Protein AF-0000000078527942 (afdb_homodimer)

Solvent-accessible surface area (backbone atoms only — not comparable to full-atom values): 105661 Å² total; per-residue (Å²): 129,69,88,58,53,73,72,50,51,51,45,43,54,50,49,53,58,53,46,61,64,54,29,58,48,78,74,44,77,61,59,39,28,40,38,74,43,77,67,92,70,54,71,80,60,54,70,74,50,80,65,40,80,52,56,72,62,43,57,32,33,36,82,65,20,34,37,39,36,35,35,68,52,62,39,51,70,86,34,47,66,28,29,30,26,35,46,75,31,67,59,40,40,25,35,31,27,48,73,88,31,78,44,12,46,40,66,55,81,82,62,76,61,70,64,55,50,28,68,55,40,54,77,41,70,55,29,46,57,66,46,71,49,40,40,39,34,44,30,46,32,43,77,76,70,54,54,38,81,88,60,50,76,35,14,39,87,54,57,90,79,71,54,72,73,85,61,46,79,46,45,46,25,42,29,43,78,25,31,37,24,40,47,35,62,63,47,47,51,42,49,54,52,51,52,42,49,54,28,37,54,73,65,47,62,67,84,38,69,65,37,50,49,41,46,49,33,53,49,47,36,59,72,47,43,43,86,88,47,54,73,67,59,26,52,48,21,41,54,52,25,45,60,66,29,37,63,65,60,64,34,60,51,70,91,81,57,42,43,33,42,26,29,33,20,35,46,58,50,59,42,32,94,49,43,55,74,56,32,47,54,37,43,48,17,22,52,31,33,47,53,53,47,42,72,73,33,85,70,49,37,38,42,53,41,35,50,56,54,54,50,42,25,40,76,75,36,48,71,61,37,51,54,48,52,51,36,36,74,68,64,37,32,42,76,44,13,30,22,29,48,56,40,39,48,68,79,52,50,49,67,53,54,49,46,29,36,41,56,13,30,49,47,37,32,74,74,67,71,31,84,36,39,37,37,53,37,62,78,33,84,34,41,43,24,46,47,31,46,54,33,49,40,58,58,25,53,34,40,38,34,24,51,57,69,48,56,84,79,77,54,70,74,60,64,65,35,57,27,31,37,20,14,71,56,65,34,66,30,43,34,39,37,37,90,56,50,54,40,66,53,43,40,40,60,50,45,46,50,65,73,66,42,72,40,78,65,91,55,64,61,47,66,41,37,23,14,38,38,60,72,18,56,23,53,54,68,64,37,52,52,38,38,69,57,26,40,48,19,49,88,47,51,24,35,46,60,46,61,69,70,54,52,53,54,53,44,45,74,72,66,47,61,86,46,49,38,70,40,53,50,76,37,66,46,50,51,22,23,44,30,20,37,44,66,57,38,31,47,53,51,50,39,55,51,41,50,49,45,27,33,34,36,36,39,46,40,53,54,48,40,45,62,39,76,75,56,73,59,84,79,70,75,59,60,70,58,50,52,50,48,47,51,52,55,54,56,53,31,22,44,35,50,41,30,29,55,26,27,55,68,42,53,58,52,47,51,52,51,51,52,48,48,38,54,53,38,51,50,53,30,51,50,28,50,52,56,60,37,41,90,53,87,29,39,23,40,33,27,82,44,71,47,68,43,76,42,82,40,79,48,61,62,82,33,61,59,16,33,20,34,76,90,59,51,77,38,41,69,41,75,54,99,80,40,19,33,32,54,43,74,25,38,18,37,20,28,31,16,39,24,66,33,95,58,78,69,93,56,91,63,66,48,13,40,41,42,82,50,94,76,25,33,43,38,35,38,78,42,37,44,34,34,27,34,59,78,61,22,32,59,35,38,28,42,55,89,77,63,45,69,41,36,61,44,55,18,65,36,56,42,27,22,47,44,78,20,84,53,31,22,21,29,23,65,50,81,66,32,76,80,38,60,52,76,31,70,43,83,55,43,65,45,76,75,29,48,40,43,61,40,18,30,39,36,32,39,32,31,42,82,80,17,41,37,40,32,41,40,32,38,35,33,71,38,74,45,43,36,40,43,33,38,34,43,37,60,59,73,37,32,36,36,30,36,31,38,32,34,57,57,63,40,68,42,28,40,26,28,46,54,57,27,62,48,77,44,60,19,52,56,55,47,63,64,43,47,55,52,56,56,43,72,31,45,32,33,38,32,40,44,37,43,33,32,33,39,34,44,33,27,48,50,45,24,24,33,30,49,48,78,32,26,47,28,43,35,65,45,41,13,29,31,15,45,19,62,64,34,53,52,41,80,47,77,53,41,35,33,42,36,65,48,82,34,38,74,72,74,47,61,60,70,59,50,25,51,49,69,59,49,78,70,48,77,44,77,9,38,44,76,69,43,44,47,48,48,59,80,48,90,47,51,44,62,76,43,44,29,58,40,90,85,68,78,71,26,39,33,38,32,34,24,20,54,48,39,29,61,44,77,43,41,42,35,36,54,42,48,62,64,47,40,24,40,26,37,69,71,65,46,80,72,44,81,45,72,70,43,75,72,92,50,35,25,33,33,78,44,80,38,47,29,32,33,72,46,30,37,36,35,35,66,50,78,107,131,68,87,56,53,73,70,51,51,53,46,44,52,51,49,53,57,53,46,62,65,55,30,59,47,78,74,44,78,61,61,39,27,39,38,73,44,78,66,91,72,53,71,79,60,54,71,72,50,80,64,41,81,51,58,73,63,44,58,31,32,36,80,66,20,35,36,38,36,37,36,69,51,61,39,50,70,86,34,49,65,28,31,30,25,34,46,77,32,66,59,39,40,24,35,31,27,48,72,88,31,79,44,11,47,40,66,53,83,84,62,76,61,70,63,55,50,28,67,56,38,55,77,41,71,56,29,44,58,64,44,70,49,39,39,39,34,46,30,46,32,43,79,78,68,55,56,40,82,87,61,51,77,33,17,39,86,53,56,91,78,72,54,70,72,84,60,48,80,46,46,45,25,42,30,43,78,24,32,37,24,39,46,35,62,63,47,48,52,42,49,54,53,51,51,41,48,54,28,37,52,72,65,46,63,65,85,39,69,63,36,49,49,41,48,48,33,53,48,47,36,58,72,48,44,43,85,88,47,55,71,68,58,26,53,50,21,41,54,51,26,44,60,67,31,37,64,65,59,65,34,61,50,69,92,84,58,42,42,33,42,26,28,32,22,36,46,58,50,59,43,31,95,48,43,56,74,57,32,47,54,38,42,47,19,22,52,30,34,46,53,52,47,43,72,72,33,85,70,48,37,38,44,54,41,35,48,56,54,54,51,43,28,42,74,75,36,48,70,61,37,51,53,49,53,51,37,36,74,70,64,37,34,42,75,44,13,29,21,30,48,55,42,38,48,68,78,51,50,49,67,53,54,48,46,29,36,42,55,13,31,49,46,36,32,74,76,68,70,30,84,36,40,37,37,53,36,62,78,35,84,33,41,43,24,44,46,32,45,54,33,50,38,58,58,26,52,35,38,37,33,26,51,57,70,49,53,84,79,76,54,70,74,62,65,66,35,56,26,31,37,20,14,72,56,64,34,66,29,42,33,38,37,36,89,57,50,52,41,66,55,43,41,40,59,51,46,45,50,65,72,64,44,72,40,77,64,89,57,67,61,45,65,41,36,23,13,38,38,60,74,18,57,23,51,53,68,65,37,51,52,38,38,68,56,26,39,48,19,50,88,46,52,24,35,46,60,45,62,69,68,54,52,52,54,53,43,45,74,72,67,47,60,88,46,50,40,71,40,54,49,77,37,65,46,52,54,22,23,44,29,21,38,44,67,57,39,33,48,52,49,50,39,55,51,40,52,48,44,26,32,35,35,34,40,47,40,54,53,49,40,43,64,38,74,75,56,74,60,82,79,70,75,59,61,69,59,50,52,51,50,49,51,52,55,52,56,52,32,23,44,34,50,40,28,29,55,27,27,55,68,42,52,57,51,46,52,51,50,50,51,48,49,39,54,52,39,50,51,52,30,50,49,27,51,53,57,61,36,40,90,53,86,30,40,22,40,32,27,82,44,70,46,67,43,75,41,82,42,80,50,61,62,83,33,60,61,17,34,21,32,74,91,60,51,77,40,40,70,40,75,53,100,80,39,21,32,32,54,44,75,26,39,18,37,19,27,32,16,39,25,67,33,97,55,79,67,92,56,88,65,66,48,13,40,42,43,82,50,96,76,25,32,42,39,36,39,80,44,38,45,34,34,27,34,58,78,61,22,33,59,36,39,28,41,54,89,77,64,44,68,40,37,62,43,55,18,64,36,55,42,26,24,47,44,77,20,83,53,32,22,21,30,24,63,50,81,66,31,76,79,37,62,50,77,30,70,42,83,53,44,68,44,78,76,30,47,39,44,61,41,18,30,39,38,34,39,33,30,43,83,80,15,42,36,39,32,39,40,32,38,36,32,70,40,73,45,43,37,40,44,33,38,34,43,38,62,59,72,36,32,34,35,32,35,31,38,33,34,58,58,62,38,69,42,28,41,26,28,46,54,57,28,60,47,76,44,60,18,52,56,54,48,62,64,42,47,56,54,55,59,43,73,31,47,32,33,37,33,37,45,34,43,33,34,33,40,35,44,32,29,47,50,44,24,24,34,31,49,46,79,31,26,47,28,43,36,66,46,42,13,28,32,16,44,18,62,64,34,52,51,40,79,46,77,53,41,35,32,43,35,63,50,82,32,37,75,69,73,48,62,60,70,61,50,23,51,50,69,60,49,77,69,49,79,43,79,9,37,44,76,69,43,43,48,48,48,57,81,49,91,47,50,43,61,76,43,45,31,59,40,90,85,67,77,69,26,39,32,39,32,33,24,19,53,49,40,28,60,45,77,42,41,42,34,35,54,43,50,61,65,48,41,24,39,25,38,70,70,66,46,79,72,44,82,44,73,70,42,76,72,93,50,36,26,33,34,78,44,82,39,46,31,32,33,73,47,30,37,37,34,36,66,51,78,107

Nearest PDB structures (foldseek):
  7dd9-assembly1_A  TM=8.826E-01  e=2.203E-81  Schizosaccharomyces pombe 972h-
  7vqo-assembly1_A  TM=8.886E-01  e=1.153E-81  Thermochaetoides thermophila DSM 1495
  7ufu-assembly1_B  TM=8.579E-01  e=3.572E-79  Bifidobacterium longum
  7ufr-assembly1_D  TM=8.598E-01  e=3.000E-78  Bifidobacterium longum
  7uft-assembly1_A  TM=8.744E-01  e=2.346E-75  Bifidobacterium longum

Sequence (2112 aa):
MGIISGEYRDRIKHWIRTLKEDFYTPLGDMEFEYYRTMDHMKLAEVRNQEFTPVETGHTWGNLYEYGWFRTRFTLPAEAQGQRIVVNLQPGGESTLFVNGKEFGTYRADWVKEPHHFLEDNFLTDNGREGEAYELYMEIYAGHYYAEAQDSGCATGPVLPGLFKDPAVEGHRRCLGASTYGIWDETAYQLYMDVMTLNGLLEVIDQDSLRAERIAEALETFTLLVDFEQDKEARTASYRVAREAIRPAMEAKNGSSMPEFYCIGNAHLDLVWLWPLAETKRKTARTFAAQLRLLKEYDDYRFIQSQPACYEMCRESYPDLFEEIRQAILEGRWIAEGAMWVEPDTNMAGGEALIRQLLYGKRYYKEMFDVDSRLLWLPDTFGYTAALPQILKGCGVDYLVTQKIFWSYNEGEQFPYHYFNWRGMDGTEIVSFLPTSYTYGNNPAELNNVWKNRAQKRELYNFLIPFGYGDGGGGPTRDHIEYLERQKNLEGSVKMHMENPVDYFVAMDEMGGPANTYTGELYFTAHRGTYTSQAAIKKWNRKNELALRSLELWGSMALAKKKEDRLFGNSYVYPADKVEKLWKETLLNQFHDILPGSSIGRVYDEVRISMERAWNETAVLVREAAASMVSAGEGITVFNSLPFKRVCLTEVPEGYGTGCRTLEGDMIPVYTENDRVTVFVEVPALGAVTIVPWNEEVRVEKPIVSLKQEQTGFLMENEKLRVHINAEGEITSYILKENGREFAKSPMNHFRLFKDVPRKFDAWDIDSNYAAQEIAGAFDVKAEIICGGGAKAVLHIEGRIGESTFTQDISLEAGGERVEFATEVDWREMHRLLKVSFPTTVYGEMAINEMQFGYVERPMHRSRTYDKDRFEVCNHRYSAVCDGGNGMALLNDCKYGISMEDGVLELTLLRAATCPEMRADNGIHNFTYGVTAWKGMFMESSVVRQGYEINEAPLIVAGLIERFSLVGVNCDHVVVDTVKLAEDGSGDLIFRLYECKKAMDRAVLTVNCLVRQAWICDMLENKLEETEVSGGNGCGSIGLDFRAFEIKTVRVSLKNKMGIISGEYRDRIKHWIRTLKEDFYTPLGDMEFEYYRTMDHMKLAEVRNQEFTPVETGHTWGNLYEYGWFRTRFTLPAEAQGQRIVVNLQPGGESTLFVNGKEFGTYRADWVKEPHHFLEDNFLTDNGREGEAYELYMEIYAGHYYAEAQDSGCATGPVLPGLFKDPAVEGHRRCLGASTYGIWDETAYQLYMDVMTLNGLLEVIDQDSLRAERIAEALETFTLLVDFEQDKEARTASYRVAREAIRPAMEAKNGSSMPEFYCIGNAHLDLVWLWPLAETKRKTARTFAAQLRLLKEYDDYRFIQSQPACYEMCRESYPDLFEEIRQAILEGRWIAEGAMWVEPDTNMAGGEALIRQLLYGKRYYKEMFDVDSRLLWLPDTFGYTAALPQILKGCGVDYLVTQKIFWSYNEGEQFPYHYFNWRGMDGTEIVSFLPTSYTYGNNPAELNNVWKNRAQKRELYNFLIPFGYGDGGGGPTRDHIEYLERQKNLEGSVKMHMENPVDYFVAMDEMGGPANTYTGELYFTAHRGTYTSQAAIKKWNRKNELALRSLELWGSMALAKKKEDRLFGNSYVYPADKVEKLWKETLLNQFHDILPGSSIGRVYDEVRISMERAWNETAVLVREAAASMVSAGEGITVFNSLPFKRVCLTEVPEGYGTGCRTLEGDMIPVYTENDRVTVFVEVPALGAVTIVPWNEEVRVEKPIVSLKQEQTGFLMENEKLRVHINAEGEITSYILKENGREFAKSPMNHFRLFKDVPRKFDAWDIDSNYAAQEIAGAFDVKAEIICGGGAKAVLHIEGRIGESTFTQDISLEAGGERVEFATEVDWREMHRLLKVSFPTTVYGEMAINEMQFGYVERPMHRSRTYDKDRFEVCNHRYSAVCDGGNGMALLNDCKYGISMEDGVLELTLLRAATCPEMRADNGIHNFTYGVTAWKGMFMESSVVRQGYEINEAPLIVAGLIERFSLVGVNCDHVVVDTVKLAEDGSGDLIFRLYECKKAMDRAVLTVNCLVRQAWICDMLENKLEETEVSGGNGCGSIGLDFRAFEIKTVRVSLKNK

Structure (mmCIF, N/CA/C/O backbone):
data_AF-0000000078527942-model_v1
#
loop_
_entity.id
_entity.type
_entity.pdbx_description
1 polymer Alpha-mannosidase
#
loop_
_atom_site.group_PDB
_atom_site.id
_atom_site.type_symbol
_atom_site.label_atom_id
_atom_site.label_alt_id
_atom_site.label_comp_id
_atom_site.label_asym_id
_atom_site.label_entity_id
_atom_site.label_seq_id
_atom_site.pdbx_PDB_ins_code
_atom_site.Cartn_x
_atom_site.Cartn_y
_atom_site.Cartn_z
_atom_site.occupancy
_atom_site.B_iso_or_equiv
_atom_site.auth_seq_id
_atom_site.auth_comp_id
_atom_site.auth_asym_id
_atom_site.auth_atom_id
_atom_site.pdbx_PDB_model_num
ATOM 1 N N . MET A 1 1 ? 41.562 16.656 -8.758 1 46.53 1 MET A N 1
ATOM 2 C CA . MET A 1 1 ? 41.781 18.016 -8.297 1 46.53 1 MET A CA 1
ATOM 3 C C . MET A 1 1 ? 40.656 18.938 -8.75 1 46.53 1 MET A C 1
ATOM 5 O O . MET A 1 1 ? 40.062 18.734 -9.805 1 46.53 1 MET A O 1
ATOM 9 N N . GLY A 1 2 ? 40.094 19.719 -7.852 1 64.62 2 GLY A N 1
ATOM 10 C CA . GLY A 1 2 ? 39 20.609 -8.234 1 64.62 2 GLY A CA 1
ATOM 11 C C . GLY A 1 2 ? 39.406 21.625 -9.281 1 64.62 2 GLY A C 1
ATOM 12 O O . GLY A 1 2 ? 40.594 21.797 -9.547 1 64.62 2 GLY A O 1
ATOM 13 N N . ILE A 1 3 ? 38.625 22.281 -10.102 1 79.12 3 ILE A N 1
ATOM 14 C CA . ILE A 1 3 ? 38.844 23.188 -11.234 1 79.12 3 ILE A CA 1
ATOM 15 C C . ILE A 1 3 ? 39.656 24.391 -10.781 1 79.12 3 ILE A C 1
ATOM 17 O O . ILE A 1 3 ? 40.344 25.016 -11.586 1 79.12 3 ILE A O 1
ATOM 21 N N . ILE A 1 4 ? 39.625 24.766 -9.461 1 84.31 4 ILE A N 1
ATOM 22 C CA . ILE A 1 4 ? 40.406 25.844 -8.883 1 84.31 4 ILE A CA 1
ATOM 23 C C . ILE A 1 4 ? 41.531 25.266 -8 1 84.31 4 ILE A C 1
ATOM 25 O O . ILE A 1 4 ? 41.25 24.406 -7.16 1 84.31 4 ILE A O 1
ATOM 29 N N . SER A 1 5 ? 42.781 25.688 -8.258 1 80.19 5 SER A N 1
ATOM 30 C CA . SER A 1 5 ? 43.906 25.172 -7.469 1 80.19 5 SER A CA 1
ATOM 31 C C . SER A 1 5 ? 43.781 25.609 -6.012 1 80.19 5 SER A C 1
ATOM 33 O O . SER A 1 5 ? 43.094 26.578 -5.699 1 80.19 5 SER A O 1
ATOM 35 N N . GLY A 1 6 ? 44.5 24.984 -5.098 1 77.94 6 GLY A N 1
ATOM 36 C CA . GLY A 1 6 ? 44.5 25.312 -3.682 1 77.94 6 GLY A CA 1
ATOM 37 C C . GLY A 1 6 ? 44.969 26.734 -3.402 1 77.94 6 GLY A C 1
ATOM 38 O O . GLY A 1 6 ? 44.5 27.359 -2.451 1 77.94 6 GLY A O 1
ATOM 39 N N . GLU A 1 7 ? 45.812 27.297 -4.277 1 79.06 7 GLU A N 1
ATOM 40 C CA . GLU A 1 7 ? 46.312 28.656 -4.156 1 79.06 7 GLU A CA 1
ATOM 41 C C . GLU A 1 7 ? 45.156 29.672 -4.27 1 79.06 7 GLU A C 1
ATOM 43 O O . GLU A 1 7 ? 45.062 30.578 -3.453 1 79.06 7 GLU A O 1
ATOM 48 N N . TYR A 1 8 ? 44.406 29.453 -5.246 1 83.88 8 TYR A N 1
ATOM 49 C CA . TYR A 1 8 ? 43.344 30.406 -5.5 1 83.88 8 TYR A CA 1
ATOM 50 C C . TYR A 1 8 ? 42.125 30.125 -4.625 1 83.88 8 TYR A C 1
ATOM 52 O O . TYR A 1 8 ? 41.438 31.047 -4.207 1 83.88 8 TYR A O 1
ATOM 60 N N . ARG A 1 9 ? 41.875 28.875 -4.371 1 86.69 9 ARG A N 1
ATOM 61 C CA . ARG A 1 9 ? 40.75 28.5 -3.533 1 86.69 9 ARG A CA 1
ATOM 62 C C . ARG A 1 9 ? 40.812 29.188 -2.174 1 86.69 9 ARG A C 1
ATOM 64 O O . ARG A 1 9 ? 39.844 29.797 -1.725 1 86.69 9 ARG A O 1
ATOM 71 N N . ASP A 1 10 ? 41.969 29.156 -1.555 1 83.12 10 ASP A N 1
ATOM 72 C CA . ASP A 1 10 ? 42.156 29.781 -0.25 1 83.12 10 ASP A CA 1
ATOM 73 C C . ASP A 1 10 ? 42.188 31.312 -0.373 1 83.12 10 ASP A C 1
ATOM 75 O O . ASP A 1 10 ? 41.688 32.031 0.507 1 83.12 10 ASP A O 1
ATOM 79 N N . ARG A 1 11 ? 42.812 31.797 -1.4 1 84.38 11 ARG A N 1
ATOM 80 C CA . ARG A 1 11 ? 42.844 33.219 -1.662 1 84.38 11 ARG A CA 1
ATOM 81 C C . ARG A 1 11 ? 41.406 33.781 -1.77 1 84.38 11 ARG A C 1
ATOM 83 O O . ARG A 1 11 ? 41.125 34.844 -1.18 1 84.38 11 ARG A O 1
ATOM 90 N N . ILE A 1 12 ? 40.656 33.094 -2.523 1 88.56 12 ILE A N 1
ATOM 91 C CA . ILE A 1 12 ? 39.281 33.531 -2.701 1 88.56 12 ILE A CA 1
ATOM 92 C C . ILE A 1 12 ? 38.562 33.594 -1.346 1 88.56 12 ILE A C 1
ATOM 94 O O . ILE A 1 12 ? 37.875 34.562 -1.047 1 88.56 12 ILE A O 1
ATOM 98 N N . LYS A 1 13 ? 38.75 32.625 -0.536 1 88.19 13 LYS A N 1
ATOM 99 C CA . LYS A 1 13 ? 38.156 32.594 0.797 1 88.19 13 LYS A CA 1
ATOM 100 C C . LYS A 1 13 ? 38.625 33.781 1.639 1 88.19 13 LYS A C 1
ATOM 102 O O . LYS A 1 13 ? 37.844 34.406 2.33 1 88.19 13 LYS A O 1
ATOM 107 N N . HIS A 1 14 ? 39.938 34.062 1.536 1 86.69 14 HIS A N 1
ATOM 108 C CA . HIS A 1 14 ? 40.5 35.188 2.289 1 86.69 14 HIS A CA 1
ATOM 109 C C . HIS A 1 14 ? 39.969 36.5 1.793 1 86.69 14 HIS A C 1
ATOM 111 O O . HIS A 1 14 ? 39.688 37.406 2.592 1 86.69 14 HIS A O 1
ATOM 117 N N . TRP A 1 15 ? 39.938 36.656 0.556 1 87.62 15 TRP A N 1
ATOM 118 C CA . TRP A 1 15 ? 39.438 37.906 -0.047 1 87.62 15 TRP A CA 1
ATOM 119 C C . TRP A 1 15 ? 38 38.125 0.342 1 87.62 15 TRP A C 1
ATOM 121 O O . TRP A 1 15 ? 37.594 39.281 0.627 1 87.62 15 TRP A O 1
ATOM 131 N N . ILE A 1 16 ? 37.156 37.062 0.306 1 89.38 16 ILE A N 1
ATOM 132 C CA . ILE A 1 16 ? 35.75 37.188 0.691 1 89.38 16 ILE A CA 1
ATOM 133 C C . ILE A 1 16 ? 35.656 37.625 2.152 1 89.38 16 ILE A C 1
ATOM 135 O O . ILE A 1 16 ? 34.875 38.5 2.492 1 89.38 16 ILE A O 1
ATOM 139 N N . ARG A 1 17 ? 36.406 36.969 2.967 1 86.88 17 ARG A N 1
ATOM 140 C CA . ARG A 1 17 ? 36.406 37.312 4.387 1 86.88 17 ARG A CA 1
ATOM 141 C C . ARG A 1 17 ? 36.75 38.781 4.586 1 86.88 17 ARG A C 1
ATOM 143 O O . ARG A 1 17 ? 36.094 39.469 5.363 1 86.88 17 ARG A O 1
ATOM 150 N N . THR A 1 18 ? 37.781 39.219 3.895 1 87.06 18 THR A N 1
ATOM 151 C CA . THR A 1 18 ? 38.25 40.594 4.059 1 87.06 18 THR A CA 1
ATOM 152 C C . THR A 1 18 ? 37.25 41.594 3.465 1 87.06 18 THR A C 1
ATOM 154 O O . THR A 1 18 ? 37.062 42.688 4.016 1 87.06 18 THR A O 1
ATOM 157 N N . LEU A 1 19 ? 36.781 41.281 2.393 1 89.12 19 LEU A N 1
ATOM 158 C CA . LEU A 1 19 ? 35.781 42.125 1.742 1 89.12 19 LEU A CA 1
ATOM 159 C C . LEU A 1 19 ? 34.594 42.406 2.678 1 89.12 19 LEU A C 1
ATOM 161 O O . LEU A 1 19 ? 34.094 43.531 2.723 1 89.12 19 LEU A O 1
ATOM 165 N N . LYS A 1 20 ? 34.125 41.469 3.473 1 87.94 20 LYS A N 1
ATOM 166 C CA . LYS A 1 20 ? 33 41.625 4.398 1 87.94 20 LYS A CA 1
ATOM 167 C C . LYS A 1 20 ? 33.312 42.656 5.469 1 87.94 20 LYS A C 1
ATOM 169 O O . LYS A 1 20 ? 32.375 43.344 5.957 1 87.94 20 LYS A O 1
ATOM 174 N N . GLU A 1 21 ? 34.562 42.781 5.727 1 85.88 21 GLU A N 1
ATOM 175 C CA . GLU A 1 21 ? 34.969 43.719 6.766 1 85.88 21 GLU A CA 1
ATOM 176 C C . GLU A 1 21 ? 34.844 45.156 6.285 1 85.88 21 GLU A C 1
ATOM 178 O O . GLU A 1 21 ? 34.844 46.094 7.09 1 85.88 21 GLU A O 1
ATOM 183 N N . ASP A 1 22 ? 34.719 45.375 5.031 1 89.5 22 ASP A N 1
ATOM 184 C CA . ASP A 1 22 ? 34.688 46.688 4.453 1 89.5 22 ASP A CA 1
ATOM 185 C C . ASP A 1 22 ? 33.25 47.188 4.254 1 89.5 22 ASP A C 1
ATOM 187 O O . ASP A 1 22 ? 33 48.25 3.721 1 89.5 22 ASP A O 1
ATOM 191 N N . PHE A 1 23 ? 32.219 46.438 4.699 1 92.12 23 PHE A N 1
ATOM 192 C CA . PHE A 1 23 ? 30.828 46.781 4.48 1 92.12 23 PHE A CA 1
ATOM 193 C C . PHE A 1 23 ? 30.438 48.031 5.297 1 92.12 23 PHE A C 1
ATOM 195 O O . PHE A 1 23 ? 29.531 48.781 4.922 1 92.12 23 PHE A O 1
ATOM 202 N N . TYR A 1 24 ? 31.094 48.219 6.348 1 92.5 24 TYR A N 1
ATOM 203 C CA . TYR A 1 24 ? 30.609 49.188 7.332 1 92.5 24 TYR A CA 1
ATOM 204 C C . TYR A 1 24 ? 31.75 50.031 7.891 1 92.5 24 TYR A C 1
ATOM 206 O O . TYR A 1 24 ? 32.812 49.5 8.203 1 92.5 24 TYR A O 1
ATOM 214 N N . THR A 1 25 ? 31.641 51.344 7.895 1 91.56 25 THR A N 1
ATOM 215 C CA . THR A 1 25 ? 32.562 52.281 8.539 1 91.56 25 THR A CA 1
ATOM 216 C C . THR A 1 25 ? 31.828 53.094 9.602 1 91.56 25 THR A C 1
ATOM 218 O O . THR A 1 25 ? 30.953 53.906 9.281 1 91.56 25 THR A O 1
ATOM 221 N N . PRO A 1 26 ? 32.125 52.969 10.891 1 94.19 26 PRO A N 1
ATOM 222 C CA . PRO A 1 26 ? 31.453 53.719 11.945 1 94.19 26 PRO A CA 1
ATOM 223 C C . PRO A 1 26 ? 31.719 55.219 11.883 1 94.19 26 PRO A C 1
ATOM 225 O O . PRO A 1 26 ? 32.844 55.625 11.578 1 94.19 26 PRO A O 1
ATOM 228 N N . LEU A 1 27 ? 30.734 56.031 12.141 1 95.12 27 LEU A N 1
ATOM 229 C CA . LEU A 1 27 ? 30.844 57.469 12.195 1 95.12 27 LEU A CA 1
ATOM 230 C C . LEU A 1 27 ? 30.797 57.969 13.641 1 95.12 27 LEU A C 1
ATOM 232 O O . LEU A 1 27 ? 31.375 59 13.969 1 95.12 27 LEU A O 1
ATOM 236 N N . GLY A 1 28 ? 30.031 57.25 14.469 1 94.56 28 GLY A N 1
ATOM 237 C CA . GLY A 1 28 ? 29.891 57.656 15.859 1 94.56 28 GLY A CA 1
ATOM 238 C C . GLY A 1 28 ? 29.266 56.594 16.75 1 94.56 28 GLY A C 1
ATOM 239 O O . GLY A 1 28 ? 28.672 55.625 16.25 1 94.56 28 GLY A O 1
ATOM 240 N N . ASP A 1 29 ? 29.484 56.812 18.031 1 94.12 29 ASP A N 1
ATOM 241 C CA . ASP A 1 29 ? 28.922 55.906 19.047 1 94.12 29 ASP A CA 1
ATOM 242 C C . ASP A 1 29 ? 27.531 56.344 19.469 1 94.12 29 ASP A C 1
ATOM 244 O O . ASP A 1 29 ? 27.188 57.531 19.344 1 94.12 29 ASP A O 1
ATOM 248 N N . MET A 1 30 ? 26.812 55.406 19.922 1 94.75 30 MET A N 1
ATOM 249 C CA . MET A 1 30 ? 25.484 55.688 20.438 1 94.75 30 MET A CA 1
ATOM 250 C C . MET A 1 30 ? 25.438 55.531 21.953 1 94.75 30 MET A C 1
ATOM 252 O O . MET A 1 30 ? 25.969 54.562 22.5 1 94.75 30 MET A O 1
ATOM 256 N N . GLU A 1 31 ? 24.875 56.531 22.594 1 93.88 31 GLU A N 1
ATOM 257 C CA . GLU A 1 31 ? 24.625 56.469 24.031 1 93.88 31 GLU A CA 1
ATOM 258 C C . GLU A 1 31 ? 23.172 56.125 24.344 1 93.88 31 GLU A C 1
ATOM 260 O O . GLU A 1 31 ? 22.266 56.688 23.703 1 93.88 31 GLU A O 1
ATOM 265 N N . PHE A 1 32 ? 23 55.25 25.266 1 96.44 32 PHE A N 1
ATOM 266 C CA . PHE A 1 32 ? 21.641 54.781 25.469 1 96.44 32 PHE A CA 1
ATOM 267 C C . PHE A 1 32 ? 21.141 55.125 26.859 1 96.44 32 PHE A C 1
ATOM 269 O O . PHE A 1 32 ? 21.922 55.344 27.781 1 96.44 32 PHE A O 1
ATOM 276 N N . GLU A 1 33 ? 19.859 55.312 26.984 1 96.88 33 GLU A N 1
ATOM 277 C CA . GLU A 1 33 ? 19.094 55.281 28.219 1 96.88 33 GLU A CA 1
ATOM 278 C C . GLU A 1 33 ? 18.203 54.062 28.312 1 96.88 33 GLU A C 1
ATOM 280 O O . GLU A 1 33 ? 17.828 53.5 27.281 1 96.88 33 GLU A O 1
ATOM 285 N N . TYR A 1 34 ? 17.859 53.688 29.516 1 93.81 34 TYR A N 1
ATOM 286 C CA . TYR A 1 34 ? 17.328 52.344 29.688 1 93.81 34 TYR A CA 1
ATOM 287 C C . TYR A 1 34 ? 16.109 52.375 30.625 1 93.81 34 TYR A C 1
ATOM 289 O O . TYR A 1 34 ? 16.078 53.125 31.594 1 93.81 34 TYR A O 1
ATOM 297 N N . TYR A 1 35 ? 15.062 51.594 30.281 1 96.25 35 TYR A N 1
ATOM 298 C CA . TYR A 1 35 ? 13.859 51.344 31.062 1 96.25 35 TYR A CA 1
ATOM 299 C C . TYR A 1 35 ? 13.469 49.875 30.984 1 96.25 35 TYR A C 1
ATOM 301 O O . TYR A 1 35 ? 13.516 49.25 29.922 1 96.25 35 TYR A O 1
ATOM 309 N N . ARG A 1 36 ? 13.219 49.219 32.125 1 94.5 36 ARG A N 1
ATOM 310 C CA . ARG A 1 36 ? 12.859 47.812 32.156 1 94.5 36 ARG A CA 1
ATOM 311 C C . ARG A 1 36 ? 11.406 47.594 32.562 1 94.5 36 ARG A C 1
ATOM 313 O O . ARG A 1 36 ? 10.875 48.375 33.344 1 94.5 36 ARG A O 1
ATOM 320 N N . THR A 1 37 ? 10.75 46.594 32.094 1 94.19 37 THR A N 1
ATOM 321 C CA . THR A 1 37 ? 9.352 46.312 32.406 1 94.19 37 THR A CA 1
ATOM 322 C C . THR A 1 37 ? 9.055 44.844 32.125 1 94.19 37 THR A C 1
ATOM 324 O O . THR A 1 37 ? 9.781 44.156 31.391 1 94.19 37 THR A O 1
ATOM 327 N N . MET A 1 38 ? 7.984 44.312 32.75 1 90.75 38 MET A N 1
ATOM 328 C CA . MET A 1 38 ? 7.465 42.969 32.438 1 90.75 38 MET A CA 1
ATOM 329 C C . MET A 1 38 ? 6.258 43.062 31.516 1 90.75 38 MET A C 1
ATOM 331 O O . MET A 1 38 ? 5.801 42.031 31 1 90.75 38 MET A O 1
ATOM 335 N N . ASP A 1 39 ? 5.855 44.25 31.234 1 86 39 ASP A N 1
ATOM 336 C CA . ASP A 1 39 ? 4.613 44.438 30.484 1 86 39 ASP A CA 1
ATOM 337 C C . ASP A 1 39 ? 4.895 44.75 29.016 1 86 39 ASP A C 1
ATOM 339 O O . ASP A 1 39 ? 5.969 45.25 28.688 1 86 39 ASP A O 1
ATOM 343 N N . HIS A 1 40 ? 3.953 44.344 28.266 1 83.94 40 HIS A N 1
ATOM 344 C CA . HIS A 1 40 ? 3.992 44.812 26.875 1 83.94 40 HIS A CA 1
ATOM 345 C C . HIS A 1 40 ? 3.471 46.25 26.766 1 83.94 40 HIS A C 1
ATOM 347 O O . HIS A 1 40 ? 2.303 46.5 27.062 1 83.94 40 HIS A O 1
ATOM 353 N N . MET A 1 41 ? 4.32 47.125 26.375 1 87 41 MET A N 1
ATOM 354 C CA . MET A 1 41 ? 3.961 48.531 26.312 1 87 41 MET A CA 1
ATOM 355 C C . MET A 1 41 ? 4.094 49.062 24.891 1 87 41 MET A C 1
ATOM 357 O O . MET A 1 41 ? 4.965 48.625 24.125 1 87 41 MET A O 1
ATOM 361 N N . LYS A 1 42 ? 3.164 49.969 24.594 1 88.94 42 LYS A N 1
ATOM 362 C CA . LYS A 1 42 ? 3.297 50.688 23.328 1 88.94 42 LYS A CA 1
ATOM 363 C C . LYS A 1 42 ? 4.371 51.781 23.422 1 88.94 42 LYS A C 1
ATOM 365 O O . LYS A 1 42 ? 4.652 52.281 24.516 1 88.94 42 LYS A O 1
ATOM 370 N N . LEU A 1 43 ? 4.93 52.062 22.25 1 90.12 43 LEU A N 1
ATOM 371 C CA . LEU A 1 43 ? 5.98 53.062 22.219 1 90.12 43 LEU A CA 1
ATOM 372 C C . LEU A 1 43 ? 5.508 54.375 22.859 1 90.12 43 LEU A C 1
ATOM 374 O O . LEU A 1 43 ? 6.27 55 23.578 1 90.12 43 LEU A O 1
ATOM 378 N N . ALA A 1 44 ? 4.258 54.719 22.641 1 89 44 ALA A N 1
ATOM 379 C CA . ALA A 1 44 ? 3.697 55.969 23.156 1 89 44 ALA A CA 1
ATOM 380 C C . ALA A 1 44 ? 3.686 55.969 24.688 1 89 44 ALA A C 1
ATOM 382 O O . ALA A 1 44 ? 3.863 57 25.328 1 89 44 ALA A O 1
ATOM 383 N N . GLU A 1 45 ? 3.535 54.844 25.297 1 91.56 45 GLU A N 1
ATOM 384 C CA . GLU A 1 45 ? 3.533 54.688 26.75 1 91.56 45 GLU A CA 1
ATOM 385 C C . GLU A 1 45 ? 4.949 54.75 27.312 1 91.56 45 GLU A C 1
ATOM 387 O O . GLU A 1 45 ? 5.184 55.344 28.375 1 91.56 45 GLU A O 1
ATOM 392 N N . VAL A 1 46 ? 5.82 54.188 26.625 1 92.81 46 VAL A N 1
ATOM 393 C CA . VAL A 1 46 ? 7.203 54.062 27.078 1 92.81 46 VAL A CA 1
ATOM 394 C C . VAL A 1 46 ? 7.875 55.406 27.062 1 92.81 46 VAL A C 1
ATOM 396 O O . VAL A 1 46 ? 8.719 55.719 27.922 1 92.81 46 VAL A O 1
ATOM 399 N N . ARG A 1 47 ? 7.512 56.188 26.094 1 91.25 47 ARG A N 1
ATOM 400 C CA . ARG A 1 47 ? 8.102 57.5 25.938 1 91.25 47 ARG A CA 1
ATOM 401 C C . ARG A 1 47 ? 7.922 58.344 27.188 1 91.25 47 ARG A C 1
ATOM 403 O O . ARG A 1 47 ? 8.742 59.219 27.484 1 91.25 47 ARG A O 1
ATOM 410 N N . ASN A 1 48 ? 6.922 58.062 27.969 1 91.5 48 ASN A N 1
ATOM 411 C CA . ASN A 1 48 ? 6.582 58.844 29.156 1 91.5 48 ASN A CA 1
ATOM 412 C C . ASN A 1 48 ? 7.207 58.25 30.406 1 91.5 48 ASN A C 1
ATOM 414 O O . ASN A 1 48 ? 7.043 58.812 31.5 1 91.5 48 ASN A O 1
ATOM 418 N N . GLN A 1 49 ? 7.93 57.281 30.203 1 94.56 49 GLN A N 1
ATOM 419 C CA . GLN A 1 49 ? 8.555 56.688 31.359 1 94.56 49 GLN A CA 1
ATOM 420 C C . GLN A 1 49 ? 9.898 57.344 31.688 1 94.56 49 GLN A C 1
ATOM 422 O O . GLN A 1 49 ? 10.445 58.062 30.859 1 94.56 49 GLN A O 1
ATOM 427 N N . GLU A 1 50 ? 10.398 57.062 32.906 1 94.19 50 GLU A N 1
ATOM 428 C CA . GLU A 1 50 ? 11.703 57.562 33.312 1 94.19 50 GLU A CA 1
ATOM 429 C C . GLU A 1 50 ? 12.836 56.656 32.875 1 94.19 50 GLU A C 1
ATOM 431 O O . GLU A 1 50 ? 12.852 55.469 33.25 1 94.19 50 GLU A O 1
ATOM 436 N N . PHE A 1 51 ? 13.648 57.188 32.031 1 96.31 51 PHE A N 1
ATOM 437 C CA . PHE A 1 51 ? 14.805 56.438 31.547 1 96.31 51 PHE A CA 1
ATOM 438 C C . PHE A 1 51 ? 16.062 56.781 32.344 1 96.31 51 PHE A C 1
ATOM 440 O O . PHE A 1 51 ? 16.203 57.938 32.781 1 96.31 51 PHE A O 1
ATOM 447 N N . THR A 1 52 ? 16.938 55.875 32.438 1 96 52 THR A N 1
ATOM 448 C CA . THR A 1 52 ? 18.219 56.094 33.094 1 96 52 THR A CA 1
ATOM 449 C C . THR A 1 52 ? 19.375 55.875 32.125 1 96 52 THR A C 1
ATOM 451 O O . THR A 1 52 ? 19.422 54.875 31.422 1 96 52 THR A O 1
ATOM 454 N N . PRO A 1 53 ? 20.297 56.781 32.156 1 95.94 53 PRO A N 1
ATOM 455 C CA . PRO A 1 53 ? 21.453 56.594 31.266 1 95.94 53 PRO A CA 1
ATOM 456 C C . PRO A 1 53 ? 22.266 55.344 31.641 1 95.94 53 PRO A C 1
ATOM 458 O O . PRO A 1 53 ? 22.453 55.062 32.812 1 95.94 53 PRO A O 1
ATOM 461 N N . VAL A 1 54 ? 22.656 54.656 30.609 1 95.56 54 VAL A N 1
ATOM 462 C CA . VAL A 1 54 ? 23.484 53.469 30.844 1 95.56 54 VAL A CA 1
ATOM 463 C C . VAL A 1 54 ? 24.688 53.5 29.906 1 95.56 54 VAL A C 1
ATOM 465 O O . VAL A 1 54 ? 24.656 54.125 28.844 1 95.56 54 VAL A O 1
ATOM 468 N N . GLU A 1 55 ? 25.734 52.75 30.344 1 92.75 55 GLU A N 1
ATOM 469 C CA . GLU A 1 55 ? 26.953 52.625 29.547 1 92.75 55 GLU A CA 1
ATOM 470 C C . GLU A 1 55 ? 27.031 51.281 28.828 1 92.75 55 GLU A C 1
ATOM 472 O O . GLU A 1 55 ? 26.312 50.344 29.188 1 92.75 55 GLU A O 1
ATOM 477 N N . THR A 1 56 ? 27.844 51.312 27.875 1 93.69 56 THR A N 1
ATOM 478 C CA . THR A 1 56 ? 28.172 50.031 27.234 1 93.69 56 THR A CA 1
ATOM 479 C C . THR A 1 56 ? 28.609 49.031 28.281 1 93.69 56 THR A C 1
ATOM 481 O O . THR A 1 56 ? 29.391 49.344 29.188 1 93.69 56 THR A O 1
ATOM 484 N N . GLY A 1 57 ? 28.109 47.75 28.094 1 92.88 57 GLY A N 1
ATOM 485 C CA . GLY A 1 57 ? 28.422 46.719 29.062 1 92.88 57 GLY A CA 1
ATOM 486 C C . GLY A 1 57 ? 27.344 46.562 30.125 1 92.88 57 GLY A C 1
ATOM 487 O O . GLY A 1 57 ? 27.375 45.625 30.906 1 92.88 57 GLY A O 1
ATOM 488 N N . HIS A 1 58 ? 26.391 47.438 30.047 1 94.38 58 HIS A N 1
ATOM 489 C CA . HIS A 1 58 ? 25.297 47.344 31 1 94.38 58 HIS A CA 1
ATOM 490 C C . HIS A 1 58 ? 24.594 46 30.906 1 94.38 58 HIS A C 1
ATOM 492 O O . HIS A 1 58 ? 24.188 45.562 29.828 1 94.38 58 HIS A O 1
ATOM 498 N N . THR A 1 59 ? 24.562 45.25 32.031 1 94.69 59 THR A N 1
ATOM 499 C CA . THR A 1 59 ? 23.891 43.969 32.094 1 94.69 59 THR A CA 1
ATOM 500 C C . THR A 1 59 ? 22.531 44.125 32.781 1 94.69 59 THR A C 1
ATOM 502 O O . THR A 1 59 ? 22.375 44.906 33.688 1 94.69 59 THR A O 1
ATOM 505 N N . TRP A 1 60 ? 21.547 43.375 32.25 1 94.5 60 TRP A N 1
ATOM 506 C CA . TRP A 1 60 ? 20.188 43.469 32.781 1 94.5 60 TRP A CA 1
ATOM 507 C C . TRP A 1 60 ? 19.406 42.188 32.438 1 94.5 60 TRP A C 1
ATOM 509 O O . TRP A 1 60 ? 19.938 41.281 31.797 1 94.5 60 TRP A O 1
ATOM 519 N N . GLY A 1 61 ? 18.141 42.219 32.906 1 93.81 61 GLY A N 1
ATOM 520 C CA . GLY A 1 61 ? 17.172 41.25 32.406 1 93.81 61 GLY A CA 1
ATOM 521 C C . GLY A 1 61 ? 16.875 40.125 33.375 1 93.81 61 GLY A C 1
ATOM 522 O O . GLY A 1 61 ? 17.797 39.5 33.906 1 93.81 61 GLY A O 1
ATOM 523 N N . ASN A 1 62 ? 15.719 39.969 33.781 1 93.25 62 ASN A N 1
ATOM 524 C CA . ASN A 1 62 ? 15.164 38.812 34.438 1 93.25 62 ASN A CA 1
ATOM 525 C C . ASN A 1 62 ? 14.352 37.938 33.469 1 93.25 62 ASN A C 1
ATOM 527 O O . ASN A 1 62 ? 14.086 38.344 32.344 1 93.25 62 ASN A O 1
ATOM 531 N N . LEU A 1 63 ? 14.055 36.75 34.031 1 90.44 63 LEU A N 1
ATOM 532 C CA . LEU A 1 63 ? 13.266 35.844 33.25 1 90.44 63 LEU A CA 1
ATOM 533 C C . LEU A 1 63 ? 12.016 36.5 32.688 1 90.44 63 LEU A C 1
ATOM 535 O O . LEU A 1 63 ? 11.234 37.094 33.469 1 90.44 63 LEU A O 1
ATOM 539 N N . TYR A 1 64 ? 11.82 36.562 31.328 1 90.81 64 TYR A N 1
ATOM 540 C CA . TYR A 1 64 ? 10.656 37 30.578 1 90.81 64 TYR A CA 1
ATOM 541 C C . TYR A 1 64 ? 10.555 38.531 30.609 1 90.81 64 TYR A C 1
ATOM 543 O O . TYR A 1 64 ? 9.531 39.094 30.219 1 90.81 64 TYR A O 1
ATOM 551 N N . GLU A 1 65 ? 11.594 39.188 31.047 1 93 65 GLU A N 1
ATOM 552 C CA . GLU A 1 65 ? 11.602 40.656 31.156 1 93 65 GLU A CA 1
ATOM 553 C C . GLU A 1 65 ? 11.914 41.281 29.812 1 93 65 GLU A C 1
ATOM 555 O O . GLU A 1 65 ? 12.445 40.656 28.906 1 93 65 GLU A O 1
ATOM 560 N N . TYR A 1 66 ? 11.477 42.625 29.734 1 94 66 TYR A N 1
ATOM 561 C CA . TYR A 1 66 ? 11.781 43.406 28.547 1 94 66 TYR A CA 1
ATOM 562 C C . TYR A 1 66 ? 12.523 44.688 28.922 1 94 66 TYR A C 1
ATOM 564 O O . TYR A 1 66 ? 12.25 45.281 29.969 1 94 66 TYR A O 1
ATOM 572 N N . GLY A 1 67 ? 13.406 45.031 28.094 1 94.38 67 GLY A N 1
ATOM 573 C CA . GLY A 1 67 ? 14.125 46.281 28.234 1 94.38 67 GLY A CA 1
ATOM 574 C C . GLY A 1 67 ? 13.945 47.219 27.047 1 94.38 67 GLY A C 1
ATOM 575 O O . GLY A 1 67 ? 13.992 46.781 25.906 1 94.38 67 GLY A O 1
ATOM 576 N N . TRP A 1 68 ? 13.633 48.469 27.406 1 95.62 68 TRP A N 1
ATOM 577 C CA . TRP A 1 68 ? 13.555 49.531 26.391 1 95.62 68 TRP A CA 1
ATOM 578 C C . TRP A 1 68 ? 14.781 50.438 26.453 1 95.62 68 TRP A C 1
ATOM 580 O O . TRP A 1 68 ? 15.125 50.969 27.5 1 95.62 68 TRP A O 1
ATOM 590 N N . PHE A 1 69 ? 15.438 50.531 25.375 1 96.06 69 PHE A N 1
ATOM 591 C CA . PHE A 1 69 ? 16.609 51.406 25.25 1 96.06 69 PHE A CA 1
ATOM 592 C C . PHE A 1 69 ? 16.344 52.5 24.234 1 96.06 69 PHE A C 1
ATOM 594 O O . PHE A 1 69 ? 15.789 52.25 23.156 1 96.06 69 PHE A O 1
ATOM 601 N N . ARG A 1 70 ? 16.672 53.719 24.516 1 96.31 70 ARG A N 1
ATOM 602 C CA . ARG A 1 70 ? 16.516 54.812 23.562 1 96.31 70 ARG A CA 1
ATOM 603 C C . ARG A 1 70 ? 17.812 55.594 23.391 1 96.31 70 ARG A C 1
ATOM 605 O O . ARG A 1 70 ? 18.625 55.656 24.312 1 96.31 70 ARG A O 1
ATOM 612 N N . THR A 1 71 ? 18.016 56.125 22.312 1 96.12 71 THR A N 1
ATOM 613 C CA . THR A 1 71 ? 19.172 56.938 21.984 1 96.12 71 THR A CA 1
ATOM 614 C C . THR A 1 71 ? 18.812 58 20.953 1 96.12 71 THR A C 1
ATOM 616 O O . THR A 1 71 ? 17.766 57.906 20.297 1 96.12 71 THR A O 1
ATOM 619 N N . ARG A 1 72 ? 19.562 59.031 20.922 1 95.25 72 ARG A N 1
ATOM 620 C CA . ARG A 1 72 ? 19.469 60.062 19.906 1 95.25 72 ARG A CA 1
ATOM 621 C C . ARG A 1 72 ? 20.859 60.438 19.375 1 95.25 72 ARG A C 1
ATOM 623 O O . ARG A 1 72 ? 21.812 60.531 20.156 1 95.25 72 ARG A O 1
ATOM 630 N N . PHE A 1 73 ? 20.953 60.656 18.109 1 94.88 73 PHE A N 1
ATOM 631 C CA . PHE A 1 73 ? 22.219 61.094 17.516 1 94.88 73 PHE A CA 1
ATOM 632 C C . PHE A 1 73 ? 21.969 61.938 16.281 1 94.88 73 PHE A C 1
ATOM 634 O O . PHE A 1 73 ? 20.875 61.938 15.719 1 94.88 73 PHE A O 1
ATOM 641 N N . THR A 1 74 ? 22.969 62.719 15.953 1 95.69 74 THR A N 1
ATOM 642 C CA . THR A 1 74 ? 22.938 63.594 14.781 1 95.69 74 THR A CA 1
ATOM 643 C C . THR A 1 74 ? 24.047 63.219 13.805 1 95.69 74 THR A C 1
ATOM 645 O O . THR A 1 74 ? 25.172 62.969 14.211 1 95.69 74 THR A O 1
ATOM 648 N N . LEU A 1 75 ? 23.703 63.219 12.594 1 96.19 75 LEU A N 1
ATOM 649 C CA . LEU A 1 75 ? 24.672 62.812 11.578 1 96.19 75 LEU A CA 1
ATOM 650 C C . LEU A 1 75 ? 25.719 63.906 11.391 1 96.19 75 LEU A C 1
ATOM 652 O O . LEU A 1 75 ? 25.391 65.062 11.281 1 96.19 75 LEU A O 1
ATOM 656 N N . PRO A 1 76 ? 26.984 63.531 11.336 1 96.62 76 PRO A N 1
ATOM 657 C CA . PRO A 1 76 ? 28.062 64.5 11.062 1 96.62 76 PRO A CA 1
ATOM 658 C C . PRO A 1 76 ? 28.203 64.812 9.578 1 96.62 76 PRO A C 1
ATOM 660 O O . PRO A 1 76 ? 27.469 64.25 8.75 1 96.62 76 PRO A O 1
ATOM 663 N N . ALA A 1 77 ? 29.141 65.562 9.211 1 95.31 77 ALA A N 1
ATOM 664 C CA . ALA A 1 77 ? 29.359 66 7.836 1 95.31 77 ALA A CA 1
ATOM 665 C C . ALA A 1 77 ? 29.766 64.812 6.941 1 95.31 77 ALA A C 1
ATOM 667 O O . ALA A 1 77 ? 29.422 64.75 5.762 1 95.31 77 ALA A O 1
ATOM 668 N N . GLU A 1 78 ? 30.453 63.906 7.523 1 93.69 78 GLU A N 1
ATOM 669 C CA . GLU A 1 78 ? 30.938 62.75 6.785 1 93.69 78 GLU A CA 1
ATOM 670 C C . GLU A 1 78 ? 29.781 61.906 6.246 1 93.69 78 GLU A C 1
ATOM 672 O O . GLU A 1 78 ? 29.953 61.125 5.305 1 93.69 78 GLU A O 1
ATOM 677 N N . ALA A 1 79 ? 28.656 62.094 6.824 1 94.62 79 ALA A N 1
ATOM 678 C CA . ALA A 1 79 ? 27.5 61.281 6.461 1 94.62 79 ALA A CA 1
ATOM 679 C C . ALA A 1 79 ? 26.828 61.812 5.188 1 94.62 79 ALA A C 1
ATOM 681 O O . ALA A 1 79 ? 26.016 61.125 4.578 1 94.62 79 ALA A O 1
ATOM 682 N N . GLN A 1 80 ? 27.234 62.969 4.773 1 95.06 80 GLN A N 1
ATOM 683 C CA . GLN A 1 80 ? 26.562 63.625 3.66 1 95.06 80 GLN A CA 1
ATOM 684 C C . GLN A 1 80 ? 26.594 62.781 2.402 1 95.06 80 GLN A C 1
ATOM 686 O O . GLN A 1 80 ? 27.672 62.406 1.931 1 95.06 80 GLN A O 1
ATOM 691 N N . GLY A 1 81 ? 25.406 62.406 1.886 1 94 81 GLY A N 1
ATOM 692 C CA . GLY A 1 81 ? 25.266 61.688 0.636 1 94 81 GLY A CA 1
ATOM 693 C C . GLY A 1 81 ? 25.516 60.188 0.783 1 94 81 GLY A C 1
ATOM 694 O O . GLY A 1 81 ? 25.453 59.438 -0.197 1 94 81 GLY A O 1
ATOM 695 N N . GLN A 1 82 ? 25.703 59.75 2.002 1 93.38 82 GLN A N 1
ATOM 696 C CA . GLN A 1 82 ? 26.094 58.375 2.215 1 93.38 82 GLN A CA 1
ATOM 697 C C . GLN A 1 82 ? 24.891 57.531 2.656 1 93.38 82 GLN A C 1
ATOM 699 O O . GLN A 1 82 ? 23.906 58.062 3.16 1 93.38 82 GLN A O 1
ATOM 704 N N . ARG A 1 83 ? 24.969 56.188 2.363 1 94.38 83 ARG A N 1
ATOM 705 C CA . ARG A 1 83 ? 24.031 55.25 2.955 1 94.38 83 ARG A CA 1
ATOM 706 C C . ARG A 1 83 ? 24.359 55 4.418 1 94.38 83 ARG A C 1
ATOM 708 O O . ARG A 1 83 ? 25.484 54.562 4.738 1 94.38 83 ARG A O 1
ATOM 715 N N . ILE A 1 84 ? 23.438 55.312 5.293 1 94.44 84 ILE A N 1
ATOM 716 C CA . ILE A 1 84 ? 23.688 55.25 6.73 1 94.44 84 ILE A CA 1
ATOM 717 C C . ILE A 1 84 ? 22.969 54.031 7.328 1 94.44 84 ILE A C 1
ATOM 719 O O . ILE A 1 84 ? 21.766 53.844 7.098 1 94.44 84 ILE A O 1
ATOM 723 N N . VAL A 1 85 ? 23.688 53.188 8.016 1 94.38 85 VAL A N 1
ATOM 724 C CA . VAL A 1 85 ? 23.125 52.062 8.742 1 94.38 85 VAL A CA 1
ATOM 725 C C . VAL A 1 85 ? 23.484 52.156 10.219 1 94.38 85 VAL A C 1
ATOM 727 O O . VAL A 1 85 ? 24.312 53 10.609 1 94.38 85 VAL A O 1
ATOM 730 N N . VAL A 1 86 ? 22.781 51.344 11.039 1 93.69 86 VAL A N 1
ATOM 731 C CA . VAL A 1 86 ? 23.109 51.312 12.453 1 93.69 86 VAL A CA 1
ATOM 732 C C . VAL A 1 86 ? 23.625 49.906 12.812 1 93.69 86 VAL A C 1
ATOM 734 O O . VAL A 1 86 ? 23.109 48.906 12.305 1 93.69 86 VAL A O 1
ATOM 737 N N . ASN A 1 87 ? 24.703 49.844 13.438 1 92.94 87 ASN A N 1
ATOM 738 C CA . ASN A 1 87 ? 25.219 48.625 14.047 1 92.94 87 ASN A CA 1
ATOM 739 C C . ASN A 1 87 ? 24.844 48.531 15.523 1 92.94 87 ASN A C 1
ATOM 741 O O . ASN A 1 87 ? 25.578 49 16.391 1 92.94 87 ASN A O 1
ATOM 745 N N . LEU A 1 88 ? 23.734 47.875 15.773 1 92.5 88 LEU A N 1
ATOM 746 C CA . LEU A 1 88 ? 23.188 47.781 17.125 1 92.5 88 LEU A CA 1
ATOM 747 C C . LEU A 1 88 ? 23.656 46.5 17.797 1 92.5 88 LEU A C 1
ATOM 749 O O . LEU A 1 88 ? 23.781 45.469 17.156 1 92.5 88 LEU A O 1
ATOM 753 N N . GLN A 1 89 ? 23.953 46.562 19.094 1 91.75 89 GLN A N 1
ATOM 754 C CA . GLN A 1 89 ? 24.312 45.406 19.906 1 91.75 89 GLN A CA 1
ATOM 755 C C . GLN A 1 89 ? 23.406 45.281 21.125 1 91.75 89 GLN A C 1
ATOM 757 O O . GLN A 1 89 ? 23.875 45.406 22.266 1 91.75 89 GLN A O 1
ATOM 762 N N . PRO A 1 90 ? 22.188 45 20.875 1 90.06 90 PRO A N 1
ATOM 763 C CA . PRO A 1 90 ? 21.234 44.969 22 1 90.06 90 PRO A CA 1
ATOM 764 C C . PRO A 1 90 ? 21.469 43.75 22.906 1 90.06 90 PRO A C 1
ATOM 766 O O . PRO A 1 90 ? 21.047 43.781 24.062 1 90.06 90 PRO A O 1
ATOM 769 N N . GLY A 1 91 ? 22.078 42.719 22.438 1 87.06 91 GLY A N 1
ATOM 770 C CA . GLY A 1 91 ? 22.297 41.5 23.219 1 87.06 91 GLY A CA 1
ATOM 771 C C . GLY A 1 91 ? 21.125 40.531 23.172 1 87.06 91 GLY A C 1
ATOM 772 O O . GLY A 1 91 ? 21.141 39.5 23.828 1 87.06 91 GLY A O 1
ATOM 773 N N . GLY A 1 92 ? 20.141 40.812 22.469 1 88.31 92 GLY A N 1
ATOM 774 C CA . GLY A 1 92 ? 18.984 39.969 22.312 1 88.31 92 GLY A CA 1
ATOM 775 C C . GLY A 1 92 ? 18.078 40.375 21.172 1 88.31 92 GLY A C 1
ATOM 776 O O . GLY A 1 92 ? 18.25 41.438 20.594 1 88.31 92 GLY A O 1
ATOM 777 N N . GLU A 1 93 ? 17.141 39.5 20.828 1 88.56 93 GLU A N 1
ATOM 778 C CA . GLU A 1 93 ? 16.172 39.812 19.797 1 88.56 93 GLU A CA 1
ATOM 779 C C . GLU A 1 93 ? 15.398 41.094 20.141 1 88.56 93 GLU A C 1
ATOM 781 O O . GLU A 1 93 ? 15.008 41.281 21.297 1 88.56 93 GLU A O 1
ATOM 786 N N . SER A 1 94 ? 15.258 42 19.156 1 91.06 94 SER A N 1
ATOM 787 C CA . SER A 1 94 ? 14.719 43.312 19.484 1 91.06 94 SER A CA 1
ATOM 788 C C . SER A 1 94 ? 13.836 43.844 18.375 1 91.06 94 SER A C 1
ATOM 790 O O . SER A 1 94 ? 14.047 43.531 17.203 1 91.06 94 SER A O 1
ATOM 792 N N . THR A 1 95 ? 12.859 44.594 18.812 1 90.56 95 THR A N 1
ATOM 793 C CA . THR A 1 95 ? 12.102 45.469 17.906 1 90.56 95 THR A CA 1
ATOM 794 C C . THR A 1 95 ? 12.672 46.875 17.891 1 90.56 95 THR A C 1
ATOM 796 O O . THR A 1 95 ? 12.844 47.5 18.953 1 90.56 95 THR A O 1
ATOM 799 N N . LEU A 1 96 ? 12.922 47.312 16.719 1 91.56 96 LEU A N 1
ATOM 800 C CA . LEU A 1 96 ? 13.523 48.656 16.562 1 91.56 96 LEU A CA 1
ATOM 801 C C . LEU A 1 96 ? 12.484 49.656 16.094 1 91.56 96 LEU A C 1
ATOM 803 O O . LEU A 1 96 ? 11.68 49.375 15.203 1 91.56 96 LEU A O 1
ATOM 807 N N . PHE A 1 97 ? 12.5 50.844 16.766 1 92.62 97 PHE A N 1
ATOM 808 C CA . PHE A 1 97 ? 11.695 52 16.359 1 92.62 97 PHE A CA 1
ATOM 809 C C . PHE A 1 97 ? 12.578 53.156 15.969 1 92.62 97 PHE A C 1
ATOM 811 O O . PHE A 1 97 ? 13.562 53.469 16.641 1 92.62 97 PHE A O 1
ATOM 818 N N . VAL A 1 98 ? 12.336 53.781 14.891 1 93.56 98 VAL A N 1
ATOM 819 C CA . VAL A 1 98 ? 13.078 54.938 14.422 1 93.56 98 VAL A CA 1
ATOM 820 C C . VAL A 1 98 ? 12.125 56.125 14.234 1 93.56 98 VAL A C 1
ATOM 822 O O . VAL A 1 98 ? 11.133 56 13.508 1 93.56 98 VAL A O 1
ATOM 825 N N . ASN A 1 99 ? 12.453 57.156 14.844 1 92.5 99 ASN A N 1
ATOM 826 C CA . ASN A 1 99 ? 11.664 58.375 14.758 1 92.5 99 ASN A CA 1
ATOM 827 C C . ASN A 1 99 ? 10.18 58.125 15.016 1 92.5 99 ASN A C 1
ATOM 829 O O . ASN A 1 99 ? 9.328 58.562 14.25 1 92.5 99 ASN A O 1
ATOM 833 N N . GLY A 1 100 ? 9.938 57.188 15.953 1 87.06 100 GLY A N 1
ATOM 834 C CA . GLY A 1 100 ? 8.586 56.969 16.453 1 87.06 100 GLY A CA 1
ATOM 835 C C . GLY A 1 100 ? 7.84 55.875 15.703 1 87.06 100 GLY A C 1
ATOM 836 O O . GLY A 1 100 ? 6.695 55.562 16.031 1 87.06 100 GLY A O 1
ATOM 837 N N . LYS A 1 101 ? 8.469 55.344 14.781 1 87.5 101 LYS A N 1
ATOM 838 C CA . LYS A 1 101 ? 7.801 54.312 13.969 1 87.5 101 LYS A CA 1
ATOM 839 C C . LYS A 1 101 ? 8.523 53 14.047 1 87.5 101 LYS A C 1
ATOM 841 O O . LYS A 1 101 ? 9.75 52.938 14.18 1 87.5 101 LYS A O 1
ATOM 846 N N . GLU A 1 102 ? 7.656 51.969 13.984 1 82.69 102 GLU A N 1
ATOM 847 C CA . GLU A 1 102 ? 8.258 50.656 13.859 1 82.69 102 GLU A CA 1
ATOM 848 C C . GLU A 1 102 ? 9.156 50.562 12.625 1 82.69 102 GLU A C 1
ATOM 850 O O . GLU A 1 102 ? 8.789 51.031 11.547 1 82.69 102 GLU A O 1
ATOM 855 N N . PHE A 1 103 ? 10.266 50 12.836 1 79.25 103 PHE A N 1
ATOM 856 C CA . PHE A 1 103 ? 11.289 50.125 11.805 1 79.25 103 PHE A CA 1
ATOM 857 C C . PHE A 1 103 ? 11.82 48.75 11.391 1 79.25 103 PHE A C 1
ATOM 859 O O . PHE A 1 103 ? 11.922 48.469 10.203 1 79.25 103 PHE A O 1
ATOM 866 N N . GLY A 1 104 ? 12.156 48 12.43 1 84.69 104 GLY A N 1
ATOM 867 C CA . GLY A 1 104 ? 12.75 46.719 12.07 1 84.69 104 GLY A CA 1
ATOM 868 C C . GLY A 1 104 ? 13.109 45.875 13.273 1 84.69 104 GLY A C 1
ATOM 869 O O . GLY A 1 104 ? 12.438 45.906 14.305 1 84.69 104 GLY A O 1
ATOM 870 N N . THR A 1 105 ? 14.094 44.844 12.898 1 81.12 105 THR A N 1
ATOM 871 C CA . THR A 1 105 ? 14.367 43.844 13.906 1 81.12 105 THR A CA 1
ATOM 872 C C . THR A 1 105 ? 15.867 43.656 14.102 1 81.12 105 THR A C 1
ATOM 874 O O . THR A 1 105 ? 16.656 43.844 13.172 1 81.12 105 THR A O 1
ATOM 877 N N . TYR A 1 106 ? 16.219 43.469 15.328 1 83.62 106 TYR A N 1
ATOM 878 C CA . TYR A 1 106 ? 17.438 42.719 15.578 1 83.62 106 TYR A CA 1
ATOM 879 C C . TYR A 1 106 ? 17.156 41.219 15.672 1 83.62 106 TYR A C 1
ATOM 881 O O . TYR A 1 106 ? 16.531 40.75 16.625 1 83.62 106 TYR A O 1
ATOM 889 N N . ARG A 1 107 ? 17.594 40.562 14.742 1 81.94 107 ARG A N 1
ATOM 890 C CA . ARG A 1 107 ? 17.234 39.156 14.539 1 81.94 107 ARG A CA 1
ATOM 891 C C . ARG A 1 107 ? 17.766 38.281 15.664 1 81.94 107 ARG A C 1
ATOM 893 O O . ARG A 1 107 ? 18.578 38.719 16.484 1 81.94 107 ARG A O 1
ATOM 900 N N . ALA A 1 108 ? 17.344 37.031 15.633 1 77.62 108 ALA A N 1
ATOM 901 C CA . ALA A 1 108 ? 17.719 36.062 16.656 1 77.62 108 ALA A CA 1
ATOM 902 C C . ALA A 1 108 ? 19.172 35.625 16.516 1 77.62 108 ALA A C 1
ATOM 904 O O . ALA A 1 108 ? 19.781 35.781 15.453 1 77.62 108 ALA A O 1
ATOM 905 N N . ASP A 1 109 ? 19.641 35.031 17.531 1 69.06 109 ASP A N 1
ATOM 906 C CA . ASP A 1 109 ? 21.062 34.719 17.656 1 69.06 109 ASP A CA 1
ATOM 907 C C . ASP A 1 109 ? 21.453 33.594 16.703 1 69.06 109 ASP A C 1
ATOM 909 O O . ASP A 1 109 ? 22.641 33.438 16.391 1 69.06 109 ASP A O 1
ATOM 913 N N . TRP A 1 110 ? 20.438 32.906 16.312 1 71.44 110 TRP A N 1
ATOM 914 C CA . TRP A 1 110 ? 20.781 31.766 15.445 1 71.44 110 TRP A CA 1
ATOM 915 C C . TRP A 1 110 ? 21.109 32.25 14.039 1 71.44 110 TRP A C 1
ATOM 917 O O . TRP A 1 110 ? 21.672 31.5 13.234 1 71.44 110 TRP A O 1
ATOM 927 N N . VAL A 1 111 ? 20.734 33.438 13.727 1 74.19 111 VAL A N 1
ATOM 928 C CA . VAL A 1 111 ? 21.172 34.031 12.469 1 74.19 111 VAL A CA 1
ATOM 929 C C . VAL A 1 111 ? 22.672 34.312 12.523 1 74.19 111 VAL A C 1
ATOM 931 O O . VAL A 1 111 ? 23.141 35.031 13.43 1 74.19 111 VAL A O 1
ATOM 934 N N . LYS A 1 112 ? 23.391 33.812 11.617 1 71.81 112 LYS A N 1
ATOM 935 C CA . LYS A 1 112 ? 24.844 33.781 11.734 1 71.81 112 LYS A CA 1
ATOM 936 C C . LYS A 1 112 ? 25.469 34.844 10.836 1 71.81 112 LYS A C 1
ATOM 938 O O . LYS A 1 112 ? 26.641 35.188 11 1 71.81 112 LYS A O 1
ATOM 943 N N . GLU A 1 113 ? 24.703 35.375 9.953 1 82.38 113 GLU A N 1
ATOM 944 C CA . GLU A 1 113 ? 25.281 36.344 9.039 1 82.38 113 GLU A CA 1
ATOM 945 C C . GLU A 1 113 ? 25.281 37.719 9.648 1 82.38 113 GLU A C 1
ATOM 947 O O . GLU A 1 113 ? 24.25 38.406 9.656 1 82.38 113 GLU A O 1
ATOM 952 N N . PRO A 1 114 ? 26.438 38.219 10.023 1 76.5 114 PRO A N 1
ATOM 953 C CA . PRO A 1 114 ? 26.484 39.469 10.789 1 76.5 114 PRO A CA 1
ATOM 954 C C . PRO A 1 114 ? 25.938 40.656 10.016 1 76.5 114 PRO A C 1
ATOM 956 O O . PRO A 1 114 ? 25.328 41.562 10.609 1 76.5 114 PRO A O 1
ATOM 959 N N . HIS A 1 115 ? 26.25 40.719 8.773 1 83.19 115 HIS A N 1
ATOM 960 C CA . HIS A 1 115 ? 25.859 41.906 8.023 1 83.19 115 HIS A CA 1
ATOM 961 C C . HIS A 1 115 ? 24.344 41.969 7.848 1 83.19 115 HIS A C 1
ATOM 963 O O . HIS A 1 115 ? 23.797 43.031 7.488 1 83.19 115 HIS A O 1
ATOM 969 N N . HIS A 1 116 ? 23.625 40.938 8.125 1 85.12 116 HIS A N 1
ATOM 970 C CA . HIS A 1 116 ? 22.172 40.969 8.062 1 85.12 116 HIS A CA 1
ATOM 971 C C .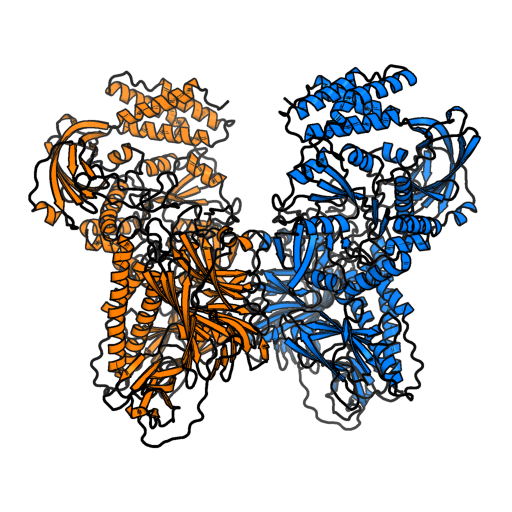 HIS A 1 116 ? 21.609 41.906 9.109 1 85.12 116 HIS A C 1
ATOM 973 O O . HIS A 1 116 ? 20.578 42.562 8.875 1 85.12 116 HIS A O 1
ATOM 979 N N . PHE A 1 117 ? 22.297 42 10.156 1 81.88 117 PHE A N 1
ATOM 980 C CA . PHE A 1 117 ? 21.875 42.906 11.227 1 81.88 117 PHE A CA 1
ATOM 981 C C . PHE A 1 117 ? 22.062 44.375 10.828 1 81.88 117 PHE A C 1
ATOM 983 O O . PHE A 1 117 ? 21.375 45.25 11.328 1 81.88 117 PHE A O 1
ATOM 990 N N . LEU A 1 118 ? 22.938 44.562 9.922 1 80.38 118 LEU A N 1
ATOM 991 C CA . LEU A 1 118 ? 23.234 45.906 9.461 1 80.38 118 LEU A CA 1
ATOM 992 C C . LEU A 1 118 ? 22.297 46.312 8.328 1 80.38 118 LEU A C 1
ATOM 994 O O . LEU A 1 118 ? 21.656 47.344 8.391 1 80.38 118 LEU A O 1
ATOM 998 N N . GLU A 1 119 ? 22.297 45.469 7.449 1 80.19 119 GLU A N 1
ATOM 999 C CA . GLU A 1 119 ? 21.531 45.844 6.258 1 80.19 119 GLU A CA 1
ATOM 1000 C C . GLU A 1 119 ? 20.047 45.906 6.559 1 80.19 119 GLU A C 1
ATOM 1002 O O . GLU A 1 119 ? 19.312 46.688 5.93 1 80.19 119 GLU A O 1
ATOM 1007 N N . ASP A 1 120 ? 19.656 45.281 7.547 1 81.5 120 ASP A N 1
ATOM 1008 C CA . ASP A 1 120 ? 18.266 45.312 7.953 1 81.5 120 ASP A CA 1
ATOM 1009 C C . ASP A 1 120 ? 17.906 46.656 8.562 1 81.5 120 ASP A C 1
ATOM 1011 O O . ASP A 1 120 ? 16.734 47.062 8.539 1 81.5 120 ASP A O 1
ATOM 1015 N N . ASN A 1 121 ? 18.891 47.281 9.031 1 86.19 121 ASN A N 1
ATOM 1016 C CA . ASN A 1 121 ? 18.625 48.5 9.773 1 86.19 121 ASN A CA 1
ATOM 1017 C C . ASN A 1 121 ? 19.25 49.719 9.109 1 86.19 121 ASN A C 1
ATOM 1019 O O . ASN A 1 121 ? 19.969 50.5 9.75 1 86.19 121 ASN A O 1
ATOM 1023 N N . PHE A 1 122 ? 19.078 49.812 7.891 1 89.88 122 PHE A N 1
ATOM 1024 C CA . PHE A 1 122 ? 19.516 50.969 7.129 1 89.88 122 PHE A CA 1
ATOM 1025 C C . PHE A 1 122 ? 18.594 52.156 7.359 1 89.88 122 PHE A C 1
ATOM 1027 O O . PHE A 1 122 ? 17.375 52.031 7.281 1 89.88 122 PHE A O 1
ATOM 1034 N N . LEU A 1 123 ? 19.125 53.344 7.645 1 91.5 123 LEU A N 1
ATOM 1035 C CA . LEU A 1 123 ? 18.344 54.5 8 1 91.5 123 LEU A CA 1
ATOM 1036 C C . LEU A 1 123 ? 18 55.344 6.766 1 91.5 123 LEU A C 1
ATOM 1038 O O . LEU A 1 123 ? 16.875 55.812 6.625 1 91.5 123 LEU A O 1
ATOM 1042 N N . THR A 1 124 ? 18.984 55.531 5.91 1 91.88 124 THR A N 1
ATOM 1043 C CA . THR A 1 124 ? 18.828 56.344 4.727 1 91.88 124 THR A CA 1
ATOM 1044 C C . THR A 1 124 ? 19.906 56.031 3.695 1 91.88 124 THR A C 1
ATOM 1046 O O . THR A 1 124 ? 20.984 55.562 4.047 1 91.88 124 THR A O 1
ATOM 1049 N N . ASP A 1 125 ? 19.562 56.344 2.5 1 91.88 125 ASP A N 1
ATOM 1050 C CA . ASP A 1 125 ? 20.531 56.156 1.421 1 91.88 125 ASP A CA 1
ATOM 1051 C C . ASP A 1 125 ? 21.234 57.469 1.099 1 91.88 125 ASP A C 1
ATOM 1053 O O . ASP A 1 125 ? 22.078 57.531 0.206 1 91.88 125 ASP A O 1
ATOM 1057 N N . ASN A 1 126 ? 20.906 58.469 1.771 1 93.69 126 ASN A N 1
ATOM 1058 C CA . ASN A 1 126 ? 21.453 59.812 1.543 1 93.69 126 ASN A CA 1
ATOM 1059 C C . ASN A 1 126 ? 21.5 60.625 2.834 1 93.69 126 ASN A C 1
ATOM 1061 O O . ASN A 1 126 ? 20.688 61.5 3.041 1 93.69 126 ASN A O 1
ATOM 1065 N N . GLY A 1 127 ? 22.5 60.344 3.586 1 94.38 127 GLY A N 1
ATOM 1066 C CA . GLY A 1 127 ? 22.656 61.062 4.852 1 94.38 127 GLY A CA 1
ATOM 1067 C C . GLY A 1 127 ? 22.828 62.562 4.684 1 94.38 127 GLY A C 1
ATOM 1068 O O . GLY A 1 127 ? 23.422 63 3.697 1 94.38 127 GLY A O 1
ATOM 1069 N N . ARG A 1 128 ? 22.297 63.344 5.598 1 93.81 128 ARG A N 1
ATOM 1070 C CA . ARG A 1 128 ? 22.438 64.812 5.621 1 93.81 128 ARG A CA 1
ATOM 1071 C C . ARG A 1 128 ? 23.047 65.25 6.938 1 93.81 128 ARG A C 1
ATOM 1073 O O . ARG A 1 128 ? 22.594 64.875 8.016 1 93.81 128 ARG A O 1
ATOM 1080 N N . GLU A 1 129 ? 23.922 66.125 6.711 1 94.25 129 GLU A N 1
ATOM 1081 C CA . GLU A 1 129 ? 24.531 66.688 7.914 1 94.25 129 GLU A CA 1
ATOM 1082 C C . GLU A 1 129 ? 23.484 67.375 8.789 1 94.25 129 GLU A C 1
ATOM 1084 O O . GLU A 1 129 ? 22.641 68.125 8.297 1 94.25 129 GLU A O 1
ATOM 1089 N N . GLY A 1 130 ? 23.5 67 10.055 1 94.25 130 GLY A N 1
ATOM 1090 C CA . GLY A 1 130 ? 22.609 67.688 11 1 94.25 130 GLY A CA 1
ATOM 1091 C C . GLY A 1 130 ? 21.297 66.875 11.203 1 94.25 130 GLY A C 1
ATOM 1092 O O . GLY A 1 130 ? 20.547 67.188 12.125 1 94.25 130 GLY A O 1
ATOM 1093 N N . GLU A 1 131 ? 21.125 66 10.32 1 94.62 131 GLU A N 1
ATOM 1094 C CA . GLU A 1 131 ? 19.922 65.188 10.484 1 94.62 131 GLU A CA 1
ATOM 1095 C C . GLU A 1 131 ? 19.953 64.375 11.781 1 94.62 131 GLU A C 1
ATOM 1097 O O . GLU A 1 131 ? 20.969 63.75 12.094 1 94.62 131 GLU A O 1
ATOM 1102 N N . ALA A 1 132 ? 18.859 64.5 12.523 1 95 132 ALA A N 1
ATOM 1103 C CA . ALA A 1 132 ? 18.797 63.844 13.82 1 95 132 ALA A CA 1
ATOM 1104 C C . ALA A 1 132 ? 17.906 62.594 13.766 1 95 132 ALA A C 1
ATOM 1106 O O . ALA A 1 132 ? 16.875 62.594 13.094 1 95 132 ALA A O 1
ATOM 1107 N N . TYR A 1 133 ? 18.328 61.562 14.383 1 95.25 133 TYR A N 1
ATOM 1108 C CA . TYR A 1 133 ? 17.562 60.312 14.5 1 95.25 133 TYR A CA 1
ATOM 1109 C C . TYR A 1 133 ? 17.328 59.969 15.961 1 95.25 133 TYR A C 1
ATOM 1111 O O . TYR A 1 133 ? 18.219 60.156 16.797 1 95.25 133 TYR A O 1
ATOM 1119 N N . GLU A 1 134 ? 16.094 59.562 16.266 1 95.44 134 GLU A N 1
ATOM 1120 C CA . GLU A 1 134 ? 15.742 58.969 17.562 1 95.44 134 GLU A CA 1
ATOM 1121 C C . GLU A 1 134 ? 15.438 57.469 17.406 1 95.44 134 GLU A C 1
ATOM 1123 O O . GLU A 1 134 ? 14.594 57.094 16.594 1 95.44 134 GLU A O 1
ATOM 1128 N N . LEU A 1 135 ? 16.094 56.688 18.219 1 94.88 135 LEU A N 1
ATOM 1129 C CA . LEU A 1 135 ? 15.906 55.219 18.141 1 94.88 135 LEU A CA 1
ATOM 1130 C C . LEU A 1 135 ? 15.414 54.688 19.469 1 94.88 135 LEU A C 1
ATOM 1132 O O . LEU A 1 135 ? 15.859 55.125 20.531 1 94.88 135 LEU A O 1
ATOM 1136 N N . TYR A 1 136 ? 14.422 53.812 19.438 1 94.81 136 TYR A N 1
ATOM 1137 C CA . TYR A 1 136 ? 14.039 52.938 20.547 1 94.81 136 TYR A CA 1
ATOM 1138 C C . TYR A 1 136 ? 14.25 51.469 20.203 1 94.81 136 TYR A C 1
ATOM 1140 O O . TYR A 1 136 ? 14 51.062 19.078 1 94.81 136 TYR A O 1
ATOM 1148 N N . MET A 1 137 ? 14.719 50.688 21.125 1 94.19 137 MET A N 1
ATOM 1149 C CA . MET A 1 137 ? 14.797 49.219 21.016 1 94.19 137 MET A CA 1
ATOM 1150 C C . MET A 1 137 ? 14.039 48.562 22.156 1 94.19 137 MET A C 1
ATOM 1152 O O . MET A 1 137 ? 14.289 48.844 23.328 1 94.19 137 MET A O 1
ATOM 1156 N N . GLU A 1 138 ? 13.109 47.75 21.797 1 94.06 138 GLU A N 1
ATOM 1157 C CA . GLU A 1 138 ? 12.5 46.844 22.766 1 94.06 138 GLU A CA 1
ATOM 1158 C C . GLU A 1 138 ? 13.188 45.469 22.734 1 94.06 138 GLU A C 1
ATOM 1160 O O . GLU A 1 138 ? 13.062 44.719 21.766 1 94.06 138 GLU A O 1
ATOM 1165 N N . ILE A 1 139 ? 13.852 45.125 23.812 1 93.44 139 ILE A N 1
ATOM 1166 C CA . ILE A 1 139 ? 14.688 43.938 23.844 1 93.44 139 ILE A CA 1
ATOM 1167 C C . ILE A 1 139 ? 14.078 42.906 24.797 1 93.44 139 ILE A C 1
ATOM 1169 O O . ILE A 1 139 ? 13.688 43.219 25.922 1 93.44 139 ILE A O 1
ATOM 1173 N N . TYR A 1 140 ? 13.977 41.688 24.312 1 91.56 140 TYR A N 1
ATOM 1174 C CA . TYR A 1 140 ? 13.516 40.562 25.125 1 91.56 140 TYR A CA 1
ATOM 1175 C C . TYR A 1 140 ? 14.672 39.969 25.922 1 91.56 140 TYR A C 1
ATOM 1177 O O . TYR A 1 140 ? 15.695 39.594 25.344 1 91.56 140 TYR A O 1
ATOM 1185 N N . ALA A 1 141 ? 14.492 39.875 27.219 1 91.31 141 ALA A N 1
ATOM 1186 C CA . ALA A 1 141 ? 15.562 39.344 28.078 1 91.31 141 ALA A CA 1
ATOM 1187 C C . ALA A 1 141 ? 15.75 37.844 27.891 1 91.31 141 ALA A C 1
ATOM 1189 O O . ALA A 1 141 ? 16.797 37.312 28.25 1 91.31 141 ALA A O 1
ATOM 1190 N N . GLY A 1 142 ? 14.68 37.25 27.312 1 87.19 142 GLY A N 1
ATOM 1191 C CA . GLY A 1 142 ? 14.773 35.844 27.047 1 87.19 142 GLY A CA 1
ATOM 1192 C C . GLY A 1 142 ? 14.289 34.969 28.203 1 87.19 142 GLY A C 1
ATOM 1193 O O . GLY A 1 142 ? 13.781 35.5 29.203 1 87.19 142 GLY A O 1
ATOM 1194 N N . HIS A 1 143 ? 14.266 33.688 27.938 1 87.38 143 HIS A N 1
ATOM 1195 C CA . HIS A 1 143 ? 13.922 32.656 28.922 1 87.38 143 HIS A CA 1
ATOM 1196 C C . HIS A 1 143 ? 14.727 31.375 28.672 1 87.38 143 HIS A C 1
ATOM 1198 O O . HIS A 1 143 ? 15.539 31.328 27.75 1 87.38 143 HIS A O 1
ATOM 1204 N N . TYR A 1 144 ? 14.633 30.516 29.719 1 86.19 144 TYR A N 1
ATOM 1205 C CA . TYR A 1 144 ? 15.398 29.266 29.625 1 86.19 144 TYR A CA 1
ATOM 1206 C C . TYR A 1 144 ? 14.477 28.062 29.656 1 86.19 144 TYR A C 1
ATOM 1208 O O . TYR A 1 144 ? 13.492 28.031 30.406 1 86.19 144 TYR A O 1
ATOM 1216 N N . TYR A 1 145 ? 14.719 27.203 28.703 1 83.38 145 TYR A N 1
ATOM 1217 C CA . TYR A 1 145 ? 14.203 25.844 28.828 1 83.38 145 TYR A CA 1
ATOM 1218 C C . TYR A 1 145 ? 15.305 24.812 28.594 1 83.38 145 TYR A C 1
ATOM 1220 O O . TYR A 1 145 ? 16.234 25.062 27.812 1 83.38 145 TYR A O 1
ATOM 1228 N N . ALA A 1 146 ? 15.273 23.656 29.234 1 78.94 146 ALA A N 1
ATOM 1229 C CA . ALA A 1 146 ? 16.344 22.656 29.188 1 78.94 146 ALA A CA 1
ATOM 1230 C C . ALA A 1 146 ? 16.344 21.938 27.844 1 78.94 146 ALA A C 1
ATOM 1232 O O . ALA A 1 146 ? 15.312 21.469 27.375 1 78.94 146 ALA A O 1
ATOM 1233 N N . GLU A 1 147 ? 17.484 22.031 27.141 1 82.31 147 GLU A N 1
ATOM 1234 C CA . GLU A 1 147 ? 17.641 21.297 25.891 1 82.31 147 GLU A CA 1
ATOM 1235 C C . GLU A 1 147 ? 19.062 20.781 25.719 1 82.31 147 GLU A C 1
ATOM 1237 O O . GLU A 1 147 ? 20.016 21.391 26.219 1 82.31 147 GLU A O 1
ATOM 1242 N N . ALA A 1 148 ? 19.031 19.594 25.062 1 71.19 148 ALA A N 1
ATOM 1243 C CA . ALA A 1 148 ? 20.359 19.109 24.688 1 71.19 148 ALA A CA 1
ATOM 1244 C C . ALA A 1 148 ? 20.969 19.969 23.578 1 71.19 148 ALA A C 1
ATOM 1246 O O . ALA A 1 148 ? 20.422 20.078 22.484 1 71.19 148 ALA A O 1
ATOM 1247 N N . GLN A 1 149 ? 21.906 20.688 23.859 1 64 149 GLN A N 1
ATOM 1248 C CA . GLN A 1 149 ? 22.469 21.688 22.969 1 64 149 GLN A CA 1
ATOM 1249 C C . GLN A 1 149 ? 23.078 21.047 21.734 1 64 149 GLN A C 1
ATOM 1251 O O . GLN A 1 149 ? 23.156 21.672 20.672 1 64 149 GLN A O 1
ATOM 1256 N N . ASP A 1 150 ? 23.484 19.828 21.844 1 62.34 150 ASP A N 1
ATOM 1257 C CA . ASP A 1 150 ? 24.219 19.234 20.719 1 62.34 150 ASP A CA 1
ATOM 1258 C C . ASP A 1 150 ? 23.297 18.359 19.859 1 62.34 150 ASP A C 1
ATOM 1260 O O . ASP A 1 150 ? 23.734 17.812 18.844 1 62.34 150 ASP A O 1
ATOM 1264 N N . SER A 1 151 ? 22.047 18.391 20.203 1 59.59 151 SER A N 1
ATOM 1265 C CA . SER A 1 151 ? 21.266 17.344 19.531 1 59.59 151 SER A CA 1
ATOM 1266 C C . SER A 1 151 ? 20.156 17.953 18.672 1 59.59 151 SER A C 1
ATOM 1268 O O . SER A 1 151 ? 19.359 17.219 18.078 1 59.59 151 SER A O 1
ATOM 1270 N N . GLY A 1 152 ? 20.234 19.141 18.453 1 66.19 152 GLY A N 1
ATOM 1271 C CA . GLY A 1 152 ? 19.172 19.734 17.641 1 66.19 152 GLY A CA 1
ATOM 1272 C C . GLY A 1 152 ? 18.031 20.297 18.484 1 66.19 152 GLY A C 1
ATOM 1273 O O . GLY A 1 152 ? 18.156 20.438 19.703 1 66.19 152 GLY A O 1
ATOM 1274 N N . CYS A 1 153 ? 16.953 20.594 17.781 1 70.56 153 CYS A N 1
ATOM 1275 C CA . CYS A 1 153 ? 15.836 21.297 18.391 1 70.56 153 CYS A CA 1
ATOM 1276 C C . CYS A 1 153 ? 14.984 20.344 19.234 1 70.56 153 CYS A C 1
ATOM 1278 O O . CYS A 1 153 ? 14.336 19.453 18.688 1 70.56 153 CYS A O 1
ATOM 1280 N N . ALA A 1 154 ? 15.039 20.562 20.484 1 79.06 154 ALA A N 1
ATOM 1281 C CA . ALA A 1 154 ? 14.133 19.938 21.453 1 79.06 154 ALA A CA 1
ATOM 1282 C C . ALA A 1 154 ? 14.289 18.422 21.438 1 79.06 154 ALA A C 1
ATOM 1284 O O . ALA A 1 154 ? 13.297 17.688 21.328 1 79.06 154 ALA A O 1
ATOM 1285 N N . THR A 1 155 ? 15.609 17.953 21.438 1 79.44 155 THR A N 1
ATOM 1286 C CA . THR A 1 155 ? 15.906 16.516 21.438 1 79.44 155 THR A CA 1
ATOM 1287 C C . THR A 1 155 ? 16.172 16.016 22.844 1 79.44 155 THR A C 1
ATOM 1289 O O . THR A 1 155 ? 16.766 16.703 23.656 1 79.44 155 THR A O 1
ATOM 1292 N N . GLY A 1 156 ? 15.617 14.906 23.266 1 67.38 156 GLY A N 1
ATOM 1293 C CA . GLY A 1 156 ? 15.898 14.234 24.531 1 67.38 156 GLY A CA 1
ATOM 1294 C C . GLY A 1 156 ? 16.969 13.164 24.406 1 67.38 156 GLY A C 1
ATOM 1295 O O . GLY A 1 156 ? 17.578 13 23.344 1 67.38 156 GLY A O 1
ATOM 1296 N N . PRO A 1 157 ? 17.281 12.469 25.422 1 75 157 PRO A N 1
ATOM 1297 C CA . PRO A 1 157 ? 16.656 12.672 26.734 1 75 157 PRO A CA 1
ATOM 1298 C C . PRO A 1 157 ? 17.266 13.844 27.5 1 75 157 PRO A C 1
ATOM 1300 O O . PRO A 1 157 ? 18.469 14.078 27.422 1 75 157 PRO A O 1
ATOM 1303 N N . VAL A 1 158 ? 16.469 14.555 28 1 77.38 158 VAL A N 1
ATOM 1304 C CA . VAL A 1 158 ? 16.844 15.625 28.922 1 77.38 158 VAL A CA 1
ATOM 1305 C C . VAL A 1 158 ? 16.5 15.219 30.359 1 77.38 158 VAL A C 1
ATOM 1307 O O . VAL A 1 158 ? 15.328 15.094 30.703 1 77.38 158 VAL A O 1
ATOM 1310 N N . LEU A 1 159 ? 17.5 14.875 31.125 1 78 159 LEU A N 1
ATOM 1311 C CA . LEU A 1 159 ? 17.297 14.445 32.5 1 78 159 LEU A CA 1
ATOM 1312 C C . LEU A 1 159 ? 17.172 15.648 33.438 1 78 159 LEU A C 1
ATOM 1314 O O . LEU A 1 159 ? 17.797 16.688 33.188 1 78 159 LEU A O 1
ATOM 1318 N N . PRO A 1 160 ? 16.375 15.453 34.5 1 78.69 160 PRO A N 1
ATOM 1319 C CA . PRO A 1 160 ? 16.25 16.562 35.469 1 78.69 160 PRO A CA 1
ATOM 1320 C C . PRO A 1 160 ? 17.594 17 36.031 1 78.69 160 PRO A C 1
ATOM 1322 O O . PRO A 1 160 ? 18.391 16.156 36.438 1 78.69 160 PRO A O 1
ATOM 1325 N N . GLY A 1 161 ? 17.797 18.219 35.938 1 74.38 161 GLY A N 1
ATOM 1326 C CA . GLY A 1 161 ? 18.969 18.797 36.562 1 74.38 161 GLY A CA 1
ATOM 1327 C C . GLY A 1 161 ? 20.188 18.781 35.656 1 74.38 161 GLY A C 1
ATOM 1328 O O . GLY A 1 161 ? 21.219 19.406 35.969 1 74.38 161 GLY A O 1
ATOM 1329 N N . LEU A 1 162 ? 20.078 18.125 34.625 1 76.06 162 LEU A N 1
ATOM 1330 C CA . LEU A 1 162 ? 21.234 18 33.75 1 76.06 162 LEU A CA 1
ATOM 1331 C C . LEU A 1 162 ? 21.578 19.344 33.094 1 76.06 162 LEU A C 1
ATOM 1333 O O . LEU A 1 162 ? 22.75 19.688 32.969 1 76.06 162 LEU A O 1
ATOM 1337 N N . PHE A 1 163 ? 20.531 20.016 32.625 1 80.31 163 PHE A N 1
ATOM 1338 C CA . PHE A 1 163 ? 20.734 21.312 32 1 80.31 163 PHE A CA 1
ATOM 1339 C C . PHE A 1 163 ? 20.172 22.422 32.875 1 80.31 163 PHE A C 1
ATOM 1341 O O . PHE A 1 163 ? 19.109 22.281 33.469 1 80.31 163 PHE A O 1
ATOM 1348 N N . LYS A 1 164 ? 21.031 23.422 33.125 1 83.44 164 LYS A N 1
ATOM 1349 C CA . LYS A 1 164 ? 20.641 24.547 33.938 1 83.44 164 LYS A CA 1
ATOM 1350 C C . LYS A 1 164 ? 20.719 25.859 33.156 1 83.44 164 LYS A C 1
ATOM 1352 O O . LYS A 1 164 ? 21.453 25.938 32.188 1 83.44 164 LYS A O 1
ATOM 1357 N N . ASP A 1 165 ? 19.875 26.797 33.531 1 86.69 165 ASP A N 1
ATOM 1358 C CA . ASP A 1 165 ? 19.922 28.125 32.938 1 86.69 165 ASP A CA 1
ATOM 1359 C C . ASP A 1 165 ? 21.281 28.766 33.125 1 86.69 165 ASP A C 1
ATOM 1361 O O . ASP A 1 165 ? 21.703 29.016 34.281 1 86.69 165 ASP A O 1
ATOM 1365 N N . PRO A 1 166 ? 21.969 29.016 32.125 1 81 166 PRO A N 1
ATOM 1366 C CA . PRO A 1 166 ? 23.297 29.609 32.281 1 81 166 PRO A CA 1
ATOM 1367 C C . PRO A 1 166 ? 23.266 31.094 32.625 1 81 166 PRO A C 1
ATOM 1369 O O . PRO A 1 166 ? 24.266 31.656 33.094 1 81 166 PRO A O 1
ATOM 1372 N N . ALA A 1 167 ? 22.156 31.719 32.375 1 86.62 167 ALA A N 1
ATOM 1373 C CA . ALA A 1 167 ? 22.062 33.156 32.625 1 86.62 167 ALA A CA 1
ATOM 1374 C C . ALA A 1 167 ? 21.766 33.438 34.094 1 86.62 167 ALA A C 1
ATOM 1376 O O . ALA A 1 167 ? 21.031 32.688 34.75 1 86.62 167 ALA A O 1
ATOM 1377 N N . VAL A 1 168 ? 22.375 34.469 34.562 1 88.19 168 VAL A N 1
ATOM 1378 C CA . VAL A 1 168 ? 22.109 34.938 35.906 1 88.19 168 VAL A CA 1
ATOM 1379 C C . VAL A 1 168 ? 20.953 35.938 35.906 1 88.19 168 VAL A C 1
ATOM 1381 O O . VAL A 1 168 ? 20.922 36.844 35.062 1 88.19 168 VAL A O 1
ATOM 1384 N N . GLU A 1 169 ? 20.031 35.719 36.844 1 90.75 169 GLU A N 1
ATOM 1385 C CA . GLU A 1 169 ? 18.891 36.656 36.938 1 90.75 169 GLU A CA 1
ATOM 1386 C C . GLU A 1 169 ? 19.359 38.094 37.125 1 90.75 169 GLU A C 1
ATOM 1388 O O . GLU A 1 169 ? 20.266 38.344 37.906 1 90.75 169 GLU A O 1
ATOM 1393 N N . GLY A 1 170 ? 18.844 38.906 36.406 1 91 170 GLY A N 1
ATOM 1394 C CA . GLY A 1 170 ? 19.234 40.312 36.438 1 91 170 GLY A CA 1
ATOM 1395 C C . GLY A 1 170 ? 20.359 40.625 35.469 1 91 170 GLY A C 1
ATOM 1396 O O . GLY A 1 170 ? 20.625 41.781 35.188 1 91 170 GLY A O 1
ATOM 1397 N N . HIS A 1 171 ? 20.969 39.688 35 1 93.44 171 HIS A N 1
ATOM 1398 C CA . HIS A 1 171 ? 22.094 39.875 34.062 1 93.44 171 HIS A CA 1
ATOM 1399 C C . HIS A 1 171 ? 21.969 39 32.844 1 93.44 171 HIS A C 1
ATOM 140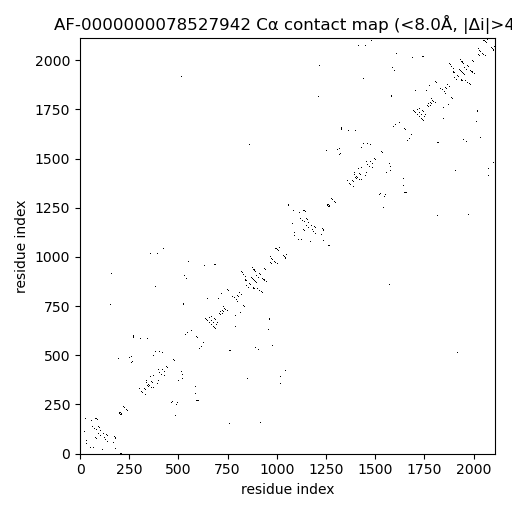1 O O . HIS A 1 171 ? 22.938 38.375 32.438 1 93.44 171 HIS A O 1
ATOM 1407 N N . ARG A 1 172 ? 20.812 38.875 32.375 1 92.56 172 ARG A N 1
ATOM 1408 C CA . ARG A 1 172 ? 20.562 37.938 31.266 1 92.56 172 ARG A CA 1
ATOM 1409 C C . ARG A 1 172 ? 21.094 38.5 29.953 1 92.56 172 ARG A C 1
ATOM 1411 O O . ARG A 1 172 ? 21.406 37.75 29.031 1 92.56 172 ARG A O 1
ATOM 1418 N N . ARG A 1 173 ? 21.031 39.781 29.828 1 93.75 173 ARG A N 1
ATOM 1419 C CA . ARG A 1 173 ? 21.469 40.438 28.609 1 93.75 173 ARG A CA 1
ATOM 1420 C C . ARG A 1 173 ? 22.531 41.5 28.891 1 93.75 173 ARG A C 1
ATOM 1422 O O . ARG A 1 173 ? 22.578 42.031 30 1 93.75 173 ARG A O 1
ATOM 1429 N N . CYS A 1 174 ? 23.344 41.719 27.906 1 93.69 174 CYS A N 1
ATOM 1430 C CA . CYS A 1 174 ? 24.391 42.719 27.984 1 93.69 174 CYS A CA 1
ATOM 1431 C C . CYS A 1 174 ? 24.344 43.656 26.781 1 93.69 174 CYS A C 1
ATOM 1433 O O . CYS A 1 174 ? 24.375 43.188 25.641 1 93.69 174 CYS A O 1
ATOM 1435 N N . LEU A 1 175 ? 24.188 44.969 27.094 1 94.31 175 LEU A N 1
ATOM 1436 C CA . LEU A 1 175 ? 24.203 45.969 26.031 1 94.31 175 LEU A CA 1
ATOM 1437 C C . LEU A 1 175 ? 25.609 46.188 25.5 1 94.31 175 LEU A C 1
ATOM 1439 O O . LEU A 1 175 ? 26.516 46.531 26.266 1 94.31 175 LEU A O 1
ATOM 1443 N N . GLY A 1 176 ? 25.812 45.969 24.297 1 93.19 176 GLY A N 1
ATOM 1444 C CA . GLY A 1 176 ? 27.109 46.188 23.688 1 93.19 176 GLY A CA 1
ATOM 1445 C C . GLY A 1 176 ? 27.25 47.594 23.078 1 93.19 176 GLY A C 1
ATOM 1446 O O . GLY A 1 176 ? 26.312 48.375 23.125 1 93.19 176 GLY A O 1
ATOM 1447 N N . ALA A 1 177 ? 28.469 47.781 22.562 1 93.25 177 ALA A N 1
ATOM 1448 C CA . ALA A 1 177 ? 28.734 49.062 21.891 1 93.25 177 ALA A CA 1
ATOM 1449 C C . ALA A 1 177 ? 28.016 49.156 20.547 1 93.25 177 ALA A C 1
ATOM 1451 O O . ALA A 1 177 ? 28.172 48.281 19.703 1 93.25 177 ALA A O 1
ATOM 1452 N N . SER A 1 178 ? 27.141 50.156 20.453 1 94.88 178 SER A N 1
ATOM 1453 C CA . SER A 1 178 ? 26.406 50.375 19.203 1 94.88 178 SER A CA 1
ATOM 1454 C C . SER A 1 178 ? 26.891 51.625 18.5 1 94.88 178 SER A C 1
ATOM 1456 O O . SER A 1 178 ? 27.312 52.594 19.141 1 94.88 178 SER A O 1
ATOM 1458 N N . THR A 1 179 ? 26.922 51.594 17.203 1 95.12 179 THR A N 1
ATOM 1459 C CA . THR A 1 179 ? 27.375 52.719 16.391 1 95.12 179 THR A CA 1
ATOM 1460 C C . THR A 1 179 ? 26.453 52.938 15.195 1 95.12 179 THR A C 1
ATOM 1462 O O . THR A 1 179 ? 25.625 52.094 14.883 1 95.12 179 THR A O 1
ATOM 1465 N N . TYR A 1 180 ? 26.438 54.156 14.648 1 95.44 180 TYR A N 1
ATOM 1466 C CA . TYR A 1 180 ? 25.906 54.406 13.312 1 95.44 180 TYR A CA 1
ATOM 1467 C C . TYR A 1 180 ? 27.047 54.75 12.344 1 95.44 180 TYR A C 1
ATOM 1469 O O . TYR A 1 180 ? 28.109 55.188 12.758 1 95.44 180 TYR A O 1
ATOM 1477 N N . GLY A 1 181 ? 26.828 54.438 11.086 1 95.56 181 GLY A N 1
ATOM 1478 C CA . GLY A 1 181 ? 27.922 54.625 10.141 1 95.56 181 GLY A CA 1
ATOM 1479 C C . GLY A 1 181 ? 27.5 54.438 8.695 1 95.56 181 GLY A C 1
ATOM 1480 O O . GLY A 1 181 ? 26.312 54.375 8.391 1 95.56 181 GLY A O 1
ATOM 1481 N N . ILE A 1 182 ? 28.547 54.438 7.852 1 94 182 ILE A N 1
ATOM 14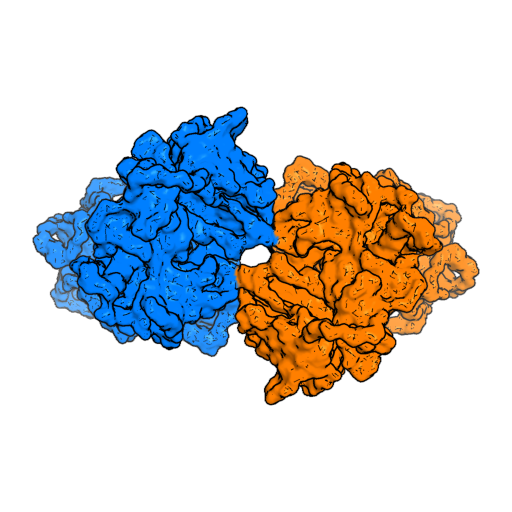82 C CA . ILE A 1 182 ? 28.375 54.375 6.406 1 94 182 ILE A CA 1
ATOM 1483 C C . ILE A 1 182 ? 28.406 52.938 5.93 1 94 182 ILE A C 1
ATOM 1485 O O . ILE A 1 182 ? 29.297 52.156 6.328 1 94 182 ILE A O 1
ATOM 1489 N N . TRP A 1 183 ? 27.375 52.531 5.172 1 94.31 183 TRP A N 1
ATOM 1490 C CA . TRP A 1 183 ? 27.344 51.25 4.477 1 94.31 183 TRP A CA 1
ATOM 1491 C C . TRP A 1 183 ? 28 51.375 3.107 1 94.31 183 TRP A C 1
ATOM 1493 O O . TRP A 1 183 ? 27.641 52.219 2.291 1 94.31 183 TRP A O 1
ATOM 1503 N N . ASP A 1 184 ? 29.031 50.531 2.871 1 92.12 184 ASP A N 1
ATOM 1504 C CA . ASP A 1 184 ? 29.672 50.5 1.562 1 92.12 184 ASP A CA 1
ATOM 1505 C C . ASP A 1 184 ? 28.922 49.594 0.601 1 92.12 184 ASP A C 1
ATOM 1507 O O . ASP A 1 184 ? 29.234 48.406 0.508 1 92.12 184 ASP A O 1
ATOM 1511 N N . GLU A 1 185 ? 28.125 50.125 -0.15 1 93.44 185 GLU A N 1
ATOM 1512 C CA . GLU A 1 185 ? 27.266 49.406 -1.074 1 93.44 185 GLU A CA 1
ATOM 1513 C C . GLU A 1 185 ? 28.094 48.719 -2.168 1 93.44 185 GLU A C 1
ATOM 1515 O O . GLU A 1 185 ? 27.734 47.656 -2.635 1 93.44 185 GLU A O 1
ATOM 1520 N N . THR A 1 186 ? 29.188 49.281 -2.586 1 93.44 186 THR A N 1
ATOM 1521 C CA . THR A 1 186 ? 30.031 48.719 -3.637 1 93.44 186 THR A CA 1
ATOM 1522 C C . THR A 1 186 ? 30.688 47.406 -3.16 1 93.44 186 THR A C 1
ATOM 1524 O O . THR A 1 186 ? 30.734 46.438 -3.891 1 93.44 186 THR A O 1
ATOM 1527 N N . ALA A 1 187 ? 31.188 47.469 -2.008 1 92.69 187 ALA A N 1
ATOM 1528 C CA . ALA A 1 187 ? 31.766 46.281 -1.412 1 92.69 187 ALA A CA 1
ATOM 1529 C C . ALA A 1 187 ? 30.734 45.156 -1.295 1 92.69 187 ALA A C 1
ATOM 1531 O O . ALA A 1 187 ? 31.031 44 -1.604 1 92.69 187 ALA A O 1
ATOM 1532 N N . TYR A 1 188 ? 29.594 45.531 -0.83 1 94.25 188 TYR A N 1
ATOM 1533 C CA . TYR A 1 188 ? 28.516 44.562 -0.637 1 94.25 188 TYR A CA 1
ATOM 1534 C C . TYR A 1 188 ? 28.094 43.938 -1.965 1 94.25 188 TYR A C 1
ATOM 1536 O O . TYR A 1 188 ? 27.906 42.719 -2.059 1 94.25 188 TYR A O 1
ATOM 1544 N N . GLN A 1 189 ? 27.969 44.656 -2.992 1 95.44 189 GLN A N 1
ATOM 1545 C CA . GLN A 1 189 ? 27.547 44.156 -4.297 1 95.44 189 GLN A CA 1
ATOM 1546 C C . GLN A 1 189 ? 28.609 43.25 -4.895 1 95.44 189 GLN A C 1
ATOM 1548 O O . GLN A 1 189 ? 28.266 42.219 -5.516 1 95.44 189 GLN A O 1
ATOM 1553 N N . LEU A 1 190 ? 29.844 43.625 -4.762 1 94.81 190 LEU A N 1
ATOM 1554 C CA . LEU A 1 190 ? 30.906 42.719 -5.207 1 94.81 190 LEU A CA 1
ATOM 1555 C C . LEU A 1 190 ? 30.844 41.406 -4.453 1 94.81 190 LEU A C 1
ATOM 1557 O O . LEU A 1 190 ? 31.016 40.344 -5.051 1 94.81 190 LEU A O 1
ATOM 1561 N N . TYR A 1 191 ? 30.656 41.531 -3.186 1 93.88 191 TYR A N 1
ATOM 1562 C CA . TYR A 1 191 ? 30.516 40.344 -2.354 1 93.88 191 TYR A CA 1
ATOM 1563 C C . TYR A 1 191 ? 29.422 39.438 -2.875 1 93.88 191 TYR A C 1
ATOM 1565 O O . TYR A 1 191 ? 29.609 38.219 -3.018 1 93.88 191 TYR A O 1
ATOM 1573 N N . MET A 1 192 ? 28.281 39.938 -3.182 1 95.56 192 MET A N 1
ATOM 1574 C CA . MET A 1 192 ? 27.141 39.156 -3.672 1 95.56 192 MET A CA 1
ATOM 1575 C C . MET A 1 192 ? 27.453 38.531 -5.023 1 95.56 192 MET A C 1
ATOM 1577 O O . MET A 1 192 ? 27.031 37.406 -5.301 1 95.56 192 MET A O 1
ATOM 1581 N N . ASP A 1 193 ? 28.188 39.219 -5.883 1 96.31 193 ASP A N 1
ATOM 1582 C CA . ASP A 1 193 ? 28.609 38.656 -7.168 1 96.31 193 ASP A CA 1
ATOM 1583 C C . ASP A 1 193 ? 29.5 37.438 -6.98 1 96.31 193 ASP A C 1
ATOM 1585 O O . ASP A 1 193 ? 29.297 36.406 -7.609 1 96.31 193 ASP A O 1
ATOM 1589 N N . VAL A 1 194 ? 30.453 37.656 -6.16 1 93.81 194 VAL A N 1
ATOM 1590 C CA . VAL A 1 194 ? 31.453 36.625 -5.93 1 93.81 194 VAL A CA 1
ATOM 1591 C C . VAL A 1 194 ? 30.812 35.406 -5.258 1 93.81 194 VAL A C 1
ATOM 1593 O O . VAL A 1 194 ? 31.078 34.281 -5.633 1 93.81 194 VAL A O 1
ATOM 1596 N N . MET A 1 195 ? 30 35.656 -4.281 1 94.19 195 MET A N 1
ATOM 1597 C CA . MET A 1 195 ? 29.328 34.562 -3.576 1 94.19 195 MET A CA 1
ATOM 1598 C C . MET A 1 195 ? 28.406 33.812 -4.516 1 94.19 195 MET A C 1
ATOM 1600 O O . MET A 1 195 ? 28.281 32.594 -4.395 1 94.19 195 MET A O 1
ATOM 1604 N N . THR A 1 196 ? 27.781 34.406 -5.434 1 95.75 196 THR A N 1
ATOM 1605 C CA . THR A 1 196 ? 26.906 33.781 -6.41 1 95.75 196 THR A CA 1
ATOM 1606 C C . THR A 1 196 ? 27.703 32.844 -7.332 1 95.75 196 THR A C 1
ATOM 1608 O O . THR A 1 196 ? 27.344 31.688 -7.512 1 95.75 196 THR A O 1
ATOM 1611 N N . LEU A 1 197 ? 28.75 33.406 -7.883 1 94.69 197 LEU A N 1
ATOM 1612 C CA . LEU A 1 197 ? 29.578 32.594 -8.797 1 94.69 197 LEU A CA 1
ATOM 1613 C C . LEU A 1 197 ? 30.25 31.453 -8.07 1 94.69 197 LEU A C 1
ATOM 1615 O O . LEU A 1 197 ? 30.359 30.344 -8.617 1 94.69 197 LEU A O 1
ATOM 1619 N N . ASN A 1 198 ? 30.75 31.734 -6.875 1 92.19 198 ASN A N 1
ATOM 1620 C CA . ASN A 1 198 ? 31.359 30.672 -6.074 1 92.19 198 ASN A CA 1
ATOM 1621 C C . ASN A 1 198 ? 30.375 29.562 -5.762 1 92.19 198 ASN A C 1
ATOM 1623 O O . ASN A 1 198 ? 30.734 28.375 -5.812 1 92.19 198 ASN A O 1
ATOM 1627 N N . GLY A 1 199 ? 29.203 29.953 -5.363 1 92.69 199 GLY A N 1
ATOM 1628 C CA . GLY A 1 199 ? 28.172 28.969 -5.105 1 92.69 199 GLY A CA 1
ATOM 1629 C C . GLY A 1 199 ? 27.797 28.172 -6.336 1 92.69 199 GLY A C 1
ATOM 1630 O O . GLY A 1 199 ? 27.516 26.969 -6.242 1 92.69 199 GLY A O 1
ATOM 1631 N N . LEU A 1 200 ? 27.688 28.797 -7.438 1 93.25 200 LEU A N 1
ATOM 1632 C CA . LEU A 1 200 ? 27.359 28.109 -8.688 1 93.25 200 LEU A CA 1
ATOM 1633 C C . LEU A 1 200 ? 28.453 27.109 -9.062 1 93.25 200 LEU A C 1
ATOM 1635 O O . LEU A 1 200 ? 28.156 26.016 -9.516 1 93.25 200 LEU A O 1
ATOM 1639 N N . LEU A 1 201 ? 29.688 27.469 -8.93 1 90.25 201 LEU A N 1
ATOM 1640 C CA . LEU A 1 201 ? 30.828 26.625 -9.273 1 90.25 201 LEU A CA 1
ATOM 1641 C C . LEU A 1 201 ? 30.797 25.328 -8.477 1 90.25 201 LEU A C 1
ATOM 1643 O O . LEU A 1 201 ? 31.234 24.281 -8.969 1 90.25 201 LEU A O 1
ATOM 1647 N N . GLU A 1 202 ? 30.219 25.312 -7.336 1 89 202 GLU A N 1
ATOM 1648 C CA . GLU A 1 202 ? 30.156 24.156 -6.453 1 89 202 GLU A CA 1
ATOM 1649 C C . GLU A 1 202 ? 29.219 23.094 -7.02 1 89 202 GLU A C 1
ATOM 1651 O O . GLU A 1 202 ? 29.375 21.906 -6.707 1 89 202 GLU A O 1
ATOM 1656 N N . VAL A 1 203 ? 28.344 23.453 -7.867 1 90.56 203 VAL A N 1
ATOM 1657 C CA . VAL A 1 203 ? 27.266 22.5 -8.156 1 90.56 203 VAL A CA 1
ATOM 1658 C C . VAL A 1 203 ? 27.25 22.172 -9.648 1 90.56 203 VAL A C 1
ATOM 1660 O O . VAL A 1 203 ? 26.688 21.172 -10.062 1 90.56 203 VAL A O 1
ATOM 1663 N N . ILE A 1 204 ? 27.875 22.984 -10.477 1 89.69 204 ILE A N 1
ATOM 1664 C CA . ILE A 1 204 ? 27.844 22.703 -11.906 1 89.69 204 ILE A CA 1
ATOM 1665 C C . ILE A 1 204 ? 28.938 21.703 -12.258 1 89.69 204 ILE A C 1
ATOM 1667 O O . ILE A 1 204 ? 29.797 21.406 -11.438 1 89.69 204 ILE A O 1
ATOM 1671 N N . ASP A 1 205 ? 28.875 21.047 -13.406 1 84.25 205 ASP A N 1
ATOM 1672 C CA . ASP A 1 205 ? 29.859 20.094 -13.898 1 84.25 205 ASP A CA 1
ATOM 1673 C C . ASP A 1 205 ? 31.25 20.734 -13.984 1 84.25 205 ASP A C 1
ATOM 1675 O O . ASP A 1 205 ? 31.469 21.656 -14.773 1 84.25 205 ASP A O 1
ATOM 1679 N N . GLN A 1 206 ? 32.125 20.281 -13.188 1 85.06 206 GLN A N 1
ATOM 1680 C CA . GLN A 1 206 ? 33.469 20.859 -13.047 1 85.06 206 GLN A CA 1
ATOM 1681 C C . GLN A 1 206 ? 34.25 20.766 -14.359 1 85.06 206 GLN A C 1
ATOM 1683 O O . GLN A 1 206 ? 35.219 21.484 -14.562 1 85.06 206 GLN A O 1
ATOM 1688 N N . ASP A 1 207 ? 33.781 19.984 -15.281 1 79.56 207 ASP A N 1
ATOM 1689 C CA . ASP A 1 207 ? 34.469 19.781 -16.547 1 79.56 207 ASP A CA 1
ATOM 1690 C C . ASP A 1 207 ? 33.906 20.688 -17.641 1 79.56 207 ASP A C 1
ATOM 1692 O O . ASP A 1 207 ? 34.406 20.703 -18.766 1 79.56 207 ASP A O 1
ATOM 1696 N N . SER A 1 208 ? 32.938 21.5 -17.328 1 83.12 208 SER A N 1
ATOM 1697 C CA . SER A 1 208 ? 32.281 22.344 -18.312 1 83.12 208 SER A CA 1
ATOM 1698 C C . SER A 1 208 ? 33.062 23.625 -18.562 1 83.12 208 SER A C 1
ATOM 1700 O O . SER A 1 208 ? 33.844 24.047 -17.719 1 83.12 208 SER A O 1
ATOM 1702 N N . LEU A 1 209 ? 32.844 24.266 -19.719 1 81.88 209 LEU A N 1
ATOM 1703 C CA . LEU A 1 209 ? 33.406 25.578 -20.031 1 81.88 209 LEU A CA 1
ATOM 1704 C C . LEU A 1 209 ? 32.906 26.641 -19.047 1 81.88 209 LEU A C 1
ATOM 1706 O O . LEU A 1 209 ? 33.625 27.562 -18.703 1 81.88 209 LEU A O 1
ATOM 1710 N N . ARG A 1 210 ? 31.734 26.438 -18.688 1 89.44 210 ARG A N 1
ATOM 1711 C CA . ARG A 1 210 ? 31.125 27.375 -17.766 1 89.44 210 ARG A CA 1
ATOM 1712 C C . ARG A 1 210 ? 31.859 27.391 -16.422 1 89.44 210 ARG A C 1
ATOM 1714 O O . ARG A 1 210 ? 32.125 28.453 -15.859 1 89.44 210 ARG A O 1
ATOM 1721 N N . ALA A 1 211 ? 32.125 26.219 -15.93 1 89.31 211 ALA A N 1
ATOM 1722 C CA . ALA A 1 211 ? 32.875 26.125 -14.688 1 89.31 211 ALA A CA 1
ATOM 1723 C C . ALA A 1 211 ? 34.219 26.797 -14.82 1 89.31 211 ALA A C 1
ATOM 1725 O O . ALA A 1 211 ? 34.688 27.5 -13.914 1 89.31 211 ALA A O 1
ATOM 1726 N N . GLU A 1 212 ? 34.875 26.672 -15.93 1 85.88 212 GLU A N 1
ATOM 1727 C CA . GLU A 1 212 ? 36.156 27.266 -16.188 1 85.88 212 GLU A CA 1
ATOM 1728 C C . GLU A 1 212 ? 36.094 28.797 -16.203 1 85.88 212 GLU A C 1
ATOM 1730 O O . GLU A 1 212 ? 36.906 29.484 -15.617 1 85.88 212 GLU A O 1
ATOM 1735 N N . ARG A 1 213 ? 35.125 29.266 -16.859 1 88.94 213 ARG A N 1
ATOM 1736 C CA . ARG A 1 213 ? 34.938 30.719 -16.969 1 88.94 213 ARG A CA 1
ATOM 1737 C C . ARG A 1 213 ? 34.656 31.328 -15.602 1 88.94 213 ARG A C 1
ATOM 1739 O O . ARG A 1 213 ? 35.094 32.438 -15.312 1 88.94 213 ARG A O 1
ATOM 1746 N N . ILE A 1 214 ? 33.906 30.688 -14.812 1 93.06 214 ILE A N 1
ATOM 1747 C CA . ILE A 1 214 ? 33.594 31.172 -13.477 1 93.06 214 ILE A CA 1
ATOM 1748 C C . ILE A 1 214 ? 34.844 31.141 -12.609 1 93.06 214 ILE A C 1
ATOM 1750 O O . ILE A 1 214 ? 35.125 32.094 -11.867 1 93.06 214 ILE A O 1
ATOM 1754 N N . ALA A 1 215 ? 35.562 30.016 -12.719 1 90.31 215 ALA A N 1
ATOM 1755 C CA . ALA A 1 215 ? 36.812 29.922 -11.984 1 90.31 215 ALA A CA 1
ATOM 1756 C C . ALA A 1 215 ? 37.75 31.062 -12.344 1 90.31 215 ALA A C 1
ATOM 1758 O O . ALA A 1 215 ? 38.344 31.688 -11.461 1 90.31 215 ALA A O 1
ATOM 1759 N N . GLU A 1 216 ? 37.844 31.344 -13.57 1 88.12 216 GLU A N 1
ATOM 1760 C CA . GLU A 1 216 ? 38.688 32.438 -14.047 1 88.12 216 GLU A CA 1
ATOM 1761 C C . GLU A 1 216 ? 38.219 33.781 -13.469 1 88.12 216 GLU A C 1
ATOM 1763 O O . GLU A 1 216 ? 39.031 34.594 -13.07 1 88.12 216 GLU A O 1
ATOM 1768 N N . ALA A 1 217 ? 37 33.969 -13.531 1 92.38 217 ALA A N 1
ATOM 1769 C CA . ALA A 1 217 ? 36.438 35.188 -13 1 92.38 217 ALA A CA 1
ATOM 1770 C C . ALA A 1 217 ? 36.75 35.344 -11.523 1 92.38 217 ALA A C 1
ATOM 1772 O O . ALA A 1 217 ? 37.125 36.438 -11.078 1 92.38 217 ALA A O 1
ATOM 1773 N N . LEU A 1 218 ? 36.594 34.312 -10.742 1 93.69 218 LEU A N 1
ATOM 1774 C CA . LEU A 1 218 ? 36.875 34.375 -9.312 1 93.69 218 LEU A CA 1
ATOM 1775 C C . LEU A 1 218 ? 38.344 34.594 -9.039 1 93.69 218 LEU A C 1
ATOM 1777 O O . LEU A 1 218 ? 38.719 35.312 -8.102 1 93.69 218 LEU A O 1
ATOM 1781 N N . GLU A 1 219 ? 39.156 33.969 -9.852 1 89.06 219 GLU A N 1
ATOM 1782 C CA . GLU A 1 219 ? 40.594 34.219 -9.742 1 89.06 219 GLU A CA 1
ATOM 1783 C C . GLU A 1 219 ? 40.938 35.656 -10.055 1 89.06 219 GLU A C 1
ATOM 1785 O O . GLU A 1 219 ? 41.719 36.281 -9.336 1 89.06 219 GLU A O 1
ATOM 1790 N N . THR A 1 220 ? 40.312 36.125 -11.086 1 89.88 220 THR A N 1
ATOM 1791 C CA . THR A 1 220 ? 40.531 37.5 -11.5 1 89.88 220 THR A CA 1
ATOM 1792 C C . THR A 1 220 ? 40.125 38.469 -10.391 1 89.88 220 THR A C 1
ATOM 1794 O O . THR A 1 220 ? 40.812 39.469 -10.148 1 89.88 220 THR A O 1
ATOM 1797 N N . PHE A 1 221 ? 39.031 38.281 -9.75 1 92.69 221 PHE A N 1
ATOM 1798 C CA . PHE A 1 221 ? 38.562 39.031 -8.602 1 92.69 221 PHE A CA 1
ATOM 1799 C C . PHE A 1 221 ? 39.688 39.188 -7.574 1 92.69 221 PHE A C 1
ATOM 1801 O O . PHE A 1 221 ? 39.969 40.312 -7.105 1 92.69 221 PHE A O 1
ATOM 1808 N N . THR A 1 222 ? 40.375 38.094 -7.258 1 91.25 222 THR A N 1
ATOM 1809 C CA . THR A 1 222 ? 41.406 38.156 -6.227 1 91.25 222 THR A CA 1
ATOM 1810 C C . THR A 1 222 ? 42.656 38.906 -6.715 1 91.25 222 THR A C 1
ATOM 1812 O O . THR A 1 222 ? 43.406 39.469 -5.914 1 91.25 222 THR A O 1
ATOM 1815 N N . LEU A 1 223 ? 42.875 38.969 -8.023 1 88.06 223 LEU A N 1
ATOM 1816 C CA . LEU A 1 223 ? 44.031 39.656 -8.586 1 88.06 223 LEU A CA 1
ATOM 1817 C C . LEU A 1 223 ? 43.812 41.156 -8.641 1 88.06 223 LEU A C 1
ATOM 1819 O O . LEU A 1 223 ? 44.75 41.938 -8.531 1 88.06 223 LEU A O 1
ATOM 1823 N N . LEU A 1 224 ? 42.562 41.531 -8.75 1 91.81 224 LEU A N 1
ATOM 1824 C CA . LEU A 1 224 ? 42.219 42.938 -8.977 1 91.81 224 LEU A CA 1
ATOM 1825 C C . LEU A 1 224 ? 42 43.656 -7.652 1 91.81 224 LEU A C 1
ATOM 1827 O O . LEU A 1 224 ? 42.375 44.812 -7.504 1 91.81 224 LEU A O 1
ATOM 1831 N N . VAL A 1 225 ? 41.312 43.031 -6.758 1 92.62 225 VAL A N 1
ATOM 1832 C CA . VAL A 1 225 ? 41 43.656 -5.488 1 92.62 225 VAL A CA 1
ATOM 1833 C C . VAL A 1 225 ? 42.25 43.812 -4.645 1 92.62 225 VAL A C 1
ATOM 1835 O O . VAL A 1 225 ? 43 42.844 -4.441 1 92.62 225 VAL A O 1
ATOM 1838 N N . ASP A 1 226 ? 42.5 44.969 -4.23 1 87.69 226 ASP A N 1
ATOM 1839 C CA . ASP A 1 226 ? 43.688 45.281 -3.418 1 87.69 226 ASP A CA 1
ATOM 1840 C C . ASP A 1 226 ? 43.281 45.906 -2.084 1 87.69 226 ASP A C 1
ATOM 1842 O O . ASP A 1 226 ? 43.094 47.125 -2.004 1 87.69 226 ASP A O 1
ATOM 1846 N N . PHE A 1 227 ? 43.25 45.094 -1.071 1 88.19 227 PHE A N 1
ATOM 1847 C CA . PHE A 1 227 ? 42.781 45.531 0.241 1 88.19 227 PHE A CA 1
ATOM 1848 C C . PHE A 1 227 ? 43.812 46.438 0.916 1 88.19 227 PHE A C 1
ATOM 1850 O O . PHE A 1 227 ? 43.5 47.094 1.907 1 88.19 227 PHE A O 1
ATOM 1857 N N . GLU A 1 228 ? 45.031 46.5 0.416 1 83.56 228 GLU A N 1
ATOM 1858 C CA . GLU A 1 228 ? 46.125 47.219 1.062 1 83.56 228 GLU A CA 1
ATOM 1859 C C . GLU A 1 228 ? 46.125 48.688 0.656 1 83.56 228 GLU A C 1
ATOM 1861 O O . GLU A 1 228 ? 46.938 49.5 1.175 1 83.56 228 GLU A O 1
ATOM 1866 N N . GLN A 1 229 ? 45.281 49.094 -0.174 1 84.62 229 GLN A N 1
ATOM 1867 C CA . GLN A 1 229 ? 45.156 50.469 -0.614 1 84.62 229 GLN A CA 1
ATOM 1868 C C . GLN A 1 229 ? 44.281 51.281 0.341 1 84.62 229 GLN A C 1
ATOM 1870 O O . GLN A 1 229 ? 43.625 50.719 1.202 1 84.62 229 GLN A O 1
ATOM 1875 N N . ASP A 1 230 ? 44.312 52.469 0.163 1 84.25 230 ASP A N 1
ATOM 1876 C CA . ASP A 1 230 ? 43.406 53.312 0.947 1 84.25 230 ASP A CA 1
ATOM 1877 C C . ASP A 1 230 ? 41.969 53.125 0.523 1 84.25 230 ASP A C 1
ATOM 1879 O O . ASP A 1 230 ? 41.688 52.406 -0.448 1 84.25 230 ASP A O 1
ATOM 1883 N N . LYS A 1 231 ? 41.062 53.656 1.233 1 87.44 231 LYS A N 1
ATOM 1884 C CA . LYS A 1 231 ? 39.625 53.375 1.102 1 87.44 231 LYS A CA 1
ATOM 1885 C C . LYS A 1 231 ? 39.125 53.688 -0.303 1 87.44 231 LYS A C 1
ATOM 1887 O O . LYS A 1 231 ? 38.375 52.906 -0.89 1 87.44 231 LYS A O 1
ATOM 1892 N N . GLU A 1 232 ? 39.562 54.812 -0.859 1 87.31 232 GLU A N 1
ATOM 1893 C CA . GLU A 1 232 ? 39.094 55.219 -2.176 1 87.31 232 GLU A CA 1
ATOM 1894 C C . GLU A 1 232 ? 39.625 54.281 -3.266 1 87.31 232 GLU A C 1
ATOM 1896 O O . GLU A 1 232 ? 38.844 53.844 -4.148 1 87.31 232 GLU A O 1
ATOM 1901 N N . ALA A 1 233 ? 40.875 54.031 -3.158 1 86.81 233 ALA A N 1
ATOM 1902 C CA . ALA A 1 233 ? 41.469 53.125 -4.133 1 86.81 233 ALA A CA 1
ATOM 1903 C C . ALA A 1 233 ? 40.938 51.719 -3.988 1 86.81 233 ALA A C 1
ATOM 1905 O O . ALA A 1 233 ? 40.812 51 -4.98 1 86.81 233 ALA A O 1
ATOM 1906 N N . ARG A 1 234 ? 40.75 51.406 -2.793 1 90 234 ARG A N 1
ATOM 1907 C CA . ARG A 1 234 ? 40.156 50.094 -2.527 1 90 234 ARG A CA 1
ATOM 1908 C C . ARG A 1 234 ? 38.781 49.969 -3.162 1 90 234 ARG A C 1
ATOM 1910 O O . ARG A 1 234 ? 38.5 48.969 -3.855 1 90 234 ARG A O 1
ATOM 1917 N N . THR A 1 235 ? 37.969 50.906 -3.004 1 92.31 235 THR A N 1
ATOM 1918 C CA . THR A 1 235 ? 36.625 50.938 -3.58 1 92.31 235 THR A CA 1
ATOM 1919 C C . THR A 1 235 ? 36.719 50.938 -5.105 1 92.31 235 THR A C 1
ATOM 1921 O O . THR A 1 235 ? 35.906 50.281 -5.77 1 92.31 235 THR A O 1
ATOM 1924 N N . ALA A 1 236 ? 37.688 51.625 -5.57 1 90.94 236 ALA A N 1
ATOM 1925 C CA . ALA A 1 236 ? 37.875 51.625 -7.02 1 90.94 236 ALA A CA 1
ATOM 1926 C C . ALA A 1 236 ? 38.25 50.219 -7.523 1 90.94 236 ALA A C 1
ATOM 1928 O O . ALA A 1 236 ? 37.812 49.812 -8.602 1 90.94 236 ALA A O 1
ATOM 1929 N N . SER A 1 237 ? 39 49.625 -6.762 1 92.75 237 SER A N 1
ATOM 1930 C CA . SER A 1 237 ? 39.375 48.25 -7.145 1 92.75 237 SER A CA 1
ATOM 1931 C C . SER A 1 237 ? 38.188 47.312 -7.129 1 92.75 237 SER A C 1
ATOM 1933 O O . SER A 1 237 ? 38.094 46.375 -7.914 1 92.75 237 SER A O 1
ATOM 1935 N N . TYR A 1 238 ? 37.25 47.594 -6.254 1 95.75 238 TYR A N 1
ATOM 1936 C CA . TYR A 1 238 ? 36.031 46.812 -6.234 1 95.75 238 TYR A CA 1
ATOM 1937 C C . TYR A 1 238 ? 35.219 47.031 -7.52 1 95.75 238 TYR A C 1
ATOM 1939 O O . TYR A 1 238 ? 34.688 46.062 -8.07 1 95.75 238 TYR A O 1
ATOM 1947 N N . ARG A 1 239 ? 35.156 48.188 -7.965 1 95.5 239 ARG A N 1
ATOM 1948 C CA . ARG A 1 239 ? 34.469 48.5 -9.203 1 95.5 239 ARG A CA 1
ATOM 1949 C C . ARG A 1 239 ? 35.125 47.812 -10.398 1 95.5 239 ARG A C 1
ATOM 1951 O O . ARG A 1 239 ? 34.438 47.312 -11.289 1 95.5 239 ARG A O 1
ATOM 1958 N N . VAL A 1 240 ? 36.406 47.844 -10.375 1 92.88 240 VAL A N 1
ATOM 1959 C CA . VAL A 1 240 ? 37.156 47.188 -11.453 1 92.88 240 VAL A CA 1
ATOM 1960 C C . VAL A 1 240 ? 36.906 45.688 -11.43 1 92.88 240 VAL A C 1
ATOM 1962 O O . VAL A 1 240 ? 36.719 45.062 -12.484 1 92.88 240 VAL A O 1
ATOM 1965 N N . ALA A 1 241 ? 36.938 45.219 -10.281 1 94.69 241 ALA A N 1
ATOM 1966 C CA . ALA A 1 241 ? 36.719 43.781 -10.133 1 94.69 241 ALA A CA 1
ATOM 1967 C C . ALA A 1 241 ? 35.312 43.406 -10.594 1 94.69 241 ALA A C 1
ATOM 1969 O O . ALA A 1 241 ? 35.125 42.375 -11.266 1 94.69 241 ALA A O 1
ATOM 1970 N N . ARG A 1 242 ? 34.281 44.125 -10.227 1 96.06 242 ARG A N 1
ATOM 1971 C CA . ARG A 1 242 ? 32.906 43.844 -10.641 1 96.06 242 ARG A CA 1
ATOM 1972 C C . ARG A 1 242 ? 32.781 43.906 -12.156 1 96.06 242 ARG A C 1
ATOM 1974 O O . ARG A 1 242 ? 32.094 43.094 -12.75 1 96.06 242 ARG A O 1
ATOM 1981 N N . GLU A 1 243 ? 33.469 44.844 -12.719 1 94.31 243 GLU A N 1
ATOM 1982 C CA . GLU A 1 243 ? 33.469 44.938 -14.18 1 94.31 243 GLU A CA 1
ATOM 1983 C C . GLU A 1 243 ? 34.125 43.75 -14.82 1 94.31 243 GLU A C 1
ATOM 1985 O O . GLU A 1 243 ? 33.688 43.281 -15.867 1 94.31 243 GLU A O 1
ATOM 1990 N N . ALA A 1 244 ? 35.125 43.344 -14.242 1 91.12 244 ALA A N 1
ATOM 1991 C CA . ALA A 1 244 ? 35.875 42.188 -14.781 1 91.12 244 ALA A CA 1
ATOM 1992 C C . ALA A 1 244 ? 35.062 40.906 -14.711 1 91.12 244 ALA A C 1
ATOM 1994 O O . ALA A 1 244 ? 35.156 40.062 -15.586 1 91.12 244 ALA A O 1
ATOM 1995 N N . ILE A 1 245 ? 34.25 40.812 -13.688 1 94.12 245 ILE A N 1
ATOM 1996 C CA . ILE A 1 245 ? 33.562 39.531 -13.531 1 94.12 245 ILE A CA 1
ATOM 1997 C C . ILE A 1 245 ? 32.188 39.625 -14.172 1 94.12 245 ILE A C 1
ATOM 1999 O O . ILE A 1 245 ? 31.453 38.625 -14.25 1 94.12 245 ILE A O 1
ATOM 2003 N N . ARG A 1 246 ? 31.828 40.719 -14.625 1 94.25 246 ARG A N 1
ATOM 2004 C CA . ARG A 1 246 ? 30.516 41 -15.195 1 94.25 246 ARG A CA 1
ATOM 2005 C C . ARG A 1 246 ? 30.188 40.031 -16.312 1 94.25 246 ARG A C 1
ATOM 2007 O O . ARG A 1 246 ? 29.047 39.531 -16.391 1 94.25 246 ARG A O 1
ATOM 2014 N N . PRO A 1 247 ? 31.078 39.656 -17.203 1 90.62 247 PRO A N 1
ATOM 2015 C CA . PRO A 1 247 ? 30.719 38.719 -18.25 1 90.62 247 PRO A CA 1
ATOM 2016 C C . PRO A 1 247 ? 30.266 37.375 -17.703 1 90.62 247 PRO A C 1
ATOM 2018 O O . PRO A 1 247 ? 29.359 36.75 -18.25 1 90.62 247 PRO A O 1
ATOM 2021 N N . ALA A 1 248 ? 30.938 36.969 -16.703 1 92.69 248 ALA A N 1
ATOM 2022 C CA . ALA A 1 248 ? 30.531 35.688 -16.078 1 92.69 248 ALA A CA 1
ATOM 2023 C C . ALA A 1 248 ? 29.156 35.844 -15.422 1 92.69 248 ALA A C 1
ATOM 2025 O O . ALA A 1 248 ? 28.375 34.875 -15.398 1 92.69 248 ALA A O 1
ATOM 2026 N N . MET A 1 249 ? 28.828 37.031 -14.875 1 94.44 249 MET A N 1
ATOM 2027 C CA . MET A 1 249 ? 27.578 37.281 -14.18 1 94.44 249 MET A CA 1
ATOM 2028 C C . MET A 1 249 ? 26.438 37.5 -15.18 1 94.44 249 MET A C 1
ATOM 2030 O O . MET A 1 249 ? 25.266 37.281 -14.844 1 94.44 249 MET A O 1
ATOM 2034 N N . GLU A 1 250 ? 26.766 37.812 -16.406 1 93.25 250 GLU A N 1
ATOM 2035 C CA . GLU A 1 250 ? 25.734 38.188 -17.359 1 93.25 250 GLU A CA 1
ATOM 2036 C C . GLU A 1 250 ? 25.484 37.062 -18.359 1 93.25 250 GLU A C 1
ATOM 2038 O O . GLU A 1 250 ? 24.641 37.156 -19.25 1 93.25 250 GLU A O 1
ATOM 2043 N N . ALA A 1 251 ? 26.219 35.938 -18.219 1 91.19 251 ALA A N 1
ATOM 2044 C CA . ALA A 1 251 ? 25.969 34.781 -19.078 1 91.19 251 ALA A CA 1
ATOM 2045 C C . ALA A 1 251 ? 24.562 34.25 -18.859 1 91.19 251 ALA A C 1
ATOM 2047 O O . ALA A 1 251 ? 24.125 34.094 -17.719 1 91.19 251 ALA A O 1
ATOM 2048 N N . LYS A 1 252 ? 23.844 33.938 -19.953 1 92.56 252 LYS A N 1
ATOM 2049 C CA . LYS A 1 252 ? 22.438 33.562 -19.859 1 92.56 252 LYS A CA 1
ATOM 2050 C C . LYS A 1 252 ? 22.219 32.094 -20.141 1 92.56 252 LYS A C 1
ATOM 2052 O O . LYS A 1 252 ? 23 31.469 -20.875 1 92.56 252 LYS A O 1
ATOM 2057 N N . ASN A 1 253 ? 21.172 31.547 -19.516 1 90.94 253 ASN A N 1
ATOM 2058 C CA . ASN A 1 253 ? 20.812 30.141 -19.625 1 90.94 253 ASN A CA 1
ATOM 2059 C C . ASN A 1 253 ? 20.281 29.797 -21.016 1 90.94 253 ASN A C 1
ATOM 2061 O O . ASN A 1 253 ? 19.953 30.688 -21.797 1 90.94 253 ASN A O 1
ATOM 2065 N N . GLY A 1 254 ? 20.359 28.422 -21.203 1 79.38 254 GLY A N 1
ATOM 2066 C CA . GLY A 1 254 ? 19.609 27.906 -22.344 1 79.38 254 GLY A CA 1
ATOM 2067 C C . GLY A 1 254 ? 18.109 27.953 -22.109 1 79.38 254 GLY A C 1
ATOM 2068 O O . GLY A 1 254 ? 17.641 28.25 -21 1 79.38 254 GLY A O 1
ATOM 2069 N N . SER A 1 255 ? 17.312 27.5 -23.078 1 80.62 255 SER A N 1
ATOM 2070 C CA . SER A 1 255 ? 15.867 27.641 -23.078 1 80.62 255 SER A CA 1
ATOM 2071 C C . SER A 1 255 ? 15.203 26.562 -22.234 1 80.62 255 SER A C 1
ATOM 2073 O O . SER A 1 255 ? 14.039 26.703 -21.844 1 80.62 255 SER A O 1
ATOM 2075 N N . SER A 1 256 ? 15.898 25.484 -21.875 1 78.62 256 SER A N 1
ATOM 2076 C CA . SER A 1 256 ? 15.258 24.359 -21.203 1 78.62 256 SER A CA 1
ATOM 2077 C C . SER A 1 256 ? 15.547 24.359 -19.703 1 78.62 256 SER A C 1
ATOM 2079 O O . SER A 1 256 ? 15.227 23.406 -19 1 78.62 256 SER A O 1
ATOM 2081 N N . MET A 1 257 ? 16.125 25.469 -19.188 1 88 257 MET A N 1
ATOM 2082 C CA . MET A 1 257 ? 16.406 25.531 -17.75 1 88 257 MET A CA 1
ATOM 2083 C C . MET A 1 257 ? 15.125 25.688 -16.953 1 88 257 MET A C 1
ATOM 2085 O O . MET A 1 257 ? 14.227 26.422 -17.344 1 88 257 MET A O 1
ATOM 2089 N N . PRO A 1 258 ? 14.953 24.891 -15.875 1 90.5 258 PRO A N 1
ATOM 2090 C CA . PRO A 1 258 ? 13.742 25.031 -15.062 1 90.5 258 PRO A CA 1
ATOM 2091 C C . PRO A 1 258 ? 13.586 26.422 -14.461 1 90.5 258 PRO A C 1
ATOM 2093 O O . PRO A 1 258 ? 14.578 27.125 -14.25 1 90.5 258 PRO A O 1
ATOM 2096 N N . GLU A 1 259 ? 12.352 26.766 -14.25 1 93.12 259 GLU A N 1
ATOM 2097 C CA . GLU A 1 259 ? 12.016 28.047 -13.648 1 93.12 259 GLU A CA 1
ATOM 2098 C C . GLU A 1 259 ? 11.5 27.875 -12.219 1 93.12 259 GLU A C 1
ATOM 2100 O O . GLU A 1 259 ? 10.578 27.094 -11.977 1 93.12 259 GLU A O 1
ATOM 2105 N N . PHE A 1 260 ? 12.125 28.625 -11.352 1 96.12 260 PHE A N 1
ATOM 2106 C CA . PHE A 1 260 ? 11.711 28.641 -9.961 1 96.12 260 PHE A CA 1
ATOM 2107 C C . PHE A 1 260 ? 10.867 29.875 -9.656 1 96.12 260 PHE A C 1
ATOM 2109 O O . PHE A 1 260 ? 11.289 31 -9.914 1 96.12 260 PHE A O 1
ATOM 2116 N N . TYR A 1 261 ? 9.617 29.625 -9.266 1 96.69 261 TYR A N 1
ATOM 2117 C CA . TYR A 1 261 ? 8.742 30.672 -8.758 1 96.69 261 TYR A CA 1
ATOM 2118 C C . TYR A 1 261 ? 9.008 30.938 -7.281 1 96.69 261 TYR A C 1
ATOM 2120 O O . TYR A 1 261 ? 8.727 30.078 -6.43 1 96.69 261 TYR A O 1
ATOM 2128 N N . CYS A 1 262 ? 9.516 32.125 -7.027 1 97.69 262 CYS A N 1
ATOM 2129 C CA . CYS A 1 262 ? 9.984 32.406 -5.676 1 97.69 262 CYS A CA 1
ATOM 2130 C C . CYS A 1 262 ? 9.055 33.406 -4.969 1 97.69 262 CYS A C 1
ATOM 2132 O O . CYS A 1 262 ? 8.523 34.312 -5.59 1 97.69 262 CYS A O 1
ATOM 2134 N N . ILE A 1 263 ? 8.828 33.188 -3.664 1 97.81 263 ILE A N 1
ATOM 2135 C CA . ILE A 1 263 ? 8.016 34.094 -2.85 1 97.81 263 ILE A CA 1
ATOM 2136 C C . ILE A 1 263 ? 8.656 34.25 -1.479 1 97.81 263 ILE A C 1
ATOM 2138 O O . ILE A 1 263 ? 9.078 33.281 -0.848 1 97.81 263 ILE A O 1
ATOM 2142 N N . GLY A 1 264 ? 8.883 35.562 -1.117 1 97.38 264 GLY A N 1
ATOM 2143 C CA . GLY A 1 264 ? 9.32 35.812 0.247 1 97.38 264 GLY A CA 1
ATOM 2144 C C . GLY A 1 264 ? 8.32 35.344 1.288 1 97.38 264 GLY A C 1
ATOM 2145 O O . GLY A 1 264 ? 7.113 35.531 1.126 1 97.38 264 GLY A O 1
ATOM 2146 N N . ASN A 1 265 ? 8.836 34.688 2.289 1 95.44 265 ASN A N 1
ATOM 2147 C CA . ASN A 1 265 ? 7.984 34.125 3.324 1 95.44 265 ASN A CA 1
ATOM 2148 C C . ASN A 1 265 ? 8.625 34.25 4.707 1 95.44 265 ASN A C 1
ATOM 2150 O O . ASN A 1 265 ? 9.844 34.219 4.836 1 95.44 265 ASN A O 1
ATOM 2154 N N . ALA A 1 266 ? 7.781 34.469 5.672 1 94.06 266 ALA A N 1
ATOM 2155 C CA . ALA A 1 266 ? 8.195 34.469 7.074 1 94.06 266 ALA A CA 1
ATOM 2156 C C . ALA A 1 266 ? 7.227 33.656 7.926 1 94.06 266 ALA A C 1
ATOM 2158 O O . ALA A 1 266 ? 6.348 34.219 8.594 1 94.06 266 ALA A O 1
ATOM 2159 N N . HIS A 1 267 ? 7.422 32.375 7.863 1 92.12 267 HIS A N 1
ATOM 2160 C CA . HIS A 1 267 ? 6.602 31.594 8.773 1 92.12 267 HIS A CA 1
ATOM 2161 C C . HIS A 1 267 ? 6.734 32.094 10.211 1 92.12 267 HIS A C 1
ATOM 2163 O O . HIS A 1 267 ? 7.848 32.281 10.703 1 92.12 267 HIS A O 1
ATOM 2169 N N . LEU A 1 268 ? 5.688 32.406 10.758 1 93.25 268 LEU A N 1
ATOM 2170 C CA . LEU A 1 268 ? 5.668 32.906 12.117 1 93.25 268 LEU A CA 1
ATOM 2171 C C . LEU A 1 268 ? 4.824 32.031 13.023 1 93.25 268 LEU A C 1
ATOM 2173 O O . LEU A 1 268 ? 3.594 32.062 12.984 1 93.25 268 LEU A O 1
ATOM 2177 N N . ASP A 1 269 ? 5.5 31.297 13.891 1 94.44 269 ASP A N 1
ATOM 2178 C CA . ASP A 1 269 ? 4.781 30.531 14.898 1 94.44 269 ASP A CA 1
ATOM 2179 C C . ASP A 1 269 ? 4.074 31.438 15.891 1 94.44 269 ASP A C 1
ATOM 2181 O O . ASP A 1 269 ? 4.664 32.406 16.406 1 94.44 269 ASP A O 1
ATOM 2185 N N . LEU A 1 270 ? 2.91 31.109 16.141 1 94.88 270 LEU A N 1
ATOM 2186 C CA . LEU A 1 270 ? 2.143 31.922 17.078 1 94.88 270 LEU A CA 1
ATOM 2187 C C . LEU A 1 270 ? 2.586 31.672 18.516 1 94.88 270 LEU A C 1
ATOM 2189 O O . LEU A 1 270 ? 2.414 32.531 19.375 1 94.88 270 LEU A O 1
ATOM 2193 N N . VAL A 1 271 ? 2.93 30.484 18.812 1 94.62 271 VAL A N 1
ATOM 2194 C CA . VAL A 1 271 ? 3.582 30.047 20.031 1 94.62 271 VAL A CA 1
ATOM 2195 C C . VAL A 1 271 ? 4.539 28.891 19.734 1 94.62 271 VAL A C 1
ATOM 2197 O O . VAL A 1 271 ? 4.41 28.234 18.703 1 94.62 271 VAL A O 1
ATOM 2200 N N . TRP A 1 272 ? 5.547 28.703 20.547 1 93.19 272 TRP A N 1
ATOM 2201 C CA . TRP A 1 272 ? 6.461 27.562 20.469 1 93.19 272 TRP A CA 1
ATOM 2202 C C . TRP A 1 272 ? 7.457 27.609 21.625 1 93.19 272 TRP A C 1
ATOM 2204 O O . TRP A 1 272 ? 7.117 27.266 22.766 1 93.19 272 TRP A O 1
ATOM 2214 N N . LEU A 1 273 ? 8.617 28.125 21.297 1 91.31 273 LEU A N 1
ATOM 2215 C CA . LEU A 1 273 ? 9.625 28.297 22.328 1 91.31 273 LEU A CA 1
ATOM 2216 C C . LEU A 1 273 ? 9.453 29.656 23.016 1 91.31 273 LEU A C 1
ATOM 2218 O O . LEU A 1 273 ? 10.32 30.078 23.781 1 91.31 273 LEU A O 1
ATOM 2222 N N . TRP A 1 274 ? 8.359 30.375 22.703 1 91.75 274 TRP A N 1
ATOM 2223 C CA . TRP A 1 274 ? 7.977 31.641 23.328 1 91.75 274 TRP A CA 1
ATOM 2224 C C . TRP A 1 274 ? 6.465 31.719 23.5 1 91.75 274 TRP A C 1
ATOM 2226 O O . TRP A 1 274 ? 5.715 31.016 22.828 1 91.75 274 TRP A O 1
ATOM 2236 N N . PRO A 1 275 ? 6.004 32.5 24.391 1 91.94 275 PRO A N 1
ATOM 2237 C CA . PRO A 1 275 ? 4.562 32.594 24.625 1 91.94 275 PRO A CA 1
ATOM 2238 C C . PRO A 1 275 ? 3.869 33.5 23.578 1 91.94 275 PRO A C 1
ATOM 2240 O O . PRO A 1 275 ? 4.539 34.188 22.812 1 91.94 275 PRO A O 1
ATOM 2243 N N . LEU A 1 276 ? 2.617 33.5 23.578 1 91.69 276 LEU A N 1
ATOM 2244 C CA . LEU A 1 276 ? 1.788 34.219 22.609 1 91.69 276 LEU A CA 1
ATOM 2245 C C . LEU A 1 276 ? 2.076 35.719 22.656 1 91.69 276 LEU A C 1
ATOM 2247 O O . LEU A 1 276 ? 2.049 36.375 21.625 1 91.69 276 LEU A O 1
ATOM 2251 N N . ALA A 1 277 ? 2.348 36.25 23.781 1 88.88 277 ALA A N 1
ATOM 2252 C CA . ALA A 1 277 ? 2.598 37.656 23.938 1 88.88 277 ALA A CA 1
ATOM 2253 C C . ALA A 1 277 ? 3.797 38.125 23.109 1 88.88 277 ALA A C 1
ATOM 2255 O O . ALA A 1 277 ? 3.818 39.219 22.594 1 88.88 277 ALA A O 1
ATOM 2256 N N . GLU A 1 278 ? 4.797 37.281 23.078 1 91.31 278 GLU A N 1
ATOM 2257 C CA . GLU A 1 278 ? 5.996 37.625 22.312 1 91.31 278 GLU A CA 1
ATOM 2258 C C . GLU A 1 278 ? 5.699 37.688 20.812 1 91.31 278 GLU A C 1
ATOM 2260 O O . GLU A 1 278 ? 6.332 38.438 20.094 1 91.31 278 GLU A O 1
ATOM 2265 N N . THR A 1 279 ? 4.777 36.969 20.359 1 92.75 279 THR A N 1
ATOM 2266 C CA . THR A 1 279 ? 4.438 36.906 18.938 1 92.75 279 THR A CA 1
ATOM 2267 C C . THR A 1 279 ? 3.885 38.281 18.469 1 92.75 279 THR A C 1
ATOM 2269 O O . THR A 1 279 ? 4.133 38.688 17.344 1 92.75 279 THR A O 1
ATOM 2272 N N . LYS A 1 280 ? 3.189 38.969 19.266 1 90.81 280 LYS A N 1
ATOM 2273 C CA . LYS A 1 280 ? 2.713 40.281 18.906 1 90.81 280 LYS A CA 1
ATOM 2274 C C . LYS A 1 280 ? 3.873 41.219 18.531 1 90.81 280 LYS A C 1
ATOM 2276 O O . LYS A 1 280 ? 3.805 41.938 17.531 1 90.81 280 LYS A O 1
ATOM 2281 N N . ARG A 1 281 ? 4.91 41.125 19.297 1 90.88 281 ARG A N 1
ATOM 2282 C CA . ARG A 1 281 ? 6.105 41.938 19.016 1 90.88 281 ARG A CA 1
ATOM 2283 C C . ARG A 1 281 ? 6.805 41.438 17.75 1 90.88 281 ARG A C 1
ATOM 2285 O O . ARG A 1 281 ? 7.34 42.219 16.984 1 90.88 281 ARG A O 1
ATOM 2292 N N . LYS A 1 282 ? 6.812 40.156 17.609 1 92.75 282 LYS A N 1
ATOM 2293 C CA . LYS A 1 282 ? 7.457 39.531 16.453 1 92.75 282 LYS A CA 1
ATOM 2294 C C . LYS A 1 282 ? 6.738 39.938 15.156 1 92.75 282 LYS A C 1
ATOM 2296 O O . LYS A 1 282 ? 7.367 40.062 14.109 1 92.75 282 LYS A O 1
ATOM 2301 N N . THR A 1 283 ? 5.379 40.062 15.219 1 92.38 283 THR A N 1
ATOM 2302 C CA . THR A 1 283 ? 4.652 40.562 14.047 1 92.38 283 THR A CA 1
ATOM 2303 C C . THR A 1 283 ? 5.152 41.938 13.625 1 92.38 283 THR A C 1
ATOM 2305 O O . THR A 1 283 ? 5.426 42.156 12.453 1 92.38 283 THR A O 1
ATOM 2308 N N . ALA A 1 284 ? 5.316 42.781 14.594 1 90.69 284 ALA A N 1
ATOM 2309 C CA . ALA A 1 284 ? 5.738 44.125 14.305 1 90.69 284 ALA A CA 1
ATOM 2310 C C . ALA A 1 284 ? 7.117 44.156 13.656 1 90.69 284 ALA A C 1
ATOM 2312 O O . ALA A 1 284 ? 7.316 44.812 12.625 1 90.69 284 ALA A O 1
ATOM 2313 N N . ARG A 1 285 ? 8.062 43.531 14.281 1 90.75 285 ARG A N 1
ATOM 2314 C CA . ARG A 1 285 ? 9.43 43.625 13.781 1 90.75 285 ARG A CA 1
ATOM 2315 C C . ARG A 1 285 ? 9.578 42.906 12.445 1 90.75 285 ARG A C 1
ATOM 2317 O O . ARG A 1 285 ? 10.328 43.344 11.57 1 90.75 285 ARG A O 1
ATOM 2324 N N . THR A 1 286 ? 8.883 41.812 12.242 1 93.69 286 THR A N 1
ATOM 2325 C CA . THR A 1 286 ? 8.945 41.062 10.977 1 93.69 286 THR A CA 1
ATOM 2326 C C . THR A 1 286 ? 8.289 41.875 9.859 1 93.69 286 THR A C 1
ATOM 2328 O O . THR A 1 286 ? 8.891 42.062 8.797 1 93.69 286 THR A O 1
ATOM 2331 N N . PHE A 1 287 ? 7.066 42.406 10.102 1 95.12 287 PHE A N 1
ATOM 2332 C CA . PHE A 1 287 ? 6.297 43.062 9.062 1 95.12 287 PHE A CA 1
ATOM 2333 C C . PHE A 1 287 ? 6.941 44.406 8.695 1 95.12 287 PHE A C 1
ATOM 2335 O O . PHE A 1 287 ? 6.977 44.781 7.523 1 95.12 287 PHE A O 1
ATOM 2342 N N . ALA A 1 288 ? 7.43 45.094 9.656 1 93.44 288 ALA A N 1
ATOM 2343 C CA . ALA A 1 288 ? 8.102 46.344 9.383 1 93.44 288 ALA A CA 1
ATOM 2344 C C . ALA A 1 288 ? 9.336 46.156 8.516 1 93.44 288 ALA A C 1
ATOM 2346 O O . ALA A 1 288 ? 9.586 46.906 7.582 1 93.44 288 ALA A O 1
ATOM 2347 N N . ALA A 1 289 ? 10.102 45.156 8.883 1 92.56 289 ALA A N 1
ATOM 2348 C CA . ALA A 1 289 ? 11.305 44.844 8.125 1 92.56 289 ALA A CA 1
ATOM 2349 C C . ALA A 1 289 ? 10.969 44.5 6.68 1 92.56 289 ALA A C 1
ATOM 2351 O O . ALA A 1 289 ? 11.672 44.906 5.75 1 92.56 289 ALA A O 1
ATOM 2352 N N . GLN A 1 290 ? 9.977 43.719 6.504 1 95.06 290 GLN A N 1
ATOM 2353 C CA . GLN A 1 290 ? 9.609 43.281 5.164 1 95.06 290 GLN A CA 1
ATOM 2354 C C . GLN A 1 290 ? 9.047 44.438 4.336 1 95.06 290 GLN A C 1
ATOM 2356 O O . GLN A 1 290 ? 9.273 44.5 3.127 1 95.06 290 GLN A O 1
ATOM 2361 N N . LEU A 1 291 ? 8.297 45.344 4.949 1 94.5 291 LEU A N 1
ATOM 2362 C CA . LEU A 1 291 ? 7.801 46.531 4.254 1 94.5 291 LEU A CA 1
ATOM 2363 C C . LEU A 1 291 ? 8.953 47.406 3.76 1 94.5 291 LEU A C 1
ATOM 2365 O O . LEU A 1 291 ? 8.875 48 2.68 1 94.5 291 LEU A O 1
ATOM 2369 N N . ARG A 1 292 ? 9.977 47.5 4.516 1 92.75 292 ARG A N 1
ATOM 2370 C CA . ARG A 1 292 ? 11.141 48.281 4.109 1 92.75 292 ARG A CA 1
ATOM 2371 C C . ARG A 1 292 ? 11.828 47.656 2.9 1 92.75 292 ARG A C 1
ATOM 2373 O O . ARG A 1 292 ? 12.305 48.344 2.014 1 92.75 292 ARG A O 1
ATOM 2380 N N . LEU A 1 293 ? 11.898 46.344 2.904 1 94.12 293 LEU A N 1
ATOM 2381 C CA . LEU A 1 293 ? 12.469 45.656 1.745 1 94.12 293 LEU A CA 1
ATOM 2382 C C . LEU A 1 293 ? 11.602 45.875 0.507 1 94.12 293 LEU A C 1
ATOM 2384 O O . LEU A 1 293 ? 12.125 46 -0.604 1 94.12 293 LEU A O 1
ATOM 2388 N N . LEU A 1 294 ? 10.297 45.906 0.7 1 95.19 294 LEU A N 1
ATOM 2389 C CA . LEU A 1 294 ? 9.391 46.188 -0.41 1 95.19 294 LEU A CA 1
ATOM 2390 C C . LEU A 1 294 ? 9.664 47.531 -1.021 1 95.19 294 LEU A C 1
ATOM 2392 O O . LEU A 1 294 ? 9.547 47.719 -2.234 1 95.19 294 LEU A O 1
ATOM 2396 N N . LYS A 1 295 ? 10.008 48.438 -0.218 1 92.12 295 LYS A N 1
ATOM 2397 C CA . LYS A 1 295 ? 10.305 49.781 -0.694 1 92.12 295 LYS A CA 1
ATOM 2398 C C . LYS A 1 295 ? 11.625 49.844 -1.448 1 92.12 295 LYS A C 1
ATOM 2400 O O . LYS A 1 295 ? 11.789 50.625 -2.393 1 92.12 295 LYS A O 1
ATOM 2405 N N . GLU A 1 296 ? 12.484 49.031 -1.062 1 92.88 296 GLU A N 1
ATOM 2406 C CA . GLU A 1 296 ? 13.82 49.031 -1.655 1 92.88 296 GLU A CA 1
ATOM 2407 C C . GLU A 1 296 ? 13.844 48.219 -2.961 1 92.88 296 GLU A C 1
ATOM 2409 O O . GLU A 1 296 ? 14.602 48.562 -3.875 1 92.88 296 GLU A O 1
ATOM 2414 N N . TYR A 1 297 ? 13.133 47.219 -3.027 1 95.25 297 TYR A N 1
ATOM 2415 C CA . TYR A 1 297 ? 13.148 46.344 -4.191 1 95.25 297 TYR A CA 1
ATOM 2416 C C . TYR A 1 297 ? 11.773 46.281 -4.844 1 95.25 297 TYR A C 1
ATOM 2418 O O . TYR A 1 297 ? 10.852 45.656 -4.309 1 95.25 297 TYR A O 1
ATOM 2426 N N . ASP A 1 298 ? 11.68 46.688 -6.02 1 93.69 298 ASP A N 1
ATOM 2427 C CA . ASP A 1 298 ? 10.398 46.812 -6.711 1 93.69 298 ASP A CA 1
ATOM 2428 C C . ASP A 1 298 ? 9.797 45.469 -7.043 1 93.69 298 ASP A C 1
ATOM 2430 O O . ASP A 1 298 ? 8.578 45.312 -7.035 1 93.69 298 ASP A O 1
ATOM 2434 N N . ASP A 1 299 ? 10.562 44.5 -7.262 1 94.31 299 ASP A N 1
ATOM 2435 C CA . ASP A 1 299 ? 10.086 43.188 -7.699 1 94.31 299 ASP A CA 1
ATOM 2436 C C . ASP A 1 299 ? 9.797 42.281 -6.508 1 94.31 299 ASP A C 1
ATOM 2438 O O . ASP A 1 299 ? 9.234 41.188 -6.672 1 94.31 299 ASP A O 1
ATOM 2442 N N . TYR A 1 300 ? 10.133 42.719 -5.344 1 96.38 300 TYR A N 1
ATOM 2443 C CA . TYR A 1 300 ? 10 41.875 -4.156 1 96.38 300 TYR A CA 1
ATOM 2444 C C . TYR A 1 300 ? 8.531 41.625 -3.84 1 96.38 300 TYR A C 1
ATOM 2446 O O . TYR A 1 300 ? 7.691 42.5 -3.963 1 96.38 300 TYR A O 1
ATOM 2454 N N . ARG A 1 301 ? 8.195 40.344 -3.6 1 96.88 301 ARG A N 1
ATOM 2455 C CA . ARG A 1 301 ? 6.879 39.906 -3.146 1 96.88 301 ARG A CA 1
ATOM 2456 C C . ARG A 1 301 ? 6.984 39.125 -1.84 1 96.88 301 ARG A C 1
ATOM 2458 O O . ARG A 1 301 ? 7.91 38.344 -1.659 1 96.88 301 ARG A O 1
ATOM 2465 N N . PHE A 1 302 ? 6.031 39.406 -0.935 1 97.44 302 PHE A N 1
ATOM 2466 C CA . PHE A 1 302 ? 6.059 38.812 0.393 1 97.44 302 PHE A CA 1
ATOM 2467 C C . PHE A 1 302 ? 4.695 38.219 0.75 1 97.44 302 PHE A C 1
ATOM 2469 O O . PHE A 1 302 ? 3.664 38.875 0.528 1 97.44 302 PHE A O 1
ATOM 2476 N N . ILE A 1 303 ? 4.719 36.938 1.281 1 97.19 303 ILE A N 1
ATOM 2477 C CA . ILE A 1 303 ? 3.455 36.312 1.65 1 97.19 303 ILE A CA 1
ATOM 2478 C C . ILE A 1 303 ? 3.375 36.156 3.168 1 97.19 303 ILE A C 1
ATOM 2480 O O . ILE A 1 303 ? 4.379 35.875 3.824 1 97.19 303 ILE A O 1
ATOM 2484 N N . GLN A 1 304 ? 2.283 36.469 3.738 1 95.62 304 GLN A N 1
ATOM 2485 C CA . GLN A 1 304 ? 1.906 36.125 5.105 1 95.62 304 GLN A CA 1
ATOM 2486 C C . GLN A 1 304 ? 0.56 35.406 5.145 1 95.62 304 GLN A C 1
ATOM 2488 O O . GLN A 1 304 ? -0.438 35.906 4.633 1 95.62 304 GLN A O 1
ATOM 2493 N N . SER A 1 305 ? 0.459 34.281 5.883 1 95.19 305 SER A N 1
ATOM 2494 C CA . SER A 1 305 ? -0.623 33.344 5.625 1 95.19 305 SER A CA 1
ATOM 2495 C C . SER A 1 305 ? -1.593 33.281 6.801 1 95.19 305 SER A C 1
ATOM 2497 O O . SER A 1 305 ? -2.498 32.438 6.82 1 95.19 305 SER A O 1
ATOM 2499 N N . GLN A 1 306 ? -1.479 34.094 7.883 1 96.56 306 GLN A N 1
ATOM 2500 C CA . GLN A 1 306 ? -2.303 33.906 9.07 1 96.56 306 GLN A CA 1
ATOM 2501 C C . GLN A 1 306 ? -3.066 35.156 9.43 1 96.56 306 GLN A C 1
ATOM 2503 O O . GLN A 1 306 ? -2.48 36.125 9.938 1 96.56 306 GLN A O 1
ATOM 2508 N N . PRO A 1 307 ? -4.348 35.156 9.266 1 97.69 307 PRO A N 1
ATOM 2509 C CA . PRO A 1 307 ? -5.184 36.281 9.695 1 97.69 307 PRO A CA 1
ATOM 2510 C C . PRO A 1 307 ? -4.965 36.656 11.164 1 97.69 307 PRO A C 1
ATOM 2512 O O . PRO A 1 307 ? -4.988 37.812 11.523 1 97.69 307 PRO A O 1
ATOM 2515 N N . ALA A 1 308 ? -4.734 35.656 11.992 1 96.75 308 ALA A N 1
ATOM 2516 C CA . ALA A 1 308 ? -4.477 35.906 13.406 1 96.75 308 ALA A CA 1
ATOM 2517 C C . ALA A 1 308 ? -3.281 36.844 13.594 1 96.75 308 ALA A C 1
ATOM 2519 O O . ALA A 1 308 ? -3.283 37.688 14.492 1 96.75 308 ALA A O 1
ATOM 2520 N N . CYS A 1 309 ? -2.258 36.719 12.781 1 95.81 309 CYS A N 1
ATOM 2521 C CA . CYS A 1 309 ? -1.083 37.594 12.852 1 95.81 309 CYS A CA 1
ATOM 2522 C C . CYS A 1 309 ? -1.426 39 12.43 1 95.81 309 CYS A C 1
ATOM 2524 O O . CYS A 1 309 ? -0.964 39.969 13.047 1 95.81 309 CYS A O 1
ATOM 2526 N N . TYR A 1 310 ? -2.186 39.125 11.352 1 97.06 310 TYR A N 1
ATOM 2527 C CA . TYR A 1 310 ? -2.627 40.438 10.922 1 97.06 310 TYR A CA 1
ATOM 2528 C C . TYR A 1 310 ? -3.43 41.156 12.016 1 97.06 310 TYR A C 1
ATOM 2530 O O . TYR A 1 310 ? -3.264 42.344 12.242 1 97.06 310 TYR A O 1
ATOM 2538 N N . GLU A 1 311 ? -4.285 40.344 12.648 1 96.25 311 GLU A N 1
ATOM 2539 C CA . GLU A 1 311 ? -5.129 40.906 13.695 1 96.25 311 GLU A CA 1
ATOM 2540 C C . GLU A 1 311 ? -4.297 41.344 14.891 1 96.25 311 GLU A C 1
ATOM 2542 O O . GLU A 1 311 ? -4.566 42.406 15.477 1 96.25 311 GLU A O 1
ATOM 2547 N N . MET A 1 312 ? -3.326 40.625 15.258 1 94.44 312 MET A N 1
ATOM 2548 C CA . MET A 1 312 ? -2.416 41.031 16.328 1 94.44 312 MET A CA 1
ATOM 2549 C C . MET A 1 312 ? -1.725 42.344 15.984 1 94.44 312 MET A C 1
ATOM 2551 O O . MET A 1 312 ? -1.582 43.219 16.844 1 94.44 312 MET A O 1
ATOM 2555 N N . CYS A 1 313 ? -1.287 42.438 14.773 1 94.88 313 CYS A N 1
ATOM 2556 C CA . CYS A 1 313 ? -0.652 43.656 14.305 1 94.88 313 CYS A CA 1
ATOM 2557 C C . CYS A 1 313 ? -1.636 44.812 14.328 1 94.88 313 CYS A C 1
ATOM 2559 O O . CYS A 1 313 ? -1.309 45.906 14.812 1 94.88 313 CYS A O 1
ATOM 2561 N N . ARG A 1 314 ? -2.814 44.625 13.812 1 95.88 314 ARG A N 1
ATOM 2562 C CA . ARG A 1 314 ? -3.832 45.656 13.75 1 95.88 314 ARG A CA 1
ATOM 2563 C C . ARG A 1 314 ? -4.141 46.219 15.141 1 95.88 314 ARG A C 1
ATOM 2565 O O . ARG A 1 314 ? -4.27 47.438 15.32 1 95.88 314 ARG A O 1
ATOM 2572 N N . GLU A 1 315 ? -4.207 45.344 16.109 1 93 315 GLU A N 1
ATOM 2573 C CA . GLU A 1 315 ? -4.562 45.719 17.469 1 93 315 GLU A CA 1
ATOM 2574 C C . GLU A 1 315 ? -3.412 46.469 18.156 1 93 315 GLU A C 1
ATOM 2576 O O . GLU A 1 315 ? -3.631 47.469 18.859 1 93 315 GLU A O 1
ATOM 2581 N N . SER A 1 316 ? -2.223 46.031 17.891 1 91.06 316 SER A N 1
ATOM 2582 C CA . SER A 1 316 ? -1.085 46.531 18.656 1 91.06 316 SER A CA 1
ATOM 2583 C C . SER A 1 316 ? -0.339 47.625 17.891 1 91.06 316 SER A C 1
ATOM 2585 O O . SER A 1 316 ? 0.289 48.5 18.5 1 91.06 316 SER A O 1
ATOM 2587 N N . TYR A 1 317 ? -0.4 47.562 16.594 1 92.88 317 TYR A N 1
ATOM 2588 C CA . TYR A 1 317 ? 0.351 48.469 15.734 1 92.88 317 TYR A CA 1
ATOM 2589 C C . TYR A 1 317 ? -0.489 48.938 14.547 1 92.88 317 TYR A C 1
ATOM 2591 O O . TYR A 1 317 ? -0.155 48.625 13.398 1 92.88 317 TYR A O 1
ATOM 2599 N N . PRO A 1 318 ? -1.448 49.719 14.734 1 93.69 318 PRO A N 1
ATOM 2600 C CA . PRO A 1 318 ? -2.42 50.062 13.695 1 93.69 318 PRO A CA 1
ATOM 2601 C C . PRO A 1 318 ? -1.782 50.781 12.508 1 93.69 318 PRO A C 1
ATOM 2603 O O . PRO A 1 318 ? -2.197 50.594 11.367 1 93.69 318 PRO A O 1
ATOM 2606 N N . ASP A 1 319 ? -0.792 51.688 12.758 1 93.31 319 ASP A N 1
ATOM 2607 C CA . ASP A 1 319 ? -0.144 52.406 11.656 1 93.31 319 ASP A CA 1
ATOM 2608 C C . ASP A 1 319 ? 0.591 51.438 10.734 1 93.31 319 ASP A C 1
ATOM 2610 O O . ASP A 1 319 ? 0.55 51.562 9.508 1 93.31 319 ASP A O 1
ATOM 2614 N N . LEU A 1 320 ? 1.292 50.562 11.375 1 94.62 320 LEU A N 1
ATOM 2615 C CA . LEU A 1 320 ? 1.979 49.531 10.602 1 94.62 320 LEU A CA 1
ATOM 2616 C C . LEU A 1 320 ? 0.988 48.719 9.781 1 94.62 320 LEU A C 1
ATOM 2618 O O . LEU A 1 320 ? 1.256 48.406 8.625 1 94.62 320 LEU A O 1
ATOM 2622 N N . PHE A 1 321 ? -0.157 48.344 10.352 1 96.38 321 PHE A N 1
ATOM 2623 C CA . PHE A 1 321 ? -1.204 47.594 9.688 1 96.38 321 PHE A CA 1
ATOM 2624 C C . PHE A 1 321 ? -1.703 48.344 8.445 1 96.38 321 PHE A C 1
ATOM 2626 O O . PHE A 1 321 ? -1.957 47.719 7.41 1 96.38 321 PHE A O 1
ATOM 2633 N N . GLU A 1 322 ? -1.812 49.625 8.539 1 96.56 322 GLU A N 1
ATOM 2634 C CA . GLU A 1 322 ? -2.271 50.406 7.398 1 96.56 322 GLU A CA 1
ATOM 2635 C C . GLU A 1 322 ? -1.256 50.375 6.262 1 96.56 322 GLU A C 1
ATOM 2637 O O . GLU A 1 322 ? -1.632 50.375 5.086 1 96.56 322 GLU A O 1
ATOM 2642 N N . GLU A 1 323 ? -0.022 50.406 6.598 1 96.25 323 GLU A N 1
ATOM 2643 C CA . GLU A 1 323 ? 1.01 50.281 5.574 1 96.25 323 GLU A CA 1
ATOM 2644 C C . GLU A 1 323 ? 0.933 48.938 4.879 1 96.25 323 GLU A C 1
ATOM 2646 O O . GLU A 1 323 ? 1.138 48.844 3.666 1 96.25 323 GLU A O 1
ATOM 2651 N N . ILE A 1 324 ? 0.708 47.969 5.645 1 97.31 324 ILE A N 1
ATOM 2652 C CA . ILE A 1 324 ? 0.558 46.625 5.098 1 97.31 324 ILE A CA 1
ATOM 2653 C C . ILE A 1 324 ? -0.633 46.562 4.145 1 97.31 324 ILE A C 1
ATOM 2655 O O . ILE A 1 324 ? -0.536 46.031 3.043 1 97.31 324 ILE A O 1
ATOM 2659 N N . ARG A 1 325 ? -1.751 47.062 4.586 1 97.38 325 ARG A N 1
ATOM 2660 C CA . ARG A 1 325 ? -2.957 47.094 3.766 1 97.38 325 ARG A CA 1
ATOM 2661 C C . ARG A 1 325 ? -2.688 47.781 2.424 1 97.38 325 ARG A C 1
ATOM 2663 O O . ARG A 1 325 ? -3.148 47.312 1.383 1 97.38 325 ARG A O 1
ATOM 2670 N N . GLN A 1 326 ? -1.926 48.844 2.453 1 96.56 326 GLN A N 1
ATOM 2671 C CA . GLN A 1 326 ? -1.568 49.562 1.225 1 96.56 326 GLN A CA 1
ATOM 2672 C C . GLN A 1 326 ? -0.707 48.656 0.322 1 96.56 326 GLN A C 1
ATOM 2674 O O . GLN A 1 326 ? -0.904 48.656 -0.895 1 96.56 326 GLN A O 1
ATOM 2679 N N . ALA A 1 327 ? 0.25 48.031 0.906 1 97.38 327 ALA A N 1
ATOM 2680 C CA . ALA A 1 327 ? 1.119 47.156 0.137 1 97.38 327 ALA A CA 1
ATOM 2681 C C . ALA A 1 327 ? 0.319 46.031 -0.5 1 97.38 327 ALA A C 1
ATOM 2683 O O . ALA A 1 327 ? 0.642 45.562 -1.601 1 97.38 327 ALA A O 1
ATOM 2684 N N . ILE A 1 328 ? -0.693 45.469 0.2 1 97.56 328 ILE A N 1
ATOM 2685 C CA . ILE A 1 328 ? -1.566 44.438 -0.318 1 97.56 328 ILE A CA 1
ATOM 2686 C C . ILE A 1 328 ? -2.357 44.969 -1.512 1 97.56 328 ILE A C 1
ATOM 2688 O O . ILE A 1 328 ? -2.492 44.281 -2.527 1 97.56 328 ILE A O 1
ATOM 2692 N N . LEU A 1 329 ? -2.854 46.156 -1.405 1 95.69 329 LEU A N 1
ATOM 2693 C CA . LEU A 1 329 ? -3.586 46.781 -2.494 1 95.69 329 LEU A CA 1
ATOM 2694 C C . LEU A 1 329 ? -2.703 46.938 -3.729 1 95.69 329 LEU A C 1
ATOM 2696 O O . LEU A 1 329 ? -3.186 46.844 -4.859 1 95.69 329 LEU A O 1
ATOM 2700 N N . GLU A 1 330 ? -1.435 47.125 -3.475 1 95.19 330 GLU A N 1
ATOM 2701 C CA . GLU A 1 330 ? -0.478 47.281 -4.562 1 95.19 330 GLU A CA 1
ATOM 2702 C C . GLU A 1 330 ? -0.042 45.938 -5.137 1 95.19 330 GLU A C 1
ATOM 2704 O O . GLU A 1 330 ? 0.662 45.875 -6.148 1 95.19 330 GLU A O 1
ATOM 2709 N N . GLY A 1 331 ? -0.405 44.906 -4.492 1 93.81 331 GLY A N 1
ATOM 2710 C CA . GLY A 1 331 ? -0.111 43.562 -4.984 1 93.81 331 GLY A CA 1
ATOM 2711 C C . GLY A 1 331 ? 1.29 43.094 -4.641 1 93.81 331 GLY A C 1
ATOM 2712 O O . GLY A 1 331 ? 1.776 42.094 -5.203 1 93.81 331 GLY A O 1
ATOM 2713 N N . ARG A 1 332 ? 1.961 43.719 -3.836 1 95.56 332 ARG A N 1
ATOM 2714 C CA . ARG A 1 332 ? 3.338 43.406 -3.475 1 95.56 332 ARG A CA 1
ATOM 2715 C C . ARG A 1 332 ? 3.385 42.562 -2.205 1 95.56 332 ARG A C 1
ATOM 2717 O O . ARG A 1 332 ? 4.359 41.844 -1.968 1 95.56 332 ARG A O 1
ATOM 2724 N N . TRP A 1 333 ? 2.479 42.75 -1.345 1 97.19 333 TRP A N 1
ATOM 2725 C CA . TRP A 1 333 ? 2.229 41.906 -0.18 1 97.19 333 TRP A CA 1
ATOM 2726 C C . TRP A 1 333 ? 1.055 40.969 -0.428 1 97.19 333 TRP A C 1
ATOM 2728 O O . TRP A 1 333 ? -0.056 41.438 -0.721 1 97.19 333 TRP A O 1
ATOM 2738 N N . ILE A 1 334 ? 1.362 39.688 -0.387 1 97.75 334 ILE A N 1
ATOM 2739 C CA . ILE A 1 334 ? 0.362 38.688 -0.737 1 97.75 334 ILE A CA 1
ATOM 2740 C C . ILE A 1 334 ? -0.331 38.188 0.528 1 97.75 334 ILE A C 1
ATOM 2742 O O . ILE A 1 334 ? 0.272 37.469 1.332 1 97.75 334 ILE A O 1
ATOM 2746 N N . ALA A 1 335 ? -1.575 38.594 0.742 1 97 335 ALA A N 1
ATOM 2747 C CA . ALA A 1 335 ? -2.418 38.062 1.808 1 97 335 ALA A CA 1
ATOM 2748 C C . ALA A 1 335 ? -3.133 36.781 1.356 1 97 335 ALA A C 1
ATOM 2750 O O . ALA A 1 335 ? -4.18 36.844 0.71 1 97 335 ALA A O 1
ATOM 2751 N N . GLU A 1 336 ? -2.537 35.656 1.69 1 95.81 336 GLU A N 1
ATOM 2752 C CA . GLU A 1 336 ? -3.002 34.375 1.223 1 95.81 336 GLU A CA 1
ATOM 2753 C C . GLU A 1 336 ? -2.754 33.281 2.268 1 95.81 336 GLU A C 1
ATOM 2755 O O . GLU A 1 336 ? -1.762 33.312 2.998 1 95.81 336 GLU A O 1
ATOM 2760 N N . GLY A 1 337 ? -3.676 32.375 2.463 1 96.44 337 GLY A N 1
ATOM 2761 C CA . GLY A 1 337 ? -3.494 31.266 3.396 1 96.44 337 GLY A CA 1
ATOM 2762 C C . GLY A 1 337 ? -4.797 30.594 3.783 1 96.44 337 GLY A C 1
ATOM 2763 O O . GLY A 1 337 ? -4.793 29.484 4.312 1 96.44 337 GLY A O 1
ATOM 2764 N N . ALA A 1 338 ? -5.828 31.172 3.547 1 97.88 338 ALA A N 1
ATOM 2765 C CA . ALA A 1 338 ? -7.195 30.656 3.584 1 97.88 338 ALA A CA 1
ATOM 2766 C C . ALA A 1 338 ? -7.676 30.484 5.023 1 97.88 338 ALA A C 1
ATOM 2768 O O . ALA A 1 338 ? -8.773 30.938 5.375 1 97.88 338 ALA A O 1
ATOM 2769 N N . MET A 1 339 ? -6.902 29.906 5.98 1 98.56 339 MET A N 1
ATOM 2770 C CA . MET A 1 339 ? -7.355 29.562 7.324 1 98.56 339 MET A CA 1
ATOM 2771 C C . MET A 1 339 ? -7.012 30.672 8.312 1 98.56 339 MET A C 1
ATOM 2773 O O . MET A 1 339 ? -6.133 31.484 8.055 1 98.56 339 MET A O 1
ATOM 2777 N N . TRP A 1 340 ? -7.676 30.625 9.484 1 98.31 340 TRP A N 1
ATOM 2778 C CA . TRP A 1 340 ? -7.488 31.594 10.562 1 98.31 340 TRP A CA 1
ATOM 2779 C C . TRP A 1 340 ? -6.07 31.516 11.117 1 98.31 340 TRP A C 1
ATOM 2781 O O . TRP A 1 340 ? -5.43 32.531 11.359 1 98.31 340 TRP A O 1
ATOM 2791 N N . VAL A 1 341 ? -5.578 30.328 11.359 1 98.19 341 VAL A N 1
ATOM 2792 C CA . VAL A 1 341 ? -4.195 30.031 11.719 1 98.19 341 VAL A CA 1
ATOM 2793 C C . VAL A 1 341 ? -3.68 28.859 10.883 1 98.19 341 VAL A C 1
ATOM 2795 O O . VAL A 1 341 ? -4.336 28.438 9.93 1 98.19 341 VAL A O 1
ATOM 2798 N N . GLU A 1 342 ? -2.43 28.5 11.016 1 97.56 342 GLU A N 1
ATOM 2799 C CA . GLU A 1 342 ? -1.895 27.25 10.461 1 97.56 342 GLU A CA 1
ATOM 2800 C C . GLU A 1 342 ? -2.117 26.078 11.406 1 97.56 342 GLU A C 1
ATOM 2802 O O . GLU A 1 342 ? -1.194 25.656 12.109 1 97.56 342 GLU A O 1
ATOM 2807 N N . PRO A 1 343 ? -3.289 25.547 11.383 1 98.06 343 PRO A N 1
ATOM 2808 C CA . PRO A 1 343 ? -3.697 24.594 12.414 1 98.06 343 PRO A CA 1
ATOM 2809 C C . PRO A 1 343 ? -3.154 23.188 12.164 1 98.06 343 PRO A C 1
ATOM 2811 O O . PRO A 1 343 ? -2.676 22.891 11.07 1 98.06 343 PRO A O 1
ATOM 2814 N N . ASP A 1 344 ? -3.248 22.422 13.273 1 97.5 344 ASP A N 1
ATOM 2815 C CA . ASP A 1 344 ? -3.25 20.969 13.109 1 97.5 344 ASP A CA 1
ATOM 2816 C C . ASP A 1 344 ? -4.461 20.5 12.305 1 97.5 344 ASP A C 1
ATOM 2818 O O . ASP A 1 344 ? -5.574 21 12.508 1 97.5 344 ASP A O 1
ATOM 2822 N N . THR A 1 345 ? -4.246 19.609 11.344 1 97.56 345 THR A N 1
ATOM 2823 C CA . THR A 1 345 ? -5.383 19.203 10.523 1 97.56 345 THR A CA 1
ATOM 2824 C C . THR A 1 345 ? -5.773 17.75 10.812 1 97.56 345 THR A C 1
ATOM 2826 O O . THR A 1 345 ? -6.77 17.266 10.289 1 97.56 345 THR A O 1
ATOM 2829 N N . ASN A 1 346 ? -5.066 17.062 11.68 1 97.56 346 ASN A N 1
ATOM 2830 C CA . ASN A 1 346 ? -5.379 15.68 12.031 1 97.56 346 ASN A CA 1
ATOM 2831 C C . ASN A 1 346 ? -6.359 15.602 13.195 1 97.56 346 ASN A C 1
ATOM 2833 O O . ASN A 1 346 ? -7.32 14.828 13.156 1 97.56 346 ASN A O 1
ATOM 2837 N N . MET A 1 347 ? -6.145 16.422 14.188 1 97.94 347 MET A N 1
ATOM 2838 C CA . MET A 1 347 ? -6.891 16.266 15.43 1 97.94 347 MET A CA 1
ATOM 2839 C C . MET A 1 347 ? -8.055 17.25 15.5 1 97.94 347 MET A C 1
ATOM 2841 O O . MET A 1 347 ? -9.078 16.969 16.141 1 97.94 347 MET A O 1
ATOM 2845 N N . ALA A 1 348 ? -7.945 18.438 14.828 1 97.94 348 ALA A N 1
ATOM 2846 C CA . ALA A 1 348 ? -9.078 19.359 14.781 1 97.94 348 ALA A CA 1
ATOM 2847 C C . ALA A 1 348 ? -10.297 18.703 14.148 1 97.94 348 ALA A C 1
ATOM 2849 O O . ALA A 1 348 ? -10.172 17.953 13.18 1 97.94 348 ALA A O 1
ATOM 2850 N N . GLY A 1 349 ? -11.477 18.969 14.719 1 97.88 349 GLY A N 1
ATOM 2851 C CA . GLY A 1 349 ? -12.703 18.406 14.188 1 97.88 349 GLY A CA 1
ATOM 2852 C C . GLY A 1 349 ? -13.07 18.938 12.812 1 97.88 349 GLY A C 1
ATOM 2853 O O . GLY A 1 349 ? -12.508 19.938 12.367 1 97.88 349 GLY A O 1
ATOM 2854 N N . GLY A 1 350 ? -13.961 18.234 12.133 1 97.94 350 GLY A N 1
ATOM 2855 C CA . GLY A 1 350 ? -14.375 18.625 10.797 1 97.94 350 GLY A CA 1
ATOM 2856 C C . GLY A 1 350 ? -14.945 20.031 10.734 1 97.94 350 GLY A C 1
ATOM 2857 O O . GLY A 1 350 ? -14.5 20.859 9.93 1 97.94 350 GLY A O 1
ATOM 2858 N N . GLU A 1 351 ? -15.906 20.359 11.586 1 98.31 351 GLU A N 1
ATOM 2859 C CA . GLU A 1 351 ? -16.5 21.688 11.625 1 98.31 351 GLU A CA 1
ATOM 2860 C C . GLU A 1 351 ? -15.461 22.75 12 1 98.31 351 GLU A C 1
ATOM 2862 O O . GLU A 1 351 ? -15.523 23.875 11.516 1 98.31 351 GLU A O 1
ATOM 2867 N N . ALA A 1 352 ? -14.555 22.375 12.859 1 98.5 352 ALA A N 1
ATOM 2868 C CA . ALA A 1 352 ? -13.5 23.312 13.227 1 98.5 352 ALA A CA 1
ATOM 2869 C C . ALA A 1 352 ? -12.648 23.688 12.016 1 98.5 352 ALA A C 1
ATOM 2871 O O . ALA A 1 352 ? -12.258 24.844 11.852 1 98.5 352 ALA A O 1
ATOM 2872 N N . LEU A 1 353 ? -12.32 22.703 11.195 1 98.56 353 LEU A N 1
ATOM 2873 C CA . LEU A 1 353 ? -11.539 22.984 9.992 1 98.56 353 LEU A CA 1
ATOM 2874 C C . LEU A 1 353 ? -12.312 23.891 9.047 1 98.56 353 LEU A C 1
ATOM 2876 O O . LEU A 1 353 ? -11.734 24.781 8.406 1 98.56 353 LEU A O 1
ATOM 2880 N N . ILE A 1 354 ? -13.602 23.656 8.914 1 98.62 354 ILE A N 1
ATOM 2881 C CA . ILE A 1 354 ? -14.438 24.531 8.102 1 98.62 354 ILE A CA 1
ATOM 2882 C C . ILE A 1 354 ? -14.445 25.938 8.695 1 98.62 354 ILE A C 1
ATOM 2884 O O . ILE A 1 354 ? -14.375 26.922 7.961 1 98.62 354 ILE A O 1
ATOM 2888 N N . ARG A 1 355 ? -14.531 26.062 10.047 1 98.56 355 ARG A N 1
ATOM 2889 C CA . ARG A 1 355 ? -14.523 27.359 10.711 1 98.56 355 ARG A CA 1
ATOM 2890 C C . ARG A 1 355 ? -13.188 28.062 10.516 1 98.56 355 ARG A C 1
ATOM 2892 O O . ARG A 1 355 ? -13.133 29.297 10.398 1 98.56 355 ARG A O 1
ATOM 2899 N N . GLN A 1 356 ? -12.062 27.281 10.5 1 98.69 356 GLN A N 1
ATOM 2900 C CA . GLN A 1 356 ? -10.773 27.859 10.156 1 98.69 356 GLN A CA 1
ATOM 2901 C C . GLN A 1 356 ? -10.828 28.594 8.82 1 98.69 356 GLN A C 1
ATOM 2903 O O . GLN A 1 356 ? -10.312 29.703 8.688 1 98.69 356 GLN A O 1
ATOM 2908 N N . LEU A 1 357 ? -11.453 27.969 7.84 1 98.69 357 LEU A N 1
ATOM 2909 C CA . LEU A 1 357 ? -11.547 28.531 6.496 1 98.69 357 LEU A CA 1
ATOM 2910 C C . LEU A 1 357 ? -12.57 29.656 6.449 1 98.69 357 LEU A C 1
ATOM 2912 O O . LEU A 1 357 ? -12.344 30.672 5.805 1 98.69 357 LEU A O 1
ATOM 2916 N N . LEU A 1 358 ? -13.695 29.438 7.148 1 98.25 358 LEU A N 1
ATOM 2917 C CA . LEU A 1 358 ? -14.758 30.438 7.172 1 98.25 358 LEU A CA 1
ATOM 2918 C C . LEU A 1 358 ? -14.258 31.766 7.742 1 98.25 358 LEU A C 1
ATOM 2920 O O . LEU A 1 358 ? -14.383 32.812 7.098 1 98.25 358 LEU A O 1
ATOM 2924 N N . TYR A 1 359 ? -13.664 31.734 8.93 1 98.12 359 TYR A N 1
ATOM 2925 C CA . TYR A 1 359 ? -13.211 32.938 9.586 1 98.12 359 TYR A CA 1
ATOM 2926 C C . TYR A 1 359 ? -11.961 33.5 8.906 1 98.12 359 TYR A C 1
ATOM 2928 O O . TYR A 1 359 ? -11.758 34.719 8.844 1 98.12 359 TYR A O 1
ATOM 2936 N N . GLY A 1 360 ? -11.094 32.594 8.422 1 98.38 360 GLY A N 1
ATOM 2937 C CA . GLY A 1 360 ? -9.906 33.062 7.707 1 98.38 360 GLY A CA 1
ATOM 2938 C C . GLY A 1 360 ? -10.234 33.812 6.426 1 98.38 360 GLY A C 1
ATOM 2939 O O . GLY A 1 360 ? -9.789 34.938 6.234 1 98.38 360 GLY A O 1
ATOM 2940 N N . LYS A 1 361 ? -11.023 33.25 5.582 1 98.25 361 LYS A N 1
ATOM 2941 C CA . LYS A 1 361 ? -11.375 33.844 4.301 1 98.25 361 LYS A CA 1
ATOM 2942 C C . LYS A 1 361 ? -12.219 35.125 4.508 1 98.25 361 LYS A C 1
ATOM 2944 O O . LYS A 1 361 ? -12.078 36.094 3.764 1 98.25 361 LYS A O 1
ATOM 2949 N N . ARG A 1 362 ? -13.133 35.062 5.504 1 97.5 362 ARG A N 1
ATOM 2950 C CA . ARG A 1 362 ? -13.906 36.281 5.816 1 97.5 362 ARG A CA 1
ATOM 2951 C C . ARG A 1 362 ? -12.984 37.438 6.199 1 97.5 362 ARG A C 1
ATOM 2953 O O . ARG A 1 362 ? -13.195 38.562 5.766 1 97.5 362 ARG A O 1
ATOM 2960 N N . TYR A 1 363 ? -11.992 37.125 7.031 1 97.62 363 TYR A N 1
ATOM 2961 C CA . TYR A 1 363 ? -11.047 38.156 7.438 1 97.62 363 TYR A CA 1
ATOM 2962 C C . TYR A 1 363 ? -10.32 38.75 6.23 1 97.62 363 TYR A C 1
ATOM 2964 O O . TYR A 1 363 ? -10.219 39.969 6.094 1 97.62 363 TYR A O 1
ATOM 2972 N N . TYR A 1 364 ? -9.758 37.938 5.336 1 97.94 364 TYR A N 1
ATOM 2973 C CA . TYR A 1 364 ? -9.062 38.406 4.137 1 97.94 364 TYR A CA 1
ATOM 2974 C C . TYR A 1 364 ? -9.969 39.281 3.275 1 97.94 364 TYR A C 1
ATOM 2976 O O . TYR A 1 364 ? -9.531 40.312 2.764 1 97.94 364 TYR A O 1
ATOM 2984 N N . LYS A 1 365 ? -11.203 38.781 3.178 1 97.12 365 LYS A N 1
ATOM 2985 C CA . LYS A 1 365 ? -12.148 39.531 2.346 1 97.12 365 LYS A CA 1
ATOM 2986 C C . LYS A 1 365 ? -12.5 40.875 2.979 1 97.12 365 LYS A C 1
ATOM 2988 O O . LYS A 1 365 ? -12.453 41.906 2.318 1 97.12 365 LYS A O 1
ATOM 2993 N N . GLU A 1 366 ? -12.812 40.906 4.254 1 96.38 366 GLU A N 1
ATOM 2994 C CA . GLU A 1 366 ? -13.273 42.094 4.953 1 96.38 366 GLU A CA 1
ATOM 2995 C C . GLU A 1 366 ? -12.148 43.125 5.105 1 96.38 366 GLU A C 1
ATOM 2997 O O . GLU A 1 366 ? -12.352 44.312 4.926 1 96.38 366 GLU A O 1
ATOM 3002 N N . MET A 1 367 ? -10.953 42.656 5.383 1 96.5 367 MET A N 1
ATOM 3003 C CA . MET A 1 367 ? -9.859 43.562 5.719 1 96.5 367 MET A CA 1
ATOM 3004 C C . MET A 1 367 ? -9.078 43.938 4.473 1 96.5 367 MET A C 1
ATOM 3006 O O . MET A 1 367 ? -8.547 45.062 4.395 1 96.5 367 MET A O 1
ATOM 3010 N N . PHE A 1 368 ? -9.039 43.031 3.447 1 97.19 368 PHE A N 1
ATOM 3011 C CA . PHE A 1 368 ? -8.086 43.281 2.363 1 97.19 368 PHE A CA 1
ATOM 3012 C C . PHE A 1 368 ? -8.766 43.094 1.009 1 97.19 368 PHE A C 1
ATOM 3014 O O . PHE A 1 368 ? -8.148 43.344 -0.032 1 97.19 368 PHE A O 1
ATOM 3021 N N . ASP A 1 369 ? -10.078 42.656 0.938 1 96.31 369 ASP A N 1
ATOM 3022 C CA . ASP A 1 369 ? -10.82 42.375 -0.281 1 96.31 369 ASP A CA 1
ATOM 3023 C C . ASP A 1 369 ? -10.133 41.281 -1.099 1 96.31 369 ASP A C 1
ATOM 3025 O O . ASP A 1 369 ? -9.969 41.406 -2.312 1 96.31 369 ASP A O 1
ATOM 3029 N N . VAL A 1 370 ? -9.656 40.312 -0.401 1 96.69 370 VAL A N 1
ATOM 3030 C CA . VAL A 1 370 ? -8.984 39.188 -1.018 1 96.69 370 VAL A CA 1
ATOM 3031 C C . VAL A 1 370 ? -9.812 37.906 -0.821 1 96.69 370 VAL A C 1
ATOM 3033 O O . VAL A 1 370 ? -10.289 37.656 0.284 1 96.69 370 VAL A O 1
ATOM 3036 N N . ASP A 1 371 ? -10.094 37.188 -1.897 1 96.81 371 ASP A N 1
ATOM 3037 C CA . ASP A 1 371 ? -10.672 35.844 -1.827 1 96.81 371 ASP A CA 1
ATOM 3038 C C . ASP A 1 371 ? -9.602 34.781 -1.96 1 96.81 371 ASP A C 1
ATOM 3040 O O . ASP A 1 371 ? -9.289 34.312 -3.068 1 96.81 371 ASP A O 1
ATOM 3044 N N . SER A 1 372 ? -9.125 34.344 -0.855 1 97.12 372 SER A N 1
ATOM 3045 C CA . SER A 1 372 ? -7.988 33.438 -0.784 1 97.12 372 SER A CA 1
ATOM 3046 C C . SER A 1 372 ? -8.297 32.125 -1.464 1 97.12 372 SER A C 1
ATOM 3048 O O . SER A 1 372 ? -9.383 31.547 -1.273 1 97.12 372 SER A O 1
ATOM 3050 N N . ARG A 1 373 ? -7.414 31.516 -2.256 1 97.19 373 ARG A N 1
ATOM 3051 C CA . ARG A 1 373 ? -7.625 30.297 -3.025 1 97.19 373 ARG A CA 1
ATOM 3052 C C . ARG A 1 373 ? -6.562 29.25 -2.699 1 97.19 373 ARG A C 1
ATOM 3054 O O . ARG A 1 373 ? -6.586 28.141 -3.242 1 97.19 373 ARG A O 1
ATOM 3061 N N . LEU A 1 374 ? -5.645 29.516 -1.868 1 97.94 374 LEU A N 1
ATOM 3062 C CA . LEU A 1 374 ? -4.5 28.672 -1.554 1 97.94 374 LEU A CA 1
ATOM 3063 C C . LEU A 1 374 ? -4.383 28.438 -0.049 1 97.94 374 LEU A C 1
ATOM 3065 O O . LEU A 1 374 ? -4.375 29.406 0.725 1 97.94 374 LEU A O 1
ATOM 3069 N N . LEU A 1 375 ? -4.426 27.156 0.317 1 98.38 375 LEU A N 1
ATOM 3070 C CA . LEU A 1 375 ? -4.062 26.844 1.697 1 98.38 375 LEU A CA 1
ATOM 3071 C C . LEU A 1 375 ? -2.549 26.75 1.855 1 98.38 375 LEU A C 1
ATOM 3073 O O . LEU A 1 375 ? -1.894 25.984 1.16 1 98.38 375 LEU A O 1
ATOM 3077 N N . TRP A 1 376 ? -1.979 27.562 2.672 1 97.62 376 TRP A N 1
ATOM 3078 C CA . TRP A 1 376 ? -0.549 27.672 2.941 1 97.62 376 TRP A CA 1
ATOM 3079 C C . TRP A 1 376 ? -0.215 27.125 4.324 1 97.62 376 TRP A C 1
ATOM 3081 O O . TRP A 1 376 ? -0.447 27.781 5.336 1 97.62 376 TRP A O 1
ATOM 3091 N N . LEU A 1 377 ? 0.292 25.812 4.41 1 96.88 377 LEU A N 1
ATOM 3092 C CA . LEU A 1 377 ? 0.658 25.156 5.664 1 96.88 377 LEU A CA 1
ATOM 3093 C C . LEU A 1 377 ? 2.102 24.672 5.621 1 96.88 377 LEU A C 1
ATOM 3095 O O . LEU A 1 377 ? 2.352 23.469 5.523 1 96.88 377 LEU A O 1
ATOM 3099 N N . PRO A 1 378 ? 3.029 25.516 5.824 1 93.69 378 PRO A N 1
ATOM 3100 C CA . PRO A 1 378 ? 4.434 25.141 5.645 1 93.69 378 PRO A CA 1
ATOM 3101 C C . PRO A 1 378 ? 4.957 24.25 6.773 1 93.69 378 PRO A C 1
ATOM 3103 O O . PRO A 1 378 ? 5.945 23.531 6.59 1 93.69 378 PRO A O 1
ATOM 3106 N N . ASP A 1 379 ? 4.289 24.234 7.914 1 94.25 379 ASP A N 1
ATOM 3107 C CA . ASP A 1 379 ? 4.93 23.578 9.047 1 94.25 379 ASP A CA 1
ATOM 3108 C C . ASP A 1 379 ? 3.949 22.656 9.773 1 94.25 379 ASP A C 1
ATOM 3110 O O . ASP A 1 379 ? 4.18 22.281 10.922 1 94.25 379 ASP A O 1
ATOM 3114 N N . THR A 1 380 ? 2.836 22.281 9.195 1 94.88 380 THR A N 1
ATOM 3115 C CA . THR A 1 380 ? 1.846 21.391 9.812 1 94.88 380 THR A CA 1
ATOM 3116 C C . THR A 1 380 ? 2.26 19.938 9.68 1 94.88 380 THR A C 1
ATOM 3118 O O . THR A 1 380 ? 2.967 19.562 8.734 1 94.88 380 THR A O 1
ATOM 3121 N N . PHE A 1 381 ? 1.777 19.062 10.703 1 94.75 381 PHE A N 1
ATOM 3122 C CA . PHE A 1 381 ? 2.318 17.719 10.883 1 94.75 381 PHE A CA 1
ATOM 3123 C C . PHE A 1 381 ? 1.366 16.672 10.32 1 94.75 381 PHE A C 1
ATOM 3125 O O . PHE A 1 381 ? 0.904 15.789 11.047 1 94.75 381 PHE A O 1
ATOM 3132 N N . GLY A 1 382 ? 1.158 16.641 9 1 95 382 GLY A N 1
ATOM 3133 C CA . GLY A 1 382 ? 0.263 15.68 8.367 1 95 382 GLY A CA 1
ATOM 3134 C C . GLY A 1 382 ? -1.109 16.25 8.07 1 95 382 GLY A C 1
ATOM 3135 O O . GLY A 1 382 ? -1.516 17.25 8.672 1 95 382 GLY A O 1
ATOM 3136 N N . TYR A 1 383 ? -1.846 15.492 7.09 1 97.69 383 TYR A N 1
ATOM 3137 C CA . TYR A 1 383 ? -3.074 16.109 6.59 1 97.69 383 TYR A CA 1
ATOM 3138 C C . TYR A 1 383 ? -4.168 15.055 6.41 1 97.69 383 TYR A C 1
ATOM 3140 O O . TYR A 1 383 ? -3.93 13.992 5.824 1 97.69 383 TYR A O 1
ATOM 3148 N N . THR A 1 384 ? -5.363 15.391 6.887 1 97.94 384 THR A N 1
ATOM 3149 C CA . THR A 1 384 ? -6.527 14.508 6.863 1 97.94 384 THR A CA 1
ATOM 3150 C C . THR A 1 384 ? -7.027 14.312 5.438 1 97.94 384 THR A C 1
ATOM 3152 O O . THR A 1 384 ? -7.004 15.242 4.629 1 97.94 384 THR A O 1
ATOM 3155 N N . ALA A 1 385 ? -7.539 13.117 5.148 1 97.81 385 ALA A N 1
ATOM 3156 C CA . ALA A 1 385 ? -8.07 12.781 3.832 1 97.81 385 ALA A CA 1
ATOM 3157 C C . ALA A 1 385 ? -9.352 13.555 3.545 1 97.81 385 ALA A C 1
ATOM 3159 O O . ALA A 1 385 ? -9.812 13.609 2.402 1 97.81 385 ALA A O 1
ATOM 3160 N N . ALA A 1 386 ? -9.969 14.219 4.473 1 98 386 ALA A N 1
ATOM 3161 C CA . ALA A 1 386 ? -11.188 15.008 4.297 1 98 386 ALA A CA 1
ATOM 3162 C C . ALA A 1 386 ? -10.867 16.391 3.744 1 98 386 ALA A C 1
ATOM 3164 O O . ALA A 1 386 ? -11.758 17.094 3.262 1 98 386 ALA A O 1
ATOM 3165 N N . LEU A 1 387 ? -9.641 16.75 3.816 1 98.31 387 LEU A N 1
ATOM 3166 C CA . LEU A 1 387 ? -9.258 18.141 3.611 1 98.31 387 LEU A CA 1
ATOM 3167 C C . LEU A 1 387 ? -9.523 18.562 2.172 1 98.31 387 LEU A C 1
ATOM 3169 O O . LEU A 1 387 ? -9.977 19.688 1.927 1 98.31 387 LEU A O 1
ATOM 3173 N N . PRO A 1 388 ? -9.281 17.719 1.106 1 98.31 388 PRO A N 1
ATOM 3174 C CA . PRO A 1 388 ? -9.562 18.172 -0.258 1 98.31 388 PRO A CA 1
ATOM 3175 C C . PRO A 1 388 ? -11.023 18.594 -0.447 1 98.31 388 PRO A C 1
ATOM 3177 O O . PRO A 1 388 ? -11.297 19.625 -1.066 1 98.31 388 PRO A O 1
ATOM 3180 N N . GLN A 1 389 ? -11.93 17.828 0.117 1 98.25 389 GLN A N 1
ATOM 3181 C CA . GLN A 1 389 ? -13.336 18.172 0.001 1 98.25 389 GLN A CA 1
ATOM 3182 C C . GLN A 1 389 ? -13.656 19.453 0.784 1 98.25 389 GLN A C 1
ATOM 3184 O O . GLN A 1 389 ? -14.477 20.266 0.355 1 98.25 389 GLN A O 1
ATOM 3189 N N . ILE A 1 390 ? -13.094 19.625 1.934 1 98.62 390 ILE A N 1
ATOM 3190 C CA . ILE A 1 390 ? -13.328 20.797 2.756 1 98.62 390 ILE A CA 1
ATOM 3191 C C . ILE A 1 390 ? -12.789 22.047 2.043 1 98.62 390 ILE A C 1
ATOM 3193 O O . ILE A 1 390 ? -13.461 23.078 1.983 1 98.62 390 ILE A O 1
ATOM 3197 N N . LEU A 1 391 ? -11.578 21.906 1.491 1 98.69 391 LEU A N 1
ATOM 3198 C CA . LEU A 1 391 ? -10.969 23.031 0.78 1 98.69 391 LEU A CA 1
ATOM 3199 C C . LEU A 1 391 ? -11.805 23.422 -0.436 1 98.69 391 LEU A C 1
ATOM 3201 O O . LEU A 1 391 ? -12.172 24.578 -0.594 1 98.69 391 LEU A O 1
ATOM 3205 N N . LYS A 1 392 ? -12.141 22.438 -1.209 1 98.06 392 LYS A N 1
ATOM 3206 C CA . LYS A 1 392 ? -12.93 22.703 -2.406 1 98.06 392 LYS A CA 1
ATOM 3207 C C . LYS A 1 392 ? -14.281 23.312 -2.045 1 98.06 392 LYS A C 1
ATOM 3209 O O . LYS A 1 392 ? -14.758 24.234 -2.717 1 98.06 392 LYS A O 1
ATOM 3214 N N . GLY A 1 393 ? -14.898 22.859 -0.983 1 98 393 GLY A N 1
ATOM 3215 C CA . GLY A 1 393 ? -16.188 23.359 -0.524 1 98 393 GLY A CA 1
ATOM 3216 C C . GLY A 1 393 ? -16.109 24.781 -0.011 1 98 393 GLY A C 1
ATOM 3217 O O . GLY A 1 393 ? -17.141 25.453 0.125 1 98 393 GLY A O 1
ATOM 3218 N N . CYS A 1 394 ? -14.93 25.266 0.274 1 98.25 394 CYS A N 1
ATOM 3219 C CA . CYS A 1 394 ? -14.734 26.641 0.755 1 98.25 394 CYS A CA 1
ATOM 3220 C C . CYS A 1 394 ? -14.094 27.5 -0.321 1 98.25 394 CYS A C 1
ATOM 3222 O O . CYS A 1 394 ? -13.656 28.625 -0.041 1 98.25 394 CYS A O 1
ATOM 3224 N N . GLY A 1 395 ? -13.969 26.969 -1.51 1 97.44 395 GLY A N 1
ATOM 3225 C CA . GLY A 1 395 ? -13.445 27.75 -2.625 1 97.44 395 GLY A CA 1
ATOM 3226 C C . GLY A 1 395 ? -11.93 27.828 -2.639 1 97.44 395 GLY A C 1
ATOM 3227 O O . GLY A 1 395 ? -11.359 28.781 -3.166 1 97.44 395 GLY A O 1
ATOM 3228 N N . VAL A 1 396 ? -11.242 26.906 -2.053 1 98.38 396 VAL A N 1
ATOM 3229 C CA . VAL A 1 396 ? -9.789 26.844 -2.023 1 98.38 396 VAL A CA 1
ATOM 3230 C C . VAL A 1 396 ? -9.305 25.719 -2.936 1 98.38 396 VAL A C 1
ATOM 3232 O O . VAL A 1 396 ? -9.625 24.547 -2.707 1 98.38 396 VAL A O 1
ATOM 3235 N N . ASP A 1 397 ? -8.461 25.953 -3.902 1 97.5 397 ASP A N 1
ATOM 3236 C CA . ASP A 1 397 ? -8.164 25.031 -4.992 1 97.5 397 ASP A CA 1
ATOM 3237 C C . ASP A 1 397 ? -6.781 24.422 -4.832 1 97.5 397 ASP A C 1
ATOM 3239 O O . ASP A 1 397 ? -6.465 23.406 -5.465 1 97.5 397 ASP A O 1
ATOM 3243 N N . TYR A 1 398 ? -5.973 25.016 -3.988 1 98.19 398 TYR A N 1
ATOM 3244 C CA . TYR A 1 398 ? -4.566 24.641 -3.986 1 98.19 398 TYR A CA 1
ATOM 3245 C C . TYR A 1 398 ? -4.059 24.422 -2.564 1 98.19 398 TYR A C 1
ATOM 3247 O O . TYR A 1 398 ? -4.602 25 -1.615 1 98.19 398 TYR A O 1
ATOM 3255 N N . LEU A 1 399 ? -3.061 23.547 -2.396 1 98 399 LEU A N 1
ATOM 3256 C CA . LEU A 1 399 ? -2.357 23.328 -1.137 1 98 399 LEU A CA 1
ATOM 3257 C C . LEU A 1 399 ? -0.848 23.422 -1.336 1 98 399 LEU A C 1
ATOM 3259 O O . LEU A 1 399 ? -0.315 22.875 -2.309 1 98 399 LEU A O 1
ATOM 3263 N N . VAL A 1 400 ? -0.164 24.109 -0.491 1 97.94 400 VAL A N 1
ATOM 3264 C CA . VAL A 1 400 ? 1.293 24.078 -0.406 1 97.94 400 VAL A CA 1
ATOM 3265 C C . VAL A 1 400 ? 1.721 23.672 1.003 1 97.94 400 VAL A C 1
ATOM 3267 O O . VAL A 1 400 ? 1.286 24.281 1.987 1 97.94 400 VAL A O 1
ATOM 3270 N N . THR A 1 401 ? 2.477 22.672 1.14 1 96.56 401 THR A N 1
ATOM 3271 C CA . THR A 1 401 ? 3.064 22.188 2.389 1 96.56 401 THR A CA 1
ATOM 3272 C C . THR A 1 401 ? 4.406 21.516 2.131 1 96.56 401 THR A C 1
ATOM 3274 O O . THR A 1 401 ? 4.84 21.406 0.984 1 96.56 401 THR A O 1
ATOM 3277 N N . GLN A 1 402 ? 5.168 21.094 3.152 1 93.25 402 GLN A N 1
ATOM 3278 C CA . GLN A 1 402 ? 6.473 20.547 2.799 1 93.25 402 GLN A CA 1
ATOM 3279 C C . GLN A 1 402 ? 6.883 19.438 3.762 1 93.25 402 GLN A C 1
ATOM 3281 O O . GLN A 1 402 ? 7.723 18.594 3.43 1 93.25 402 GLN A O 1
ATOM 3286 N N . LYS A 1 403 ? 6.391 19.219 4.93 1 92.56 403 LYS A N 1
ATOM 3287 C CA . LYS A 1 403 ? 6.945 18.344 5.961 1 92.56 403 LYS A CA 1
ATOM 3288 C C . LYS A 1 403 ? 6.75 16.875 5.594 1 92.56 403 LYS A C 1
ATOM 3290 O O . LYS A 1 403 ? 7.398 15.992 6.168 1 92.56 403 LYS A O 1
ATOM 3295 N N . ILE A 1 404 ? 6.004 16.547 4.688 1 93.44 404 ILE A N 1
ATOM 3296 C CA . ILE A 1 404 ? 5.676 15.172 4.309 1 93.44 404 ILE A CA 1
ATOM 3297 C C . ILE A 1 404 ? 6.938 14.445 3.846 1 93.44 404 ILE A C 1
ATOM 3299 O O . ILE A 1 404 ? 7.02 13.219 3.916 1 93.44 404 ILE A O 1
ATOM 3303 N N . PHE A 1 405 ? 8.016 15.219 3.424 1 91.38 405 PHE A N 1
ATOM 3304 C CA . PHE A 1 405 ? 9.25 14.633 2.928 1 91.38 405 PHE A CA 1
ATOM 3305 C C . PHE A 1 405 ? 10.172 14.25 4.082 1 91.38 405 PHE A C 1
ATOM 3307 O O . PHE A 1 405 ? 11.148 13.523 3.889 1 91.38 405 PHE A O 1
ATOM 3314 N N . TRP A 1 406 ? 9.758 14.688 5.316 1 87.94 406 TRP A N 1
ATOM 3315 C CA . TRP A 1 406 ? 10.633 14.422 6.453 1 87.94 406 TRP A CA 1
ATOM 3316 C C . TRP A 1 406 ? 10.477 12.984 6.945 1 87.94 406 TRP A C 1
ATOM 3318 O O . TRP A 1 406 ? 9.359 12.453 6.973 1 87.94 406 TRP A O 1
ATOM 3328 N N . SER A 1 407 ? 11.594 12.336 7.152 1 81.44 407 SER A N 1
ATOM 3329 C CA . SER A 1 407 ? 11.633 11.031 7.793 1 81.44 407 SER A CA 1
ATOM 3330 C C . SER A 1 407 ? 12.82 10.914 8.75 1 81.44 407 SER A C 1
ATOM 3332 O O . SER A 1 407 ? 13.938 11.32 8.414 1 81.44 407 SER A O 1
ATOM 3334 N N . TYR A 1 408 ? 12.539 10.508 9.93 1 73.12 408 TYR A N 1
ATOM 3335 C CA . TYR A 1 408 ? 13.617 10.406 10.906 1 73.12 408 TYR A CA 1
ATOM 3336 C C . TYR A 1 408 ? 14.219 9 10.906 1 73.12 408 TYR A C 1
ATOM 3338 O O . TYR A 1 408 ? 15.375 8.82 11.297 1 73.12 408 TYR A O 1
ATOM 3346 N N . ASN A 1 409 ? 13.43 8.016 10.547 1 72.12 409 ASN A N 1
ATOM 3347 C CA . ASN A 1 409 ? 13.867 6.629 10.648 1 72.12 409 ASN A CA 1
ATOM 3348 C C . ASN A 1 409 ? 13.891 5.945 9.281 1 72.12 409 ASN A C 1
ATOM 3350 O O . ASN A 1 409 ? 13.523 4.773 9.164 1 72.12 409 ASN A O 1
ATOM 3354 N N . GLU A 1 410 ? 14.281 6.727 8.32 1 73.56 410 GLU A N 1
ATOM 3355 C CA . GLU A 1 410 ? 14.523 6.215 6.977 1 73.56 410 GLU A CA 1
ATOM 3356 C C . GLU A 1 410 ? 13.273 5.535 6.414 1 73.56 410 GLU A C 1
ATOM 3358 O O . GLU A 1 410 ? 13.359 4.453 5.836 1 73.56 410 GLU A O 1
ATOM 3363 N N . GLY A 1 411 ? 12.172 6.105 6.59 1 79.19 411 GLY A N 1
ATOM 3364 C CA . GLY A 1 411 ? 10.945 5.59 6 1 79.19 411 GLY A CA 1
ATOM 3365 C C . GLY A 1 411 ? 10.875 5.797 4.5 1 79.19 411 GLY A C 1
ATOM 3366 O O . GLY A 1 411 ? 11.773 6.387 3.902 1 79.19 411 GLY A O 1
ATOM 3367 N N . GLU A 1 412 ? 9.789 5.254 3.918 1 82.94 412 GLU A N 1
ATOM 3368 C CA . GLU A 1 412 ? 9.609 5.402 2.479 1 82.94 412 GLU A CA 1
ATOM 3369 C C . GLU A 1 412 ? 9.367 6.863 2.104 1 82.94 412 GLU A C 1
ATOM 3371 O O . GLU A 1 412 ? 8.547 7.543 2.721 1 82.94 412 GLU A O 1
ATOM 3376 N N . GLN A 1 413 ? 10.016 7.309 1.086 1 86.44 413 GLN A N 1
ATOM 3377 C CA . GLN A 1 413 ? 9.922 8.703 0.664 1 86.44 413 GLN A CA 1
ATOM 3378 C C . GLN A 1 413 ? 8.617 8.961 -0.081 1 86.44 413 GLN A C 1
ATOM 3380 O O . GLN A 1 413 ? 8.172 8.133 -0.873 1 86.44 413 GLN A O 1
ATOM 3385 N N . PHE A 1 414 ? 7.941 10.125 0.217 1 93.88 414 PHE A N 1
ATOM 3386 C CA . PHE A 1 414 ? 6.793 10.555 -0.569 1 93.88 414 PHE A CA 1
ATOM 3387 C C . PHE A 1 414 ? 7.203 10.867 -2.002 1 93.88 414 PHE A C 1
ATOM 3389 O O . PHE A 1 414 ? 8.211 11.547 -2.23 1 93.88 414 PHE A O 1
ATOM 3396 N N . PRO A 1 415 ? 6.441 10.539 -2.994 1 89.94 415 PRO A N 1
ATOM 3397 C CA . PRO A 1 415 ? 6.988 10.484 -4.352 1 89.94 415 PRO A CA 1
ATOM 3398 C C . PRO A 1 415 ? 6.727 11.758 -5.148 1 89.94 415 PRO A C 1
ATOM 3400 O O . PRO A 1 415 ? 7.285 11.945 -6.234 1 89.94 415 PRO A O 1
ATOM 3403 N N . TYR A 1 416 ? 5.941 12.773 -4.617 1 93.94 416 TYR A N 1
ATOM 3404 C CA . TYR A 1 416 ? 5.504 13.836 -5.512 1 93.94 416 TYR A CA 1
ATOM 3405 C C . TYR A 1 416 ? 5.738 15.211 -4.887 1 93.94 416 TYR A C 1
ATOM 3407 O O . TYR A 1 416 ? 5.57 15.383 -3.678 1 93.94 416 TYR A O 1
ATOM 3415 N N . HIS A 1 417 ? 6.18 16.141 -5.754 1 96.31 417 HIS A N 1
ATOM 3416 C CA . HIS A 1 417 ? 6.125 17.562 -5.418 1 96.31 417 HIS A CA 1
ATOM 3417 C C . HIS A 1 417 ? 4.832 18.203 -5.914 1 96.31 417 HIS A C 1
ATOM 3419 O O . HIS A 1 417 ? 4.211 19 -5.207 1 96.31 417 HIS A O 1
ATOM 3425 N N . TYR A 1 418 ? 4.5 17.891 -7.121 1 96.38 418 TYR A N 1
ATOM 3426 C CA . TYR A 1 418 ? 3.355 18.422 -7.84 1 96.38 418 TYR A CA 1
ATOM 3427 C C . TYR A 1 418 ? 2.379 17.328 -8.234 1 96.38 418 TYR A C 1
ATOM 3429 O O . TYR A 1 418 ? 2.721 16.438 -9.016 1 96.38 418 TYR A O 1
ATOM 3437 N N . PHE A 1 419 ? 1.104 17.312 -7.664 1 97.25 419 PHE A N 1
ATOM 3438 C CA . PHE A 1 419 ? 0.176 16.203 -7.879 1 97.25 419 PHE A CA 1
ATOM 3439 C C . PHE A 1 419 ? -1.256 16.625 -7.582 1 97.25 419 PHE A C 1
ATOM 3441 O O . PHE A 1 419 ? -1.48 17.656 -6.938 1 97.25 419 PHE A O 1
ATOM 3448 N N . ASN A 1 420 ? -2.242 15.867 -8.156 1 97.88 420 ASN A N 1
ATOM 3449 C CA . ASN A 1 420 ? -3.629 15.922 -7.707 1 97.88 420 ASN A CA 1
ATOM 3450 C C . ASN A 1 420 ? -3.822 15.18 -6.391 1 97.88 420 ASN A C 1
ATOM 3452 O O . ASN A 1 420 ? -3.529 13.984 -6.297 1 97.88 420 ASN A O 1
ATOM 3456 N N . TRP A 1 421 ? -4.227 15.938 -5.398 1 98.06 421 TRP A N 1
ATOM 3457 C CA . TRP A 1 421 ? -4.539 15.289 -4.129 1 98.06 421 TRP A CA 1
ATOM 3458 C C . TRP A 1 421 ? -6.02 14.945 -4.043 1 98.06 421 TRP A C 1
ATOM 3460 O O . TRP A 1 421 ? -6.871 15.836 -4.012 1 98.06 421 TRP A O 1
ATOM 3470 N N . ARG A 1 422 ? -6.348 13.711 -4.039 1 96.81 422 ARG A N 1
ATOM 3471 C CA . ARG A 1 422 ? -7.715 13.203 -3.99 1 96.81 422 ARG A CA 1
ATOM 3472 C C . ARG A 1 422 ? -8.086 12.773 -2.576 1 96.81 422 ARG A C 1
ATOM 3474 O O . ARG A 1 422 ? -7.445 11.898 -1.996 1 96.81 422 ARG A O 1
ATOM 3481 N N . GLY A 1 423 ? -9.156 13.352 -2.086 1 97 423 GLY A N 1
ATOM 3482 C CA . GLY A 1 423 ? -9.609 13.047 -0.738 1 97 423 GLY A CA 1
ATOM 3483 C C . GLY A 1 423 ? -10.383 11.742 -0.654 1 97 423 GLY A C 1
ATOM 3484 O O . GLY A 1 423 ? -10.547 11.047 -1.657 1 97 423 GLY A O 1
ATOM 3485 N N . MET A 1 424 ? -10.844 11.375 0.518 1 94.19 424 MET A N 1
ATOM 3486 C CA . MET A 1 424 ? -11.516 10.109 0.8 1 94.19 424 MET A CA 1
ATOM 3487 C C . MET A 1 424 ? -12.852 10.031 0.072 1 94.19 424 MET A C 1
ATOM 3489 O O . MET A 1 424 ? -13.359 8.938 -0.197 1 94.19 424 MET A O 1
ATOM 3493 N N . ASP A 1 425 ? -13.461 11.203 -0.298 1 95 425 ASP A N 1
ATOM 3494 C CA . ASP A 1 425 ? -14.75 11.227 -0.977 1 95 425 ASP A CA 1
ATOM 3495 C C . ASP A 1 425 ? -14.578 11.305 -2.492 1 95 425 ASP A C 1
ATOM 3497 O O . ASP A 1 425 ? -15.562 11.352 -3.234 1 95 425 ASP A O 1
ATOM 3501 N N . GLY A 1 426 ? -13.312 11.43 -2.951 1 93.94 426 GLY A N 1
ATOM 3502 C CA . GLY A 1 426 ? -13.039 11.492 -4.379 1 93.94 426 GLY A CA 1
ATOM 3503 C C . GLY A 1 426 ? -12.773 12.906 -4.867 1 93.94 426 GLY A C 1
ATOM 3504 O O . GLY A 1 426 ? -12.297 13.102 -5.988 1 93.94 426 GLY A O 1
ATOM 3505 N N . THR A 1 427 ? -12.961 13.906 -4.008 1 97.06 427 THR A N 1
ATOM 3506 C CA . THR A 1 427 ? -12.703 15.297 -4.383 1 97.06 427 THR A CA 1
ATOM 3507 C C . THR A 1 427 ? -11.211 15.531 -4.57 1 97.06 427 THR A C 1
ATOM 3509 O O . THR A 1 427 ? -10.391 15.031 -3.793 1 97.06 427 THR A O 1
ATOM 3512 N N . GLU A 1 428 ? -10.883 16.297 -5.605 1 96.75 428 GLU A N 1
ATOM 3513 C CA . GLU A 1 428 ? -9.477 16.547 -5.91 1 96.75 428 GLU A CA 1
ATOM 3514 C C . GLU A 1 428 ? -9.148 18.031 -5.805 1 96.75 428 GLU A C 1
ATOM 3516 O O . GLU A 1 428 ? -9.969 18.875 -6.152 1 96.75 428 GLU A O 1
ATOM 3521 N N . ILE A 1 429 ? -7.965 18.328 -5.316 1 98 429 ILE A N 1
ATOM 3522 C CA . ILE A 1 429 ? -7.332 19.641 -5.402 1 98 429 ILE A CA 1
ATOM 3523 C C . ILE A 1 429 ? -5.891 19.484 -5.883 1 98 429 ILE A C 1
ATOM 3525 O O . ILE A 1 429 ? -5.355 18.375 -5.914 1 98 429 ILE A O 1
ATOM 3529 N N . VAL A 1 430 ? -5.273 20.531 -6.328 1 98.06 430 VAL A N 1
ATOM 3530 C CA . VAL A 1 430 ? -3.893 20.5 -6.797 1 98.06 430 VAL A CA 1
ATOM 3531 C C . VAL A 1 430 ? -2.951 20.906 -5.664 1 98.06 430 VAL A C 1
ATOM 3533 O O . VAL A 1 430 ? -3.229 21.844 -4.926 1 98.06 430 VAL A O 1
ATOM 3536 N N . SER A 1 431 ? -1.834 20.141 -5.527 1 97.88 431 SER A N 1
ATOM 3537 C CA . SER A 1 431 ? -0.922 20.391 -4.418 1 97.88 431 SER A CA 1
ATOM 3538 C C . SER A 1 431 ? 0.523 20.484 -4.898 1 97.88 431 SER A C 1
ATOM 3540 O O . SER A 1 431 ? 0.889 19.844 -5.895 1 97.88 431 SER A O 1
ATOM 3542 N N . PHE A 1 432 ? 1.282 21.266 -4.227 1 97.88 432 PHE A N 1
ATOM 3543 C CA . PHE A 1 432 ? 2.725 21.328 -4.43 1 97.88 432 PHE A CA 1
ATOM 3544 C C . PHE A 1 432 ? 3.461 21.266 -3.096 1 97.88 432 PHE A C 1
ATOM 3546 O O . PHE A 1 432 ? 3.117 21.984 -2.154 1 97.88 432 PHE A O 1
ATOM 3553 N N . LEU A 1 433 ? 4.441 20.438 -2.977 1 97 433 LEU A N 1
ATOM 3554 C CA . LEU A 1 433 ? 5.254 20.281 -1.773 1 97 433 LEU A CA 1
ATOM 3555 C C . LEU A 1 433 ? 6.707 20.656 -2.049 1 97 433 LEU A C 1
ATOM 3557 O O . LEU A 1 433 ? 7.48 19.828 -2.535 1 97 433 LEU A O 1
ATOM 3561 N N . PRO A 1 434 ? 7.086 21.875 -1.674 1 96.19 434 PRO A N 1
ATOM 3562 C CA . PRO A 1 434 ? 8.523 22.141 -1.665 1 96.19 434 PRO A CA 1
ATOM 3563 C C . PRO A 1 434 ? 9.273 21.328 -0.607 1 96.19 434 PRO A C 1
ATOM 3565 O O . PRO A 1 434 ? 8.664 20.5 0.082 1 96.19 434 PRO A O 1
ATOM 3568 N N . THR A 1 435 ? 10.547 21.453 -0.493 1 93.12 435 THR A N 1
ATOM 3569 C CA . THR A 1 435 ? 11.312 20.656 0.451 1 93.12 435 THR A CA 1
ATOM 3570 C C . THR A 1 435 ? 11.641 21.453 1.709 1 93.12 435 THR A C 1
ATOM 3572 O O . THR A 1 435 ? 12.234 20.922 2.65 1 93.12 435 THR A O 1
ATOM 3575 N N . SER A 1 436 ? 11.305 22.75 1.701 1 93.81 436 SER A N 1
ATOM 3576 C CA . SER A 1 436 ? 11.523 23.672 2.812 1 93.81 436 SER A CA 1
ATOM 3577 C C . SER A 1 436 ? 10.617 24.891 2.699 1 93.81 436 SER A C 1
ATOM 3579 O O . SER A 1 436 ? 9.914 25.062 1.703 1 93.81 436 SER A O 1
ATOM 3581 N N . TYR A 1 437 ? 10.602 25.672 3.779 1 93.12 437 TYR A N 1
ATOM 3582 C CA . TYR A 1 437 ? 9.914 26.953 3.729 1 93.12 437 TYR A CA 1
ATOM 3583 C C . TYR A 1 437 ? 10.852 28.094 4.141 1 93.12 437 TYR A C 1
ATOM 3585 O O . TYR A 1 437 ? 10.406 29.203 4.43 1 93.12 437 TYR A O 1
ATOM 3593 N N . THR A 1 438 ? 12.156 27.703 4.227 1 94.12 438 THR A N 1
ATOM 3594 C CA . THR A 1 438 ? 13.18 28.688 4.582 1 94.12 438 THR A CA 1
ATOM 3595 C C . THR A 1 438 ? 14.375 28.594 3.631 1 94.12 438 THR A C 1
ATOM 3597 O O . THR A 1 438 ? 15.516 28.422 4.07 1 94.12 438 THR A O 1
ATOM 3600 N N . TYR A 1 439 ? 14.211 28.781 2.42 1 94.5 439 TYR A N 1
ATOM 3601 C CA . TYR A 1 439 ? 15.297 28.703 1.451 1 94.5 439 TYR A CA 1
ATOM 3602 C C . TYR A 1 439 ? 16.156 29.969 1.507 1 94.5 439 TYR A C 1
ATOM 3604 O O . TYR A 1 439 ? 15.648 31.062 1.704 1 94.5 439 TYR A O 1
ATOM 3612 N N . GLY A 1 440 ? 17.469 29.812 1.272 1 93.56 440 GLY A N 1
ATOM 3613 C CA . GLY A 1 440 ? 18.438 30.906 1.264 1 93.56 440 GLY A CA 1
ATOM 3614 C C . GLY A 1 440 ? 18.672 31.469 -0.121 1 93.56 440 GLY A C 1
ATOM 3615 O O . GLY A 1 440 ? 19.188 32.594 -0.259 1 93.56 440 GLY A O 1
ATOM 3616 N N . ASN A 1 441 ? 18.344 30.766 -1.144 1 94.25 441 ASN A N 1
ATOM 3617 C CA . ASN A 1 441 ? 18.312 31.141 -2.551 1 94.25 441 ASN A CA 1
ATOM 3618 C C . ASN A 1 441 ? 19.703 31.094 -3.18 1 94.25 441 ASN A C 1
ATOM 3620 O O . ASN A 1 441 ? 19.859 31.438 -4.352 1 94.25 441 ASN A O 1
ATOM 3624 N N . ASN A 1 442 ? 20.734 30.797 -2.436 1 93.25 442 ASN A N 1
ATOM 3625 C CA . ASN A 1 442 ? 22.031 30.719 -3.082 1 93.25 442 ASN A CA 1
ATOM 3626 C C . ASN A 1 442 ? 22.062 29.641 -4.156 1 93.25 442 ASN A C 1
ATOM 3628 O O . ASN A 1 442 ? 21.312 28.672 -4.09 1 93.25 442 ASN A O 1
ATOM 3632 N N . PRO A 1 443 ? 22.938 29.797 -5.121 1 93.56 443 PRO A N 1
ATOM 3633 C CA . PRO A 1 443 ? 22.922 28.891 -6.266 1 93.56 443 PRO A CA 1
ATOM 3634 C C . PRO A 1 443 ? 23.156 27.422 -5.863 1 93.56 443 PRO A C 1
ATOM 3636 O O . PRO A 1 443 ? 22.547 26.516 -6.438 1 93.56 443 PRO A O 1
ATOM 3639 N N . ALA A 1 444 ? 24.031 27.203 -4.965 1 92.5 444 ALA A N 1
ATOM 3640 C CA . ALA A 1 444 ? 24.312 25.828 -4.539 1 92.5 444 ALA A CA 1
ATOM 3641 C C . ALA A 1 444 ? 23.062 25.172 -3.984 1 92.5 444 ALA A C 1
ATOM 3643 O O . ALA A 1 444 ? 22.75 24.031 -4.328 1 92.5 444 ALA A O 1
ATOM 3644 N N . GLU A 1 445 ? 22.359 25.828 -3.123 1 94.31 445 GLU A N 1
ATOM 3645 C CA . GLU A 1 445 ? 21.156 25.297 -2.504 1 94.31 445 GLU A CA 1
ATOM 3646 C C . GLU A 1 445 ? 20.078 25.016 -3.549 1 94.31 445 GLU A C 1
ATOM 3648 O O . GLU A 1 445 ? 19.516 23.922 -3.584 1 94.31 445 GLU A O 1
ATOM 3653 N N . LEU A 1 446 ? 19.844 25.938 -4.371 1 94.44 446 LEU A N 1
ATOM 3654 C CA . LEU A 1 446 ? 18.703 25.844 -5.273 1 94.44 446 LEU A CA 1
ATOM 3655 C C . LEU A 1 446 ? 18.969 24.812 -6.363 1 94.44 446 LEU A C 1
ATOM 3657 O O . LEU A 1 446 ? 18.047 24.109 -6.797 1 94.44 446 LEU A O 1
ATOM 3661 N N . ASN A 1 447 ? 20.188 24.781 -6.855 1 92.62 447 ASN A N 1
ATOM 3662 C CA . ASN A 1 447 ? 20.516 23.734 -7.824 1 92.62 447 ASN A CA 1
ATOM 3663 C C . ASN A 1 447 ? 20.422 22.344 -7.199 1 92.62 447 ASN A C 1
ATOM 3665 O O . ASN A 1 447 ? 20.016 21.391 -7.867 1 92.62 447 ASN A O 1
ATOM 3669 N N . ASN A 1 448 ? 20.781 22.281 -6.004 1 92.5 448 ASN A N 1
ATOM 3670 C CA . ASN A 1 448 ? 20.672 21 -5.32 1 92.5 448 ASN A CA 1
ATOM 3671 C C . ASN A 1 448 ? 19.203 20.609 -5.102 1 92.5 448 ASN A C 1
ATOM 3673 O O . ASN A 1 448 ? 18.859 19.438 -5.121 1 92.5 448 ASN A O 1
ATOM 3677 N N . VAL A 1 449 ? 18.375 21.609 -4.836 1 93.62 449 VAL A N 1
ATOM 3678 C CA . VAL A 1 449 ? 16.953 21.328 -4.746 1 93.62 449 VAL A CA 1
ATOM 3679 C C . VAL A 1 449 ? 16.469 20.656 -6.035 1 93.62 449 VAL A C 1
ATOM 3681 O O . VAL A 1 449 ? 15.758 19.656 -5.988 1 93.62 449 VAL A O 1
ATOM 3684 N N . TRP A 1 450 ? 16.812 21.188 -7.125 1 91.56 450 TRP A N 1
ATOM 3685 C CA . TRP A 1 450 ? 16.406 20.625 -8.406 1 91.56 450 TRP A CA 1
ATOM 3686 C C . TRP A 1 450 ? 17.016 19.25 -8.617 1 91.56 450 TRP A C 1
ATOM 3688 O O . TRP A 1 450 ? 16.328 18.328 -9.07 1 91.56 450 TRP A O 1
ATOM 3698 N N . LYS A 1 451 ? 18.281 19.125 -8.359 1 90.44 451 LYS A N 1
ATOM 3699 C CA . LYS A 1 451 ? 19 17.875 -8.57 1 90.44 451 LYS A CA 1
ATOM 3700 C C . LYS A 1 451 ? 18.406 16.75 -7.73 1 90.44 451 LYS A C 1
ATOM 3702 O O . LYS A 1 451 ? 18.297 15.609 -8.195 1 90.44 451 LYS A O 1
ATOM 3707 N N . ASN A 1 452 ? 17.984 17.062 -6.531 1 90.12 452 ASN A N 1
ATOM 3708 C CA . ASN A 1 452 ? 17.609 16.031 -5.566 1 90.12 452 ASN A CA 1
ATOM 3709 C C . ASN A 1 452 ? 16.094 15.906 -5.453 1 90.12 452 ASN A C 1
ATOM 3711 O O . ASN A 1 452 ? 15.594 15.18 -4.586 1 90.12 452 ASN A O 1
ATOM 3715 N N . ARG A 1 453 ? 15.375 16.594 -6.273 1 90.38 453 ARG A N 1
ATOM 3716 C CA . ARG A 1 453 ? 13.914 16.516 -6.215 1 90.38 453 ARG A CA 1
ATOM 3717 C C . ARG A 1 453 ? 13.43 15.086 -6.367 1 90.38 453 ARG A C 1
ATOM 3719 O O . ARG A 1 453 ? 14 14.312 -7.141 1 90.38 453 ARG A O 1
ATOM 3726 N N . ALA A 1 454 ? 12.406 14.695 -5.66 1 85.81 454 ALA A N 1
ATOM 3727 C CA . ALA A 1 454 ? 11.859 13.344 -5.68 1 85.81 454 ALA A CA 1
ATOM 3728 C C . ALA A 1 454 ? 11.188 13.039 -7.02 1 85.81 454 ALA A C 1
ATOM 3730 O O . ALA A 1 454 ? 11.32 11.938 -7.555 1 85.81 454 ALA A O 1
ATOM 3731 N N . GLN A 1 455 ? 10.477 13.992 -7.504 1 89.31 455 GLN A N 1
ATOM 3732 C CA . GLN A 1 455 ? 9.758 13.867 -8.766 1 89.31 455 GLN A CA 1
ATOM 3733 C C . GLN A 1 455 ? 10.602 14.352 -9.938 1 89.31 455 GLN A C 1
ATOM 3735 O O . GLN A 1 455 ? 10.594 15.539 -10.273 1 89.31 455 GLN A O 1
ATOM 3740 N N . LYS A 1 456 ? 11.203 13.422 -10.656 1 82.81 456 LYS A N 1
ATOM 3741 C CA . LYS A 1 456 ? 12.195 13.75 -11.68 1 82.81 456 LYS A CA 1
ATOM 3742 C C . LYS A 1 456 ? 11.523 14.07 -13.008 1 82.81 456 LYS A C 1
ATOM 3744 O O . LYS A 1 456 ? 12.055 14.844 -13.812 1 82.81 456 LYS A O 1
ATOM 3749 N N . ARG A 1 457 ? 10.297 13.453 -13.211 1 80.44 457 ARG A N 1
ATOM 3750 C CA . ARG A 1 457 ? 9.555 13.68 -14.453 1 80.44 457 ARG A CA 1
ATOM 3751 C C . ARG A 1 457 ? 8.234 14.391 -14.172 1 80.44 457 ARG A C 1
ATOM 3753 O O . ARG A 1 457 ? 7.762 14.414 -13.031 1 80.44 457 ARG A O 1
ATOM 3760 N N . GLU A 1 458 ? 7.734 15.016 -15.141 1 80.38 458 GLU A N 1
ATOM 3761 C CA . GLU A 1 458 ? 6.434 15.68 -15.094 1 80.38 458 GLU A CA 1
ATOM 3762 C C . GLU A 1 458 ? 6.449 16.859 -14.117 1 80.38 458 GLU A C 1
ATOM 3764 O O . GLU A 1 458 ? 5.465 17.094 -13.414 1 80.38 458 GLU A O 1
ATOM 3769 N N . LEU A 1 459 ? 7.598 17.391 -13.844 1 87.31 459 LEU A N 1
ATOM 3770 C CA . LEU A 1 459 ? 7.82 18.594 -13.055 1 87.31 459 LEU A CA 1
ATOM 3771 C C . LEU A 1 459 ? 8.805 19.531 -13.75 1 87.31 459 LEU A C 1
ATOM 3773 O O . LEU A 1 459 ? 9.969 19.172 -13.945 1 87.31 459 LEU A O 1
ATOM 3777 N N . TYR A 1 460 ? 8.32 20.719 -14.148 1 81 460 TYR A N 1
ATOM 3778 C CA . TYR A 1 460 ? 9.141 21.609 -14.969 1 81 460 TYR A CA 1
ATOM 3779 C C . TYR A 1 460 ? 9.531 22.859 -14.188 1 81 460 TYR A C 1
ATOM 3781 O O . TYR A 1 460 ? 10.523 23.516 -14.516 1 81 460 TYR A O 1
ATOM 3789 N N . ASN A 1 461 ? 8.688 23.188 -13.273 1 90.94 461 ASN A N 1
ATOM 3790 C CA . ASN A 1 461 ? 8.898 24.375 -12.461 1 90.94 461 ASN A CA 1
ATOM 3791 C C . ASN A 1 461 ? 8.773 24.062 -10.969 1 90.94 461 ASN A C 1
ATOM 3793 O O . ASN A 1 461 ? 8.18 23.047 -10.594 1 90.94 461 ASN A O 1
ATOM 3797 N N . PHE A 1 462 ? 9.391 24.859 -10.18 1 95.19 462 PHE A N 1
ATOM 3798 C CA . PHE A 1 462 ? 9.414 24.641 -8.742 1 95.19 462 PHE A CA 1
ATOM 3799 C C . PHE A 1 462 ? 8.938 25.891 -8 1 95.19 462 PHE A C 1
ATOM 3801 O O . PHE A 1 462 ? 9.156 27.016 -8.469 1 95.19 462 PHE A O 1
ATOM 3808 N N . LEU A 1 463 ? 8.219 25.719 -6.895 1 96.75 463 LEU A N 1
ATOM 3809 C CA . LEU A 1 463 ? 7.812 26.812 -6.02 1 96.75 463 LEU A CA 1
ATOM 3810 C C . LEU A 1 463 ? 8.727 26.906 -4.805 1 96.75 463 LEU A C 1
ATOM 3812 O O . LEU A 1 463 ? 8.914 25.922 -4.086 1 96.75 463 LEU A O 1
ATOM 3816 N N . ILE A 1 464 ? 9.281 28.125 -4.594 1 96.94 464 ILE A N 1
ATOM 3817 C CA . ILE A 1 464 ? 10.312 28.281 -3.568 1 96.94 464 ILE A CA 1
ATOM 3818 C C . ILE A 1 464 ? 9.883 29.359 -2.572 1 96.94 464 ILE A C 1
ATOM 3820 O O . ILE A 1 464 ? 10.008 30.562 -2.848 1 96.94 464 ILE A O 1
ATOM 3824 N N . PRO A 1 465 ? 9.398 28.969 -1.397 1 97.25 465 PRO A N 1
ATOM 3825 C CA . PRO A 1 465 ? 9.297 29.953 -0.31 1 97.25 465 PRO A CA 1
ATOM 3826 C C . PRO A 1 465 ? 10.641 30.234 0.358 1 97.25 465 PRO A C 1
ATOM 3828 O O . PRO A 1 465 ? 11.219 29.344 0.985 1 97.25 465 PRO A O 1
ATOM 3831 N N . PHE A 1 466 ? 11.117 31.453 0.231 1 96.94 466 PHE A N 1
ATOM 3832 C CA . PHE A 1 466 ? 12.445 31.734 0.756 1 96.94 466 PHE A CA 1
ATOM 3833 C C . PHE A 1 466 ? 12.375 32.719 1.902 1 96.94 466 PHE A C 1
ATOM 3835 O O . PHE A 1 466 ? 11.414 33.5 2.01 1 96.94 466 PHE A O 1
ATOM 3842 N N . GLY A 1 467 ? 13.344 32.781 2.771 1 95.62 467 GLY A N 1
ATOM 3843 C CA . GLY A 1 467 ? 13.445 33.656 3.934 1 95.62 467 GLY A CA 1
ATOM 3844 C C . GLY A 1 467 ? 13.523 32.906 5.242 1 95.62 467 GLY A C 1
ATOM 3845 O O . GLY A 1 467 ? 13.305 31.688 5.277 1 95.62 467 GLY A O 1
ATOM 3846 N N . TYR A 1 468 ? 13.906 33.625 6.27 1 92.31 468 TYR A N 1
ATOM 3847 C CA . TYR A 1 468 ? 13.891 33 7.598 1 92.31 468 TYR A CA 1
ATOM 3848 C C . TYR A 1 468 ? 12.461 32.75 8.07 1 92.31 468 TYR A C 1
ATOM 3850 O O . TYR A 1 468 ? 11.523 33.375 7.574 1 92.31 468 TYR A O 1
ATOM 3858 N N . GLY A 1 469 ? 12.344 31.859 8.977 1 89.94 469 GLY A N 1
ATOM 3859 C CA . GLY A 1 469 ? 11.016 31.531 9.484 1 89.94 469 GLY A CA 1
ATOM 3860 C C . GLY A 1 469 ? 11.016 31.109 10.945 1 89.94 469 GLY A C 1
ATOM 3861 O O . GLY A 1 469 ? 11.812 31.625 11.734 1 89.94 469 GLY A O 1
ATOM 3862 N N . ASP A 1 470 ? 10.016 30.375 11.328 1 85.56 470 ASP A N 1
ATOM 3863 C CA . ASP A 1 470 ? 9.711 29.875 12.672 1 85.56 470 ASP A CA 1
ATOM 3864 C C . ASP A 1 470 ? 9.414 31.031 13.625 1 85.56 470 ASP A C 1
ATOM 3866 O O . ASP A 1 470 ? 8.305 31.156 14.141 1 85.56 470 ASP A O 1
ATOM 3870 N N . GLY A 1 471 ? 10.43 31.938 13.742 1 87.12 471 GLY A N 1
ATOM 3871 C CA . GLY A 1 471 ? 10.234 33.125 14.562 1 87.12 471 GLY A CA 1
ATOM 3872 C C . GLY A 1 471 ? 10.031 34.375 13.75 1 87.12 471 GLY A C 1
ATOM 3873 O O . GLY A 1 471 ? 10.117 35.5 14.289 1 87.12 471 GLY A O 1
ATOM 3874 N N . GLY A 1 472 ? 9.836 34.188 12.5 1 90 472 GLY A N 1
ATOM 3875 C CA . GLY A 1 472 ? 9.656 35.344 11.625 1 90 472 GLY A CA 1
ATOM 3876 C C . GLY A 1 472 ? 10.961 35.875 11.062 1 90 472 GLY A C 1
ATOM 3877 O O . GLY A 1 472 ? 11.828 35.094 10.648 1 90 472 GLY A O 1
ATOM 3878 N N . GLY A 1 473 ? 11.023 37.156 10.945 1 88.5 473 GLY A N 1
ATOM 3879 C CA . GLY A 1 473 ? 12.172 37.812 10.344 1 88.5 473 GLY A CA 1
ATOM 3880 C C . GLY A 1 473 ? 12.078 37.906 8.836 1 88.5 473 GLY A C 1
ATOM 3881 O O . GLY A 1 473 ? 12.227 39 8.273 1 88.5 473 GLY A O 1
ATOM 3882 N N . GLY A 1 474 ? 11.828 36.719 8.188 1 93.5 474 GLY A N 1
ATOM 3883 C CA . GLY A 1 474 ? 11.641 36.719 6.746 1 93.5 474 GLY A CA 1
ATOM 3884 C C . GLY A 1 474 ? 12.938 36.938 5.98 1 93.5 474 GLY A C 1
ATOM 3885 O O . GLY A 1 474 ? 14.023 36.781 6.539 1 93.5 474 GLY A O 1
ATOM 3886 N N . PRO A 1 475 ? 12.805 37.312 4.711 1 94.88 475 PRO A N 1
ATOM 3887 C CA . PRO A 1 475 ? 13.977 37.5 3.846 1 94.88 475 PRO A CA 1
ATOM 3888 C C . PRO A 1 475 ? 14.812 38.719 4.242 1 94.88 475 PRO A C 1
ATOM 3890 O O . PRO A 1 475 ? 14.289 39.688 4.809 1 94.88 475 PRO A O 1
ATOM 3893 N N . THR A 1 476 ? 16.047 38.656 3.98 1 94 476 THR A N 1
ATOM 3894 C CA . THR A 1 476 ? 16.984 39.781 4.012 1 94 476 THR A CA 1
ATOM 3895 C C . THR A 1 476 ? 17.375 40.188 2.598 1 94 476 THR A C 1
ATOM 3897 O O . THR A 1 476 ? 16.938 39.594 1.62 1 94 476 THR A O 1
ATOM 3900 N N . ARG A 1 477 ? 18.219 41.219 2.504 1 94.38 477 ARG A N 1
ATOM 3901 C CA . ARG A 1 477 ? 18.672 41.688 1.201 1 94.38 477 ARG A CA 1
ATOM 3902 C C . ARG A 1 477 ? 19.422 40.594 0.457 1 94.38 477 ARG A C 1
ATOM 3904 O O . ARG A 1 477 ? 19.297 40.469 -0.762 1 94.38 477 ARG A O 1
ATOM 3911 N N . ASP A 1 478 ? 20.172 39.75 1.206 1 94.69 478 ASP A N 1
ATOM 3912 C CA . ASP A 1 478 ? 20.938 38.688 0.569 1 94.69 478 ASP A CA 1
ATOM 3913 C C . ASP A 1 478 ? 20.031 37.781 -0.247 1 94.69 478 ASP A C 1
ATOM 3915 O O . ASP A 1 478 ? 20.359 37.406 -1.379 1 94.69 478 ASP A O 1
ATOM 3919 N N . HIS A 1 479 ? 18.938 37.375 0.347 1 96.12 479 HIS A N 1
ATOM 3920 C CA . HIS A 1 479 ? 18 36.469 -0.325 1 96.12 479 HIS A CA 1
ATOM 3921 C C . HIS A 1 479 ? 17.547 37.062 -1.664 1 96.12 479 HIS A C 1
ATOM 3923 O O . HIS A 1 479 ? 17.516 36.344 -2.672 1 96.12 479 HIS A O 1
ATOM 3929 N N . ILE A 1 480 ? 17.219 38.281 -1.623 1 96.12 480 ILE A N 1
ATOM 3930 C CA . ILE A 1 480 ? 16.688 38.938 -2.797 1 96.12 480 ILE A CA 1
ATOM 3931 C C . ILE A 1 480 ? 17.812 39.188 -3.811 1 96.12 480 ILE A C 1
ATOM 3933 O O . ILE A 1 480 ? 17.609 39.031 -5.016 1 96.12 480 ILE A O 1
ATOM 3937 N N . GLU A 1 481 ? 19 39.625 -3.348 1 96 481 GLU A N 1
ATOM 3938 C CA . GLU A 1 481 ? 20.156 39.844 -4.219 1 96 481 GLU A CA 1
ATOM 3939 C C . GLU A 1 481 ? 20.547 38.594 -4.969 1 96 481 GLU A C 1
ATOM 3941 O O . GLU A 1 481 ? 20.906 38.656 -6.148 1 96 481 GLU A O 1
ATOM 3946 N N . TYR A 1 482 ? 20.547 37.469 -4.305 1 96.25 482 TYR A N 1
ATOM 3947 C CA . TYR A 1 482 ? 20.797 36.219 -4.984 1 96.25 482 TYR A CA 1
ATOM 3948 C C . TYR A 1 482 ? 19.781 35.969 -6.102 1 96.25 482 TYR A C 1
ATOM 3950 O O . TYR A 1 482 ? 20.156 35.562 -7.195 1 96.25 482 TYR A O 1
ATOM 3958 N N . LEU A 1 483 ? 18.547 36.219 -5.797 1 96.44 483 LEU A N 1
ATOM 3959 C CA . LEU A 1 483 ? 17.484 36 -6.766 1 96.44 483 LEU A CA 1
ATOM 3960 C C . LEU A 1 483 ? 17.656 36.906 -7.98 1 96.44 483 LEU A C 1
ATOM 3962 O O . LEU A 1 483 ? 17.516 36.438 -9.117 1 96.44 483 LEU A O 1
ATOM 3966 N N . GLU A 1 484 ? 17.969 38.188 -7.762 1 95.38 484 GLU A N 1
ATOM 3967 C CA . GLU A 1 484 ? 18.156 39.156 -8.852 1 95.38 484 GLU A CA 1
ATOM 3968 C C . GLU A 1 484 ? 19.312 38.719 -9.766 1 95.38 484 GLU A C 1
ATOM 3970 O O . GLU A 1 484 ? 19.234 38.875 -10.984 1 95.38 484 GLU A O 1
ATOM 3975 N N . ARG A 1 485 ? 20.297 38.188 -9.234 1 96 485 ARG A N 1
ATOM 3976 C CA . ARG A 1 485 ? 21.469 37.75 -9.984 1 96 485 ARG A CA 1
ATOM 3977 C C . ARG A 1 485 ? 21.203 36.469 -10.75 1 96 485 ARG A C 1
ATOM 3979 O O . ARG A 1 485 ? 21.844 36.188 -11.758 1 96 485 ARG A O 1
ATOM 3986 N N . GLN A 1 486 ? 20.234 35.688 -10.188 1 95.44 486 GLN A N 1
ATOM 3987 C CA . GLN A 1 486 ? 19.969 34.375 -10.75 1 95.44 486 GLN A CA 1
ATOM 3988 C C . GLN A 1 486 ? 18.703 34.375 -11.602 1 95.44 486 GLN A C 1
ATOM 3990 O O . GLN A 1 486 ? 18.141 33.312 -11.883 1 95.44 486 GLN A O 1
ATOM 3995 N N . LYS A 1 487 ? 18.25 35.438 -12 1 95.19 487 LYS A N 1
ATOM 3996 C CA . LYS A 1 487 ? 17.062 35.531 -12.836 1 95.19 487 LYS A CA 1
ATOM 3997 C C . LYS A 1 487 ? 17.219 34.688 -14.102 1 95.19 487 LYS A C 1
ATOM 3999 O O . LYS A 1 487 ? 16.25 34.094 -14.586 1 95.19 487 LYS A O 1
ATOM 4004 N N . ASN A 1 488 ? 18.359 34.75 -14.672 1 95.81 488 ASN A N 1
ATOM 4005 C CA . ASN A 1 488 ? 18.688 33.969 -15.859 1 95.81 488 ASN A CA 1
ATOM 4006 C C . ASN A 1 488 ? 20.203 33.75 -15.984 1 95.81 488 ASN A C 1
ATOM 4008 O O . ASN A 1 488 ? 20.781 34 -17.047 1 95.81 488 ASN A O 1
ATOM 4012 N N . LEU A 1 489 ? 20.812 33.344 -14.922 1 95.12 489 LEU A N 1
ATOM 4013 C CA . LEU A 1 489 ? 22.25 33.125 -14.867 1 95.12 489 LEU A CA 1
ATOM 4014 C C . LEU A 1 489 ? 22.594 31.719 -15.367 1 95.12 489 LEU A C 1
ATOM 4016 O O . LEU A 1 489 ? 22.109 30.719 -14.82 1 95.12 489 LEU A O 1
ATOM 4020 N N . GLU A 1 490 ? 23.391 31.641 -16.359 1 92.62 490 GLU A N 1
ATOM 4021 C CA . GLU A 1 490 ? 23.766 30.359 -16.953 1 92.62 490 GLU A CA 1
ATOM 4022 C C . GLU A 1 490 ? 24.328 29.391 -15.906 1 92.62 490 GLU A C 1
ATOM 4024 O O . GLU A 1 490 ? 25.266 29.734 -15.18 1 92.62 490 GLU A O 1
ATOM 4029 N N . GLY A 1 491 ? 23.766 28.219 -15.852 1 90.81 491 GLY A N 1
ATOM 4030 C CA . GLY A 1 491 ? 24.188 27.188 -14.914 1 90.81 491 GLY A CA 1
ATOM 4031 C C . GLY A 1 491 ? 23.297 27.094 -13.688 1 90.81 491 GLY A C 1
ATOM 4032 O O . GLY A 1 491 ? 23.297 26.078 -13 1 90.81 491 GLY A O 1
ATOM 4033 N N . SER A 1 492 ? 22.641 28.188 -13.359 1 93.12 492 SER A N 1
ATOM 4034 C CA . SER A 1 492 ? 21.688 28.188 -12.258 1 93.12 492 SER A CA 1
ATOM 4035 C C . SER A 1 492 ? 20.266 27.984 -12.773 1 93.12 492 SER A C 1
ATOM 4037 O O . SER A 1 492 ? 19.984 28.203 -13.953 1 93.12 492 SER A O 1
ATOM 4039 N N . VAL A 1 493 ? 19.422 27.562 -11.922 1 93.62 493 VAL A N 1
ATOM 4040 C CA . VAL A 1 493 ? 18 27.578 -12.234 1 93.62 493 VAL A CA 1
ATOM 4041 C C . VAL A 1 493 ? 17.562 29.031 -12.492 1 93.62 493 VAL A C 1
ATOM 4043 O O . VAL A 1 493 ? 18.219 29.969 -12.07 1 93.62 493 VAL A O 1
ATOM 4046 N N . LYS A 1 494 ? 16.531 29.156 -13.273 1 94.19 494 LYS A N 1
ATOM 4047 C CA . LYS A 1 494 ? 15.938 30.484 -13.43 1 94.19 494 LYS A CA 1
ATOM 4048 C C . LYS A 1 494 ? 15.031 30.828 -12.25 1 94.19 494 LYS A C 1
ATOM 4050 O O . LYS A 1 494 ? 14.328 29.953 -11.734 1 94.19 494 LYS A O 1
ATOM 4055 N N . MET A 1 495 ? 15.086 32.094 -11.867 1 95.5 495 MET A N 1
ATOM 4056 C CA . MET A 1 495 ? 14.297 32.469 -10.695 1 95.5 495 MET A CA 1
ATOM 4057 C C . MET A 1 495 ? 13.523 33.781 -10.953 1 95.5 495 MET A C 1
ATOM 4059 O O . MET A 1 495 ? 14.031 34.688 -11.602 1 95.5 495 MET A O 1
ATOM 4063 N N . HIS A 1 496 ? 12.367 33.844 -10.539 1 94.31 496 HIS A N 1
ATOM 4064 C CA . HIS A 1 496 ? 11.602 35.062 -10.484 1 94.31 496 HIS A CA 1
ATOM 4065 C C . HIS A 1 496 ? 10.602 35.062 -9.336 1 94.31 496 HIS A C 1
ATOM 4067 O O . HIS A 1 496 ? 10.188 34 -8.883 1 94.31 496 HIS A O 1
ATOM 4073 N N . MET A 1 497 ? 10.281 36.219 -8.781 1 95.88 497 MET A N 1
ATOM 4074 C CA . MET A 1 497 ? 9.352 36.344 -7.664 1 95.88 497 MET A CA 1
ATOM 4075 C C . MET A 1 497 ? 7.922 36.531 -8.164 1 95.88 497 MET A C 1
ATOM 4077 O O . MET A 1 497 ? 7.676 37.312 -9.07 1 95.88 497 MET A O 1
ATOM 4081 N N . GLU A 1 498 ? 7.062 35.688 -7.59 1 92.94 498 GLU A N 1
ATOM 4082 C CA . GLU A 1 498 ? 5.668 35.719 -8.031 1 92.94 498 GLU A CA 1
ATOM 4083 C C . GLU A 1 498 ? 4.738 35.25 -6.91 1 92.94 498 GLU A C 1
ATOM 4085 O O . GLU A 1 498 ? 5.188 34.656 -5.93 1 92.94 498 GLU A O 1
ATOM 4090 N N . ASN A 1 499 ? 3.414 35.688 -7.078 1 94.62 499 ASN A N 1
ATOM 4091 C CA . ASN A 1 499 ? 2.363 35.094 -6.242 1 94.62 499 ASN A CA 1
ATOM 4092 C C . ASN A 1 499 ? 2.271 33.594 -6.422 1 94.62 499 ASN A C 1
ATOM 4094 O O . ASN A 1 499 ? 2.256 33.094 -7.551 1 94.62 499 ASN A O 1
ATOM 4098 N N . PRO A 1 500 ? 2.273 32.875 -5.363 1 96.19 500 PRO A N 1
ATOM 4099 C CA . PRO A 1 500 ? 2.209 31.422 -5.473 1 96.19 500 PRO A CA 1
ATOM 4100 C C . PRO A 1 500 ? 0.98 30.938 -6.242 1 96.19 500 PRO A C 1
ATOM 4102 O O . PRO A 1 500 ? 1.024 29.891 -6.895 1 96.19 500 PRO A O 1
ATOM 4105 N N . VAL A 1 501 ? -0.146 31.578 -6.176 1 96.69 501 VAL A N 1
ATOM 4106 C CA . VAL A 1 501 ? -1.341 31.203 -6.93 1 96.69 501 VAL A CA 1
ATOM 4107 C C . VAL A 1 501 ? -1.039 31.25 -8.422 1 96.69 501 VAL A C 1
ATOM 4109 O O . VAL A 1 501 ? -1.524 30.406 -9.188 1 96.69 501 VAL A O 1
ATOM 4112 N N . ASP A 1 502 ? -0.236 32.188 -8.805 1 95.62 502 ASP A N 1
ATOM 4113 C CA . ASP A 1 502 ? 0.13 32.344 -10.211 1 95.62 502 ASP A CA 1
ATOM 4114 C C . ASP A 1 502 ? 0.965 31.141 -10.68 1 95.62 502 ASP A C 1
ATOM 4116 O O . ASP A 1 502 ? 0.891 30.734 -11.836 1 95.62 502 ASP A O 1
ATOM 4120 N N . TYR A 1 503 ? 1.768 30.688 -9.789 1 95.56 503 TYR A N 1
ATOM 4121 C CA . TYR A 1 503 ? 2.479 29.453 -10.094 1 95.56 503 TYR A CA 1
ATOM 4122 C C . TYR A 1 503 ? 1.509 28.359 -10.531 1 95.56 503 TYR A C 1
ATOM 4124 O O . TYR A 1 503 ? 1.723 27.703 -11.547 1 95.56 503 TYR A O 1
ATOM 4132 N N . PHE A 1 504 ? 0.491 28.094 -9.789 1 96.94 504 PHE A N 1
ATOM 4133 C CA . PHE A 1 504 ? -0.476 27.047 -10.07 1 96.94 504 PHE A CA 1
ATOM 4134 C C . PHE A 1 504 ? -1.215 27.328 -11.375 1 96.94 504 PHE A C 1
ATOM 4136 O O . PHE A 1 504 ? -1.486 26.406 -12.156 1 96.94 504 PHE A O 1
ATOM 4143 N N . VAL A 1 505 ? -1.592 28.531 -11.578 1 95.62 505 VAL A N 1
ATOM 4144 C CA . VAL A 1 505 ? -2.264 28.906 -12.82 1 95.62 505 VAL A CA 1
ATOM 4145 C C . VAL A 1 505 ? -1.369 28.594 -14.016 1 95.62 505 VAL A C 1
ATOM 4147 O O . VAL A 1 505 ? -1.831 28.016 -15.008 1 95.62 505 VAL A O 1
ATOM 4150 N N . ALA A 1 506 ? -0.077 28.953 -13.867 1 93.88 506 ALA A N 1
ATOM 4151 C CA . ALA A 1 506 ? 0.885 28.672 -14.93 1 93.88 506 ALA A CA 1
ATOM 4152 C C . ALA A 1 506 ? 1.008 27.172 -15.18 1 93.88 506 ALA A C 1
ATOM 4154 O O . ALA A 1 506 ? 1.057 26.719 -16.328 1 93.88 506 ALA A O 1
ATOM 4155 N N . MET A 1 507 ? 1.111 26.484 -14.117 1 93.44 507 MET A N 1
ATOM 4156 C CA . MET A 1 507 ? 1.256 25.031 -14.227 1 93.44 507 MET A CA 1
ATOM 4157 C C . MET A 1 507 ? 0.018 24.406 -14.867 1 93.44 507 MET A C 1
ATOM 4159 O O . MET A 1 507 ? 0.125 23.453 -15.633 1 93.44 507 MET A O 1
ATOM 4163 N N . ASP A 1 508 ? -1.118 24.891 -14.516 1 91.94 508 ASP A N 1
ATOM 4164 C CA . ASP A 1 508 ? -2.365 24.422 -15.102 1 91.94 508 ASP A CA 1
ATOM 4165 C C . ASP A 1 508 ? -2.375 24.641 -16.609 1 91.94 508 ASP A C 1
ATOM 4167 O O . ASP A 1 508 ? -2.854 23.781 -17.375 1 91.94 508 ASP A O 1
ATOM 4171 N N . GLU A 1 509 ? -1.908 25.719 -16.984 1 91.19 509 GLU A N 1
ATOM 4172 C CA . GLU A 1 509 ? -1.843 26.031 -18.406 1 91.19 509 GLU A CA 1
ATOM 4173 C C . GLU A 1 509 ? -0.9 25.094 -19.156 1 91.19 509 GLU A C 1
ATOM 4175 O O . GLU A 1 509 ? -1.071 24.844 -20.344 1 91.19 509 GLU A O 1
ATOM 4180 N N . MET A 1 510 ? -0.003 24.594 -18.391 1 89.38 510 MET A N 1
ATOM 4181 C CA . MET A 1 510 ? 0.958 23.672 -18.984 1 89.38 510 MET A CA 1
ATOM 4182 C C . MET A 1 510 ? 0.415 22.234 -18.984 1 89.38 510 MET A C 1
ATOM 4184 O O . MET A 1 510 ? 1.113 21.312 -19.375 1 89.38 510 MET A O 1
ATOM 4188 N N . GLY A 1 511 ? -0.763 22.031 -18.578 1 90.5 511 GLY A N 1
ATOM 4189 C CA . GLY A 1 511 ? -1.369 20.703 -18.656 1 90.5 511 GLY A CA 1
ATOM 4190 C C . GLY A 1 511 ? -1.766 20.156 -17.297 1 90.5 511 GLY A C 1
ATOM 4191 O O . GLY A 1 511 ? -2.436 19.125 -17.203 1 90.5 511 GLY A O 1
ATOM 4192 N N . GLY A 1 512 ? -1.338 20.812 -16.156 1 92.81 512 GLY A N 1
ATOM 4193 C CA . GLY A 1 512 ? -1.71 20.344 -14.836 1 92.81 512 GLY A CA 1
ATOM 4194 C C . GLY A 1 512 ? -0.921 19.141 -14.375 1 92.81 512 GLY A C 1
ATOM 4195 O O . GLY A 1 512 ? -0.034 18.656 -15.094 1 92.81 512 GLY A O 1
ATOM 4196 N N . PRO A 1 513 ? -1.22 18.625 -13.172 1 94.12 513 PRO A N 1
ATOM 4197 C CA . PRO A 1 513 ? -0.458 17.5 -12.648 1 94.12 513 PRO A CA 1
ATOM 4198 C C . PRO A 1 513 ? -0.755 16.188 -13.383 1 94.12 513 PRO A C 1
ATOM 4200 O O . PRO A 1 513 ? -1.915 15.898 -13.688 1 94.12 513 PRO A O 1
ATOM 4203 N N . ALA A 1 514 ? 0.282 15.375 -13.578 1 90.38 514 ALA A N 1
ATOM 4204 C CA . ALA A 1 514 ? 0.148 14.094 -14.25 1 90.38 514 ALA A CA 1
ATOM 4205 C C . ALA A 1 514 ? -0.21 12.984 -13.266 1 90.38 514 ALA A C 1
ATOM 4207 O O . ALA A 1 514 ? -0.833 11.992 -13.633 1 90.38 514 ALA A O 1
ATOM 4208 N N . ASN A 1 515 ? 0.18 13.148 -12.008 1 92.31 515 ASN A N 1
ATOM 4209 C CA . ASN A 1 515 ? -0.006 12.109 -11 1 92.31 515 ASN A CA 1
ATOM 4210 C C . ASN A 1 515 ? -1.104 12.484 -10.008 1 92.31 515 ASN A C 1
ATOM 4212 O O . ASN A 1 515 ? -1.373 13.664 -9.781 1 92.31 515 ASN A O 1
ATOM 4216 N N . THR A 1 516 ? -1.765 11.445 -9.445 1 96 516 THR A N 1
ATOM 4217 C CA . THR A 1 516 ? -2.791 11.609 -8.422 1 96 516 THR A CA 1
ATOM 4218 C C . THR A 1 516 ? -2.455 10.781 -7.188 1 96 516 THR A C 1
ATOM 4220 O O . THR A 1 516 ? -2.072 9.617 -7.297 1 96 516 THR A O 1
ATOM 4223 N N . TYR A 1 517 ? -2.439 11.398 -6.031 1 97 517 TYR A N 1
ATOM 4224 C CA . TYR A 1 517 ? -2.293 10.703 -4.754 1 97 517 TYR A CA 1
ATOM 4225 C C . TYR A 1 517 ? -3.617 10.672 -3.998 1 97 517 TYR A C 1
ATOM 4227 O O . TYR A 1 517 ? -4.219 11.711 -3.74 1 97 517 TYR A O 1
ATOM 4235 N N . THR A 1 518 ? -4.074 9.484 -3.605 1 96.06 518 THR A N 1
ATOM 4236 C CA . THR A 1 518 ? -5.383 9.305 -2.986 1 96.06 518 THR A CA 1
ATOM 4237 C C . THR A 1 518 ? -5.242 9.07 -1.485 1 96.06 518 THR A C 1
ATOM 4239 O O . THR A 1 518 ? -4.414 8.266 -1.052 1 96.06 518 THR A O 1
ATOM 4242 N N . GLY A 1 519 ? -6.125 9.781 -0.703 1 95.31 519 GLY A N 1
ATOM 4243 C CA . GLY A 1 519 ? -6.203 9.523 0.725 1 95.31 519 GLY A CA 1
ATOM 4244 C C . GLY A 1 519 ? -5.477 10.555 1.562 1 95.31 519 GLY A C 1
ATOM 4245 O O . GLY A 1 519 ? -5.332 11.711 1.146 1 95.31 519 GLY A O 1
ATOM 4246 N N . GLU A 1 520 ? -5.074 10.172 2.777 1 96.94 520 GLU A N 1
ATOM 4247 C CA . GLU A 1 520 ? -4.402 11.078 3.705 1 96.94 520 GLU A CA 1
ATOM 4248 C C . GLU A 1 520 ? -2.945 11.297 3.305 1 96.94 520 GLU A C 1
ATOM 4250 O O . GLU A 1 520 ? -2.369 10.492 2.574 1 96.94 520 GLU A O 1
ATOM 4255 N N . LEU A 1 521 ? -2.43 12.398 3.582 1 97.31 521 LEU A N 1
ATOM 4256 C CA . LEU A 1 521 ? -0.986 12.594 3.568 1 97.31 521 LEU A CA 1
ATOM 4257 C C . LEU A 1 521 ? -0.383 12.305 4.938 1 97.31 521 LEU A C 1
ATOM 4259 O O . LEU A 1 521 ? -0.188 13.219 5.742 1 97.31 521 LEU A O 1
ATOM 4263 N N . TYR A 1 522 ? -0.061 11.016 5.164 1 96.38 522 TYR A N 1
ATOM 4264 C CA . TYR A 1 522 ? 0.47 10.555 6.441 1 96.38 522 TYR A CA 1
ATOM 4265 C C . TYR A 1 522 ? 1.914 11 6.629 1 96.38 522 TYR A C 1
ATOM 4267 O O . TYR A 1 522 ? 2.768 10.742 5.777 1 96.38 522 TYR A O 1
ATOM 4275 N N . PHE A 1 523 ? 2.156 11.727 7.734 1 95.62 523 PHE A N 1
ATOM 4276 C CA . PHE A 1 523 ? 3.51 12.156 8.062 1 95.62 523 PHE A CA 1
ATOM 4277 C C . PHE A 1 523 ? 4.238 11.086 8.875 1 95.62 523 PHE A C 1
ATOM 4279 O O . PHE A 1 523 ? 3.818 10.75 9.984 1 95.62 523 PHE A O 1
ATOM 4286 N N . THR A 1 524 ? 5.289 10.516 8.328 1 92.19 524 THR A N 1
ATOM 4287 C CA . THR A 1 524 ? 5.973 9.375 8.93 1 92.19 524 THR A CA 1
ATOM 4288 C C . THR A 1 524 ? 6.844 9.812 10.102 1 92.19 524 THR A C 1
ATOM 4290 O O . THR A 1 524 ? 7.766 9.102 10.5 1 92.19 524 THR A O 1
ATOM 4293 N N . ALA A 1 525 ? 6.605 11.062 10.578 1 92.44 525 ALA A N 1
ATOM 4294 C CA . ALA A 1 525 ? 7.27 11.625 11.758 1 92.44 525 ALA A CA 1
ATOM 4295 C C . ALA A 1 525 ? 6.273 12.359 12.648 1 92.44 525 ALA A C 1
ATOM 4297 O O . ALA A 1 525 ? 5.082 12.422 12.336 1 92.44 525 ALA A O 1
ATOM 4298 N N . HIS A 1 526 ? 6.695 12.75 13.812 1 95.25 526 HIS A N 1
ATOM 4299 C CA . HIS A 1 526 ? 5.918 13.523 14.773 1 95.25 526 HIS A CA 1
ATOM 4300 C C . HIS A 1 526 ? 4.664 12.766 15.203 1 95.25 526 HIS A C 1
ATOM 4302 O O . HIS A 1 526 ? 3.586 13.352 15.312 1 95.25 526 HIS A O 1
ATOM 4308 N N . ARG A 1 527 ? 4.824 11.523 15.43 1 95.19 527 ARG A N 1
ATOM 4309 C CA . ARG A 1 527 ? 3.67 10.703 15.781 1 95.19 527 ARG A CA 1
ATOM 4310 C C . ARG A 1 527 ? 3.268 10.922 17.234 1 95.19 527 ARG A C 1
ATOM 4312 O O . ARG A 1 527 ? 2.131 10.641 17.625 1 95.19 527 ARG A O 1
ATOM 4319 N N . GLY A 1 528 ? 4.176 11.367 18 1 96 528 GLY A N 1
ATOM 4320 C CA . GLY A 1 528 ? 3.877 11.641 19.391 1 96 528 GLY A CA 1
ATOM 4321 C C . GLY A 1 528 ? 2.883 12.766 19.594 1 96 528 GLY A C 1
ATOM 4322 O O . GLY A 1 528 ? 2.26 12.883 20.641 1 96 528 GLY A O 1
ATOM 4323 N N . THR A 1 529 ? 2.699 13.547 18.516 1 97.06 529 THR A N 1
ATOM 4324 C CA . THR A 1 529 ? 1.834 14.719 18.594 1 97.06 529 THR A CA 1
ATOM 4325 C C . THR A 1 529 ? 0.379 14.305 18.797 1 97.06 529 THR A C 1
ATOM 4327 O O . THR A 1 529 ? -0.437 15.086 19.281 1 97.06 529 THR A O 1
ATOM 4330 N N . TYR A 1 530 ? 0.012 13.078 18.547 1 97.94 530 TYR A N 1
ATOM 4331 C CA . TYR A 1 530 ? -1.353 12.594 18.734 1 97.94 530 TYR A CA 1
ATOM 4332 C C . TYR A 1 530 ? -1.664 12.43 20.219 1 97.94 530 TYR A C 1
ATOM 4334 O O . TYR A 1 530 ? -2.832 12.375 20.609 1 97.94 530 TYR A O 1
ATOM 4342 N N . THR A 1 531 ? -0.605 12.375 21.078 1 98.06 531 THR A N 1
ATOM 4343 C CA . THR A 1 531 ? -0.814 11.977 22.453 1 98.06 531 THR A CA 1
ATOM 4344 C C . THR A 1 531 ? -0.259 13.031 23.406 1 98.06 531 THR A C 1
ATOM 4346 O O . THR A 1 531 ? -0.831 13.273 24.484 1 98.06 531 THR A O 1
ATOM 4349 N N . SER A 1 532 ? 0.848 13.75 23.047 1 97.19 532 SER A N 1
ATOM 4350 C CA . SER A 1 532 ? 1.503 14.719 23.922 1 97.19 532 SER A CA 1
ATOM 4351 C C . SER A 1 532 ? 0.542 15.828 24.328 1 97.19 532 SER A C 1
ATOM 4353 O O . SER A 1 532 ? -0.211 16.344 23.5 1 97.19 532 SER A O 1
ATOM 4355 N N . GLN A 1 533 ? 0.661 16.219 25.672 1 97.12 533 GLN A N 1
ATOM 4356 C CA . GLN A 1 533 ? -0.238 17.203 26.25 1 97.12 533 GLN A CA 1
ATOM 4357 C C . GLN A 1 533 ? -1.694 16.766 26.125 1 97.12 533 GLN A C 1
ATOM 4359 O O . GLN A 1 533 ? -2.51 17.469 25.531 1 97.12 533 GLN A O 1
ATOM 4364 N N . ALA A 1 534 ? -1.936 15.641 26.812 1 97.5 534 ALA A N 1
ATOM 4365 C CA . ALA A 1 534 ? -3.215 14.945 26.734 1 97.5 534 ALA A CA 1
ATOM 4366 C C . ALA A 1 534 ? -4.359 15.836 27.203 1 97.5 534 ALA A C 1
ATOM 4368 O O . ALA A 1 534 ? -5.473 15.766 26.672 1 97.5 534 ALA A O 1
ATOM 4369 N N . ALA A 1 535 ? -4.156 16.672 28.156 1 96.19 535 ALA A N 1
ATOM 4370 C CA . ALA A 1 535 ? -5.195 17.547 28.672 1 96.19 535 ALA A CA 1
ATOM 4371 C C . ALA A 1 535 ? -5.656 18.547 27.609 1 96.19 535 ALA A C 1
ATOM 4373 O O . ALA A 1 535 ? -6.844 18.875 27.531 1 96.19 535 ALA A O 1
ATOM 4374 N N . ILE A 1 536 ? -4.707 19.078 26.875 1 96.88 536 ILE A N 1
ATOM 4375 C CA . ILE A 1 536 ? -5.016 20.031 25.812 1 96.88 536 ILE A CA 1
ATOM 4376 C C . ILE A 1 536 ? -5.883 19.359 24.75 1 96.88 536 ILE A C 1
ATOM 4378 O O . ILE A 1 536 ? -6.828 19.969 24.25 1 96.88 536 ILE A O 1
ATOM 4382 N N . LYS A 1 537 ? -5.562 18.125 24.453 1 97.25 537 LYS A N 1
ATOM 4383 C CA . LYS A 1 537 ? -6.332 17.375 23.469 1 97.25 537 LYS A CA 1
ATOM 4384 C C . LYS A 1 537 ? -7.75 17.109 23.969 1 97.25 537 LYS A C 1
ATOM 4386 O O . LYS A 1 537 ? -8.695 17.125 23.172 1 97.25 537 LYS A O 1
ATOM 4391 N N . LYS A 1 538 ? -7.867 16.781 25.188 1 97.25 538 LYS A N 1
ATOM 4392 C CA . LYS A 1 538 ? -9.18 16.609 25.797 1 97.25 538 LYS A CA 1
ATOM 4393 C C . LYS A 1 538 ? -9.992 17.906 25.719 1 97.25 538 LYS A C 1
ATOM 4395 O O . LYS A 1 538 ? -11.164 17.891 25.328 1 97.25 538 LYS A O 1
ATOM 4400 N N . TRP A 1 539 ? -9.406 19.016 26.062 1 96.75 539 TRP A N 1
ATOM 4401 C CA . TRP A 1 539 ? -10.094 20.297 26.078 1 96.75 539 TRP A CA 1
ATOM 4402 C C . TRP A 1 539 ? -10.492 20.703 24.656 1 96.75 539 TRP A C 1
ATOM 4404 O O . TRP A 1 539 ? -11.531 21.344 24.453 1 96.75 539 TRP A O 1
ATOM 4414 N N . ASN A 1 540 ? -9.617 20.422 23.688 1 97.75 540 ASN A N 1
ATOM 4415 C CA . ASN A 1 540 ? -9.984 20.703 22.297 1 97.75 540 ASN A CA 1
ATOM 4416 C C . ASN A 1 540 ? -11.289 20.016 21.922 1 97.75 540 ASN A C 1
ATOM 4418 O O . ASN A 1 540 ? -12.203 20.641 21.391 1 97.75 540 ASN A O 1
ATOM 4422 N N . ARG A 1 541 ? -11.344 18.734 22.219 1 97.25 541 ARG A N 1
ATOM 4423 C CA . ARG A 1 541 ? -12.539 17.953 21.922 1 97.25 541 ARG A CA 1
ATOM 4424 C C . ARG A 1 541 ? -13.75 18.5 22.672 1 97.25 541 ARG A C 1
ATOM 4426 O O . ARG A 1 541 ? -14.82 18.656 22.094 1 97.25 541 ARG A O 1
ATOM 4433 N N . LYS A 1 542 ? -13.609 18.797 23.906 1 97.12 542 LYS A N 1
ATOM 4434 C CA . LYS A 1 542 ? -14.695 19.281 24.75 1 97.12 542 LYS A CA 1
ATOM 4435 C C . LYS A 1 542 ? -15.188 20.656 24.281 1 97.12 542 LYS A C 1
ATOM 4437 O O . LYS A 1 542 ? -16.391 20.906 24.234 1 97.12 542 LYS A O 1
ATOM 4442 N N . ASN A 1 543 ? -14.242 21.531 23.938 1 98.19 543 ASN A N 1
ATOM 4443 C CA . ASN A 1 543 ? -14.625 22.859 23.484 1 98.19 543 ASN A CA 1
ATOM 4444 C C . ASN A 1 543 ? -15.367 22.797 22.156 1 98.19 543 ASN A C 1
ATOM 4446 O O . ASN A 1 543 ? -16.344 23.531 21.953 1 98.19 543 ASN A O 1
ATOM 4450 N N . GLU A 1 544 ? -14.891 22.031 21.234 1 98 544 GLU A N 1
ATOM 4451 C CA . GLU A 1 544 ? -15.602 21.875 19.969 1 98 544 GLU A CA 1
ATOM 4452 C C . GLU A 1 544 ? -17.031 21.406 20.188 1 98 544 GLU A C 1
ATOM 4454 O O . GLU A 1 544 ? -17.969 21.938 19.594 1 98 544 GLU A O 1
ATOM 4459 N N . LEU A 1 545 ? -17.203 20.422 21.031 1 97.44 545 LEU A N 1
ATOM 4460 C CA . LEU A 1 545 ? -18.516 19.859 21.297 1 97.44 545 LEU A CA 1
ATOM 4461 C C . LEU A 1 545 ? -19.406 20.859 22.031 1 97.44 545 LEU A C 1
ATOM 4463 O O . LEU A 1 545 ? -20.609 20.953 21.766 1 97.44 545 LEU A O 1
ATOM 4467 N N . ALA A 1 546 ? -18.828 21.625 22.969 1 97.69 546 ALA A N 1
ATOM 4468 C CA . ALA A 1 546 ? -19.578 22.641 23.688 1 97.69 546 ALA A CA 1
ATOM 4469 C C . ALA A 1 546 ? -20.094 23.719 22.75 1 97.69 546 ALA A C 1
ATOM 4471 O O . ALA A 1 546 ? -21.234 24.156 22.844 1 97.69 546 ALA A O 1
ATOM 4472 N N . LEU A 1 547 ? -19.234 24.125 21.875 1 98.38 547 LEU A N 1
ATOM 4473 C CA . LEU A 1 547 ? -19.625 25.156 20.922 1 98.38 547 LEU A CA 1
ATOM 4474 C C . LEU A 1 547 ? -20.688 24.641 19.969 1 98.38 547 LEU A C 1
ATOM 4476 O O . LEU A 1 547 ? -21.594 25.375 19.578 1 98.38 547 LEU A O 1
ATOM 4480 N N . ARG A 1 548 ? -20.578 23.422 19.578 1 97.75 548 ARG A N 1
ATOM 4481 C CA . ARG A 1 548 ? -21.609 22.797 18.766 1 97.75 548 ARG A CA 1
ATOM 4482 C C . ARG A 1 548 ? -22.953 22.812 19.484 1 97.75 548 ARG A C 1
ATOM 4484 O O . ARG A 1 548 ? -23.984 23.141 18.891 1 97.75 548 ARG A O 1
ATOM 4491 N N . SER A 1 549 ? -22.953 22.469 20.75 1 97.44 549 SER A N 1
ATOM 4492 C CA . SER A 1 549 ? -24.172 22.453 21.562 1 97.44 549 SER A CA 1
ATOM 4493 C C . SER A 1 549 ? -24.75 23.859 21.719 1 97.44 549 SER A C 1
ATOM 4495 O O . SER A 1 549 ? -25.969 24.047 21.656 1 97.44 549 SER A O 1
ATOM 4497 N N . LEU A 1 550 ? -23.906 24.797 21.938 1 98 550 LEU A N 1
ATOM 4498 C CA . LEU A 1 550 ? -24.344 26.188 22.078 1 98 550 LEU A CA 1
ATOM 4499 C C . LEU A 1 550 ? -25.062 26.656 20.812 1 98 550 LEU A C 1
ATOM 4501 O O . LEU A 1 550 ? -26.141 27.25 20.891 1 98 550 LEU A O 1
ATOM 4505 N N . GLU A 1 551 ? -24.438 26.406 19.734 1 97.88 551 GLU A N 1
ATOM 4506 C CA . GLU A 1 551 ? -25.031 26.844 18.469 1 97.88 551 GLU A CA 1
ATOM 4507 C C . GLU A 1 551 ? -26.344 26.109 18.203 1 97.88 551 GLU A C 1
ATOM 4509 O O . GLU A 1 551 ? -27.297 26.703 17.703 1 97.88 551 GLU A O 1
ATOM 4514 N N . LEU A 1 552 ? -26.359 24.875 18.516 1 97.25 552 LEU A N 1
ATOM 4515 C CA . LEU A 1 552 ? -27.578 24.078 18.328 1 97.25 552 LEU A CA 1
ATOM 4516 C C . LEU A 1 552 ? -28.719 24.625 19.172 1 97.25 552 LEU A C 1
ATOM 4518 O O . LEU A 1 552 ? -29.766 24.984 18.625 1 97.25 552 LEU A O 1
ATOM 4522 N N . TRP A 1 553 ? -28.531 24.734 20.484 1 96.62 553 TRP A N 1
ATOM 4523 C CA . TRP A 1 553 ? -29.609 25.125 21.391 1 96.62 553 TRP A CA 1
ATOM 4524 C C . TRP A 1 553 ? -29.953 26.609 21.234 1 96.62 553 TRP A C 1
ATOM 4526 O O . TRP A 1 553 ? -31.109 27 21.375 1 96.62 553 TRP A O 1
ATOM 4536 N N . GLY A 1 554 ? -28.891 27.391 20.938 1 95.12 554 GLY A N 1
ATOM 4537 C CA . GLY A 1 554 ? -29.156 28.781 20.625 1 95.12 554 GLY A CA 1
ATOM 4538 C C . GLY A 1 554 ? -30.016 28.984 19.406 1 95.12 554 GLY A C 1
ATOM 4539 O O . GLY A 1 554 ? -30.938 29.812 19.406 1 95.12 554 GLY A O 1
ATOM 4540 N N . SER A 1 555 ? -29.75 28.281 18.391 1 94.12 555 SER A N 1
ATOM 4541 C CA . SER A 1 555 ? -30.531 28.344 17.172 1 94.12 555 SER A CA 1
ATOM 4542 C C . SER A 1 555 ? -31.953 27.844 17.391 1 94.12 555 SER A C 1
ATOM 4544 O O . SER A 1 555 ? -32.906 28.422 16.875 1 94.12 555 SER A O 1
ATOM 4546 N N . MET A 1 556 ? -32.062 26.812 18.141 1 92.25 556 MET A N 1
ATOM 4547 C CA . MET A 1 556 ? -33.375 26.25 18.406 1 92.25 556 MET A CA 1
ATOM 4548 C C . MET A 1 556 ? -34.219 27.203 19.25 1 92.25 556 MET A C 1
ATOM 4550 O O . MET A 1 556 ? -35.438 27.312 19.031 1 92.25 556 MET A O 1
ATOM 4554 N N . ALA A 1 557 ? -33.625 27.75 20.25 1 91.31 557 ALA A N 1
ATOM 4555 C CA . ALA A 1 557 ? -34.344 28.719 21.078 1 91.31 557 ALA A CA 1
ATOM 4556 C C . ALA A 1 557 ? -34.906 29.859 20.25 1 91.31 557 ALA A C 1
ATOM 4558 O O . ALA A 1 557 ? -36.031 30.281 20.469 1 91.31 557 ALA A O 1
ATOM 4559 N N . LEU A 1 558 ? -34.219 30.266 19.328 1 87.12 558 LEU A N 1
ATOM 4560 C CA . LEU A 1 558 ? -34.656 31.359 18.453 1 87.12 558 LEU A CA 1
ATOM 4561 C C . LEU A 1 558 ? -35.75 30.875 17.516 1 87.12 558 LEU A C 1
ATOM 4563 O O . LEU A 1 558 ? -36.719 31.625 17.25 1 87.12 558 LEU A O 1
ATOM 4567 N N . ALA A 1 559 ? -35.594 29.703 17 1 83.12 559 ALA A N 1
ATOM 4568 C CA . ALA A 1 559 ? -36.594 29.141 16.094 1 83.12 559 ALA A CA 1
ATOM 4569 C C . ALA A 1 559 ? -37.938 28.938 16.812 1 83.12 559 ALA A C 1
ATOM 4571 O O . ALA A 1 559 ? -39 29.188 16.25 1 83.12 559 ALA A O 1
ATOM 4572 N N . LYS A 1 560 ? -37.906 28.438 17.984 1 80.56 560 LYS A N 1
ATOM 4573 C CA . LYS A 1 560 ? -39.125 28.203 18.766 1 80.56 560 LYS A CA 1
ATOM 4574 C C . LYS A 1 560 ? -39.781 29.516 19.141 1 80.56 560 LYS A C 1
ATOM 4576 O O . LYS A 1 560 ? -41 29.609 19.219 1 80.56 560 LYS A O 1
ATOM 4581 N N . LYS A 1 561 ? -39 30.5 19.453 1 74.69 561 LYS A N 1
ATOM 4582 C CA . LYS A 1 561 ? -39.531 31.828 19.734 1 74.69 561 LYS A CA 1
ATOM 4583 C C . LYS A 1 561 ? -40.344 32.344 18.547 1 74.69 561 LYS A C 1
ATOM 4585 O O . LYS A 1 561 ? -41.375 33 18.719 1 74.69 561 LYS A O 1
ATOM 4590 N N . LYS A 1 562 ? -39.906 32.094 17.453 1 70.88 562 LYS A N 1
ATOM 4591 C CA . LYS A 1 562 ? -40.594 32.531 16.25 1 70.88 562 LYS A CA 1
ATOM 4592 C C . LYS A 1 562 ? -41.938 31.812 16.062 1 70.88 562 LYS A C 1
ATOM 4594 O O . LYS A 1 562 ? -42.875 32.375 15.5 1 70.88 562 LYS A O 1
ATOM 4599 N N . GLU A 1 563 ? -41.906 30.609 16.438 1 65.81 563 GLU A N 1
ATOM 4600 C CA . GLU A 1 563 ? -43.125 29.812 16.25 1 65.81 563 GLU A CA 1
ATOM 4601 C C . GLU A 1 563 ? -44.188 30.156 17.297 1 65.81 563 GLU A C 1
ATOM 4603 O O . GLU A 1 563 ? -45.375 30.156 17 1 65.81 563 GLU A O 1
ATOM 4608 N N . ASP A 1 564 ? -43.812 30.172 18.547 1 61 564 ASP A N 1
ATOM 4609 C CA . ASP A 1 564 ? -44.781 30.422 19.609 1 61 564 ASP A CA 1
ATOM 4610 C C . ASP A 1 564 ? -44.438 31.688 20.406 1 61 564 ASP A C 1
ATOM 4612 O O . ASP A 1 564 ? -43.406 31.734 21.062 1 61 564 ASP A O 1
ATOM 4616 N N . ARG A 1 565 ? -45.125 32.875 20.094 1 50.41 565 ARG A N 1
ATOM 4617 C CA . ARG A 1 565 ? -45 34.156 20.75 1 50.41 565 ARG A CA 1
ATOM 4618 C C . ARG A 1 565 ? -45.156 34.031 22.25 1 50.41 565 ARG A C 1
ATOM 4620 O O . ARG A 1 565 ? -44.906 35 23 1 50.41 565 ARG A O 1
ATOM 4627 N N . LEU A 1 566 ? -45.75 33.031 22.578 1 44.97 566 LEU A N 1
ATOM 4628 C CA . LEU A 1 566 ? -46.031 32.938 24 1 44.97 566 LEU A CA 1
ATOM 4629 C C . LEU A 1 566 ? -44.75 32.656 24.781 1 44.97 566 LEU A C 1
ATOM 4631 O O . LEU A 1 566 ? -44.75 32.688 26.016 1 44.97 566 LEU A O 1
ATOM 4635 N N . PHE A 1 567 ? -43.781 31.938 24 1 49.38 567 PHE A N 1
ATOM 4636 C CA . PHE A 1 567 ? -42.562 31.703 24.781 1 49.38 567 PHE A CA 1
ATOM 4637 C C . PHE A 1 567 ? -41.875 33.031 25.094 1 49.38 567 PHE A C 1
ATOM 4639 O O . PHE A 1 567 ? -41.531 33.781 24.172 1 49.38 567 PHE A O 1
ATOM 4646 N N . GLY A 1 568 ? -42.531 33.844 25.953 1 44.84 568 GLY A N 1
ATOM 4647 C CA . GLY A 1 568 ? -42.156 35.125 26.516 1 44.84 568 GLY A CA 1
ATOM 4648 C C . GLY A 1 568 ? -40.625 35.344 26.531 1 44.84 568 GLY A C 1
ATOM 4649 O O . GLY A 1 568 ? -40.156 36.344 27.047 1 44.84 568 GLY A O 1
ATOM 4650 N N . ASN A 1 569 ? -39.875 34.281 26.328 1 55.44 569 ASN A N 1
ATOM 4651 C CA . ASN A 1 569 ? -38.5 34.438 26.828 1 55.44 569 ASN A CA 1
ATOM 4652 C C . ASN A 1 569 ? -37.594 35.156 25.828 1 55.44 569 ASN A C 1
ATOM 4654 O O . ASN A 1 569 ? -37.75 35 24.609 1 55.44 569 ASN A O 1
ATOM 4658 N N . SER A 1 570 ? -37.062 36.219 26.297 1 72.5 570 SER A N 1
ATOM 4659 C CA . SER A 1 570 ? -36.125 37.281 25.906 1 72.5 570 SER A CA 1
ATOM 4660 C C . SER A 1 570 ? -34.781 36.688 25.5 1 72.5 570 SER A C 1
ATOM 4662 O O . SER A 1 570 ? -33.719 37.312 25.766 1 72.5 570 SER A O 1
ATOM 4664 N N . TYR A 1 571 ? -34.812 35.344 24.891 1 88.56 571 TYR A N 1
ATOM 4665 C CA . TYR A 1 571 ? -33.469 34.844 24.594 1 88.56 571 TYR A CA 1
ATOM 4666 C C . TYR A 1 571 ? -32.844 35.625 23.438 1 88.56 571 TYR A C 1
ATOM 4668 O O . TYR A 1 571 ? -33.469 35.844 22.406 1 88.56 571 TYR A O 1
ATOM 4676 N N . VAL A 1 572 ? -31.688 36.125 23.703 1 90.81 572 VAL A N 1
ATOM 4677 C CA . VAL A 1 572 ? -30.891 36.781 22.672 1 90.81 572 VAL A CA 1
ATOM 4678 C C . VAL A 1 572 ? -29.656 35.938 22.359 1 90.81 572 VAL A C 1
ATOM 4680 O O . VAL A 1 572 ? -28.875 35.625 23.25 1 90.81 572 VAL A O 1
ATOM 4683 N N . TYR A 1 573 ? -29.594 35.531 21.109 1 94 573 TYR A N 1
ATOM 4684 C CA . TYR A 1 573 ? -28.453 34.75 20.672 1 94 573 TYR A CA 1
ATOM 4685 C C . TYR A 1 573 ? -27.172 35.562 20.766 1 94 573 TYR A C 1
ATOM 4687 O O . TYR A 1 573 ? -27.047 36.625 20.156 1 94 573 TYR A O 1
ATOM 4695 N N . PRO A 1 574 ? -26.172 35.094 21.438 1 95.06 574 PRO A N 1
ATOM 4696 C CA . PRO A 1 574 ? -24.922 35.844 21.625 1 95.06 574 PRO A CA 1
ATOM 4697 C C . PRO A 1 574 ? -23.938 35.656 20.484 1 95.06 574 PRO A C 1
ATOM 4699 O O . PRO A 1 574 ? -22.844 35.094 20.688 1 95.06 574 PRO A O 1
ATOM 4702 N N . ALA A 1 575 ? -24.203 36.156 19.375 1 95.25 575 ALA A N 1
ATOM 4703 C CA . ALA A 1 575 ? -23.438 35.938 18.156 1 95.25 575 ALA A CA 1
ATOM 4704 C C . ALA A 1 575 ? -21.984 36.375 18.312 1 95.25 575 ALA A C 1
ATOM 4706 O O . ALA A 1 575 ? -21.078 35.656 17.906 1 95.25 575 ALA A O 1
ATOM 4707 N N . ASP A 1 576 ? -21.781 37.5 18.922 1 95.5 576 ASP A N 1
ATOM 4708 C CA . ASP A 1 576 ? -20.422 38.031 19.094 1 95.5 576 ASP A CA 1
ATOM 4709 C C . ASP A 1 576 ? -19.594 37.156 20.016 1 95.5 576 ASP A C 1
ATOM 4711 O O . ASP A 1 576 ? -18.406 36.906 19.766 1 95.5 576 ASP A O 1
ATOM 4715 N N . LYS A 1 577 ? -20.219 36.688 21.047 1 96.44 577 LYS A N 1
ATOM 4716 C CA . LYS A 1 577 ? -19.516 35.812 21.984 1 96.44 577 LYS A CA 1
ATOM 4717 C C . LYS A 1 577 ? -19.188 34.5 21.344 1 96.44 577 LYS A C 1
ATOM 4719 O O . LYS A 1 577 ? -18.109 33.906 21.594 1 96.44 577 LYS A O 1
ATOM 4724 N N . VAL A 1 578 ? -20.109 34 20.562 1 97.44 578 VAL A N 1
ATOM 4725 C CA . VAL A 1 578 ? -19.891 32.719 19.891 1 97.44 578 VAL A CA 1
ATOM 4726 C C . VAL A 1 578 ? -18.688 32.844 18.953 1 97.44 578 VAL A C 1
ATOM 4728 O O . VAL A 1 578 ? -17.828 31.969 18.938 1 97.44 578 VAL A O 1
ATOM 4731 N N . GLU A 1 579 ? -18.672 33.875 18.172 1 97 579 GLU A N 1
ATOM 4732 C CA . GLU A 1 579 ? -17.531 34.094 17.266 1 97 579 GLU A CA 1
ATOM 4733 C C . GLU A 1 579 ? -16.219 34.188 18.047 1 97 579 GLU A C 1
ATOM 4735 O O . GLU A 1 579 ? -15.219 33.594 17.641 1 97 579 GLU A O 1
ATOM 4740 N N . LYS A 1 580 ? -16.234 34.906 19.109 1 97.06 580 LYS A N 1
ATOM 4741 C CA . LYS A 1 580 ? -15.039 35.094 19.922 1 97.06 580 LYS A CA 1
ATOM 4742 C C . LYS A 1 580 ? -14.57 33.75 20.484 1 97.06 580 LYS A C 1
ATOM 4744 O O . LYS A 1 580 ? -13.375 33.438 20.469 1 97.06 580 LYS A O 1
ATOM 4749 N N . LEU A 1 581 ? -15.484 32.938 20.984 1 98.06 581 LEU A N 1
ATOM 4750 C CA . LEU A 1 581 ? -15.156 31.641 21.562 1 98.06 581 LEU A CA 1
ATOM 4751 C C . LEU A 1 581 ? -14.641 30.672 20.5 1 98.06 581 LEU A C 1
ATOM 4753 O O . LEU A 1 581 ? -13.711 29.906 20.75 1 98.06 581 LEU A O 1
ATOM 4757 N N . TRP A 1 582 ? -15.234 30.734 19.312 1 98 582 TRP A N 1
ATOM 4758 C CA . TRP A 1 582 ? -14.727 29.938 18.203 1 98 582 TRP A CA 1
ATOM 4759 C C . TRP A 1 582 ? -13.305 30.344 17.844 1 98 582 TRP A C 1
ATOM 4761 O O . TRP A 1 582 ? -12.422 29.484 17.703 1 98 582 TRP A O 1
ATOM 4771 N N . LYS A 1 583 ? -13.102 31.609 17.656 1 97.5 583 LYS A N 1
ATOM 4772 C CA . LYS A 1 583 ? -11.773 32.062 17.266 1 97.5 583 LYS A CA 1
ATOM 4773 C C . LYS A 1 583 ? -10.727 31.703 18.297 1 97.5 583 LYS A C 1
ATOM 4775 O O . LYS A 1 583 ? -9.586 31.391 17.953 1 97.5 583 LYS A O 1
ATOM 4780 N N . GLU A 1 584 ? -11.125 31.781 19.547 1 96.94 584 GLU A N 1
ATOM 4781 C CA . GLU A 1 584 ? -10.219 31.344 20.609 1 96.94 584 GLU A CA 1
ATOM 4782 C C . GLU A 1 584 ? -9.906 29.859 20.5 1 96.94 584 GLU A C 1
ATOM 4784 O O . GLU A 1 584 ? -8.742 29.453 20.625 1 96.94 584 GLU A O 1
ATOM 4789 N N . THR A 1 585 ? -10.906 29.047 20.328 1 97.94 585 THR A N 1
ATOM 4790 C CA . THR A 1 585 ? -10.727 27.609 20.172 1 97.94 585 THR A CA 1
ATOM 4791 C C . THR A 1 585 ? -9.867 27.312 18.953 1 97.94 585 THR A C 1
ATOM 4793 O O . THR A 1 585 ? -8.977 26.453 19 1 97.94 585 THR A O 1
ATOM 4796 N N . LEU A 1 586 ? -10.125 28.016 17.844 1 98.44 586 LEU A N 1
ATOM 4797 C CA . LEU A 1 586 ? -9.375 27.828 16.594 1 98.44 586 LEU A CA 1
ATOM 4798 C C . LEU A 1 586 ? -7.918 28.234 16.781 1 98.44 586 LEU A C 1
ATOM 4800 O O . LEU A 1 586 ? -7.02 27.594 16.234 1 98.44 586 LEU A O 1
ATOM 4804 N N . LEU A 1 587 ? -7.684 29.297 17.516 1 97.94 587 LEU A N 1
ATOM 4805 C CA . LEU A 1 587 ? -6.32 29.734 17.797 1 97.94 587 LEU A CA 1
ATOM 4806 C C . LEU A 1 587 ? -5.543 28.641 18.516 1 97.94 587 LEU A C 1
ATOM 4808 O O . LEU A 1 587 ? -4.379 28.391 18.203 1 97.94 587 LEU A O 1
ATOM 4812 N N . ASN A 1 588 ? -6.188 27.953 19.438 1 97.94 588 ASN A N 1
ATOM 4813 C CA . ASN A 1 588 ? -5.539 26.922 20.234 1 97.94 588 ASN A CA 1
ATOM 4814 C C . ASN A 1 588 ? -5.32 25.641 19.422 1 97.94 588 ASN A C 1
ATOM 4816 O O . ASN A 1 588 ? -4.699 24.688 19.906 1 97.94 588 ASN A O 1
ATOM 4820 N N . GLN A 1 589 ? -5.793 25.641 18.234 1 98.12 589 GLN A N 1
ATOM 4821 C CA . GLN A 1 589 ? -5.555 24.5 17.359 1 98.12 589 GLN A CA 1
ATOM 4822 C C . GLN A 1 589 ? -4.301 24.703 16.516 1 98.12 589 GLN A C 1
ATOM 4824 O O . GLN A 1 589 ? -3.975 23.875 15.664 1 98.12 589 GLN A O 1
ATOM 4829 N N . PHE A 1 590 ? -3.578 25.812 16.734 1 97.88 590 PHE A N 1
ATOM 4830 C CA . PHE A 1 590 ? -2.307 26.094 16.078 1 97.88 590 PHE A CA 1
ATOM 4831 C C . PHE A 1 590 ? -1.372 24.891 16.172 1 97.88 590 PHE A C 1
ATOM 4833 O O . PHE A 1 590 ? -1.366 24.188 17.188 1 97.88 590 PHE A O 1
ATOM 4840 N N . HIS A 1 591 ? -0.546 24.641 15.172 1 96.31 591 HIS A N 1
ATOM 4841 C CA . HIS A 1 591 ? 0.187 23.391 15.016 1 96.31 591 HIS A CA 1
ATOM 4842 C C . HIS A 1 591 ? 1.25 23.234 16.094 1 96.31 591 HIS A C 1
ATOM 4844 O O . HIS A 1 591 ? 1.799 22.141 16.281 1 96.31 591 HIS A O 1
ATOM 4850 N N . ASP A 1 592 ? 1.503 24.203 16.906 1 95.81 592 ASP A N 1
ATOM 4851 C CA . ASP A 1 592 ? 2.441 24.016 18 1 95.81 592 ASP A CA 1
ATOM 4852 C C . ASP A 1 592 ? 1.735 24.141 19.359 1 95.81 592 ASP A C 1
ATOM 4854 O O . ASP A 1 592 ? 2.387 24.156 20.406 1 95.81 592 ASP A O 1
ATOM 4858 N N . ILE A 1 593 ? 0.494 24.219 19.391 1 97.5 593 ILE A N 1
ATOM 4859 C CA . ILE A 1 593 ? -0.266 24.172 20.641 1 97.5 593 ILE A CA 1
ATOM 4860 C C . ILE A 1 593 ? -0.926 22.797 20.781 1 97.5 593 ILE A C 1
ATOM 4862 O O . ILE A 1 593 ? -0.532 22 21.641 1 97.5 593 ILE A O 1
ATOM 4866 N N . LEU A 1 594 ? -1.822 22.453 19.875 1 97.69 594 LEU A N 1
ATOM 4867 C CA . LEU A 1 594 ? -2.627 21.234 19.969 1 97.69 594 LEU A CA 1
ATOM 4868 C C . LEU A 1 594 ? -1.745 20 19.906 1 97.69 594 LEU A C 1
ATOM 4870 O O . LEU A 1 594 ? -1.969 19.031 20.641 1 97.69 594 LEU A O 1
ATOM 4874 N N . PRO A 1 595 ? -0.714 19.969 19.125 1 96.88 595 PRO A N 1
ATOM 4875 C CA . PRO A 1 595 ? 0.138 18.781 19.047 1 96.88 595 PRO A CA 1
ATOM 4876 C C . PRO A 1 595 ? 0.987 18.562 20.297 1 96.88 595 PRO A C 1
ATOM 4878 O O . PRO A 1 595 ? 1.543 17.484 20.484 1 96.88 595 PRO A O 1
ATOM 4881 N N . GLY A 1 596 ? 1.138 19.641 21.156 1 96.25 596 GLY A N 1
ATOM 4882 C CA . GLY A 1 596 ? 1.865 19.469 22.406 1 96.25 596 GLY A CA 1
ATOM 4883 C C . GLY A 1 596 ? 3.357 19.703 22.25 1 96.25 596 GLY A C 1
ATOM 4884 O O . GLY A 1 596 ? 4.16 19.047 22.922 1 96.25 596 GLY A O 1
ATOM 4885 N N . SER A 1 597 ? 3.785 20.672 21.438 1 94.56 597 SER A N 1
ATOM 4886 C CA . SER A 1 597 ? 5.191 20.812 21.078 1 94.56 597 SER A CA 1
ATOM 4887 C C . SER A 1 597 ? 5.77 22.109 21.625 1 94.56 597 SER A C 1
ATOM 4889 O O . SER A 1 597 ? 6.82 22.578 21.188 1 94.56 597 SER A O 1
ATOM 4891 N N . SER A 1 598 ? 5.16 22.797 22.594 1 95.81 598 SER A N 1
ATOM 4892 C CA . SER A 1 598 ? 5.602 24.094 23.078 1 95.81 598 SER A CA 1
ATOM 4893 C C . SER A 1 598 ? 6.156 24 24.5 1 95.81 598 SER A C 1
ATOM 4895 O O . SER A 1 598 ? 6.082 22.938 25.125 1 95.81 598 SER A O 1
ATOM 4897 N N . ILE A 1 599 ? 6.73 25.094 25.016 1 94.19 599 ILE A N 1
ATOM 4898 C CA . ILE A 1 599 ? 7.32 25.188 26.344 1 94.19 599 ILE A CA 1
ATOM 4899 C C . ILE A 1 599 ? 6.211 25.203 27.391 1 94.19 599 ILE A C 1
ATOM 4901 O O . ILE A 1 599 ? 5.039 25.406 27.062 1 94.19 599 ILE A O 1
ATOM 4905 N N . GLY A 1 600 ? 6.613 25 28.625 1 93.69 600 GLY A N 1
ATOM 4906 C CA . GLY A 1 600 ? 5.688 24.875 29.734 1 93.69 600 GLY A CA 1
ATOM 4907 C C . GLY A 1 600 ? 4.793 26.094 29.922 1 93.69 600 GLY A C 1
ATOM 4908 O O . GLY A 1 600 ? 3.592 25.953 30.156 1 93.69 600 GLY A O 1
ATOM 4909 N N . ARG A 1 601 ? 5.32 27.312 29.781 1 93.5 601 ARG A N 1
ATOM 4910 C CA . ARG A 1 601 ? 4.559 28.547 29.969 1 93.5 601 ARG A CA 1
ATOM 4911 C C . ARG A 1 601 ? 3.391 28.625 29 1 93.5 601 ARG A C 1
ATOM 4913 O O . ARG A 1 601 ? 2.309 29.094 29.344 1 93.5 601 ARG A O 1
ATOM 4920 N N . VAL A 1 602 ? 3.635 28.25 27.812 1 95.69 602 VAL A N 1
ATOM 4921 C CA . VAL A 1 602 ? 2.58 28.234 26.812 1 95.69 602 VAL A CA 1
ATOM 4922 C C . VAL A 1 602 ? 1.409 27.391 27.297 1 95.69 602 VAL A C 1
ATOM 4924 O O . VAL A 1 602 ? 0.252 27.812 27.219 1 95.69 602 VAL A O 1
ATOM 4927 N N . TYR A 1 603 ? 1.684 26.219 27.797 1 95.69 603 TYR A N 1
ATOM 4928 C CA . TYR A 1 603 ? 0.617 25.297 28.172 1 95.69 603 TYR A CA 1
ATOM 4929 C C . TYR A 1 603 ? -0.069 25.75 29.453 1 95.69 603 TYR A C 1
ATOM 4931 O O . TYR A 1 603 ? -1.265 25.516 29.641 1 95.69 603 TYR A O 1
ATOM 4939 N N . ASP A 1 604 ? 0.634 26.484 30.297 1 94.12 604 ASP A N 1
ATOM 4940 C CA . ASP A 1 604 ? -0.022 27.125 31.438 1 94.12 604 ASP A CA 1
ATOM 4941 C C . ASP A 1 604 ? -1.081 28.125 30.969 1 94.12 604 ASP A C 1
ATOM 4943 O O . ASP A 1 604 ? -2.201 28.141 31.484 1 94.12 604 ASP A O 1
ATOM 4947 N N . GLU A 1 605 ? -0.7 28.875 30 1 94.62 605 GLU A N 1
ATOM 4948 C CA . GLU A 1 605 ? -1.599 29.891 29.469 1 94.62 605 GLU A CA 1
ATOM 4949 C C . GLU A 1 605 ? -2.746 29.266 28.688 1 94.62 605 GLU A C 1
ATOM 4951 O O . GLU A 1 605 ? -3.896 29.688 28.797 1 94.62 605 GLU A O 1
ATOM 4956 N N . VAL A 1 606 ? -2.457 28.312 27.906 1 96.19 606 VAL A N 1
ATOM 4957 C CA . VAL A 1 606 ? -3.447 27.672 27.047 1 96.19 606 VAL A CA 1
ATOM 4958 C C . VAL A 1 606 ? -4.469 26.922 27.906 1 96.19 606 VAL A C 1
ATOM 4960 O O . VAL A 1 606 ? -5.664 26.922 27.609 1 96.19 606 VAL A O 1
ATOM 4963 N N . ARG A 1 607 ? -4.012 26.234 28.922 1 94.75 607 ARG A N 1
ATOM 4964 C CA . ARG A 1 607 ? -4.918 25.516 29.812 1 94.75 607 ARG A CA 1
ATOM 4965 C C . ARG A 1 607 ? -5.941 26.469 30.422 1 94.75 607 ARG A C 1
ATOM 4967 O O . ARG A 1 607 ? -7.133 26.156 30.469 1 94.75 607 ARG A O 1
ATOM 4974 N N . ILE A 1 608 ? -5.453 27.594 30.812 1 94.38 608 ILE A N 1
ATOM 4975 C CA . ILE A 1 608 ? -6.332 28.594 31.406 1 94.38 608 ILE A CA 1
ATOM 4976 C C . ILE A 1 608 ? -7.332 29.078 30.359 1 94.38 608 ILE A C 1
ATOM 4978 O O . ILE A 1 608 ? -8.531 29.188 30.625 1 94.38 608 ILE A O 1
ATOM 4982 N N . SER A 1 609 ? -6.828 29.391 29.25 1 95.38 609 SER A N 1
ATOM 4983 C CA . SER A 1 609 ? -7.66 29.875 28.156 1 95.38 609 SER A CA 1
ATOM 4984 C C . SER A 1 609 ? -8.727 28.859 27.781 1 95.38 609 SER A C 1
ATOM 4986 O O . SER A 1 609 ? -9.906 29.203 27.641 1 95.38 609 SER A O 1
ATOM 4988 N N . MET A 1 610 ? -8.406 27.625 27.625 1 96.62 610 MET A N 1
ATOM 4989 C CA . MET A 1 610 ? -9.328 26.594 27.156 1 96.62 610 MET A CA 1
ATOM 4990 C C . MET A 1 610 ? -10.367 26.266 28.234 1 96.62 610 MET A C 1
ATOM 4992 O O . MET A 1 610 ? -11.531 26.031 27.922 1 96.62 610 MET A O 1
ATOM 4996 N N . GLU A 1 611 ? -9.914 26.203 29.438 1 94.81 611 GLU A N 1
ATOM 4997 C CA . GLU A 1 611 ? -10.844 25.969 30.531 1 94.81 611 GLU A CA 1
ATOM 4998 C C . GLU A 1 611 ? -11.859 27.109 30.641 1 94.81 611 GLU A C 1
ATOM 5000 O O . GLU A 1 611 ? -13.047 26.859 30.844 1 94.81 611 GLU A O 1
ATOM 5005 N N . ARG A 1 612 ? -11.375 28.266 30.5 1 95.44 612 ARG A N 1
ATOM 5006 C CA . ARG A 1 612 ? -12.258 29.422 30.531 1 95.44 612 ARG A CA 1
ATOM 5007 C C . ARG A 1 612 ? -13.273 29.375 29.391 1 95.44 612 ARG A C 1
ATOM 5009 O O . ARG A 1 612 ? -14.461 29.625 29.609 1 95.44 612 ARG A O 1
ATOM 5016 N N . ALA A 1 613 ? -12.805 29.156 28.234 1 97 613 ALA A N 1
ATOM 5017 C CA . ALA A 1 613 ? -13.695 29.062 27.078 1 97 613 ALA A CA 1
ATOM 5018 C C . ALA A 1 613 ? -14.766 28 27.297 1 97 613 ALA A C 1
ATOM 5020 O O . ALA A 1 613 ? -15.938 28.203 26.969 1 97 613 ALA A O 1
ATOM 5021 N N . TRP A 1 614 ? -14.391 26.875 27.844 1 96.5 614 TRP A N 1
ATOM 5022 C CA . TRP A 1 614 ? -15.344 25.797 28.109 1 96.5 614 TRP A CA 1
ATOM 5023 C C . TRP A 1 614 ? -16.391 26.234 29.125 1 96.5 614 TRP A C 1
ATOM 5025 O O . TRP A 1 614 ? -17.594 26 28.922 1 96.5 614 TRP A O 1
ATOM 5035 N N . ASN A 1 615 ? -15.961 26.844 30.203 1 96.62 615 ASN A N 1
ATOM 5036 C CA . ASN A 1 615 ? -16.875 27.297 31.25 1 96.62 615 ASN A CA 1
ATOM 5037 C C . ASN A 1 615 ? -17.859 28.328 30.734 1 96.62 615 ASN A C 1
ATOM 5039 O O . ASN A 1 615 ? -19.062 28.25 31.016 1 96.62 615 ASN A O 1
ATOM 5043 N N . GLU A 1 616 ? -17.312 29.25 30.016 1 97.56 616 GLU A N 1
ATOM 5044 C CA . GLU A 1 616 ? -18.172 30.266 29.438 1 97.56 616 GLU A CA 1
ATOM 5045 C C . GLU A 1 616 ? -19.188 29.656 28.484 1 97.56 616 GLU A C 1
ATOM 5047 O O . GLU A 1 616 ? -20.375 30.031 28.5 1 97.56 616 GLU A O 1
ATOM 5052 N N . THR A 1 617 ? -18.75 28.812 27.641 1 98.06 617 THR A N 1
ATOM 5053 C CA . THR A 1 617 ? -19.641 28.156 26.688 1 98.06 617 THR A CA 1
ATOM 5054 C C . THR A 1 617 ? -20.703 27.344 27.406 1 98.06 617 THR A C 1
ATOM 5056 O O . THR A 1 617 ? -21.859 27.328 27.016 1 98.06 617 THR A O 1
ATOM 5059 N N . ALA A 1 618 ? -20.297 26.625 28.453 1 96.62 618 ALA A N 1
ATOM 5060 C CA . ALA A 1 618 ? -21.219 25.797 29.203 1 96.62 618 ALA A CA 1
ATOM 5061 C C . ALA A 1 618 ? -22.359 26.625 29.812 1 96.62 618 ALA A C 1
ATOM 5063 O O . ALA A 1 618 ? -23.516 26.188 29.828 1 96.62 618 ALA A O 1
ATOM 5064 N N . VAL A 1 619 ? -22.016 27.781 30.234 1 96.94 619 VAL A N 1
ATOM 5065 C CA . VAL A 1 619 ? -23.016 28.672 30.797 1 96.94 619 VAL A CA 1
ATOM 5066 C C . VAL A 1 619 ? -24 29.125 29.719 1 96.94 619 VAL A C 1
ATOM 5068 O O . VAL A 1 619 ? -25.203 29.125 29.922 1 96.94 619 VAL A O 1
ATOM 5071 N N . LEU A 1 620 ? -23.438 29.484 28.625 1 97.5 620 LEU A N 1
ATOM 5072 C CA . LEU A 1 620 ? -24.266 29.953 27.516 1 97.5 620 LEU A CA 1
ATOM 5073 C C . LEU A 1 620 ? -25.172 28.828 27.016 1 97.5 620 LEU A C 1
ATOM 5075 O O . LEU A 1 620 ? -26.312 29.078 26.609 1 97.5 620 LEU A O 1
ATOM 5079 N N . VAL A 1 621 ? -24.688 27.609 27.031 1 97.56 621 VAL A N 1
ATOM 5080 C CA . VAL A 1 621 ? -25.469 26.438 26.625 1 97.56 621 VAL A CA 1
ATOM 5081 C C . VAL A 1 621 ? -26.672 26.281 27.562 1 97.56 621 VAL A C 1
ATOM 5083 O O . VAL A 1 621 ? -27.797 26.078 27.109 1 97.56 621 VAL A O 1
ATOM 5086 N N . ARG A 1 622 ? -26.438 26.312 28.797 1 95.81 622 ARG A N 1
ATOM 5087 C CA . ARG A 1 622 ? -27.5 26.156 29.797 1 95.81 622 ARG A CA 1
ATOM 5088 C C . ARG A 1 622 ? -28.531 27.281 29.688 1 95.81 622 ARG A C 1
ATOM 5090 O O . ARG A 1 622 ? -29.719 27.062 29.906 1 95.81 622 ARG A O 1
ATOM 5097 N N . GLU A 1 623 ? -28.047 28.469 29.406 1 94.94 623 GLU A N 1
ATOM 5098 C CA . GLU A 1 623 ? -28.953 29.594 29.219 1 94.94 623 GLU A CA 1
ATOM 5099 C C . GLU A 1 623 ? -29.875 29.391 28.031 1 94.94 623 GLU A C 1
ATOM 5101 O O . GLU A 1 623 ? -31.078 29.656 28.109 1 94.94 623 GLU A O 1
ATOM 5106 N N . ALA A 1 624 ? -29.266 28.969 27.016 1 95.5 624 ALA A N 1
ATOM 5107 C CA . ALA A 1 624 ? -30.047 28.719 25.812 1 95.5 624 ALA A CA 1
ATOM 5108 C C . ALA A 1 624 ? -31.094 27.625 26.062 1 95.5 624 ALA A C 1
ATOM 5110 O O . ALA A 1 624 ? -32.281 27.797 25.719 1 95.5 624 ALA A O 1
ATOM 5111 N N . ALA A 1 625 ? -30.734 26.531 26.688 1 95 625 ALA A N 1
ATOM 5112 C CA . ALA A 1 625 ? -31.641 25.422 26.969 1 95 625 ALA A CA 1
ATOM 5113 C C . ALA A 1 625 ? -32.719 25.828 27.953 1 95 625 ALA A C 1
ATOM 5115 O O . ALA A 1 625 ? -33.906 25.5 27.766 1 95 625 ALA A O 1
ATOM 5116 N N . ALA A 1 626 ? -32.344 26.547 28.953 1 93.12 626 ALA A N 1
ATOM 5117 C CA . ALA A 1 626 ? -33.281 26.984 29.984 1 93.12 626 ALA A CA 1
ATOM 5118 C C . ALA A 1 626 ? -34.344 27.922 29.406 1 93.12 626 ALA A C 1
ATOM 5120 O O . ALA A 1 626 ? -35.469 27.938 29.859 1 93.12 626 ALA A O 1
ATOM 5121 N N . SER A 1 627 ? -33.969 28.625 28.422 1 92.88 627 SER A N 1
ATOM 5122 C CA . SER A 1 627 ? -34.875 29.594 27.812 1 92.88 627 SER A CA 1
ATOM 5123 C C . SER A 1 627 ? -36.031 28.891 27.078 1 92.88 627 SER A C 1
ATOM 5125 O O . SER A 1 627 ? -37.062 29.5 26.812 1 92.88 627 SER A O 1
ATOM 5127 N N . MET A 1 628 ? -35.844 27.641 26.828 1 91.38 628 MET A N 1
ATOM 5128 C CA . MET A 1 628 ? -36.844 26.891 26.047 1 91.38 628 MET A CA 1
ATOM 5129 C C . MET A 1 628 ? -37.812 26.156 26.969 1 91.38 628 MET A C 1
ATOM 5131 O O . MET A 1 628 ? -38.812 25.625 26.516 1 91.38 628 MET A O 1
ATOM 5135 N N . VAL A 1 629 ? -37.438 26.125 28.203 1 91.94 629 VAL A N 1
ATOM 5136 C CA . VAL A 1 629 ? -38.219 25.344 29.156 1 91.94 629 VAL A CA 1
ATOM 5137 C C . VAL A 1 629 ? -39.094 26.266 29.984 1 91.94 629 VAL A C 1
ATOM 5139 O O . VAL A 1 629 ? -38.688 27.391 30.328 1 91.94 629 VAL A O 1
ATOM 5142 N N . SER A 1 630 ? -40.344 25.812 30.344 1 91.31 630 SER A N 1
ATOM 5143 C CA . SER A 1 630 ? -41.25 26.547 31.219 1 91.31 630 SER A CA 1
ATOM 5144 C C . SER A 1 630 ? -41.125 26.078 32.656 1 91.31 630 SER A C 1
ATOM 5146 O O . SER A 1 630 ? -40.688 24.953 32.938 1 91.31 630 SER A O 1
ATOM 5148 N N . ALA A 1 631 ? -41.5 26.953 33.531 1 90.19 631 ALA A N 1
ATOM 5149 C CA . ALA A 1 631 ? -41.438 26.609 34.969 1 90.19 631 ALA A CA 1
ATOM 5150 C C . ALA A 1 631 ? -42.438 25.5 35.281 1 90.19 631 ALA A C 1
ATOM 5152 O O . ALA A 1 631 ? -43.562 25.484 34.75 1 90.19 631 ALA A O 1
ATOM 5153 N N . GLY A 1 632 ? -42.062 24.516 36.094 1 90.94 632 GLY A N 1
ATOM 5154 C CA . GLY A 1 632 ? -42.906 23.406 36.5 1 90.94 632 GLY A CA 1
ATOM 5155 C C . GLY A 1 632 ? -42.125 22.281 37.156 1 90.94 632 GLY A C 1
ATOM 5156 O O . GLY A 1 632 ? -40.875 22.281 37.125 1 90.94 632 GLY A O 1
ATOM 5157 N N . GLU A 1 633 ? -42.938 21.453 37.719 1 90.56 633 GLU A N 1
ATOM 5158 C CA . GLU A 1 633 ? -42.312 20.297 38.375 1 90.56 633 GLU A CA 1
ATOM 5159 C C . GLU A 1 633 ? -41.969 19.234 37.344 1 90.56 633 GLU A C 1
ATOM 5161 O O . GLU A 1 633 ? -42.844 18.453 36.906 1 90.56 633 GLU A O 1
ATOM 5166 N N . GLY A 1 634 ? -40.75 19.172 36.969 1 94.06 634 GLY A N 1
ATOM 5167 C CA . GLY A 1 634 ? -40.25 18.219 36 1 94.06 634 GLY A CA 1
ATOM 5168 C C . GLY A 1 634 ? -38.812 18.438 35.625 1 94.06 634 GLY A C 1
ATOM 5169 O O . GLY A 1 634 ? -38.219 19.453 36 1 94.06 634 GLY A O 1
ATOM 5170 N N . ILE A 1 635 ? -38.25 17.406 35.031 1 94.94 635 ILE A N 1
ATOM 5171 C CA . ILE A 1 635 ? -36.875 17.453 34.531 1 94.94 635 ILE A CA 1
ATOM 5172 C C . ILE A 1 635 ? -36.844 17.203 33.031 1 94.94 635 ILE A C 1
ATOM 5174 O O . ILE A 1 635 ? -37.438 16.234 32.531 1 94.94 635 ILE A O 1
ATOM 5178 N N . THR A 1 636 ? -36.25 18.141 32.344 1 96.44 636 THR A N 1
ATOM 5179 C CA . THR A 1 636 ? -36.125 17.984 30.891 1 96.44 636 THR A CA 1
ATOM 5180 C C . THR A 1 636 ? -34.719 17.5 30.516 1 96.44 636 THR A C 1
ATOM 5182 O O . THR A 1 636 ? -33.719 18.094 30.953 1 96.44 636 THR A O 1
ATOM 5185 N N . VAL A 1 637 ? -34.625 16.422 29.703 1 97.06 637 VAL A N 1
ATOM 5186 C CA . VAL A 1 637 ? -33.406 15.859 29.203 1 97.06 637 VAL A CA 1
ATOM 5187 C C . VAL A 1 637 ? -33.188 16.266 27.734 1 97.06 637 VAL A C 1
ATOM 5189 O O . VAL A 1 637 ? -34.031 15.953 26.891 1 97.06 637 VAL A O 1
ATOM 5192 N N . PHE A 1 638 ? -32.125 17.016 27.453 1 97.19 638 PHE A N 1
ATOM 5193 C CA . PHE A 1 638 ? -31.781 17.469 26.109 1 97.19 638 PHE A CA 1
ATOM 5194 C C . PHE A 1 638 ? -30.75 16.562 25.453 1 97.19 638 PHE A C 1
ATOM 5196 O O . PHE A 1 638 ? -29.75 16.203 26.078 1 97.19 638 PHE A O 1
ATOM 5203 N N . ASN A 1 639 ? -31.016 16.125 24.219 1 97.12 639 ASN A N 1
ATOM 5204 C CA . ASN A 1 639 ? -30.094 15.344 23.406 1 97.12 639 ASN A CA 1
ATOM 5205 C C . ASN A 1 639 ? -29.547 16.156 22.234 1 97.12 639 ASN A C 1
ATOM 5207 O O . ASN A 1 639 ? -30.266 16.438 21.281 1 97.12 639 ASN A O 1
ATOM 5211 N N . SER A 1 640 ? -28.297 16.5 22.297 1 96.75 640 SER A N 1
ATOM 5212 C CA . SER A 1 640 ? -27.672 17.312 21.25 1 96.75 640 SER A CA 1
ATOM 5213 C C . SER A 1 640 ? -27.219 16.453 20.078 1 96.75 640 SER A C 1
ATOM 5215 O O . SER A 1 640 ? -26.781 16.984 19.047 1 96.75 640 SER A O 1
ATOM 5217 N N . LEU A 1 641 ? -27.328 15.094 20.141 1 96.88 641 LEU A N 1
ATOM 5218 C CA . LEU A 1 641 ? -26.812 14.195 19.094 1 96.88 641 LEU A CA 1
ATOM 5219 C C . LEU A 1 641 ? -27.859 13.969 18.016 1 96.88 641 LEU A C 1
ATOM 5221 O O . LEU A 1 641 ? -29.062 14.016 18.297 1 96.88 641 LEU A O 1
ATOM 5225 N N . PRO A 1 642 ? -27.422 13.742 16.812 1 96 642 PRO A N 1
ATOM 5226 C CA . PRO A 1 642 ? -28.359 13.539 15.703 1 96 642 PRO A CA 1
ATOM 5227 C C . PRO A 1 642 ? -28.953 12.133 15.695 1 96 642 PRO A C 1
ATOM 5229 O O . PRO A 1 642 ? -29.453 11.68 14.656 1 96 642 PRO A O 1
ATOM 5232 N N . PHE A 1 643 ? -28.859 11.477 16.812 1 95.12 643 PHE A N 1
ATOM 5233 C CA . PHE A 1 643 ? -29.391 10.133 16.984 1 95.12 643 PHE A CA 1
ATOM 5234 C C . PHE A 1 643 ? -30.344 10.086 18.172 1 95.12 643 PHE A C 1
ATOM 5236 O O . PHE A 1 643 ? -30.109 10.734 19.203 1 95.12 643 PHE A O 1
ATOM 5243 N N . LYS A 1 644 ? -31.391 9.297 17.906 1 95.06 644 LYS A N 1
ATOM 5244 C CA . LYS A 1 644 ? -32.156 8.93 19.109 1 95.06 644 LYS A CA 1
ATOM 5245 C C . LYS A 1 644 ? -31.297 8.109 20.062 1 95.06 644 LYS A C 1
ATOM 5247 O O . LYS A 1 644 ? -30.484 7.289 19.641 1 95.06 644 LYS A O 1
ATOM 5252 N N . ARG A 1 645 ? -31.406 8.414 21.359 1 93.56 645 ARG A N 1
ATOM 5253 C CA . ARG A 1 645 ? -30.594 7.625 22.281 1 93.56 645 ARG A CA 1
ATOM 5254 C C . ARG A 1 645 ? -31.344 7.41 23.609 1 93.56 645 ARG A C 1
ATOM 5256 O O . ARG A 1 645 ? -32.281 8.148 23.922 1 93.56 645 ARG A O 1
ATOM 5263 N N . VAL A 1 646 ? -30.969 6.348 24.219 1 91.88 646 VAL A N 1
ATOM 5264 C CA . VAL A 1 646 ? -31.453 6.031 25.547 1 91.88 646 VAL A CA 1
ATOM 5265 C C . VAL A 1 646 ? -30.453 6.488 26.594 1 91.88 646 VAL A C 1
ATOM 5267 O O . VAL A 1 646 ? -29.297 6.066 26.578 1 91.88 646 VAL A O 1
ATOM 5270 N N . CYS A 1 647 ? -30.906 7.332 27.484 1 91.56 647 CYS A N 1
ATOM 5271 C CA . CYS A 1 647 ? -30.016 7.926 28.469 1 91.56 647 CYS A CA 1
ATOM 5272 C C . CYS A 1 647 ? -30.359 7.438 29.875 1 91.56 647 CYS A C 1
ATOM 5274 O O . CYS A 1 647 ? -31.516 7.43 30.266 1 91.56 647 CYS A O 1
ATOM 5276 N N . LEU A 1 648 ? -29.359 6.938 30.5 1 90.94 648 LEU A N 1
ATOM 5277 C CA . LEU A 1 648 ? -29.484 6.75 31.938 1 90.94 648 LEU A CA 1
ATOM 5278 C C . LEU A 1 648 ? -29.281 8.078 32.688 1 90.94 648 LEU A C 1
ATOM 5280 O O . LEU A 1 648 ? -28.219 8.695 32.594 1 90.94 648 LEU A O 1
ATOM 5284 N N . THR A 1 649 ? -30.312 8.531 33.375 1 91 649 THR A N 1
ATOM 5285 C CA . THR A 1 649 ? -30.312 9.867 33.969 1 91 649 THR A CA 1
ATOM 5286 C C . THR A 1 649 ? -30.688 9.805 35.438 1 91 649 THR A C 1
ATOM 5288 O O . THR A 1 649 ? -31.656 9.148 35.812 1 91 649 THR A O 1
ATOM 5291 N N . GLU A 1 650 ? -29.938 10.484 36.188 1 90.19 650 GLU A N 1
ATOM 5292 C CA . GLU A 1 650 ? -30.297 10.609 37.594 1 90.19 650 GLU A CA 1
ATOM 5293 C C . GLU A 1 650 ? -31.391 11.648 37.812 1 90.19 650 GLU A C 1
ATOM 5295 O O . GLU A 1 650 ? -31.375 12.711 37.188 1 90.19 650 GLU A O 1
ATOM 5300 N N . VAL A 1 651 ? -32.375 11.305 38.625 1 90.69 651 VAL A N 1
ATOM 5301 C CA . VAL A 1 651 ? -33.5 12.195 38.906 1 90.69 651 VAL A CA 1
ATOM 5302 C C . VAL A 1 651 ? -33.656 12.367 40.406 1 90.69 651 VAL A C 1
ATOM 5304 O O . VAL A 1 651 ? -33.062 11.617 41.188 1 90.69 651 VAL A O 1
ATOM 5307 N N . PRO A 1 652 ? -34.438 13.398 40.75 1 89.44 652 PRO A N 1
ATOM 5308 C CA . PRO A 1 652 ? -34.625 13.625 42.188 1 89.44 652 PRO A CA 1
ATOM 5309 C C . PRO A 1 652 ? -35.312 12.453 42.906 1 89.44 652 PRO A C 1
ATOM 5311 O O . PRO A 1 652 ? -36.031 11.688 42.25 1 89.44 652 PRO A O 1
ATOM 5314 N N . GLU A 1 653 ? -35.25 12.406 44.188 1 87.88 653 GLU A N 1
ATOM 5315 C CA . GLU A 1 653 ? -35.75 11.312 45.031 1 87.88 653 GLU A CA 1
ATOM 5316 C C . GLU A 1 653 ? -37.25 11.172 44.875 1 87.88 653 GLU A C 1
ATOM 5318 O O . GLU A 1 653 ? -37.781 10.055 44.969 1 87.88 653 GLU A O 1
ATOM 5323 N N . GLY A 1 654 ? -37.938 12.242 44.719 1 85.44 654 GLY A N 1
ATOM 5324 C CA . GLY A 1 654 ? -39.375 12.234 44.594 1 85.44 654 GLY A CA 1
ATOM 5325 C C . GLY A 1 654 ? -39.875 11.461 43.375 1 85.44 654 GLY A C 1
ATOM 5326 O O . GLY A 1 654 ? -41.062 11.109 43.312 1 85.44 654 GLY A O 1
ATOM 5327 N N . TYR A 1 655 ? -38.938 11.078 42.5 1 89.06 655 TYR A N 1
ATOM 5328 C CA . TYR A 1 655 ? -39.312 10.344 41.312 1 89.06 655 TYR A CA 1
ATOM 5329 C C . TYR A 1 655 ? -39.219 8.836 41.531 1 89.06 655 TYR A C 1
ATOM 5331 O O . TYR A 1 655 ? -39.469 8.047 40.625 1 89.06 655 TYR A O 1
ATOM 5339 N N . GLY A 1 656 ? -38.844 8.312 42.688 1 87.25 656 GLY A N 1
ATOM 5340 C CA . GLY A 1 656 ? -38.531 6.926 43 1 87.25 656 GLY A CA 1
ATOM 5341 C C . GLY A 1 656 ? -39.75 6.023 42.906 1 87.25 656 GLY A C 1
ATOM 5342 O O . GLY A 1 656 ? -39.625 4.828 42.656 1 87.25 656 GLY A O 1
ATOM 5343 N N . THR A 1 657 ? -40.906 6.59 43.156 1 84.5 657 THR A N 1
ATOM 5344 C CA . THR A 1 657 ? -42.125 5.797 43.094 1 84.5 657 THR A CA 1
ATOM 5345 C C . THR A 1 657 ? -42.5 5.48 41.656 1 84.5 657 THR A C 1
ATOM 5347 O O . THR A 1 657 ? -42.969 4.379 41.375 1 84.5 657 THR A O 1
ATOM 5350 N N . GLY A 1 658 ? -42.188 6.504 40.844 1 87.88 658 GLY A N 1
ATOM 5351 C CA . GLY A 1 658 ? -42.531 6.375 39.406 1 87.88 658 GLY A CA 1
ATOM 5352 C C . GLY A 1 658 ? -42.375 7.676 38.656 1 87.88 658 GLY A C 1
ATOM 5353 O O . GLY A 1 658 ? -42.438 8.758 39.25 1 87.88 658 GLY A O 1
ATOM 5354 N N . CYS A 1 659 ? -42.094 7.488 37.438 1 90.62 659 CYS A N 1
ATOM 5355 C CA . CYS A 1 659 ? -42 8.664 36.562 1 90.62 659 CYS A CA 1
ATOM 5356 C C . CYS A 1 659 ? -42.562 8.383 35.188 1 90.62 659 CYS A C 1
ATOM 5358 O O . CYS A 1 659 ? -42.688 7.223 34.781 1 90.62 659 CYS A O 1
ATOM 5360 N N . ARG A 1 660 ? -42.969 9.328 34.469 1 92.5 660 ARG A N 1
ATOM 5361 C CA . ARG A 1 660 ? -43.438 9.273 33.094 1 92.5 660 ARG A CA 1
ATOM 5362 C C . ARG A 1 660 ? -42.969 10.492 32.312 1 92.5 660 ARG A C 1
ATOM 5364 O O . ARG A 1 660 ? -42.531 11.484 32.875 1 92.5 660 ARG A O 1
ATOM 5371 N N . THR A 1 661 ? -43 10.383 31.094 1 94.69 661 THR A N 1
ATOM 5372 C CA . THR A 1 661 ? -42.781 11.57 30.281 1 94.69 661 THR A CA 1
ATOM 5373 C C . THR A 1 661 ? -43.938 12.523 30.359 1 94.69 661 THR A C 1
ATOM 5375 O O . THR A 1 661 ? -45.031 12.148 30.828 1 94.69 661 THR A O 1
ATOM 5378 N N . LEU A 1 662 ? -43.719 13.695 29.969 1 94 662 LEU A N 1
ATOM 5379 C CA . LEU A 1 662 ? -44.781 14.68 29.969 1 94 662 LEU A CA 1
ATOM 5380 C C . LEU A 1 662 ? -45.969 14.195 29.125 1 94 662 LEU A C 1
ATOM 5382 O O . LEU A 1 662 ? -47.125 14.5 29.422 1 94 662 LEU A O 1
ATOM 5386 N N . GLU A 1 663 ? -45.656 13.438 28.078 1 93.06 663 GLU A N 1
ATOM 5387 C CA . GLU A 1 663 ? -46.688 12.906 27.172 1 93.06 663 GLU A CA 1
ATOM 5388 C C . GLU A 1 663 ? -47.375 11.695 27.781 1 93.06 663 GLU A C 1
ATOM 5390 O O . GLU A 1 663 ? -48.406 11.227 27.25 1 93.06 663 GLU A O 1
ATOM 5395 N N . GLY A 1 664 ? -46.812 11.109 28.719 1 89.88 664 GLY A N 1
ATOM 5396 C CA . GLY A 1 664 ? -47.5 10.055 29.422 1 89.88 664 GLY A CA 1
ATOM 5397 C C . GLY A 1 664 ? -46.812 8.703 29.328 1 89.88 664 GLY A C 1
ATOM 5398 O O . GLY A 1 664 ? -47.281 7.723 29.906 1 89.88 664 GLY A O 1
ATOM 5399 N N . ASP A 1 665 ? -45.75 8.617 28.688 1 90.06 665 ASP A N 1
ATOM 5400 C CA . ASP A 1 665 ? -45.062 7.34 28.578 1 90.06 665 ASP A CA 1
ATOM 5401 C C . ASP A 1 665 ? -44.375 6.969 29.891 1 90.06 665 ASP A C 1
ATOM 5403 O O . ASP A 1 665 ? -43.625 7.773 30.453 1 90.06 665 ASP A O 1
ATOM 5407 N N . MET A 1 666 ? -44.625 5.754 30.297 1 90 666 MET A N 1
ATOM 5408 C CA . MET A 1 666 ? -44 5.297 31.531 1 90 666 MET A CA 1
ATOM 5409 C C . MET A 1 666 ? -42.531 4.988 31.328 1 90 666 MET A C 1
ATOM 5411 O O . MET A 1 666 ? -42.125 4.465 30.281 1 90 666 MET A O 1
ATOM 5415 N N . ILE A 1 667 ? -41.719 5.312 32.344 1 90 667 ILE A N 1
ATOM 5416 C CA . ILE A 1 667 ? -40.281 5.152 32.25 1 90 667 ILE A CA 1
ATOM 5417 C C . ILE A 1 667 ? -39.812 4.242 33.406 1 90 667 ILE A C 1
ATOM 5419 O O . ILE A 1 667 ? -40.281 4.363 34.531 1 90 667 ILE A O 1
ATOM 5423 N N . PRO A 1 668 ? -38.844 3.236 33.062 1 86.88 668 PRO A N 1
ATOM 5424 C CA . PRO A 1 668 ? -38.312 2.408 34.125 1 86.88 668 PRO A CA 1
ATOM 5425 C C . PRO A 1 668 ? -37.5 3.219 35.156 1 86.88 668 PRO A C 1
ATOM 5427 O O . PRO A 1 668 ? -36.656 4.043 34.781 1 86.88 668 PRO A O 1
ATOM 5430 N N . VAL A 1 669 ? -37.688 2.969 36.406 1 89.56 669 VAL A N 1
ATOM 5431 C CA . VAL A 1 669 ? -37 3.666 37.469 1 89.56 669 VAL A CA 1
ATOM 5432 C C . VAL A 1 669 ? -36.156 2.676 38.281 1 89.56 669 VAL A C 1
ATOM 5434 O O . VAL A 1 669 ? -36.594 1.551 38.531 1 89.56 669 VAL A O 1
ATOM 5437 N N . TYR A 1 670 ? -34.969 3.014 38.469 1 89.44 670 TYR A N 1
ATOM 5438 C CA . TYR A 1 670 ? -34.031 2.248 39.312 1 89.44 670 TYR A CA 1
ATOM 5439 C C . TYR A 1 670 ? -33.656 3.025 40.562 1 89.44 670 TYR A C 1
ATOM 5441 O O . TYR A 1 670 ? -33.188 4.164 40.469 1 89.44 670 TYR A O 1
ATOM 5449 N N . THR A 1 671 ? -33.875 2.445 41.656 1 85.88 671 THR A N 1
ATOM 5450 C CA . THR A 1 671 ? -33.5 3.098 42.906 1 85.88 671 THR A CA 1
ATOM 5451 C C . THR A 1 671 ? -32.406 2.324 43.625 1 85.88 671 THR A C 1
ATOM 5453 O O . THR A 1 671 ? -32.562 1.125 43.875 1 85.88 671 THR A O 1
ATOM 5456 N N . GLU A 1 672 ? -31.312 2.912 43.75 1 80.06 672 GLU A N 1
ATOM 5457 C CA . GLU A 1 672 ? -30.188 2.352 44.5 1 80.06 672 GLU A CA 1
ATOM 5458 C C . GLU A 1 672 ? -29.672 3.34 45.562 1 80.06 672 GLU A C 1
ATOM 5460 O O . GLU A 1 672 ? -29.219 4.43 45.219 1 80.06 672 GLU A O 1
ATOM 5465 N N . ASN A 1 673 ? -29.453 2.986 46.875 1 78.62 673 ASN A N 1
ATOM 5466 C CA . ASN A 1 673 ? -28.938 3.787 48 1 78.62 673 ASN A CA 1
ATOM 5467 C C . ASN A 1 673 ? -29.438 5.227 47.906 1 78.62 673 ASN A C 1
ATOM 5469 O O . ASN A 1 673 ? -28.641 6.168 47.938 1 78.62 673 ASN A O 1
ATOM 5473 N N . ASP A 1 674 ? -30.578 5.508 47.625 1 79.19 674 ASP A N 1
ATOM 5474 C CA . ASP A 1 674 ? -31.25 6.801 47.625 1 79.19 674 ASP A CA 1
ATOM 5475 C C . ASP A 1 674 ? -31.062 7.539 46.312 1 79.19 674 ASP A C 1
ATOM 5477 O O . ASP A 1 674 ? -31.438 8.703 46.188 1 79.19 674 ASP A O 1
ATOM 5481 N N . ARG A 1 675 ? -30.359 6.926 45.438 1 87.06 675 ARG A N 1
ATOM 5482 C CA . ARG A 1 675 ? -30.234 7.48 44.094 1 87.06 675 ARG A CA 1
ATOM 5483 C C . ARG A 1 675 ? -31.266 6.875 43.156 1 87.06 675 ARG A C 1
ATOM 5485 O O . ARG A 1 675 ? -31.438 5.656 43.125 1 87.06 675 ARG A O 1
ATOM 5492 N N . VAL A 1 676 ? -31.969 7.797 42.531 1 90.06 676 VAL A N 1
ATOM 5493 C CA . VAL A 1 676 ? -33 7.359 41.594 1 90.06 676 VAL A CA 1
ATOM 5494 C C . VAL A 1 676 ? -32.5 7.645 40.156 1 90.06 676 VAL A C 1
ATOM 5496 O O . VAL A 1 676 ? -32.125 8.773 39.844 1 90.06 676 VAL A O 1
ATOM 5499 N N . THR A 1 677 ? -32.375 6.598 39.438 1 91.44 677 THR A N 1
ATOM 5500 C CA . THR A 1 677 ? -32 6.73 38.031 1 91.44 677 THR A CA 1
ATOM 5501 C C . THR A 1 677 ? -33.125 6.191 37.125 1 91.44 677 THR A C 1
ATOM 5503 O O . THR A 1 677 ? -33.875 5.301 37.5 1 91.44 677 THR A O 1
ATOM 5506 N N . VAL A 1 678 ? -33.281 6.766 35.938 1 90.44 678 VAL A N 1
ATOM 5507 C CA . VAL A 1 678 ? -34.312 6.355 35 1 90.44 678 VAL A CA 1
ATOM 5508 C C . VAL A 1 678 ? -33.688 6.18 33.625 1 90.44 678 VAL A C 1
ATOM 5510 O O . VAL A 1 678 ? -32.656 6.82 33.312 1 90.44 678 VAL A O 1
ATOM 5513 N N . PHE A 1 679 ? -34.219 5.27 32.781 1 90 679 PHE A N 1
ATOM 5514 C CA . PHE A 1 679 ? -33.906 5.18 31.375 1 90 679 PHE A CA 1
ATOM 5515 C C . PHE A 1 679 ? -34.938 5.953 30.531 1 90 679 PHE A C 1
ATOM 5517 O O . PHE A 1 679 ? -36.125 5.617 30.516 1 90 679 PHE A O 1
ATOM 5524 N N . VAL A 1 680 ? -34.469 6.93 29.875 1 91.69 680 VAL A N 1
ATOM 5525 C CA . VAL A 1 680 ? -35.375 7.715 29.062 1 91.69 680 VAL A CA 1
ATOM 5526 C C . VAL A 1 680 ? -34.844 7.793 27.641 1 91.69 680 VAL A C 1
ATOM 5528 O O . VAL A 1 680 ? -33.656 7.977 27.406 1 91.69 680 VAL A O 1
ATOM 5531 N N . GLU A 1 681 ? -35.688 7.504 26.719 1 94 681 GLU A N 1
ATOM 5532 C CA . GLU A 1 681 ? -35.375 7.695 25.312 1 94 681 GLU A CA 1
ATOM 5533 C C . GLU A 1 681 ? -35.562 9.148 24.891 1 94 681 GLU A C 1
ATOM 5535 O O . GLU A 1 681 ? -36.625 9.727 25.109 1 94 681 GLU A O 1
ATOM 5540 N N . VAL A 1 682 ? -34.594 9.766 24.391 1 96.62 682 VAL A N 1
ATOM 5541 C CA . VAL A 1 682 ? -34.625 11.164 23.984 1 96.62 682 VAL A CA 1
ATOM 5542 C C . VAL A 1 682 ? -34.469 11.266 22.469 1 96.62 682 VAL A C 1
ATOM 5544 O O . VAL A 1 682 ? -33.562 10.633 21.891 1 96.62 682 VAL A O 1
ATOM 5547 N N . PRO A 1 683 ? -35.312 12.008 21.781 1 96.38 683 PRO A N 1
ATOM 5548 C CA . PRO A 1 683 ? -35.219 12.133 20.328 1 96.38 683 PRO A CA 1
ATOM 5549 C C . PRO A 1 683 ? -33.906 12.805 19.875 1 96.38 683 PRO A C 1
ATOM 5551 O O . PRO A 1 683 ? -33.25 13.461 20.688 1 96.38 683 PRO A O 1
ATOM 5554 N N . ALA A 1 684 ? -33.625 12.617 18.578 1 96.12 684 ALA A N 1
ATOM 5555 C CA . ALA A 1 684 ? -32.469 13.258 17.969 1 96.12 684 ALA A CA 1
ATOM 5556 C C . ALA A 1 684 ? -32.625 14.773 17.969 1 96.12 684 ALA A C 1
ATOM 5558 O O . ALA A 1 684 ? -33.688 15.297 17.625 1 96.12 684 ALA A O 1
ATOM 5559 N N . LEU A 1 685 ? -31.531 15.43 18.391 1 96.69 685 LEU A N 1
ATOM 5560 C CA . LEU A 1 685 ? -31.516 16.891 18.422 1 96.69 685 LEU A CA 1
ATOM 5561 C C . LEU A 1 685 ? -32.812 17.438 19.031 1 96.69 685 LEU A C 1
ATOM 5563 O O . LEU A 1 685 ? -33.469 18.266 18.422 1 96.69 685 LEU A O 1
ATOM 5567 N N . GLY A 1 686 ? -33.125 16.922 20.234 1 96.31 686 GLY A N 1
ATOM 5568 C CA . GLY A 1 686 ? -34.375 17.234 20.844 1 96.31 686 GLY A CA 1
ATOM 5569 C C . GLY A 1 686 ? -34.375 17.109 22.359 1 96.31 686 GLY A C 1
ATOM 5570 O O . GLY A 1 686 ? -33.312 17.25 22.984 1 96.31 686 GLY A O 1
ATOM 5571 N N . ALA A 1 687 ? -35.562 17.016 22.922 1 96.62 687 ALA A N 1
ATOM 5572 C CA . ALA A 1 687 ? -35.688 16.953 24.375 1 96.62 687 ALA A CA 1
ATOM 5573 C C . ALA A 1 687 ? -36.938 16.203 24.797 1 96.62 687 ALA A C 1
ATOM 5575 O O . ALA A 1 687 ? -37.875 16.047 24 1 96.62 687 ALA A O 1
ATOM 5576 N N . VAL A 1 688 ? -36.844 15.695 25.953 1 96.94 688 VAL A N 1
ATOM 5577 C CA . VAL A 1 688 ? -38 15.047 26.594 1 96.94 688 VAL A CA 1
ATOM 5578 C C . VAL A 1 688 ? -38.062 15.438 28.062 1 96.94 688 VAL A C 1
ATOM 5580 O O . VAL A 1 688 ? -37.031 15.555 28.734 1 96.94 688 VAL A O 1
ATOM 5583 N N . THR A 1 689 ? -39.312 15.68 28.562 1 96.75 689 THR A N 1
ATOM 5584 C CA . THR A 1 689 ? -39.5 16.016 29.969 1 96.75 689 THR A CA 1
ATOM 5585 C C . THR A 1 689 ? -40 14.812 30.75 1 96.75 689 THR A C 1
ATOM 5587 O O . THR A 1 689 ? -40.906 14.109 30.312 1 96.75 689 THR A O 1
ATOM 5590 N N . ILE A 1 690 ? -39.375 14.617 31.875 1 95.88 690 ILE A N 1
ATOM 5591 C CA . ILE A 1 690 ? -39.781 13.586 32.812 1 95.88 690 ILE A CA 1
ATOM 5592 C C . ILE A 1 690 ? -40.5 14.227 34 1 95.88 690 ILE A C 1
ATOM 5594 O O . ILE A 1 690 ? -40 15.203 34.594 1 95.88 690 ILE A O 1
ATOM 5598 N N . VAL A 1 691 ? -41.625 13.664 34.375 1 94.81 691 VAL A N 1
ATOM 5599 C CA . VAL A 1 691 ? -42.375 14.164 35.531 1 94.81 691 VAL A CA 1
ATOM 5600 C C . VAL A 1 691 ? -42.656 13.031 36.5 1 94.81 691 VAL A C 1
ATOM 5602 O O . VAL A 1 691 ? -42.75 11.867 36.125 1 94.81 691 VAL A O 1
ATOM 5605 N N . PRO A 1 692 ? -42.688 13.375 37.812 1 91.31 692 PRO A N 1
ATOM 5606 C CA . PRO A 1 692 ? -43 12.336 38.781 1 91.31 692 PRO A CA 1
ATOM 5607 C C . PRO A 1 692 ? -44.406 11.789 38.656 1 91.31 692 PRO A C 1
ATOM 5609 O O . PRO A 1 692 ? -45.312 12.484 38.156 1 91.31 692 PRO A O 1
ATOM 5612 N N . TRP A 1 693 ? -44.5 10.586 38.969 1 87.38 693 TRP A N 1
ATOM 5613 C CA . TRP A 1 693 ? -45.781 9.898 38.938 1 87.38 693 TRP A CA 1
ATOM 5614 C C . TRP A 1 693 ? -46 9.094 40.219 1 87.38 693 TRP A C 1
ATOM 5616 O O . TRP A 1 693 ? -45.094 8.438 40.688 1 87.38 693 TRP A O 1
ATOM 5626 N N . ASN A 1 694 ? -47.25 9.164 40.906 1 79.25 694 ASN A N 1
ATOM 5627 C CA . ASN A 1 694 ? -47.531 8.617 42.219 1 79.25 694 ASN A CA 1
ATOM 5628 C C . ASN A 1 694 ? -48.031 7.176 42.125 1 79.25 694 ASN A C 1
ATOM 5630 O O . ASN A 1 694 ? -48.406 6.582 43.125 1 79.25 694 ASN A O 1
ATOM 5634 N N . GLU A 1 695 ? -48.125 6.52 41 1 74.31 695 GLU A N 1
ATOM 5635 C CA . GLU A 1 695 ? -48.531 5.117 40.906 1 74.31 695 GLU A CA 1
ATOM 5636 C C . GLU A 1 695 ? -47.375 4.234 40.438 1 74.31 695 GLU A C 1
ATOM 5638 O O . GLU A 1 695 ? -46.625 4.605 39.531 1 74.31 695 GLU A O 1
ATOM 5643 N N . GLU A 1 696 ? -47.156 3.131 41.281 1 63.97 696 GLU A N 1
ATOM 5644 C CA . GLU A 1 696 ? -46.125 2.16 40.906 1 63.97 696 GLU A CA 1
ATOM 5645 C C . GLU A 1 696 ? -46.438 1.463 39.594 1 63.97 696 GLU A C 1
ATOM 5647 O O . GLU A 1 696 ? -47.562 0.934 39.406 1 63.97 696 GLU A O 1
ATOM 5652 N N . VAL A 1 697 ? -46 1.834 38.531 1 61.44 697 VAL A N 1
ATOM 5653 C CA . VAL A 1 697 ? -46.188 1.086 37.312 1 61.44 697 VAL A CA 1
ATOM 5654 C C . VAL A 1 697 ? -45 0.145 37.062 1 61.44 697 VAL A C 1
ATOM 5656 O O . VAL A 1 697 ? -43.844 0.552 37.188 1 61.44 697 VAL A O 1
ATOM 5659 N N . ARG A 1 698 ? -45.406 -1.217 36.938 1 62.69 698 ARG A N 1
ATOM 5660 C CA . ARG A 1 698 ? -44.438 -2.264 36.656 1 62.69 698 ARG A CA 1
ATOM 5661 C C . ARG A 1 698 ? -43.938 -2.207 35.219 1 62.69 698 ARG A C 1
ATOM 5663 O O . ARG A 1 698 ? -44.688 -2.561 34.312 1 62.69 698 ARG A O 1
ATOM 5670 N N . VAL A 1 699 ? -42.906 -1.436 34.781 1 70.25 699 VAL A N 1
ATOM 5671 C CA . VAL A 1 699 ? -42.25 -1.531 33.469 1 70.25 699 VAL A CA 1
ATOM 5672 C C . VAL A 1 699 ? -41.094 -2.525 33.531 1 70.25 699 VAL A C 1
ATOM 5674 O O . VAL A 1 699 ? -40.375 -2.59 34.562 1 70.25 699 VAL A O 1
ATOM 5677 N N . GLU A 1 700 ? -41.156 -3.521 32.531 1 73.75 700 GLU A N 1
ATOM 5678 C CA . GLU A 1 700 ? -40 -4.441 32.469 1 73.75 700 GLU A CA 1
ATOM 5679 C C . GLU A 1 700 ? -38.688 -3.686 32.5 1 73.75 700 GLU A C 1
ATOM 5681 O O . GLU A 1 700 ? -38.469 -2.779 31.688 1 73.75 700 GLU A O 1
ATOM 5686 N N . LYS A 1 701 ? -37.906 -3.982 33.438 1 81.19 701 LYS A N 1
ATOM 5687 C CA . LYS A 1 701 ? -36.625 -3.301 33.594 1 81.19 701 LYS A CA 1
ATOM 5688 C C . LYS A 1 701 ? -35.469 -4.188 33.125 1 81.19 701 LYS A C 1
ATOM 5690 O O . LYS A 1 701 ? -35.281 -5.305 33.625 1 81.19 701 LYS A O 1
ATOM 5695 N N . PRO A 1 702 ? -34.75 -3.691 32.062 1 80.25 702 PRO A N 1
ATOM 5696 C CA . PRO A 1 702 ? -33.5 -4.426 31.812 1 80.25 702 PRO A CA 1
ATOM 5697 C C . PRO A 1 702 ? -32.594 -4.426 33.031 1 80.25 702 PRO A C 1
ATOM 5699 O O . PRO A 1 702 ? -32.594 -3.49 33.844 1 80.25 702 PRO A O 1
ATOM 5702 N N . ILE A 1 703 ? -31.859 -5.52 33.094 1 88.62 703 ILE A N 1
ATOM 5703 C CA . ILE A 1 703 ? -30.984 -5.598 34.25 1 88.62 703 ILE A CA 1
ATOM 5704 C C . ILE A 1 703 ? -29.578 -6.039 33.812 1 88.62 703 ILE A C 1
ATOM 5706 O O . ILE A 1 703 ? -29.438 -6.746 32.812 1 88.62 703 ILE A O 1
ATOM 5710 N N . VAL A 1 704 ? -28.609 -5.449 34.469 1 95.31 704 VAL A N 1
ATOM 5711 C CA . VAL A 1 704 ? -27.219 -5.883 34.375 1 95.31 704 VAL A CA 1
ATOM 5712 C C . VAL A 1 704 ? -26.781 -6.516 35.688 1 95.31 704 VAL A C 1
ATOM 5714 O O . VAL A 1 704 ? -27.328 -6.211 36.75 1 95.31 704 VAL A O 1
ATOM 5717 N N . SER A 1 705 ? -25.938 -7.516 35.625 1 96.62 705 SER A N 1
ATOM 5718 C CA . SER A 1 705 ? -25.438 -8.18 36.812 1 96.62 705 SER A CA 1
ATOM 5719 C C . SER A 1 705 ? -23.906 -8.25 36.812 1 96.62 705 SER A C 1
ATOM 5721 O O . SER A 1 705 ? -23.281 -8.328 35.75 1 96.62 705 SER A O 1
ATOM 5723 N N . LEU A 1 706 ? -23.344 -8.141 37.938 1 97.62 706 LEU A N 1
ATOM 5724 C CA . LEU A 1 706 ? -21.922 -8.297 38.219 1 97.62 706 LEU A CA 1
ATOM 5725 C C . LEU A 1 706 ? -21.688 -9.18 39.438 1 97.62 706 LEU A C 1
ATOM 5727 O O . LEU A 1 706 ? -22.156 -8.859 40.531 1 97.62 706 LEU A O 1
ATOM 5731 N N . LYS A 1 707 ? -21.062 -10.328 39.188 1 97.06 707 LYS A N 1
ATOM 5732 C CA . LYS A 1 707 ? -20.828 -11.297 40.25 1 97.06 707 LYS A CA 1
ATOM 5733 C C . LYS A 1 707 ? -19.375 -11.719 40.312 1 97.06 707 LYS A C 1
ATOM 5735 O O . LYS A 1 707 ? -18.703 -11.797 39.312 1 97.06 707 LYS A O 1
ATOM 5740 N N . GLN A 1 708 ? -19 -11.961 41.5 1 96.5 708 GLN A N 1
ATOM 5741 C CA . GLN A 1 708 ? -17.672 -12.516 41.688 1 96.5 708 GLN A CA 1
ATOM 5742 C C . GLN A 1 708 ? -17.656 -14.016 41.375 1 96.5 708 GLN A C 1
ATOM 5744 O O . GLN A 1 708 ? -18.578 -14.734 41.75 1 96.5 708 GLN A O 1
ATOM 5749 N N . GLU A 1 709 ? -16.688 -14.297 40.625 1 94.81 709 GLU A N 1
ATOM 5750 C CA . GLU A 1 709 ? -16.469 -15.711 40.344 1 94.81 709 GLU A CA 1
ATOM 5751 C C . GLU A 1 709 ? -15.125 -16.188 40.906 1 94.81 709 GLU A C 1
ATOM 5753 O O . GLU A 1 709 ? -14.414 -15.414 41.562 1 94.81 709 GLU A O 1
ATOM 5758 N N . GLN A 1 710 ? -14.797 -17.5 40.688 1 89.06 710 GLN A N 1
ATOM 5759 C CA . GLN A 1 710 ? -13.562 -18.078 41.188 1 89.06 710 GLN A CA 1
ATOM 5760 C C . GLN A 1 710 ? -12.344 -17.406 40.562 1 89.06 710 GLN A C 1
ATOM 5762 O O . GLN A 1 710 ? -11.352 -17.156 41.281 1 89.06 710 GLN A O 1
ATOM 5767 N N . THR A 1 711 ? -12.398 -17.141 39.344 1 88.5 711 THR A N 1
ATOM 5768 C CA . THR A 1 711 ? -11.242 -16.594 38.656 1 88.5 711 THR A CA 1
ATOM 5769 C C . THR A 1 711 ? -11.5 -15.156 38.219 1 88.5 711 THR A C 1
ATOM 5771 O O . THR A 1 711 ? -10.852 -14.656 37.281 1 88.5 711 THR A O 1
ATOM 5774 N N . GLY A 1 712 ? -12.281 -14.391 38.938 1 96.81 712 GLY A N 1
ATOM 5775 C CA . GLY A 1 712 ? -12.539 -13.016 38.562 1 96.81 712 GLY A CA 1
ATOM 5776 C C . GLY A 1 712 ? -13.992 -12.617 38.719 1 96.81 712 GLY A C 1
ATOM 5777 O O . GLY A 1 712 ? -14.594 -12.844 39.781 1 96.81 712 GLY A O 1
ATOM 5778 N N . PHE A 1 713 ? -14.477 -11.945 37.719 1 98.25 713 PHE A N 1
ATOM 5779 C CA . PHE A 1 713 ? -15.82 -11.375 37.781 1 98.25 713 PHE A CA 1
ATOM 5780 C C . PHE A 1 713 ? -16.594 -11.641 36.5 1 98.25 713 PHE A C 1
ATOM 5782 O O . PHE A 1 713 ? -16 -11.656 35.406 1 98.25 713 PHE A O 1
ATOM 5789 N N . LEU A 1 714 ? -17.812 -11.883 36.625 1 98.25 714 LEU A N 1
ATOM 5790 C CA . LEU A 1 714 ? -18.719 -12.031 35.469 1 98.25 714 LEU A CA 1
ATOM 5791 C C . LEU A 1 714 ? -19.703 -10.867 35.406 1 98.25 714 LEU A C 1
ATOM 5793 O O . LEU A 1 714 ? -20.453 -10.625 36.344 1 98.25 714 LEU A O 1
ATOM 5797 N N . MET A 1 715 ? -19.625 -10.086 34.406 1 97.88 715 MET A N 1
ATOM 5798 C CA . MET A 1 715 ? -20.516 -8.969 34.125 1 97.88 715 MET A CA 1
ATOM 5799 C C . MET A 1 715 ? -21.391 -9.273 32.906 1 97.88 715 MET A C 1
ATOM 5801 O O . MET A 1 715 ? -20.891 -9.625 31.844 1 97.88 715 MET A O 1
ATOM 5805 N N . GLU A 1 716 ? -22.75 -9.078 33.094 1 97.31 716 GLU A N 1
ATOM 5806 C CA . GLU A 1 716 ? -23.609 -9.547 32.031 1 97.31 716 GLU A CA 1
ATOM 5807 C C . GLU A 1 716 ? -24.906 -8.727 31.953 1 97.31 716 GLU A C 1
ATOM 5809 O O . GLU A 1 716 ? -25.438 -8.328 33 1 97.31 716 GLU A O 1
ATOM 5814 N N . ASN A 1 717 ? -25.312 -8.383 30.75 1 97.38 717 ASN A N 1
ATOM 5815 C CA . ASN A 1 717 ? -26.625 -7.828 30.484 1 97.38 717 ASN A CA 1
ATOM 5816 C C . ASN A 1 717 ? -27.344 -8.586 29.359 1 97.38 717 ASN A C 1
ATOM 5818 O O . ASN A 1 717 ? -27.078 -9.766 29.141 1 97.38 717 ASN A O 1
ATOM 5822 N N . GLU A 1 718 ? -28.297 -7.98 28.641 1 95.69 718 GLU A N 1
ATOM 5823 C CA . GLU A 1 718 ? -29.094 -8.656 27.625 1 95.69 718 GLU A CA 1
ATOM 5824 C C . GLU A 1 718 ? -28.266 -8.938 26.375 1 95.69 718 GLU A C 1
ATOM 5826 O O . GLU A 1 718 ? -28.578 -9.859 25.609 1 95.69 718 GLU A O 1
ATOM 5831 N N . LYS A 1 719 ? -27.172 -8.219 26.25 1 96.75 719 LYS A N 1
ATOM 5832 C CA . LYS A 1 719 ? -26.469 -8.258 24.969 1 96.75 719 LYS A CA 1
ATOM 5833 C C . LYS A 1 719 ? -25.078 -8.859 25.125 1 96.75 719 LYS A C 1
ATOM 5835 O O . LYS A 1 719 ? -24.531 -9.438 24.172 1 96.75 719 LYS A O 1
ATOM 5840 N N . LEU A 1 720 ? -24.469 -8.703 26.344 1 98.19 720 LEU A N 1
ATOM 5841 C CA . LEU A 1 720 ? -23.062 -9.062 26.531 1 98.19 720 LEU A CA 1
ATOM 5842 C C . LEU A 1 720 ? -22.875 -9.969 27.734 1 98.19 720 LEU A C 1
ATOM 5844 O O . LEU A 1 720 ? -23.625 -9.859 28.719 1 98.19 720 LEU A O 1
ATOM 5848 N N . ARG A 1 721 ? -22 -10.891 27.641 1 98.19 721 ARG A N 1
ATOM 5849 C CA . ARG A 1 721 ? -21.406 -11.633 28.75 1 98.19 721 ARG A CA 1
ATOM 5850 C C . ARG A 1 721 ? -19.891 -11.445 28.797 1 98.19 721 ARG A C 1
ATOM 5852 O O . ARG A 1 721 ? -19.188 -11.883 27.891 1 98.19 721 ARG A O 1
ATOM 5859 N N . VAL A 1 722 ? -19.344 -10.828 29.828 1 98.44 722 VAL A N 1
ATOM 5860 C CA . VAL A 1 722 ? -17.953 -10.406 29.891 1 98.44 722 VAL A CA 1
ATOM 5861 C C . VAL A 1 722 ? -17.297 -10.977 31.156 1 98.44 722 VAL A C 1
ATOM 5863 O O . VAL A 1 722 ? -17.797 -10.789 32.25 1 98.44 722 VAL A O 1
ATOM 5866 N N . HIS A 1 723 ? -16.203 -11.719 30.969 1 98.44 723 HIS A N 1
ATOM 5867 C CA . HIS A 1 723 ? -15.398 -12.18 32.094 1 98.44 723 HIS A CA 1
ATOM 5868 C C . HIS A 1 723 ? -14.211 -11.258 32.344 1 98.44 723 HIS A C 1
ATOM 5870 O O . HIS A 1 723 ? -13.469 -10.938 31.406 1 98.44 723 HIS A O 1
ATOM 5876 N N . ILE A 1 724 ? -14.062 -10.766 33.562 1 98.56 724 ILE A N 1
ATOM 5877 C CA . ILE A 1 724 ? -12.984 -9.867 33.938 1 98.56 724 ILE A CA 1
ATOM 5878 C C . ILE A 1 724 ? -12.125 -10.523 35.031 1 98.56 724 ILE A C 1
ATOM 5880 O O . ILE A 1 724 ? -12.648 -11.039 36.031 1 98.56 724 ILE A O 1
ATOM 5884 N N . ASN A 1 725 ? -10.836 -10.555 34.844 1 97.88 725 ASN A N 1
ATOM 5885 C CA . ASN A 1 725 ? -9.977 -11.148 35.875 1 97.88 725 ASN A CA 1
ATOM 5886 C C . ASN A 1 725 ? -9.688 -10.172 37 1 97.88 725 ASN A C 1
ATOM 5888 O O . ASN A 1 725 ? -10.219 -9.055 37.031 1 97.88 725 ASN A O 1
ATOM 5892 N N . ALA A 1 726 ? -8.906 -10.539 37.938 1 95.38 726 ALA A N 1
ATOM 5893 C CA . ALA A 1 726 ? -8.625 -9.75 39.125 1 95.38 726 ALA A CA 1
ATOM 5894 C C . ALA A 1 726 ? -7.812 -8.508 38.781 1 95.38 726 ALA A C 1
ATOM 5896 O O . ALA A 1 726 ? -7.824 -7.523 39.531 1 95.38 726 ALA A O 1
ATOM 5897 N N . GLU A 1 727 ? -7.156 -8.555 37.656 1 95.38 727 GLU A N 1
ATOM 5898 C CA . GLU A 1 727 ? -6.34 -7.422 37.219 1 95.38 727 GLU A CA 1
ATOM 5899 C C . GLU A 1 727 ? -7.172 -6.398 36.469 1 95.38 727 GLU A C 1
ATOM 5901 O O . GLU A 1 727 ? -6.664 -5.352 36.062 1 95.38 727 GLU A O 1
ATOM 5906 N N . GLY A 1 728 ? -8.516 -6.703 36.312 1 97.19 728 GLY A N 1
ATOM 5907 C CA . GLY A 1 728 ? -9.391 -5.785 35.594 1 97.19 728 GLY A CA 1
ATOM 5908 C C . GLY A 1 728 ? -9.328 -5.969 34.094 1 97.19 728 GLY A C 1
ATOM 5909 O O . GLY A 1 728 ? -9.734 -5.086 33.344 1 97.19 728 GLY A O 1
ATOM 5910 N N . GLU A 1 729 ? -8.75 -7.074 33.625 1 98.31 729 GLU A N 1
ATOM 5911 C CA . GLU A 1 729 ? -8.656 -7.363 32.188 1 98.31 729 GLU A CA 1
ATOM 5912 C C . GLU A 1 729 ? -9.812 -8.258 31.734 1 98.31 729 GLU A C 1
ATOM 5914 O O . GLU A 1 729 ? -10.234 -9.156 32.469 1 98.31 729 GLU A O 1
ATOM 5919 N N . ILE A 1 730 ? -10.336 -7.961 30.562 1 98.56 730 ILE A N 1
ATOM 5920 C CA . ILE A 1 730 ? -11.391 -8.789 29.984 1 98.56 730 ILE A CA 1
ATOM 5921 C C . ILE A 1 730 ? -10.781 -10.031 29.328 1 98.56 730 ILE A C 1
ATOM 5923 O O . ILE A 1 730 ? -10.07 -9.93 28.328 1 98.56 730 ILE A O 1
ATOM 5927 N N . THR A 1 731 ? -11.086 -11.219 29.859 1 98.06 731 THR A N 1
ATOM 5928 C CA . THR A 1 731 ? -10.531 -12.461 29.344 1 98.06 731 THR A CA 1
ATOM 5929 C C . THR A 1 731 ? -11.508 -13.133 28.391 1 98.06 731 THR A C 1
ATOM 5931 O O . THR A 1 731 ? -11.117 -14.008 27.609 1 98.06 731 THR A O 1
ATOM 5934 N N . SER A 1 732 ? -12.727 -12.695 28.484 1 98.31 732 SER A N 1
ATOM 5935 C CA . SER A 1 732 ? -13.758 -13.172 27.562 1 98.31 732 SER A CA 1
ATOM 5936 C C . SER A 1 732 ? -14.797 -12.094 27.281 1 98.31 732 SER A C 1
ATOM 5938 O O . SER A 1 732 ? -15.195 -11.359 28.188 1 98.31 732 SER A O 1
ATOM 5940 N N . TYR A 1 733 ? -15.156 -11.891 26.094 1 98.38 733 TYR A N 1
ATOM 5941 C CA . TYR A 1 733 ? -16.141 -10.938 25.609 1 98.38 733 TYR A CA 1
ATOM 5942 C C . TYR A 1 733 ? -17.094 -11.594 24.609 1 98.38 733 TYR A C 1
ATOM 5944 O O . TYR A 1 733 ? -16.797 -11.633 23.406 1 98.38 733 TYR A O 1
ATOM 5952 N N . ILE A 1 734 ? -18.266 -12 25.031 1 98.06 734 ILE A N 1
ATOM 5953 C CA . ILE A 1 734 ? -19.188 -12.773 24.203 1 98.06 734 ILE A CA 1
ATOM 5954 C C . ILE A 1 734 ? -20.375 -11.914 23.812 1 98.06 734 ILE A C 1
ATOM 5956 O O . ILE A 1 734 ? -21.031 -11.32 24.672 1 98.06 734 ILE A O 1
ATOM 5960 N N . LEU A 1 735 ? -20.609 -11.75 22.594 1 96.81 735 LEU A N 1
ATOM 5961 C CA . LEU A 1 735 ? -21.859 -11.203 22.094 1 96.81 735 LEU A CA 1
ATOM 5962 C C . LEU A 1 735 ? -22.969 -12.25 22.141 1 96.81 735 LEU A C 1
ATOM 5964 O O . LEU A 1 735 ? -22.922 -13.25 21.406 1 96.81 735 LEU A O 1
ATOM 5968 N N . LYS A 1 736 ? -24 -12.047 22.906 1 95.94 736 LYS A N 1
ATOM 5969 C CA . LYS A 1 736 ? -25.016 -13.062 23.172 1 95.94 736 LYS A CA 1
ATOM 5970 C C . LYS A 1 736 ? -25.828 -13.359 21.938 1 95.94 736 LYS A C 1
ATOM 5972 O O . LYS A 1 736 ? -26.297 -14.484 21.734 1 95.94 736 LYS A O 1
ATOM 5977 N N . GLU A 1 737 ? -25.969 -12.383 21.094 1 92.62 737 GLU A N 1
ATOM 5978 C CA . GLU A 1 737 ? -26.781 -12.539 19.891 1 92.62 737 GLU A CA 1
ATOM 5979 C C . GLU A 1 737 ? -26.281 -13.703 19.047 1 92.62 737 GLU A C 1
ATOM 5981 O O . GLU A 1 737 ? -27.094 -14.438 18.469 1 92.62 737 GLU A O 1
ATOM 5986 N N . ASN A 1 738 ? -25.031 -13.891 18.969 1 89.06 738 ASN A N 1
ATOM 5987 C CA . ASN A 1 738 ? -24.5 -14.953 18.125 1 89.06 738 ASN A CA 1
ATOM 5988 C C . ASN A 1 738 ? -23.594 -15.898 18.922 1 89.06 738 ASN A C 1
ATOM 5990 O O . ASN A 1 738 ? -23.125 -16.906 18.375 1 89.06 738 ASN A O 1
ATOM 5994 N N . GLY A 1 739 ? -23.391 -15.586 20.172 1 92.56 739 GLY A N 1
ATOM 5995 C CA . GLY A 1 739 ? -22.609 -16.453 21.047 1 92.56 739 GLY A CA 1
ATOM 5996 C C . GLY A 1 739 ? -21.125 -16.438 20.719 1 92.56 739 GLY A C 1
ATOM 5997 O O . GLY A 1 739 ? -20.375 -17.297 21.172 1 92.56 739 GLY A O 1
ATOM 5998 N N . ARG A 1 740 ? -20.625 -15.523 20.047 1 93.38 740 ARG A N 1
ATOM 5999 C CA . ARG A 1 740 ? -19.25 -15.508 19.578 1 93.38 740 ARG A CA 1
ATOM 6000 C C . ARG A 1 740 ? -18.328 -14.82 20.578 1 93.38 740 ARG A C 1
ATOM 6002 O O . ARG A 1 740 ? -18.703 -13.805 21.188 1 93.38 740 ARG A O 1
ATOM 6009 N N . GLU A 1 741 ? -17.109 -15.375 20.672 1 96.31 741 GLU A N 1
ATOM 6010 C CA . GLU A 1 741 ? -16.031 -14.812 21.484 1 96.31 741 GLU A CA 1
ATOM 6011 C C . GLU A 1 741 ? -15.219 -13.789 20.703 1 96.31 741 GLU A C 1
ATOM 6013 O O . GLU A 1 741 ? -14.734 -14.078 19.609 1 96.31 741 GLU A O 1
ATOM 6018 N N . PHE A 1 742 ? -15.078 -12.641 21.266 1 97.25 742 PHE A N 1
ATOM 6019 C CA . PHE A 1 742 ? -14.367 -11.586 20.562 1 97.25 742 PHE A CA 1
ATOM 6020 C C . PHE A 1 742 ? -13.008 -11.328 21.188 1 97.25 742 PHE A C 1
ATOM 6022 O O . PHE A 1 742 ? -12.148 -10.68 20.594 1 97.25 742 PHE A O 1
ATOM 6029 N N . ALA A 1 743 ? -12.75 -11.766 22.391 1 98 743 ALA A N 1
ATOM 6030 C CA . ALA A 1 743 ? -11.453 -11.594 23.031 1 98 743 ALA A CA 1
ATOM 6031 C C . ALA A 1 743 ? -10.484 -12.703 22.625 1 98 743 ALA A C 1
ATOM 6033 O O . ALA A 1 743 ? -10.781 -13.883 22.797 1 98 743 ALA A O 1
ATOM 6034 N N . LYS A 1 744 ? -9.438 -12.398 22 1 96.19 744 LYS A N 1
ATOM 6035 C CA . LYS A 1 744 ? -8.398 -13.367 21.656 1 96.19 744 LYS A CA 1
ATOM 6036 C C . LYS A 1 744 ? -7.469 -13.625 22.844 1 96.19 744 LYS A C 1
ATOM 6038 O O . LYS A 1 744 ? -7.09 -14.773 23.094 1 96.19 744 LYS A O 1
ATOM 6043 N N . SER A 1 745 ? -6.977 -12.656 23.5 1 95.5 745 SER A N 1
ATOM 6044 C CA . SER A 1 745 ? -6.223 -12.555 24.75 1 95.5 745 SER A CA 1
ATOM 6045 C C . SER A 1 745 ? -6.734 -11.406 25.609 1 95.5 745 SER A C 1
ATOM 6047 O O . SER A 1 745 ? -7.637 -10.672 25.203 1 95.5 745 SER A O 1
ATOM 6049 N N . PRO A 1 746 ? -6.328 -11.312 26.828 1 97.19 746 PRO A N 1
ATOM 6050 C CA . PRO A 1 746 ? -6.941 -10.336 27.734 1 97.19 746 PRO A CA 1
ATOM 6051 C C . PRO A 1 746 ? -6.988 -8.93 27.125 1 97.19 746 PRO A C 1
ATOM 6053 O O . PRO A 1 746 ? -5.969 -8.43 26.641 1 97.19 746 PRO A O 1
ATOM 6056 N N . MET A 1 747 ? -8.172 -8.375 27.094 1 98.38 747 MET A N 1
ATOM 6057 C CA . MET A 1 747 ? -8.414 -6.996 26.688 1 98.38 747 MET A CA 1
ATOM 6058 C C . MET A 1 747 ? -8.305 -6.047 27.875 1 98.38 747 MET A C 1
ATOM 6060 O O . MET A 1 747 ? -8.312 -6.484 29.031 1 98.38 747 MET A O 1
ATOM 6064 N N . ASN A 1 748 ? -8.18 -4.758 27.547 1 98.62 748 ASN A N 1
ATOM 6065 C CA . ASN A 1 748 ? -7.945 -3.758 28.578 1 98.62 748 ASN A CA 1
ATOM 6066 C C . ASN A 1 748 ? -6.648 -4.031 29.344 1 98.62 748 ASN A C 1
ATOM 6068 O O . ASN A 1 748 ? -6.609 -3.939 30.562 1 98.62 748 ASN A O 1
ATOM 6072 N N . HIS A 1 749 ? -5.695 -4.457 28.562 1 98 749 HIS A N 1
ATOM 6073 C CA . HIS A 1 749 ? -4.367 -4.742 29.094 1 98 749 HIS A CA 1
ATOM 6074 C C . HIS A 1 749 ? -3.449 -3.531 28.969 1 98 749 HIS A C 1
ATOM 6076 O O . HIS A 1 749 ? -3.143 -3.1 27.859 1 98 749 HIS A O 1
ATOM 6082 N N . PHE A 1 750 ? -3.031 -2.955 30.125 1 98.44 750 PHE A N 1
ATOM 6083 C CA . PHE A 1 750 ? -2.139 -1.803 30.109 1 98.44 750 PHE A CA 1
ATOM 6084 C C . PHE A 1 750 ? -0.719 -2.223 29.75 1 98.44 750 PHE A C 1
ATOM 6086 O O . PHE A 1 750 ? -0.173 -3.158 30.328 1 98.44 750 PHE A O 1
ATOM 6093 N N . ARG A 1 751 ? -0.196 -1.573 28.75 1 97.69 751 ARG A N 1
ATOM 6094 C CA . ARG A 1 751 ? 1.189 -1.778 28.344 1 97.69 751 ARG A CA 1
ATOM 6095 C C . ARG A 1 751 ? 2.008 -0.504 28.531 1 97.69 751 ARG A C 1
ATOM 6097 O O . ARG A 1 751 ? 1.57 0.581 28.141 1 97.69 751 ARG A O 1
ATOM 6104 N N . LEU A 1 752 ? 3.141 -0.604 29.172 1 97.31 752 LEU A N 1
ATOM 6105 C CA . LEU A 1 752 ? 4.043 0.52 29.406 1 97.31 752 LEU A CA 1
ATOM 6106 C C . LEU A 1 752 ? 5.359 0.322 28.672 1 97.31 752 LEU A C 1
ATOM 6108 O O . LEU A 1 752 ? 5.91 -0.78 28.656 1 97.31 752 LEU A O 1
ATOM 6112 N N . PHE A 1 753 ? 5.84 1.403 27.984 1 95.88 753 PHE A N 1
ATOM 6113 C CA . PHE A 1 753 ? 7.055 1.334 27.188 1 95.88 753 PHE A CA 1
ATOM 6114 C C . PHE A 1 753 ? 8.016 2.457 27.562 1 95.88 753 PHE A C 1
ATOM 6116 O O . PHE A 1 753 ? 7.586 3.52 28.016 1 95.88 753 PHE A O 1
ATOM 6123 N N . LYS A 1 754 ? 9.344 2.18 27.406 1 90.75 754 LYS A N 1
ATOM 6124 C CA . LYS A 1 754 ? 10.281 3.293 27.344 1 90.75 754 LYS A CA 1
ATOM 6125 C C . LYS A 1 754 ? 10.109 4.09 26.047 1 90.75 754 LYS A C 1
ATOM 6127 O O . LYS A 1 754 ? 9.906 3.514 24.984 1 90.75 754 LYS A O 1
ATOM 6132 N N . ASP A 1 755 ? 10.086 5.402 26.234 1 92.5 755 ASP A N 1
ATOM 6133 C CA . ASP A 1 755 ? 9.82 6.27 25.094 1 92.5 755 ASP A CA 1
ATOM 6134 C C . ASP A 1 755 ? 10.844 7.402 25.016 1 92.5 755 ASP A C 1
ATOM 6136 O O . ASP A 1 755 ? 10.617 8.492 25.547 1 92.5 755 ASP A O 1
ATOM 6140 N N . VAL A 1 756 ? 11.992 7.117 24.375 1 85.31 756 VAL A N 1
ATOM 6141 C CA . VAL A 1 756 ? 13.031 8.102 24.125 1 85.31 756 VAL A CA 1
ATOM 6142 C C . VAL A 1 756 ? 13.297 8.203 22.625 1 85.31 756 VAL A C 1
ATOM 6144 O O . VAL A 1 756 ? 14.195 7.543 22.109 1 85.31 756 VAL A O 1
ATOM 6147 N N . PRO A 1 757 ? 12.547 9.062 21.953 1 86.69 757 PRO A N 1
ATOM 6148 C CA . PRO A 1 757 ? 12.758 9.18 20.5 1 86.69 757 PRO A CA 1
ATOM 6149 C C . PRO A 1 757 ? 14.133 9.758 20.156 1 86.69 757 PRO A C 1
ATOM 6151 O O . PRO A 1 757 ? 14.719 10.492 20.953 1 86.69 757 PRO A O 1
ATOM 6154 N N . ARG A 1 758 ? 14.555 9.484 18.969 1 79.69 758 ARG A N 1
ATOM 6155 C CA . ARG A 1 758 ? 15.836 9.969 18.469 1 79.69 758 ARG A CA 1
ATOM 6156 C C . ARG A 1 758 ? 15.836 11.484 18.344 1 79.69 758 ARG A C 1
ATOM 6158 O O . ARG A 1 758 ? 16.828 12.141 18.656 1 79.69 758 ARG A O 1
ATOM 6165 N N . LYS A 1 759 ? 14.75 12.008 17.781 1 86.62 759 LYS A N 1
ATOM 6166 C CA . LYS A 1 759 ? 14.586 13.438 17.562 1 86.62 759 LYS A CA 1
ATOM 6167 C C . LYS A 1 759 ? 13.211 13.914 18.016 1 86.62 759 LYS A C 1
ATOM 6169 O O . LYS A 1 759 ? 12.242 13.148 17.984 1 86.62 759 LYS A O 1
ATOM 6174 N N . PHE A 1 760 ? 13.211 15.266 18.5 1 90.06 760 PHE A N 1
ATOM 6175 C CA . PHE A 1 760 ? 11.945 15.93 18.797 1 90.06 760 PHE A CA 1
ATOM 6176 C C . PHE A 1 760 ? 11.164 15.172 19.859 1 90.06 760 PHE A C 1
ATOM 6178 O O . PHE A 1 760 ? 10.125 14.578 19.562 1 90.06 760 PHE A O 1
ATOM 6185 N N . ASP A 1 761 ? 11.594 15.297 21 1 90.12 761 ASP A N 1
ATOM 6186 C CA . ASP A 1 761 ? 11.203 14.508 22.172 1 90.12 761 ASP A CA 1
ATOM 6187 C C . ASP A 1 761 ? 9.688 14.523 22.344 1 90.12 761 ASP A C 1
ATOM 6189 O O . ASP A 1 761 ? 9.055 13.469 22.438 1 90.12 761 ASP A O 1
ATOM 6193 N N . ALA A 1 762 ? 9.039 15.68 22.328 1 94.06 762 ALA A N 1
ATOM 6194 C CA . ALA A 1 762 ? 7.594 15.789 22.531 1 94.06 762 ALA A CA 1
ATOM 6195 C C . ALA A 1 762 ? 6.832 15.453 21.25 1 94.06 762 ALA A C 1
ATOM 6197 O O . ALA A 1 762 ? 5.656 15.078 21.312 1 94.06 762 ALA A O 1
ATOM 6198 N N . TRP A 1 763 ? 7.492 15.477 20.062 1 94.44 763 TRP A N 1
ATOM 6199 C CA . TRP A 1 763 ? 6.836 15.383 18.766 1 94.44 763 TRP A CA 1
ATOM 6200 C C . TRP A 1 763 ? 6.719 13.93 18.312 1 94.44 763 TRP A C 1
ATOM 6202 O O . TRP A 1 763 ? 5.809 13.586 17.547 1 94.44 763 TRP A O 1
ATOM 6212 N N . ASP A 1 764 ? 7.688 13.055 18.719 1 93.25 764 ASP A N 1
ATOM 6213 C CA . ASP A 1 764 ? 7.785 11.82 17.953 1 93.25 764 ASP A CA 1
ATOM 6214 C C . ASP A 1 764 ? 7.781 10.594 18.859 1 93.25 764 ASP A C 1
ATOM 6216 O O . ASP A 1 764 ? 7.996 10.719 20.062 1 93.25 764 ASP A O 1
ATOM 6220 N N . ILE A 1 765 ? 7.41 9.461 18.281 1 94.25 765 ILE A N 1
ATOM 6221 C CA . ILE A 1 765 ? 7.57 8.109 18.797 1 94.25 765 ILE A CA 1
ATOM 6222 C C . ILE A 1 765 ? 8.367 7.262 17.812 1 94.25 765 ILE A C 1
ATOM 6224 O O . ILE A 1 765 ? 8.023 7.191 16.625 1 94.25 765 ILE A O 1
ATOM 6228 N N . ASP A 1 766 ? 9.422 6.672 18.312 1 88.44 766 ASP A N 1
ATOM 6229 C CA . ASP A 1 766 ? 10.188 5.77 17.453 1 88.44 766 ASP A CA 1
ATOM 6230 C C . ASP A 1 766 ? 9.555 4.379 17.422 1 88.44 766 ASP A C 1
ATOM 6232 O O . ASP A 1 766 ? 8.938 3.949 18.391 1 88.44 766 ASP A O 1
ATOM 6236 N N . SER A 1 767 ? 9.758 3.686 16.328 1 88.25 767 SER A N 1
ATOM 6237 C CA . SER A 1 767 ? 9.164 2.363 16.156 1 88.25 767 SER A CA 1
ATOM 6238 C C . SER A 1 767 ? 9.75 1.364 17.156 1 88.25 767 SER A C 1
ATOM 6240 O O . SER A 1 767 ? 9.109 0.363 17.484 1 88.25 767 SER A O 1
ATOM 6242 N N . ASN A 1 768 ? 10.93 1.566 17.672 1 87.56 768 ASN A N 1
ATOM 6243 C CA . ASN A 1 768 ? 11.594 0.603 18.547 1 87.56 768 ASN A CA 1
ATOM 6244 C C . ASN A 1 768 ? 10.984 0.598 19.938 1 87.56 768 ASN A C 1
ATOM 6246 O O . ASN A 1 768 ? 11.359 -0.227 20.781 1 87.56 768 ASN A O 1
ATOM 6250 N N . TYR A 1 769 ? 10.016 1.592 20.219 1 91.56 769 TYR A N 1
ATOM 6251 C CA . TYR A 1 769 ? 9.367 1.559 21.531 1 91.56 769 TYR A CA 1
ATOM 6252 C C . TYR A 1 769 ? 8.789 0.18 21.812 1 91.56 769 TYR A C 1
ATOM 6254 O O . TYR A 1 769 ? 8.828 -0.297 22.953 1 91.56 769 TYR A O 1
ATOM 6262 N N . ALA A 1 770 ? 8.312 -0.486 20.766 1 89.94 770 ALA A N 1
ATOM 6263 C CA . ALA A 1 770 ? 7.625 -1.768 20.891 1 89.94 770 ALA A CA 1
ATOM 6264 C C . ALA A 1 770 ? 8.555 -2.832 21.469 1 89.94 770 ALA A C 1
ATOM 6266 O O . ALA A 1 770 ? 8.109 -3.75 22.172 1 89.94 770 ALA A O 1
ATOM 6267 N N . ALA A 1 771 ? 9.859 -2.705 21.281 1 85.06 771 ALA A N 1
ATOM 6268 C CA . ALA A 1 771 ? 10.852 -3.662 21.766 1 85.06 771 ALA A CA 1
ATOM 6269 C C . ALA A 1 771 ? 11.305 -3.316 23.172 1 85.06 771 ALA A C 1
ATOM 6271 O O . ALA A 1 771 ? 12.07 -4.062 23.781 1 85.06 771 ALA A O 1
ATOM 6272 N N . GLN A 1 772 ? 10.75 -2.254 23.766 1 88.12 772 GLN A N 1
ATOM 6273 C CA . GLN A 1 772 ? 11.203 -1.77 25.062 1 88.12 772 GLN A CA 1
ATOM 6274 C C . GLN A 1 772 ? 10.055 -1.753 26.078 1 88.12 772 GLN A C 1
ATOM 6276 O O . GLN A 1 772 ? 9.914 -0.801 26.844 1 88.12 772 GLN A O 1
ATOM 6281 N N . GLU A 1 773 ? 9.25 -2.705 25.984 1 92.62 773 GLU A N 1
ATOM 6282 C CA . GLU A 1 773 ? 8.133 -2.822 26.922 1 92.62 773 GLU A CA 1
ATOM 6283 C C . GLU A 1 773 ? 8.625 -3.145 28.328 1 92.62 773 GLU A C 1
ATOM 6285 O O . GLU A 1 773 ? 9.547 -3.939 28.5 1 92.62 773 GLU A O 1
ATOM 6290 N N . ILE A 1 774 ? 8.109 -2.498 29.281 1 89.25 774 ILE A N 1
ATOM 6291 C CA . ILE A 1 774 ? 8.359 -2.799 30.688 1 89.25 774 ILE A CA 1
ATOM 6292 C C . ILE A 1 774 ? 7.051 -3.172 31.375 1 89.25 774 ILE A C 1
ATOM 6294 O O . ILE A 1 774 ? 6.004 -3.254 30.734 1 89.25 774 ILE A O 1
ATOM 6298 N N . ALA A 1 775 ? 7.086 -3.418 32.656 1 87.69 775 ALA A N 1
ATOM 6299 C CA . ALA A 1 775 ? 5.914 -3.92 33.375 1 87.69 775 ALA A CA 1
ATOM 6300 C C . ALA A 1 775 ? 4.781 -2.898 33.375 1 87.69 775 ALA A C 1
ATOM 6302 O O . ALA A 1 775 ? 5.004 -1.712 33.625 1 87.69 775 ALA A O 1
ATOM 6303 N N . GLY A 1 776 ? 3.598 -3.381 33.031 1 93.75 776 GLY A N 1
ATOM 6304 C CA . GLY A 1 776 ? 2.414 -2.537 33.031 1 93.75 776 GLY A CA 1
ATOM 6305 C C . GLY A 1 776 ? 1.822 -2.342 34.438 1 93.75 776 GLY A C 1
ATOM 6306 O O . GLY A 1 776 ? 2.531 -1.969 35.375 1 93.75 776 GLY A O 1
ATOM 6307 N N . ALA A 1 777 ? 0.546 -2.582 34.531 1 95.19 777 ALA A N 1
ATOM 6308 C CA . ALA A 1 777 ? -0.162 -2.396 35.781 1 95.19 777 ALA A CA 1
ATOM 6309 C C . ALA A 1 777 ? 0.213 -3.482 36.781 1 95.19 777 ALA A C 1
ATOM 6311 O O . ALA A 1 777 ? 0.356 -4.652 36.438 1 95.19 777 ALA A O 1
ATOM 6312 N N . PHE A 1 778 ? 0.43 -3.068 38.094 1 94.5 778 PHE A N 1
ATOM 6313 C CA . PHE A 1 778 ? 0.715 -4.004 39.156 1 94.5 778 PHE A CA 1
ATOM 6314 C C . PHE A 1 778 ? 0.052 -3.549 40.469 1 94.5 778 PHE A C 1
ATOM 6316 O O . PHE A 1 778 ? -0.533 -2.467 40.531 1 94.5 778 PHE A O 1
ATOM 6323 N N . ASP A 1 779 ? -0.015 -4.449 41.531 1 96.38 779 ASP A N 1
ATOM 6324 C CA . ASP A 1 779 ? -0.688 -4.18 42.781 1 96.38 779 ASP A CA 1
ATOM 6325 C C . ASP A 1 779 ? -2.15 -3.799 42.562 1 96.38 779 ASP A C 1
ATOM 6327 O O . ASP A 1 779 ? -2.625 -2.795 43.094 1 96.38 779 ASP A O 1
ATOM 6331 N N . VAL A 1 780 ? -2.756 -4.539 41.688 1 97.5 780 VAL A N 1
ATOM 6332 C CA . VAL A 1 780 ? -4.113 -4.223 41.25 1 97.5 780 VAL A CA 1
ATOM 6333 C C . VAL A 1 780 ? -5.121 -4.824 42.25 1 97.5 780 VAL A C 1
ATOM 6335 O O . VAL A 1 780 ? -4.957 -5.961 42.688 1 97.5 780 VAL A O 1
ATOM 6338 N N . LYS A 1 781 ? -6.117 -4.039 42.625 1 97.38 781 LYS A N 1
ATOM 6339 C CA . LYS A 1 781 ? -7.246 -4.465 43.438 1 97.38 781 LYS A CA 1
ATOM 6340 C C . LYS A 1 781 ? -8.57 -4.168 42.75 1 97.38 781 LYS A C 1
ATOM 6342 O O . LYS A 1 781 ? -8.719 -3.129 42.094 1 97.38 781 LYS A O 1
ATOM 6347 N N . ALA A 1 782 ? -9.438 -5.121 42.906 1 97.44 782 ALA A N 1
ATOM 6348 C CA . ALA A 1 782 ? -10.758 -4.988 42.281 1 97.44 782 ALA A CA 1
ATOM 6349 C C . ALA A 1 782 ? -11.859 -5.078 43.344 1 97.44 782 ALA A C 1
ATOM 6351 O O . ALA A 1 782 ? -11.773 -5.879 44.25 1 97.44 782 ALA A O 1
ATOM 6352 N N . GLU A 1 783 ? -12.836 -4.195 43.188 1 96.81 783 GLU A N 1
ATOM 6353 C CA . GLU A 1 783 ? -13.969 -4.176 44.094 1 96.81 783 GLU A CA 1
ATOM 6354 C C . GLU A 1 783 ? -15.273 -3.889 43.344 1 96.81 783 GLU A C 1
ATOM 6356 O O . GLU A 1 783 ? -15.328 -2.994 42.5 1 96.81 783 GLU A O 1
ATOM 6361 N N . ILE A 1 784 ? -16.297 -4.617 43.656 1 97.25 784 ILE A N 1
ATOM 6362 C CA . ILE A 1 784 ? -17.609 -4.352 43.094 1 97.25 784 ILE A CA 1
ATOM 6363 C C . ILE A 1 784 ? -18.234 -3.148 43.812 1 97.25 784 ILE A C 1
ATOM 6365 O O . ILE A 1 784 ? -18.469 -3.178 45 1 97.25 784 ILE A O 1
ATOM 6369 N N . ILE A 1 785 ? -18.438 -2.109 43.094 1 94.81 785 ILE A N 1
ATOM 6370 C CA . ILE A 1 785 ? -19.078 -0.907 43.625 1 94.81 785 ILE A CA 1
ATOM 6371 C C . ILE A 1 785 ? -20.594 -1 43.406 1 94.81 785 ILE A C 1
ATOM 6373 O O . ILE A 1 785 ? -21.359 -0.532 44.25 1 94.81 785 ILE A O 1
ATOM 6377 N N . CYS A 1 786 ? -21 -1.495 42.312 1 92.69 786 CYS A N 1
ATOM 6378 C CA . CYS A 1 786 ? -22.406 -1.709 41.969 1 92.69 786 CYS A CA 1
ATOM 6379 C C . CYS A 1 786 ? -22.594 -3.068 41.312 1 92.69 786 CYS A C 1
ATOM 6381 O O . CYS A 1 786 ? -22.172 -3.283 40.156 1 92.69 786 CYS A O 1
ATOM 6383 N N . GLY A 1 787 ? -23.359 -3.928 41.906 1 90.31 787 GLY A N 1
ATOM 6384 C CA . GLY A 1 787 ? -23.453 -5.309 41.469 1 90.31 787 GLY A CA 1
ATOM 6385 C C . GLY A 1 787 ? -24.547 -5.535 40.438 1 90.31 787 GLY A C 1
ATOM 6386 O O . GLY A 1 787 ? -24.594 -6.582 39.781 1 90.31 787 GLY A O 1
ATOM 6387 N N . GLY A 1 788 ? -25.422 -4.473 40.375 1 90.38 788 GLY A N 1
ATOM 6388 C CA . GLY A 1 788 ? -26.469 -4.68 39.375 1 90.38 788 GLY A CA 1
ATOM 6389 C C . GLY A 1 788 ? -27.516 -3.58 39.375 1 90.38 788 GLY A C 1
ATOM 6390 O O . GLY A 1 788 ? -27.312 -2.516 39.969 1 90.38 788 GLY A O 1
ATOM 6391 N N . GLY A 1 789 ? -28.594 -3.838 38.531 1 90.31 789 GLY A N 1
ATOM 6392 C CA . GLY A 1 789 ? -29.625 -2.836 38.312 1 90.31 789 GLY A CA 1
ATOM 6393 C C . GLY A 1 789 ? -29.531 -2.154 36.969 1 90.31 789 GLY A C 1
ATOM 6394 O O . GLY A 1 789 ? -29.5 -2.818 35.938 1 90.31 789 GLY A O 1
ATOM 6395 N N . ALA A 1 790 ? -29.422 -0.815 37.062 1 92.44 790 ALA A N 1
ATOM 6396 C CA . ALA A 1 790 ? -29.328 -0.053 35.812 1 92.44 790 ALA A CA 1
ATOM 6397 C C . ALA A 1 790 ? -27.891 -0.062 35.281 1 92.44 790 ALA A C 1
ATOM 6399 O O . ALA A 1 790 ? -27.672 0.076 34.062 1 92.44 790 ALA A O 1
ATOM 6400 N N . LYS A 1 791 ? -26.969 -0.257 36.156 1 94.5 791 LYS A N 1
ATOM 6401 C CA . LYS A 1 791 ? -25.547 -0.216 35.781 1 94.5 791 LYS A CA 1
ATOM 6402 C C . LYS A 1 791 ? -24.719 -1.053 36.75 1 94.5 791 LYS A C 1
ATOM 6404 O O . LYS A 1 791 ? -24.969 -1.053 37.969 1 94.5 791 LYS A O 1
ATOM 6409 N N . ALA A 1 792 ? -23.859 -1.85 36.156 1 96.62 792 ALA A N 1
ATOM 6410 C CA . ALA A 1 792 ? -22.859 -2.561 36.969 1 96.62 792 ALA A CA 1
ATOM 6411 C C . ALA A 1 792 ? -21.5 -1.87 36.906 1 96.62 792 ALA A C 1
ATOM 6413 O O . ALA A 1 792 ? -21.094 -1.383 35.844 1 96.62 792 ALA A O 1
ATOM 6414 N N . VAL A 1 793 ? -20.797 -1.789 38.094 1 97.44 793 VAL A N 1
ATOM 6415 C CA . VAL A 1 793 ? -19.531 -1.082 38.125 1 97.44 793 VAL A CA 1
ATOM 6416 C C . VAL A 1 793 ? -18.516 -1.882 38.938 1 97.44 793 VAL A C 1
ATOM 6418 O O . VAL A 1 793 ? -18.75 -2.176 40.125 1 97.44 793 VAL A O 1
ATOM 6421 N N . LEU A 1 794 ? -17.484 -2.275 38.25 1 98.44 794 LEU A N 1
ATOM 6422 C CA . LEU A 1 794 ? -16.312 -2.838 38.906 1 98.44 794 LEU A CA 1
ATOM 6423 C C . LEU A 1 794 ? -15.203 -1.791 39.031 1 98.44 794 LEU A C 1
ATOM 6425 O O . LEU A 1 794 ? -14.758 -1.229 38.031 1 98.44 794 LEU A O 1
ATOM 6429 N N . HIS A 1 795 ? -14.812 -1.498 40.25 1 98.25 795 HIS A N 1
ATOM 6430 C CA . HIS A 1 795 ? -13.766 -0.52 40.531 1 98.25 795 HIS A CA 1
ATOM 6431 C C . HIS A 1 795 ? -12.398 -1.191 40.625 1 98.25 795 HIS A C 1
ATOM 6433 O O . HIS A 1 795 ? -12.234 -2.146 41.406 1 98.25 795 HIS A O 1
ATOM 6439 N N . ILE A 1 796 ? -11.469 -0.675 39.875 1 98.44 796 ILE A N 1
ATOM 6440 C CA . ILE A 1 796 ? -10.102 -1.175 39.875 1 98.44 796 ILE A CA 1
ATOM 6441 C C . ILE A 1 796 ? -9.148 -0.088 40.375 1 98.44 796 ILE A C 1
ATOM 6443 O O . ILE A 1 796 ? -9.297 1.084 40 1 98.44 796 ILE A O 1
ATOM 6447 N N . GLU A 1 797 ? -8.211 -0.364 41.188 1 98.25 797 GLU A N 1
ATOM 6448 C CA . GLU A 1 797 ? -7.129 0.529 41.594 1 98.25 797 GLU A CA 1
ATOM 6449 C C . GLU A 1 797 ? -5.777 -0.178 41.5 1 98.25 797 GLU A C 1
ATOM 6451 O O . GLU A 1 797 ? -5.695 -1.393 41.688 1 98.25 797 GLU A O 1
ATOM 6456 N N . GLY A 1 798 ? -4.809 0.563 41.125 1 98.12 798 GLY A N 1
ATOM 6457 C CA . GLY A 1 798 ? -3.479 -0.018 41.031 1 98.12 798 GLY A CA 1
ATOM 6458 C C . GLY A 1 798 ? -2.402 1.003 40.719 1 98.12 798 GLY A C 1
ATOM 6459 O O . GLY A 1 798 ? -2.596 2.203 40.938 1 98.12 798 GLY A O 1
ATOM 6460 N N . ARG A 1 799 ? -1.282 0.453 40.312 1 97.69 799 ARG A N 1
ATOM 6461 C CA . ARG A 1 799 ? -0.125 1.29 40 1 97.69 799 ARG A CA 1
ATOM 6462 C C . ARG A 1 799 ? 0.412 1.002 38.594 1 97.69 799 ARG A C 1
ATOM 6464 O O . ARG A 1 799 ? 0.249 -0.106 38.094 1 97.69 799 ARG A O 1
ATOM 6471 N N . ILE A 1 800 ? 0.995 1.946 38 1 97.25 800 ILE A N 1
ATOM 6472 C CA . ILE A 1 800 ? 1.737 1.867 36.75 1 97.25 800 ILE A CA 1
ATOM 6473 C C . ILE A 1 800 ? 3.029 2.672 36.844 1 97.25 800 ILE A C 1
ATOM 6475 O O . ILE A 1 800 ? 3.002 3.904 36.875 1 97.25 800 ILE A O 1
ATOM 6479 N N . GLY A 1 801 ? 4.145 1.99 36.844 1 94.12 801 GLY A N 1
ATOM 6480 C CA . GLY A 1 801 ? 5.375 2.703 37.156 1 94.12 801 GLY A CA 1
ATOM 6481 C C . GLY A 1 801 ? 5.316 3.426 38.5 1 94.12 801 GLY A C 1
ATOM 6482 O O . GLY A 1 801 ? 5.02 2.816 39.5 1 94.12 801 GLY A O 1
ATOM 6483 N N . GLU A 1 802 ? 5.52 4.746 38.438 1 94.44 802 GLU A N 1
ATOM 6484 C CA . GLU A 1 802 ? 5.438 5.57 39.656 1 94.44 802 GLU A CA 1
ATOM 6485 C C . GLU A 1 802 ? 4.059 6.215 39.781 1 94.44 802 GLU A C 1
ATOM 6487 O O . GLU A 1 802 ? 3.809 6.969 40.719 1 94.44 802 GLU A O 1
ATOM 6492 N N . SER A 1 803 ? 3.223 5.887 38.938 1 97.81 803 SER A N 1
ATOM 6493 C CA . SER A 1 803 ? 1.894 6.484 38.875 1 97.81 803 SER A CA 1
ATOM 6494 C C . SER A 1 803 ? 0.854 5.594 39.531 1 97.81 803 SER A C 1
ATOM 6496 O O . SER A 1 803 ? 1.081 4.395 39.719 1 97.81 803 SER A O 1
ATOM 6498 N N . THR A 1 804 ? -0.204 6.184 39.938 1 98.06 804 THR A N 1
ATOM 6499 C CA . THR A 1 804 ? -1.375 5.457 40.406 1 98.06 804 THR A CA 1
ATOM 6500 C C . THR A 1 804 ? -2.545 5.629 39.438 1 98.06 804 THR A C 1
ATOM 6502 O O . THR A 1 804 ? -2.613 6.617 38.719 1 98.06 804 THR A O 1
ATOM 6505 N N . PHE A 1 805 ? -3.365 4.621 39.406 1 98.19 805 PHE A N 1
ATOM 6506 C CA . PHE A 1 805 ? -4.551 4.762 38.562 1 98.19 805 PHE A CA 1
ATOM 6507 C C . PHE A 1 805 ? -5.766 4.133 39.219 1 98.19 805 PHE A C 1
ATOM 6509 O O . PHE A 1 805 ? -5.625 3.281 40.094 1 98.19 805 PHE A O 1
ATOM 6516 N N . THR A 1 806 ? -6.918 4.602 38.906 1 98.5 806 THR A N 1
ATOM 6517 C CA . THR A 1 806 ? -8.219 4.008 39.188 1 98.5 806 THR A CA 1
ATOM 6518 C C . THR A 1 806 ? -9.047 3.875 37.938 1 98.5 806 THR A C 1
ATOM 6520 O O . THR A 1 806 ? -8.875 4.648 36.969 1 98.5 806 THR A O 1
ATOM 6523 N N . GLN A 1 807 ? -9.828 2.852 37.844 1 98.69 807 GLN A N 1
ATOM 6524 C CA . GLN A 1 807 ? -10.672 2.623 36.688 1 98.69 807 GLN A CA 1
ATOM 6525 C C . GLN A 1 807 ? -12.016 2.008 37.062 1 98.69 807 GLN A C 1
ATOM 6527 O O . GLN A 1 807 ? -12.055 1.078 37.875 1 98.69 807 GLN A O 1
ATOM 6532 N N . ASP A 1 808 ? -13.078 2.549 36.688 1 98.62 808 ASP A N 1
ATOM 6533 C CA . ASP A 1 808 ? -14.414 1.962 36.781 1 98.62 808 ASP A CA 1
ATOM 6534 C C . ASP A 1 808 ? -14.82 1.268 35.5 1 98.62 808 ASP A C 1
ATOM 6536 O O . ASP A 1 808 ? -15.023 1.923 34.469 1 98.62 808 ASP A O 1
ATOM 6540 N N . ILE A 1 809 ? -14.852 -0.016 35.531 1 98.75 809 ILE A N 1
ATOM 6541 C CA . ILE A 1 809 ? -15.359 -0.802 34.406 1 98.75 809 ILE A CA 1
ATOM 6542 C C . ILE A 1 809 ? -16.875 -0.978 34.562 1 98.75 809 ILE A C 1
ATOM 6544 O O . ILE A 1 809 ? -17.344 -1.524 35.562 1 98.75 809 ILE A O 1
ATOM 6548 N N . SER A 1 810 ? -17.625 -0.565 33.594 1 98.12 810 SER A N 1
ATOM 6549 C CA . SER A 1 810 ? -19.062 -0.543 33.781 1 98.12 810 SER A CA 1
ATOM 6550 C C . SER A 1 810 ? -19.797 -1.09 32.562 1 98.12 810 SER A C 1
ATOM 6552 O O . SER A 1 810 ? -19.266 -1.071 31.453 1 98.12 810 SER A O 1
ATOM 6554 N N . LEU A 1 811 ? -20.891 -1.564 32.719 1 98 811 LEU A N 1
ATOM 6555 C CA . LEU A 1 811 ? -21.844 -2.043 31.75 1 98 811 LEU A CA 1
ATOM 6556 C C . LEU A 1 811 ? -23.266 -1.651 32.125 1 98 811 LEU A C 1
ATOM 6558 O O . LEU A 1 811 ? -23.672 -1.857 33.281 1 98 811 LEU A O 1
ATOM 6562 N N . GLU A 1 812 ? -23.984 -1.037 31.266 1 95.75 812 GLU A N 1
ATOM 6563 C CA . GLU A 1 812 ? -25.359 -0.614 31.531 1 95.75 812 GLU A CA 1
ATOM 6564 C C . GLU A 1 812 ? -26.344 -1.688 31.094 1 95.75 812 GLU A C 1
ATOM 6566 O O . GLU A 1 812 ? -26.062 -2.486 30.203 1 95.75 812 GLU A O 1
ATOM 6571 N N . ALA A 1 813 ? -27.531 -1.634 31.75 1 94 813 ALA A N 1
ATOM 6572 C CA . ALA A 1 813 ? -28.625 -2.465 31.266 1 94 813 ALA A CA 1
ATOM 6573 C C . ALA A 1 813 ? -29 -2.105 29.828 1 94 813 ALA A C 1
ATOM 6575 O O . ALA A 1 813 ? -29.109 -0.926 29.5 1 94 813 ALA A O 1
ATOM 6576 N N . GLY A 1 814 ? -28.969 -3.086 29 1 91.75 814 GLY A N 1
ATOM 6577 C CA . GLY A 1 814 ? -29.266 -2.867 27.594 1 91.75 814 GLY A CA 1
ATOM 6578 C C . GLY A 1 814 ? -28.125 -2.254 26.828 1 91.75 814 GLY A C 1
ATOM 6579 O O . GLY A 1 814 ? -28.234 -2.029 25.609 1 91.75 814 GLY A O 1
ATOM 6580 N N . GLY A 1 815 ? -27.078 -1.981 27.516 1 94.56 815 GLY A N 1
ATOM 6581 C CA . GLY A 1 815 ? -25.938 -1.344 26.875 1 94.56 815 GLY A CA 1
ATOM 6582 C C . GLY A 1 815 ? -25.219 -2.252 25.891 1 94.56 815 GLY A C 1
ATOM 6583 O O . GLY A 1 815 ? -25.219 -3.473 26.062 1 94.56 815 GLY A O 1
ATOM 6584 N N . GLU A 1 816 ? -24.562 -1.633 24.844 1 95.62 816 GLU A N 1
ATOM 6585 C CA . GLU A 1 816 ? -23.875 -2.369 23.797 1 95.62 816 GLU A CA 1
ATOM 6586 C C . GLU A 1 816 ? -22.359 -2.338 24 1 95.62 816 GLU A C 1
ATOM 6588 O O . GLU A 1 816 ? -21.609 -2.949 23.234 1 95.62 816 GLU A O 1
ATOM 6593 N N . ARG A 1 817 ? -21.875 -1.608 25 1 97.75 817 ARG A N 1
ATOM 6594 C CA . ARG A 1 817 ? -20.438 -1.447 25.156 1 97.75 817 ARG A CA 1
ATOM 6595 C C . ARG A 1 817 ? -20.047 -1.502 26.625 1 97.75 817 ARG A C 1
ATOM 6597 O O . ARG A 1 817 ? -20.859 -1.195 27.5 1 97.75 817 ARG A O 1
ATOM 6604 N N . VAL A 1 818 ? -18.828 -1.956 26.844 1 98.69 818 VAL A N 1
ATOM 6605 C CA . VAL A 1 818 ? -18.188 -1.838 28.156 1 98.69 818 VAL A CA 1
ATOM 6606 C C . VAL A 1 818 ? -17.359 -0.561 28.219 1 98.69 818 VAL A C 1
ATOM 6608 O O . VAL A 1 818 ? -16.625 -0.256 27.281 1 98.69 818 VAL A O 1
ATOM 6611 N N . GLU A 1 819 ? -17.516 0.178 29.281 1 98.56 819 GLU A N 1
ATOM 6612 C CA . GLU A 1 819 ? -16.797 1.441 29.406 1 98.56 819 GLU A CA 1
ATOM 6613 C C . GLU A 1 819 ? -15.742 1.366 30.5 1 98.56 819 GLU A C 1
ATOM 6615 O O . GLU A 1 819 ? -15.914 0.655 31.5 1 98.56 819 GLU A O 1
ATOM 6620 N N . PHE A 1 820 ? -14.672 2.049 30.234 1 98.88 820 PHE A N 1
ATOM 6621 C CA . PHE A 1 820 ? -13.547 2.137 31.141 1 98.88 820 PHE A CA 1
ATOM 6622 C C . PHE A 1 820 ? -13.258 3.588 31.516 1 98.88 820 PHE A C 1
ATOM 6624 O O . PHE A 1 820 ? -12.492 4.27 30.828 1 98.88 820 PHE A O 1
ATOM 6631 N N . ALA A 1 821 ? -13.883 4.078 32.594 1 98.62 821 ALA A N 1
ATOM 6632 C CA . ALA A 1 821 ? -13.547 5.398 33.125 1 98.62 821 ALA A CA 1
ATOM 6633 C C . ALA A 1 821 ? -12.281 5.348 33.969 1 98.62 821 ALA A C 1
ATOM 6635 O O . ALA A 1 821 ? -12.25 4.688 35 1 98.62 821 ALA A O 1
ATOM 6636 N N . THR A 1 822 ? -11.266 6.066 33.5 1 98.69 822 THR A N 1
ATOM 6637 C CA . THR A 1 822 ? -9.938 5.875 34.062 1 98.69 822 THR A CA 1
ATOM 6638 C C . THR A 1 822 ? -9.359 7.203 34.562 1 98.69 822 THR A C 1
ATOM 6640 O O . THR A 1 822 ? -9.508 8.234 33.906 1 98.69 822 THR A O 1
ATOM 6643 N N . GLU A 1 823 ? -8.812 7.227 35.719 1 98.56 823 GLU A N 1
ATOM 6644 C CA . GLU A 1 823 ? -8.023 8.328 36.25 1 98.56 823 GLU A CA 1
ATOM 6645 C C . GLU A 1 823 ? -6.59 7.883 36.531 1 98.56 823 GLU A C 1
ATOM 6647 O O . GLU A 1 823 ? -6.363 6.824 37.125 1 98.56 823 GLU A O 1
ATOM 6652 N N . VAL A 1 824 ? -5.652 8.578 36.062 1 98.56 824 VAL A N 1
ATOM 6653 C CA . VAL A 1 824 ? -4.238 8.289 36.281 1 98.56 824 VAL A CA 1
ATOM 6654 C C . VAL A 1 824 ? -3.539 9.516 36.844 1 98.56 824 VAL A C 1
ATOM 6656 O O . VAL A 1 824 ? -3.672 10.617 36.344 1 98.56 824 VAL A O 1
ATOM 6659 N N . ASP A 1 825 ? -2.908 9.391 37.969 1 98.38 825 ASP A N 1
ATOM 6660 C CA . ASP A 1 825 ? -1.933 10.375 38.406 1 98.38 825 ASP A CA 1
ATOM 6661 C C . ASP A 1 825 ? -0.56 10.117 37.781 1 98.38 825 ASP A C 1
ATOM 6663 O O . ASP A 1 825 ? 0.251 9.383 38.375 1 98.38 825 ASP A O 1
ATOM 6667 N N . TRP A 1 826 ? -0.36 10.727 36.688 1 98.06 826 TRP A N 1
ATOM 6668 C CA . TRP A 1 826 ? 0.78 10.438 35.812 1 98.06 826 TRP A CA 1
ATOM 6669 C C . TRP A 1 826 ? 2.045 11.109 36.344 1 98.06 826 TRP A C 1
ATOM 6671 O O . TRP A 1 826 ? 2.104 12.336 36.469 1 98.06 826 TRP A O 1
ATOM 6681 N N . ARG A 1 827 ? 3.076 10.328 36.656 1 96.44 827 ARG A N 1
ATOM 6682 C CA . ARG A 1 827 ? 4.301 10.828 37.281 1 96.44 827 ARG A CA 1
ATOM 6683 C C . ARG A 1 827 ? 5.535 10.297 36.562 1 96.44 827 ARG A C 1
ATOM 6685 O O . ARG A 1 827 ? 6.613 10.211 37.156 1 96.44 827 ARG A O 1
ATOM 6692 N N . GLU A 1 828 ? 5.367 9.953 35.375 1 94 828 GLU A N 1
ATOM 6693 C CA . GLU A 1 828 ? 6.434 9.266 34.656 1 94 828 GLU A CA 1
ATOM 6694 C C . GLU A 1 828 ? 7.27 10.25 33.812 1 94 828 GLU A C 1
ATOM 6696 O O . GLU A 1 828 ? 6.84 11.383 33.562 1 94 828 GLU A O 1
ATOM 6701 N N . MET A 1 829 ? 8.469 9.875 33.469 1 89.88 829 MET A N 1
ATOM 6702 C CA . MET A 1 829 ? 9.352 10.539 32.531 1 89.88 829 MET A CA 1
ATOM 6703 C C . MET A 1 829 ? 9.812 9.578 31.438 1 89.88 829 MET A C 1
ATOM 6705 O O . MET A 1 829 ? 10.305 8.492 31.734 1 89.88 829 MET A O 1
ATOM 6709 N N . HIS A 1 830 ? 9.625 9.953 30.188 1 91.31 830 HIS A N 1
ATOM 6710 C CA . HIS A 1 830 ? 10.031 9.148 29.031 1 91.31 830 HIS A CA 1
ATOM 6711 C C . HIS A 1 830 ? 9.375 7.77 29.062 1 91.31 830 HIS A C 1
ATOM 6713 O O . HIS A 1 830 ? 10.062 6.754 28.938 1 91.31 830 HIS A O 1
ATOM 6719 N N . ARG A 1 831 ? 8.086 7.797 29.281 1 95.25 831 ARG A N 1
ATOM 6720 C CA . ARG A 1 831 ? 7.27 6.59 29.219 1 95.25 831 ARG A CA 1
ATOM 6721 C C . ARG A 1 831 ? 6.078 6.77 28.297 1 95.25 831 ARG A C 1
ATOM 6723 O O . ARG A 1 831 ? 5.609 7.895 28.078 1 95.25 831 ARG A O 1
ATOM 6730 N N . LEU A 1 832 ? 5.695 5.746 27.656 1 97.06 832 LEU A N 1
ATOM 6731 C CA . LEU A 1 832 ? 4.527 5.656 26.781 1 97.06 832 LEU A CA 1
ATOM 6732 C C . LEU A 1 832 ? 3.537 4.621 27.312 1 97.06 832 LEU A C 1
ATOM 6734 O O . LEU A 1 832 ? 3.889 3.453 27.484 1 97.06 832 LEU A O 1
ATOM 6738 N N . LEU A 1 833 ? 2.344 5.004 27.672 1 98.56 833 LEU A N 1
ATOM 6739 C CA . LEU A 1 833 ? 1.305 4.121 28.188 1 98.56 833 LEU A CA 1
ATOM 6740 C C . LEU A 1 833 ? 0.258 3.824 27.109 1 98.56 833 LEU A C 1
ATOM 6742 O O . LEU A 1 833 ? -0.284 4.746 26.5 1 98.56 833 LEU A O 1
ATOM 6746 N N . LYS A 1 834 ? -0.008 2.557 26.875 1 98.44 834 LYS A N 1
ATOM 6747 C CA . LYS A 1 834 ? -1.041 2.111 25.953 1 98.44 834 LYS A CA 1
ATOM 6748 C C . LYS A 1 834 ? -1.975 1.098 26.609 1 98.44 834 LYS A C 1
ATOM 6750 O O . LYS A 1 834 ? -1.647 0.531 27.641 1 98.44 834 LYS A O 1
ATOM 6755 N N . VAL A 1 835 ? -3.152 0.909 26.047 1 98.75 835 VAL A N 1
ATOM 6756 C CA . VAL A 1 835 ? -4.07 -0.149 26.438 1 98.75 835 VAL A CA 1
ATOM 6757 C C . VAL A 1 835 ? -4.449 -0.999 25.234 1 98.75 835 VAL A C 1
ATOM 6759 O O . VAL A 1 835 ? -4.762 -0.466 24.172 1 98.75 835 VAL A O 1
ATOM 6762 N N . SER A 1 836 ? -4.336 -2.299 25.391 1 98.31 836 SER A N 1
ATOM 6763 C CA . SER A 1 836 ? -4.426 -3.221 24.25 1 98.31 836 SER A CA 1
ATOM 6764 C C . SER A 1 836 ? -5.746 -3.99 24.281 1 98.31 836 SER A C 1
ATOM 6766 O O . SER A 1 836 ? -6.207 -4.41 25.344 1 98.31 836 SER A O 1
ATOM 6768 N N . PHE A 1 837 ? -6.355 -4.164 23.109 1 98.69 837 PHE A N 1
ATOM 6769 C CA . PHE A 1 837 ? -7.578 -4.938 22.922 1 98.69 837 PHE A CA 1
ATOM 6770 C C . PHE A 1 837 ? -7.418 -5.926 21.766 1 98.69 837 PHE A C 1
ATOM 6772 O O . PHE A 1 837 ? -7.887 -5.676 20.656 1 98.69 837 PHE A O 1
ATOM 6779 N N . PRO A 1 838 ? -6.812 -7.121 22.016 1 97.81 838 PRO A N 1
ATOM 6780 C CA . PRO A 1 838 ? -6.699 -8.156 20.984 1 97.81 838 PRO A CA 1
ATOM 6781 C C . PRO A 1 838 ? -8.031 -8.836 20.672 1 97.81 838 PRO A C 1
ATOM 6783 O O . PRO A 1 838 ? -8.758 -9.227 21.594 1 97.81 838 PRO A O 1
ATOM 6786 N N . THR A 1 839 ? -8.43 -8.953 19.453 1 97.31 839 THR A N 1
ATOM 6787 C CA . THR A 1 839 ? -9.734 -9.5 19.078 1 97.31 839 THR A CA 1
ATOM 6788 C C . THR A 1 839 ? -9.562 -10.711 18.156 1 97.31 839 THR A C 1
ATOM 6790 O O . THR A 1 839 ? -8.516 -10.891 17.547 1 97.31 839 THR A O 1
ATOM 6793 N N . THR A 1 840 ? -10.602 -11.555 18.094 1 94.19 840 THR A N 1
ATOM 6794 C CA . THR A 1 840 ? -10.648 -12.734 17.25 1 94.19 840 THR A CA 1
ATOM 6795 C C . THR A 1 840 ? -11.062 -12.359 15.82 1 94.19 840 THR A C 1
ATOM 6797 O O . THR A 1 840 ? -10.914 -13.156 14.898 1 94.19 840 THR A O 1
ATOM 6800 N N . VAL A 1 841 ? -11.547 -11.141 15.641 1 93.5 841 VAL A N 1
ATOM 6801 C CA . VAL A 1 841 ? -11.945 -10.695 14.312 1 93.5 841 VAL A CA 1
ATOM 6802 C C . VAL A 1 841 ? -10.703 -10.523 13.43 1 93.5 841 VAL A C 1
ATOM 6804 O O . VAL A 1 841 ? -9.75 -9.852 13.812 1 93.5 841 VAL A O 1
ATOM 6807 N N . TYR A 1 842 ? -10.742 -11.148 12.289 1 87.69 842 TYR A N 1
ATOM 6808 C CA . TYR A 1 842 ? -9.609 -11.062 11.383 1 87.69 842 TYR A CA 1
ATOM 6809 C C . TYR A 1 842 ? -9.852 -10 10.312 1 87.69 842 TYR A C 1
ATOM 6811 O O . TYR A 1 842 ? -10.883 -10.016 9.633 1 87.69 842 TYR A O 1
ATOM 6819 N N . GLY A 1 843 ? -8.984 -9.094 10.188 1 88.5 843 GLY A N 1
ATOM 6820 C CA . GLY A 1 843 ? -8.992 -8.086 9.141 1 88.5 843 GLY A CA 1
ATOM 6821 C C . GLY A 1 843 ? -7.609 -7.582 8.781 1 88.5 843 GLY A C 1
ATOM 6822 O O . GLY A 1 843 ? -6.762 -7.398 9.656 1 88.5 843 GLY A O 1
ATOM 6823 N N . GLU A 1 844 ? -7.336 -7.438 7.445 1 90.75 844 GLU A N 1
ATOM 6824 C CA . GLU A 1 844 ? -6.055 -6.922 6.977 1 90.75 844 GLU A CA 1
ATOM 6825 C C . GLU A 1 844 ? -5.977 -5.402 7.133 1 90.75 844 GLU A C 1
ATOM 6827 O O . GLU A 1 844 ? -4.891 -4.824 7.105 1 90.75 844 GLU A O 1
ATOM 6832 N N . MET A 1 845 ? -7.117 -4.746 7.27 1 93.56 845 MET A N 1
ATOM 6833 C CA . MET A 1 845 ? -7.23 -3.301 7.426 1 93.56 845 MET A CA 1
ATOM 6834 C C . MET A 1 845 ? -8.086 -2.951 8.641 1 93.56 845 MET A C 1
ATOM 6836 O O . MET A 1 845 ? -8.914 -3.75 9.078 1 93.56 845 MET A O 1
ATOM 6840 N N . ALA A 1 846 ? -7.832 -1.802 9.203 1 96.12 846 ALA A N 1
ATOM 6841 C CA . ALA A 1 846 ? -8.664 -1.254 10.266 1 96.12 846 ALA A CA 1
ATOM 6842 C C . ALA A 1 846 ? -9.266 0.089 9.859 1 96.12 846 ALA A C 1
ATOM 6844 O O . ALA A 1 846 ? -8.703 0.792 9.008 1 96.12 846 ALA A O 1
ATOM 6845 N N . ILE A 1 847 ? -10.414 0.36 10.43 1 96.75 847 ILE A N 1
ATOM 6846 C CA . ILE A 1 847 ? -11.133 1.611 10.211 1 96.75 847 ILE A CA 1
ATOM 6847 C C . ILE A 1 847 ? -10.766 2.611 11.312 1 96.75 847 ILE A C 1
ATOM 6849 O O . ILE A 1 847 ? -10.844 2.293 12.5 1 96.75 847 ILE A O 1
ATOM 6853 N N . ASN A 1 848 ? -10.305 3.773 10.953 1 98.31 848 ASN A N 1
ATOM 6854 C CA . ASN A 1 848 ? -10.055 4.875 11.883 1 98.31 848 ASN A CA 1
ATOM 6855 C C . ASN A 1 848 ? -10.891 6.102 11.523 1 98.31 848 ASN A C 1
ATOM 6857 O O . ASN A 1 848 ? -10.812 6.613 10.406 1 98.31 848 ASN A O 1
ATOM 6861 N N . GLU A 1 849 ? -11.625 6.555 12.5 1 98.31 849 GLU A N 1
ATOM 6862 C CA . GLU A 1 849 ? -12.406 7.758 12.227 1 98.31 849 GLU A CA 1
ATOM 6863 C C . GLU A 1 849 ? -11.508 8.938 11.875 1 98.31 849 GLU A C 1
ATOM 6865 O O . GLU A 1 849 ? -10.438 9.102 12.461 1 98.31 849 GLU A O 1
ATOM 6870 N N . MET A 1 850 ? -11.984 9.672 10.961 1 96.62 850 MET A N 1
ATOM 6871 C CA . MET A 1 850 ? -11.445 10.969 10.555 1 96.62 850 MET A CA 1
ATOM 6872 C C . MET A 1 850 ? -12.562 11.984 10.359 1 96.62 850 MET A C 1
ATOM 6874 O O . MET A 1 850 ? -13.742 11.664 10.547 1 96.62 850 MET A O 1
ATOM 6878 N N . GLN A 1 851 ? -12.234 13.203 10.047 1 97.94 851 GLN A N 1
ATOM 6879 C CA . GLN A 1 851 ? -13.242 14.242 9.852 1 97.94 851 GLN A CA 1
ATOM 6880 C C . GLN A 1 851 ? -14.242 13.836 8.773 1 97.94 851 GLN A C 1
ATOM 6882 O O . GLN A 1 851 ? -13.867 13.602 7.625 1 97.94 851 GLN A O 1
ATOM 6887 N N . PHE A 1 852 ? -15.57 13.711 9.148 1 97.94 852 PHE A N 1
ATOM 6888 C CA . PHE A 1 852 ? -16.703 13.484 8.266 1 97.94 852 PHE A CA 1
ATOM 6889 C C . PHE A 1 852 ? -16.578 12.125 7.582 1 97.94 852 PHE A C 1
ATOM 6891 O O . PHE A 1 852 ? -16.984 11.969 6.426 1 97.94 852 PHE A O 1
ATOM 6898 N N . GLY A 1 853 ? -15.953 11.164 8.297 1 97.12 853 GLY A N 1
ATOM 6899 C CA . GLY A 1 853 ? -15.836 9.812 7.766 1 97.12 853 GLY A CA 1
ATOM 6900 C C . GLY A 1 853 ? -14.727 9.016 8.43 1 97.12 853 GLY A C 1
ATOM 6901 O O . GLY A 1 853 ? -14.508 9.125 9.633 1 97.12 853 GLY A O 1
ATOM 6902 N N . TYR A 1 854 ? -14.117 8.055 7.691 1 97.19 854 TYR A N 1
ATOM 6903 C CA . TYR A 1 854 ? -13.016 7.234 8.195 1 97.19 854 TYR A CA 1
ATOM 6904 C C . TYR A 1 854 ? -12.062 6.852 7.066 1 97.19 854 TYR A C 1
ATOM 6906 O O . TYR A 1 854 ? -12.352 7.094 5.891 1 97.19 854 TYR A O 1
ATOM 6914 N N . VAL A 1 855 ? -10.906 6.406 7.383 1 96.31 855 VAL A N 1
ATOM 6915 C CA . VAL A 1 855 ? -9.945 5.832 6.445 1 96.31 855 VAL A CA 1
ATOM 6916 C C . VAL A 1 855 ? -9.625 4.398 6.855 1 96.31 855 VAL A C 1
ATOM 6918 O O . VAL A 1 855 ? -9.828 4.012 8.008 1 96.31 855 VAL A O 1
ATOM 6921 N N . GLU A 1 856 ? -9.219 3.646 5.922 1 95.12 856 GLU A N 1
ATOM 6922 C CA . GLU A 1 856 ? -8.75 2.287 6.168 1 95.12 856 GLU A CA 1
ATOM 6923 C C . GLU A 1 856 ? -7.227 2.215 6.129 1 95.12 856 GLU A C 1
ATOM 6925 O O . GLU A 1 856 ? -6.594 2.785 5.234 1 95.12 856 GLU A O 1
ATOM 6930 N N . ARG A 1 857 ? -6.645 1.631 7.164 1 96.5 857 ARG A N 1
ATOM 6931 C CA . ARG A 1 857 ? -5.195 1.502 7.281 1 96.5 857 ARG A CA 1
ATOM 6932 C C . ARG A 1 857 ? -4.797 0.059 7.57 1 96.5 857 ARG A C 1
ATOM 6934 O O . ARG A 1 857 ? -5.559 -0.693 8.18 1 96.5 857 ARG A O 1
ATOM 6941 N N . PRO A 1 858 ? -3.592 -0.388 7.137 1 93.25 858 PRO A N 1
ATOM 6942 C CA . PRO A 1 858 ? -3.193 -1.792 7.266 1 93.25 858 PRO A CA 1
ATOM 6943 C C . PRO A 1 858 ? -2.979 -2.213 8.719 1 93.25 858 PRO A C 1
ATOM 6945 O O . PRO A 1 858 ? -2.457 -1.436 9.523 1 93.25 858 PRO A O 1
ATOM 6948 N N . MET A 1 859 ? -3.318 -3.436 9 1 94.81 859 MET A N 1
ATOM 6949 C CA . MET A 1 859 ? -3.049 -4.055 10.289 1 94.81 859 MET A CA 1
ATOM 6950 C C . MET A 1 859 ? -1.862 -5.008 10.203 1 94.81 859 MET A C 1
ATOM 6952 O O . MET A 1 859 ? -1.726 -5.918 11.023 1 94.81 859 MET A O 1
ATOM 6956 N N . HIS A 1 860 ? -1.078 -4.91 9.109 1 93.88 860 HIS A N 1
ATOM 6957 C CA . HIS A 1 860 ? 0.124 -5.715 8.914 1 93.88 860 HIS A CA 1
ATOM 6958 C C . HIS A 1 860 ? 1.328 -4.836 8.602 1 93.88 860 HIS A C 1
ATOM 6960 O O . HIS A 1 860 ? 1.174 -3.646 8.305 1 93.88 860 HIS A O 1
ATOM 6966 N N . ARG A 1 861 ? 2.553 -5.367 8.727 1 93.88 861 ARG A N 1
ATOM 6967 C CA . ARG A 1 861 ? 3.812 -4.668 8.492 1 93.88 861 ARG A CA 1
ATOM 6968 C C . ARG A 1 861 ? 4.59 -5.301 7.344 1 93.88 861 ARG A C 1
ATOM 6970 O O . ARG A 1 861 ? 5.777 -5.598 7.48 1 93.88 861 ARG A O 1
ATOM 6977 N N . SER A 1 862 ? 3.889 -5.473 6.164 1 93 862 SER A N 1
ATOM 6978 C CA . SER A 1 862 ? 4.434 -6.254 5.059 1 93 862 SER A CA 1
ATOM 6979 C C . SER A 1 862 ? 5.523 -5.484 4.32 1 93 862 SER A C 1
ATOM 6981 O O . SER A 1 862 ? 6.574 -6.039 3.998 1 93 862 SER A O 1
ATOM 6983 N N . ARG A 1 863 ? 5.297 -4.266 3.984 1 92.38 863 ARG A N 1
ATOM 6984 C CA . ARG A 1 863 ? 6.254 -3.436 3.26 1 92.38 863 ARG A CA 1
ATOM 6985 C C . ARG A 1 863 ? 6.625 -2.193 4.062 1 92.38 863 ARG A C 1
ATOM 6987 O O . ARG A 1 863 ? 6.074 -1.96 5.141 1 92.38 863 ARG A O 1
ATOM 6994 N N . THR A 1 864 ? 7.523 -1.443 3.545 1 87.31 864 THR A N 1
ATOM 6995 C CA . THR A 1 864 ? 8.117 -0.335 4.281 1 87.31 864 THR A CA 1
ATOM 6996 C C . THR A 1 864 ? 7.059 0.686 4.68 1 87.31 864 THR A C 1
ATOM 6998 O O . THR A 1 864 ? 7.008 1.118 5.832 1 87.31 864 THR A O 1
ATOM 7001 N N . TYR A 1 865 ? 6.215 1.118 3.727 1 91 865 TYR A N 1
ATOM 7002 C CA . TYR A 1 865 ? 5.199 2.121 4.027 1 91 865 TYR A CA 1
ATOM 7003 C C . TYR A 1 865 ? 4.199 1.595 5.047 1 91 865 TYR A C 1
ATOM 7005 O O . TYR A 1 865 ? 3.691 2.354 5.875 1 91 865 TYR A O 1
ATOM 7013 N N . ASP A 1 866 ? 3.895 0.26 5.035 1 92.44 866 ASP A N 1
ATOM 7014 C CA . ASP A 1 866 ? 3.047 -0.367 6.043 1 92.44 866 ASP A CA 1
ATOM 7015 C C . ASP A 1 866 ? 3.689 -0.291 7.426 1 92.44 866 ASP A C 1
ATOM 7017 O O . ASP A 1 866 ? 3.018 0.014 8.414 1 92.44 866 ASP A O 1
ATOM 7021 N N . LYS A 1 867 ? 4.973 -0.548 7.492 1 90.19 867 LYS A N 1
ATOM 7022 C CA . LYS A 1 867 ? 5.723 -0.525 8.742 1 90.19 867 LYS A CA 1
ATOM 7023 C C . LYS A 1 867 ? 5.762 0.88 9.336 1 90.19 867 LYS A C 1
ATOM 7025 O O . LYS A 1 867 ? 5.73 1.047 10.555 1 90.19 867 LYS A O 1
ATOM 7030 N N . ASP A 1 868 ? 5.824 1.857 8.453 1 91.06 868 ASP A N 1
ATOM 7031 C CA . ASP A 1 868 ? 5.922 3.246 8.891 1 91.06 868 ASP A CA 1
ATOM 7032 C C . ASP A 1 868 ? 4.645 3.693 9.602 1 91.06 868 ASP A C 1
ATOM 7034 O O . ASP A 1 868 ? 4.664 4.637 10.391 1 91.06 868 ASP A O 1
ATOM 7038 N N . ARG A 1 869 ? 3.547 3.02 9.422 1 95.19 869 ARG A N 1
ATOM 7039 C CA . ARG A 1 869 ? 2.258 3.436 9.961 1 95.19 869 ARG A CA 1
ATOM 7040 C C . ARG A 1 869 ? 1.926 2.664 11.234 1 95.19 869 ARG A C 1
ATOM 7042 O O . ARG A 1 869 ? 0.792 2.217 11.414 1 95.19 869 ARG A O 1
ATOM 7049 N N . PHE A 1 870 ? 2.926 2.527 12.141 1 94.38 870 PHE A N 1
ATOM 7050 C CA . PHE A 1 870 ? 2.775 1.771 13.383 1 94.38 870 PHE A CA 1
ATOM 7051 C C . PHE A 1 870 ? 2.02 2.588 14.422 1 94.38 870 PHE A C 1
ATOM 7053 O O . PHE A 1 870 ? 1.546 2.041 15.422 1 94.38 870 PHE A O 1
ATOM 7060 N N . GLU A 1 871 ? 1.887 3.898 14.266 1 97 871 GLU A N 1
ATOM 7061 C CA . GLU A 1 871 ? 1.112 4.84 15.07 1 97 871 GLU A CA 1
ATOM 7062 C C . GLU A 1 871 ? 0.342 5.816 14.18 1 97 871 GLU A C 1
ATOM 7064 O O . GLU A 1 871 ? 0.935 6.516 13.359 1 97 871 GLU A O 1
ATOM 7069 N N . VAL A 1 872 ? -0.966 5.852 14.359 1 97.75 872 VAL A N 1
ATOM 7070 C CA . VAL A 1 872 ? -1.782 6.68 13.477 1 97.75 872 VAL A CA 1
ATOM 7071 C C . VAL A 1 872 ? -2.807 7.457 14.297 1 97.75 872 VAL A C 1
ATOM 7073 O O . VAL A 1 872 ? -2.943 7.234 15.508 1 97.75 872 VAL A O 1
ATOM 7076 N N . CYS A 1 873 ? -3.416 8.43 13.656 1 98 873 CYS A N 1
ATOM 7077 C CA . CYS A 1 873 ? -4.406 9.289 14.305 1 98 873 CYS A CA 1
ATOM 7078 C C . CYS A 1 873 ? -5.805 8.695 14.172 1 98 873 CYS A C 1
ATOM 7080 O O . CYS A 1 873 ? -6.145 8.125 13.133 1 98 873 CYS A O 1
ATOM 7082 N N . ASN A 1 874 ? -6.586 8.727 15.211 1 98.06 874 ASN A N 1
ATOM 7083 C CA . ASN A 1 874 ? -8.016 8.461 15.172 1 98.06 874 ASN A CA 1
ATOM 7084 C C . ASN A 1 874 ? -8.812 9.508 15.945 1 98.06 874 ASN A C 1
ATOM 7086 O O . ASN A 1 874 ? -8.227 10.359 16.625 1 98.06 874 ASN A O 1
ATOM 7090 N N . HIS A 1 875 ? -10.039 9.547 15.766 1 98.19 875 HIS A N 1
ATOM 7091 C CA . HIS A 1 875 ? -10.898 10.438 16.531 1 98.19 875 HIS A CA 1
ATOM 7092 C C . HIS A 1 875 ? -11.719 9.672 17.562 1 98.19 875 HIS A C 1
ATOM 7094 O O . HIS A 1 875 ? -11.164 9.086 18.5 1 98.19 875 HIS A O 1
ATOM 7100 N N . ARG A 1 876 ? -12.961 9.383 17.359 1 98.06 876 ARG A N 1
ATOM 7101 C CA . ARG A 1 876 ? -13.805 8.844 18.422 1 98.06 876 ARG A CA 1
ATOM 7102 C C . ARG A 1 876 ? -13.758 7.316 18.422 1 98.06 876 ARG A C 1
ATOM 7104 O O . ARG A 1 876 ? -14.07 6.688 19.438 1 98.06 876 ARG A O 1
ATOM 7111 N N . TYR A 1 877 ? -13.344 6.688 17.219 1 98.56 877 TYR A N 1
ATOM 7112 C CA . TYR A 1 877 ? -13.352 5.23 17.203 1 98.56 877 TYR A CA 1
ATOM 7113 C C . TYR A 1 877 ? -12.344 4.688 16.203 1 98.56 877 TYR A C 1
ATOM 7115 O O . TYR A 1 877 ? -11.969 5.383 15.25 1 98.56 877 TYR A O 1
ATOM 7123 N N . SER A 1 878 ? -11.898 3.498 16.422 1 98.5 878 SER A N 1
ATOM 7124 C CA . SER A 1 878 ? -11.219 2.607 15.492 1 98.5 878 SER A CA 1
ATOM 7125 C C . SER A 1 878 ? -11.828 1.21 15.516 1 98.5 878 SER A C 1
ATOM 7127 O O . SER A 1 878 ? -12.273 0.736 16.562 1 98.5 878 SER A O 1
ATOM 7129 N N . ALA A 1 879 ? -11.906 0.571 14.359 1 98.25 879 ALA A N 1
ATOM 7130 C CA . ALA A 1 879 ? -12.602 -0.713 14.305 1 98.25 879 ALA A CA 1
ATOM 7131 C C . ALA A 1 879 ? -11.875 -1.689 13.383 1 98.25 879 ALA A C 1
ATOM 7133 O O . ALA A 1 879 ? -11.172 -1.274 12.461 1 98.25 879 ALA A O 1
ATOM 7134 N N . VAL A 1 880 ? -11.969 -2.932 13.719 1 96.38 880 VAL A N 1
ATOM 7135 C CA . VAL A 1 880 ? -11.602 -4.027 12.828 1 96.38 880 VAL A CA 1
ATOM 7136 C C . VAL A 1 880 ? -12.844 -4.836 12.469 1 96.38 880 VAL A C 1
ATOM 7138 O O . VAL A 1 880 ? -13.648 -5.172 13.336 1 96.38 880 VAL A O 1
ATOM 7141 N N . CYS A 1 881 ? -13.023 -4.992 11.164 1 93.94 881 CYS A N 1
ATOM 7142 C CA . CYS A 1 881 ? -14.203 -5.688 10.664 1 93.94 881 CYS A CA 1
ATOM 7143 C C . CYS A 1 881 ? -13.812 -6.77 9.664 1 93.94 881 CYS A C 1
ATOM 7145 O O . CYS A 1 881 ? -12.812 -6.637 8.953 1 93.94 881 CYS A O 1
ATOM 7147 N N . ASP A 1 882 ? -14.547 -7.801 9.719 1 90.56 882 ASP A N 1
ATOM 7148 C CA . ASP A 1 882 ? -14.57 -8.703 8.57 1 90.56 882 ASP A CA 1
ATOM 7149 C C . ASP A 1 882 ? -15.875 -8.578 7.797 1 90.56 882 ASP A C 1
ATOM 7151 O O . ASP A 1 882 ? -16.469 -7.492 7.727 1 90.56 882 ASP A O 1
ATOM 7155 N N . GLY A 1 883 ? -16.297 -9.586 7.129 1 87.88 883 GLY A N 1
ATOM 7156 C CA . GLY A 1 883 ? -17.5 -9.484 6.309 1 87.88 883 GLY A CA 1
ATOM 7157 C C . GLY A 1 883 ? -18.781 -9.625 7.102 1 87.88 883 GLY A C 1
ATOM 7158 O O . GLY A 1 883 ? -19.875 -9.367 6.59 1 87.88 883 GLY A O 1
ATOM 7159 N N . GLY A 1 884 ? -18.688 -9.914 8.461 1 91.81 884 GLY A N 1
ATOM 7160 C CA . GLY A 1 884 ? -19.906 -10.172 9.203 1 91.81 884 GLY A CA 1
ATOM 7161 C C . GLY A 1 884 ? -19.781 -9.875 10.68 1 91.81 884 GLY A C 1
ATOM 7162 O O . GLY A 1 884 ? -20.734 -10.07 11.445 1 91.81 884 GLY A O 1
ATOM 7163 N N . ASN A 1 885 ? -18.672 -9.469 11.109 1 94.31 885 ASN A N 1
ATOM 7164 C CA . ASN A 1 885 ? -18.406 -9.156 12.508 1 94.31 885 ASN A CA 1
ATOM 7165 C C . ASN A 1 885 ? -17.484 -7.941 12.648 1 94.31 885 ASN A C 1
ATOM 7167 O O . ASN A 1 885 ? -16.734 -7.617 11.727 1 94.31 885 ASN A O 1
ATOM 7171 N N . GLY A 1 886 ? -17.641 -7.32 13.734 1 96.44 886 GLY A N 1
ATOM 7172 C CA . GLY A 1 886 ? -16.734 -6.211 13.977 1 96.44 886 GLY A CA 1
ATOM 7173 C C . GLY A 1 886 ? -16.562 -5.887 15.453 1 96.44 886 GLY A C 1
ATOM 7174 O O . GLY A 1 886 ? -17.391 -6.281 16.281 1 96.44 886 GLY A O 1
ATOM 7175 N N . MET A 1 887 ? -15.484 -5.328 15.789 1 97.81 887 MET A N 1
ATOM 7176 C CA . MET A 1 887 ? -15.188 -4.789 17.109 1 97.81 887 MET A CA 1
ATOM 7177 C C . MET A 1 887 ? -14.57 -3.398 17 1 97.81 887 MET A C 1
ATOM 7179 O O . MET A 1 887 ? -13.797 -3.129 16.078 1 97.81 887 MET A O 1
ATOM 7183 N N . ALA A 1 888 ? -14.945 -2.516 17.906 1 98.56 888 ALA A N 1
ATOM 7184 C CA . ALA A 1 888 ? -14.43 -1.149 17.859 1 98.56 888 ALA A CA 1
ATOM 7185 C C . ALA A 1 888 ? -14 -0.686 19.25 1 98.56 888 ALA A C 1
ATOM 7187 O O . ALA A 1 888 ? -14.547 -1.135 20.25 1 98.56 888 ALA A O 1
ATOM 7188 N N . LEU A 1 889 ? -13 0.081 19.234 1 98.62 889 LEU A N 1
ATOM 7189 C CA . LEU A 1 889 ? -12.562 0.821 20.422 1 98.62 889 LEU A CA 1
ATOM 7190 C C . LEU A 1 889 ? -12.969 2.287 20.328 1 98.62 889 LEU A C 1
ATOM 7192 O O . LEU A 1 889 ? -12.742 2.936 19.297 1 98.62 889 LEU A O 1
ATOM 7196 N N . LEU A 1 890 ? -13.641 2.76 21.328 1 98.69 890 LEU A N 1
ATOM 7197 C CA . LEU A 1 890 ? -14.117 4.133 21.422 1 98.69 890 LEU A CA 1
ATOM 7198 C C . LEU A 1 890 ? -13.312 4.93 22.438 1 98.69 890 LEU A C 1
ATOM 7200 O O . LEU A 1 890 ? -12.703 4.352 23.344 1 98.69 890 LEU A O 1
ATOM 7204 N N . ASN A 1 891 ? -13.305 6.246 22.25 1 98.75 891 ASN A N 1
ATOM 7205 C CA . ASN A 1 891 ? -12.617 7.094 23.219 1 98.75 891 ASN A CA 1
ATOM 7206 C C . ASN A 1 891 ? -13.234 8.492 23.281 1 98.75 891 ASN A C 1
ATOM 7208 O O . ASN A 1 891 ? -13.953 8.891 22.375 1 98.75 891 ASN A O 1
ATOM 7212 N N . ASP A 1 892 ? -12.914 9.195 24.359 1 98.19 892 ASP A N 1
ATOM 7213 C CA . ASP A 1 892 ? -13.531 10.508 24.531 1 98.19 892 ASP A CA 1
ATOM 7214 C C . ASP A 1 892 ? -12.508 11.625 24.344 1 98.19 892 ASP A C 1
ATOM 7216 O O . ASP A 1 892 ? -12.852 12.805 24.391 1 98.19 892 ASP A O 1
ATOM 7220 N N . CYS A 1 893 ? -11.227 11.234 24.141 1 97.69 893 CYS A N 1
ATOM 7221 C CA . CYS A 1 893 ? -10.289 12.344 23.969 1 97.69 893 CYS A CA 1
ATOM 7222 C C . CYS A 1 893 ? -8.93 11.844 23.484 1 97.69 893 CYS A C 1
ATOM 7224 O O . CYS A 1 893 ? -7.934 12.555 23.594 1 97.69 893 CYS A O 1
ATOM 7226 N N . LYS A 1 894 ? -8.766 10.586 23.125 1 98.5 894 LYS A N 1
ATOM 7227 C CA . LYS A 1 894 ? -7.492 10.023 22.672 1 98.5 894 LYS A CA 1
ATOM 7228 C C . LYS A 1 894 ? -7.414 9.992 21.156 1 98.5 894 LYS A C 1
ATOM 7230 O O . LYS A 1 894 ? -8.359 9.562 20.484 1 98.5 894 LYS A O 1
ATOM 7235 N N . TYR A 1 895 ? -6.254 10.406 20.609 1 98.5 895 TYR A N 1
ATOM 7236 C CA . TYR A 1 895 ? -6.133 10.5 19.156 1 98.5 895 TYR A CA 1
ATOM 7237 C C . TYR A 1 895 ? -5.121 9.492 18.625 1 98.5 895 TYR A C 1
ATOM 7239 O O . TYR A 1 895 ? -5.148 9.141 17.453 1 98.5 895 TYR A O 1
ATOM 7247 N N . GLY A 1 896 ? -4.16 9.008 19.422 1 98.38 896 GLY A N 1
ATOM 7248 C CA . GLY A 1 896 ? -3.15 8.062 18.969 1 98.38 896 GLY A CA 1
ATOM 7249 C C . GLY A 1 896 ? -3.578 6.613 19.109 1 98.38 896 GLY A C 1
ATOM 7250 O O . GLY A 1 896 ? -4.215 6.246 20.094 1 98.38 896 GLY A O 1
ATOM 7251 N N . ILE A 1 897 ? -3.242 5.785 18.125 1 98.62 897 ILE A N 1
ATOM 7252 C CA . ILE A 1 897 ? -3.561 4.363 18.203 1 98.62 897 ILE A CA 1
ATOM 7253 C C . ILE A 1 897 ? -2.588 3.568 17.344 1 98.62 897 ILE A C 1
ATOM 7255 O O . ILE A 1 897 ? -2.08 4.078 16.344 1 98.62 897 ILE A O 1
ATOM 7259 N N . SER A 1 898 ? -2.283 2.385 17.766 1 97.88 898 SER A N 1
ATOM 7260 C CA . SER A 1 898 ? -1.558 1.386 16.984 1 97.88 898 SER A CA 1
ATOM 7261 C C . SER A 1 898 ? -2.428 0.166 16.703 1 97.88 898 SER A C 1
ATOM 7263 O O . SER A 1 898 ? -3.205 -0.262 17.547 1 97.88 898 SER A O 1
ATOM 7265 N N . MET A 1 899 ? -2.348 -0.36 15.484 1 97.06 899 MET A N 1
ATOM 7266 C CA . MET A 1 899 ? -3.141 -1.52 15.086 1 97.06 899 MET A CA 1
ATOM 7267 C C . MET A 1 899 ? -2.279 -2.547 14.359 1 97.06 899 MET A C 1
ATOM 7269 O O . MET A 1 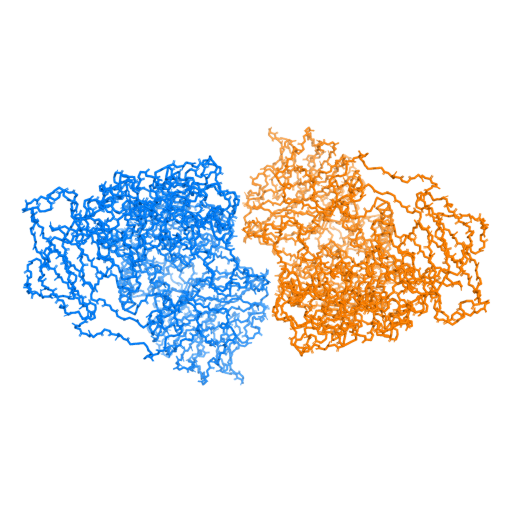899 ? -1.645 -2.229 13.352 1 97.06 899 MET A O 1
ATOM 7273 N N . GLU A 1 900 ? -2.252 -3.754 14.852 1 94.06 900 GLU A N 1
ATOM 7274 C CA . GLU A 1 900 ? -1.458 -4.809 14.227 1 94.06 900 GLU A CA 1
ATOM 7275 C C . GLU A 1 900 ? -2.004 -6.188 14.57 1 94.06 900 GLU A C 1
ATOM 7277 O O . GLU A 1 900 ? -2.275 -6.48 15.742 1 94.06 900 GLU A O 1
ATOM 7282 N N . ASP A 1 901 ? -2.221 -7.023 13.594 1 91.88 901 ASP A N 1
ATOM 7283 C CA . ASP A 1 901 ? -2.555 -8.438 13.742 1 91.88 901 ASP A CA 1
ATOM 7284 C C . ASP A 1 901 ? -3.75 -8.625 14.672 1 91.88 901 ASP A C 1
ATOM 7286 O O . ASP A 1 901 ? -3.678 -9.391 15.633 1 91.88 901 ASP A O 1
ATOM 7290 N N . GLY A 1 902 ? -4.785 -7.82 14.492 1 92.81 902 GLY A N 1
ATOM 7291 C CA . GLY A 1 902 ? -6.027 -7.973 15.227 1 92.81 902 GLY A CA 1
ATOM 7292 C C . GLY A 1 902 ? -5.996 -7.301 16.594 1 92.81 902 GLY A C 1
ATOM 7293 O O . GLY A 1 902 ? -6.879 -7.531 17.422 1 92.81 902 GLY A O 1
ATOM 7294 N N . VAL A 1 903 ? -5.043 -6.488 16.875 1 96.75 903 VAL A N 1
ATOM 7295 C CA . VAL A 1 903 ? -4.945 -5.797 18.156 1 96.75 903 VAL A CA 1
ATOM 7296 C C . VAL A 1 903 ? -5.168 -4.301 17.953 1 96.75 903 VAL A C 1
ATOM 7298 O O . VAL A 1 903 ? -4.492 -3.674 17.125 1 96.75 903 VAL A O 1
ATOM 7301 N N . LEU A 1 904 ? -6.148 -3.729 18.609 1 98.06 904 LEU A N 1
ATOM 7302 C CA . LEU A 1 904 ? -6.316 -2.285 18.719 1 98.06 904 LEU A CA 1
ATOM 7303 C C . LEU A 1 904 ? -5.688 -1.77 20.016 1 98.06 904 LEU A C 1
ATOM 7305 O O . LEU A 1 904 ? -6.094 -2.17 21.109 1 98.06 904 LEU A O 1
ATOM 7309 N N . GLU A 1 905 ? -4.707 -0.956 19.875 1 98.38 905 GLU A N 1
ATOM 7310 C CA . GLU A 1 905 ? -3.984 -0.446 21.031 1 98.38 905 GLU A CA 1
ATOM 7311 C C . GLU A 1 905 ? -4.074 1.075 21.125 1 98.38 905 GLU A C 1
ATOM 7313 O O . GLU A 1 905 ? -3.338 1.784 20.422 1 98.38 905 GLU A O 1
ATOM 7318 N N . LEU A 1 906 ? -4.855 1.543 22 1 98.69 906 LEU A N 1
ATOM 7319 C CA . LEU A 1 906 ? -5.059 2.975 22.203 1 98.69 906 LEU A CA 1
ATOM 7320 C C . LEU A 1 906 ? -3.902 3.584 22.984 1 98.69 906 LEU A C 1
ATOM 7322 O O . LEU A 1 906 ? -3.488 3.039 24.016 1 98.69 906 LEU A O 1
ATOM 7326 N N . THR A 1 907 ? -3.295 4.676 22.5 1 98.69 907 THR A N 1
ATOM 7327 C CA . THR A 1 907 ? -2.244 5.383 23.219 1 98.69 907 THR A CA 1
ATOM 7328 C C . THR A 1 907 ? -2.844 6.375 24.219 1 98.69 907 THR A C 1
ATOM 7330 O O . THR A 1 907 ? -3.566 7.293 23.812 1 98.69 907 THR A O 1
ATOM 7333 N N . LEU A 1 908 ? -2.51 6.211 25.453 1 98.69 908 LEU A N 1
ATOM 7334 C CA . LEU A 1 908 ? -3.213 6.934 26.516 1 98.69 908 LEU A CA 1
ATOM 7335 C C . LEU A 1 908 ? -2.414 8.156 26.953 1 98.69 908 LEU A C 1
ATOM 7337 O O . LEU A 1 908 ? -2.941 9.266 27 1 98.69 908 LEU A O 1
ATOM 7341 N N . LEU A 1 909 ? -1.102 7.934 27.328 1 98.38 909 LEU A N 1
ATOM 7342 C CA . LEU A 1 909 ? -0.293 9.023 27.875 1 98.38 909 LEU A CA 1
ATOM 7343 C C . LEU A 1 909 ? 1.164 8.875 27.453 1 98.38 909 LEU A C 1
ATOM 7345 O O . LEU A 1 909 ? 1.644 7.766 27.219 1 98.38 909 LEU A O 1
ATOM 7349 N N . ARG A 1 910 ? 1.771 9.984 27.344 1 96 910 ARG A N 1
ATOM 7350 C CA . ARG A 1 910 ? 3.203 10.086 27.078 1 96 910 ARG A CA 1
ATOM 7351 C C . ARG A 1 910 ? 3.855 11.117 27.984 1 96 910 ARG A C 1
ATOM 7353 O O . ARG A 1 910 ? 3.186 12.031 28.484 1 96 910 ARG A O 1
ATOM 7360 N N . ALA A 1 911 ? 5.168 10.961 28.266 1 92.38 911 ALA A N 1
ATOM 7361 C CA . ALA A 1 911 ? 5.879 11.875 29.156 1 92.38 911 ALA A CA 1
ATOM 7362 C C . ALA A 1 911 ? 7.168 12.375 28.516 1 92.38 911 ALA A C 1
ATOM 7364 O O . ALA A 1 911 ? 8.258 11.914 28.859 1 92.38 911 ALA A O 1
ATOM 7365 N N . ALA A 1 912 ? 7.051 13.289 27.609 1 92.12 912 ALA A N 1
ATOM 7366 C CA . ALA A 1 912 ? 8.242 13.906 27.016 1 92.12 912 ALA A CA 1
ATOM 7367 C C . ALA A 1 912 ? 8.891 14.883 27.984 1 92.12 912 ALA A C 1
ATOM 7369 O O . ALA A 1 912 ? 8.258 15.328 28.953 1 92.12 912 ALA A O 1
ATOM 7370 N N . THR A 1 913 ? 10.203 15.203 27.734 1 90.31 913 THR A N 1
ATOM 7371 C CA . THR A 1 913 ? 10.914 16.078 28.672 1 90.31 913 THR A CA 1
ATOM 7372 C C . THR A 1 913 ? 11.43 17.312 27.969 1 90.31 913 THR A C 1
ATOM 7374 O O . THR A 1 913 ? 12.055 18.188 28.578 1 90.31 913 THR A O 1
ATOM 7377 N N . CYS A 1 914 ? 11.133 17.5 26.766 1 89.88 914 CYS A N 1
ATOM 7378 C CA . CYS A 1 914 ? 11.555 18.672 26 1 89.88 914 CYS A CA 1
ATOM 7379 C C . CYS A 1 914 ? 10.547 19 24.906 1 89.88 914 CYS A C 1
ATOM 7381 O O . CYS A 1 914 ? 10.141 18.109 24.156 1 89.88 914 CYS A O 1
ATOM 7383 N N . PRO A 1 915 ? 10.055 20.312 24.781 1 91.06 915 PRO A N 1
ATOM 7384 C CA . PRO A 1 915 ? 10.625 21.469 25.469 1 91.06 915 PRO A CA 1
ATOM 7385 C C . PRO A 1 915 ? 10.102 21.625 26.891 1 91.06 915 PRO A C 1
ATOM 7387 O O . PRO A 1 915 ? 10.688 22.359 27.688 1 91.06 915 PRO A O 1
ATOM 7390 N N . GLU A 1 916 ? 9.016 21.016 27.141 1 91 916 GLU A N 1
ATOM 7391 C CA . GLU A 1 916 ? 8.5 21.047 28.516 1 91 916 GLU A CA 1
ATOM 7392 C C . GLU A 1 916 ? 8.922 19.812 29.297 1 91 916 GLU A C 1
ATOM 7394 O O . GLU A 1 916 ? 8.484 18.703 28.984 1 91 916 GLU A O 1
ATOM 7399 N N . MET A 1 917 ? 9.625 19.969 30.328 1 86.25 917 MET A N 1
ATOM 7400 C CA . MET A 1 917 ? 10.281 18.891 31.062 1 86.25 917 MET A CA 1
ATOM 7401 C C . MET A 1 917 ? 9.25 17.953 31.688 1 86.25 917 MET A C 1
ATOM 7403 O O . MET A 1 917 ? 9.508 16.766 31.859 1 86.25 917 MET A O 1
ATOM 7407 N N . ARG A 1 918 ? 8.125 18.422 32.062 1 89.25 918 ARG A N 1
ATOM 7408 C CA . ARG A 1 918 ? 7.137 17.609 32.75 1 89.25 918 ARG A CA 1
ATOM 7409 C C . ARG A 1 918 ? 5.82 17.562 32 1 89.25 918 ARG A C 1
ATOM 7411 O O . ARG A 1 918 ? 4.75 17.734 32.594 1 89.25 918 ARG A O 1
ATOM 7418 N N . ALA A 1 919 ? 6.031 17.406 30.766 1 92 919 ALA A N 1
ATOM 7419 C CA . ALA A 1 919 ? 4.844 17.312 29.922 1 92 919 ALA A CA 1
ATOM 7420 C C . ALA A 1 919 ? 3.9 16.219 30.406 1 92 919 ALA A C 1
ATOM 7422 O O . ALA A 1 919 ? 4.324 15.086 30.656 1 92 919 ALA A O 1
ATOM 7423 N N . ASP A 1 920 ? 2.609 16.516 30.703 1 94.94 920 ASP A N 1
ATOM 7424 C CA . ASP A 1 920 ? 1.479 15.641 31.016 1 94.94 920 ASP A CA 1
ATOM 7425 C C . ASP A 1 920 ? 1.534 15.156 32.469 1 94.94 920 ASP A C 1
ATOM 7427 O O . ASP A 1 920 ? 0.632 14.453 32.906 1 94.94 920 ASP A O 1
ATOM 7431 N N . ASN A 1 921 ? 2.574 15.453 33.156 1 95.81 921 ASN A N 1
ATOM 7432 C CA . ASN A 1 921 ? 2.52 15.07 34.562 1 95.81 921 ASN A CA 1
ATOM 7433 C C . ASN A 1 921 ? 1.335 15.711 35.281 1 95.81 921 ASN A C 1
ATOM 7435 O O . ASN A 1 921 ? 1.043 16.891 35.062 1 95.81 921 ASN A O 1
ATOM 7439 N N . GLY A 1 922 ? 0.67 14.961 36.031 1 96.12 922 GLY A N 1
ATOM 7440 C CA . GLY A 1 922 ? -0.535 15.406 36.719 1 96.12 922 GLY A CA 1
ATOM 7441 C C . GLY A 1 922 ? -1.686 14.422 36.594 1 96.12 922 GLY A C 1
ATOM 7442 O O . GLY A 1 922 ? -1.502 13.297 36.125 1 96.12 922 GLY A O 1
ATOM 7443 N N . ILE A 1 923 ? -2.805 14.852 37.031 1 97.69 923 ILE A N 1
ATOM 7444 C CA . ILE A 1 923 ? -3.98 13.992 37.031 1 97.69 923 ILE A CA 1
ATOM 7445 C C . ILE A 1 923 ? -4.672 14.039 35.656 1 97.69 923 ILE A C 1
ATOM 7447 O O . ILE A 1 923 ? -4.949 15.125 35.156 1 97.69 923 ILE A O 1
ATOM 7451 N N . HIS A 1 924 ? -4.859 12.914 35.094 1 98 924 HIS A N 1
ATOM 7452 C CA . HIS A 1 924 ? -5.582 12.789 33.844 1 98 924 HIS A CA 1
ATOM 7453 C C . HIS A 1 924 ? -6.816 11.906 34 1 98 924 HIS A C 1
ATOM 7455 O O . HIS A 1 924 ? -6.777 10.898 34.719 1 98 924 HIS A O 1
ATOM 7461 N N . ASN A 1 925 ? -7.902 12.312 33.406 1 97.75 925 ASN A N 1
ATOM 7462 C CA . ASN A 1 925 ? -9.148 11.547 33.344 1 97.75 925 ASN A CA 1
ATOM 7463 C C . ASN A 1 925 ? -9.578 11.297 31.891 1 97.75 925 ASN A C 1
ATOM 7465 O O . ASN A 1 925 ? -9.57 12.211 31.062 1 97.75 925 ASN A O 1
ATOM 7469 N N . PHE A 1 926 ? -9.852 10.102 31.578 1 98.25 926 PHE A N 1
ATOM 7470 C CA . PHE A 1 926 ? -10.352 9.766 30.25 1 98.25 926 PHE A CA 1
ATOM 7471 C C . PHE A 1 926 ? -11.203 8.508 30.297 1 98.25 926 PHE A C 1
ATOM 7473 O O . PHE A 1 926 ? -11.102 7.715 31.234 1 98.25 926 PHE A O 1
ATOM 7480 N N . THR A 1 927 ? -12.102 8.32 29.344 1 98.69 927 THR A N 1
ATOM 7481 C CA . THR A 1 927 ? -12.969 7.16 29.203 1 98.69 927 THR A CA 1
ATOM 7482 C C . THR A 1 927 ? -12.836 6.559 27.812 1 98.69 927 THR A C 1
ATOM 7484 O O . THR A 1 927 ? -12.758 7.285 26.812 1 98.69 927 THR A O 1
ATOM 7487 N N . TYR A 1 928 ? -12.664 5.316 27.75 1 98.69 928 TYR A N 1
ATOM 7488 C CA . TYR A 1 928 ? -12.773 4.578 26.484 1 98.69 928 TYR A CA 1
ATOM 7489 C C . TYR A 1 928 ? -13.727 3.398 26.625 1 98.69 928 TYR A C 1
ATOM 7491 O O . TYR A 1 928 ? -14.234 3.129 27.719 1 98.69 928 TYR A O 1
ATOM 7499 N N . GLY A 1 929 ? -14.148 2.816 25.516 1 98.75 929 GLY A N 1
ATOM 7500 C CA . GLY A 1 929 ? -15.086 1.707 25.5 1 98.75 929 GLY A CA 1
ATOM 7501 C C . GLY A 1 929 ? -14.828 0.725 24.375 1 98.75 929 GLY A C 1
ATOM 7502 O O . GLY A 1 929 ? -14.172 1.061 23.391 1 98.75 929 GLY A O 1
ATOM 7503 N N . VAL A 1 930 ? -15.25 -0.478 24.594 1 98.69 930 VAL A N 1
ATOM 7504 C CA . VAL A 1 930 ? -15.148 -1.51 23.562 1 98.69 930 VAL A CA 1
ATOM 7505 C C . VAL A 1 930 ? -16.547 -2.021 23.219 1 98.69 930 VAL A C 1
ATOM 7507 O O . VAL A 1 930 ? -17.406 -2.164 24.094 1 98.69 930 VAL A O 1
ATOM 7510 N N . THR A 1 931 ? -16.812 -2.178 21.953 1 98.56 931 THR A N 1
ATOM 7511 C CA . THR A 1 931 ? -18.062 -2.719 21.469 1 98.56 931 THR A CA 1
ATOM 7512 C C . THR A 1 931 ? -17.828 -3.723 20.344 1 98.56 931 THR A C 1
ATOM 7514 O O . THR A 1 931 ? -16.766 -3.711 19.703 1 98.56 931 THR A O 1
ATOM 7517 N N . ALA A 1 932 ? -18.672 -4.684 20.203 1 97.75 932 ALA A N 1
ATOM 7518 C CA . ALA A 1 932 ? -18.672 -5.668 19.125 1 97.75 932 ALA A CA 1
ATOM 7519 C C . ALA A 1 932 ? -20.062 -5.828 18.531 1 97.75 932 ALA A C 1
ATOM 7521 O O . ALA A 1 932 ? -21.062 -5.496 19.172 1 97.75 932 ALA A O 1
ATOM 7522 N N . TRP A 1 933 ? -20.141 -6.223 17.297 1 97.06 933 TRP A N 1
ATOM 7523 C CA . TRP A 1 933 ? -21.438 -6.395 16.656 1 97.06 933 TRP A CA 1
ATOM 7524 C C . TRP A 1 933 ? -21.391 -7.492 15.594 1 97.06 933 TRP A C 1
ATOM 7526 O O . TRP A 1 933 ? -20.297 -7.871 15.148 1 97.06 933 TRP A O 1
ATOM 7536 N N . LYS A 1 934 ? -22.516 -8.047 15.367 1 95 934 LYS A N 1
ATOM 7537 C CA . LYS A 1 934 ? -22.719 -8.914 14.211 1 95 934 LYS A CA 1
ATOM 7538 C C . LYS A 1 934 ? -23.109 -8.109 12.977 1 95 934 LYS A C 1
ATOM 7540 O O . LYS A 1 934 ? -23.953 -7.215 13.062 1 95 934 LYS A O 1
ATOM 7545 N N . GLY A 1 935 ? -22.469 -8.383 11.922 1 92.56 935 GLY A N 1
ATOM 7546 C CA . GLY A 1 935 ? -22.766 -7.684 10.68 1 92.56 935 GLY A CA 1
ATOM 7547 C C . GLY A 1 935 ? -21.641 -6.801 10.195 1 92.56 935 GLY A C 1
ATOM 7548 O O . GLY A 1 935 ? -20.531 -6.848 10.75 1 92.56 935 GLY A O 1
ATOM 7549 N N . MET A 1 936 ? -21.906 -6.031 9.203 1 91.38 936 MET A N 1
ATOM 7550 C CA . MET A 1 936 ? -20.906 -5.152 8.594 1 91.38 936 MET A CA 1
ATOM 7551 C C . MET A 1 936 ? -20.859 -3.805 9.305 1 91.38 936 MET A C 1
ATOM 7553 O O . MET A 1 936 ? -21.719 -3.506 10.133 1 91.38 936 MET A O 1
ATOM 7557 N N . PHE A 1 937 ? -19.875 -3.043 9.047 1 94.62 937 PHE A N 1
ATOM 7558 C CA . PHE A 1 937 ? -19.719 -1.734 9.672 1 94.62 937 PHE A CA 1
ATOM 7559 C C . PHE A 1 937 ? -20.922 -0.849 9.383 1 94.62 937 PHE A C 1
ATOM 7561 O O . PHE A 1 937 ? -21.344 -0.072 10.242 1 94.62 937 PHE A O 1
ATOM 7568 N N . MET A 1 938 ? -21.453 -0.954 8.133 1 92.69 938 MET A N 1
ATOM 7569 C CA . MET A 1 938 ? -22.609 -0.176 7.719 1 92.69 938 MET A CA 1
ATOM 7570 C C . MET A 1 938 ? -23.781 -0.384 8.68 1 92.69 938 MET A C 1
ATOM 7572 O O . MET A 1 938 ? -24.578 0.523 8.891 1 92.69 938 MET A O 1
ATOM 7576 N N . GLU A 1 939 ? -23.797 -1.531 9.297 1 92.19 939 GLU A N 1
ATOM 7577 C CA . GLU A 1 939 ? -24.922 -1.885 10.172 1 92.19 939 GLU A CA 1
ATOM 7578 C C . GLU A 1 939 ? -24.578 -1.607 11.633 1 92.19 939 GLU A C 1
ATOM 7580 O O . GLU A 1 939 ? -25.438 -1.754 12.508 1 92.19 939 GLU A O 1
ATOM 7585 N N . SER A 1 940 ? -23.406 -1.208 11.867 1 95.38 940 SER A N 1
ATOM 7586 C CA . SER A 1 940 ? -22.953 -1.039 13.25 1 95.38 940 SER A CA 1
ATOM 7587 C C . SER A 1 940 ? -23.453 0.281 13.836 1 95.38 940 SER A C 1
ATOM 7589 O O . SER A 1 940 ? -23.797 1.206 13.094 1 95.38 940 SER A O 1
ATOM 7591 N N . SER A 1 941 ? -23.484 0.337 15.125 1 96.44 941 SER A N 1
ATOM 7592 C CA . SER A 1 941 ? -23.828 1.559 15.844 1 96.44 941 SER A CA 1
ATOM 7593 C C . SER A 1 941 ? -22.578 2.293 16.328 1 96.44 941 SER A C 1
ATOM 7595 O O . SER A 1 941 ? -22.641 3.113 17.234 1 96.44 941 SER A O 1
ATOM 7597 N N . VAL A 1 942 ? -21.438 1.995 15.719 1 97.81 942 VAL A N 1
ATOM 7598 C CA . VAL A 1 942 ? -20.141 2.473 16.203 1 97.81 942 VAL A CA 1
ATOM 7599 C C . VAL A 1 942 ? -20.094 3.996 16.125 1 97.81 942 VAL A C 1
ATOM 7601 O O . VAL A 1 942 ? -19.609 4.656 17.047 1 97.81 942 VAL A O 1
ATOM 7604 N N . VAL A 1 943 ? -20.594 4.598 15.016 1 97.69 943 VAL A N 1
ATOM 7605 C CA . VAL A 1 943 ? -20.562 6.047 14.836 1 97.69 943 VAL A CA 1
ATOM 7606 C C . VAL A 1 943 ? -21.375 6.723 15.93 1 97.69 943 VAL A C 1
ATOM 7608 O O . VAL A 1 943 ? -20.922 7.672 16.562 1 97.69 943 VAL A O 1
ATOM 7611 N N . ARG A 1 944 ? -22.594 6.219 16.156 1 96.94 944 ARG A N 1
ATOM 7612 C CA . ARG A 1 944 ? -23.438 6.746 17.203 1 96.94 944 ARG A CA 1
ATOM 7613 C C . ARG A 1 944 ? -22.766 6.621 18.578 1 96.94 944 ARG A C 1
ATOM 7615 O O . ARG A 1 944 ? -22.766 7.574 19.359 1 96.94 944 ARG A O 1
ATOM 7622 N N . GLN A 1 945 ? -22.203 5.461 18.844 1 97.81 945 GLN A N 1
ATOM 7623 C CA . GLN A 1 945 ? -21.562 5.215 20.125 1 97.81 945 GLN A CA 1
ATOM 7624 C C . GLN A 1 945 ? -20.359 6.145 20.328 1 97.81 945 GLN A C 1
ATOM 7626 O O . GLN A 1 945 ? -20.062 6.555 21.453 1 97.81 945 GLN A O 1
ATOM 7631 N N . GLY A 1 946 ? -19.656 6.422 19.219 1 98 946 GLY A N 1
ATOM 7632 C CA . GLY A 1 946 ? -18.562 7.375 19.297 1 98 946 GLY A CA 1
ATOM 7633 C C . GLY A 1 946 ? -19 8.758 19.734 1 98 946 GLY A C 1
ATOM 7634 O O . GLY A 1 946 ? -18.312 9.406 20.531 1 98 946 GLY A O 1
ATOM 7635 N N . TYR A 1 947 ? -20.141 9.195 19.25 1 97.38 947 TYR A N 1
ATOM 7636 C CA . TYR A 1 947 ? -20.703 10.469 19.688 1 97.38 947 TYR A CA 1
ATOM 7637 C C . TYR A 1 947 ? -21.172 10.398 21.125 1 97.38 947 TYR A C 1
ATOM 7639 O O . TYR A 1 947 ? -20.938 11.32 21.922 1 97.38 947 TYR A O 1
ATOM 7647 N N . GLU A 1 948 ? -21.797 9.297 21.484 1 97.12 948 GLU A N 1
ATOM 7648 C CA . GLU A 1 948 ? -22.438 9.141 22.781 1 97.12 948 GLU A CA 1
ATOM 7649 C C . GLU A 1 948 ? -21.406 9.18 23.906 1 97.12 948 GLU A C 1
ATOM 7651 O O . GLU A 1 948 ? -21.656 9.781 24.969 1 97.12 948 GLU A O 1
ATOM 7656 N N . ILE A 1 949 ? -20.281 8.555 23.672 1 97.44 949 ILE A N 1
ATOM 7657 C CA . ILE A 1 949 ? -19.297 8.461 24.75 1 97.44 949 ILE A CA 1
ATOM 7658 C C . ILE A 1 949 ? -18.672 9.836 25 1 97.44 949 ILE A C 1
ATOM 7660 O O . ILE A 1 949 ? -18.109 10.086 26.062 1 97.44 949 ILE A O 1
ATOM 7664 N N . ASN A 1 950 ? -18.844 10.781 24.094 1 97.44 950 ASN A N 1
ATOM 7665 C CA . ASN A 1 950 ? -18.234 12.102 24.188 1 97.44 950 ASN A CA 1
ATOM 7666 C C . ASN A 1 950 ? -19.234 13.156 24.672 1 97.44 950 ASN A C 1
ATOM 7668 O O . ASN A 1 950 ? -18.828 14.242 25.094 1 97.44 950 ASN A O 1
ATOM 7672 N N . GLU A 1 951 ? -20.547 12.828 24.641 1 95.19 951 GLU A N 1
ATOM 7673 C CA . GLU A 1 951 ? -21.547 13.852 24.922 1 95.19 951 GLU A CA 1
ATOM 7674 C C . GLU A 1 951 ? -22.641 13.328 25.859 1 95.19 951 GLU A C 1
ATOM 7676 O O . GLU A 1 951 ? -23.562 12.641 25.422 1 95.19 951 GLU A O 1
ATOM 7681 N N . ALA A 1 952 ? -22.578 13.773 27.047 1 93.44 952 ALA A N 1
ATOM 7682 C CA . ALA A 1 952 ? -23.656 13.461 27.984 1 93.44 952 ALA A CA 1
ATOM 7683 C C . ALA A 1 952 ? -24.891 14.312 27.703 1 93.44 952 ALA A C 1
ATOM 7685 O O . ALA A 1 952 ? -24.766 15.422 27.172 1 93.44 952 ALA A O 1
ATOM 7686 N N . PRO A 1 953 ? -26.062 13.812 28.031 1 95.25 953 PRO A N 1
ATOM 7687 C CA . PRO A 1 953 ? -27.25 14.656 27.891 1 95.25 953 PRO A CA 1
ATOM 7688 C C . PRO A 1 953 ? -27.25 15.844 28.844 1 95.25 953 PRO A C 1
ATOM 7690 O O . PRO A 1 953 ? -26.656 15.773 29.922 1 95.25 953 PRO A O 1
ATOM 7693 N N . LEU A 1 954 ? -27.875 16.953 28.391 1 95.88 954 LEU A N 1
ATOM 7694 C CA . LEU A 1 954 ? -28.047 18.125 29.25 1 95.88 954 LEU A CA 1
ATOM 7695 C C . LEU A 1 954 ? -29.359 18.047 30.016 1 95.88 954 LEU A C 1
ATOM 7697 O O . LEU A 1 954 ? -30.422 17.828 29.422 1 95.88 954 LEU A O 1
ATOM 7701 N N . ILE A 1 955 ? -29.312 18.172 31.328 1 95.56 955 ILE A N 1
ATOM 7702 C CA . ILE A 1 955 ? -30.484 18.094 32.188 1 95.56 955 ILE A CA 1
ATOM 7703 C C . ILE A 1 955 ? -30.844 19.484 32.719 1 95.56 955 ILE A C 1
ATOM 7705 O O . ILE A 1 955 ? -30 20.156 33.312 1 95.56 955 ILE A O 1
ATOM 7709 N N . VAL A 1 956 ? -32.031 19.859 32.469 1 95.44 956 VAL A N 1
ATOM 7710 C CA . VAL A 1 956 ? -32.5 21.172 32.906 1 95.44 956 VAL A CA 1
ATOM 7711 C C . VAL A 1 956 ? -33.844 21.016 33.625 1 95.44 956 VAL A C 1
ATOM 7713 O O . VAL A 1 956 ? -34.719 20.281 33.188 1 95.44 956 VAL A O 1
ATOM 7716 N N . ALA A 1 957 ? -34.031 21.703 34.719 1 93.81 957 ALA A N 1
ATOM 7717 C CA . ALA A 1 957 ? -35.312 21.688 35.438 1 93.81 957 ALA A CA 1
ATOM 7718 C C . ALA A 1 957 ? -36.375 22.469 34.688 1 93.81 957 ALA A C 1
ATOM 7720 O O . ALA A 1 957 ? -36.094 23.531 34.125 1 93.81 957 ALA A O 1
ATOM 7721 N N . GLY A 1 958 ? -37.531 21.953 34.625 1 93.94 958 GLY A N 1
ATOM 7722 C CA . GLY A 1 958 ? -38.625 22.609 33.938 1 93.94 958 GLY A CA 1
ATOM 7723 C C . GLY A 1 958 ? -39.312 21.703 32.938 1 93.94 958 GLY A C 1
ATOM 7724 O O . GLY A 1 958 ? -39.062 20.5 32.875 1 93.94 958 GLY A O 1
ATOM 7725 N N . LEU A 1 959 ? -40.281 22.297 32.219 1 94.75 959 LEU A N 1
ATOM 7726 C CA . LEU A 1 959 ? -41.156 21.484 31.359 1 94.75 959 LEU A CA 1
ATOM 7727 C C . LEU A 1 959 ? -41.062 21.953 29.906 1 94.75 959 LEU A C 1
ATOM 7729 O O . LEU A 1 959 ? -41.031 23.156 29.641 1 94.75 959 LEU A O 1
ATOM 7733 N N . ILE A 1 960 ? -40.844 21.047 29.062 1 93.44 960 ILE A N 1
ATOM 7734 C CA . ILE A 1 960 ? -41.031 21.281 27.641 1 93.44 960 ILE A CA 1
ATOM 7735 C C . ILE A 1 960 ? -41.656 20.047 26.984 1 93.44 960 ILE A C 1
ATOM 7737 O O . ILE A 1 960 ? -41.406 18.922 27.406 1 93.44 960 ILE A O 1
ATOM 7741 N N . GLU A 1 961 ? -42.469 20.219 25.984 1 92.38 961 GLU A N 1
ATOM 7742 C CA . GLU A 1 961 ? -43 19.109 25.219 1 92.38 961 GLU A CA 1
ATOM 7743 C C . GLU A 1 961 ? -41.906 18.422 24.406 1 92.38 961 GLU A C 1
ATOM 7745 O O . GLU A 1 961 ? -41 19.078 23.922 1 92.38 961 GLU A O 1
ATOM 7750 N N . ARG A 1 962 ? -42.062 17.141 24.297 1 94.94 962 ARG A N 1
ATOM 7751 C CA . ARG A 1 962 ? -41.156 16.359 23.484 1 94.94 962 ARG A CA 1
ATOM 7752 C C . ARG A 1 962 ? -41 16.953 22.078 1 94.94 962 ARG A C 1
ATOM 7754 O O . ARG A 1 962 ? -42 17.328 21.453 1 94.94 962 ARG A O 1
ATOM 7761 N N . PHE A 1 963 ? -39.781 17.125 21.625 1 92.12 963 PHE A N 1
ATOM 7762 C CA . PHE A 1 963 ? -39.594 17.625 20.281 1 92.12 963 PHE A CA 1
ATOM 7763 C C . PHE A 1 963 ? -38.281 17.094 19.703 1 92.12 963 PHE A C 1
ATOM 7765 O O . PHE A 1 963 ? -37.438 16.562 20.438 1 92.12 963 PHE A O 1
ATOM 7772 N N . SER A 1 964 ? -38.188 17.094 18.453 1 94 964 SER A N 1
ATOM 7773 C CA . SER A 1 964 ? -36.969 16.906 17.656 1 94 964 SER A CA 1
ATOM 7774 C C . SER A 1 964 ? -36.844 17.969 16.578 1 94 964 SER A C 1
ATOM 7776 O O . SER A 1 964 ? -37.812 18.281 15.883 1 94 964 SER A O 1
ATOM 7778 N N . LEU A 1 965 ? -35.75 18.609 16.516 1 92 965 LEU A N 1
ATOM 7779 C CA . LEU A 1 965 ? -35.562 19.688 15.547 1 92 965 LEU A CA 1
ATOM 7780 C C . LEU A 1 965 ? -35.469 19.125 14.133 1 92 965 LEU A C 1
ATOM 7782 O O . LEU A 1 965 ? -36.062 19.672 13.203 1 92 965 LEU A O 1
ATOM 7786 N N . VAL A 1 966 ? -34.625 18.141 14 1 92.06 966 VAL A N 1
ATOM 7787 C CA . VAL A 1 966 ? -34.375 17.578 12.672 1 92.06 966 VAL A CA 1
ATOM 7788 C C . VAL A 1 966 ? -34.281 16.062 12.758 1 92.06 966 VAL A C 1
ATOM 7790 O O . VAL A 1 966 ? -33.969 15.508 13.82 1 92.06 966 VAL A O 1
ATOM 7793 N N . GLY A 1 967 ? -34.625 15.406 11.664 1 91.38 967 GLY A N 1
ATOM 7794 C CA . GLY A 1 967 ? -34.438 13.977 11.492 1 91.38 967 GLY A CA 1
ATOM 7795 C C . GLY A 1 967 ? -33.969 13.602 10.109 1 91.38 967 GLY A C 1
ATOM 7796 O O . GLY A 1 967 ? -34.188 14.328 9.141 1 91.38 967 GLY A O 1
ATOM 7797 N N . VAL A 1 968 ? -33.156 12.547 10.039 1 94.38 968 VAL A N 1
ATOM 7798 C CA . VAL A 1 968 ? -32.75 11.961 8.766 1 94.38 968 VAL A CA 1
ATOM 7799 C C . VAL A 1 968 ? -33.281 10.531 8.656 1 94.38 968 VAL A C 1
ATOM 7801 O O . VAL A 1 968 ? -33.312 9.805 9.648 1 94.38 968 VAL A O 1
ATOM 7804 N N . ASN A 1 969 ? -33.656 10.078 7.488 1 92.38 969 ASN A N 1
ATOM 7805 C CA . ASN A 1 969 ? -34.344 8.797 7.324 1 92.38 969 ASN A CA 1
ATOM 7806 C C . ASN A 1 969 ? -33.375 7.648 7.18 1 92.38 969 ASN A C 1
ATOM 7808 O O . ASN A 1 969 ? -33.75 6.535 6.809 1 92.38 969 ASN A O 1
ATOM 7812 N N . CYS A 1 970 ? -32.094 7.895 7.371 1 89.44 970 CYS A N 1
ATOM 7813 C CA . CYS A 1 970 ? -31.125 6.812 7.312 1 89.44 970 CYS A CA 1
ATOM 7814 C C . CYS A 1 970 ? -30.094 6.957 8.422 1 89.44 970 CYS A C 1
ATOM 7816 O O . CYS A 1 970 ? -29.984 8.016 9.039 1 89.44 970 CYS A O 1
ATOM 7818 N N . ASP A 1 971 ? -29.312 5.871 8.641 1 89.81 971 ASP A N 1
ATOM 7819 C CA . ASP A 1 971 ? -28.391 5.844 9.766 1 89.81 971 ASP A CA 1
ATOM 7820 C C . ASP A 1 971 ? -26.969 6.152 9.32 1 89.81 971 ASP A C 1
ATOM 7822 O O . ASP A 1 971 ? -26.062 6.242 10.148 1 89.81 971 ASP A O 1
ATOM 7826 N N . HIS A 1 972 ? -26.797 6.355 8.023 1 93.88 972 HIS A N 1
ATOM 7827 C CA . HIS A 1 972 ? -25.438 6.582 7.578 1 93.88 972 HIS A CA 1
ATOM 7828 C C . HIS A 1 972 ? -25.219 8.031 7.16 1 93.88 972 HIS A C 1
ATOM 7830 O O . HIS A 1 972 ? -24.188 8.375 6.59 1 93.88 972 HIS A O 1
ATOM 7836 N N . VAL A 1 973 ? -26.188 8.914 7.355 1 96.94 973 VAL A N 1
ATOM 7837 C CA . VAL A 1 973 ? -26.031 10.359 7.211 1 96.94 973 VAL A CA 1
ATOM 7838 C C . VAL A 1 973 ? -26.203 11.039 8.57 1 96.94 973 VAL A C 1
ATOM 7840 O O . VAL A 1 973 ? -27.188 10.805 9.266 1 96.94 973 VAL A O 1
ATOM 7843 N N . VAL A 1 974 ? -25.234 11.852 8.906 1 97.44 974 VAL A N 1
ATOM 7844 C CA . VAL A 1 974 ? -25.203 12.492 10.219 1 97.44 974 VAL A CA 1
ATOM 7845 C C . VAL A 1 974 ? -25.406 13.992 10.07 1 97.44 974 VAL A C 1
ATOM 7847 O O . VAL A 1 974 ? -24.781 14.633 9.219 1 97.44 974 VAL A O 1
ATOM 7850 N N . VAL A 1 975 ? -26.344 14.57 10.812 1 97.62 975 VAL A N 1
ATOM 7851 C CA . VAL A 1 975 ? -26.391 16.016 10.977 1 97.62 975 VAL A CA 1
ATOM 7852 C C . VAL A 1 975 ? -25.359 16.469 12 1 97.62 975 VAL A C 1
ATOM 7854 O O . VAL A 1 975 ? -25.594 16.375 13.211 1 97.62 975 VAL A O 1
ATOM 7857 N N . ASP A 1 976 ? -24.328 17.016 11.516 1 96.5 976 ASP A N 1
ATOM 7858 C CA . ASP A 1 976 ? -23.172 17.312 12.367 1 96.5 976 ASP A CA 1
ATOM 7859 C C . ASP A 1 976 ? -23.344 18.672 13.039 1 96.5 976 ASP A C 1
ATOM 7861 O O . ASP A 1 976 ? -23.016 18.828 14.219 1 96.5 976 ASP A O 1
ATOM 7865 N N . THR A 1 977 ? -23.781 19.656 12.258 1 97.06 977 THR A N 1
ATOM 7866 C CA . THR A 1 977 ? -23.812 21.031 12.75 1 97.06 977 THR A CA 1
ATOM 7867 C C . THR A 1 977 ? -25.156 21.672 12.438 1 97.06 977 THR A C 1
ATOM 7869 O O . THR A 1 977 ? -25.672 21.547 11.328 1 97.06 977 THR A O 1
ATOM 7872 N N . VAL A 1 978 ? -25.719 22.297 13.398 1 97.31 978 VAL A N 1
ATOM 7873 C CA . VAL A 1 978 ? -26.859 23.188 13.281 1 97.31 978 VAL A CA 1
ATOM 7874 C C . VAL A 1 978 ? -26.531 24.547 13.883 1 97.31 978 VAL A C 1
ATOM 7876 O O . VAL A 1 978 ? -26.156 24.641 15.055 1 97.31 978 VAL A O 1
ATOM 7879 N N . LYS A 1 979 ? -26.625 25.531 13.102 1 97.56 979 LYS A N 1
ATOM 7880 C CA . LYS A 1 979 ? -26.281 26.875 13.578 1 97.56 979 LYS A CA 1
ATOM 7881 C C . LYS A 1 979 ? -27.031 27.953 12.805 1 97.56 979 LYS A C 1
ATOM 7883 O O . LYS A 1 979 ? -27.641 27.656 11.766 1 97.56 979 LYS A O 1
ATOM 7888 N N . LEU A 1 980 ? -26.938 29.172 13.297 1 96.38 980 LEU A N 1
ATOM 7889 C CA . LEU A 1 980 ? -27.422 30.312 12.547 1 96.38 980 LEU A CA 1
ATOM 7890 C C . LEU A 1 980 ? -26.438 30.719 11.453 1 96.38 980 LEU A C 1
ATOM 7892 O O . LEU A 1 980 ? -25.234 30.562 11.609 1 96.38 980 LEU A O 1
ATOM 7896 N N . ALA A 1 981 ? -26.969 31.172 10.352 1 96.56 981 ALA A N 1
ATOM 7897 C CA . ALA A 1 981 ? -26.125 31.703 9.281 1 96.56 981 ALA A CA 1
ATOM 7898 C C . ALA A 1 981 ? -25.266 32.844 9.789 1 96.56 981 ALA A C 1
ATOM 7900 O O . ALA A 1 981 ? -25.719 33.688 10.578 1 96.56 981 ALA A O 1
ATOM 7901 N N . GLU A 1 982 ? -24.078 32.969 9.305 1 94.88 982 GLU A N 1
ATOM 7902 C CA . GLU A 1 982 ? -23.094 33.938 9.75 1 94.88 982 GLU A CA 1
ATOM 7903 C C . GLU A 1 982 ? -23.5 35.375 9.336 1 94.88 982 GLU A C 1
ATOM 7905 O O . GLU A 1 982 ? -23.062 36.344 9.945 1 94.88 982 GLU A O 1
ATOM 7910 N N . ASP A 1 983 ? -24.406 35.5 8.375 1 93.44 983 ASP A N 1
ATOM 7911 C CA . ASP A 1 983 ? -24.734 36.812 7.816 1 93.44 983 ASP A CA 1
ATOM 7912 C C . ASP A 1 983 ? -25.812 37.5 8.641 1 93.44 983 ASP A C 1
ATOM 7914 O O . ASP A 1 983 ? -26.266 38.594 8.281 1 93.44 983 ASP A O 1
ATOM 7918 N N . GLY A 1 984 ? -26.312 36.906 9.625 1 91.12 984 GLY A N 1
ATOM 7919 C CA . GLY A 1 984 ? -27.281 37.531 10.523 1 91.12 984 GLY A CA 1
ATOM 7920 C C . GLY A 1 984 ? -28.703 37.469 9.992 1 91.12 984 GLY A C 1
ATOM 7921 O O . GLY A 1 984 ? -29.594 38.125 10.547 1 91.12 984 GLY A O 1
ATOM 7922 N N . SER A 1 985 ? -28.969 36.719 9.023 1 92.62 985 SER A N 1
ATOM 7923 C CA . SER A 1 985 ? -30.281 36.625 8.406 1 92.62 985 SER A CA 1
ATOM 7924 C C . SER A 1 985 ? -31.281 35.906 9.312 1 92.62 985 SER A C 1
ATOM 7926 O O . SER A 1 985 ? -32.5 36.031 9.133 1 92.62 985 SER A O 1
ATOM 7928 N N . GLY A 1 986 ? -30.719 35.094 10.234 1 91.25 986 GLY A N 1
ATOM 7929 C CA . GLY A 1 986 ? -31.562 34.25 11.062 1 91.25 986 GLY A CA 1
ATOM 7930 C C . GLY A 1 986 ? -31.859 32.906 10.43 1 91.25 986 GLY A C 1
ATOM 7931 O O . GLY A 1 986 ? -32.5 32.062 11.055 1 91.25 986 GLY A O 1
ATOM 7932 N N . ASP A 1 987 ? -31.344 32.688 9.211 1 95.06 987 ASP A N 1
ATOM 7933 C CA . ASP A 1 987 ? -31.484 31.391 8.578 1 95.06 987 ASP A CA 1
ATOM 7934 C C . ASP A 1 987 ? -30.734 30.312 9.359 1 95.06 987 ASP A C 1
ATOM 7936 O O . ASP A 1 987 ? -29.781 30.625 10.094 1 95.06 987 ASP A O 1
ATOM 7940 N N . LEU A 1 988 ? -31.203 29.094 9.211 1 96.06 988 LEU A N 1
ATOM 7941 C CA . LEU A 1 988 ? -30.531 27.953 9.828 1 96.06 988 LEU A CA 1
ATOM 7942 C C . LEU A 1 988 ? -29.609 27.25 8.836 1 96.06 988 LEU A C 1
ATOM 7944 O O . LEU A 1 988 ? -29.953 27.125 7.656 1 96.06 988 LEU A O 1
ATOM 7948 N N . ILE A 1 989 ? -28.453 26.922 9.266 1 97.69 989 ILE A N 1
ATOM 7949 C CA . ILE A 1 989 ? -27.5 26.125 8.492 1 97.69 989 ILE A CA 1
ATOM 7950 C C . ILE A 1 989 ? -27.422 24.719 9.055 1 97.69 989 ILE A C 1
ATOM 7952 O O . ILE A 1 989 ? -27.219 24.531 10.258 1 97.69 989 ILE A O 1
ATOM 7956 N N . PHE A 1 990 ? -27.625 23.734 8.234 1 97.44 990 PHE A N 1
ATOM 7957 C CA . PHE A 1 990 ? -27.422 22.328 8.57 1 97.44 990 PHE A CA 1
ATOM 7958 C C . PHE A 1 990 ? -26.234 21.75 7.793 1 97.44 990 PHE A C 1
ATOM 7960 O O . PHE A 1 990 ? -26.203 21.828 6.562 1 97.44 990 PHE A O 1
ATOM 7967 N N . ARG A 1 991 ? -25.281 21.266 8.461 1 97.94 991 ARG A N 1
ATOM 7968 C CA . ARG A 1 991 ? -24.203 20.531 7.82 1 97.94 991 ARG A CA 1
ATOM 7969 C C . ARG A 1 991 ? -24.344 19.031 8.047 1 97.94 991 ARG A C 1
ATOM 7971 O O . ARG A 1 991 ? -24.422 18.578 9.188 1 97.94 991 ARG A O 1
ATOM 7978 N N . LEU A 1 992 ? -24.406 18.297 6.969 1 98.06 992 LEU A N 1
ATOM 7979 C CA . LEU A 1 992 ? -24.562 16.844 7 1 98.06 992 LEU A CA 1
ATOM 7980 C C . LEU A 1 992 ? -23.375 16.141 6.34 1 98.06 992 LEU A C 1
ATOM 7982 O O . LEU A 1 992 ? -22.672 16.75 5.52 1 98.06 992 LEU A O 1
ATOM 7986 N N . TYR A 1 993 ? -23.109 14.922 6.672 1 97.81 993 TYR A N 1
ATOM 7987 C CA . TYR A 1 993 ? -22.125 14.117 5.949 1 97.81 993 TYR A CA 1
ATOM 7988 C C . TYR A 1 993 ? -22.531 12.641 5.945 1 97.81 993 TYR A C 1
ATOM 7990 O O . TYR A 1 993 ? -23.188 12.164 6.875 1 97.81 993 TYR A O 1
ATOM 7998 N N . GLU A 1 994 ? -22.234 11.953 4.891 1 97.31 994 GLU A N 1
ATOM 7999 C CA . GLU A 1 994 ? -22.344 10.5 4.836 1 97.31 994 GLU A CA 1
ATOM 8000 C C . GLU A 1 994 ? -21.203 9.828 5.574 1 97.31 994 GLU A C 1
ATOM 8002 O O . GLU A 1 994 ? -20.031 10.023 5.234 1 97.31 994 GLU A O 1
ATOM 8007 N N . CYS A 1 995 ? -21.453 8.984 6.57 1 97 995 CYS A N 1
ATOM 8008 C CA . CYS A 1 995 ? -20.406 8.609 7.516 1 97 995 CYS A CA 1
ATOM 8009 C C . CYS A 1 995 ? -19.984 7.16 7.309 1 97 995 CYS A C 1
ATOM 8011 O O . CYS A 1 995 ? -19.109 6.664 8.016 1 97 995 CYS A O 1
ATOM 8013 N N . LYS A 1 996 ? -20.516 6.391 6.379 1 95.31 996 LYS A N 1
ATOM 8014 C CA . LYS A 1 996 ? -20.234 4.957 6.32 1 95.31 996 LYS A CA 1
ATOM 8015 C C . LYS A 1 996 ? -19.828 4.535 4.914 1 95.31 996 LYS A C 1
ATOM 8017 O O . LYS A 1 996 ? -19.938 3.363 4.551 1 95.31 996 LYS A O 1
ATOM 8022 N N . LYS A 1 997 ? -19.438 5.465 4 1 93.5 997 LYS A N 1
ATOM 8023 C CA . LYS A 1 997 ? -18.859 5.215 2.684 1 93.5 997 LYS A CA 1
ATOM 8024 C C . LYS A 1 997 ? -19.891 4.613 1.734 1 93.5 997 LYS A C 1
ATOM 8026 O O . LYS A 1 997 ? -19.656 3.561 1.14 1 93.5 997 LYS A O 1
ATOM 8031 N N . ALA A 1 998 ? -20.953 5.281 1.61 1 92.06 998 ALA A N 1
ATOM 8032 C CA . ALA A 1 998 ? -21.984 4.762 0.714 1 92.06 998 ALA A CA 1
ATOM 8033 C C . ALA A 1 998 ? -22.672 5.891 -0.048 1 92.06 998 ALA A C 1
ATOM 8035 O O . ALA A 1 998 ? -23.062 6.902 0.544 1 92.06 998 ALA A O 1
ATOM 8036 N N . MET A 1 999 ? -22.703 5.762 -1.291 1 90.19 999 MET A N 1
ATOM 8037 C CA . MET A 1 999 ? -23.594 6.633 -2.059 1 90.19 999 MET A CA 1
ATOM 8038 C C . MET A 1 999 ? -25.062 6.297 -1.787 1 90.19 999 MET A C 1
ATOM 8040 O O . MET A 1 999 ? -25.438 5.125 -1.796 1 90.19 999 MET A O 1
ATOM 8044 N N . ASP A 1 1000 ? -25.812 7.309 -1.405 1 91.12 1000 ASP A N 1
ATOM 8045 C CA . ASP A 1 1000 ? -27.219 7.055 -1.087 1 91.12 1000 ASP A CA 1
ATOM 8046 C C . ASP A 1 1000 ? -28.031 8.344 -1.101 1 91.12 1000 ASP A C 1
ATOM 8048 O O . ASP A 1 1000 ? -27.469 9.438 -1.227 1 91.12 1000 ASP A O 1
ATOM 8052 N N . ARG A 1 1001 ? -29.359 8.18 -1.159 1 93.12 1001 ARG A N 1
ATOM 8053 C CA . ARG A 1 1001 ? -30.297 9.281 -1.006 1 93.12 1001 ARG A CA 1
ATOM 8054 C C . ARG A 1 1001 ? -30.812 9.367 0.427 1 93.12 1001 ARG A C 1
ATOM 8056 O O . ARG A 1 1001 ? -31.094 8.344 1.052 1 93.12 1001 ARG A O 1
ATOM 8063 N N . ALA A 1 1002 ? -30.812 10.578 0.98 1 94.38 1002 ALA A N 1
ATOM 8064 C CA . ALA A 1 1002 ? -31.328 10.828 2.322 1 94.38 1002 ALA A CA 1
ATOM 8065 C C . ALA A 1 1002 ? -32.344 11.969 2.316 1 94.38 1002 ALA A C 1
ATOM 8067 O O . ALA A 1 1002 ? -32.312 12.812 1.42 1 94.38 1002 ALA A O 1
ATOM 8068 N N . VAL A 1 1003 ? -33.281 11.883 3.236 1 96 1003 VAL A N 1
ATOM 8069 C CA . VAL A 1 1003 ? -34.281 12.945 3.4 1 96 1003 VAL A CA 1
ATOM 8070 C C . VAL A 1 1003 ? -34.094 13.617 4.754 1 96 1003 VAL A C 1
ATOM 8072 O O . VAL A 1 1003 ? -34.125 12.961 5.797 1 96 1003 VAL A O 1
ATOM 8075 N N . LEU A 1 1004 ? -33.75 14.867 4.691 1 96.12 1004 LEU A N 1
ATOM 8076 C CA . LEU A 1 1004 ? -33.688 15.703 5.887 1 96.12 1004 LEU A CA 1
ATOM 8077 C C . LEU A 1 1004 ? -35.031 16.281 6.223 1 96.12 1004 LEU A C 1
ATOM 8079 O O . LEU A 1 1004 ? -35.656 16.969 5.395 1 96.12 1004 LEU A O 1
ATOM 8083 N N . THR A 1 1005 ? -35.531 15.984 7.387 1 95.56 1005 THR A N 1
ATOM 8084 C CA . THR A 1 1005 ? -36.812 16.516 7.852 1 95.56 1005 THR A CA 1
ATOM 8085 C C . THR A 1 1005 ? -36.594 17.578 8.93 1 95.56 1005 THR A C 1
ATOM 8087 O O . THR A 1 1005 ? -36.031 17.297 9.984 1 95.56 1005 THR A O 1
ATOM 8090 N N . VAL A 1 1006 ? -36.969 18.797 8.664 1 94.06 1006 VAL A N 1
ATOM 8091 C CA . VAL A 1 1006 ? -36.906 19.906 9.609 1 94.06 1006 VAL A CA 1
ATOM 8092 C C . VAL A 1 1006 ? -38.281 20.141 10.25 1 94.06 1006 VAL A C 1
ATOM 8094 O O . VAL A 1 1006 ? -39.25 20.453 9.555 1 94.06 1006 VAL A O 1
ATOM 8097 N N . ASN A 1 1007 ? -38.312 20 11.594 1 91.25 1007 ASN A N 1
ATOM 8098 C CA . ASN A 1 1007 ? -39.562 20.078 12.305 1 91.25 1007 ASN A CA 1
ATOM 8099 C C . ASN A 1 1007 ? -39.875 21.516 12.719 1 91.25 1007 ASN A C 1
ATOM 8101 O O . ASN A 1 1007 ? -40.156 21.797 13.891 1 91.25 1007 ASN A O 1
ATOM 8105 N N . CYS A 1 1008 ? -39.719 22.422 11.844 1 88.12 1008 CYS A N 1
ATOM 8106 C CA . CYS A 1 1008 ? -40.094 23.812 11.898 1 88.12 1008 CYS A CA 1
ATOM 8107 C C . CYS A 1 1008 ? -40.781 24.25 10.602 1 88.12 1008 CYS A C 1
ATOM 8109 O O . CYS A 1 1008 ? -40.781 23.5 9.617 1 88.12 1008 CYS A O 1
ATOM 8111 N N . LEU A 1 1009 ? -41.469 25.406 10.617 1 87.88 1009 LEU A N 1
ATOM 8112 C CA . LEU A 1 1009 ? -42.062 25.938 9.406 1 87.88 1009 LEU A CA 1
ATOM 8113 C C . LEU A 1 1009 ? -41 26.484 8.453 1 87.88 1009 LEU A C 1
ATOM 8115 O O . LEU A 1 1009 ? -40.531 27.609 8.625 1 87.88 1009 LEU A O 1
ATOM 8119 N N . VAL A 1 1010 ? -40.781 25.688 7.406 1 91.81 1010 VAL A N 1
ATOM 8120 C CA . VAL A 1 1010 ? -39.719 26.031 6.461 1 91.81 1010 VAL A CA 1
ATOM 8121 C C . VAL A 1 1010 ? -40.312 26.891 5.336 1 91.81 1010 VAL A C 1
ATOM 8123 O O . VAL A 1 1010 ? -41.281 26.516 4.707 1 91.81 1010 VAL A O 1
ATOM 8126 N N . ARG A 1 1011 ? -39.781 27.984 5.133 1 91.38 1011 ARG A N 1
ATOM 8127 C CA . ARG A 1 1011 ? -40.156 28.844 4.02 1 91.38 1011 ARG A CA 1
ATOM 8128 C C . ARG A 1 1011 ? -39.438 28.438 2.738 1 91.38 1011 ARG A C 1
ATOM 8130 O O . ARG A 1 1011 ? -40.062 28.234 1.701 1 91.38 1011 ARG A O 1
ATOM 8137 N N . GLN A 1 1012 ? -38.188 28.406 2.809 1 94.19 1012 GLN A N 1
ATOM 8138 C CA . GLN A 1 1012 ? -37.312 28.094 1.67 1 94.19 1012 GLN A CA 1
ATOM 8139 C C . GLN A 1 1012 ? -36.031 27.391 2.121 1 94.19 1012 GLN A C 1
ATOM 8141 O O . GLN A 1 1012 ? -35.625 27.547 3.268 1 94.19 1012 GLN A O 1
ATOM 8146 N N . ALA A 1 1013 ? -35.469 26.594 1.238 1 96.5 1013 ALA A N 1
ATOM 8147 C CA . ALA A 1 1013 ? -34.219 25.906 1.531 1 96.5 1013 ALA A CA 1
ATOM 8148 C C . ALA A 1 1013 ? -33.25 25.969 0.338 1 96.5 1013 ALA A C 1
ATOM 8150 O O . ALA A 1 1013 ? -33.688 26.031 -0.812 1 96.5 1013 ALA A O 1
ATOM 8151 N N . TRP A 1 1014 ? -31.938 25.953 0.544 1 97.81 1014 TRP A N 1
ATOM 8152 C CA . TRP A 1 1014 ? -30.891 26 -0.474 1 97.81 1014 TRP A CA 1
ATOM 8153 C C . TRP A 1 1014 ? -29.766 25.031 -0.129 1 97.81 1014 TRP A C 1
ATOM 8155 O O . TRP A 1 1014 ? -29.406 24.875 1.041 1 97.81 1014 TRP A O 1
ATOM 8165 N N . ILE A 1 1015 ? -29.219 24.375 -1.172 1 97.56 1015 ILE A N 1
ATOM 8166 C CA . ILE A 1 1015 ? -27.875 23.812 -1.045 1 97.56 1015 ILE A CA 1
ATOM 8167 C C . ILE A 1 1015 ? -26.828 24.938 -1.088 1 97.56 1015 ILE A C 1
ATOM 8169 O O . ILE A 1 1015 ? -26.891 25.812 -1.958 1 97.56 1015 ILE A O 1
ATOM 8173 N N . CYS A 1 1016 ? -25.906 24.938 -0.088 1 97.31 1016 CYS A N 1
ATOM 8174 C CA . CYS A 1 1016 ? -24.875 25.984 0.031 1 97.31 1016 CYS A CA 1
ATOM 8175 C C . CYS A 1 1016 ? -23.484 25.375 0.025 1 97.31 1016 CYS A C 1
ATOM 8177 O O . CYS A 1 1016 ? -23.328 24.156 0.18 1 97.31 1016 CYS A O 1
ATOM 8179 N N . ASP A 1 1017 ? -22.531 26.219 -0.343 1 97.62 1017 ASP A N 1
ATOM 8180 C CA . ASP A 1 1017 ? -21.156 25.797 -0.075 1 97.62 1017 ASP A CA 1
ATOM 8181 C C . ASP A 1 1017 ? -20.828 25.891 1.412 1 97.62 1017 ASP A C 1
ATOM 8183 O O . ASP A 1 1017 ? -21.719 26.188 2.227 1 97.62 1017 ASP A O 1
ATOM 8187 N N . MET A 1 1018 ? -19.641 25.609 1.829 1 98 1018 MET A N 1
ATOM 8188 C CA . MET A 1 1018 ? -19.312 25.5 3.244 1 98 1018 MET A CA 1
ATOM 8189 C C . MET A 1 1018 ? -19.078 26.875 3.854 1 98 1018 MET A C 1
ATOM 8191 O O . MET A 1 1018 ? -19 27.016 5.074 1 98 1018 MET A O 1
ATOM 8195 N N . LEU A 1 1019 ? -19.031 27.906 2.977 1 97.75 1019 LEU A N 1
ATOM 8196 C CA . LEU A 1 1019 ? -19.016 29.297 3.441 1 97.75 1019 LEU A CA 1
ATOM 8197 C C . LEU A 1 1019 ? -20.422 29.844 3.533 1 97.75 1019 LEU A C 1
ATOM 8199 O O . LEU A 1 1019 ? -20.609 31.047 3.805 1 97.75 1019 LEU A O 1
ATOM 8203 N N . GLU A 1 1020 ? -21.5 29 3.26 1 97.44 1020 GLU A N 1
ATOM 8204 C CA . GLU A 1 1020 ? -22.922 29.266 3.42 1 97.44 1020 GLU A CA 1
ATOM 8205 C C . GLU A 1 1020 ? -23.453 30.109 2.268 1 97.44 1020 GLU A C 1
ATOM 8207 O O . GLU A 1 1020 ? -24.516 30.719 2.377 1 97.44 1020 GLU A O 1
ATOM 8212 N N . ASN A 1 1021 ? -22.656 30.156 1.174 1 97.19 1021 ASN A N 1
ATOM 8213 C CA . ASN A 1 1021 ? -23.172 30.797 -0.03 1 97.19 1021 ASN A CA 1
ATOM 8214 C C . ASN A 1 1021 ? -24.219 29.938 -0.723 1 97.19 1021 ASN A C 1
ATOM 8216 O O . ASN A 1 1021 ? -24.016 28.734 -0.897 1 97.19 1021 ASN A O 1
ATOM 8220 N N . LYS A 1 1022 ? -25.328 30.531 -1.085 1 96.88 1022 LYS A N 1
ATOM 8221 C CA . LYS A 1 1022 ? -26.406 29.797 -1.749 1 96.88 1022 LYS A CA 1
ATOM 8222 C C . LYS A 1 1022 ? -25.969 29.344 -3.139 1 96.88 1022 LYS A C 1
ATOM 8224 O O . LYS A 1 1022 ? -25.547 30.156 -3.965 1 96.88 1022 LYS A O 1
ATOM 8229 N N . LEU A 1 1023 ? -26.031 28.094 -3.41 1 96 1023 LEU A N 1
ATOM 8230 C CA . LEU A 1 1023 ? -25.672 27.516 -4.703 1 96 1023 LEU A CA 1
ATOM 8231 C C . LEU A 1 1023 ? -26.922 27.188 -5.52 1 96 1023 LEU A C 1
ATOM 8233 O O . LEU A 1 1023 ? -27.016 27.578 -6.684 1 96 1023 LEU A O 1
ATOM 8237 N N . GLU A 1 1024 ? -27.859 26.422 -4.902 1 96 1024 GLU A N 1
ATOM 8238 C CA . GLU A 1 1024 ? -29.047 25.953 -5.594 1 96 1024 GLU A CA 1
ATOM 8239 C C . GLU A 1 1024 ? -30.234 25.875 -4.637 1 96 1024 GLU A C 1
ATOM 8241 O O . GLU A 1 1024 ? -30.109 25.359 -3.525 1 96 1024 GLU A O 1
ATOM 8246 N N . GLU A 1 1025 ? -31.391 26.359 -5.105 1 95.81 1025 GLU A N 1
ATOM 8247 C CA . GLU A 1 1025 ? -32.625 26.188 -4.324 1 95.81 1025 GLU A CA 1
ATOM 8248 C C . GLU A 1 1025 ? -33.125 24.75 -4.383 1 95.81 1025 GLU A C 1
ATOM 8250 O O . GLU A 1 1025 ? -33.062 24.125 -5.441 1 95.81 1025 GLU A O 1
ATOM 8255 N N . THR A 1 1026 ? -33.406 24.25 -3.277 1 94.44 1026 THR A N 1
ATOM 8256 C CA . THR A 1 1026 ? -33.875 22.859 -3.23 1 94.44 1026 THR A CA 1
ATOM 8257 C C . THR A 1 1026 ? -35.344 22.781 -2.854 1 94.44 1026 THR A C 1
ATOM 8259 O O . THR A 1 1026 ? -35.844 23.625 -2.098 1 94.44 1026 THR A O 1
ATOM 8262 N N . GLU A 1 1027 ? -36.031 21.75 -3.389 1 92.62 1027 GLU A N 1
ATOM 8263 C CA . GLU A 1 1027 ? -37.469 21.562 -3.141 1 92.62 1027 GLU A CA 1
ATOM 8264 C C . GLU A 1 1027 ? -37.719 21.109 -1.705 1 92.62 1027 GLU A C 1
ATOM 8266 O O . GLU A 1 1027 ? -36.969 20.297 -1.162 1 92.62 1027 GLU A O 1
ATOM 8271 N N . VAL A 1 1028 ? -38.625 21.781 -1.048 1 93.94 1028 VAL A N 1
ATOM 8272 C CA . VAL A 1 1028 ? -39.094 21.422 0.287 1 93.94 1028 VAL A CA 1
ATOM 8273 C C . VAL A 1 1028 ? -40.5 20.797 0.202 1 93.94 1028 VAL A C 1
ATOM 8275 O O . VAL A 1 1028 ? -41.406 21.422 -0.327 1 93.94 1028 VAL A O 1
ATOM 8278 N N . SER A 1 1029 ? -40.531 19.516 0.487 1 89.12 1029 SER A N 1
ATOM 8279 C CA . SER A 1 1029 ? -41.844 18.875 0.543 1 89.12 1029 SER A CA 1
ATOM 8280 C C . SER A 1 1029 ? -42.344 18.797 1.976 1 89.12 1029 SER A C 1
ATOM 8282 O O . SER A 1 1029 ? -41.562 18.891 2.928 1 89.12 1029 SER A O 1
ATOM 8284 N N . GLY A 1 1030 ? -43.625 18.531 2.115 1 77.81 1030 GLY A N 1
ATOM 8285 C CA . GLY A 1 1030 ? -44.25 18.359 3.422 1 77.81 1030 GLY A CA 1
ATOM 8286 C C . GLY A 1 1030 ? -45.156 19.5 3.791 1 77.81 1030 GLY A C 1
ATOM 8287 O O . GLY A 1 1030 ? -45.25 20.5 3.07 1 77.81 1030 GLY A O 1
ATOM 8288 N N . GLY A 1 1031 ? -46.281 19.328 4.527 1 65.62 1031 GLY A N 1
ATOM 8289 C CA . GLY A 1 1031 ? -47.312 20.188 5.047 1 65.62 1031 GLY A CA 1
ATOM 8290 C C . GLY A 1 1031 ? -47.469 20.094 6.551 1 65.62 1031 GLY A C 1
ATOM 8291 O O . GLY A 1 1031 ? -46.844 19.25 7.199 1 65.62 1031 GLY A O 1
ATOM 8292 N N . ASN A 1 1032 ? -47.906 21.062 7.273 1 61.97 1032 ASN A N 1
ATOM 8293 C CA . ASN A 1 1032 ? -48.375 21.094 8.656 1 61.97 1032 ASN A CA 1
ATOM 8294 C C . ASN A 1 1032 ? -47.219 21.172 9.641 1 61.97 1032 ASN A C 1
ATOM 8296 O O . ASN A 1 1032 ? -47.156 20.375 10.586 1 61.97 1032 ASN A O 1
ATOM 8300 N N . GLY A 1 1033 ? -46.219 21.922 9.375 1 70.44 1033 GLY A N 1
ATOM 8301 C CA . GLY A 1 1033 ? -45.281 22.219 10.445 1 70.44 1033 GLY A CA 1
ATOM 8302 C C . GLY A 1 1033 ? -43.906 21.578 10.242 1 70.44 1033 GLY A C 1
ATOM 8303 O O . GLY A 1 1033 ? -43.031 21.688 11.094 1 70.44 1033 GLY A O 1
ATOM 8304 N N . CYS A 1 1034 ? -43.781 20.734 9.156 1 82.12 1034 CYS A N 1
ATOM 8305 C CA . CYS A 1 1034 ? -42.5 20.109 8.906 1 82.12 1034 CYS A CA 1
ATOM 8306 C C . CYS A 1 1034 ? -42.094 20.266 7.441 1 82.12 1034 CYS A C 1
ATOM 8308 O O . CYS A 1 1034 ? -42.938 20.406 6.566 1 82.12 1034 CYS A O 1
ATOM 8310 N N . GLY A 1 1035 ? -40.812 20.484 7.129 1 90.38 1035 GLY A N 1
ATOM 8311 C CA . GLY A 1 1035 ? -40.25 20.516 5.789 1 90.38 1035 GLY A CA 1
ATOM 8312 C C . GLY A 1 1035 ? -39.25 19.391 5.523 1 90.38 1035 GLY A C 1
ATOM 8313 O O . GLY A 1 1035 ? -38.406 19.109 6.348 1 90.38 1035 GLY A O 1
ATOM 8314 N N . SER A 1 1036 ? -39.562 18.641 4.457 1 94.5 1036 SER A N 1
ATOM 8315 C CA . SER A 1 1036 ? -38.656 17.562 4.051 1 94.5 1036 SER A CA 1
ATOM 8316 C C . SER A 1 1036 ? -37.844 17.938 2.834 1 94.5 1036 SER A C 1
ATOM 8318 O O . SER A 1 1036 ? -38.375 18.469 1.852 1 94.5 1036 SER A O 1
ATOM 8320 N N . ILE A 1 1037 ? -36.531 17.719 2.908 1 95.94 1037 ILE A N 1
ATOM 8321 C CA . ILE A 1 1037 ? -35.594 18.047 1.85 1 95.94 1037 ILE A CA 1
ATOM 8322 C C . ILE A 1 1037 ? -34.844 16.797 1.408 1 95.94 1037 ILE A C 1
ATOM 8324 O O . ILE A 1 1037 ? -34.156 16.156 2.213 1 95.94 1037 ILE A O 1
ATOM 8328 N N . GLY A 1 1038 ? -34.969 16.406 0.129 1 95 1038 GLY A N 1
ATOM 8329 C CA . GLY A 1 1038 ? -34.219 15.289 -0.426 1 95 1038 GLY A CA 1
ATOM 8330 C C . GLY A 1 1038 ? -32.812 15.641 -0.814 1 95 1038 GLY A C 1
ATOM 8331 O O . GLY A 1 1038 ? -32.562 16.672 -1.454 1 95 1038 GLY A O 1
ATOM 8332 N N . LEU A 1 1039 ? -31.812 14.789 -0.392 1 95.69 1039 LEU A N 1
ATOM 8333 C CA . LEU A 1 1039 ? -30.391 15.016 -0.66 1 95.69 1039 LEU A CA 1
ATOM 8334 C C . LEU A 1 1039 ? -29.734 13.75 -1.195 1 95.69 1039 LEU A C 1
ATOM 8336 O O . LEU A 1 1039 ? -29.922 12.664 -0.64 1 95.69 1039 LEU A O 1
ATOM 8340 N N . ASP A 1 1040 ? -29 13.82 -2.311 1 93.5 1040 ASP A N 1
ATOM 8341 C CA . ASP A 1 1040 ? -28.203 12.727 -2.842 1 93.5 1040 ASP A CA 1
ATOM 8342 C C . ASP A 1 1040 ? -26.75 12.828 -2.377 1 93.5 1040 ASP A C 1
ATOM 8344 O O . ASP A 1 1040 ? -26.078 13.82 -2.65 1 93.5 1040 ASP A O 1
ATOM 8348 N N . PHE A 1 1041 ? -26.266 11.789 -1.675 1 95 1041 PHE A N 1
ATOM 8349 C CA . PHE A 1 1041 ? -24.906 11.805 -1.142 1 95 1041 PHE A CA 1
ATOM 8350 C C . PHE A 1 1041 ? -24.016 10.828 -1.906 1 95 1041 PHE A C 1
ATOM 8352 O O . PHE A 1 1041 ? -24.438 9.727 -2.248 1 95 1041 PHE A O 1
ATOM 8359 N N . ARG A 1 1042 ? -22.859 11.266 -2.234 1 92.75 1042 ARG A N 1
ATOM 8360 C CA . ARG A 1 1042 ? -21.766 10.344 -2.508 1 92.75 1042 ARG A CA 1
ATOM 8361 C C . ARG A 1 1042 ? -21.156 9.812 -1.213 1 92.75 1042 ARG A C 1
ATOM 8363 O O . ARG A 1 1042 ? -21.531 10.258 -0.123 1 92.75 1042 ARG A O 1
ATOM 8370 N N . ALA A 1 1043 ? -20.234 8.844 -1.346 1 94.06 1043 ALA A N 1
ATOM 8371 C CA . ALA A 1 1043 ? -19.531 8.336 -0.167 1 94.06 1043 ALA A CA 1
ATOM 8372 C C . ALA A 1 1043 ? -18.766 9.453 0.533 1 94.06 1043 ALA A C 1
ATOM 8374 O O . ALA A 1 1043 ? -17.984 10.164 -0.1 1 94.06 1043 ALA A O 1
ATOM 8375 N N . PHE A 1 1044 ? -18.984 9.68 1.8 1 97 1044 PHE A N 1
ATOM 8376 C CA . PHE A 1 1044 ? -18.312 10.602 2.703 1 97 1044 PHE A CA 1
ATOM 8377 C C . PHE A 1 1044 ? -18.562 12.047 2.295 1 97 1044 PHE A C 1
ATOM 8379 O O . PHE A 1 1044 ? -17.875 12.961 2.762 1 97 1044 PHE A O 1
ATOM 8386 N N . GLU A 1 1045 ? -19.516 12.297 1.472 1 97.44 1045 GLU A N 1
ATOM 8387 C CA . GLU A 1 1045 ? -19.781 13.656 1.006 1 97.44 1045 GLU A CA 1
ATOM 8388 C C . GLU A 1 1045 ? -20.328 14.531 2.127 1 97.44 1045 GLU A C 1
ATOM 8390 O O . GLU A 1 1045 ? -21.172 14.078 2.916 1 97.44 1045 GLU A O 1
ATOM 8395 N N . ILE A 1 1046 ? -19.859 15.742 2.213 1 98.19 1046 ILE A N 1
ATOM 8396 C CA . ILE A 1 1046 ? -20.375 16.781 3.102 1 98.19 1046 ILE A CA 1
ATOM 8397 C C . ILE A 1 1046 ? -21.375 17.656 2.346 1 98.19 1046 ILE A C 1
ATOM 8399 O O . ILE A 1 1046 ? -21.094 18.094 1.225 1 98.19 1046 ILE A O 1
ATOM 8403 N N . LYS A 1 1047 ? -22.516 17.938 2.963 1 98.06 1047 LYS A N 1
ATOM 8404 C CA . LYS A 1 1047 ? -23.469 18.859 2.383 1 98.06 1047 LYS A CA 1
ATOM 8405 C C . LYS A 1 1047 ? -23.891 19.922 3.395 1 98.06 1047 LYS A C 1
ATOM 8407 O O . LYS A 1 1047 ? -24.016 19.641 4.59 1 98.06 1047 LYS A O 1
ATOM 8412 N N . THR A 1 1048 ? -24.016 21.094 2.957 1 98.19 1048 THR A N 1
ATOM 8413 C CA . THR A 1 1048 ? -24.531 22.219 3.74 1 98.19 1048 THR A CA 1
ATOM 8414 C C . THR A 1 1048 ? -25.875 22.703 3.195 1 98.19 1048 THR A C 1
ATOM 8416 O O . THR A 1 1048 ? -25.984 23.047 2.018 1 98.19 1048 THR A O 1
ATOM 8419 N N . VAL A 1 1049 ? -26.844 22.703 4.031 1 98.06 1049 VAL A N 1
ATOM 8420 C CA . VAL A 1 1049 ? -28.188 23.141 3.662 1 98.06 1049 VAL A CA 1
ATOM 8421 C C . VAL A 1 1049 ? -28.562 24.391 4.457 1 98.06 1049 VAL A C 1
ATOM 8423 O O . VAL A 1 1049 ? -28.375 24.438 5.676 1 98.06 1049 VAL A O 1
ATOM 8426 N N . ARG A 1 1050 ? -29 25.375 3.789 1 97.75 1050 ARG A N 1
ATOM 8427 C CA . ARG A 1 1050 ? -29.5 26.609 4.398 1 97.75 1050 ARG A CA 1
ATOM 8428 C C . ARG A 1 1050 ? -31.031 26.656 4.34 1 97.75 1050 ARG A C 1
ATOM 8430 O O . ARG A 1 1050 ? -31.625 26.391 3.299 1 97.75 1050 ARG A O 1
ATOM 8437 N N . VAL A 1 1051 ? -31.672 26.969 5.469 1 96.25 1051 VAL A N 1
ATOM 8438 C CA . VAL A 1 1051 ? -33.125 26.953 5.555 1 96.25 1051 VAL A CA 1
ATOM 8439 C C . VAL A 1 1051 ? -33.625 28.281 6.129 1 96.25 1051 VAL A C 1
ATOM 8441 O O . VAL A 1 1051 ? -33.125 28.734 7.176 1 96.25 1051 VAL A O 1
ATOM 8444 N N . SER A 1 1052 ? -34.5 28.875 5.426 1 94.81 1052 SER A N 1
ATOM 8445 C CA . SER A 1 1052 ? -35.188 30.047 5.941 1 94.81 1052 SER A CA 1
ATOM 8446 C C . SER A 1 1052 ? -36.531 29.641 6.551 1 94.81 1052 SER A C 1
ATOM 8448 O O . SER A 1 1052 ? -37.281 28.875 5.953 1 94.81 1052 SER A O 1
ATOM 8450 N N . LEU A 1 1053 ? -36.781 30.125 7.766 1 91.12 1053 LEU A N 1
ATOM 8451 C CA . LEU A 1 1053 ? -38.031 29.781 8.477 1 91.12 1053 LEU A CA 1
ATOM 8452 C C . LEU A 1 1053 ? -39.094 30.828 8.242 1 91.12 1053 LEU A C 1
ATOM 8454 O O . LEU A 1 1053 ? -38.781 31.984 7.953 1 91.12 1053 LEU A O 1
ATOM 8458 N N . LYS A 1 1054 ? -40.344 30.312 8.344 1 84.75 1054 LYS A N 1
ATOM 8459 C CA . LYS A 1 1054 ? -41.469 31.219 8.281 1 84.75 1054 LYS A CA 1
ATOM 8460 C C . LYS A 1 1054 ? -41.781 31.812 9.656 1 84.75 1054 LYS A C 1
ATOM 8462 O O . LYS A 1 1054 ? -41.625 31.125 10.672 1 84.75 1054 LYS A O 1
ATOM 8467 N N . ASN A 1 1055 ? -42.062 33.094 9.68 1 68.38 1055 ASN A N 1
ATOM 8468 C CA . ASN A 1 1055 ? -42.594 33.688 10.906 1 68.38 1055 ASN A CA 1
ATOM 8469 C C . ASN A 1 1055 ? -44.062 33.281 11.117 1 68.38 1055 ASN A C 1
ATOM 8471 O O . ASN A 1 1055 ? -44.844 33.312 10.18 1 68.38 1055 ASN A O 1
ATOM 8475 N N . LYS A 1 1056 ? -44.469 32.812 12.234 1 54.22 1056 LYS A N 1
ATOM 8476 C CA . LYS A 1 1056 ? -45.906 32.656 12.461 1 54.22 1056 LYS A CA 1
ATOM 8477 C C . LYS A 1 1056 ? -46.594 34 12.688 1 54.22 1056 LYS A C 1
ATOM 8479 O O . LYS A 1 1056 ? -46.031 34.875 13.344 1 54.22 1056 LYS A O 1
ATOM 8484 N N . MET B 1 1 ? 44.656 1.693 -8.953 1 47.09 1 MET B N 1
ATOM 8485 C CA . MET B 1 1 ? 45.219 0.503 -9.586 1 47.09 1 MET B CA 1
ATOM 8486 C C . MET B 1 1 ? 44.812 -0.756 -8.82 1 47.09 1 MET B C 1
ATOM 8488 O O . MET B 1 1 ? 44.656 -0.719 -7.598 1 47.09 1 MET B O 1
ATOM 8492 N N . GLY B 1 2 ? 44.344 -1.76 -9.508 1 64.69 2 GLY B N 1
ATOM 8493 C CA . GLY B 1 2 ? 43.969 -2.984 -8.82 1 64.69 2 GLY B CA 1
ATOM 8494 C C . GLY B 1 2 ? 45.125 -3.639 -8.094 1 64.69 2 GLY B C 1
ATOM 8495 O O . GLY B 1 2 ? 46.281 -3.301 -8.328 1 64.69 2 GLY B O 1
ATOM 8496 N N . ILE B 1 3 ? 45.062 -4.48 -7.078 1 79.44 3 ILE B N 1
ATOM 8497 C CA . ILE B 1 3 ? 46.031 -5.109 -6.195 1 79.44 3 ILE B CA 1
ATOM 8498 C C . ILE B 1 3 ? 47.031 -5.922 -7.02 1 79.44 3 ILE B C 1
ATOM 8500 O O . ILE B 1 3 ? 48.156 -6.129 -6.602 1 79.44 3 ILE B O 1
ATOM 8504 N N . ILE B 1 4 ? 46.625 -6.383 -8.258 1 84 4 ILE B N 1
ATOM 8505 C CA . ILE B 1 4 ? 47.531 -7.094 -9.18 1 84 4 ILE B CA 1
ATOM 8506 C C . ILE B 1 4 ? 47.875 -6.195 -10.367 1 84 4 ILE B C 1
ATOM 8508 O O . ILE B 1 4 ? 46.969 -5.594 -10.977 1 84 4 ILE B O 1
ATOM 8512 N N . SER B 1 5 ? 49.188 -6.051 -10.641 1 79.94 5 SER B N 1
ATOM 8513 C CA . SER B 1 5 ? 49.594 -5.199 -11.75 1 79.94 5 SER B CA 1
ATOM 8514 C C . SER B 1 5 ? 49.125 -5.77 -13.086 1 79.94 5 SER B C 1
ATOM 8516 O O . SER B 1 5 ? 48.844 -6.957 -13.195 1 79.94 5 SER B O 1
ATOM 8518 N N . GLY B 1 6 ? 49.094 -5.012 -14.148 1 77.69 6 GLY B N 1
ATOM 8519 C CA . GLY B 1 6 ? 48.719 -5.426 -15.484 1 77.69 6 GLY B CA 1
ATOM 8520 C C . GLY B 1 6 ? 49.562 -6.559 -16.031 1 77.69 6 GLY B C 1
ATOM 8521 O O . GLY B 1 6 ? 49.062 -7.402 -16.781 1 77.69 6 GLY B O 1
ATOM 8522 N N . GLU B 1 7 ? 50.844 -6.645 -15.578 1 78.69 7 GLU B N 1
ATOM 8523 C CA . GLU B 1 7 ? 51.75 -7.703 -15.992 1 78.69 7 GLU B CA 1
ATOM 8524 C C . GLU B 1 7 ? 51.25 -9.07 -15.531 1 78.69 7 GLU B C 1
ATOM 8526 O O . GLU B 1 7 ? 51.219 -10.023 -16.312 1 78.69 7 GLU B O 1
ATOM 8531 N N . TYR B 1 8 ? 50.906 -9.094 -14.32 1 83.94 8 TYR B N 1
ATOM 8532 C CA . TYR B 1 8 ? 50.5 -10.383 -13.758 1 83.94 8 TYR B CA 1
ATOM 8533 C C . TYR B 1 8 ? 49.062 -10.68 -14.078 1 83.94 8 TYR B C 1
ATOM 8535 O O . TYR B 1 8 ? 48.656 -11.836 -14.266 1 83.94 8 TYR B O 1
ATOM 8543 N N . ARG B 1 9 ? 48.25 -9.648 -14.117 1 86.69 9 ARG B N 1
ATOM 8544 C CA . ARG B 1 9 ? 46.812 -9.844 -14.414 1 86.69 9 ARG B CA 1
ATOM 8545 C C . ARG B 1 9 ? 46.656 -10.555 -15.758 1 86.69 9 ARG B C 1
ATOM 8547 O O . ARG B 1 9 ? 45.906 -11.531 -15.852 1 86.69 9 ARG B O 1
ATOM 8554 N N . ASP B 1 10 ? 47.344 -10.109 -16.766 1 83.12 10 ASP B N 1
ATOM 8555 C CA . ASP B 1 10 ? 47.25 -10.719 -18.094 1 83.12 10 ASP B CA 1
ATOM 8556 C C . ASP B 1 10 ? 47.938 -12.086 -18.109 1 83.12 10 ASP B C 1
ATOM 8558 O O . ASP B 1 10 ? 47.469 -13.008 -18.797 1 83.12 10 ASP B O 1
ATOM 8562 N N . ARG B 1 11 ? 49.031 -12.203 -17.438 1 84.31 11 ARG B N 1
ATOM 8563 C CA . ARG B 1 11 ? 49.75 -13.477 -17.328 1 84.31 11 ARG B CA 1
ATOM 8564 C C . ARG B 1 11 ? 48.844 -14.547 -16.734 1 84.31 11 ARG B C 1
ATOM 8566 O O . ARG B 1 11 ? 48.781 -15.664 -17.25 1 84.31 11 ARG B O 1
ATOM 8573 N N . ILE B 1 12 ? 48.219 -14.164 -15.703 1 88.56 12 ILE B N 1
ATOM 8574 C CA . ILE B 1 12 ? 47.281 -15.094 -15.047 1 88.56 12 ILE B CA 1
ATOM 8575 C C . ILE B 1 12 ? 46.219 -15.539 -16.031 1 88.56 12 ILE B C 1
ATOM 8577 O O . ILE B 1 12 ? 45.906 -16.734 -16.125 1 88.56 12 ILE B O 1
ATOM 8581 N N . LYS B 1 13 ? 45.656 -14.656 -16.766 1 88.12 13 LYS B N 1
ATOM 8582 C CA . LYS B 1 13 ? 44.656 -14.977 -17.75 1 88.12 13 LYS B CA 1
ATOM 8583 C C . LYS B 1 13 ? 45.188 -15.938 -18.812 1 88.12 13 LYS B C 1
ATOM 8585 O O . LYS B 1 13 ? 44.531 -16.891 -19.188 1 88.12 13 LYS B O 1
ATOM 8590 N N . HIS B 1 14 ? 46.438 -15.664 -19.25 1 86.81 14 HIS B N 1
ATOM 8591 C CA . HIS B 1 14 ? 47.062 -16.516 -20.25 1 86.81 14 HIS B CA 1
ATOM 8592 C C . HIS B 1 14 ? 47.344 -17.906 -19.688 1 86.81 14 HIS B C 1
ATOM 8594 O O . HIS B 1 14 ? 47.156 -18.906 -20.391 1 86.81 14 HIS B O 1
ATOM 8600 N N . TRP B 1 15 ? 47.875 -17.953 -18.562 1 87.62 15 TRP B N 1
ATOM 8601 C CA . TRP B 1 15 ? 48.156 -19.219 -17.906 1 87.62 15 TRP B CA 1
ATOM 8602 C C . TRP B 1 15 ? 46.906 -20.062 -17.734 1 87.62 15 TRP B C 1
ATOM 8604 O O . TRP B 1 15 ? 46.906 -21.266 -17.938 1 87.62 15 TRP B O 1
ATOM 8614 N N . ILE B 1 16 ? 45.812 -19.406 -17.312 1 89.38 16 ILE B N 1
ATOM 8615 C CA . ILE B 1 16 ? 44.531 -20.109 -17.141 1 89.38 16 ILE B CA 1
ATOM 8616 C C . ILE B 1 16 ? 44.062 -20.656 -18.484 1 89.38 16 ILE B C 1
ATOM 8618 O O . ILE B 1 16 ? 43.656 -21.812 -18.562 1 89.38 16 ILE B O 1
ATOM 8622 N N . ARG B 1 17 ? 44.094 -19.844 -19.453 1 86.94 17 ARG B N 1
ATOM 8623 C CA . ARG B 1 17 ? 43.719 -20.266 -20.797 1 86.94 17 ARG B CA 1
ATOM 8624 C C . ARG B 1 17 ? 44.5 -21.484 -21.234 1 86.94 17 ARG B C 1
ATOM 8626 O O . ARG B 1 17 ? 43.938 -22.453 -21.75 1 86.94 17 ARG B O 1
ATOM 8633 N N . THR B 1 18 ? 45.812 -21.438 -21.031 1 87.19 18 THR B N 1
ATOM 8634 C CA . THR B 1 18 ? 46.688 -22.5 -21.469 1 87.19 18 THR B CA 1
ATOM 8635 C C . THR B 1 18 ? 46.5 -23.766 -20.625 1 87.19 18 THR B C 1
ATOM 8637 O O . THR B 1 18 ? 46.562 -24.875 -21.156 1 87.19 18 THR B O 1
ATOM 8640 N N . LEU B 1 19 ? 46.344 -23.578 -19.422 1 89.12 19 LEU B N 1
ATOM 8641 C CA . LEU B 1 19 ? 46.125 -24.703 -18.516 1 89.12 19 LEU B CA 1
ATOM 8642 C C . LEU B 1 19 ? 44.906 -25.516 -18.953 1 89.12 19 LEU B C 1
ATOM 8644 O O . LEU B 1 19 ? 44.938 -26.75 -18.891 1 89.12 19 LEU B O 1
ATOM 8648 N N . LYS B 1 20 ? 43.844 -24.922 -19.422 1 88.12 20 LYS B N 1
ATOM 8649 C CA . LYS B 1 20 ? 42.625 -25.578 -19.859 1 88.12 20 LYS B CA 1
ATOM 8650 C C . LYS B 1 20 ? 42.875 -26.5 -21.047 1 88.12 20 LYS B C 1
ATOM 8652 O O . LYS B 1 20 ? 42.188 -27.516 -21.203 1 88.12 20 LYS B O 1
ATOM 8657 N N . GLU B 1 21 ? 43.875 -26.156 -21.781 1 86.25 21 GLU B N 1
ATOM 8658 C CA . GLU B 1 21 ? 44.188 -26.938 -22.969 1 86.25 21 GLU B CA 1
ATOM 8659 C C . GLU B 1 21 ? 44.844 -28.266 -22.594 1 86.25 21 GLU B C 1
ATOM 8661 O O . GLU B 1 21 ? 44.906 -29.172 -23.406 1 86.25 21 GLU B O 1
ATOM 8666 N N . ASP B 1 22 ? 45.281 -28.375 -21.406 1 89.69 22 ASP B N 1
ATOM 8667 C CA . ASP B 1 22 ? 46.031 -29.562 -20.969 1 89.69 22 ASP B CA 1
ATOM 8668 C C . ASP B 1 22 ? 45.094 -30.562 -20.266 1 89.69 22 ASP B C 1
ATOM 8670 O O . ASP B 1 22 ? 45.562 -31.594 -19.766 1 89.69 22 ASP B O 1
ATOM 8674 N N . PHE B 1 23 ? 43.781 -30.344 -20.234 1 92.25 23 PHE B N 1
ATOM 8675 C CA . PHE B 1 23 ? 42.844 -31.203 -19.516 1 92.25 23 PHE B CA 1
ATOM 8676 C C . PHE B 1 23 ? 42.719 -32.562 -20.234 1 92.25 23 PHE B C 1
ATOM 8678 O O . PHE B 1 23 ? 42.375 -33.562 -19.594 1 92.25 23 PHE B O 1
ATOM 8685 N N . TYR B 1 24 ? 42.938 -32.562 -21.469 1 92.62 24 TYR B N 1
ATOM 8686 C CA . TYR B 1 24 ? 42.531 -33.719 -22.266 1 92.62 24 TYR B CA 1
ATOM 8687 C C . TYR B 1 24 ? 43.594 -34.094 -23.281 1 92.62 24 TYR B C 1
ATOM 8689 O O . TYR B 1 24 ? 44.156 -33.188 -23.938 1 92.62 24 TYR B O 1
ATOM 8697 N N . THR B 1 25 ? 44.031 -35.312 -23.359 1 91.75 25 THR B N 1
ATOM 8698 C CA . THR B 1 25 ? 44.906 -35.875 -24.375 1 91.75 25 THR B CA 1
ATOM 8699 C C . THR B 1 25 ? 44.219 -37 -25.141 1 91.75 25 THR B C 1
ATOM 8701 O O . THR B 1 25 ? 43.969 -38.062 -24.578 1 91.75 25 THR B O 1
ATOM 8704 N N . PRO B 1 26 ? 43.938 -36.906 -26.422 1 94.31 26 PRO B N 1
ATOM 8705 C CA . PRO B 1 26 ? 43.281 -37.938 -27.203 1 94.31 26 PRO B CA 1
ATOM 8706 C C . PRO B 1 26 ? 44.125 -39.188 -27.359 1 94.31 26 PRO B C 1
ATOM 8708 O O . PRO B 1 26 ? 45.344 -39.094 -27.547 1 94.31 26 PRO B O 1
ATOM 8711 N N . LEU B 1 27 ? 43.531 -40.344 -27.297 1 95.19 27 LEU B N 1
ATOM 8712 C CA . LEU B 1 27 ? 44.188 -41.625 -27.5 1 95.19 27 LEU B CA 1
ATOM 8713 C C . LEU B 1 27 ? 43.781 -42.219 -28.844 1 95.19 27 LEU B C 1
ATOM 8715 O O . LEU B 1 27 ? 44.562 -42.969 -29.453 1 95.19 27 LEU B O 1
ATOM 8719 N N . GLY B 1 28 ? 42.531 -41.938 -29.266 1 94.62 28 GLY B N 1
ATOM 8720 C CA . GLY B 1 28 ? 42.062 -42.5 -30.516 1 94.62 28 GLY B CA 1
ATOM 8721 C C . GLY B 1 28 ? 40.781 -41.844 -31.016 1 94.62 28 GLY B C 1
ATOM 8722 O O . GLY B 1 28 ? 40.062 -41.188 -30.25 1 94.62 28 GLY B O 1
ATOM 8723 N N . ASP B 1 29 ? 40.531 -42.062 -32.312 1 94.19 29 ASP B N 1
ATOM 8724 C CA . ASP B 1 29 ? 39.344 -41.531 -32.969 1 94.19 29 ASP B CA 1
ATOM 8725 C C . ASP B 1 29 ? 38.188 -42.562 -32.875 1 94.19 29 ASP B C 1
ATOM 8727 O O . ASP B 1 29 ? 38.438 -43.75 -32.688 1 94.19 29 ASP B O 1
ATOM 8731 N N . MET B 1 30 ? 37.031 -42 -32.906 1 94.81 30 MET B N 1
ATOM 8732 C CA . MET B 1 30 ? 35.844 -42.844 -32.906 1 94.81 30 MET B CA 1
ATOM 8733 C C . MET B 1 30 ? 35.156 -42.844 -34.25 1 94.81 30 MET B C 1
ATOM 8735 O O . MET B 1 30 ? 35 -41.812 -34.906 1 94.81 30 MET B O 1
ATOM 8739 N N . GLU B 1 31 ? 34.844 -44.062 -34.719 1 93.94 31 GLU B N 1
ATOM 8740 C CA . GLU B 1 31 ? 34.062 -44.219 -35.938 1 93.94 31 GLU B CA 1
ATOM 8741 C C . GLU B 1 31 ? 32.594 -44.531 -35.656 1 93.94 31 GLU B C 1
ATOM 8743 O O . GLU B 1 31 ? 32.312 -45.312 -34.75 1 93.94 31 GLU B O 1
ATOM 8748 N N . PHE B 1 32 ? 31.734 -43.875 -36.375 1 96.56 32 PHE B N 1
ATOM 8749 C CA . PHE B 1 32 ? 30.344 -43.969 -36 1 96.56 32 PHE B CA 1
ATOM 8750 C C . PHE B 1 32 ? 29.531 -44.625 -37.094 1 96.56 32 PHE B C 1
ATOM 8752 O O . PHE B 1 32 ? 29.922 -44.594 -38.281 1 96.56 32 PHE B O 1
ATOM 8759 N N . GLU B 1 33 ? 28.484 -45.312 -36.719 1 96.94 33 GLU B N 1
ATOM 8760 C CA . GLU B 1 33 ? 27.359 -45.719 -37.594 1 96.94 33 GLU B CA 1
ATOM 8761 C C . GLU B 1 33 ? 26.094 -44.938 -37.219 1 96.94 33 GLU B C 1
ATOM 8763 O O . GLU B 1 33 ? 25.953 -44.469 -36.062 1 96.94 33 GLU B O 1
ATOM 8768 N N . TYR B 1 34 ? 25.203 -44.844 -38.156 1 93.88 34 TYR B N 1
ATOM 8769 C CA . TYR B 1 34 ? 24.141 -43.844 -38 1 93.88 34 TYR B CA 1
ATOM 8770 C C . TYR B 1 34 ? 22.797 -44.406 -38.406 1 93.88 34 TYR B C 1
ATOM 8772 O O . TYR B 1 34 ? 22.703 -45.219 -39.344 1 93.88 34 TYR B O 1
ATOM 8780 N N . TYR B 1 35 ? 21.75 -44.094 -37.625 1 96.19 35 TYR B N 1
ATOM 8781 C CA . TYR B 1 35 ? 20.344 -44.406 -37.875 1 96.19 35 TYR B CA 1
ATOM 8782 C C . TYR B 1 35 ? 19.453 -43.219 -37.531 1 96.19 35 TYR B C 1
ATOM 8784 O O . TYR B 1 35 ? 19.656 -42.562 -36.5 1 96.19 35 TYR B O 1
ATOM 8792 N N . ARG B 1 36 ? 18.531 -42.812 -38.438 1 94.44 36 ARG B N 1
ATOM 8793 C CA . ARG B 1 36 ? 17.672 -41.688 -38.188 1 94.44 36 ARG B CA 1
ATOM 8794 C C . ARG B 1 36 ? 16.219 -42.094 -38 1 94.44 36 ARG B C 1
ATOM 8796 O O . ARG B 1 36 ? 15.789 -43.094 -38.594 1 94.44 36 ARG B O 1
ATOM 8803 N N . THR B 1 37 ? 15.461 -41.406 -37.219 1 94.12 37 THR B N 1
ATOM 8804 C CA . THR B 1 37 ? 14.062 -41.719 -36.938 1 94.12 37 THR B CA 1
ATOM 8805 C C . THR B 1 37 ? 13.32 -40.469 -36.469 1 94.12 37 THR B C 1
ATOM 8807 O O . THR B 1 37 ? 13.945 -39.5 -36.031 1 94.12 37 THR B O 1
ATOM 8810 N N . MET B 1 38 ? 11.984 -40.469 -36.594 1 90.81 38 MET B N 1
ATOM 8811 C CA . MET B 1 38 ? 11.133 -39.438 -36 1 90.81 38 MET B CA 1
ATOM 8812 C C . MET B 1 38 ? 10.516 -39.906 -34.688 1 90.81 38 MET B C 1
ATOM 8814 O O . MET B 1 38 ? 9.922 -39.125 -33.969 1 90.81 38 MET B O 1
ATOM 8818 N N . ASP B 1 39 ? 10.758 -41.125 -34.375 1 86.06 39 ASP B N 1
ATOM 8819 C CA . ASP B 1 39 ? 10.086 -41.719 -33.219 1 86.06 39 ASP B CA 1
ATOM 8820 C C . ASP B 1 39 ? 11.008 -41.781 -32 1 86.06 39 ASP B C 1
ATOM 8822 O O . ASP B 1 39 ? 12.227 -41.812 -32.156 1 86.06 39 ASP B O 1
ATOM 8826 N N . HIS B 1 40 ? 10.352 -41.719 -30.922 1 83.88 40 HIS B N 1
ATOM 8827 C CA . HIS B 1 40 ? 11.102 -42 -29.703 1 83.88 40 HIS B CA 1
ATOM 8828 C C . HIS B 1 40 ? 11.289 -43.531 -29.516 1 83.88 40 HIS B C 1
ATOM 8830 O O . HIS B 1 40 ? 10.312 -44.25 -29.375 1 83.88 40 HIS B O 1
ATOM 8836 N N . MET B 1 41 ? 12.508 -43.938 -29.531 1 87.06 41 MET B N 1
ATOM 8837 C CA . MET B 1 41 ? 12.797 -45.375 -29.453 1 87.06 41 MET B CA 1
ATOM 8838 C C . MET B 1 41 ? 13.672 -45.688 -28.234 1 87.06 41 MET B C 1
ATOM 8840 O O . MET B 1 41 ? 14.508 -44.875 -27.844 1 87.06 41 MET B O 1
ATOM 8844 N N . LYS B 1 42 ? 13.367 -46.875 -27.672 1 88.88 42 LYS B N 1
ATOM 8845 C CA . LYS B 1 42 ? 14.258 -47.375 -26.625 1 88.88 42 LYS B CA 1
ATOM 8846 C C . LYS B 1 42 ? 15.547 -47.938 -27.219 1 88.88 42 LYS B C 1
ATOM 8848 O O . LYS B 1 42 ? 15.562 -48.375 -28.375 1 88.88 42 LYS B O 1
ATOM 8853 N N . LEU B 1 43 ? 16.562 -47.875 -26.375 1 90.31 43 LEU B N 1
ATOM 8854 C CA . LEU B 1 43 ? 17.859 -48.375 -26.828 1 90.31 43 LEU B CA 1
ATOM 8855 C C . LEU B 1 43 ? 17.734 -49.781 -27.359 1 90.31 43 LEU B C 1
ATOM 8857 O O . LEU B 1 43 ? 18.344 -50.156 -28.359 1 90.31 43 LEU B O 1
ATOM 8861 N N . ALA B 1 44 ? 16.922 -50.594 -26.688 1 89.12 44 ALA B N 1
ATOM 8862 C CA . ALA B 1 44 ? 16.75 -52 -27.062 1 89.12 44 ALA B CA 1
ATOM 8863 C C . ALA B 1 44 ? 16.156 -52.125 -28.453 1 89.12 44 ALA B C 1
ATOM 8865 O O . ALA B 1 44 ? 16.469 -53.062 -29.188 1 89.12 44 ALA B O 1
ATOM 8866 N N . GLU B 1 45 ? 15.352 -51.219 -28.875 1 91.62 45 GLU B N 1
ATOM 8867 C CA . GLU B 1 45 ? 14.734 -51.219 -30.188 1 91.62 45 GLU B CA 1
ATOM 8868 C C . GLU B 1 45 ? 15.719 -50.75 -31.266 1 91.62 45 GLU B C 1
ATOM 8870 O O . GLU B 1 45 ? 15.734 -51.281 -32.375 1 91.62 45 GLU B O 1
ATOM 8875 N N . VAL B 1 46 ? 16.484 -49.812 -30.906 1 92.88 46 VAL B N 1
ATOM 8876 C CA . VAL B 1 46 ? 17.406 -49.188 -31.859 1 92.88 46 VAL B CA 1
ATOM 8877 C C . VAL B 1 46 ? 18.516 -50.188 -32.219 1 92.88 46 VAL B C 1
ATOM 8879 O O . VAL B 1 46 ? 19.016 -50.188 -33.344 1 92.88 46 VAL B O 1
ATOM 8882 N N . ARG B 1 47 ? 18.891 -50.938 -31.25 1 91.31 47 ARG B N 1
ATOM 8883 C CA . ARG B 1 47 ? 19.984 -51.906 -31.422 1 91.31 47 ARG B CA 1
ATOM 8884 C C . ARG B 1 47 ? 19.688 -52.844 -32.594 1 91.31 47 ARG B C 1
ATOM 8886 O O . ARG B 1 47 ? 20.594 -53.344 -33.25 1 91.31 47 ARG B O 1
ATOM 8893 N N . ASN B 1 48 ? 18.438 -53.031 -32.875 1 91.56 48 ASN B N 1
ATOM 8894 C CA . ASN B 1 48 ? 18.016 -54 -33.906 1 91.56 48 ASN B CA 1
ATOM 8895 C C . ASN B 1 48 ? 17.812 -53.312 -35.25 1 91.56 48 ASN B C 1
ATOM 8897 O O . ASN B 1 48 ? 17.469 -54 -36.219 1 91.56 48 ASN B O 1
ATOM 8901 N N . GLN B 1 49 ? 18.109 -52.125 -35.25 1 94.62 49 GLN B N 1
ATOM 8902 C CA . GLN B 1 49 ? 17.938 -51.438 -36.531 1 94.62 49 GLN B CA 1
ATOM 8903 C C . GLN B 1 49 ? 19.188 -51.531 -37.375 1 94.62 49 GLN B C 1
ATOM 8905 O O . GLN B 1 49 ? 20.25 -51.906 -36.906 1 94.62 49 GLN B O 1
ATOM 8910 N N . GLU B 1 50 ? 19.031 -51.156 -38.688 1 94.19 50 GLU B N 1
ATOM 8911 C CA . GLU B 1 50 ? 20.172 -51.156 -39.594 1 94.19 50 GLU B CA 1
ATOM 8912 C C . GLU B 1 50 ? 20.906 -49.844 -39.562 1 94.19 50 GLU B C 1
ATOM 8914 O O . GLU B 1 50 ? 20.312 -48.781 -39.812 1 94.19 50 GLU B O 1
ATOM 8919 N N . PHE B 1 51 ? 22.125 -49.906 -39.125 1 96.31 51 PHE B N 1
ATOM 8920 C CA . PHE B 1 51 ? 22.969 -48.719 -39.062 1 96.31 51 PHE B CA 1
ATOM 8921 C C . PHE B 1 51 ? 23.859 -48.625 -40.312 1 96.31 51 PHE B C 1
ATOM 8923 O O . PHE B 1 51 ? 24.266 -49.656 -40.875 1 96.31 51 PHE B O 1
ATOM 8930 N N . THR B 1 52 ? 24.188 -47.469 -40.688 1 96.06 52 THR B N 1
ATOM 8931 C CA . THR B 1 52 ? 25.078 -47.188 -41.812 1 96.06 52 THR B CA 1
ATOM 8932 C C . THR B 1 52 ? 26.328 -46.469 -41.344 1 96.06 52 THR B C 1
ATOM 8934 O O . THR B 1 52 ? 26.234 -45.469 -40.625 1 96.06 52 THR B O 1
ATOM 8937 N N . PRO B 1 53 ? 27.453 -46.938 -41.781 1 96 53 PRO B N 1
ATOM 8938 C CA . PRO B 1 53 ? 28.672 -46.219 -41.375 1 96 53 PRO B CA 1
ATOM 8939 C C . PRO B 1 53 ? 28.719 -44.781 -41.938 1 96 53 PRO B C 1
ATOM 8941 O O . PRO B 1 53 ? 28.312 -44.531 -43.094 1 96 53 PRO B O 1
ATOM 8944 N N . VAL B 1 54 ? 29.172 -43.906 -41.094 1 95.62 54 VAL B N 1
ATOM 8945 C CA . VAL B 1 54 ? 29.297 -42.531 -41.531 1 95.62 54 VAL B CA 1
ATOM 8946 C C . VAL B 1 54 ? 30.656 -41.969 -41.125 1 95.62 54 VAL B C 1
ATOM 8948 O O . VAL B 1 54 ? 31.281 -42.469 -40.188 1 95.62 54 VAL B O 1
ATOM 8951 N N . GLU B 1 55 ? 31.078 -40.906 -41.875 1 92.81 55 GLU B N 1
ATOM 8952 C CA . GLU B 1 55 ? 32.344 -40.25 -41.594 1 92.81 55 GLU B CA 1
ATOM 8953 C C . GLU B 1 55 ? 32.156 -38.938 -40.875 1 92.81 55 GLU B C 1
ATOM 8955 O O . GLU B 1 55 ? 31.047 -38.406 -40.875 1 92.81 55 GLU B O 1
ATOM 8960 N N . THR B 1 56 ? 33.219 -38.562 -40.312 1 93.69 56 THR B N 1
ATOM 8961 C CA . THR B 1 56 ? 33.219 -37.188 -39.75 1 93.69 56 THR B CA 1
ATOM 8962 C C . THR B 1 56 ? 32.781 -36.188 -40.812 1 93.69 56 THR B C 1
ATOM 8964 O O . THR B 1 56 ? 33.188 -36.25 -41.969 1 93.69 56 THR B O 1
ATOM 8967 N N . GLY B 1 57 ? 31.922 -35.219 -40.344 1 93 57 GLY B N 1
ATOM 8968 C CA . GLY B 1 57 ? 31.391 -34.219 -41.281 1 93 57 GLY B CA 1
ATOM 8969 C C . GLY B 1 57 ? 30.016 -34.594 -41.812 1 93 57 GLY B C 1
ATOM 8970 O O . GLY B 1 57 ? 29.375 -33.781 -42.5 1 93 57 GLY B O 1
ATOM 8971 N N . HIS B 1 58 ? 29.609 -35.781 -41.469 1 94.44 58 HIS B N 1
ATOM 8972 C CA . HIS B 1 58 ? 28.297 -36.219 -41.906 1 94.44 58 HIS B CA 1
ATOM 8973 C C . HIS B 1 58 ? 27.203 -35.25 -41.438 1 94.44 58 HIS B C 1
ATOM 8975 O O . HIS B 1 58 ? 27.109 -34.938 -40.25 1 94.44 58 HIS B O 1
ATOM 8981 N N . THR B 1 59 ? 26.453 -34.656 -42.406 1 94.81 59 THR B N 1
ATOM 8982 C CA . THR B 1 59 ? 25.344 -33.781 -42.094 1 94.81 59 THR B CA 1
ATOM 8983 C C . THR B 1 59 ? 24.016 -34.5 -42.219 1 94.81 59 THR B C 1
ATOM 8985 O O . THR B 1 59 ? 23.859 -35.375 -43.062 1 94.81 59 THR B O 1
ATOM 8988 N N . TRP B 1 60 ? 23.109 -34.188 -41.281 1 94.62 60 TRP B N 1
ATOM 8989 C CA . TRP B 1 60 ? 21.797 -34.812 -41.25 1 94.62 60 TRP B CA 1
ATOM 8990 C C . TRP B 1 60 ? 20.781 -33.969 -40.531 1 94.62 60 TRP B C 1
ATOM 8992 O O . TRP B 1 60 ? 21.094 -32.844 -40.094 1 94.62 60 TRP B O 1
ATOM 9002 N N . GLY B 1 61 ? 19.547 -34.5 -40.5 1 93.81 61 GLY B N 1
ATOM 9003 C CA . GLY B 1 61 ? 18.562 -33.969 -39.594 1 93.81 61 GLY B CA 1
ATOM 9004 C C . GLY B 1 61 ? 17.484 -33.156 -40.281 1 93.81 61 GLY B C 1
ATOM 9005 O O . GLY B 1 61 ? 17.797 -32.25 -41.062 1 93.81 61 GLY B O 1
ATOM 9006 N N . ASN B 1 62 ? 16.297 -33.5 -40.188 1 93.38 62 ASN B N 1
ATOM 9007 C CA . ASN B 1 62 ? 15.109 -32.719 -40.469 1 93.38 62 ASN B CA 1
ATOM 9008 C C . ASN B 1 62 ? 14.461 -32.156 -39.219 1 93.38 62 ASN B C 1
ATOM 9010 O O . ASN B 1 62 ? 14.836 -32.562 -38.094 1 93.38 62 ASN B O 1
ATOM 9014 N N . LEU B 1 63 ? 13.531 -31.25 -39.5 1 90.56 63 LEU B N 1
ATOM 9015 C CA . LEU B 1 63 ? 12.812 -30.656 -38.375 1 90.56 63 LEU B CA 1
ATOM 9016 C C . LEU B 1 63 ? 12.25 -31.734 -37.469 1 90.56 63 LEU B C 1
ATOM 9018 O O . LEU B 1 63 ? 11.539 -32.625 -37.906 1 90.56 63 LEU B O 1
ATOM 9022 N N . TYR B 1 64 ? 12.641 -31.734 -36.125 1 90.94 64 TYR B N 1
ATOM 9023 C CA . TYR B 1 64 ? 12.141 -32.531 -35.031 1 90.94 64 TYR B CA 1
ATOM 9024 C C . TYR B 1 64 ? 12.648 -33.969 -35.156 1 90.94 64 TYR B C 1
ATOM 9026 O O . TYR B 1 64 ? 12.18 -34.875 -34.438 1 90.94 64 TYR B O 1
ATOM 9034 N N . GLU B 1 65 ? 13.602 -34.188 -36 1 93.06 65 GLU B N 1
ATOM 9035 C CA . GLU B 1 65 ? 14.148 -35.531 -36.219 1 93.06 65 GLU B CA 1
ATOM 9036 C C . GLU B 1 65 ? 15.18 -35.875 -35.156 1 93.06 65 GLU B C 1
ATOM 9038 O O . GLU B 1 65 ? 15.711 -35 -34.469 1 93.06 65 GLU B O 1
ATOM 9043 N N . TYR B 1 66 ? 15.367 -37.281 -35.031 1 94.06 66 TYR B N 1
ATOM 9044 C CA . TYR B 1 66 ? 16.391 -37.781 -34.125 1 94.06 66 TYR B CA 1
ATOM 9045 C C . TYR B 1 66 ? 17.375 -38.688 -34.844 1 94.06 66 TYR B C 1
ATOM 9047 O O . TYR B 1 66 ? 16.984 -39.406 -35.75 1 94.06 66 TYR B O 1
ATOM 9055 N N . GLY B 1 67 ? 18.578 -38.562 -34.469 1 94.44 67 GLY B N 1
ATOM 9056 C CA . GLY B 1 67 ? 19.625 -39.438 -34.969 1 94.44 67 GLY B CA 1
ATOM 9057 C C . GLY B 1 67 ? 20.312 -40.25 -33.875 1 94.44 67 GLY B C 1
ATOM 9058 O O . GLY B 1 67 ? 20.609 -39.75 -32.812 1 94.44 67 GLY B O 1
ATOM 9059 N N . TRP B 1 68 ? 20.406 -41.562 -34.188 1 95.69 68 TRP B N 1
ATOM 9060 C CA . TRP B 1 68 ? 21.156 -42.469 -33.312 1 95.69 68 TRP B CA 1
ATOM 9061 C C . TRP B 1 68 ? 22.516 -42.812 -33.906 1 95.69 68 TRP B C 1
ATOM 9063 O O . TRP B 1 68 ? 22.609 -43.25 -35.062 1 95.69 68 TRP B O 1
ATOM 9073 N N . PHE B 1 69 ? 23.531 -42.562 -33.156 1 96.12 69 PHE B N 1
ATOM 9074 C CA . PHE B 1 69 ? 24.891 -42.875 -33.562 1 96.12 69 PHE B CA 1
ATOM 9075 C C . PHE B 1 69 ? 25.516 -43.906 -32.625 1 96.12 69 PHE B C 1
ATOM 9077 O O . PHE B 1 69 ? 25.359 -43.781 -31.406 1 96.12 69 PHE B O 1
ATOM 9084 N N . ARG B 1 70 ? 26.156 -44.906 -33.125 1 96.44 70 ARG B N 1
ATOM 9085 C CA . ARG B 1 70 ? 26.828 -45.875 -32.25 1 96.44 70 ARG B CA 1
ATOM 9086 C C . ARG B 1 70 ? 28.281 -46.062 -32.656 1 96.44 70 ARG B C 1
ATOM 9088 O O . ARG B 1 70 ? 28.625 -45.875 -33.844 1 96.44 70 ARG B O 1
ATOM 9095 N N . THR B 1 71 ? 29.078 -46.375 -31.797 1 96.19 71 THR B N 1
ATOM 9096 C CA . THR B 1 71 ? 30.5 -46.656 -32 1 96.19 71 THR B CA 1
ATOM 9097 C C . THR B 1 71 ? 31.016 -47.656 -30.984 1 96.19 71 THR B C 1
ATOM 9099 O O . THR B 1 71 ? 30.344 -47.938 -29.984 1 96.19 71 THR B O 1
ATOM 9102 N N . ARG B 1 72 ? 32.062 -48.312 -31.328 1 95.38 72 ARG B N 1
ATOM 9103 C CA . ARG B 1 72 ? 32.812 -49.188 -30.438 1 95.38 72 ARG B CA 1
ATOM 9104 C C . ARG B 1 72 ? 34.312 -48.938 -30.516 1 95.38 72 ARG B C 1
ATOM 9106 O O . ARG B 1 72 ? 34.844 -48.688 -31.594 1 95.38 72 ARG B O 1
ATOM 9113 N N . PHE B 1 73 ? 34.969 -48.969 -29.406 1 94.94 73 PHE B N 1
ATOM 9114 C CA . PHE B 1 73 ? 36.406 -48.812 -29.375 1 94.94 73 PHE B CA 1
ATOM 9115 C C . PHE B 1 73 ? 37.031 -49.594 -28.219 1 94.94 73 PHE B C 1
ATOM 9117 O O . PHE B 1 73 ? 36.312 -49.969 -27.281 1 94.94 73 PHE B O 1
ATOM 9124 N N . THR B 1 74 ? 38.281 -49.875 -28.359 1 95.75 74 THR B N 1
ATOM 9125 C CA . THR B 1 74 ? 39.062 -50.594 -27.344 1 95.75 74 THR B CA 1
ATOM 9126 C C . THR B 1 74 ? 40.188 -49.719 -26.828 1 95.75 74 THR B C 1
ATOM 9128 O O . THR B 1 74 ? 40.875 -49.062 -27.609 1 95.75 74 THR B O 1
ATOM 9131 N N . LEU B 1 75 ? 40.375 -49.75 -25.578 1 96.19 75 LEU B N 1
ATOM 9132 C CA . LEU B 1 75 ? 41.406 -48.906 -24.984 1 96.19 75 LEU B CA 1
ATOM 9133 C C . LEU B 1 75 ? 42.812 -49.469 -25.297 1 96.19 75 LEU B C 1
ATOM 9135 O O . LEU B 1 75 ? 43.062 -50.656 -25.156 1 96.19 75 LEU B O 1
ATOM 9139 N N . PRO B 1 76 ? 43.719 -48.625 -25.703 1 96.69 76 PRO B N 1
ATOM 9140 C CA . PRO B 1 76 ? 45.094 -49.031 -25.938 1 96.69 76 PRO B CA 1
ATOM 9141 C C . PRO B 1 76 ? 45.906 -49.125 -24.656 1 96.69 76 PRO B C 1
ATOM 9143 O O . PRO B 1 76 ? 45.406 -48.844 -23.562 1 96.69 76 PRO B O 1
ATOM 9146 N N . ALA B 1 77 ? 47.125 -49.406 -24.734 1 95.31 77 ALA B N 1
ATOM 9147 C CA . ALA B 1 77 ? 48 -49.594 -23.594 1 95.31 77 ALA B CA 1
ATOM 9148 C C . ALA B 1 77 ? 48.25 -48.281 -22.828 1 95.31 77 ALA B C 1
ATOM 9150 O O . ALA B 1 77 ? 48.375 -48.281 -21.609 1 95.31 77 ALA B O 1
ATOM 9151 N N . GLU B 1 78 ? 48.219 -47.25 -23.562 1 93.69 78 GLU B N 1
ATOM 9152 C CA . GLU B 1 78 ? 48.438 -45.906 -22.969 1 93.69 78 GLU B CA 1
ATOM 9153 C C . GLU B 1 78 ? 47.344 -45.562 -21.969 1 93.69 78 GLU B C 1
ATOM 9155 O O . GLU B 1 78 ? 47.531 -44.688 -21.109 1 93.69 78 GLU B O 1
ATOM 9160 N N . ALA B 1 79 ? 46.25 -46.219 -22.078 1 94.69 79 ALA B N 1
ATOM 9161 C CA . ALA B 1 79 ? 45.094 -45.938 -21.234 1 94.69 79 ALA B CA 1
ATOM 9162 C C . ALA B 1 79 ? 45.25 -46.562 -19.859 1 94.69 79 ALA B C 1
ATOM 9164 O O . ALA B 1 79 ? 44.5 -46.219 -18.922 1 94.69 79 ALA B O 1
ATOM 9165 N N . GLN B 1 80 ? 46.188 -47.438 -19.719 1 95.12 80 GLN B N 1
ATOM 9166 C CA . GLN B 1 80 ? 46.344 -48.219 -18.484 1 95.12 80 GLN B CA 1
ATOM 9167 C C . GLN B 1 80 ? 46.5 -47.312 -17.281 1 95.12 80 GLN B C 1
ATOM 9169 O O . GLN B 1 80 ? 47.438 -46.5 -17.219 1 95.12 80 GLN B O 1
ATOM 9174 N N . GLY B 1 81 ? 45.562 -47.406 -16.312 1 94 81 GLY B N 1
ATOM 9175 C CA . GLY B 1 81 ? 45.625 -46.688 -15.055 1 94 81 GLY B CA 1
ATOM 9176 C C . GLY B 1 81 ? 45.188 -45.25 -15.172 1 94 81 GLY B C 1
ATOM 9177 O O . GLY B 1 81 ? 45.219 -44.5 -14.188 1 94 81 GLY B O 1
ATOM 9178 N N . GLN B 1 82 ? 44.719 -44.875 -16.328 1 93.44 82 GLN B N 1
ATOM 9179 C CA . GLN B 1 82 ? 44.375 -43.469 -16.562 1 93.44 82 GLN B CA 1
ATOM 9180 C C . GLN B 1 82 ? 42.875 -43.219 -16.438 1 93.44 82 GLN B C 1
ATOM 9182 O O . GLN B 1 82 ? 42.094 -44.156 -16.562 1 93.44 82 GLN B O 1
ATOM 9187 N N . ARG B 1 83 ? 42.531 -41.938 -16.094 1 94.38 83 ARG B N 1
ATOM 9188 C CA . ARG B 1 83 ? 41.125 -41.5 -16.203 1 94.38 83 ARG B CA 1
ATOM 9189 C C . ARG B 1 83 ? 40.75 -41.25 -17.656 1 94.38 83 ARG B C 1
ATOM 9191 O O . ARG B 1 83 ? 41.375 -40.469 -18.344 1 94.38 83 ARG B O 1
ATOM 9198 N N . ILE B 1 84 ? 39.75 -41.969 -18.125 1 94.56 84 ILE B N 1
ATOM 9199 C CA . ILE B 1 84 ? 39.406 -41.938 -19.547 1 94.56 84 ILE B CA 1
ATOM 9200 C C . ILE B 1 84 ? 38.094 -41.188 -19.719 1 94.56 84 ILE B C 1
ATOM 9202 O O . ILE B 1 84 ? 37.094 -41.469 -19.031 1 94.56 84 ILE B O 1
ATOM 9206 N N . VAL B 1 85 ? 38.094 -40.219 -20.578 1 94.5 85 VAL B N 1
ATOM 9207 C CA . VAL B 1 85 ? 36.906 -39.469 -20.938 1 94.5 85 VAL B CA 1
ATOM 9208 C C . VAL B 1 85 ? 36.688 -39.531 -22.453 1 94.5 85 VAL B C 1
ATOM 9210 O O . VAL B 1 85 ? 37.531 -40.031 -23.188 1 94.5 85 VAL B O 1
ATOM 9213 N N . VAL B 1 86 ? 35.438 -39.156 -22.859 1 93.88 86 VAL B N 1
ATOM 9214 C CA . VAL B 1 86 ? 35.156 -39.094 -24.297 1 93.88 86 VAL B CA 1
ATOM 9215 C C . VAL B 1 86 ? 34.906 -37.656 -24.719 1 93.88 86 VAL B C 1
ATOM 9217 O O . VAL B 1 86 ? 34.281 -36.875 -23.969 1 93.88 86 VAL B O 1
ATOM 9220 N N . ASN B 1 87 ? 35.531 -37.219 -25.703 1 93.25 87 ASN B N 1
ATOM 9221 C CA . ASN B 1 87 ? 35.25 -35.938 -26.375 1 93.25 87 ASN B CA 1
ATOM 9222 C C . ASN B 1 87 ? 34.344 -36.125 -27.562 1 93.25 87 ASN B C 1
ATOM 9224 O O . ASN B 1 87 ? 34.812 -36.344 -28.688 1 93.25 87 ASN B O 1
ATOM 9228 N N . LEU B 1 88 ? 33.062 -36 -27.312 1 92.81 88 LEU B N 1
ATOM 9229 C CA . LEU B 1 88 ? 32.031 -36.25 -28.344 1 92.81 88 LEU B CA 1
ATOM 9230 C C . LEU B 1 88 ? 31.672 -34.938 -29.047 1 92.81 88 LEU B C 1
ATOM 9232 O O . LEU B 1 88 ? 31.609 -33.875 -28.422 1 92.81 88 LEU B O 1
ATOM 9236 N N . GLN B 1 89 ? 31.438 -35 -30.359 1 92 89 GLN B N 1
ATOM 9237 C CA . GLN B 1 89 ? 30.969 -33.875 -31.156 1 92 89 GLN B CA 1
ATOM 9238 C C . GLN B 1 89 ? 29.703 -34.219 -31.922 1 92 89 GLN B C 1
ATOM 9240 O O . GLN B 1 89 ? 29.703 -34.219 -33.156 1 92 89 GLN B O 1
ATOM 9245 N N . PRO B 1 90 ? 28.672 -34.438 -31.203 1 90.44 90 PRO B N 1
ATOM 9246 C CA . PRO B 1 90 ? 27.438 -34.844 -31.859 1 90.44 90 PRO B CA 1
ATOM 9247 C C . PRO B 1 90 ? 26.781 -33.75 -32.688 1 90.44 90 PRO B C 1
ATOM 9249 O O . PRO B 1 90 ? 25.984 -34.031 -33.594 1 90.44 90 PRO B O 1
ATOM 9252 N N . GLY B 1 91 ? 27.062 -32.5 -32.406 1 87.44 91 GLY B N 1
ATOM 9253 C CA . GLY B 1 91 ? 26.453 -31.375 -33.125 1 87.44 91 GLY B CA 1
ATOM 9254 C C . GLY B 1 91 ? 25.125 -30.953 -32.531 1 87.44 91 GLY B C 1
ATOM 9255 O O . GLY B 1 91 ? 24.484 -30.031 -33.062 1 87.44 91 GLY B O 1
ATOM 9256 N N . GLY B 1 92 ? 24.672 -31.547 -31.547 1 88.56 92 GLY B N 1
ATOM 9257 C CA . GLY B 1 92 ? 23.422 -31.203 -30.875 1 88.56 92 GLY B CA 1
ATOM 9258 C C . GLY B 1 92 ? 23.281 -31.844 -29.516 1 88.56 92 GLY B C 1
ATOM 9259 O O . GLY B 1 92 ? 24.062 -32.719 -29.141 1 88.56 92 GLY B O 1
ATOM 9260 N N . GLU B 1 93 ? 22.281 -31.375 -28.766 1 88.75 93 GLU B N 1
ATOM 9261 C CA . GLU B 1 93 ? 22 -31.984 -27.469 1 88.75 93 GLU B CA 1
ATOM 9262 C C . GLU B 1 93 ? 21.734 -33.469 -27.609 1 88.75 93 GLU B C 1
ATOM 9264 O O . GLU B 1 93 ? 21.031 -33.906 -28.516 1 88.75 93 GLU B O 1
ATOM 9269 N N . SER B 1 94 ? 22.359 -34.281 -26.703 1 91.31 94 SER B N 1
ATOM 9270 C CA . SER B 1 94 ? 22.312 -35.719 -26.922 1 91.31 94 SER B CA 1
ATOM 9271 C C . SER B 1 94 ? 22.219 -36.469 -25.594 1 91.31 94 SER B C 1
ATOM 9273 O O . SER B 1 94 ? 22.719 -36 -24.578 1 91.31 94 SER B O 1
ATOM 9275 N N . THR B 1 95 ? 21.531 -37.594 -25.688 1 90.75 95 THR B N 1
ATOM 9276 C CA . THR B 1 95 ? 21.594 -38.594 -24.641 1 90.75 95 THR B CA 1
ATOM 9277 C C . THR B 1 95 ? 22.625 -39.656 -24.953 1 90.75 95 THR B C 1
ATOM 9279 O O . THR B 1 95 ? 22.609 -40.25 -26.031 1 90.75 95 THR B O 1
ATOM 9282 N N . LEU B 1 96 ? 23.484 -39.875 -24 1 91.81 96 LEU B N 1
ATOM 9283 C CA . LEU B 1 96 ? 24.562 -40.844 -24.188 1 91.81 96 LEU B CA 1
ATOM 9284 C C . LEU B 1 96 ? 24.281 -42.125 -23.438 1 91.81 96 LEU B C 1
ATOM 9286 O O . LEU B 1 96 ? 23.828 -42.094 -22.281 1 91.81 96 LEU B O 1
ATOM 9290 N N . PHE B 1 97 ? 24.5 -43.25 -24.156 1 92.94 97 PHE B N 1
ATOM 9291 C CA . PHE B 1 97 ? 24.438 -44.594 -23.562 1 92.94 97 PHE B CA 1
ATOM 9292 C C . PHE B 1 97 ? 25.797 -45.281 -23.641 1 92.94 97 PHE B C 1
ATOM 9294 O O . PHE B 1 97 ? 26.469 -45.219 -24.672 1 92.94 97 PHE B O 1
ATOM 9301 N N . VAL B 1 98 ? 26.266 -45.844 -22.594 1 93.81 98 VAL B N 1
ATOM 9302 C CA . VAL B 1 98 ? 27.516 -46.594 -22.547 1 93.81 98 VAL B CA 1
ATOM 9303 C C . VAL B 1 98 ? 27.266 -48.031 -22.109 1 93.81 98 VAL B C 1
ATOM 9305 O O . VAL B 1 98 ? 26.688 -48.25 -21.047 1 93.81 98 VAL B O 1
ATOM 9308 N N . ASN B 1 99 ? 27.719 -48.906 -22.859 1 92.75 99 ASN B N 1
ATOM 9309 C CA . ASN B 1 99 ? 27.578 -50.312 -22.594 1 92.75 99 ASN B CA 1
ATOM 9310 C C . ASN B 1 99 ? 26.141 -50.688 -22.234 1 92.75 99 ASN B C 1
ATOM 9312 O O . ASN B 1 99 ? 25.906 -51.375 -21.234 1 92.75 99 ASN B O 1
ATOM 9316 N N . GLY B 1 100 ? 25.219 -50.031 -22.938 1 87.5 100 GLY B N 1
ATOM 9317 C CA . GLY B 1 100 ? 23.812 -50.406 -22.859 1 87.5 100 GLY B CA 1
ATOM 9318 C C . GLY B 1 100 ? 23.047 -49.656 -21.797 1 87.5 100 GLY B C 1
ATOM 9319 O O . GLY B 1 100 ? 21.844 -49.844 -21.625 1 87.5 100 GLY B O 1
ATOM 9320 N N . LYS B 1 101 ? 23.703 -48.812 -21.156 1 87.94 101 LYS B N 1
ATOM 9321 C CA . LYS B 1 101 ? 23.062 -48.062 -20.062 1 87.94 101 LYS B CA 1
ATOM 9322 C C . LYS B 1 101 ? 23.094 -46.562 -20.297 1 87.94 101 LYS B C 1
ATOM 9324 O O . LYS B 1 101 ? 24.047 -46.062 -20.891 1 87.94 101 LYS B O 1
ATOM 9329 N N . GLU B 1 102 ? 21.984 -46 -19.828 1 83.12 102 GLU B N 1
ATOM 9330 C CA . GLU B 1 102 ? 22.016 -44.531 -19.844 1 83.12 102 GLU B CA 1
ATOM 9331 C C . GLU B 1 102 ? 23.203 -44 -19.047 1 83.12 102 GLU B C 1
ATOM 9333 O O . GLU B 1 102 ? 23.484 -44.469 -17.953 1 83.12 102 GLU B O 1
ATOM 9338 N N . PHE B 1 103 ? 23.812 -43.031 -19.609 1 80 103 PHE B N 1
ATOM 9339 C CA . PHE B 1 103 ? 25.109 -42.656 -19.062 1 80 103 PHE B CA 1
ATOM 9340 C C . PHE B 1 103 ? 25.172 -41.156 -18.781 1 80 103 PHE B C 1
ATOM 9342 O O . PHE B 1 103 ? 25.562 -40.75 -17.703 1 80 103 PHE B O 1
ATOM 9349 N N . GLY B 1 104 ? 24.766 -40.406 -19.828 1 84.62 104 GLY B N 1
ATOM 9350 C CA . GLY B 1 104 ? 24.891 -39 -19.625 1 84.62 104 GLY B CA 1
ATOM 9351 C C . GLY B 1 104 ? 24.391 -38.156 -20.797 1 84.62 104 GLY B C 1
ATOM 9352 O O . GLY B 1 104 ? 23.453 -38.562 -21.484 1 84.62 104 GLY B O 1
ATOM 9353 N N . THR B 1 105 ? 24.953 -36.844 -20.766 1 81.81 105 THR B N 1
ATOM 9354 C CA . THR B 1 105 ? 24.375 -35.875 -21.703 1 81.81 105 THR B CA 1
ATOM 9355 C C . THR B 1 105 ? 25.484 -35.125 -22.453 1 81.81 105 THR B C 1
ATOM 9357 O O . THR B 1 105 ? 26.578 -34.906 -21.922 1 81.81 105 THR B O 1
ATOM 9360 N N . TYR B 1 106 ? 25.234 -34.906 -23.703 1 84.44 106 TYR B N 1
ATOM 9361 C CA . TYR B 1 106 ? 25.859 -33.75 -24.344 1 84.44 106 TYR B CA 1
ATOM 9362 C C . TYR B 1 106 ? 24.984 -32.531 -24.188 1 84.44 106 TYR B C 1
ATOM 9364 O O . TYR B 1 106 ? 23.906 -32.438 -24.797 1 84.44 106 TYR B O 1
ATOM 9372 N N . ARG B 1 107 ? 25.422 -31.641 -23.438 1 83.38 107 ARG B N 1
ATOM 9373 C CA . ARG B 1 107 ? 24.641 -30.5 -22.984 1 83.38 107 ARG B CA 1
ATOM 9374 C C . ARG B 1 107 ? 24.297 -29.578 -24.141 1 83.38 107 ARG B C 1
ATOM 9376 O O . ARG B 1 107 ? 24.828 -29.734 -25.25 1 83.38 107 ARG B O 1
ATOM 9383 N N . ALA B 1 108 ? 23.438 -28.609 -23.844 1 78.88 108 ALA B N 1
ATOM 9384 C CA . ALA B 1 108 ? 22.953 -27.656 -24.844 1 78.88 108 ALA B CA 1
ATOM 9385 C C . ALA B 1 108 ? 24.047 -26.672 -25.25 1 78.88 108 ALA B C 1
ATOM 9387 O O . ALA B 1 108 ? 25.031 -26.484 -24.516 1 78.88 108 ALA B O 1
ATOM 9388 N N . ASP B 1 109 ? 23.797 -26.016 -26.312 1 71.38 109 ASP B N 1
ATOM 9389 C CA . ASP B 1 109 ? 24.797 -25.172 -26.953 1 71.38 109 ASP B CA 1
ATOM 9390 C C . ASP B 1 109 ? 25.047 -23.906 -26.125 1 71.38 109 ASP B C 1
ATOM 9392 O O . ASP B 1 109 ? 26.078 -23.266 -26.266 1 71.38 109 ASP B O 1
ATOM 9396 N N . TRP B 1 110 ? 24.062 -23.641 -25.312 1 72.25 110 TRP B N 1
ATOM 9397 C CA . TRP B 1 110 ? 24.234 -22.406 -24.547 1 72.25 110 TRP B CA 1
ATOM 9398 C C . TRP B 1 110 ? 25.234 -22.594 -23.422 1 72.25 110 TRP B C 1
ATOM 9400 O O . TRP B 1 110 ? 25.719 -21.625 -22.828 1 72.25 110 TRP B O 1
ATOM 9410 N N . VAL B 1 111 ? 25.531 -23.828 -23.109 1 74.94 111 VAL B N 1
ATOM 9411 C CA . VAL B 1 111 ? 26.609 -24.094 -22.156 1 74.94 111 VAL B CA 1
ATOM 9412 C C . VAL B 1 111 ? 27.953 -23.766 -22.812 1 74.94 111 VAL B C 1
ATOM 9414 O O . VAL B 1 111 ? 28.297 -24.297 -23.875 1 74.94 111 VAL B O 1
ATOM 9417 N N . LYS B 1 112 ? 28.703 -22.922 -22.188 1 73.38 112 LYS B N 1
ATOM 9418 C CA . LYS B 1 112 ? 29.859 -22.344 -22.859 1 73.38 112 LYS B CA 1
ATOM 9419 C C . LYS B 1 112 ? 31.156 -22.969 -22.359 1 73.38 112 LYS B C 1
ATOM 9421 O O . LYS B 1 112 ? 32.188 -22.844 -22.984 1 73.38 112 LYS B O 1
ATOM 9426 N N . GLU B 1 113 ? 31.047 -23.672 -21.297 1 83.5 113 GLU B N 1
ATOM 9427 C CA . GLU B 1 113 ? 32.281 -24.25 -20.75 1 83.5 113 GLU B CA 1
ATOM 9428 C C . GLU B 1 113 ? 32.625 -25.578 -21.438 1 83.5 113 GLU B C 1
ATOM 9430 O O . GLU B 1 113 ? 32.031 -26.609 -21.109 1 83.5 113 GLU B O 1
ATOM 9435 N N . PRO B 1 114 ? 33.656 -25.594 -22.25 1 77.75 114 PRO B N 1
ATOM 9436 C CA . PRO B 1 114 ? 33.906 -26.766 -23.094 1 77.75 114 PRO B CA 1
ATOM 9437 C C . PRO B 1 114 ? 34.219 -28.016 -22.281 1 77.75 114 PRO B C 1
ATOM 9439 O O . PRO B 1 114 ? 33.844 -29.125 -22.656 1 77.75 114 PRO B O 1
ATOM 9442 N N . HIS B 1 115 ? 34.969 -27.859 -21.25 1 84.06 115 HIS B N 1
ATOM 9443 C CA . HIS B 1 115 ? 35.406 -29.047 -20.516 1 84.06 115 HIS B CA 1
ATOM 9444 C C . HIS B 1 115 ? 34.25 -29.703 -19.781 1 84.06 115 HIS B C 1
ATOM 9446 O O . HIS B 1 115 ? 34.344 -30.844 -19.328 1 84.06 115 HIS B O 1
ATOM 9452 N N . HIS B 1 116 ? 33.125 -29.031 -19.672 1 86.19 116 HIS B N 1
ATOM 9453 C CA . HIS B 1 116 ? 31.953 -29.641 -19.062 1 86.19 116 HIS B CA 1
ATOM 9454 C C . HIS B 1 116 ? 31.453 -30.828 -19.891 1 86.19 116 HIS B C 1
ATOM 9456 O O . HIS B 1 116 ? 30.969 -31.812 -19.344 1 86.19 116 HIS B O 1
ATOM 9462 N N . PHE B 1 117 ? 31.672 -30.719 -21.125 1 83.25 117 PHE B N 1
ATOM 9463 C CA . PHE B 1 117 ? 31.266 -31.797 -22.031 1 83.25 117 PHE B CA 1
ATOM 9464 C C . PHE B 1 117 ? 32.156 -33 -21.859 1 83.25 117 PHE B C 1
ATOM 9466 O O . PHE B 1 117 ? 31.734 -34.156 -22.125 1 83.25 117 PHE B O 1
ATOM 9473 N N . LEU B 1 118 ? 33.312 -32.781 -21.375 1 81.81 118 LEU B N 1
ATOM 9474 C CA . LEU B 1 118 ? 34.281 -33.844 -21.172 1 81.81 118 LEU B CA 1
ATOM 9475 C C . LEU B 1 118 ? 34.094 -34.5 -19.797 1 81.81 118 LEU B C 1
ATOM 9477 O O . LEU B 1 118 ? 33.969 -35.719 -19.703 1 81.81 118 LEU B O 1
ATOM 9481 N N . GLU B 1 119 ? 34.094 -33.656 -18.922 1 81.56 119 GLU B N 1
ATOM 9482 C CA . GLU B 1 119 ? 34.062 -34.188 -17.562 1 81.56 119 GLU B CA 1
ATOM 9483 C C . GLU B 1 119 ? 32.75 -34.875 -17.266 1 81.56 119 GLU B C 1
ATOM 9485 O O . GLU B 1 119 ? 32.688 -35.812 -16.469 1 81.56 119 GLU B O 1
ATOM 9490 N N . ASP B 1 120 ? 31.781 -34.531 -17.984 1 82.75 120 ASP B N 1
ATOM 9491 C CA . ASP B 1 120 ? 30.469 -35.156 -17.828 1 82.75 120 ASP B CA 1
ATOM 9492 C C . ASP B 1 120 ? 30.484 -36.594 -18.359 1 82.75 120 ASP B C 1
ATOM 9494 O O . ASP B 1 120 ? 29.688 -37.438 -17.922 1 82.75 120 ASP B O 1
ATOM 9498 N N . ASN B 1 121 ? 31.375 -36.812 -19.234 1 86.94 121 ASN B N 1
ATOM 9499 C CA . ASN B 1 121 ? 31.359 -38.094 -19.906 1 86.94 121 ASN B CA 1
ATOM 9500 C C . ASN B 1 121 ? 32.625 -38.906 -19.625 1 86.94 121 ASN B C 1
ATOM 9502 O O . ASN B 1 121 ? 33.281 -39.375 -20.547 1 86.94 121 ASN B O 1
ATOM 9506 N N . PHE B 1 122 ? 32.969 -38.938 -18.438 1 90.06 122 PHE B N 1
ATOM 9507 C CA . PHE B 1 122 ? 34.094 -39.75 -17.984 1 90.06 122 PHE B CA 1
ATOM 9508 C C . PHE B 1 122 ? 33.688 -41.25 -17.938 1 90.06 122 PHE B C 1
ATOM 9510 O O . PHE B 1 122 ? 32.656 -41.594 -17.375 1 90.06 122 PHE B O 1
ATOM 9517 N N . LEU B 1 123 ? 34.5 -42.125 -18.484 1 91.69 123 LEU B N 1
ATOM 9518 C CA . LEU B 1 123 ? 34.188 -43.531 -18.594 1 91.69 123 LEU B CA 1
ATOM 9519 C C . LEU B 1 123 ? 34.719 -44.312 -17.406 1 91.69 123 LEU B C 1
ATOM 9521 O O . LEU B 1 123 ? 34 -45.188 -16.875 1 91.69 123 LEU B O 1
ATOM 9525 N N . THR B 1 124 ? 35.938 -44.031 -17 1 92 124 THR B N 1
ATOM 9526 C CA . THR B 1 124 ? 36.562 -44.75 -15.922 1 92 124 THR B CA 1
ATOM 9527 C C . THR B 1 124 ? 37.75 -43.969 -15.367 1 92 124 THR B C 1
ATOM 9529 O O . THR B 1 124 ? 38.312 -43.125 -16.062 1 92 124 THR B O 1
ATOM 9532 N N . ASP B 1 125 ? 38.031 -44.25 -14.156 1 91.88 125 ASP B N 1
ATOM 9533 C CA . ASP B 1 125 ? 39.188 -43.625 -13.531 1 91.88 125 ASP B CA 1
ATOM 9534 C C . ASP B 1 125 ? 40.438 -44.531 -13.594 1 91.88 125 ASP B C 1
ATOM 9536 O O . ASP B 1 125 ? 41.5 -44.156 -13.07 1 91.88 125 ASP B O 1
ATOM 9540 N N . ASN B 1 126 ? 40.281 -45.625 -14.172 1 93.69 126 ASN B N 1
ATOM 9541 C CA . ASN B 1 126 ? 41.344 -46.594 -14.273 1 93.69 126 ASN B CA 1
ATOM 9542 C C . ASN B 1 126 ? 41.219 -47.438 -15.555 1 93.69 126 ASN B C 1
ATOM 9544 O O . ASN B 1 126 ? 40.844 -48.594 -15.508 1 93.69 126 ASN B O 1
ATOM 9548 N N . GLY B 1 127 ? 41.656 -46.844 -16.594 1 94.56 127 GLY B N 1
ATOM 9549 C CA . GLY B 1 127 ? 41.594 -47.531 -17.891 1 94.56 127 GLY B CA 1
ATOM 9550 C C . GLY B 1 127 ? 42.406 -48.812 -17.922 1 94.56 127 GLY B C 1
ATOM 9551 O O . GLY B 1 127 ? 43.469 -48.906 -17.281 1 94.56 127 GLY B O 1
ATOM 9552 N N . ARG B 1 128 ? 41.906 -49.781 -18.609 1 94.81 128 ARG B N 1
ATOM 9553 C CA . ARG B 1 128 ? 42.594 -51.062 -18.812 1 94.81 128 ARG B CA 1
ATOM 9554 C C . ARG B 1 128 ? 42.781 -51.375 -20.281 1 94.81 128 ARG B C 1
ATOM 9556 O O . ARG B 1 128 ? 41.844 -51.281 -21.078 1 94.81 128 ARG B O 1
ATOM 9563 N N . GLU B 1 129 ? 43.969 -51.781 -20.5 1 94.19 129 GLU B N 1
ATOM 9564 C CA . GLU B 1 129 ? 44.219 -52.188 -21.875 1 94.19 129 GLU B CA 1
ATOM 9565 C C . GLU B 1 129 ? 43.281 -53.281 -22.344 1 94.19 129 GLU B C 1
ATOM 9567 O O . GLU B 1 129 ? 43.094 -54.281 -21.625 1 94.19 129 GLU B O 1
ATOM 9572 N N . GLY B 1 130 ? 42.688 -53.094 -23.469 1 94.25 130 GLY B N 1
ATOM 9573 C CA . GLY B 1 130 ? 41.844 -54.094 -24.047 1 94.25 130 GLY B CA 1
ATOM 9574 C C . GLY B 1 130 ? 40.375 -53.938 -23.672 1 94.25 130 GLY B C 1
ATOM 9575 O O . GLY B 1 130 ? 39.5 -54.594 -24.25 1 94.25 130 GLY B O 1
ATOM 9576 N N . GLU B 1 131 ? 40.219 -53.125 -22.734 1 94.62 131 GLU B N 1
ATOM 9577 C CA . GLU B 1 131 ? 38.812 -52.875 -22.359 1 94.62 131 GLU B CA 1
ATOM 9578 C C . GLU B 1 131 ? 38.031 -52.25 -23.5 1 94.62 131 GLU B C 1
ATOM 9580 O O . GLU B 1 131 ? 38.5 -51.281 -24.125 1 94.62 131 GLU B O 1
ATOM 9585 N N . ALA B 1 132 ? 36.875 -52.844 -23.766 1 95.06 132 ALA B N 1
ATOM 9586 C CA . ALA B 1 132 ? 36.062 -52.375 -24.891 1 95.06 132 ALA B CA 1
ATOM 9587 C C . ALA B 1 132 ? 34.844 -51.594 -24.391 1 95.06 132 ALA B C 1
ATOM 9589 O O . ALA B 1 132 ? 34.25 -51.969 -23.375 1 95.06 132 ALA B O 1
ATOM 9590 N N . TYR B 1 133 ? 34.562 -50.531 -25.047 1 95.38 133 TYR B N 1
ATOM 9591 C CA . TYR B 1 133 ? 33.375 -49.719 -24.766 1 95.38 133 TYR B CA 1
ATOM 9592 C C . TYR B 1 133 ? 32.469 -49.594 -25.984 1 95.38 133 TYR B C 1
ATOM 9594 O O . TYR B 1 133 ? 32.969 -49.5 -27.109 1 95.38 133 TYR B O 1
ATOM 9602 N N . GLU B 1 134 ? 31.172 -49.75 -25.766 1 95.56 134 GLU B N 1
ATOM 9603 C CA . GLU B 1 134 ? 30.141 -49.469 -26.766 1 95.56 134 GLU B CA 1
ATOM 9604 C C . GLU B 1 134 ? 29.344 -48.219 -26.391 1 95.56 134 GLU B C 1
ATOM 9606 O O . GLU B 1 134 ? 28.797 -48.125 -25.297 1 95.56 134 GLU B O 1
ATOM 9611 N N . LEU B 1 135 ? 29.266 -47.281 -27.344 1 95 135 LEU B N 1
ATOM 9612 C CA . LEU B 1 135 ? 28.578 -46.031 -27.078 1 95 135 LEU B CA 1
ATOM 9613 C C . LEU B 1 135 ? 27.422 -45.844 -28.062 1 95 135 LEU B C 1
ATOM 9615 O O . LEU B 1 135 ? 27.562 -46.156 -29.25 1 95 135 LEU B O 1
ATOM 9619 N N . TYR B 1 136 ? 26.25 -45.438 -27.594 1 94.94 136 TYR B N 1
ATOM 9620 C CA . TYR B 1 136 ? 25.172 -44.906 -28.406 1 94.94 136 TYR B CA 1
ATOM 9621 C C . TYR B 1 136 ? 24.891 -43.438 -28.047 1 94.94 136 TYR B C 1
ATOM 9623 O O . TYR B 1 136 ? 24.938 -43.062 -26.875 1 94.94 136 TYR B O 1
ATOM 9631 N N . MET B 1 137 ? 24.625 -42.625 -29.016 1 94.38 137 MET B N 1
ATOM 9632 C CA . MET B 1 137 ? 24.141 -41.25 -28.828 1 94.38 137 MET B CA 1
ATOM 9633 C C . MET B 1 137 ? 22.812 -41.031 -29.531 1 94.38 137 MET B C 1
ATOM 9635 O O . MET B 1 137 ? 22.688 -41.281 -30.734 1 94.38 137 MET B O 1
ATOM 9639 N N . GLU B 1 138 ? 21.844 -40.625 -28.766 1 94.19 138 GLU B N 1
ATOM 9640 C CA . GLU B 1 138 ? 20.609 -40.125 -29.344 1 94.19 138 GLU B CA 1
ATOM 9641 C C . GLU B 1 138 ? 20.641 -38.594 -29.484 1 94.19 138 GLU B C 1
ATOM 9643 O O . GLU B 1 138 ? 20.609 -37.875 -28.484 1 94.19 138 GLU B O 1
ATOM 9648 N N . ILE B 1 139 ? 20.641 -38.094 -30.703 1 93.62 139 ILE B N 1
ATOM 9649 C CA . ILE B 1 139 ? 20.844 -36.656 -30.969 1 93.62 139 ILE B CA 1
ATOM 9650 C C . ILE B 1 139 ? 19.562 -36.062 -31.516 1 93.62 139 ILE B C 1
ATOM 9652 O O . ILE B 1 139 ? 18.938 -36.625 -32.438 1 93.62 139 ILE B O 1
ATOM 9656 N N . TYR B 1 140 ? 19.172 -34.938 -30.938 1 91.69 140 TYR B N 1
ATOM 9657 C CA . TYR B 1 140 ? 18.031 -34.188 -31.422 1 91.69 140 TYR B CA 1
ATOM 9658 C C . TYR B 1 140 ? 18.438 -33.25 -32.531 1 91.69 140 TYR B C 1
ATOM 9660 O O . TYR B 1 140 ? 19.359 -32.438 -32.375 1 91.69 140 TYR B O 1
ATOM 9668 N N . ALA B 1 141 ? 17.766 -33.312 -33.656 1 91.5 141 ALA B N 1
ATOM 9669 C CA . ALA B 1 141 ? 18.125 -32.5 -34.812 1 91.5 141 ALA B CA 1
ATOM 9670 C C . ALA B 1 141 ? 17.75 -31.047 -34.625 1 91.5 141 ALA B C 1
ATOM 9672 O O . ALA B 1 141 ? 18.266 -30.156 -35.281 1 91.5 141 ALA B O 1
ATOM 9673 N N . GLY B 1 142 ? 16.859 -30.891 -33.625 1 87.25 142 GLY B N 1
ATOM 9674 C CA . GLY B 1 142 ? 16.469 -29.516 -33.312 1 87.25 142 GLY B CA 1
ATOM 9675 C C . GLY B 1 142 ? 15.266 -29.047 -34.094 1 87.25 142 GLY B C 1
ATOM 9676 O O . GLY B 1 142 ? 14.656 -29.812 -34.844 1 87.25 142 GLY B O 1
ATOM 9677 N N . HIS B 1 143 ? 14.828 -27.828 -33.75 1 87.56 143 HIS B N 1
ATOM 9678 C CA . HIS B 1 143 ? 13.75 -27.109 -34.406 1 87.56 143 HIS B CA 1
ATOM 9679 C C . HIS B 1 143 ? 14.008 -25.609 -34.406 1 87.56 143 HIS B C 1
ATOM 9681 O O . HIS B 1 143 ? 15.023 -25.141 -33.875 1 87.56 143 HIS B O 1
ATOM 9687 N N . TYR B 1 144 ? 13.164 -24.938 -35.25 1 86.25 144 TYR B N 1
ATOM 9688 C CA . TYR B 1 144 ? 13.352 -23.5 -35.344 1 86.25 144 TYR B CA 1
ATOM 9689 C C . TYR B 1 144 ? 12.086 -22.75 -34.938 1 86.25 144 TYR B C 1
ATOM 9691 O O . TYR B 1 144 ? 10.969 -23.188 -35.25 1 86.25 144 TYR B O 1
ATOM 9699 N N . TYR B 1 145 ? 12.32 -21.781 -34.094 1 82.75 145 TYR B N 1
ATOM 9700 C CA . TYR B 1 145 ? 11.297 -20.75 -33.875 1 82.75 145 TYR B CA 1
ATOM 9701 C C . TYR B 1 145 ? 11.898 -19.359 -34 1 82.75 145 TYR B C 1
ATOM 9703 O O . TYR B 1 145 ? 13.07 -19.156 -33.656 1 82.75 145 TYR B O 1
ATOM 9711 N N . ALA B 1 146 ? 11.164 -18.359 -34.5 1 78.75 146 ALA B N 1
ATOM 9712 C CA . ALA B 1 146 ? 11.664 -17.016 -34.781 1 78.75 146 ALA B CA 1
ATOM 9713 C C . ALA B 1 146 ? 11.906 -16.25 -33.469 1 78.75 146 ALA B C 1
ATOM 9715 O O . ALA B 1 146 ? 11.031 -16.188 -32.594 1 78.75 146 ALA B O 1
ATOM 9716 N N . GLU B 1 147 ? 13.141 -15.828 -33.281 1 81.81 147 GLU B N 1
ATOM 9717 C CA . GLU B 1 147 ? 13.453 -15 -32.125 1 81.81 147 GLU B CA 1
ATOM 9718 C C . GLU B 1 147 ? 14.516 -13.953 -32.469 1 81.81 147 GLU B C 1
ATOM 9720 O O . GLU B 1 147 ? 15.367 -14.188 -33.312 1 81.81 147 GLU B O 1
ATOM 9725 N N . ALA B 1 148 ? 14.281 -12.828 -31.734 1 71.56 148 ALA B N 1
ATOM 9726 C CA . ALA B 1 148 ? 15.344 -11.836 -31.859 1 71.56 148 ALA B CA 1
ATOM 9727 C C . ALA B 1 148 ? 16.609 -12.305 -31.156 1 71.56 148 ALA B C 1
ATOM 9729 O O . ALA B 1 148 ? 16.594 -12.602 -29.953 1 71.56 148 ALA B O 1
ATOM 9730 N N . GLN B 1 149 ? 17.594 -12.555 -31.812 1 63.91 149 GLN B N 1
ATOM 9731 C CA . GLN B 1 149 ? 18.797 -13.188 -31.297 1 63.91 149 GLN B CA 1
ATOM 9732 C C . GLN B 1 149 ? 19.516 -12.273 -30.297 1 63.91 149 GLN B C 1
ATOM 9734 O O . GLN B 1 149 ? 20.234 -12.75 -29.422 1 63.91 149 GLN B O 1
ATOM 9739 N N . ASP B 1 150 ? 19.328 -11.016 -30.422 1 61.94 150 ASP B N 1
ATOM 9740 C CA . ASP B 1 150 ? 20.125 -10.117 -29.594 1 61.94 150 ASP B CA 1
ATOM 9741 C C . ASP B 1 150 ? 19.344 -9.656 -28.375 1 61.94 150 ASP B C 1
ATOM 9743 O O . ASP B 1 150 ? 19.859 -8.922 -27.531 1 61.94 150 ASP B O 1
ATOM 9747 N N . SER B 1 151 ? 18.156 -10.188 -28.219 1 59.16 151 SER B N 1
ATOM 9748 C CA . SER B 1 151 ? 17.359 -9.5 -27.219 1 59.16 151 SER B CA 1
ATOM 9749 C C . SER B 1 151 ? 16.984 -10.445 -26.078 1 59.16 151 SER B C 1
ATOM 9751 O O . SER B 1 151 ? 16.266 -10.047 -25.156 1 59.16 151 SER B O 1
ATOM 9753 N N . GLY B 1 152 ? 17.594 -11.469 -26.016 1 64.88 152 GLY B N 1
ATOM 9754 C CA . GLY B 1 152 ? 17.219 -12.375 -24.953 1 64.88 152 GLY B CA 1
ATOM 9755 C C . GLY B 1 152 ? 16.172 -13.391 -25.359 1 64.88 152 GLY B C 1
ATOM 9756 O O . GLY B 1 152 ? 15.875 -13.539 -26.547 1 64.88 152 GLY B O 1
ATOM 9757 N N . CYS B 1 153 ? 15.625 -14.031 -24.344 1 68.81 153 CYS B N 1
ATOM 9758 C CA . CYS B 1 153 ? 14.734 -15.156 -24.578 1 68.81 153 CYS B CA 1
ATOM 9759 C C . CYS B 1 153 ? 13.328 -14.68 -24.922 1 68.81 153 CYS B C 1
ATOM 9761 O O . CYS B 1 153 ? 12.641 -14.102 -24.078 1 68.81 153 CYS B O 1
ATOM 9763 N N . ALA B 1 154 ? 13 -14.867 -26.141 1 76.44 154 ALA B N 1
ATOM 9764 C CA . ALA B 1 154 ? 11.633 -14.711 -26.625 1 76.44 154 ALA B CA 1
ATOM 9765 C C . ALA B 1 154 ? 11.172 -13.266 -26.516 1 76.44 154 ALA B C 1
ATOM 9767 O O . ALA B 1 154 ? 10.102 -12.984 -25.969 1 76.44 154 ALA B O 1
ATOM 9768 N N . THR B 1 155 ? 12.102 -12.297 -26.984 1 78.31 155 THR B N 1
ATOM 9769 C CA . THR B 1 155 ? 11.781 -10.867 -26.969 1 78.31 155 THR B CA 1
ATOM 9770 C C . THR B 1 155 ? 11.234 -10.422 -28.312 1 78.31 155 THR B C 1
ATOM 9772 O O . THR B 1 155 ? 11.703 -10.875 -29.359 1 78.31 155 THR B O 1
ATOM 9775 N N . GLY B 1 156 ? 10.164 -9.672 -28.391 1 66.56 156 GLY B N 1
ATOM 9776 C CA . GLY B 1 156 ? 9.633 -9.055 -29.594 1 66.56 156 GLY B CA 1
ATOM 9777 C C . GLY B 1 156 ? 10.117 -7.629 -29.781 1 66.56 156 GLY B C 1
ATOM 9778 O O . GLY B 1 156 ? 10.93 -7.129 -29 1 66.56 156 GLY B O 1
ATOM 9779 N N . PRO B 1 157 ? 9.711 -6.965 -30.844 1 74.06 157 PRO B N 1
ATOM 9780 C CA . PRO B 1 157 ? 8.789 -7.535 -31.828 1 74.06 157 PRO B CA 1
ATOM 9781 C C . PRO B 1 157 ? 9.492 -8.422 -32.844 1 74.06 157 PRO B C 1
ATOM 9783 O O . PRO B 1 157 ? 10.617 -8.125 -33.281 1 74.06 157 PRO B O 1
ATOM 9786 N N . VAL B 1 158 ? 8.953 -9.438 -33.062 1 76.75 158 VAL B N 1
ATOM 9787 C CA . VAL B 1 158 ? 9.359 -10.344 -34.125 1 76.75 158 VAL B CA 1
ATOM 9788 C C . VAL B 1 158 ? 8.359 -10.258 -35.281 1 76.75 158 VAL B C 1
ATOM 9790 O O . VAL B 1 158 ? 7.199 -10.648 -35.125 1 76.75 158 VAL B O 1
ATOM 9793 N N . LEU B 1 159 ? 8.75 -9.617 -36.344 1 77.81 159 LEU B N 1
ATOM 9794 C CA . LEU B 1 159 ? 7.879 -9.438 -37.5 1 77.81 159 LEU B CA 1
ATOM 9795 C C . LEU B 1 159 ? 7.906 -10.672 -38.406 1 77.81 159 LEU B C 1
ATOM 9797 O O . LEU B 1 159 ? 8.93 -11.344 -38.5 1 77.81 159 LEU B O 1
ATOM 9801 N N . PRO B 1 160 ? 6.754 -10.93 -39.031 1 78.69 160 PRO B N 1
ATOM 9802 C CA . PRO B 1 160 ? 6.738 -12.07 -39.969 1 78.69 160 PRO B CA 1
ATOM 9803 C C . PRO B 1 160 ? 7.816 -11.977 -41.031 1 78.69 160 PRO B C 1
ATOM 9805 O O . PRO B 1 160 ? 7.969 -10.93 -41.688 1 78.69 160 PRO B O 1
ATOM 9808 N N . GLY B 1 161 ? 8.508 -13.016 -41.125 1 74.38 161 GLY B N 1
ATOM 9809 C CA . GLY B 1 161 ? 9.477 -13.109 -42.188 1 74.38 161 GLY B CA 1
ATOM 9810 C C . GLY B 1 161 ? 10.836 -12.523 -41.844 1 74.38 161 GLY B C 1
ATOM 9811 O O . GLY B 1 161 ? 11.805 -12.695 -42.562 1 74.38 161 GLY B O 1
ATOM 9812 N N . LEU B 1 162 ? 10.859 -11.883 -40.781 1 76.19 162 LEU B N 1
ATOM 9813 C CA . LEU B 1 162 ? 12.102 -11.234 -40.406 1 76.19 162 LEU B CA 1
ATOM 9814 C C . LEU B 1 162 ? 13.18 -12.258 -40.062 1 76.19 162 LEU B C 1
ATOM 9816 O O . LEU B 1 162 ? 14.344 -12.086 -40.438 1 76.19 162 LEU B O 1
ATOM 9820 N N . PHE B 1 163 ? 12.789 -13.266 -39.312 1 80.5 163 PHE B N 1
ATOM 9821 C CA . PHE B 1 163 ? 13.719 -14.312 -38.938 1 80.5 163 PHE B CA 1
ATOM 9822 C C . PHE B 1 163 ? 13.359 -15.633 -39.625 1 80.5 163 PHE B C 1
ATOM 9824 O O . PHE B 1 163 ? 12.188 -15.984 -39.719 1 80.5 163 PHE B O 1
ATOM 9831 N N . LYS B 1 164 ? 14.359 -16.188 -40.219 1 82.56 164 LYS B N 1
ATOM 9832 C CA . LYS B 1 164 ? 14.164 -17.453 -40.906 1 82.56 164 LYS B CA 1
ATOM 9833 C C . LYS B 1 164 ? 15.055 -18.547 -40.312 1 82.56 164 LYS B C 1
ATOM 9835 O O . LYS B 1 164 ? 16.078 -18.25 -39.688 1 82.56 164 LYS B O 1
ATOM 9840 N N . ASP B 1 165 ? 14.602 -19.766 -40.469 1 87 165 ASP B N 1
ATOM 9841 C CA . ASP B 1 165 ? 15.398 -20.922 -40.062 1 87 165 ASP B CA 1
ATOM 9842 C C . ASP B 1 165 ? 16.719 -20.984 -40.812 1 87 165 ASP B C 1
ATOM 9844 O O . ASP B 1 165 ? 16.734 -21.125 -42.062 1 87 165 ASP B O 1
ATOM 9848 N N . PRO B 1 166 ? 17.766 -20.859 -40.156 1 81.5 166 PRO B N 1
ATOM 9849 C CA . PRO B 1 166 ? 19.047 -20.859 -40.875 1 81.5 166 PRO B CA 1
ATOM 9850 C C . PRO B 1 166 ? 19.484 -22.266 -41.281 1 81.5 166 PRO B C 1
ATOM 9852 O O . PRO B 1 166 ? 20.359 -22.422 -42.156 1 81.5 166 PRO B O 1
ATOM 9855 N N . ALA B 1 167 ? 18.922 -23.25 -40.688 1 87.06 167 ALA B N 1
ATOM 9856 C CA . ALA B 1 167 ? 19.312 -24.625 -41 1 87.06 167 ALA B CA 1
ATOM 9857 C C . ALA B 1 167 ? 18.609 -25.141 -42.25 1 87.06 167 ALA B C 1
ATOM 9859 O O . ALA B 1 167 ? 17.453 -24.812 -42.469 1 87.06 167 ALA B O 1
ATOM 9860 N N . VAL B 1 168 ? 19.359 -25.859 -43 1 88.44 168 VAL B N 1
ATOM 9861 C CA . VAL B 1 168 ? 18.797 -26.516 -44.188 1 88.44 168 VAL B CA 1
ATOM 9862 C C . VAL B 1 168 ? 18.25 -27.875 -43.812 1 88.44 168 VAL B C 1
ATOM 9864 O O . VAL B 1 168 ? 18.906 -28.656 -43.094 1 88.44 168 VAL B O 1
ATOM 9867 N N . GLU B 1 169 ? 17.031 -28.156 -44.281 1 90.88 169 GLU B N 1
ATOM 9868 C CA . GLU B 1 169 ? 16.422 -29.438 -44 1 90.88 169 GLU B CA 1
ATOM 9869 C C . GLU B 1 169 ? 17.297 -30.594 -44.469 1 90.88 169 GLU B C 1
ATOM 9871 O O . GLU B 1 169 ? 17.844 -30.531 -45.594 1 90.88 169 GLU B O 1
ATOM 9876 N N . GLY B 1 170 ? 17.484 -31.484 -43.719 1 91.12 170 GLY B N 1
ATOM 9877 C CA . GLY B 1 170 ? 18.344 -32.625 -44 1 91.12 170 GLY B CA 1
ATOM 9878 C C . GLY B 1 170 ? 19.781 -32.406 -43.562 1 91.12 170 GLY B C 1
ATOM 9879 O O . GLY B 1 170 ? 20.578 -33.344 -43.531 1 91.12 170 GLY B O 1
ATOM 9880 N N . HIS B 1 171 ? 20.109 -31.25 -43.281 1 93.56 171 HIS B N 1
ATOM 9881 C CA . HIS B 1 171 ? 21.469 -30.906 -42.906 1 93.56 171 HIS B CA 1
ATOM 9882 C C . HIS B 1 171 ? 21.484 -30.047 -41.656 1 93.56 171 HIS B C 1
ATOM 9884 O O . HIS B 1 171 ? 22.219 -29.062 -41.562 1 93.56 171 HIS B O 1
ATOM 9890 N N . ARG B 1 172 ? 20.641 -30.344 -40.75 1 92.81 172 ARG B N 1
ATOM 9891 C CA . ARG B 1 172 ? 20.5 -29.5 -39.562 1 92.81 172 ARG B CA 1
ATOM 9892 C C . ARG B 1 172 ? 21.656 -29.703 -38.625 1 92.81 172 ARG B C 1
ATOM 9894 O O . ARG B 1 172 ? 21.969 -28.812 -37.812 1 92.81 172 ARG B O 1
ATOM 9901 N N . ARG B 1 173 ? 22.172 -30.891 -38.562 1 93.81 173 ARG B N 1
ATOM 9902 C CA . ARG B 1 173 ? 23.266 -31.203 -37.656 1 93.81 173 ARG B CA 1
ATOM 9903 C C . ARG B 1 173 ? 24.453 -31.766 -38.438 1 93.81 173 ARG B C 1
ATOM 9905 O O . ARG B 1 173 ? 24.297 -32.344 -39.5 1 93.81 173 ARG B O 1
ATOM 9912 N N . CYS B 1 174 ? 25.594 -31.562 -37.844 1 93.75 174 CYS B N 1
ATOM 9913 C CA . CYS B 1 174 ? 26.844 -32.062 -38.406 1 93.75 174 CYS B CA 1
ATOM 9914 C C . CYS B 1 174 ? 27.641 -32.844 -37.344 1 93.75 174 CYS B C 1
ATOM 9916 O O . CYS B 1 174 ? 27.922 -32.312 -36.281 1 93.75 174 CYS B O 1
ATOM 9918 N N . LEU B 1 175 ? 27.938 -34.156 -37.688 1 94.44 175 LEU B N 1
ATOM 9919 C CA . LEU B 1 175 ? 28.75 -34.969 -36.781 1 94.44 175 LEU B CA 1
ATOM 9920 C C . LEU B 1 175 ? 30.203 -34.562 -36.844 1 94.44 175 LEU B C 1
ATOM 9922 O O . LEU B 1 175 ? 30.812 -34.562 -37.938 1 94.44 175 LEU B O 1
ATOM 9926 N N . GLY B 1 176 ? 30.75 -34.156 -35.812 1 93.31 176 GLY B N 1
ATOM 9927 C CA . GLY B 1 176 ? 32.156 -33.812 -35.75 1 93.31 176 GLY B CA 1
ATOM 9928 C C . GLY B 1 176 ? 33.062 -34.969 -35.375 1 93.31 176 GLY B C 1
ATOM 9929 O O . GLY B 1 176 ? 32.594 -36.062 -35.125 1 93.31 176 GLY B O 1
ATOM 9930 N N . ALA B 1 177 ? 34.375 -34.625 -35.344 1 93.38 177 ALA B N 1
ATOM 9931 C CA . ALA B 1 177 ? 35.344 -35.625 -34.969 1 93.38 177 ALA B CA 1
ATOM 9932 C C . ALA B 1 177 ? 35.281 -35.875 -33.438 1 93.38 177 ALA B C 1
ATOM 9934 O O . ALA B 1 177 ? 35.406 -34.938 -32.656 1 93.38 177 ALA B O 1
ATOM 9935 N N . SER B 1 178 ? 35 -37.125 -33.094 1 95.06 178 SER B N 1
ATOM 9936 C CA . SER B 1 178 ? 34.969 -37.5 -31.688 1 95.06 178 SER B CA 1
ATOM 9937 C C . SER B 1 178 ? 36.156 -38.406 -31.328 1 95.06 178 SER B C 1
ATOM 9939 O O . SER B 1 178 ? 36.625 -39.156 -32.156 1 95.06 178 SER B O 1
ATOM 9941 N N . THR B 1 179 ? 36.656 -38.25 -30.141 1 95.38 179 THR B N 1
ATOM 9942 C CA . THR B 1 179 ? 37.781 -39.031 -29.656 1 95.38 179 THR B CA 1
ATOM 9943 C C . THR B 1 179 ? 37.562 -39.5 -28.234 1 95.38 179 THR B C 1
ATOM 9945 O O . THR B 1 179 ? 36.656 -39.031 -27.547 1 95.38 179 THR B O 1
ATOM 9948 N N . TYR B 1 180 ? 38.219 -40.562 -27.797 1 95.62 180 TYR B N 1
ATOM 9949 C CA . TYR B 1 180 ? 38.406 -40.906 -26.391 1 95.62 180 TYR B CA 1
ATOM 9950 C C . TYR B 1 180 ? 39.844 -40.656 -25.953 1 95.62 180 TYR B C 1
ATOM 9952 O O . TYR B 1 180 ? 40.781 -40.688 -26.781 1 95.62 180 TYR B O 1
ATOM 9960 N N . GLY B 1 181 ? 40.031 -40.344 -24.688 1 95.69 181 GLY B N 1
ATOM 9961 C CA . GLY B 1 181 ? 41.375 -40 -24.266 1 95.69 181 GLY B CA 1
ATOM 9962 C C . GLY B 1 181 ? 41.5 -39.875 -22.75 1 95.69 181 GLY B C 1
ATOM 9963 O O . GLY B 1 181 ? 40.594 -40.281 -22.016 1 95.69 181 GLY B O 1
ATOM 9964 N N . ILE B 1 182 ? 42.719 -39.375 -22.375 1 94.12 182 ILE B N 1
ATOM 9965 C CA . ILE B 1 182 ? 43.094 -39.281 -20.969 1 94.12 182 ILE B CA 1
ATOM 9966 C C . ILE B 1 182 ? 42.719 -37.906 -20.438 1 94.12 182 ILE B C 1
ATOM 9968 O O . ILE B 1 182 ? 43 -36.875 -21.078 1 94.12 182 ILE B O 1
ATOM 9972 N N . TRP B 1 183 ? 42 -37.875 -19.312 1 94.38 183 TRP B N 1
ATOM 9973 C CA . TRP B 1 183 ? 41.719 -36.656 -18.547 1 94.38 183 TRP B CA 1
ATOM 9974 C C . TRP B 1 183 ? 42.844 -36.375 -17.547 1 94.38 183 TRP B C 1
ATOM 9976 O O . TRP B 1 183 ? 43.156 -37.219 -16.719 1 94.38 183 TRP B O 1
ATOM 9986 N N . ASP B 1 184 ? 43.438 -35.219 -17.641 1 92.25 184 ASP B N 1
ATOM 9987 C CA . ASP B 1 184 ? 44.469 -34.812 -16.688 1 92.25 184 ASP B CA 1
ATOM 9988 C C . ASP B 1 184 ? 43.844 -34.188 -15.438 1 92.25 184 ASP B C 1
ATOM 9990 O O . ASP B 1 184 ? 43.656 -32.969 -15.375 1 92.25 184 ASP B O 1
ATOM 9994 N N . GLU B 1 185 ? 43.688 -34.938 -14.492 1 93.5 185 GLU B N 1
ATOM 9995 C CA . GLU B 1 185 ? 43.031 -34.531 -13.25 1 93.5 185 GLU B CA 1
ATOM 9996 C C . GLU B 1 185 ? 43.875 -33.469 -12.508 1 93.5 185 GLU B C 1
ATOM 9998 O O . GLU B 1 185 ? 43.312 -32.594 -11.852 1 93.5 185 GLU B O 1
ATOM 10003 N N . THR B 1 186 ? 45.188 -33.5 -12.586 1 93.5 186 THR B N 1
ATOM 10004 C CA . THR B 1 186 ? 46.031 -32.562 -11.898 1 93.5 186 THR B CA 1
ATOM 10005 C C . THR B 1 186 ? 45.906 -31.156 -12.484 1 93.5 186 THR B C 1
ATOM 10007 O O . THR B 1 186 ? 45.812 -30.172 -11.742 1 93.5 186 THR B O 1
ATOM 10010 N N . ALA B 1 187 ? 45.875 -31.109 -13.734 1 92.75 187 ALA B N 1
ATOM 10011 C CA . ALA B 1 187 ? 45.656 -29.844 -14.414 1 92.75 187 ALA B CA 1
ATOM 10012 C C . ALA B 1 187 ? 44.312 -29.25 -14.031 1 92.75 187 ALA B C 1
ATOM 10014 O O . ALA B 1 187 ? 44.219 -28.047 -13.758 1 92.75 187 ALA B O 1
ATOM 10015 N N . TYR B 1 188 ? 43.312 -30.062 -14.055 1 94.25 188 TYR B N 1
ATOM 10016 C CA . TYR B 1 188 ? 41.969 -29.641 -13.742 1 94.25 188 TYR B CA 1
ATOM 10017 C C . TYR B 1 188 ? 41.875 -29.125 -12.312 1 94.25 188 TYR B C 1
ATOM 10019 O O . TYR B 1 188 ? 41.25 -28.094 -12.055 1 94.25 188 TYR B O 1
ATOM 10027 N N . GLN B 1 189 ? 42.469 -29.75 -11.367 1 95.5 189 GLN B N 1
ATOM 10028 C CA . GLN B 1 189 ? 42.406 -29.344 -9.969 1 95.5 189 GLN B CA 1
ATOM 10029 C C . GLN B 1 189 ? 43.156 -28.031 -9.75 1 95.5 189 GLN B C 1
ATOM 10031 O O . GLN B 1 189 ? 42.688 -27.188 -8.969 1 95.5 189 GLN B O 1
ATOM 10036 N N . LEU B 1 190 ? 44.281 -27.906 -10.375 1 94.81 190 LEU B N 1
ATOM 10037 C CA . LEU B 1 190 ? 44.969 -26.625 -10.305 1 94.81 190 LEU B CA 1
ATOM 10038 C C . LEU B 1 190 ? 44.094 -25.5 -10.867 1 94.81 190 LEU B C 1
ATOM 10040 O O . LEU B 1 190 ? 44.062 -24.406 -10.297 1 94.81 190 LEU B O 1
ATOM 10044 N N . TYR B 1 191 ? 43.5 -25.797 -11.969 1 93.88 191 TYR B N 1
ATOM 10045 C CA . TYR B 1 191 ? 42.594 -24.828 -12.594 1 93.88 191 TYR B CA 1
ATOM 10046 C C . TYR B 1 191 ? 41.531 -24.406 -11.617 1 93.88 191 TYR B C 1
ATOM 10048 O O . TYR B 1 191 ? 41.25 -23.203 -11.461 1 93.88 191 TYR B O 1
ATOM 10056 N N . MET B 1 192 ? 40.875 -25.281 -10.922 1 95.56 192 MET B N 1
ATOM 10057 C CA . MET B 1 192 ? 39.812 -24.984 -9.977 1 95.56 192 MET B CA 1
ATOM 10058 C C . MET B 1 192 ? 40.344 -24.172 -8.797 1 95.56 192 MET B C 1
ATOM 10060 O O . MET B 1 192 ? 39.656 -23.297 -8.289 1 95.56 192 MET B O 1
ATOM 10064 N N . ASP B 1 193 ? 41.562 -24.438 -8.352 1 96.31 193 ASP B N 1
ATOM 10065 C CA . ASP B 1 193 ? 42.188 -23.656 -7.281 1 96.31 193 ASP B CA 1
ATOM 10066 C C . ASP B 1 193 ? 42.375 -22.203 -7.699 1 96.31 193 ASP B C 1
ATOM 10068 O O . ASP B 1 193 ? 42 -21.281 -6.953 1 96.31 193 ASP B O 1
ATOM 10072 N N . VAL B 1 194 ? 42.938 -22.078 -8.836 1 93.88 194 VAL B N 1
ATOM 10073 C CA . VAL B 1 194 ? 43.25 -20.75 -9.352 1 93.88 194 VAL B CA 1
ATOM 10074 C C . VAL B 1 194 ? 42 -19.969 -9.625 1 93.88 194 VAL B C 1
ATOM 10076 O O . VAL B 1 194 ? 41.875 -18.781 -9.281 1 93.88 194 VAL B O 1
ATOM 10079 N N . MET B 1 195 ? 41.031 -20.609 -10.227 1 94.25 195 MET B N 1
ATOM 10080 C CA . MET B 1 195 ? 39.75 -19.938 -10.531 1 94.25 195 MET B CA 1
ATOM 10081 C C . MET B 1 195 ? 39.031 -19.531 -9.25 1 94.25 195 MET B C 1
ATOM 10083 O O . MET B 1 195 ? 38.406 -18.484 -9.211 1 94.25 195 MET B O 1
ATOM 10087 N N . THR B 1 196 ? 39.125 -20.266 -8.219 1 95.62 196 THR B N 1
ATOM 10088 C CA . THR B 1 196 ? 38.5 -19.953 -6.926 1 95.62 196 THR B CA 1
ATOM 10089 C C . THR B 1 196 ? 39.156 -18.719 -6.309 1 95.62 196 THR B C 1
ATOM 10091 O O . THR B 1 196 ? 38.469 -17.766 -5.914 1 95.62 196 THR B O 1
ATOM 10094 N N . LEU B 1 197 ? 40.469 -18.719 -6.258 1 94.62 197 LEU B N 1
ATOM 10095 C CA . LEU B 1 197 ? 41.188 -17.594 -5.668 1 94.62 197 LEU B CA 1
ATOM 10096 C C . LEU B 1 197 ? 41 -16.328 -6.496 1 94.62 197 LEU B C 1
ATOM 10098 O O . LEU B 1 197 ? 40.844 -15.242 -5.945 1 94.62 197 LEU B O 1
ATOM 10102 N N . ASN B 1 198 ? 41.062 -16.5 -7.809 1 92.06 198 ASN B N 1
ATOM 10103 C CA . ASN B 1 198 ? 40.844 -15.352 -8.695 1 92.06 198 ASN B CA 1
ATOM 10104 C C . ASN B 1 198 ? 39.469 -14.75 -8.516 1 92.06 198 ASN B C 1
ATOM 10106 O O . ASN B 1 198 ? 39.312 -13.531 -8.5 1 92.06 198 ASN B O 1
ATOM 10110 N N . GLY B 1 199 ? 38.5 -15.625 -8.453 1 92.62 199 GLY B N 1
ATOM 10111 C CA . GLY B 1 199 ? 37.125 -15.156 -8.211 1 92.62 199 GLY B CA 1
ATOM 10112 C C . GLY B 1 199 ? 36.969 -14.477 -6.871 1 92.62 199 GLY B C 1
ATOM 10113 O O . GLY B 1 199 ? 36.25 -13.492 -6.754 1 92.62 199 GLY B O 1
ATOM 10114 N N . LEU B 1 200 ? 37.562 -14.992 -5.867 1 93.12 200 LEU B N 1
ATOM 10115 C CA . LEU B 1 200 ? 37.5 -14.398 -4.535 1 93.12 200 LEU B CA 1
ATOM 10116 C C . LEU B 1 200 ? 38.156 -13.023 -4.523 1 93.12 200 LEU B C 1
ATOM 10118 O O . LEU B 1 200 ? 37.625 -12.086 -3.904 1 93.12 200 LEU B O 1
ATOM 10122 N N . LEU B 1 201 ? 39.25 -12.859 -5.156 1 90.19 201 LEU B N 1
ATOM 10123 C CA . LEU B 1 201 ? 40 -11.609 -5.207 1 90.19 201 LEU B CA 1
ATOM 10124 C C . LEU B 1 201 ? 39.156 -10.5 -5.824 1 90.19 201 LEU B C 1
ATOM 10126 O O . LEU B 1 201 ? 39.281 -9.328 -5.449 1 90.19 201 LEU B O 1
ATOM 10130 N N . GLU B 1 202 ? 38.25 -10.812 -6.652 1 88.94 202 GLU B N 1
ATOM 10131 C CA . GLU B 1 202 ? 37.375 -9.859 -7.344 1 88.94 202 GLU B CA 1
ATOM 10132 C C . GLU B 1 202 ? 36.406 -9.203 -6.383 1 88.94 202 GLU B C 1
ATOM 10134 O O . GLU B 1 202 ? 35.938 -8.094 -6.633 1 88.94 202 GLU B O 1
ATOM 10139 N N . VAL B 1 203 ? 36.125 -9.82 -5.301 1 90.38 203 VAL B N 1
ATOM 10140 C CA . VAL B 1 203 ? 34.969 -9.359 -4.547 1 90.38 203 VAL B CA 1
ATOM 10141 C C . VAL B 1 203 ? 35.406 -8.938 -3.145 1 90.38 203 VAL B C 1
ATOM 10143 O O . VAL B 1 203 ? 34.656 -8.211 -2.461 1 90.38 203 VAL B O 1
ATOM 10146 N N . ILE B 1 204 ? 36.531 -9.367 -2.678 1 89.5 204 ILE B N 1
ATOM 10147 C CA . ILE B 1 204 ? 36.969 -9 -1.327 1 89.5 204 ILE B CA 1
ATOM 10148 C C . ILE B 1 204 ? 37.594 -7.613 -1.337 1 89.5 204 ILE B C 1
ATOM 10150 O O . ILE B 1 204 ? 37.875 -7.062 -2.402 1 89.5 204 ILE B O 1
ATOM 10154 N N . ASP B 1 205 ? 37.719 -6.953 -0.208 1 84 205 ASP B N 1
ATOM 10155 C CA . ASP B 1 205 ? 38.344 -5.641 -0.053 1 84 205 ASP B CA 1
ATOM 10156 C C . ASP B 1 205 ? 39.781 -5.66 -0.549 1 84 205 ASP B C 1
ATOM 10158 O O . ASP B 1 205 ? 40.625 -6.352 0.022 1 84 205 ASP B O 1
ATOM 10162 N N . GLN B 1 206 ? 40.062 -4.957 -1.593 1 85 206 GLN B N 1
ATOM 10163 C CA . GLN B 1 206 ? 41.344 -4.965 -2.273 1 85 206 GLN B CA 1
ATOM 10164 C C . GLN B 1 206 ? 42.438 -4.449 -1.359 1 85 206 GLN B C 1
ATOM 10166 O O . GLN B 1 206 ? 43.625 -4.703 -1.602 1 85 206 GLN B O 1
ATOM 10171 N N . ASP B 1 207 ? 42.125 -3.85 -0.264 1 79 207 ASP B N 1
ATOM 10172 C CA . ASP B 1 207 ? 43.094 -3.287 0.666 1 79 207 ASP B CA 1
ATOM 10173 C C . ASP B 1 207 ? 43.375 -4.254 1.812 1 79 207 ASP B C 1
ATOM 10175 O O . ASP B 1 207 ? 44.219 -3.979 2.666 1 79 207 ASP B O 1
ATOM 10179 N N . SER B 1 208 ? 42.781 -5.391 1.83 1 82.88 208 SER B N 1
ATOM 10180 C CA . SER B 1 208 ? 42.938 -6.352 2.918 1 82.88 208 SER B CA 1
ATOM 10181 C C . SER B 1 208 ? 44.219 -7.176 2.746 1 82.88 208 SER B C 1
ATOM 10183 O O . SER B 1 208 ? 44.719 -7.324 1.63 1 82.88 208 SER B O 1
ATOM 10185 N N . LEU B 1 209 ? 44.719 -7.77 3.842 1 81.88 209 LEU B N 1
ATOM 10186 C CA . LEU B 1 209 ? 45.844 -8.703 3.797 1 81.88 209 LEU B CA 1
ATOM 10187 C C . LEU B 1 209 ? 45.469 -9.961 3.01 1 81.88 209 LEU B C 1
ATOM 10189 O O . LEU B 1 209 ? 46.312 -10.539 2.328 1 81.88 209 LEU B O 1
ATOM 10193 N N . ARG B 1 210 ? 44.281 -10.273 3.137 1 89.25 210 ARG B N 1
ATOM 10194 C CA . ARG B 1 210 ? 43.781 -11.461 2.436 1 89.25 210 ARG B CA 1
ATOM 10195 C C . ARG B 1 210 ? 43.875 -11.281 0.924 1 89.25 210 ARG B C 1
ATOM 10197 O O . ARG B 1 210 ? 44.312 -12.195 0.214 1 89.25 210 ARG B O 1
ATOM 10204 N N . ALA B 1 211 ? 43.438 -10.156 0.476 1 89.19 211 ALA B N 1
ATOM 10205 C CA . ALA B 1 211 ? 43.562 -9.867 -0.951 1 89.19 211 ALA B CA 1
ATOM 10206 C C . ALA B 1 211 ? 45 -9.93 -1.405 1 89.19 211 ALA B C 1
ATOM 10208 O O . ALA B 1 211 ? 45.312 -10.477 -2.473 1 89.19 211 ALA B O 1
ATOM 10209 N N . GLU B 1 212 ? 45.906 -9.469 -0.623 1 85.75 212 GLU B N 1
ATOM 10210 C CA . GLU B 1 212 ? 47.344 -9.477 -0.945 1 85.75 212 GLU B CA 1
ATOM 10211 C C . GLU B 1 212 ? 47.875 -10.898 -1.008 1 85.75 212 GLU B C 1
ATOM 10213 O O . GLU B 1 212 ? 48.625 -11.242 -1.925 1 85.75 212 GLU B O 1
ATOM 10218 N N . ARG B 1 213 ? 47.531 -11.656 -0.09 1 88.5 213 ARG B N 1
ATOM 10219 C CA . ARG B 1 213 ? 48 -13.039 -0.044 1 88.5 213 ARG B CA 1
ATOM 10220 C C . ARG B 1 213 ? 47.5 -13.836 -1.235 1 88.5 213 ARG B C 1
ATOM 10222 O O . ARG B 1 213 ? 48.188 -14.695 -1.769 1 88.5 213 ARG B O 1
ATOM 10229 N N . ILE B 1 214 ? 46.312 -13.617 -1.61 1 92.88 214 ILE B N 1
ATOM 10230 C CA . ILE B 1 214 ? 45.719 -14.305 -2.764 1 92.88 214 ILE B CA 1
ATOM 10231 C C . ILE B 1 214 ? 46.438 -13.844 -4.039 1 92.88 214 ILE B C 1
ATOM 10233 O O . ILE B 1 214 ? 46.75 -14.664 -4.906 1 92.88 214 ILE B O 1
ATOM 10237 N N . ALA B 1 215 ? 46.625 -12.523 -4.121 1 90.06 215 ALA B N 1
ATOM 10238 C CA . ALA B 1 215 ? 47.344 -11.984 -5.266 1 90.06 215 ALA B CA 1
ATOM 10239 C C . ALA B 1 215 ? 48.719 -12.633 -5.391 1 90.06 215 ALA B C 1
ATOM 10241 O O . ALA B 1 215 ? 49.125 -13.039 -6.48 1 90.06 215 ALA B O 1
ATOM 10242 N N . GLU B 1 216 ? 49.375 -12.742 -4.316 1 87.94 216 GLU B N 1
ATOM 10243 C CA . GLU B 1 216 ? 50.688 -13.367 -4.293 1 87.94 216 GLU B CA 1
ATOM 10244 C C . GLU B 1 216 ? 50.625 -14.82 -4.746 1 87.94 216 GLU B C 1
ATOM 10246 O O . GLU B 1 216 ? 51.5 -15.281 -5.496 1 87.94 216 GLU B O 1
ATOM 10251 N N . ALA B 1 217 ? 49.688 -15.477 -4.25 1 92.25 217 ALA B N 1
ATOM 10252 C CA . ALA B 1 217 ? 49.531 -16.875 -4.621 1 92.25 217 ALA B CA 1
ATOM 10253 C C . ALA B 1 217 ? 49.281 -17.016 -6.121 1 92.25 217 ALA B C 1
ATOM 10255 O O . ALA B 1 217 ? 49.875 -17.906 -6.762 1 92.25 217 ALA B O 1
ATOM 10256 N N . LEU B 1 218 ? 48.469 -16.203 -6.684 1 93.69 218 LEU B N 1
ATOM 10257 C CA . LEU B 1 218 ? 48.156 -16.25 -8.109 1 93.69 218 LEU B CA 1
ATOM 10258 C C . LEU B 1 218 ? 49.375 -15.891 -8.945 1 93.69 218 LEU B C 1
ATOM 10260 O O . LEU B 1 218 ? 49.594 -16.484 -10.008 1 93.69 218 LEU B O 1
ATOM 10264 N N . GLU B 1 219 ? 50.125 -14.93 -8.453 1 89 219 GLU B N 1
ATOM 10265 C CA . GLU B 1 219 ? 51.375 -14.586 -9.125 1 89 219 GLU B CA 1
ATOM 10266 C C . GLU B 1 219 ? 52.344 -15.742 -9.086 1 89 219 GLU B C 1
ATOM 10268 O O . GLU B 1 219 ? 52.969 -16.062 -10.102 1 89 219 GLU B O 1
ATOM 10273 N N . THR B 1 220 ? 52.406 -16.344 -7.941 1 89.88 220 THR B N 1
ATOM 10274 C CA . THR B 1 220 ? 53.281 -17.484 -7.754 1 89.88 220 THR B CA 1
ATOM 10275 C C . THR B 1 220 ? 52.906 -18.625 -8.703 1 89.88 220 THR B C 1
ATOM 10277 O O . THR B 1 220 ? 53.812 -19.281 -9.266 1 89.88 220 THR B O 1
ATOM 10280 N N . PHE B 1 221 ? 51.688 -18.922 -8.867 1 92.75 221 PHE B N 1
ATOM 10281 C CA . PHE B 1 221 ? 51.156 -19.906 -9.82 1 92.75 221 PHE B CA 1
ATOM 10282 C C . PHE B 1 221 ? 51.75 -19.688 -11.203 1 92.75 221 PHE B C 1
ATOM 10284 O O . PHE B 1 221 ? 52.25 -20.625 -11.828 1 92.75 221 PHE B O 1
ATOM 10291 N N . THR B 1 222 ? 51.781 -18.438 -11.656 1 91.25 222 THR B N 1
ATOM 10292 C CA . THR B 1 222 ? 52.281 -18.156 -13 1 91.25 222 THR B CA 1
ATOM 10293 C C . THR B 1 222 ? 53.781 -18.312 -13.086 1 91.25 222 THR B C 1
ATOM 10295 O O . THR B 1 222 ? 54.344 -18.578 -14.156 1 91.25 222 THR B O 1
ATOM 10298 N N . LEU B 1 223 ? 54.5 -18.156 -11.969 1 88.06 223 LEU B N 1
ATOM 10299 C CA . LEU B 1 223 ? 55.969 -18.266 -11.945 1 88.06 223 LEU B CA 1
ATOM 10300 C C . LEU B 1 223 ? 56.375 -19.734 -11.938 1 88.06 223 LEU B C 1
ATOM 10302 O O . LEU B 1 223 ? 57.438 -20.078 -12.461 1 88.06 223 LEU B O 1
ATOM 10306 N N . LEU B 1 224 ? 55.531 -20.578 -11.406 1 91.75 224 LEU B N 1
ATOM 10307 C CA . LEU B 1 224 ? 55.906 -21.969 -11.18 1 91.75 224 LEU B CA 1
ATOM 10308 C C . LEU B 1 224 ? 55.5 -22.844 -12.367 1 91.75 224 LEU B C 1
ATOM 10310 O O . LEU B 1 224 ? 56.219 -23.766 -12.75 1 91.75 224 LEU B O 1
ATOM 10314 N N . VAL B 1 225 ? 54.344 -22.609 -12.891 1 92.5 225 VAL B N 1
ATOM 10315 C CA . VAL B 1 225 ? 53.844 -23.422 -13.984 1 92.5 225 VAL B CA 1
ATOM 10316 C C . VAL B 1 225 ? 54.625 -23.125 -15.258 1 92.5 225 VAL B C 1
ATOM 10318 O O . VAL B 1 225 ? 54.75 -21.953 -15.648 1 92.5 225 VAL B O 1
ATOM 10321 N N . ASP B 1 226 ? 55.156 -24.125 -15.828 1 87.62 226 ASP B N 1
ATOM 10322 C CA . ASP B 1 226 ? 55.938 -23.969 -17.047 1 87.62 226 ASP B CA 1
ATOM 10323 C C . ASP B 1 226 ? 55.344 -24.828 -18.188 1 87.62 226 ASP B C 1
ATOM 10325 O O . ASP B 1 226 ? 55.656 -26.016 -18.281 1 87.62 226 ASP B O 1
ATOM 10329 N N . PHE B 1 227 ? 54.625 -24.203 -19.031 1 88.25 227 PHE B N 1
ATOM 10330 C CA . PHE B 1 227 ? 53.906 -24.891 -20.094 1 88.25 227 PHE B CA 1
ATOM 10331 C C . PHE B 1 227 ? 54.844 -25.359 -21.172 1 88.25 227 PHE B C 1
ATOM 10333 O O . PHE B 1 227 ? 54.469 -26.188 -22.031 1 88.25 227 PHE B O 1
ATOM 10340 N N . GLU B 1 228 ? 56.094 -24.906 -21.188 1 83.25 228 GLU B N 1
ATOM 10341 C CA . GLU B 1 228 ? 57.031 -25.172 -22.266 1 83.25 228 GLU B CA 1
ATOM 10342 C C . GLU B 1 228 ? 57.781 -26.484 -22.016 1 83.25 228 GLU B C 1
ATOM 10344 O O . GLU B 1 228 ? 58.562 -26.922 -22.859 1 83.25 228 GLU B O 1
ATOM 10349 N N . GLN B 1 229 ? 57.562 -27.109 -20.953 1 84.5 229 GLN B N 1
ATOM 10350 C CA . GLN B 1 229 ? 58.156 -28.391 -20.625 1 84.5 229 GLN B CA 1
ATOM 10351 C C . GLN B 1 229 ? 57.406 -29.562 -21.219 1 84.5 229 GLN B C 1
ATOM 10353 O O . GLN B 1 229 ? 56.281 -29.375 -21.703 1 84.5 229 GLN B O 1
ATOM 10358 N N . ASP B 1 230 ? 57.969 -30.625 -21.188 1 84.25 230 ASP B N 1
ATOM 10359 C CA . ASP B 1 230 ? 57.281 -31.828 -21.641 1 84.25 230 ASP B CA 1
ATOM 10360 C C . ASP B 1 230 ? 56.156 -32.188 -20.672 1 84.25 230 ASP B C 1
ATOM 10362 O O . ASP B 1 230 ? 56 -31.578 -19.609 1 84.25 230 ASP B O 1
ATOM 10366 N N . LYS B 1 231 ? 55.312 -33.094 -21.016 1 87.62 231 LYS B N 1
ATOM 10367 C CA . LYS B 1 231 ? 54.062 -33.375 -20.328 1 87.62 231 LYS B CA 1
ATOM 10368 C C . LYS B 1 231 ? 54.344 -33.781 -18.859 1 87.62 231 LYS B C 1
ATOM 10370 O O . LYS B 1 231 ? 53.625 -33.312 -17.969 1 87.62 231 LYS B O 1
ATOM 10375 N N . GLU B 1 232 ? 55.344 -34.562 -18.609 1 87.31 232 GLU B N 1
ATOM 10376 C CA . GLU B 1 232 ? 55.625 -35 -17.25 1 87.31 232 GLU B CA 1
ATOM 10377 C C . GLU B 1 232 ? 56.094 -33.844 -16.375 1 87.31 232 GLU B C 1
ATOM 10379 O O . GLU B 1 232 ? 55.656 -33.688 -15.234 1 87.31 232 GLU B O 1
ATOM 10384 N N . ALA B 1 233 ? 57 -33.125 -16.938 1 86.75 233 ALA B N 1
ATOM 10385 C CA . ALA B 1 233 ? 57.531 -31.984 -16.203 1 86.75 233 ALA B CA 1
ATOM 10386 C C . ALA B 1 233 ? 56.469 -30.922 -16.016 1 86.75 233 ALA B C 1
ATOM 10388 O O . ALA B 1 233 ? 56.438 -30.25 -14.977 1 86.75 233 ALA B O 1
ATOM 10389 N N . ARG B 1 234 ? 55.719 -30.828 -17.016 1 90 234 ARG B N 1
ATOM 10390 C CA . ARG B 1 234 ? 54.594 -29.875 -16.922 1 90 234 ARG B CA 1
ATOM 10391 C C . ARG 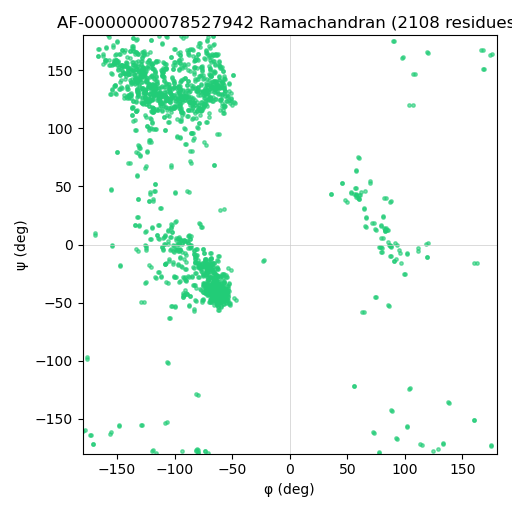B 1 234 ? 53.656 -30.25 -15.797 1 90 234 ARG B C 1
ATOM 10393 O O . ARG B 1 234 ? 53.281 -29.406 -14.977 1 90 234 ARG B O 1
ATOM 10400 N N . THR B 1 235 ? 53.281 -31.469 -15.711 1 92.25 235 THR B N 1
ATOM 10401 C CA . THR B 1 235 ? 52.406 -31.953 -14.664 1 92.25 235 THR B CA 1
ATOM 10402 C C . THR B 1 235 ? 53.031 -31.797 -13.289 1 92.25 235 THR B C 1
ATOM 10404 O O . THR B 1 235 ? 52.375 -31.484 -12.312 1 92.25 235 THR B O 1
ATOM 10407 N N . ALA B 1 236 ? 54.312 -32 -13.289 1 90.75 236 ALA B N 1
ATOM 10408 C CA . ALA B 1 236 ? 55.031 -31.812 -12.039 1 90.75 236 ALA B CA 1
ATOM 10409 C C . ALA B 1 236 ? 54.969 -30.344 -11.594 1 90.75 236 ALA B C 1
ATOM 10411 O O . ALA B 1 236 ? 54.844 -30.062 -10.406 1 90.75 236 ALA B O 1
ATOM 10412 N N . SER B 1 237 ? 55.062 -29.531 -12.539 1 92.62 237 SER B N 1
ATOM 10413 C CA . SER B 1 237 ? 54.969 -28.109 -12.219 1 92.62 237 SER B CA 1
ATOM 10414 C C . SER B 1 237 ? 53.594 -27.75 -11.688 1 92.62 237 SER B C 1
ATOM 10416 O O . SER B 1 237 ? 53.469 -26.844 -10.867 1 92.62 237 SER B O 1
ATOM 10418 N N . TYR B 1 238 ? 52.594 -28.453 -12.172 1 95.75 238 TYR B N 1
ATOM 10419 C CA . TYR B 1 238 ? 51.25 -28.219 -11.656 1 95.75 238 TYR B CA 1
ATOM 10420 C C . TYR B 1 238 ? 51.156 -28.625 -10.188 1 95.75 238 TYR B C 1
ATOM 10422 O O . TYR B 1 238 ? 50.531 -27.922 -9.383 1 95.75 238 TYR B O 1
ATOM 10430 N N . ARG B 1 239 ? 51.75 -29.656 -9.828 1 95.5 239 ARG B N 1
ATOM 10431 C CA . ARG B 1 239 ? 51.75 -30.125 -8.445 1 95.5 239 ARG B CA 1
ATOM 10432 C C . ARG B 1 239 ? 52.5 -29.125 -7.547 1 95.5 239 ARG B C 1
ATOM 10434 O O . ARG B 1 239 ? 52.062 -28.859 -6.422 1 95.5 239 ARG B O 1
ATOM 10441 N N . VAL B 1 240 ? 53.562 -28.641 -8.062 1 92.81 240 VAL B N 1
ATOM 10442 C CA . VAL B 1 240 ? 54.344 -27.672 -7.301 1 92.81 240 VAL B CA 1
ATOM 10443 C C . VAL B 1 240 ? 53.531 -26.391 -7.105 1 92.81 240 VAL B C 1
ATOM 10445 O O . VAL B 1 240 ? 53.531 -25.812 -6.02 1 92.81 240 VAL B O 1
ATOM 10448 N N . ALA B 1 241 ? 52.938 -26.047 -8.148 1 94.62 241 ALA B N 1
ATOM 10449 C CA . ALA B 1 241 ? 52.125 -24.844 -8.078 1 94.62 241 ALA B CA 1
ATOM 10450 C C . ALA B 1 241 ? 50.969 -25.016 -7.082 1 94.62 241 ALA B C 1
ATOM 10452 O O . ALA B 1 241 ? 50.656 -24.109 -6.312 1 94.62 241 ALA B O 1
ATOM 10453 N N . ARG B 1 242 ? 50.281 -26.125 -7.086 1 96 242 ARG B N 1
ATOM 10454 C CA . ARG B 1 242 ? 49.188 -26.391 -6.16 1 96 242 ARG B CA 1
ATOM 10455 C C . ARG B 1 242 ? 49.656 -26.359 -4.715 1 96 242 ARG B C 1
ATOM 10457 O O . ARG B 1 242 ? 48.969 -25.844 -3.83 1 96 242 ARG B O 1
ATOM 10464 N N . GLU B 1 243 ? 50.844 -26.891 -4.535 1 94.38 243 GLU B N 1
ATOM 10465 C CA . GLU B 1 243 ? 51.406 -26.859 -3.197 1 94.38 243 GLU B CA 1
ATOM 10466 C C . GLU B 1 243 ? 51.75 -25.438 -2.768 1 94.38 243 GLU B C 1
ATOM 10468 O O . GLU B 1 243 ? 51.594 -25.094 -1.595 1 94.38 243 GLU B O 1
ATOM 10473 N N . ALA B 1 244 ? 52.188 -24.719 -3.643 1 91.19 244 ALA B N 1
ATOM 10474 C CA . ALA B 1 244 ? 52.562 -23.344 -3.344 1 91.19 244 ALA B CA 1
ATOM 10475 C C . ALA B 1 244 ? 51.344 -22.5 -2.99 1 91.19 244 ALA B C 1
ATOM 10477 O O . ALA B 1 244 ? 51.406 -21.578 -2.166 1 91.19 244 ALA B O 1
ATOM 10478 N N . ILE B 1 245 ? 50.219 -22.797 -3.619 1 94.06 245 ILE B N 1
ATOM 10479 C CA . ILE B 1 245 ? 49.062 -21.938 -3.391 1 94.06 245 ILE B CA 1
ATOM 10480 C C . ILE B 1 245 ? 48.219 -22.516 -2.275 1 94.06 245 ILE B C 1
ATOM 10482 O O . ILE B 1 245 ? 47.219 -21.906 -1.852 1 94.06 245 ILE B O 1
ATOM 10486 N N . ARG B 1 246 ? 48.531 -23.625 -1.816 1 94.19 246 ARG B N 1
ATOM 10487 C CA . ARG B 1 246 ? 47.781 -24.375 -0.812 1 94.19 246 ARG B CA 1
ATOM 10488 C C . ARG B 1 246 ? 47.531 -23.516 0.425 1 94.19 246 ARG B C 1
ATOM 10490 O O . ARG B 1 246 ? 46.438 -23.516 0.971 1 94.19 246 ARG B O 1
ATOM 10497 N N . PRO B 1 247 ? 48.469 -22.75 0.927 1 90.25 247 PRO B N 1
ATOM 10498 C CA . PRO B 1 247 ? 48.188 -21.938 2.113 1 90.25 247 PRO B CA 1
ATOM 10499 C C . PRO B 1 247 ? 47.062 -20.922 1.887 1 90.25 247 PRO B C 1
ATOM 10501 O O . PRO B 1 247 ? 46.281 -20.672 2.795 1 90.25 247 PRO B O 1
ATOM 10504 N N . ALA B 1 248 ? 47.062 -20.375 0.747 1 92.5 248 ALA B N 1
ATOM 10505 C CA . ALA B 1 248 ? 46 -19.438 0.419 1 92.5 248 ALA B CA 1
ATOM 10506 C C . ALA B 1 248 ? 44.656 -20.156 0.337 1 92.5 248 ALA B C 1
ATOM 10508 O O . ALA B 1 248 ? 43.625 -19.594 0.688 1 92.5 248 ALA B O 1
ATOM 10509 N N . MET B 1 249 ? 44.656 -21.422 -0.151 1 94.44 249 MET B N 1
ATOM 10510 C CA . MET B 1 249 ? 43.438 -22.234 -0.327 1 94.44 249 MET B CA 1
ATOM 10511 C C . MET B 1 249 ? 42.969 -22.781 1.01 1 94.44 249 MET B C 1
ATOM 10513 O O . MET B 1 249 ? 41.781 -23.094 1.162 1 94.44 249 MET B O 1
ATOM 10517 N N . GLU B 1 250 ? 43.844 -22.844 1.982 1 93.19 250 GLU B N 1
ATOM 10518 C CA . GLU B 1 250 ? 43.469 -23.516 3.236 1 93.19 250 GLU B CA 1
ATOM 10519 C C . GLU B 1 250 ? 43.219 -22.484 4.34 1 93.19 250 GLU B C 1
ATOM 10521 O O . GLU B 1 250 ? 42.875 -22.859 5.465 1 93.19 250 GLU B O 1
ATOM 10526 N N . ALA B 1 251 ? 43.312 -21.203 4.016 1 91 251 ALA B N 1
ATOM 10527 C CA . ALA B 1 251 ? 42.969 -20.188 5.004 1 91 251 ALA B CA 1
ATOM 10528 C C . ALA B 1 251 ? 41.5 -20.266 5.383 1 91 251 ALA B C 1
ATOM 10530 O O . ALA B 1 251 ? 40.625 -20.375 4.512 1 91 251 ALA B O 1
ATOM 10531 N N . LYS B 1 252 ? 41.219 -20.188 6.703 1 92.44 252 LYS B N 1
ATOM 10532 C CA . LYS B 1 252 ? 39.844 -20.422 7.184 1 92.44 252 LYS B CA 1
ATOM 10533 C C . LYS B 1 252 ? 39.188 -19.141 7.641 1 92.44 252 LYS B C 1
ATOM 10535 O O . LYS B 1 252 ? 39.875 -18.203 8.07 1 92.44 252 LYS B O 1
ATOM 10540 N N . ASN B 1 253 ? 37.844 -19.109 7.504 1 90.81 253 ASN B N 1
ATOM 10541 C CA . ASN B 1 253 ? 37.031 -17.969 7.855 1 90.81 253 ASN B CA 1
ATOM 10542 C C . ASN B 1 253 ? 37 -17.734 9.359 1 90.81 253 ASN B C 1
ATOM 10544 O O . ASN B 1 253 ? 37.375 -18.609 10.141 1 90.81 253 ASN B O 1
ATOM 10548 N N . GLY B 1 254 ? 36.594 -16.438 9.625 1 79.19 254 GLY B N 1
ATOM 10549 C CA . GLY B 1 254 ? 36.188 -16.172 10.992 1 79.19 254 GLY B CA 1
ATOM 10550 C C . GLY B 1 254 ? 34.844 -16.828 11.352 1 79.19 254 GLY B C 1
ATOM 10551 O O . GLY B 1 254 ? 34.188 -17.391 10.492 1 79.19 254 GLY B O 1
ATOM 10552 N N . SER B 1 255 ? 34.406 -16.656 12.586 1 80.31 255 SER B N 1
ATOM 10553 C CA . SER B 1 255 ? 33.25 -17.359 13.125 1 80.31 255 SER B CA 1
ATOM 10554 C C . SER B 1 255 ? 31.938 -16.719 12.688 1 80.31 255 SER B C 1
ATOM 10556 O O . SER B 1 255 ? 30.875 -17.344 12.75 1 80.31 255 SER B O 1
ATOM 10558 N N . SER B 1 256 ? 31.938 -15.484 12.18 1 78.38 256 SER B N 1
ATOM 10559 C CA . SER B 1 256 ? 30.703 -14.766 11.898 1 78.38 256 SER B CA 1
ATOM 10560 C C . SER B 1 256 ? 30.375 -14.789 10.406 1 78.38 256 SER B C 1
ATOM 10562 O O . SER B 1 256 ? 29.453 -14.109 9.953 1 78.38 256 SER B O 1
ATOM 10564 N N . MET B 1 257 ? 31.094 -15.617 9.625 1 87.75 257 MET B N 1
ATOM 10565 C CA . MET B 1 257 ? 30.828 -15.688 8.195 1 87.75 257 MET B CA 1
ATOM 10566 C C . MET B 1 257 ? 29.5 -16.406 7.926 1 87.75 257 MET B C 1
ATOM 10568 O O . MET B 1 257 ? 29.203 -17.406 8.57 1 87.75 257 MET B O 1
ATOM 10572 N N . PRO B 1 258 ? 28.641 -15.844 7.059 1 90.38 258 PRO B N 1
ATOM 10573 C CA . PRO B 1 258 ? 27.375 -16.516 6.758 1 90.38 258 PRO B CA 1
ATOM 10574 C C . PRO B 1 258 ? 27.562 -17.891 6.152 1 90.38 258 PRO B C 1
ATOM 10576 O O . PRO B 1 258 ? 28.594 -18.172 5.527 1 90.38 258 PRO B O 1
ATOM 10579 N N . GLU B 1 259 ? 26.594 -18.719 6.398 1 93.06 259 GLU B N 1
ATOM 10580 C CA . GLU B 1 259 ? 26.594 -20.078 5.863 1 93.06 259 GLU B CA 1
ATOM 10581 C C . GLU B 1 259 ? 25.547 -20.234 4.758 1 93.06 259 GLU B C 1
ATOM 10583 O O . GLU B 1 259 ? 24.375 -19.891 4.949 1 93.06 259 GLU B O 1
ATOM 10588 N N . PHE B 1 260 ? 26.047 -20.75 3.664 1 96.06 260 PHE B N 1
ATOM 10589 C CA . PHE B 1 260 ? 25.172 -21.047 2.535 1 96.06 260 PHE B CA 1
ATOM 10590 C C . PHE B 1 260 ? 24.844 -22.531 2.475 1 96.06 260 PHE B C 1
ATOM 10592 O O . PHE B 1 260 ? 25.75 -23.375 2.447 1 96.06 260 PHE B O 1
ATOM 10599 N N . TYR B 1 261 ? 23.547 -22.828 2.615 1 96.69 261 TYR B N 1
ATOM 10600 C CA . TYR B 1 261 ? 23.047 -24.188 2.391 1 96.69 261 TYR B CA 1
ATOM 10601 C C . TYR B 1 261 ? 22.812 -24.438 0.907 1 96.69 261 TYR B C 1
ATOM 10603 O O . TYR B 1 261 ? 21.922 -23.844 0.3 1 96.69 261 TYR B O 1
ATOM 10611 N N . CYS B 1 262 ? 23.609 -25.359 0.387 1 97.69 262 CYS B N 1
ATOM 10612 C CA . CYS B 1 262 ? 23.609 -25.547 -1.06 1 97.69 262 CYS B CA 1
ATOM 10613 C C . CYS B 1 262 ? 22.953 -26.875 -1.436 1 97.69 262 CYS B C 1
ATOM 10615 O O . CYS B 1 262 ? 23.125 -27.875 -0.743 1 97.69 262 CYS B O 1
ATOM 10617 N N . ILE B 1 263 ? 22.172 -26.875 -2.525 1 97.81 263 ILE B N 1
ATOM 10618 C CA . ILE B 1 263 ? 21.547 -28.078 -3.037 1 97.81 263 ILE B CA 1
ATOM 10619 C C . ILE B 1 263 ? 21.641 -28.109 -4.562 1 97.81 263 ILE B C 1
ATOM 10621 O O . ILE B 1 263 ? 21.344 -27.109 -5.223 1 97.81 263 ILE B O 1
ATOM 10625 N N . GLY B 1 264 ? 22.203 -29.234 -5.086 1 97.38 264 GLY B N 1
ATOM 10626 C CA . GLY B 1 264 ? 22.141 -29.406 -6.531 1 97.38 264 GLY B CA 1
ATOM 10627 C C . GLY B 1 264 ? 20.719 -29.453 -7.07 1 97.38 264 GLY B C 1
ATOM 10628 O O . GLY B 1 264 ? 19.859 -30.094 -6.477 1 97.38 264 GLY B O 1
ATOM 10629 N N . ASN B 1 265 ? 20.516 -28.75 -8.141 1 95.44 265 ASN B N 1
ATOM 10630 C CA . ASN B 1 265 ? 19.172 -28.641 -8.719 1 95.44 265 ASN B CA 1
ATOM 10631 C C . ASN B 1 265 ? 19.234 -28.625 -10.242 1 95.44 265 ASN B C 1
ATOM 10633 O O . ASN B 1 265 ? 20.188 -28.109 -10.828 1 95.44 265 ASN B O 1
ATOM 10637 N N . ALA B 1 266 ? 18.266 -29.266 -10.836 1 94.06 266 ALA B N 1
ATOM 10638 C CA . ALA B 1 266 ? 18.078 -29.219 -12.281 1 94.06 266 ALA B CA 1
ATOM 10639 C C . ALA B 1 266 ? 16.625 -28.922 -12.641 1 94.06 266 ALA B C 1
ATOM 10641 O O . ALA B 1 266 ? 15.867 -29.844 -12.984 1 94.06 266 ALA B O 1
ATOM 10642 N N . HIS B 1 267 ? 16.297 -27.688 -12.531 1 92 267 HIS B N 1
ATOM 10643 C CA . HIS B 1 267 ? 14.953 -27.359 -12.992 1 92 267 HIS B CA 1
ATOM 10644 C C . HIS B 1 267 ? 14.711 -27.891 -14.406 1 92 267 HIS B C 1
ATOM 10646 O O . HIS B 1 267 ? 15.516 -27.656 -15.305 1 92 267 HIS B O 1
ATOM 10652 N N . LEU B 1 268 ? 13.75 -28.625 -14.531 1 93.31 268 LEU B N 1
ATOM 10653 C CA . LEU B 1 268 ? 13.422 -29.219 -15.82 1 93.31 268 LEU B CA 1
ATOM 10654 C C . LEU B 1 268 ? 12.016 -28.828 -16.266 1 93.31 268 LEU B C 1
ATOM 10656 O O . LEU B 1 268 ? 11.031 -29.359 -15.742 1 93.31 268 LEU B O 1
ATOM 10660 N N . ASP B 1 269 ? 11.961 -27.984 -17.266 1 94.31 269 ASP B N 1
ATOM 10661 C CA . ASP B 1 269 ? 10.664 -27.641 -17.844 1 94.31 269 ASP B CA 1
ATOM 10662 C C . ASP B 1 269 ? 10.055 -28.844 -18.562 1 94.31 269 ASP B C 1
ATOM 10664 O O . ASP B 1 269 ? 10.734 -29.516 -19.344 1 94.31 269 ASP B O 1
ATOM 10668 N N . LEU B 1 270 ? 8.852 -29.031 -18.328 1 94.88 270 LEU B N 1
ATOM 10669 C CA . LEU B 1 270 ? 8.18 -30.156 -18.969 1 94.88 270 LEU B CA 1
ATOM 10670 C C . LEU B 1 270 ? 7.898 -29.875 -20.438 1 94.88 270 LEU B C 1
ATOM 10672 O O . LEU B 1 270 ? 7.766 -30.797 -21.234 1 94.88 270 LEU B O 1
ATOM 10676 N N . VAL B 1 271 ? 7.602 -28.656 -20.719 1 94.56 271 VAL B N 1
ATOM 10677 C CA . VAL B 1 271 ? 7.5 -28.109 -22.062 1 94.56 271 VAL B CA 1
ATOM 10678 C C . VAL B 1 271 ? 7.949 -26.641 -22.062 1 94.56 271 VAL B C 1
ATOM 10680 O O . VAL B 1 271 ? 7.973 -26 -21 1 94.56 271 VAL B O 1
ATOM 10683 N N . TRP B 1 272 ? 8.406 -26.125 -23.172 1 92.94 272 TRP B N 1
ATOM 10684 C CA . TRP B 1 272 ? 8.734 -24.719 -23.359 1 92.94 272 TRP B CA 1
ATOM 10685 C C . TRP B 1 272 ? 9.148 -24.453 -24.812 1 92.94 272 TRP B C 1
ATOM 10687 O O . TRP B 1 272 ? 8.297 -24.375 -25.703 1 92.94 272 TRP B O 1
ATOM 10697 N N . LEU B 1 273 ? 10.453 -24.453 -24.984 1 91.06 273 LEU B N 1
ATOM 10698 C CA . LEU B 1 273 ? 10.969 -24.297 -26.344 1 91.06 273 LEU B CA 1
ATOM 10699 C C . LEU B 1 273 ? 11.094 -25.656 -27.016 1 91.06 273 LEU B C 1
ATOM 10701 O O . LEU B 1 273 ? 11.688 -25.766 -28.094 1 91.06 273 LEU B O 1
ATOM 10705 N N . TRP B 1 274 ? 10.594 -26.734 -26.359 1 91.62 274 TRP B N 1
ATOM 10706 C CA . TRP B 1 274 ? 10.547 -28.094 -26.891 1 91.62 274 TRP B CA 1
ATOM 10707 C C . TRP B 1 274 ? 9.25 -28.797 -26.484 1 91.62 274 TRP B C 1
ATOM 10709 O O . TRP B 1 274 ? 8.594 -28.391 -25.516 1 91.62 274 TRP B O 1
ATOM 10719 N N . PRO B 1 275 ? 8.836 -29.75 -27.188 1 91.94 275 PRO B N 1
ATOM 10720 C CA . PRO B 1 275 ? 7.594 -30.453 -26.859 1 91.94 275 PRO B CA 1
ATOM 10721 C C . PRO B 1 275 ? 7.762 -31.453 -25.719 1 91.94 275 PRO B C 1
ATOM 10723 O O . PRO B 1 275 ? 8.891 -31.75 -25.328 1 91.94 275 PRO B O 1
ATOM 10726 N N . LEU B 1 276 ? 6.723 -31.969 -25.234 1 91.75 276 LEU B N 1
ATOM 10727 C CA . LEU B 1 276 ? 6.688 -32.875 -24.094 1 91.75 276 LEU B CA 1
ATOM 10728 C C . LEU B 1 276 ? 7.512 -34.125 -24.359 1 91.75 276 LEU B C 1
ATOM 10730 O O . LEU B 1 276 ? 8.156 -34.656 -23.453 1 91.75 276 LEU B O 1
ATOM 10734 N N . ALA B 1 277 ? 7.523 -34.594 -25.531 1 88.94 277 ALA B N 1
ATOM 10735 C CA . ALA B 1 277 ? 8.242 -35.812 -25.906 1 88.94 277 ALA B CA 1
ATOM 10736 C C . ALA B 1 277 ? 9.742 -35.656 -25.625 1 88.94 277 ALA B C 1
ATOM 10738 O O . ALA B 1 277 ? 10.406 -36.625 -25.25 1 88.94 277 ALA B O 1
ATOM 10739 N N . GLU B 1 278 ? 10.25 -34.5 -25.922 1 91.38 278 GLU B N 1
ATOM 10740 C CA . GLU B 1 278 ? 11.672 -34.25 -25.703 1 91.38 278 GLU B CA 1
ATOM 10741 C C . GLU B 1 278 ? 12.023 -34.312 -24.219 1 91.38 278 GLU B C 1
ATOM 10743 O O . GLU B 1 278 ? 13.133 -34.688 -23.844 1 91.38 278 GLU B O 1
ATOM 10748 N N . THR B 1 279 ? 11.148 -33.969 -23.375 1 92.75 279 THR B N 1
ATOM 10749 C CA . THR B 1 279 ? 11.391 -33.969 -21.938 1 92.75 279 THR B CA 1
ATOM 10750 C C . THR B 1 279 ? 11.648 -35.375 -21.422 1 92.75 279 THR B C 1
ATOM 10752 O O . THR B 1 279 ? 12.461 -35.562 -20.5 1 92.75 279 THR B O 1
ATOM 10755 N N . LYS B 1 280 ? 11.047 -36.344 -21.938 1 90.88 280 LYS B N 1
ATOM 10756 C CA . LYS B 1 280 ? 11.32 -37.719 -21.547 1 90.88 280 LYS B CA 1
ATOM 10757 C C . LYS B 1 280 ? 12.797 -38.062 -21.719 1 90.88 280 LYS B C 1
ATOM 10759 O O . LYS B 1 280 ? 13.414 -38.656 -20.828 1 90.88 280 LYS B O 1
ATOM 10764 N N . ARG B 1 281 ? 13.344 -37.656 -22.812 1 91 281 ARG B N 1
ATOM 10765 C CA . ARG B 1 281 ? 14.758 -37.875 -23.078 1 91 281 ARG B CA 1
ATOM 10766 C C . ARG B 1 281 ? 15.625 -37.031 -22.141 1 91 281 ARG B C 1
ATOM 10768 O O . ARG B 1 281 ? 16.688 -37.469 -21.703 1 91 281 ARG B O 1
ATOM 10775 N N . LYS B 1 282 ? 15.172 -35.844 -21.906 1 92.81 282 LYS B N 1
ATOM 10776 C CA . LYS B 1 282 ? 15.914 -34.938 -21.031 1 92.81 282 LYS B CA 1
ATOM 10777 C C . LYS B 1 282 ? 15.961 -35.469 -19.594 1 92.81 282 LYS B C 1
ATOM 10779 O O . LYS B 1 282 ? 16.938 -35.25 -18.891 1 92.81 282 LYS B O 1
ATOM 10784 N N . THR B 1 283 ? 14.867 -36.125 -19.141 1 92.31 283 THR B N 1
ATOM 10785 C CA . THR B 1 283 ? 14.898 -36.75 -17.828 1 92.31 283 THR B CA 1
ATOM 10786 C C . THR B 1 283 ? 16.016 -37.781 -17.75 1 92.31 283 THR B C 1
ATOM 10788 O O . THR B 1 283 ? 16.797 -37.781 -16.781 1 92.31 283 THR B O 1
ATOM 10791 N N . ALA B 1 284 ? 16.125 -38.562 -18.75 1 90.81 284 ALA B N 1
ATOM 10792 C CA . ALA B 1 284 ? 17.125 -39.625 -18.766 1 90.81 284 ALA B CA 1
ATOM 10793 C C . ALA B 1 284 ? 18.531 -39.062 -18.688 1 90.81 284 ALA B C 1
ATOM 10795 O O . ALA B 1 284 ? 19.359 -39.469 -17.875 1 90.81 284 ALA B O 1
ATOM 10796 N N . ARG B 1 285 ? 18.828 -38.156 -19.578 1 90.94 285 ARG B N 1
ATOM 10797 C CA . ARG B 1 285 ? 20.203 -37.656 -19.656 1 90.94 285 ARG B CA 1
ATOM 10798 C C . ARG B 1 285 ? 20.547 -36.812 -18.422 1 90.94 285 ARG B C 1
ATOM 10800 O O . ARG B 1 285 ? 21.688 -36.844 -17.938 1 90.94 285 ARG B O 1
ATOM 10807 N N . THR B 1 286 ? 19.609 -36.062 -17.875 1 93.81 286 THR B N 1
ATOM 10808 C CA . THR B 1 286 ? 19.844 -35.281 -16.688 1 93.81 286 THR B CA 1
ATOM 10809 C C . THR B 1 286 ? 20.047 -36.188 -15.461 1 93.81 286 THR B C 1
ATOM 10811 O O . THR B 1 286 ? 21.047 -36.031 -14.742 1 93.81 286 THR B O 1
ATOM 10814 N N . PHE B 1 287 ? 19.141 -37.156 -15.258 1 95.19 287 PHE B N 1
ATOM 10815 C CA . PHE B 1 287 ? 19.172 -38 -14.062 1 95.19 287 PHE B CA 1
ATOM 10816 C C . PHE B 1 287 ? 20.391 -38.906 -14.078 1 95.19 287 PHE B C 1
ATOM 10818 O O . PHE B 1 287 ? 21.016 -39.156 -13.047 1 95.19 287 PHE B O 1
ATOM 10825 N N . ALA B 1 288 ? 20.703 -39.438 -15.203 1 93.56 288 ALA B N 1
ATOM 10826 C CA . ALA B 1 288 ? 21.875 -40.312 -15.312 1 93.56 288 ALA B CA 1
ATOM 10827 C C . ALA B 1 288 ? 23.156 -39.531 -14.977 1 93.56 288 ALA B C 1
ATOM 10829 O O . ALA B 1 288 ? 24.031 -40.062 -14.266 1 93.56 288 ALA B O 1
ATOM 10830 N N . ALA B 1 289 ? 23.234 -38.344 -15.523 1 92.75 289 ALA B N 1
ATOM 10831 C CA . ALA B 1 289 ? 24.422 -37.531 -15.266 1 92.75 289 ALA B CA 1
ATOM 10832 C C . ALA B 1 289 ? 24.547 -37.219 -13.773 1 92.75 289 ALA B C 1
ATOM 10834 O O . ALA B 1 289 ? 25.656 -37.219 -13.227 1 92.75 289 ALA B O 1
ATOM 10835 N N . GLN B 1 290 ? 23.484 -36.906 -13.172 1 95.12 290 GLN B N 1
ATOM 10836 C CA . GLN B 1 290 ? 23.516 -36.531 -11.758 1 95.12 290 GLN B CA 1
ATOM 10837 C C . GLN B 1 290 ? 23.828 -37.719 -10.883 1 95.12 290 GLN B C 1
ATOM 10839 O O . GLN B 1 290 ? 24.5 -37.594 -9.859 1 95.12 290 GLN B O 1
ATOM 10844 N N . LEU B 1 291 ? 23.328 -38.906 -11.234 1 94.5 291 LEU B N 1
ATOM 10845 C CA . LEU B 1 291 ? 23.656 -40.125 -10.5 1 94.5 291 LEU B CA 1
ATOM 10846 C C . LEU B 1 291 ? 25.156 -40.406 -10.555 1 94.5 291 LEU B C 1
ATOM 10848 O O . LEU B 1 291 ? 25.734 -40.906 -9.578 1 94.5 291 LEU B O 1
ATOM 10852 N N . ARG B 1 292 ? 25.75 -40.156 -11.648 1 92.88 292 ARG B N 1
ATOM 10853 C CA . ARG B 1 292 ? 27.188 -40.375 -11.789 1 92.88 292 ARG B CA 1
ATOM 10854 C C . ARG B 1 292 ? 27.969 -39.406 -10.883 1 92.88 292 ARG B C 1
ATOM 10856 O O . ARG B 1 292 ? 28.984 -39.781 -10.305 1 92.88 292 ARG B O 1
ATOM 10863 N N . LEU B 1 293 ? 27.5 -38.188 -10.805 1 94.19 293 LEU B N 1
ATOM 10864 C CA . LEU B 1 293 ? 28.141 -37.25 -9.898 1 94.19 293 LEU B CA 1
ATOM 10865 C C . LEU B 1 293 ? 27.984 -37.688 -8.445 1 94.19 293 LEU B C 1
ATOM 10867 O O . LEU B 1 293 ? 28.891 -37.5 -7.633 1 94.19 293 LEU B O 1
ATOM 10871 N N . LEU B 1 294 ? 26.828 -38.25 -8.133 1 95.25 294 LEU B N 1
ATOM 10872 C CA . LEU B 1 294 ? 26.609 -38.781 -6.781 1 95.25 294 LEU B CA 1
ATOM 10873 C C . LEU B 1 294 ? 27.625 -39.844 -6.441 1 95.25 294 LEU B C 1
ATOM 10875 O O . LEU B 1 294 ? 28.062 -39.969 -5.293 1 95.25 294 LEU B O 1
ATOM 10879 N N . LYS B 1 295 ? 27.969 -40.625 -7.387 1 92.25 295 LYS B N 1
ATOM 10880 C CA . LYS B 1 295 ? 28.938 -41.688 -7.176 1 92.25 295 LYS B CA 1
ATOM 10881 C C . LYS B 1 295 ? 30.344 -41.125 -6.992 1 92.25 295 LYS B C 1
ATOM 10883 O O . LYS B 1 295 ? 31.141 -41.688 -6.246 1 92.25 295 LYS B O 1
ATOM 10888 N N . GLU B 1 296 ? 30.594 -40.094 -7.609 1 93 296 GLU B N 1
ATOM 10889 C CA . GLU B 1 296 ? 31.922 -39.5 -7.57 1 93 296 GLU B CA 1
ATOM 10890 C C . GLU B 1 296 ? 32.125 -38.656 -6.312 1 93 296 GLU B C 1
ATOM 10892 O O . GLU B 1 296 ? 33.219 -38.562 -5.789 1 93 296 GLU B O 1
ATOM 10897 N N . TYR B 1 297 ? 31.156 -38 -5.898 1 95.31 297 TYR B N 1
ATOM 10898 C CA . TYR B 1 297 ? 31.25 -37.094 -4.762 1 95.31 297 TYR B CA 1
ATOM 10899 C C . TYR B 1 297 ? 30.328 -37.531 -3.629 1 95.31 297 TYR B C 1
ATOM 10901 O O . TYR B 1 297 ? 29.109 -37.406 -3.721 1 95.31 297 TYR B O 1
ATOM 10909 N N . ASP B 1 298 ? 30.859 -37.844 -2.535 1 93.81 298 ASP B N 1
ATOM 10910 C CA . ASP B 1 298 ? 30.109 -38.406 -1.42 1 93.81 298 ASP B CA 1
ATOM 10911 C C . ASP B 1 298 ? 29.203 -37.375 -0.774 1 93.81 298 ASP B C 1
ATOM 10913 O O . ASP B 1 298 ? 28.109 -37.719 -0.304 1 93.81 298 ASP B O 1
ATOM 10917 N N . ASP B 1 299 ? 29.531 -36.188 -0.801 1 94.31 299 ASP B N 1
ATOM 10918 C CA . ASP B 1 299 ? 28.781 -35.125 -0.108 1 94.31 299 ASP B CA 1
ATOM 10919 C C . ASP B 1 299 ? 27.703 -34.531 -1.019 1 94.31 299 ASP B C 1
ATOM 10921 O O . ASP B 1 299 ? 26.875 -33.75 -0.567 1 94.31 299 ASP B O 1
ATOM 10925 N N . TYR B 1 300 ? 27.734 -34.906 -2.254 1 96.44 300 TYR B N 1
ATOM 10926 C CA . TYR B 1 300 ? 26.828 -34.312 -3.229 1 96.44 300 TYR B CA 1
ATOM 10927 C C . TYR B 1 300 ? 25.375 -34.656 -2.936 1 96.44 300 TYR B C 1
ATOM 10929 O O . TYR B 1 300 ? 25.078 -35.812 -2.57 1 96.44 300 TYR B O 1
ATOM 10937 N N . ARG B 1 301 ? 24.5 -33.656 -2.926 1 96.94 301 ARG B N 1
ATOM 10938 C CA . ARG B 1 301 ? 23.062 -33.812 -2.803 1 96.94 301 ARG B CA 1
ATOM 10939 C C . ARG B 1 301 ? 22.328 -33.188 -3.982 1 96.94 301 ARG B C 1
ATOM 10941 O O . ARG B 1 301 ? 22.719 -32.094 -4.441 1 96.94 301 ARG B O 1
ATOM 10948 N N . PHE B 1 302 ? 21.297 -33.906 -4.469 1 97.44 302 PHE B N 1
ATOM 10949 C CA . PHE B 1 302 ? 20.578 -33.438 -5.652 1 97.44 302 PHE B CA 1
ATOM 10950 C C . PHE B 1 302 ? 19.062 -33.5 -5.41 1 97.44 302 PHE B C 1
ATOM 10952 O O . PHE B 1 302 ? 18.562 -34.469 -4.879 1 97.44 302 PHE B O 1
ATOM 10959 N N . ILE B 1 303 ? 18.375 -32.344 -5.801 1 97.19 303 ILE B N 1
ATOM 10960 C CA . ILE B 1 303 ? 16.922 -32.312 -5.609 1 97.19 303 ILE B CA 1
ATOM 10961 C C . ILE B 1 303 ? 16.219 -32.344 -6.961 1 97.19 303 ILE B C 1
ATOM 10963 O O . ILE B 1 303 ? 16.688 -31.75 -7.93 1 97.19 303 ILE B O 1
ATOM 10967 N N . GLN B 1 304 ? 15.219 -33.094 -7.094 1 95.56 304 GLN B N 1
ATOM 10968 C CA . GLN B 1 304 ? 14.25 -33.062 -8.18 1 95.56 304 GLN B CA 1
ATOM 10969 C C . GLN B 1 304 ? 12.828 -32.938 -7.645 1 95.56 304 GLN B C 1
ATOM 10971 O O . GLN B 1 304 ? 12.391 -33.781 -6.84 1 95.56 304 GLN B O 1
ATOM 10976 N N . SER B 1 305 ? 12.016 -32.031 -8.195 1 95.12 305 SER B N 1
ATOM 10977 C CA . SER B 1 305 ? 10.836 -31.578 -7.473 1 95.12 305 SER B CA 1
ATOM 10978 C C . SER B 1 305 ? 9.555 -32 -8.18 1 95.12 305 SER B C 1
ATOM 10980 O O . SER B 1 305 ? 8.453 -31.609 -7.781 1 95.12 305 SER B O 1
ATOM 10982 N N . GLN B 1 306 ? 9.562 -32.812 -9.281 1 96.5 306 GLN B N 1
ATOM 10983 C CA . GLN B 1 306 ? 8.344 -33.062 -10.047 1 96.5 306 GLN B CA 1
ATOM 10984 C C . GLN B 1 306 ? 8.086 -34.562 -10.18 1 96.5 306 GLN B C 1
ATOM 10986 O O . GLN B 1 306 ? 8.766 -35.25 -10.945 1 96.5 306 GLN B O 1
ATOM 10991 N N . PRO B 1 307 ? 7.066 -35.031 -9.539 1 97.69 307 PRO B N 1
ATOM 10992 C CA . PRO B 1 307 ? 6.66 -36.438 -9.711 1 97.69 307 PRO B CA 1
ATOM 10993 C C . PRO B 1 307 ? 6.426 -36.812 -11.172 1 97.69 307 PRO B C 1
ATOM 10995 O O . PRO B 1 307 ? 6.742 -37.906 -11.586 1 97.69 307 PRO B O 1
ATOM 10998 N N . ALA B 1 308 ? 5.914 -35.906 -11.945 1 96.75 308 ALA B N 1
ATOM 10999 C CA . ALA B 1 308 ? 5.688 -36.156 -13.367 1 96.75 308 ALA B CA 1
ATOM 11000 C C . ALA B 1 308 ? 6.984 -36.531 -14.07 1 96.75 308 ALA B C 1
ATOM 11002 O O . ALA B 1 308 ? 6.98 -37.406 -14.961 1 96.75 308 ALA B O 1
ATOM 11003 N N . CYS B 1 309 ? 8.102 -35.938 -13.703 1 95.88 309 CYS B N 1
ATOM 11004 C CA . CYS B 1 309 ? 9.398 -36.281 -14.289 1 95.88 309 CYS B CA 1
ATOM 11005 C C . CYS B 1 309 ? 9.844 -37.656 -13.883 1 95.88 309 CYS B C 1
ATOM 11007 O O . CYS B 1 309 ? 10.375 -38.406 -14.711 1 95.88 309 CYS B O 1
ATOM 11009 N N . TYR B 1 310 ? 9.664 -38 -12.609 1 97.06 310 TYR B N 1
ATOM 11010 C CA . TYR B 1 310 ? 9.992 -39.344 -12.148 1 97.06 310 TYR B CA 1
ATOM 11011 C C . TYR B 1 310 ? 9.18 -40.375 -12.898 1 97.06 310 TYR B C 1
ATOM 11013 O O . TYR B 1 310 ? 9.711 -41.438 -13.273 1 97.06 310 TYR B O 1
ATOM 11021 N N . GLU B 1 311 ? 7.895 -40.031 -13.094 1 96.19 311 GLU B N 1
ATOM 11022 C CA . GLU B 1 311 ? 7.016 -40.969 -13.781 1 96.19 311 GLU B CA 1
ATOM 11023 C C . GLU B 1 311 ? 7.441 -41.156 -15.234 1 96.19 311 GLU B C 1
ATOM 11025 O O . GLU B 1 311 ? 7.41 -42.281 -15.758 1 96.19 311 GLU B O 1
ATOM 11030 N N . MET B 1 312 ? 7.82 -40.125 -15.875 1 94.44 312 MET B N 1
ATOM 11031 C CA . MET B 1 312 ? 8.328 -40.219 -17.25 1 94.44 312 MET B CA 1
ATOM 11032 C C . MET B 1 312 ? 9.562 -41.125 -17.297 1 94.44 312 MET B C 1
ATOM 11034 O O . MET B 1 312 ? 9.703 -41.938 -18.219 1 94.44 312 MET B O 1
ATOM 11038 N N . CYS B 1 313 ? 10.43 -40.938 -16.359 1 94.94 313 CYS B N 1
ATOM 11039 C CA . CYS B 1 313 ? 11.625 -41.781 -16.266 1 94.94 313 CYS B CA 1
ATOM 11040 C C . CYS B 1 313 ? 11.266 -43.219 -16.016 1 94.94 313 CYS B C 1
ATOM 11042 O O . CYS B 1 313 ? 11.781 -44.125 -16.672 1 94.94 313 CYS B O 1
ATOM 11044 N N . ARG B 1 314 ? 10.391 -43.469 -15.07 1 95.88 314 ARG B N 1
ATOM 11045 C CA . ARG B 1 314 ? 9.984 -44.812 -14.711 1 95.88 314 ARG B CA 1
ATOM 11046 C C . ARG B 1 314 ? 9.422 -45.562 -15.914 1 95.88 314 ARG B C 1
ATOM 11048 O O . ARG B 1 314 ? 9.734 -46.719 -16.125 1 95.88 314 ARG B O 1
ATOM 11055 N N . GLU B 1 315 ? 8.648 -44.875 -16.703 1 93 315 GLU B N 1
ATOM 11056 C CA . GLU B 1 315 ? 7.984 -45.469 -17.844 1 93 315 GLU B CA 1
ATOM 11057 C C . GLU B 1 315 ? 8.969 -45.75 -18.984 1 93 315 GLU B C 1
ATOM 11059 O O . GLU B 1 315 ? 8.914 -46.812 -19.625 1 93 315 GLU B O 1
ATOM 11064 N N . SER B 1 316 ? 9.898 -44.875 -19.156 1 91.12 316 SER B N 1
ATOM 11065 C CA . SER B 1 316 ? 10.75 -44.938 -20.344 1 91.12 316 SER B CA 1
ATOM 11066 C C . SER B 1 316 ? 12.102 -45.562 -20.031 1 91.12 316 SER B C 1
ATOM 11068 O O . SER B 1 316 ? 12.734 -46.156 -20.906 1 91.12 316 SER B O 1
ATOM 11070 N N . TYR B 1 317 ? 12.531 -45.438 -18.797 1 92.94 317 TYR B N 1
ATOM 11071 C CA . TYR B 1 317 ? 13.844 -45.875 -18.375 1 92.94 317 TYR B CA 1
ATOM 11072 C C . TYR B 1 317 ? 13.789 -46.531 -16.984 1 92.94 317 TYR B C 1
ATOM 11074 O O . TYR B 1 317 ? 14.391 -46.031 -16.031 1 92.94 317 TYR B O 1
ATOM 11082 N N . PRO B 1 318 ? 13.227 -47.656 -16.859 1 93.81 318 PRO B N 1
ATOM 11083 C CA . PRO B 1 318 ? 12.961 -48.25 -15.562 1 93.81 318 PRO B CA 1
ATOM 11084 C C . PRO B 1 318 ? 14.234 -48.562 -14.773 1 93.81 318 PRO B C 1
ATOM 11086 O O . PRO B 1 318 ? 14.242 -48.469 -13.547 1 93.81 318 PRO B O 1
ATOM 11089 N N . ASP B 1 319 ? 15.328 -49 -15.461 1 93.31 319 ASP B N 1
ATOM 11090 C CA . ASP B 1 319 ? 16.578 -49.312 -14.758 1 93.31 319 ASP B CA 1
ATOM 11091 C C . ASP B 1 319 ? 17.141 -48.031 -14.109 1 93.31 319 ASP B C 1
ATOM 11093 O O . ASP B 1 319 ? 17.641 -48.094 -12.977 1 93.31 319 ASP B O 1
ATOM 11097 N N . LEU B 1 320 ? 17.141 -47.031 -14.898 1 94.62 320 LEU B N 1
ATOM 11098 C CA . LEU B 1 320 ? 17.594 -45.75 -14.367 1 94.62 320 LEU B CA 1
ATOM 11099 C C . LEU B 1 320 ? 16.75 -45.344 -13.164 1 94.62 320 LEU B C 1
ATOM 11101 O O . LEU B 1 320 ? 17.281 -44.844 -12.172 1 94.62 320 LEU B O 1
ATOM 11105 N N . PHE B 1 321 ? 15.438 -45.5 -13.211 1 96.38 321 PHE B N 1
ATOM 11106 C CA . PHE B 1 321 ? 14.516 -45.188 -12.133 1 96.38 321 PHE B CA 1
ATOM 11107 C C . PHE B 1 321 ? 14.867 -45.938 -10.859 1 96.38 321 PHE B C 1
ATOM 11109 O O . PHE B 1 321 ? 14.805 -45.406 -9.758 1 96.38 321 PHE B O 1
ATOM 11116 N N . GLU B 1 322 ? 15.258 -47.156 -11.016 1 96.5 322 GLU B N 1
ATOM 11117 C CA . GLU B 1 322 ? 15.625 -47.969 -9.859 1 96.5 322 GLU B CA 1
ATOM 11118 C C . GLU B 1 322 ? 16.891 -47.438 -9.195 1 96.5 322 GLU B C 1
ATOM 11120 O O . GLU B 1 322 ? 17.031 -47.469 -7.973 1 96.5 322 GLU B O 1
ATOM 11125 N N . GLU B 1 323 ? 17.812 -47.031 -9.977 1 96.25 323 GLU B N 1
ATOM 11126 C CA . GLU B 1 323 ? 19.016 -46.406 -9.422 1 96.25 323 GLU B CA 1
ATOM 11127 C C . GLU B 1 323 ? 18.672 -45.125 -8.641 1 96.25 323 GLU B C 1
ATOM 11129 O O . GLU B 1 323 ? 19.266 -44.875 -7.598 1 96.25 323 GLU B O 1
ATOM 11134 N N . ILE B 1 324 ? 17.781 -44.406 -9.188 1 97.31 324 ILE B N 1
ATOM 11135 C CA . ILE B 1 324 ? 17.328 -43.188 -8.516 1 97.31 324 ILE B CA 1
ATOM 11136 C C . ILE B 1 324 ? 16.688 -43.531 -7.176 1 97.31 324 ILE B C 1
ATOM 11138 O O . ILE B 1 324 ? 16.984 -42.906 -6.156 1 97.31 324 ILE B O 1
ATOM 11142 N N . ARG B 1 325 ? 15.789 -44.469 -7.191 1 97.38 325 ARG B N 1
ATOM 11143 C CA . ARG B 1 325 ? 15.117 -44.906 -5.98 1 97.38 325 ARG B CA 1
ATOM 11144 C C . ARG B 1 325 ? 16.125 -45.312 -4.902 1 97.38 325 ARG B C 1
ATOM 11146 O O . ARG B 1 325 ? 15.953 -44.969 -3.73 1 97.38 325 ARG B O 1
ATOM 11153 N N . GLN B 1 326 ? 17.188 -46 -5.316 1 96.56 326 GLN B N 1
ATOM 11154 C CA . GLN B 1 326 ? 18.234 -46.375 -4.379 1 96.56 326 GLN B CA 1
ATOM 11155 C C . GLN B 1 326 ? 18.938 -45.156 -3.807 1 96.56 326 GLN B C 1
ATOM 11157 O O . GLN B 1 326 ? 19.234 -45.094 -2.609 1 96.56 326 GLN B O 1
ATOM 11162 N N . ALA B 1 327 ? 19.266 -44.25 -4.656 1 97.38 327 ALA B N 1
ATOM 11163 C CA . ALA B 1 327 ? 19.922 -43.031 -4.207 1 97.38 327 ALA B CA 1
ATOM 11164 C C . ALA B 1 327 ? 19.047 -42.25 -3.223 1 97.38 327 ALA B C 1
ATOM 11166 O O . ALA B 1 327 ? 19.547 -41.625 -2.297 1 97.38 327 ALA B O 1
ATOM 11167 N N . ILE B 1 328 ? 17.719 -42.25 -3.441 1 97.56 328 ILE B N 1
ATOM 11168 C CA . ILE B 1 328 ? 16.766 -41.594 -2.545 1 97.56 328 ILE B CA 1
ATOM 11169 C C . ILE B 1 328 ? 16.781 -42.281 -1.187 1 97.56 328 ILE B C 1
ATOM 11171 O O . ILE B 1 328 ? 16.781 -41.625 -0.144 1 97.56 328 ILE B O 1
ATOM 11175 N N . LEU B 1 329 ? 16.797 -43.562 -1.189 1 95.69 329 LEU B N 1
ATOM 11176 C CA . LEU B 1 329 ? 16.859 -44.344 0.042 1 95.69 329 LEU B CA 1
ATOM 11177 C C . LEU B 1 329 ? 18.125 -44 0.829 1 95.69 329 LEU B C 1
ATOM 11179 O O . LEU B 1 329 ? 18.109 -44.031 2.062 1 95.69 329 LEU B O 1
ATOM 11183 N N . GLU B 1 330 ? 19.156 -43.688 0.099 1 95.19 330 GLU B N 1
ATOM 11184 C CA . GLU B 1 330 ? 20.438 -43.375 0.72 1 95.19 330 GLU B CA 1
ATOM 11185 C C . GLU B 1 330 ? 20.484 -41.938 1.19 1 95.19 330 GLU B C 1
ATOM 11187 O O . GLU B 1 330 ? 21.422 -41.5 1.863 1 95.19 330 GLU B O 1
ATOM 11192 N N . GLY B 1 331 ? 19.516 -41.188 0.818 1 93.88 331 GLY B N 1
ATOM 11193 C CA . GLY B 1 331 ? 19.406 -39.812 1.269 1 93.88 331 GLY B CA 1
ATOM 11194 C C . GLY B 1 331 ? 20.25 -38.844 0.457 1 93.88 331 GLY B C 1
ATOM 11195 O O . GLY B 1 331 ? 20.484 -37.719 0.87 1 93.88 331 GLY B O 1
ATOM 11196 N N . ARG B 1 332 ? 20.766 -39.219 -0.597 1 95.62 332 ARG B N 1
ATOM 11197 C CA . ARG B 1 332 ? 21.641 -38.406 -1.427 1 95.62 332 ARG B CA 1
ATOM 11198 C C . ARG B 1 332 ? 20.859 -37.719 -2.547 1 95.62 332 ARG B C 1
ATOM 11200 O O . ARG B 1 332 ? 21.297 -36.719 -3.08 1 95.62 332 ARG B O 1
ATOM 11207 N N . TRP B 1 333 ? 19.844 -38.344 -3.01 1 97.19 333 TRP B N 1
ATOM 11208 C CA . TRP B 1 333 ? 18.859 -37.781 -3.918 1 97.19 333 TRP B CA 1
ATOM 11209 C C . TRP B 1 333 ? 17.594 -37.375 -3.164 1 97.19 333 TRP B C 1
ATOM 11211 O O . TRP B 1 333 ? 16.969 -38.219 -2.51 1 97.19 333 TRP B O 1
ATOM 11221 N N . ILE B 1 334 ? 17.328 -36.094 -3.219 1 97.75 334 ILE B N 1
ATOM 11222 C CA . ILE B 1 334 ? 16.219 -35.531 -2.434 1 97.75 334 ILE B CA 1
ATOM 11223 C C . ILE B 1 334 ? 14.961 -35.469 -3.291 1 97.75 334 ILE B C 1
ATOM 11225 O O . ILE B 1 334 ? 14.867 -34.656 -4.203 1 97.75 334 ILE B O 1
ATOM 11229 N N . ALA B 1 335 ? 14.016 -36.344 -3.041 1 97 335 ALA B N 1
ATOM 11230 C CA . ALA B 1 335 ? 12.688 -36.281 -3.654 1 97 335 ALA B CA 1
ATOM 11231 C C . ALA B 1 335 ? 11.758 -35.375 -2.861 1 97 335 ALA B C 1
ATOM 11233 O O . ALA B 1 335 ? 11.164 -35.812 -1.867 1 97 335 ALA B O 1
ATOM 11234 N N . GLU B 1 336 ? 11.672 -34.156 -3.311 1 95.81 336 GLU B N 1
ATOM 11235 C CA . GLU B 1 336 ? 10.938 -33.094 -2.598 1 95.81 336 GLU B CA 1
ATOM 11236 C C . GLU B 1 336 ? 10.312 -32.125 -3.57 1 95.81 336 GLU B C 1
ATOM 11238 O O . GLU B 1 336 ? 10.867 -31.844 -4.641 1 95.81 336 GLU B O 1
ATOM 11243 N N . GLY B 1 337 ? 9.109 -31.641 -3.307 1 96.38 337 GLY B N 1
ATOM 11244 C CA . GLY B 1 337 ? 8.461 -30.656 -4.148 1 96.38 337 GLY B CA 1
ATOM 11245 C C . GLY B 1 337 ? 6.961 -30.594 -3.953 1 96.38 337 GLY B C 1
ATOM 11246 O O . GLY B 1 337 ? 6.316 -29.625 -4.359 1 96.38 337 GLY B O 1
ATOM 11247 N N . ALA B 1 338 ? 6.43 -31.516 -3.387 1 97.81 338 ALA B N 1
ATOM 11248 C CA . ALA B 1 338 ? 5.07 -31.594 -2.857 1 97.81 338 ALA B CA 1
ATOM 11249 C C . ALA B 1 338 ? 4.051 -31.75 -3.984 1 97.81 338 ALA B C 1
ATOM 11251 O O . ALA B 1 338 ? 3.199 -32.625 -3.938 1 97.81 338 ALA B O 1
ATOM 11252 N N . MET B 1 339 ? 4.09 -31 -5.113 1 98.5 339 MET B N 1
ATOM 11253 C CA . MET B 1 339 ? 3.061 -30.969 -6.148 1 98.5 339 MET B CA 1
ATOM 11254 C C . MET B 1 339 ? 3.412 -31.922 -7.285 1 98.5 339 MET B C 1
ATOM 11256 O O . MET B 1 339 ? 4.574 -32.312 -7.449 1 98.5 339 MET B O 1
ATOM 11260 N N . TRP B 1 340 ? 2.402 -32.25 -8.102 1 98.31 340 TRP B N 1
ATOM 11261 C CA . TRP B 1 340 ? 2.537 -33.156 -9.242 1 98.31 340 TRP B CA 1
ATOM 11262 C C . TRP B 1 340 ? 3.469 -32.562 -10.297 1 98.31 340 TRP B C 1
ATOM 11264 O O . TRP B 1 340 ? 4.328 -33.25 -10.836 1 98.31 340 TRP B O 1
ATOM 11274 N N . VAL B 1 341 ? 3.307 -31.312 -10.609 1 98.19 341 VAL B N 1
ATOM 11275 C CA . VAL B 1 341 ? 4.203 -30.516 -11.445 1 98.19 341 VAL B CA 1
ATOM 11276 C C . VAL B 1 341 ? 4.484 -29.172 -10.773 1 98.19 341 VAL B C 1
ATOM 11278 O O . VAL B 1 341 ? 4.129 -28.969 -9.609 1 98.19 341 VAL B O 1
ATOM 11281 N N . GLU B 1 342 ? 5.32 -28.344 -11.352 1 97.56 342 GLU B N 1
ATOM 11282 C CA . GLU B 1 342 ? 5.48 -26.953 -10.938 1 97.56 342 GLU B CA 1
ATOM 11283 C C . GLU B 1 342 ? 4.461 -26.047 -11.625 1 97.56 342 GLU B C 1
ATOM 11285 O O . GLU B 1 342 ? 4.789 -25.359 -12.594 1 97.56 342 GLU B O 1
ATOM 11290 N N . PRO B 1 343 ? 3.273 -26.031 -11.117 1 98.06 343 PRO B N 1
ATOM 11291 C CA . PRO B 1 343 ? 2.152 -25.406 -11.828 1 98.06 343 PRO B CA 1
ATOM 11292 C C . PRO B 1 343 ? 2.135 -23.891 -11.688 1 98.06 343 PRO B C 1
ATOM 11294 O O . PRO B 1 343 ? 2.83 -23.328 -10.836 1 98.06 343 PRO B O 1
ATOM 11297 N N . ASP B 1 344 ? 1.338 -23.312 -12.609 1 97.56 344 ASP B N 1
ATOM 11298 C CA . ASP B 1 344 ? 0.818 -21.984 -12.336 1 97.56 344 ASP B CA 1
ATOM 11299 C C . ASP B 1 344 ? -0.061 -21.969 -11.086 1 97.56 344 ASP B C 1
ATOM 11301 O O . ASP B 1 344 ? -0.873 -22.875 -10.891 1 97.56 344 ASP B O 1
ATOM 11305 N N . THR B 1 345 ? 0.125 -20.984 -10.219 1 97.56 345 THR B N 1
ATOM 11306 C CA . THR B 1 345 ? -0.669 -21 -8.992 1 97.56 345 THR B CA 1
ATOM 11307 C C . THR B 1 345 ? -1.686 -19.859 -8.992 1 97.56 345 THR B C 1
ATOM 11309 O O . THR B 1 345 ? -2.51 -19.75 -8.078 1 97.56 345 THR B O 1
ATOM 11312 N N . ASN B 1 346 ? -1.713 -19.016 -10.008 1 97.56 346 ASN B N 1
ATOM 11313 C CA . ASN B 1 346 ? -2.664 -17.906 -10.094 1 97.56 346 ASN B CA 1
ATOM 11314 C C . ASN B 1 346 ? -3.955 -18.344 -10.789 1 97.56 346 ASN B C 1
ATOM 11316 O O . ASN B 1 346 ? -5.051 -18.031 -10.312 1 97.56 346 ASN B O 1
ATOM 11320 N N . MET B 1 347 ? -3.822 -19.094 -11.844 1 97.94 347 MET B N 1
ATOM 11321 C CA . MET B 1 347 ? -4.984 -19.344 -12.688 1 97.94 347 MET B CA 1
ATOM 11322 C C . MET B 1 347 ? -5.586 -20.719 -12.383 1 97.94 347 MET B C 1
ATOM 11324 O O . MET B 1 347 ? -6.789 -20.922 -12.555 1 97.94 347 MET B O 1
ATOM 11328 N N . ALA B 1 348 ? -4.754 -21.703 -11.914 1 97.94 348 ALA B N 1
ATOM 11329 C CA . ALA B 1 348 ? -5.305 -23 -11.508 1 97.94 348 ALA B CA 1
ATOM 11330 C C . ALA B 1 348 ? -6.344 -22.828 -10.398 1 97.94 348 ALA B C 1
ATOM 11332 O O . ALA B 1 348 ? -6.172 -22 -9.5 1 97.94 348 ALA B O 1
ATOM 11333 N N . GLY B 1 349 ? -7.438 -23.594 -10.492 1 97.88 349 GLY B N 1
ATOM 11334 C CA . GLY B 1 349 ? -8.484 -23.516 -9.484 1 97.88 349 GLY B CA 1
ATOM 11335 C C . GLY B 1 349 ? -8.047 -24.031 -8.125 1 97.88 349 GLY B C 1
ATOM 11336 O O . GLY B 1 349 ? -7.012 -24.688 -8.016 1 97.88 349 GLY B O 1
ATOM 11337 N N . GLY B 1 350 ? -8.805 -23.703 -7.102 1 97.94 350 GLY B N 1
ATOM 11338 C CA . GLY B 1 350 ? -8.477 -24.109 -5.746 1 97.94 350 GLY B CA 1
ATOM 11339 C C . GLY B 1 350 ? -8.367 -25.609 -5.586 1 97.94 350 GLY B C 1
ATOM 11340 O O . GLY B 1 350 ? -7.355 -26.109 -5.09 1 97.94 350 GLY B O 1
ATOM 11341 N N . GLU B 1 351 ? -9.367 -26.359 -6.027 1 98.31 351 GLU B N 1
ATOM 11342 C CA . GLU B 1 351 ? -9.336 -27.812 -5.941 1 98.31 351 GLU B CA 1
ATOM 11343 C C . GLU B 1 351 ? -8.195 -28.391 -6.77 1 98.31 351 GLU B C 1
ATOM 11345 O O . GLU B 1 351 ? -7.605 -29.406 -6.398 1 98.31 351 GLU B O 1
ATOM 11350 N N . ALA B 1 352 ? -7.922 -27.766 -7.883 1 98.5 352 ALA B N 1
ATOM 11351 C CA . ALA B 1 352 ? -6.809 -28.234 -8.703 1 98.5 352 ALA B CA 1
ATOM 11352 C C . ALA B 1 352 ? -5.484 -28.125 -7.949 1 98.5 352 ALA B C 1
ATOM 11354 O O . ALA B 1 352 ? -4.633 -29.016 -8.047 1 98.5 352 ALA B O 1
ATOM 11355 N N . LEU B 1 353 ? -5.289 -27.031 -7.238 1 98.56 353 LEU B N 1
ATOM 11356 C CA . LEU B 1 353 ? -4.07 -26.875 -6.453 1 98.56 353 LEU B CA 1
ATOM 11357 C C . LEU B 1 353 ? -3.986 -27.938 -5.359 1 98.56 353 LEU B C 1
ATOM 11359 O O . LEU B 1 353 ? -2.904 -28.453 -5.074 1 98.56 353 LEU B O 1
ATOM 11363 N N . ILE B 1 354 ? -5.105 -28.219 -4.734 1 98.62 354 ILE B N 1
ATOM 11364 C CA . ILE B 1 354 ? -5.137 -29.281 -3.734 1 98.62 354 ILE B CA 1
ATOM 11365 C C . ILE B 1 354 ? -4.809 -30.625 -4.391 1 98.62 354 ILE B C 1
ATOM 11367 O O . ILE B 1 354 ? -4.066 -31.422 -3.832 1 98.62 354 ILE B O 1
ATOM 11371 N N . ARG B 1 355 ? -5.352 -30.875 -5.613 1 98.56 355 ARG B N 1
ATOM 11372 C CA . ARG B 1 355 ? -5.074 -32.125 -6.34 1 98.56 355 ARG B CA 1
ATOM 11373 C C . ARG B 1 355 ? -3.602 -32.219 -6.723 1 98.56 355 ARG B C 1
ATOM 11375 O O . ARG B 1 355 ? -3.025 -33.281 -6.734 1 98.56 355 ARG B O 1
ATOM 11382 N N . GLN B 1 356 ? -2.975 -31.047 -7.074 1 98.69 356 GLN B N 1
ATOM 11383 C CA . GLN B 1 356 ? -1.535 -31.031 -7.305 1 98.69 356 GLN B CA 1
ATOM 11384 C C . GLN B 1 356 ? -0.778 -31.609 -6.113 1 98.69 356 GLN B C 1
ATOM 11386 O O . GLN B 1 356 ? 0.15 -32.406 -6.285 1 98.69 356 GLN B O 1
ATOM 11391 N N . LEU B 1 357 ? -1.179 -31.203 -4.926 1 98.69 357 LEU B N 1
ATOM 11392 C CA . LEU B 1 357 ? -0.519 -31.625 -3.699 1 98.69 357 LEU B CA 1
ATOM 11393 C C . LEU B 1 357 ? -0.901 -33.062 -3.357 1 98.69 357 LEU B C 1
ATOM 11395 O O . LEU B 1 357 ? -0.051 -33.844 -2.943 1 98.69 357 LEU B O 1
ATOM 11399 N N . LEU B 1 358 ? -2.186 -33.375 -3.549 1 98.31 358 LEU B N 1
ATOM 11400 C CA . LEU B 1 358 ? -2.686 -34.719 -3.244 1 98.31 358 LEU B CA 1
ATOM 11401 C C . LEU B 1 358 ? -1.954 -35.781 -4.07 1 98.31 358 LEU B C 1
ATOM 11403 O O . LEU B 1 358 ? -1.396 -36.719 -3.516 1 98.31 358 LEU B O 1
ATOM 11407 N N . TYR B 1 359 ? -1.928 -35.594 -5.391 1 98.12 359 TYR B N 1
ATOM 11408 C CA . TYR B 1 359 ? -1.307 -36.594 -6.27 1 98.12 359 TYR B CA 1
ATOM 11409 C C . TYR B 1 359 ? 0.213 -36.531 -6.168 1 98.12 359 TYR B C 1
ATOM 11411 O O . TYR B 1 359 ? 0.889 -37.562 -6.277 1 98.12 359 TYR B O 1
ATOM 11419 N N . GLY B 1 360 ? 0.769 -35.344 -5.973 1 98.31 360 GLY B N 1
ATOM 11420 C CA . GLY B 1 360 ? 2.209 -35.219 -5.809 1 98.31 360 GLY B CA 1
ATOM 11421 C C . GLY B 1 360 ? 2.727 -35.906 -4.566 1 98.31 360 GLY B C 1
ATOM 11422 O O . GLY B 1 360 ? 3.625 -36.75 -4.648 1 98.31 360 GLY B O 1
ATOM 11423 N N . LYS B 1 361 ? 2.164 -35.656 -3.441 1 98.25 361 LYS B N 1
ATOM 11424 C CA . LYS B 1 361 ? 2.607 -36.25 -2.182 1 98.25 361 LYS B CA 1
ATOM 11425 C C . LYS B 1 361 ? 2.328 -37.75 -2.148 1 98.25 361 LYS B C 1
ATOM 11427 O O . LYS B 1 361 ? 3.115 -38.531 -1.598 1 98.25 361 LYS B O 1
ATOM 11432 N N . ARG B 1 362 ? 1.156 -38.156 -2.709 1 97.5 362 ARG B N 1
ATOM 11433 C CA . ARG B 1 362 ? 0.875 -39.594 -2.799 1 97.5 362 ARG B CA 1
ATOM 11434 C C . ARG B 1 362 ? 1.955 -40.312 -3.6 1 97.5 362 ARG B C 1
ATOM 11436 O O . ARG B 1 362 ? 2.4 -41.406 -3.213 1 97.5 362 ARG B O 1
ATOM 11443 N N . TYR B 1 363 ? 2.348 -39.719 -4.723 1 97.62 363 TYR B N 1
ATOM 11444 C CA . TYR B 1 363 ? 3.393 -40.312 -5.543 1 97.62 363 TYR B CA 1
ATOM 11445 C C . TYR B 1 363 ? 4.691 -40.438 -4.754 1 97.62 363 TYR B C 1
ATOM 11447 O O . TYR B 1 363 ? 5.316 -41.5 -4.766 1 97.62 363 TYR B O 1
ATOM 11455 N N . TYR B 1 364 ? 5.188 -39.406 -4.078 1 97.94 364 TYR B N 1
ATOM 11456 C CA . TYR B 1 364 ? 6.41 -39.438 -3.283 1 97.94 364 TYR B CA 1
ATOM 11457 C C . TYR B 1 364 ? 6.332 -40.531 -2.215 1 97.94 364 TYR B C 1
ATOM 11459 O O . TYR B 1 364 ? 7.305 -41.281 -1.993 1 97.94 364 TYR B O 1
ATOM 11467 N N . LYS B 1 365 ? 5.145 -40.594 -1.612 1 97.12 365 LYS B N 1
ATOM 11468 C CA . LYS B 1 365 ? 4.973 -41.562 -0.547 1 97.12 365 LYS B CA 1
ATOM 11469 C C . LYS B 1 365 ? 4.973 -43 -1.105 1 97.12 365 LYS B C 1
ATOM 11471 O O . LYS B 1 365 ? 5.688 -43.875 -0.604 1 97.12 365 LYS B O 1
ATOM 11476 N N . GLU B 1 366 ? 4.234 -43.25 -2.162 1 96.38 366 GLU B N 1
ATOM 11477 C CA . GLU B 1 366 ? 4.066 -44.594 -2.73 1 96.38 366 GLU B CA 1
ATOM 11478 C C . GLU B 1 366 ? 5.359 -45.062 -3.381 1 96.38 366 GLU B C 1
ATOM 11480 O O . GLU B 1 366 ? 5.734 -46.25 -3.23 1 96.38 366 GLU B O 1
ATOM 11485 N N . MET B 1 367 ? 6.051 -44.188 -4.055 1 96.5 367 MET B N 1
ATOM 11486 C CA . MET B 1 367 ? 7.199 -44.594 -4.855 1 96.5 367 MET B CA 1
ATOM 11487 C C . MET B 1 367 ? 8.484 -44.562 -4.035 1 96.5 367 MET B C 1
ATOM 11489 O O . MET B 1 367 ? 9.398 -45.344 -4.258 1 96.5 367 MET B O 1
ATOM 11493 N N . PHE B 1 368 ? 8.539 -43.625 -3.043 1 97.19 368 PHE B N 1
ATOM 11494 C CA . PHE B 1 368 ? 9.836 -43.344 -2.426 1 97.19 368 PHE B CA 1
ATOM 11495 C C . PHE B 1 368 ? 9.727 -43.344 -0.905 1 97.19 368 PHE B C 1
ATOM 11497 O O . PHE B 1 368 ? 10.727 -43.25 -0.202 1 97.19 368 PHE B O 1
ATOM 11504 N N . ASP B 1 369 ? 8.484 -43.469 -0.294 1 96.31 369 ASP B N 1
ATOM 11505 C CA . ASP B 1 369 ? 8.211 -43.375 1.138 1 96.31 369 ASP B CA 1
ATOM 11506 C C . ASP B 1 369 ? 8.656 -42.062 1.714 1 96.31 369 ASP B C 1
ATOM 11508 O O . ASP B 1 369 ? 9.312 -42 2.758 1 96.31 369 ASP B O 1
ATOM 11512 N N . VAL B 1 370 ? 8.406 -41.062 0.963 1 96.62 370 VAL B N 1
ATOM 11513 C CA . VAL B 1 370 ? 8.75 -39.688 1.364 1 96.62 370 VAL B CA 1
ATOM 11514 C C . VAL B 1 370 ? 7.477 -38.875 1.604 1 96.62 370 VAL B C 1
ATOM 11516 O O . VAL B 1 370 ? 6.555 -38.906 0.784 1 96.62 370 VAL B O 1
ATOM 11519 N N . ASP B 1 371 ? 7.359 -38.25 2.762 1 96.81 371 ASP B N 1
ATOM 11520 C CA . ASP B 1 371 ? 6.309 -37.281 3.029 1 96.81 371 ASP B CA 1
ATOM 11521 C C . ASP B 1 371 ? 6.82 -35.844 2.832 1 96.81 371 ASP B C 1
ATOM 11523 O O . ASP B 1 371 ? 7.328 -35.219 3.77 1 96.81 371 ASP B O 1
ATOM 11527 N N . SER B 1 372 ? 6.625 -35.375 1.671 1 97.12 372 SER B N 1
ATOM 11528 C CA . SER B 1 372 ? 7.18 -34.094 1.246 1 97.12 372 SER B CA 1
ATOM 11529 C C . SER B 1 372 ? 6.645 -32.938 2.104 1 97.12 372 SER B C 1
ATOM 11531 O O . SER B 1 372 ? 5.449 -32.875 2.393 1 97.12 372 SER B O 1
ATOM 11533 N N . ARG B 1 373 ? 7.457 -31.969 2.533 1 97.19 373 ARG B N 1
ATOM 11534 C CA . ARG B 1 373 ? 7.086 -30.875 3.424 1 97.19 373 ARG B CA 1
ATOM 11535 C C . ARG B 1 373 ? 7.43 -29.516 2.803 1 97.19 373 ARG B C 1
ATOM 11537 O O . ARG B 1 373 ? 7.176 -28.469 3.4 1 97.19 373 ARG B O 1
ATOM 11544 N N . LEU B 1 374 ? 7.977 -29.453 1.661 1 97.94 374 LEU B N 1
ATOM 11545 C CA . LEU B 1 374 ? 8.477 -28.25 1.002 1 97.94 374 LEU B CA 1
ATOM 11546 C C . LEU B 1 374 ? 7.91 -28.141 -0.41 1 97.94 374 LEU B C 1
ATOM 11548 O O . LEU B 1 374 ? 8.008 -29.078 -1.203 1 97.94 374 LEU B O 1
ATOM 11552 N N . LEU B 1 375 ? 7.215 -27.016 -0.629 1 98.38 375 LEU B N 1
ATOM 11553 C CA . LEU B 1 375 ? 6.867 -26.703 -2.012 1 98.38 375 LEU B CA 1
ATOM 11554 C C . LEU B 1 375 ? 8.031 -26.031 -2.73 1 98.38 375 LEU B C 1
ATOM 11556 O O . LEU B 1 375 ? 8.531 -25 -2.279 1 98.38 375 LEU B O 1
ATOM 11560 N N . TRP B 1 376 ? 8.523 -26.609 -3.77 1 97.56 376 TRP B N 1
ATOM 11561 C CA . TRP B 1 376 ? 9.648 -26.156 -4.574 1 97.56 376 TRP B CA 1
ATOM 11562 C C . TRP B 1 376 ? 9.18 -25.641 -5.926 1 97.56 376 TRP B C 1
ATOM 11564 O O . TRP B 1 376 ? 8.859 -26.422 -6.824 1 97.56 376 TRP B O 1
ATOM 11574 N N . LEU B 1 377 ? 9.039 -24.234 -6.09 1 96.81 377 LEU B N 1
ATOM 11575 C CA . LEU B 1 377 ? 8.609 -23.609 -7.328 1 96.81 377 LEU B CA 1
ATOM 11576 C C . LEU B 1 377 ? 9.633 -22.578 -7.801 1 96.81 377 LEU B C 1
ATOM 11578 O O . LEU B 1 377 ? 9.391 -21.375 -7.707 1 96.81 377 LEU B O 1
ATOM 11582 N N . PRO B 1 378 ? 10.664 -23 -8.414 1 93.62 378 PRO B N 1
ATOM 11583 C CA . PRO B 1 378 ? 11.75 -22.078 -8.758 1 93.62 378 PRO B CA 1
ATOM 11584 C C . PRO B 1 378 ? 11.406 -21.156 -9.93 1 93.62 378 PRO B C 1
ATOM 11586 O O . PRO B 1 378 ? 12.008 -20.094 -10.078 1 93.62 378 PRO B O 1
ATOM 11589 N N . ASP B 1 379 ? 10.391 -21.5 -10.727 1 94.19 379 ASP B N 1
ATOM 11590 C CA . ASP B 1 379 ? 10.234 -20.75 -11.961 1 94.19 379 ASP B CA 1
ATOM 11591 C C . ASP B 1 379 ? 8.766 -20.359 -12.18 1 94.19 379 ASP B C 1
ATOM 11593 O O . ASP B 1 379 ? 8.367 -20.031 -13.297 1 94.19 379 ASP B O 1
ATOM 11597 N N . THR B 1 380 ? 7.906 -20.406 -11.195 1 94.75 380 THR B N 1
ATOM 11598 C CA . THR B 1 380 ? 6.496 -20.062 -11.312 1 94.75 380 THR B CA 1
ATOM 11599 C C . THR B 1 380 ? 6.305 -18.547 -11.219 1 94.75 380 THR B C 1
ATOM 11601 O O . THR B 1 380 ? 7.113 -17.844 -10.602 1 94.75 380 THR B O 1
ATOM 11604 N N . PHE B 1 381 ? 5.152 -18.031 -11.906 1 94.62 381 PHE B N 1
ATOM 11605 C CA . PHE B 1 381 ? 4.996 -16.609 -12.156 1 94.62 381 PHE B CA 1
ATOM 11606 C C . PHE B 1 381 ? 3.992 -15.984 -11.188 1 94.62 381 PHE B C 1
ATOM 11608 O O . PHE B 1 381 ? 2.959 -15.461 -11.602 1 94.62 381 PHE B O 1
ATOM 11615 N N . GLY B 1 382 ? 4.328 -15.906 -9.891 1 95 382 GLY B N 1
ATOM 11616 C CA . GLY B 1 382 ? 3.436 -15.344 -8.891 1 95 382 GLY B CA 1
ATOM 11617 C C . GLY B 1 382 ? 2.643 -16.391 -8.141 1 95 382 GLY B C 1
ATOM 11618 O O . GLY B 1 382 ? 2.479 -17.516 -8.617 1 95 382 GLY B O 1
ATOM 11619 N N . TYR B 1 383 ? 2.105 -15.922 -6.898 1 97.75 383 TYR B N 1
ATOM 11620 C CA . TYR B 1 383 ? 1.519 -16.922 -6.016 1 97.75 383 TYR B CA 1
ATOM 11621 C C . TYR B 1 383 ? 0.26 -16.391 -5.344 1 97.75 383 TYR B C 1
ATOM 11623 O O . TYR B 1 383 ? 0.261 -15.273 -4.805 1 97.75 383 TYR B O 1
ATOM 11631 N N . THR B 1 384 ? -0.786 -17.219 -5.355 1 97.94 384 THR B N 1
ATOM 11632 C CA . THR B 1 384 ? -2.098 -16.875 -4.816 1 97.94 384 THR B CA 1
ATOM 11633 C C . THR B 1 384 ? -2.049 -16.766 -3.295 1 97.94 384 THR B C 1
ATOM 11635 O O . THR B 1 384 ? -1.348 -17.547 -2.639 1 97.94 384 THR B O 1
ATOM 11638 N N . ALA B 1 385 ? -2.84 -15.859 -2.727 1 97.81 385 ALA B N 1
ATOM 11639 C CA . ALA B 1 385 ? -2.916 -15.656 -1.283 1 97.81 385 ALA B CA 1
ATOM 11640 C C . ALA B 1 385 ? -3.562 -16.859 -0.595 1 97.81 385 ALA B C 1
ATOM 11642 O O . ALA B 1 385 ? -3.492 -16.984 0.629 1 97.81 385 ALA B O 1
ATOM 11643 N N . ALA B 1 386 ? -4.164 -17.781 -1.27 1 98 386 ALA B N 1
ATOM 11644 C CA . ALA B 1 386 ? -4.797 -18.969 -0.707 1 98 386 ALA B CA 1
ATOM 11645 C C . ALA B 1 386 ? -3.77 -20.062 -0.434 1 98 386 ALA B C 1
ATOM 11647 O O . ALA B 1 386 ? -4.047 -21.016 0.295 1 98 386 ALA B O 1
ATOM 11648 N N . LEU B 1 387 ? -2.633 -19.891 -0.997 1 98.31 387 LEU B N 1
ATOM 11649 C CA . LEU B 1 387 ? -1.681 -21 -1.068 1 98.31 387 LEU B CA 1
ATOM 11650 C C . LEU B 1 387 ? -1.181 -21.375 0.323 1 98.31 387 LEU B C 1
ATOM 11652 O O . LEU B 1 387 ? -1.022 -22.562 0.63 1 98.31 387 LEU B O 1
ATOM 11656 N N . PRO B 1 388 ? -0.912 -20.406 1.278 1 98.31 388 PRO B N 1
ATOM 11657 C CA . PRO B 1 388 ? -0.45 -20.812 2.607 1 98.31 388 PRO B CA 1
ATOM 11658 C C . PRO B 1 388 ? -1.422 -21.766 3.303 1 98.31 388 PRO B C 1
ATOM 11660 O O . PRO B 1 388 ? -1 -22.766 3.895 1 98.31 388 PRO B O 1
ATOM 11663 N N . GLN B 1 389 ? -2.693 -21.484 3.193 1 98.31 389 GLN B N 1
ATOM 11664 C CA . GLN B 1 389 ? -3.682 -22.359 3.814 1 98.31 389 GLN B CA 1
ATOM 11665 C C . GLN B 1 389 ? -3.736 -23.703 3.111 1 98.31 389 GLN B C 1
ATOM 11667 O O . GLN B 1 389 ? -3.924 -24.734 3.756 1 98.31 389 GLN B O 1
ATOM 11672 N N . ILE B 1 390 ? -3.637 -23.75 1.825 1 98.62 390 ILE B N 1
ATOM 11673 C CA . ILE B 1 390 ? -3.67 -24.984 1.06 1 98.62 390 ILE B CA 1
ATOM 11674 C C . ILE B 1 390 ? -2.451 -25.844 1.408 1 98.62 390 ILE B C 1
ATOM 11676 O O . ILE B 1 390 ? -2.576 -27.047 1.642 1 98.62 390 ILE B O 1
ATOM 11680 N N . LEU B 1 391 ? -1.284 -25.188 1.46 1 98.69 391 LEU B N 1
ATOM 11681 C CA . LEU B 1 391 ? -0.057 -25.906 1.788 1 98.69 391 LEU B CA 1
ATOM 11682 C C . LEU B 1 391 ? -0.129 -26.484 3.193 1 98.69 391 LEU B C 1
ATOM 11684 O O . LEU B 1 391 ? 0.093 -27.688 3.385 1 98.69 391 LEU B O 1
ATOM 11688 N N . LYS B 1 392 ? -0.515 -25.672 4.113 1 98.06 392 LYS B N 1
ATOM 11689 C CA . LYS B 1 392 ? -0.61 -26.125 5.496 1 98.06 392 LYS B CA 1
ATOM 11690 C C . LYS B 1 392 ? -1.63 -27.25 5.633 1 98.06 392 LYS B C 1
ATOM 11692 O O . LYS B 1 392 ? -1.396 -28.219 6.355 1 98.06 392 LYS B O 1
ATOM 11697 N N . GLY B 1 393 ? -2.73 -27.172 4.934 1 98 393 GLY B N 1
ATOM 11698 C CA . GLY B 1 393 ? -3.77 -28.188 4.961 1 98 393 GLY B CA 1
ATOM 11699 C C . GLY B 1 393 ? -3.334 -29.5 4.348 1 98 393 GLY B C 1
ATOM 11700 O O . GLY B 1 393 ? -3.971 -30.531 4.559 1 98 393 GLY B O 1
ATOM 11701 N N . CYS B 1 394 ? -2.26 -29.5 3.594 1 98.31 394 CYS B N 1
ATOM 11702 C CA . CYS B 1 394 ? -1.731 -30.703 2.965 1 98.31 394 CYS B CA 1
ATOM 11703 C C . CYS B 1 394 ? -0.442 -31.141 3.643 1 98.31 394 CYS B C 1
ATOM 11705 O O . CYS B 1 394 ? 0.265 -32 3.127 1 98.31 394 CYS B O 1
ATOM 11707 N N . GLY B 1 395 ? -0.094 -30.516 4.73 1 97.44 395 GLY B N 1
ATOM 11708 C CA . GLY B 1 395 ? 1.075 -30.906 5.496 1 97.44 395 GLY B CA 1
ATOM 11709 C C . GLY B 1 395 ? 2.375 -30.375 4.926 1 97.44 395 GLY B C 1
ATOM 11710 O O . GLY B 1 395 ? 3.436 -30.969 5.113 1 97.44 395 GLY B O 1
ATOM 11711 N N . VAL B 1 396 ? 2.35 -29.312 4.195 1 98.38 396 VAL B N 1
ATOM 11712 C CA . VAL B 1 396 ? 3.523 -28.656 3.619 1 98.38 396 VAL B CA 1
ATOM 11713 C C . VAL B 1 396 ? 3.82 -27.359 4.367 1 98.38 396 VAL B C 1
ATOM 11715 O O . VAL B 1 396 ? 2.998 -26.453 4.375 1 98.38 396 VAL B O 1
ATOM 11718 N N . ASP B 1 397 ? 4.992 -27.156 4.902 1 97.5 397 ASP B N 1
ATOM 11719 C CA . ASP B 1 397 ? 5.281 -26.109 5.867 1 97.5 397 ASP B CA 1
ATOM 11720 C C . ASP B 1 397 ? 6.129 -25 5.23 1 97.5 397 ASP B C 1
ATOM 11722 O O . ASP B 1 397 ? 6.23 -23.906 5.773 1 97.5 397 ASP B O 1
ATOM 11726 N N . TYR B 1 398 ? 6.723 -25.312 4.098 1 98.19 398 TYR B N 1
ATOM 11727 C CA . TYR B 1 398 ? 7.738 -24.391 3.586 1 98.19 398 TYR B CA 1
ATOM 11728 C C . TYR B 1 398 ? 7.535 -24.125 2.102 1 98.19 398 TYR B C 1
ATOM 11730 O O . TYR B 1 398 ? 6.953 -24.953 1.389 1 98.19 398 TYR B O 1
ATOM 11738 N N . LEU B 1 399 ? 7.945 -22.938 1.638 1 98 399 LEU B N 1
ATOM 11739 C CA . LEU B 1 399 ? 7.965 -22.578 0.226 1 98 399 LEU B CA 1
ATOM 11740 C C . LEU B 1 399 ? 9.328 -22.031 -0.176 1 98 399 LEU B C 1
ATOM 11742 O O . LEU B 1 399 ? 9.93 -21.234 0.56 1 98 399 LEU B O 1
ATOM 11746 N N . VAL B 1 400 ? 9.852 -22.469 -1.275 1 97.94 400 VAL B N 1
ATOM 11747 C CA . VAL B 1 400 ? 11.023 -21.859 -1.907 1 97.94 400 VAL B CA 1
ATOM 11748 C C . VAL B 1 400 ? 10.68 -21.438 -3.334 1 97.94 400 VAL B C 1
ATOM 11750 O O . VAL B 1 400 ? 10.18 -22.25 -4.125 1 97.94 400 VAL B O 1
ATOM 11753 N N . THR B 1 401 ? 10.852 -20.219 -3.668 1 96.56 401 THR B N 1
ATOM 11754 C CA . THR B 1 401 ? 10.672 -19.672 -5.004 1 96.56 401 THR B CA 1
ATOM 11755 C C . THR B 1 401 ? 11.617 -18.484 -5.223 1 96.56 401 THR B C 1
ATOM 11757 O O . THR B 1 401 ? 12.375 -18.109 -4.324 1 96.56 401 THR B O 1
ATOM 11760 N N . GLN B 1 402 ? 11.695 -17.875 -6.418 1 93.19 402 GLN B N 1
ATOM 11761 C CA . GLN B 1 402 ? 12.695 -16.828 -6.543 1 93.19 402 GLN B CA 1
ATOM 11762 C C . GLN B 1 402 ? 12.227 -15.727 -7.492 1 93.19 402 GLN B C 1
ATOM 11764 O O . GLN B 1 402 ? 12.711 -14.594 -7.434 1 93.19 402 GLN B O 1
ATOM 11769 N N . LYS B 1 403 ? 11.281 -15.82 -8.359 1 92.5 403 LYS B N 1
ATOM 11770 C CA . LYS B 1 403 ? 11 -14.891 -9.453 1 92.5 403 LYS B CA 1
ATOM 11771 C C . LYS B 1 403 ? 10.383 -13.594 -8.922 1 92.5 403 LYS B C 1
ATOM 11773 O O . LYS B 1 403 ? 10.344 -12.586 -9.633 1 92.5 403 LYS B O 1
ATOM 11778 N N . ILE B 1 404 ? 9.977 -13.516 -7.773 1 93.44 404 ILE B N 1
ATOM 11779 C CA . ILE B 1 404 ? 9.297 -12.367 -7.191 1 93.44 404 ILE B CA 1
ATOM 11780 C C . ILE B 1 404 ? 10.234 -11.164 -7.188 1 93.44 404 ILE B C 1
ATOM 11782 O O . ILE B 1 404 ? 9.781 -10.016 -7.184 1 93.44 404 ILE B O 1
ATOM 11786 N N . PHE B 1 405 ? 11.602 -11.414 -7.273 1 91.5 405 PHE B N 1
ATOM 11787 C CA . PHE B 1 405 ? 12.586 -10.336 -7.246 1 91.5 405 PHE B CA 1
ATOM 11788 C C . PHE B 1 405 ? 12.758 -9.719 -8.625 1 91.5 405 PHE B C 1
ATOM 11790 O O . PHE B 1 405 ? 13.352 -8.648 -8.766 1 91.5 405 PHE B O 1
ATOM 11797 N N . TRP B 1 406 ? 12.109 -10.383 -9.648 1 88 406 TRP B N 1
ATOM 11798 C CA . TRP B 1 406 ? 12.297 -9.891 -11.008 1 88 406 TRP B CA 1
ATOM 11799 C C . TRP B 1 406 ? 11.398 -8.68 -11.273 1 88 406 TRP B C 1
ATOM 11801 O O . TRP B 1 406 ? 10.25 -8.648 -10.844 1 88 406 TRP B O 1
ATOM 11811 N N . SER B 1 407 ? 11.992 -7.656 -11.828 1 81.44 407 SER B N 1
ATOM 11812 C CA . SER B 1 407 ? 11.258 -6.5 -12.336 1 81.44 407 SER B CA 1
ATOM 11813 C C . SER B 1 407 ? 11.844 -6 -13.648 1 81.44 407 SER B C 1
ATOM 11815 O O . SER B 1 407 ? 13.062 -5.883 -13.789 1 81.44 407 SER B O 1
ATOM 11817 N N . TYR B 1 408 ? 10.992 -5.852 -14.609 1 72.88 408 TYR B N 1
ATOM 11818 C CA . TYR B 1 408 ? 11.484 -5.41 -15.906 1 72.88 408 TYR B CA 1
ATOM 11819 C C . TYR B 1 408 ? 11.438 -3.891 -16.016 1 72.88 408 TYR B C 1
ATOM 11821 O O . TYR B 1 408 ? 12.188 -3.297 -16.797 1 72.88 408 TYR B O 1
ATOM 11829 N N . ASN B 1 409 ? 10.508 -3.273 -15.297 1 72.12 409 ASN B N 1
ATOM 11830 C CA . ASN B 1 409 ? 10.289 -1.838 -15.445 1 72.12 409 ASN B CA 1
ATOM 11831 C C . ASN B 1 409 ? 10.539 -1.093 -14.141 1 72.12 409 ASN B C 1
ATOM 11833 O O . ASN B 1 409 ? 9.805 -0.167 -13.797 1 72.12 409 ASN B O 1
ATOM 11837 N N . GLU B 1 410 ? 11.555 -1.542 -13.461 1 73.94 410 GLU B N 1
ATOM 11838 C CA . GLU B 1 410 ? 12.062 -0.865 -12.273 1 73.94 410 GLU B CA 1
ATOM 11839 C C . GLU B 1 410 ? 10.969 -0.712 -11.219 1 73.94 410 GLU B C 1
ATOM 11841 O O . GLU B 1 410 ? 10.82 0.354 -10.617 1 73.94 410 GLU B O 1
ATOM 11846 N N . GLY B 1 411 ? 10.219 -1.695 -11.016 1 79.44 411 GLY B N 1
ATOM 11847 C CA . GLY B 1 411 ? 9.211 -1.677 -9.969 1 79.44 411 GLY B CA 1
ATOM 11848 C C . GLY B 1 411 ? 9.805 -1.771 -8.578 1 79.44 411 GLY B C 1
ATOM 11849 O O . GLY B 1 411 ? 11.023 -1.894 -8.422 1 79.44 411 GLY B O 1
ATOM 11850 N N . GLU B 1 412 ? 8.906 -1.645 -7.57 1 83.06 412 GLU B N 1
ATOM 11851 C CA . GLU B 1 412 ? 9.367 -1.737 -6.188 1 83.06 412 GLU B CA 1
ATOM 11852 C C . GLU B 1 412 ? 9.891 -3.135 -5.871 1 83.06 412 GLU B C 1
ATOM 11854 O O . GLU B 1 412 ? 9.234 -4.133 -6.176 1 83.06 412 GLU B O 1
ATOM 11859 N N . GLN B 1 413 ? 11 -3.205 -5.223 1 86.62 413 GLN B N 1
ATOM 11860 C CA . GLN B 1 413 ? 11.641 -4.48 -4.914 1 86.62 413 GLN B CA 1
ATOM 11861 C C . GLN B 1 413 ? 10.945 -5.176 -3.748 1 86.62 413 GLN B C 1
ATOM 11863 O O . GLN B 1 413 ? 10.539 -4.523 -2.781 1 86.62 413 GLN B O 1
ATOM 11868 N N . PHE B 1 414 ? 10.75 -6.512 -3.863 1 94 414 PHE B N 1
ATOM 11869 C CA . PHE B 1 414 ? 10.258 -7.297 -2.734 1 94 414 PHE B CA 1
ATOM 11870 C C . PHE B 1 414 ? 11.273 -7.297 -1.597 1 94 414 PHE B C 1
ATOM 11872 O O . PHE B 1 414 ? 12.469 -7.5 -1.824 1 94 414 PHE B O 1
ATOM 11879 N N . PRO B 1 415 ? 10.875 -7.219 -0.365 1 89.88 415 PRO B N 1
ATOM 11880 C CA . PRO B 1 415 ? 11.82 -6.832 0.679 1 89.88 415 PRO B CA 1
ATOM 11881 C C . PRO B 1 415 ? 12.422 -8.039 1.408 1 89.88 415 PRO B C 1
ATOM 11883 O O . PRO B 1 415 ? 13.367 -7.887 2.178 1 89.88 415 PRO B O 1
ATOM 11886 N N . TYR B 1 416 ? 11.969 -9.328 1.137 1 93.81 416 TYR B N 1
ATOM 11887 C CA . TYR B 1 416 ? 12.367 -10.398 2.039 1 93.81 416 TYR B CA 1
ATOM 11888 C C . TYR B 1 416 ? 12.875 -11.609 1.258 1 93.81 416 TYR B C 1
ATOM 11890 O O . TYR B 1 416 ? 12.336 -11.938 0.198 1 93.81 416 TYR B O 1
ATOM 11898 N N . HIS B 1 417 ? 13.953 -12.211 1.809 1 96.25 417 HIS B N 1
ATOM 11899 C CA . HIS B 1 417 ? 14.344 -13.555 1.399 1 96.25 417 HIS B CA 1
ATOM 11900 C C . HIS B 1 417 ? 13.711 -14.617 2.299 1 96.25 417 HIS B C 1
ATOM 11902 O O . HIS B 1 417 ? 13.242 -15.648 1.814 1 96.25 417 HIS B O 1
ATOM 11908 N N . TYR B 1 418 ? 13.766 -14.359 3.561 1 96.31 418 TYR B N 1
ATOM 11909 C CA . TYR B 1 418 ? 13.312 -15.258 4.613 1 96.31 418 TYR B CA 1
ATOM 11910 C C . TYR B 1 418 ? 12.203 -14.609 5.441 1 96.31 418 TYR B C 1
ATOM 11912 O O . TYR B 1 418 ? 12.438 -13.602 6.113 1 96.31 418 TYR B O 1
ATOM 11920 N N . PHE B 1 419 ? 10.922 -15.148 5.406 1 97.25 419 PHE B N 1
ATOM 11921 C CA . PHE B 1 419 ? 9.789 -14.5 6.051 1 97.25 419 PHE B CA 1
ATOM 11922 C C . PHE B 1 419 ? 8.656 -15.484 6.289 1 97.25 419 PHE B C 1
ATOM 11924 O O . PHE B 1 419 ? 8.625 -16.562 5.691 1 97.25 419 PHE B O 1
ATOM 11931 N N . ASN B 1 420 ? 7.746 -15.133 7.266 1 97.88 420 ASN B N 1
ATOM 11932 C CA . ASN B 1 420 ? 6.441 -15.773 7.375 1 97.88 420 ASN B CA 1
ATOM 11933 C C . ASN B 1 420 ? 5.48 -15.281 6.297 1 97.88 420 ASN B C 1
ATOM 11935 O O . ASN B 1 420 ? 5.215 -14.086 6.195 1 97.88 420 ASN B O 1
ATOM 11939 N N . TRP B 1 421 ? 5.07 -16.219 5.48 1 98.06 421 TRP B N 1
ATOM 11940 C CA . TRP B 1 421 ? 4.066 -15.859 4.484 1 98.06 421 TRP B CA 1
ATOM 11941 C C . TRP B 1 421 ? 2.662 -16.156 4.996 1 98.06 421 TRP B C 1
ATOM 11943 O O . TRP B 1 421 ? 2.295 -17.312 5.211 1 98.06 421 TRP B O 1
ATOM 11953 N N . ARG B 1 422 ? 1.902 -15.156 5.238 1 96.88 422 ARG B N 1
ATOM 11954 C CA . ARG B 1 422 ? 0.541 -15.25 5.754 1 96.88 422 ARG B CA 1
ATOM 11955 C C . ARG B 1 422 ? -0.482 -15.125 4.629 1 96.88 422 ARG B C 1
ATOM 11957 O O . ARG B 1 422 ? -0.516 -14.117 3.918 1 96.88 422 ARG B O 1
ATOM 11964 N N . GLY B 1 423 ? -1.327 -16.125 4.527 1 97.06 423 GLY B N 1
ATOM 11965 C CA . GLY B 1 423 ? -2.342 -16.125 3.486 1 97.06 423 GLY B CA 1
ATOM 11966 C C . GLY B 1 423 ? -3.539 -15.258 3.809 1 97.06 423 GLY B C 1
ATOM 11967 O O . GLY B 1 423 ? -3.566 -14.594 4.844 1 97.06 423 GLY B O 1
ATOM 11968 N N . MET B 1 424 ? -4.52 -15.211 2.936 1 94.25 424 MET B N 1
ATOM 11969 C CA . MET B 1 424 ? -5.699 -14.352 3.035 1 94.25 424 MET B CA 1
ATOM 11970 C C . MET B 1 424 ? -6.562 -14.75 4.227 1 94.25 424 MET B C 1
ATOM 11972 O O . MET B 1 424 ? -7.309 -13.93 4.758 1 94.25 424 MET B O 1
ATOM 11976 N N . ASP B 1 425 ? -6.457 -16.031 4.711 1 95 425 ASP B N 1
ATOM 11977 C CA . ASP B 1 425 ? -7.266 -16.5 5.832 1 95 425 ASP B CA 1
ATOM 11978 C C . ASP B 1 425 ? -6.508 -16.375 7.152 1 95 425 ASP B C 1
ATOM 11980 O O . ASP B 1 425 ? -7.023 -16.734 8.211 1 95 425 ASP B O 1
ATOM 11984 N N . GLY B 1 426 ? -5.234 -15.945 7.078 1 94 426 GLY B N 1
ATOM 11985 C CA . GLY B 1 426 ? -4.43 -15.773 8.281 1 94 426 GLY B CA 1
ATOM 11986 C C . GLY B 1 426 ? -3.453 -16.906 8.508 1 94 426 GLY B C 1
ATOM 11987 O O . GLY B 1 426 ? -2.547 -16.797 9.336 1 94 426 GLY B O 1
ATOM 11988 N N . THR B 1 427 ? -3.547 -17.984 7.711 1 97.06 427 THR B N 1
ATOM 11989 C CA . THR B 1 427 ? -2.631 -19.109 7.84 1 97.06 427 THR B CA 1
ATOM 11990 C C . THR B 1 427 ? -1.219 -18.703 7.426 1 97.06 427 THR B C 1
ATOM 11992 O O . THR B 1 427 ? -1.036 -17.984 6.438 1 97.06 427 THR B O 1
ATOM 11995 N N . GLU B 1 428 ? -0.238 -19.188 8.188 1 96.75 428 GLU B N 1
ATOM 11996 C CA . GLU B 1 428 ? 1.149 -18.844 7.91 1 96.75 428 GLU B CA 1
ATOM 11997 C C . GLU B 1 428 ? 1.98 -20.062 7.562 1 96.75 428 GLU B C 1
ATOM 11999 O O . GLU B 1 428 ? 1.769 -21.141 8.125 1 96.75 428 GLU B O 1
ATOM 12004 N N . ILE B 1 429 ? 2.891 -19.906 6.641 1 98 429 ILE B N 1
ATOM 12005 C CA . ILE B 1 429 ? 3.977 -20.828 6.367 1 98 429 ILE B CA 1
ATOM 12006 C C . ILE B 1 429 ? 5.297 -20.078 6.27 1 98 429 ILE B C 1
ATOM 12008 O O . ILE B 1 429 ? 5.312 -18.844 6.199 1 98 429 ILE B O 1
ATOM 12012 N N . VAL B 1 430 ? 6.406 -20.766 6.344 1 98.12 430 VAL B N 1
ATOM 12013 C CA . VAL B 1 430 ? 7.723 -20.125 6.25 1 98.12 430 VAL B CA 1
ATOM 12014 C C . VAL B 1 430 ? 8.234 -20.219 4.816 1 98.12 430 VAL B C 1
ATOM 12016 O O . VAL B 1 430 ? 8.109 -21.25 4.164 1 98.12 430 VAL B O 1
ATOM 12019 N N . SER B 1 431 ? 8.797 -19.078 4.324 1 97.81 431 SER B N 1
ATOM 12020 C CA . SER B 1 431 ? 9.234 -19.047 2.934 1 97.81 431 SER B CA 1
ATOM 12021 C C . SER B 1 431 ? 10.656 -18.5 2.82 1 97.81 431 SER B C 1
ATOM 12023 O O . SER B 1 431 ? 11.094 -17.703 3.648 1 97.81 431 SER B O 1
ATOM 12025 N N . PHE B 1 432 ? 11.352 -18.969 1.847 1 97.88 432 PHE B N 1
ATOM 12026 C CA . PHE B 1 432 ? 12.656 -18.438 1.473 1 97.88 432 PHE B CA 1
ATOM 12027 C C . PHE B 1 432 ? 12.734 -18.188 -0.029 1 97.88 432 PHE B C 1
ATOM 12029 O O . PHE B 1 432 ? 12.383 -19.062 -0.824 1 97.88 432 PHE B O 1
ATOM 12036 N N . LEU B 1 433 ? 13.164 -17.047 -0.443 1 97 433 LEU B N 1
ATOM 12037 C CA . LEU B 1 433 ? 13.32 -16.688 -1.849 1 97 433 LEU B CA 1
ATOM 12038 C C . LEU B 1 433 ? 14.781 -16.422 -2.184 1 97 433 LEU B C 1
ATOM 12040 O O . LEU B 1 433 ? 15.289 -15.32 -1.966 1 97 433 LEU B O 1
ATOM 12044 N N . PRO B 1 434 ? 15.445 -17.406 -2.773 1 96.12 434 PRO B N 1
ATOM 12045 C CA . PRO B 1 434 ? 16.75 -17.078 -3.355 1 96.12 434 PRO B CA 1
ATOM 12046 C C . PRO B 1 434 ? 16.641 -16.125 -4.547 1 96.12 434 PRO B C 1
ATOM 12048 O O . PRO B 1 434 ? 15.547 -15.68 -4.883 1 96.12 434 PRO B O 1
ATOM 12051 N N . THR B 1 435 ? 17.703 -15.75 -5.148 1 93 435 THR B N 1
ATOM 12052 C CA . THR B 1 435 ? 17.656 -14.789 -6.246 1 93 435 THR B CA 1
ATOM 12053 C C . THR B 1 435 ? 17.781 -15.5 -7.59 1 93 435 THR B C 1
ATOM 12055 O O . THR B 1 435 ? 17.703 -14.859 -8.641 1 93 435 THR B O 1
ATOM 12058 N N . SER B 1 436 ? 18.031 -16.812 -7.555 1 93.75 436 SER B N 1
ATOM 12059 C CA . SER B 1 436 ? 18.156 -17.656 -8.734 1 93.75 436 SER B CA 1
ATOM 12060 C C . SER B 1 436 ? 17.938 -19.125 -8.391 1 93.75 436 SER B C 1
ATOM 12062 O O . SER B 1 436 ? 17.781 -19.484 -7.219 1 93.75 436 SER B O 1
ATOM 12064 N N . TYR B 1 437 ? 17.812 -19.938 -9.43 1 93 437 TYR B N 1
ATOM 12065 C CA . TYR B 1 437 ? 17.781 -21.375 -9.234 1 93 437 TYR B CA 1
ATOM 12066 C C . TYR B 1 437 ? 18.844 -22.062 -10.07 1 93 437 TYR B C 1
ATOM 12068 O O . TYR B 1 437 ? 18.797 -23.281 -10.266 1 93 437 TYR B O 1
ATOM 12076 N N . THR B 1 438 ? 19.75 -21.203 -10.617 1 94.06 438 THR B N 1
ATOM 12077 C CA . THR B 1 438 ? 20.859 -21.719 -11.414 1 94.06 438 THR B CA 1
ATOM 12078 C C . THR B 1 438 ? 22.172 -21.078 -10.992 1 94.06 438 THR B C 1
ATOM 12080 O O . THR B 1 438 ? 22.891 -20.516 -11.82 1 94.06 438 THR B O 1
ATOM 12083 N N . TYR B 1 439 ? 22.562 -21.203 -9.82 1 94.5 439 TYR B N 1
ATOM 12084 C CA . TYR B 1 439 ? 23.812 -20.625 -9.336 1 94.5 439 TYR B CA 1
ATOM 12085 C C . TYR B 1 439 ? 25.016 -21.422 -9.82 1 94.5 439 TYR B C 1
ATOM 12087 O O . TYR B 1 439 ? 24.953 -22.656 -9.898 1 94.5 439 TYR B O 1
ATOM 12095 N N . GLY B 1 440 ? 26.141 -20.734 -10.094 1 93.56 440 GLY B N 1
ATOM 12096 C CA . GLY B 1 440 ? 27.375 -21.344 -10.547 1 93.56 440 GLY B CA 1
ATOM 12097 C C . GLY B 1 440 ? 28.344 -21.656 -9.406 1 93.56 440 GLY B C 1
ATOM 12098 O O . GLY B 1 440 ? 29.266 -22.453 -9.57 1 93.56 440 GLY B O 1
ATOM 12099 N N . ASN B 1 441 ? 28.172 -21.062 -8.273 1 94.25 441 ASN B N 1
ATOM 12100 C CA . ASN B 1 441 ? 28.828 -21.297 -7 1 94.25 441 ASN B CA 1
ATOM 12101 C C . ASN B 1 441 ? 30.203 -20.656 -6.949 1 94.25 441 ASN B C 1
ATOM 12103 O O . ASN B 1 441 ? 30.938 -20.797 -5.961 1 94.25 441 ASN B O 1
ATOM 12107 N N . ASN B 1 442 ? 30.656 -20.031 -8.008 1 93.19 442 ASN B N 1
ATOM 12108 C CA . ASN B 1 442 ? 31.969 -19.375 -7.906 1 93.19 442 ASN B CA 1
ATOM 12109 C C . ASN B 1 442 ? 31.969 -18.281 -6.84 1 93.19 442 ASN B C 1
ATOM 12111 O O . ASN B 1 442 ? 30.922 -17.703 -6.535 1 93.19 442 ASN B O 1
ATOM 12115 N N . PRO B 1 443 ? 33.125 -18.016 -6.289 1 93.44 443 PRO B N 1
ATOM 12116 C CA . PRO B 1 443 ? 33.188 -17.078 -5.152 1 93.44 443 PRO B CA 1
ATOM 12117 C C . PRO B 1 443 ? 32.625 -15.695 -5.496 1 93.44 443 PRO B C 1
ATOM 12119 O O . PRO B 1 443 ? 31.984 -15.062 -4.664 1 93.44 443 PRO B O 1
ATOM 12122 N N . ALA B 1 444 ? 32.938 -15.219 -6.645 1 92.44 444 ALA B N 1
ATOM 12123 C CA . ALA B 1 444 ? 32.469 -13.898 -7.035 1 92.44 444 ALA B CA 1
ATOM 12124 C C . ALA B 1 444 ? 30.938 -13.836 -7.012 1 92.44 444 ALA B C 1
ATOM 12126 O O . ALA B 1 444 ? 30.359 -12.883 -6.484 1 92.44 444 ALA B O 1
ATOM 12127 N N . GLU B 1 445 ? 30.297 -14.797 -7.594 1 94.19 445 GLU B N 1
ATOM 12128 C CA . GLU B 1 445 ? 28.844 -14.844 -7.652 1 94.19 445 GLU B CA 1
ATOM 12129 C C . GLU B 1 445 ? 28.234 -14.922 -6.258 1 94.19 445 GLU B C 1
ATOM 12131 O O . GLU B 1 445 ? 27.344 -14.141 -5.918 1 94.19 445 GLU B O 1
ATOM 12136 N N . LEU B 1 446 ? 28.719 -15.789 -5.488 1 94.31 446 LEU B N 1
ATOM 12137 C CA . LEU B 1 446 ? 28.078 -16.078 -4.211 1 94.31 446 LEU B CA 1
ATOM 12138 C C . LEU B 1 446 ? 28.297 -14.938 -3.225 1 94.31 446 LEU B C 1
ATOM 12140 O O . LEU B 1 446 ? 27.422 -14.633 -2.418 1 94.31 446 LEU B O 1
ATOM 12144 N N . ASN B 1 447 ? 29.484 -14.375 -3.244 1 92.38 447 ASN B N 1
ATOM 12145 C CA . ASN B 1 447 ? 29.719 -13.211 -2.393 1 92.38 447 ASN B CA 1
ATOM 12146 C C . ASN B 1 447 ? 28.828 -12.039 -2.811 1 92.38 447 ASN B C 1
ATOM 12148 O O . ASN B 1 447 ? 28.375 -11.273 -1.965 1 92.38 447 ASN B O 1
ATOM 12152 N N . ASN B 1 448 ? 28.656 -11.945 -4.047 1 92.44 448 ASN B N 1
ATOM 12153 C CA . ASN B 1 448 ? 27.781 -10.883 -4.527 1 92.44 448 ASN B CA 1
ATOM 12154 C C . ASN B 1 448 ? 26.328 -11.133 -4.137 1 92.44 448 ASN B C 1
ATOM 12156 O O . ASN B 1 448 ? 25.578 -10.188 -3.891 1 92.44 448 ASN B O 1
ATOM 12160 N N . VAL B 1 449 ? 25.938 -12.383 -4.141 1 93.56 449 VAL B N 1
ATOM 12161 C CA . VAL B 1 449 ? 24.609 -12.711 -3.65 1 93.56 449 VAL B CA 1
ATOM 12162 C C . VAL B 1 449 ? 24.422 -12.188 -2.229 1 93.56 449 VAL B C 1
ATOM 12164 O O . VAL B 1 449 ? 23.422 -11.555 -1.913 1 93.56 449 VAL B O 1
ATOM 12167 N N . TRP B 1 450 ? 25.359 -12.438 -1.397 1 91.5 450 TRP B N 1
ATOM 12168 C CA . TRP B 1 450 ? 25.281 -11.984 -0.013 1 91.5 450 TRP B CA 1
ATOM 12169 C C . TRP B 1 450 ? 25.312 -10.461 0.064 1 91.5 450 TRP B C 1
ATOM 12171 O O . TRP B 1 450 ? 24.531 -9.852 0.812 1 91.5 450 TRP B O 1
ATOM 12181 N N . LYS B 1 451 ? 26.203 -9.859 -0.659 1 90.38 451 LYS B N 1
ATOM 12182 C CA . LYS B 1 451 ? 26.391 -8.406 -0.631 1 90.38 451 LYS B CA 1
ATOM 12183 C C . LYS B 1 451 ? 25.125 -7.691 -1.086 1 90.38 451 LYS B C 1
ATOM 12185 O O . LYS B 1 451 ? 24.75 -6.664 -0.517 1 90.38 451 LYS B O 1
ATOM 12190 N N . ASN B 1 452 ? 24.438 -8.266 -2.053 1 90.31 452 ASN B N 1
ATOM 12191 C CA . ASN B 1 452 ? 23.344 -7.555 -2.709 1 90.31 452 ASN B CA 1
ATOM 12192 C C . ASN B 1 452 ? 21.984 -8.055 -2.229 1 90.31 452 ASN B C 1
ATOM 12194 O O . ASN B 1 452 ? 20.953 -7.668 -2.775 1 90.31 452 ASN B O 1
ATOM 12198 N N . ARG B 1 453 ? 21.984 -8.898 -1.253 1 90.44 453 ARG B N 1
ATOM 12199 C CA . ARG B 1 453 ? 20.719 -9.422 -0.744 1 90.44 453 ARG B CA 1
ATOM 12200 C C . ARG B 1 453 ? 19.797 -8.289 -0.297 1 90.44 453 ARG B C 1
ATOM 12202 O O . ARG B 1 453 ? 20.25 -7.289 0.258 1 90.44 453 ARG B O 1
ATOM 12209 N N . ALA B 1 454 ? 18.516 -8.414 -0.528 1 86.06 454 ALA B N 1
ATOM 12210 C CA . ALA B 1 454 ? 17.531 -7.398 -0.184 1 86.06 454 ALA B CA 1
ATOM 12211 C C . ALA B 1 454 ? 17.359 -7.277 1.328 1 86.06 454 ALA B C 1
ATOM 12213 O O . ALA B 1 454 ? 17.25 -6.172 1.861 1 86.06 454 ALA B O 1
ATOM 12214 N N . GLN B 1 455 ? 17.328 -8.391 1.966 1 89.31 455 GLN B N 1
ATOM 12215 C CA . GLN B 1 455 ? 17.156 -8.461 3.414 1 89.31 455 GLN B CA 1
ATOM 12216 C C . GLN B 1 455 ? 18.516 -8.461 4.125 1 89.31 455 GLN B C 1
ATOM 12218 O O . GLN B 1 455 ? 19.109 -9.523 4.336 1 89.31 455 GLN B O 1
ATOM 12223 N N . LYS B 1 456 ? 18.922 -7.312 4.625 1 82.44 456 LYS B N 1
ATOM 12224 C CA . LYS B 1 456 ? 20.266 -7.125 5.156 1 82.44 456 LYS B CA 1
ATOM 12225 C C . LYS B 1 456 ? 20.344 -7.574 6.613 1 82.44 456 LYS B C 1
ATOM 12227 O O . LYS B 1 456 ? 21.406 -8 7.078 1 82.44 456 LYS B O 1
ATOM 12232 N N . ARG B 1 457 ? 19.141 -7.488 7.32 1 80.44 457 ARG B N 1
ATOM 12233 C CA . ARG B 1 457 ? 19.094 -7.891 8.727 1 80.44 457 ARG B CA 1
ATOM 12234 C C . ARG B 1 457 ? 18.172 -9.086 8.922 1 80.44 457 ARG B C 1
ATOM 12236 O O . ARG B 1 457 ? 17.344 -9.391 8.055 1 80.44 457 ARG B O 1
ATOM 12243 N N . GLU B 1 458 ? 18.375 -9.781 9.953 1 80.5 458 GLU B N 1
ATOM 12244 C CA . GLU B 1 458 ? 17.547 -10.914 10.352 1 80.5 458 GLU B CA 1
ATOM 12245 C C . GLU B 1 458 ? 17.656 -12.062 9.352 1 80.5 458 GLU B C 1
ATOM 12247 O O . GLU B 1 458 ? 16.656 -12.727 9.062 1 80.5 458 GLU B O 1
ATOM 12252 N N . LEU B 1 459 ? 18.719 -12.117 8.617 1 87.12 459 LEU B N 1
ATOM 12253 C CA . LEU B 1 459 ? 19.078 -13.195 7.703 1 87.12 459 LEU B CA 1
ATOM 12254 C C . LEU B 1 459 ? 20.547 -13.602 7.883 1 87.12 459 LEU B C 1
ATOM 12256 O O . LEU B 1 459 ? 21.453 -12.797 7.637 1 87.12 459 LEU B O 1
ATOM 12260 N N . TYR B 1 460 ? 20.766 -14.852 8.344 1 80.75 460 TYR B N 1
ATOM 12261 C CA . TYR B 1 460 ? 22.109 -15.266 8.703 1 80.75 460 TYR B CA 1
ATOM 12262 C C . TYR B 1 460 ? 22.641 -16.312 7.738 1 80.75 460 TYR B C 1
ATOM 12264 O O . TYR B 1 460 ? 23.859 -16.5 7.598 1 80.75 460 TYR B O 1
ATOM 12272 N N . ASN B 1 461 ? 21.703 -17.016 7.191 1 90.94 461 ASN B N 1
ATOM 12273 C CA . ASN B 1 461 ? 22.047 -18.094 6.262 1 90.94 461 ASN B CA 1
ATOM 12274 C C . ASN B 1 461 ? 21.25 -17.969 4.965 1 90.94 461 ASN B C 1
ATOM 12276 O O . ASN B 1 461 ? 20.203 -17.328 4.926 1 90.94 461 ASN B O 1
ATOM 12280 N N . PHE B 1 462 ? 21.812 -18.5 3.934 1 95.12 462 PHE B N 1
ATOM 12281 C CA . PHE B 1 462 ? 21.188 -18.422 2.617 1 95.12 462 PHE B CA 1
ATOM 12282 C C . PHE B 1 462 ? 21.016 -19.812 2.014 1 95.12 462 PHE B C 1
ATOM 12284 O O . PHE B 1 462 ? 21.828 -20.703 2.26 1 95.12 462 PHE B O 1
ATOM 12291 N N . LEU B 1 463 ? 19.922 -20.031 1.292 1 96.62 463 LEU B N 1
ATOM 12292 C CA . LEU B 1 463 ? 19.688 -21.266 0.549 1 96.62 463 LEU B CA 1
ATOM 12293 C C . LEU B 1 463 ? 20.031 -21.078 -0.927 1 96.62 463 LEU B C 1
ATOM 12295 O O . LEU B 1 463 ? 19.516 -20.172 -1.576 1 96.62 463 LEU B O 1
ATOM 12299 N N . ILE B 1 464 ? 20.891 -22 -1.432 1 96.94 464 ILE B N 1
ATOM 12300 C CA . ILE B 1 464 ? 21.422 -21.812 -2.781 1 96.94 464 ILE B CA 1
ATOM 12301 C C . ILE B 1 464 ? 21.109 -23.047 -3.623 1 96.94 464 ILE B C 1
ATOM 12303 O O . ILE B 1 464 ? 21.812 -24.062 -3.525 1 96.94 464 ILE B O 1
ATOM 12307 N N . PRO B 1 465 ? 20.109 -22.984 -4.488 1 97.25 465 PRO B N 1
ATOM 12308 C CA . PRO B 1 465 ? 20 -24.016 -5.531 1 97.25 465 PRO B CA 1
ATOM 12309 C C . PRO B 1 465 ? 20.984 -23.781 -6.684 1 97.25 465 PRO B C 1
ATOM 12311 O O . PRO B 1 465 ? 20.859 -22.797 -7.41 1 97.25 465 PRO B O 1
ATOM 12314 N N . PHE B 1 466 ? 21.906 -24.703 -6.852 1 96.94 466 PHE B N 1
ATOM 12315 C CA . PHE B 1 466 ? 22.922 -24.469 -7.867 1 96.94 466 PHE B CA 1
ATOM 12316 C C . PHE B 1 466 ? 22.828 -25.5 -8.977 1 96.94 466 PHE B C 1
ATOM 12318 O O . PHE B 1 466 ? 22.297 -26.594 -8.766 1 96.94 466 PHE B O 1
ATOM 12325 N N . GLY B 1 467 ? 23.312 -25.234 -10.141 1 95.62 467 GLY B N 1
ATOM 12326 C CA . GLY B 1 467 ? 23.297 -26.094 -11.32 1 95.62 467 GLY B CA 1
ATOM 12327 C C . GLY B 1 467 ? 22.562 -25.484 -12.492 1 95.62 467 GLY B C 1
ATOM 12328 O O . GLY B 1 467 ? 21.875 -24.469 -12.344 1 95.62 467 GLY B O 1
ATOM 12329 N N . TYR B 1 468 ? 22.781 -26.062 -13.648 1 92.38 468 TYR B N 1
ATOM 12330 C CA . TYR B 1 468 ? 22.016 -25.641 -14.812 1 92.38 468 TYR B CA 1
ATOM 12331 C C . TYR B 1 468 ? 20.547 -26.031 -14.688 1 92.38 468 TYR B C 1
ATOM 12333 O O . TYR B 1 468 ? 20.219 -26.953 -13.93 1 92.38 468 TYR B O 1
ATOM 12341 N N . GLY B 1 469 ? 19.734 -25.344 -15.391 1 89.88 469 GLY B N 1
ATOM 12342 C CA . GLY B 1 469 ? 18.312 -25.625 -15.32 1 89.88 469 GLY B CA 1
ATOM 12343 C C . GLY B 1 469 ? 17.578 -25.359 -16.625 1 89.88 469 GLY B C 1
ATOM 12344 O O . GLY B 1 469 ? 18.141 -25.562 -17.703 1 89.88 469 GLY B O 1
ATOM 12345 N N . ASP B 1 470 ? 16.312 -25.109 -16.547 1 85.56 470 ASP B N 1
ATOM 12346 C CA . ASP B 1 470 ? 15.344 -24.906 -17.625 1 85.56 470 ASP B CA 1
ATOM 12347 C C . ASP B 1 470 ? 15.203 -26.156 -18.484 1 85.56 470 ASP B C 1
ATOM 12349 O O . ASP B 1 470 ? 14.117 -26.734 -18.578 1 85.56 470 ASP B O 1
ATOM 12353 N N . GLY B 1 471 ? 16.359 -26.578 -19.047 1 87.12 471 GLY B N 1
ATOM 12354 C CA . GLY B 1 471 ? 16.344 -27.812 -19.828 1 87.12 471 GLY B CA 1
ATOM 12355 C C . GLY B 1 471 ? 17 -28.984 -19.109 1 87.12 471 GLY B C 1
ATOM 12356 O O . GLY B 1 471 ? 17.328 -30 -19.734 1 87.12 471 GLY B O 1
ATOM 12357 N N . GLY B 1 472 ? 17.234 -28.781 -17.859 1 90.19 472 GLY B N 1
ATOM 12358 C CA . GLY B 1 472 ? 17.891 -29.812 -17.078 1 90.19 472 GLY B CA 1
ATOM 12359 C C . GLY B 1 472 ? 19.406 -29.734 -17.109 1 90.19 472 GLY B C 1
ATOM 12360 O O . GLY B 1 472 ? 19.969 -28.641 -16.984 1 90.19 472 GLY B O 1
ATOM 12361 N N . GLY B 1 473 ? 20.016 -30.859 -17.141 1 88.69 473 GLY B N 1
ATOM 12362 C CA . GLY B 1 473 ? 21.469 -30.953 -17.094 1 88.69 473 GLY B CA 1
ATOM 12363 C C . GLY B 1 473 ? 22.016 -30.953 -15.672 1 88.69 473 GLY B C 1
ATOM 12364 O O . GLY B 1 473 ? 22.781 -31.844 -15.297 1 88.69 473 GLY B O 1
ATOM 12365 N N . GLY B 1 474 ? 21.578 -29.906 -14.875 1 93.62 474 GLY B N 1
ATOM 12366 C CA . GLY B 1 474 ? 21.969 -29.844 -13.477 1 93.62 474 GLY B CA 1
ATOM 12367 C C . GLY B 1 474 ? 23.422 -29.469 -13.281 1 93.62 474 GLY B C 1
ATOM 12368 O O . GLY B 1 474 ? 24.062 -28.938 -14.195 1 93.62 474 GLY B O 1
ATOM 12369 N N . PRO B 1 475 ? 23.953 -29.75 -12.094 1 95 475 PRO B N 1
ATOM 12370 C CA . PRO B 1 475 ? 25.328 -29.391 -11.75 1 95 475 PRO B CA 1
ATOM 12371 C C . PRO B 1 475 ? 26.359 -30.203 -12.531 1 95 475 PRO B C 1
ATOM 12373 O O . PRO B 1 475 ? 26.094 -31.328 -12.93 1 95 475 PRO B O 1
ATOM 12376 N N . THR B 1 476 ? 27.469 -29.609 -12.758 1 94.19 476 THR B N 1
ATOM 12377 C CA . THR B 1 476 ? 28.688 -30.266 -13.234 1 94.19 476 THR B CA 1
ATOM 12378 C C . THR B 1 476 ? 29.719 -30.375 -12.117 1 94.19 476 THR B C 1
ATOM 12380 O O . THR B 1 476 ? 29.469 -29.938 -11 1 94.19 476 THR B O 1
ATOM 12383 N N . ARG B 1 477 ? 30.859 -30.984 -12.438 1 94.5 477 ARG B N 1
ATOM 12384 C CA . ARG B 1 477 ? 31.938 -31.109 -11.453 1 94.5 477 ARG B CA 1
ATOM 12385 C C . ARG B 1 477 ? 32.406 -29.734 -10.969 1 94.5 477 ARG B C 1
ATOM 12387 O O . ARG B 1 477 ? 32.719 -29.562 -9.789 1 94.5 477 ARG B O 1
ATOM 12394 N N . ASP B 1 478 ? 32.406 -28.734 -11.875 1 94.81 478 ASP B N 1
ATOM 12395 C CA . ASP B 1 478 ? 32.844 -27.406 -11.5 1 94.81 478 ASP B CA 1
ATOM 12396 C C . ASP B 1 478 ? 32.031 -26.859 -10.328 1 94.81 478 ASP B C 1
ATOM 12398 O O . ASP B 1 478 ? 32.594 -26.297 -9.383 1 94.81 478 ASP B O 1
ATOM 12402 N N . HIS B 1 479 ? 30.734 -26.969 -10.422 1 96.19 479 HIS B N 1
ATOM 12403 C CA . HIS B 1 479 ? 29.859 -26.484 -9.367 1 96.19 479 HIS B CA 1
ATOM 12404 C C . HIS B 1 479 ? 30.234 -27.078 -8.016 1 96.19 479 HIS B C 1
ATOM 12406 O O . HIS B 1 479 ? 30.312 -26.359 -7.016 1 96.19 479 HIS B O 1
ATOM 12412 N N . ILE B 1 480 ? 30.422 -28.312 -8.016 1 96.25 480 ILE B N 1
ATOM 12413 C CA . ILE B 1 480 ? 30.703 -29.062 -6.789 1 96.25 480 ILE B CA 1
ATOM 12414 C C . ILE B 1 480 ? 32.125 -28.734 -6.301 1 96.25 480 ILE B C 1
ATOM 12416 O O . ILE B 1 480 ? 32.344 -28.562 -5.102 1 96.25 480 ILE B O 1
ATOM 12420 N N . GLU B 1 481 ? 33.094 -28.688 -7.223 1 96.06 481 GLU B N 1
ATOM 12421 C CA . GLU B 1 481 ? 34.5 -28.375 -6.875 1 96.06 481 GLU B CA 1
ATOM 12422 C C . GLU B 1 481 ? 34.594 -27 -6.23 1 96.06 481 GLU B C 1
ATOM 12424 O O . GLU B 1 481 ? 35.375 -26.812 -5.285 1 96.06 481 GLU B O 1
ATOM 12429 N N . TYR B 1 482 ? 33.906 -26.047 -6.75 1 96.31 482 TYR B N 1
ATOM 12430 C CA . TYR B 1 482 ? 33.875 -24.734 -6.121 1 96.31 482 TYR B CA 1
ATOM 12431 C C . TYR B 1 482 ? 33.344 -24.828 -4.688 1 96.31 482 TYR B C 1
ATOM 12433 O O . TYR B 1 482 ? 33.906 -24.188 -3.783 1 96.31 482 TYR B O 1
ATOM 12441 N N . LEU B 1 483 ? 32.281 -25.562 -4.512 1 96.38 483 LEU B N 1
ATOM 12442 C CA . LEU B 1 483 ? 31.688 -25.703 -3.193 1 96.38 483 LEU B CA 1
ATOM 12443 C C . LEU B 1 483 ? 32.656 -26.359 -2.217 1 96.38 483 LEU B C 1
ATOM 12445 O O . LEU B 1 483 ? 32.781 -25.922 -1.076 1 96.38 483 LEU B O 1
ATOM 12449 N N . GLU B 1 484 ? 33.344 -27.438 -2.641 1 95.38 484 GLU B N 1
ATOM 12450 C CA . GLU B 1 484 ? 34.312 -28.125 -1.793 1 95.38 484 GLU B CA 1
ATOM 12451 C C . GLU B 1 484 ? 35.438 -27.203 -1.357 1 95.38 484 GLU B C 1
ATOM 12453 O O . GLU B 1 484 ? 35.906 -27.266 -0.217 1 95.38 484 GLU B O 1
ATOM 12458 N N . ARG B 1 485 ? 35.844 -26.375 -2.176 1 96 485 ARG B N 1
ATOM 12459 C CA . ARG B 1 485 ? 36.938 -25.453 -1.898 1 96 485 ARG B CA 1
ATOM 12460 C C . ARG B 1 485 ? 36.5 -24.312 -0.986 1 96 485 ARG B C 1
ATOM 12462 O O . ARG B 1 485 ? 37.312 -23.719 -0.285 1 96 485 ARG B O 1
ATOM 12469 N N . GLN B 1 486 ? 35.156 -24.031 -1.065 1 95.44 486 GLN B N 1
ATOM 12470 C CA . GLN B 1 486 ? 34.625 -22.891 -0.337 1 95.44 486 GLN B CA 1
ATOM 12471 C C . GLN B 1 486 ? 33.906 -23.328 0.932 1 95.44 486 GLN B C 1
ATOM 12473 O O . GLN B 1 486 ? 33.125 -22.578 1.495 1 95.44 486 GLN B O 1
ATOM 12478 N N . LYS B 1 487 ? 34.094 -24.469 1.376 1 95.19 487 LYS B N 1
ATOM 12479 C CA . LYS B 1 487 ? 33.469 -24.938 2.6 1 95.19 487 LYS B CA 1
ATOM 12480 C C . LYS B 1 487 ? 33.75 -24 3.77 1 95.19 487 LYS B C 1
ATOM 12482 O O . LYS B 1 487 ? 32.875 -23.797 4.629 1 95.19 487 LYS B O 1
ATOM 12487 N N . ASN B 1 488 ? 34.938 -23.547 3.855 1 95.75 488 ASN B N 1
ATOM 12488 C CA . ASN B 1 488 ? 35.375 -22.609 4.891 1 95.75 488 ASN B CA 1
ATOM 12489 C C . ASN B 1 488 ? 36.562 -21.797 4.445 1 95.75 488 ASN B C 1
ATOM 12491 O O . ASN B 1 488 ? 37.562 -21.703 5.184 1 95.75 488 ASN B O 1
ATOM 12495 N N . LEU B 1 489 ? 36.5 -21.266 3.26 1 95.06 489 LEU B N 1
ATOM 12496 C CA . LEU B 1 489 ? 37.594 -20.484 2.684 1 95.06 489 LEU B CA 1
ATOM 12497 C C . LEU B 1 489 ? 37.5 -19.031 3.125 1 95.06 489 LEU B C 1
ATOM 12499 O O . LEU B 1 489 ? 36.5 -18.359 2.883 1 95.06 489 LEU B O 1
ATOM 12503 N N . GLU B 1 490 ? 38.531 -18.562 3.732 1 92.5 490 GLU B N 1
ATOM 12504 C CA . GLU B 1 490 ? 38.562 -17.188 4.25 1 92.5 490 GLU B CA 1
ATOM 12505 C C . GLU B 1 490 ? 38.219 -16.188 3.15 1 92.5 490 GLU B C 1
ATOM 12507 O O . GLU B 1 490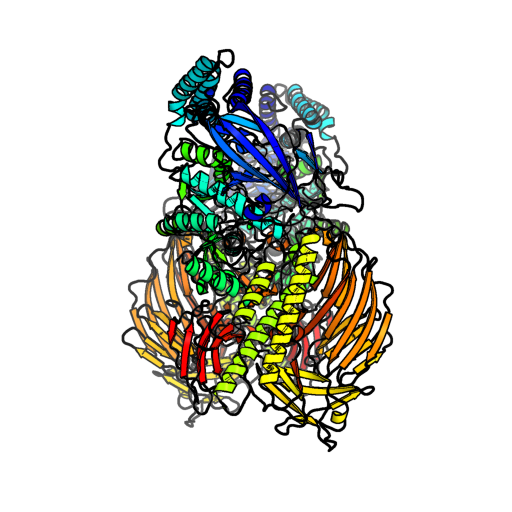 ? 38.875 -16.172 2.1 1 92.5 490 GLU B O 1
ATOM 12512 N N . GLY B 1 491 ? 37.281 -15.336 3.406 1 90.69 491 GLY B N 1
ATOM 12513 C CA . GLY B 1 491 ? 36.875 -14.305 2.465 1 90.69 491 GLY B CA 1
ATOM 12514 C C . GLY B 1 491 ? 35.625 -14.68 1.683 1 90.69 491 GLY B C 1
ATOM 12515 O O . GLY B 1 491 ? 34.938 -13.812 1.132 1 90.69 491 GLY B O 1
ATOM 12516 N N . SER B 1 492 ? 35.375 -15.961 1.545 1 93.06 492 SER B N 1
ATOM 12517 C CA . SER B 1 492 ? 34.156 -16.453 0.9 1 93.06 492 SER B CA 1
ATOM 12518 C C . SER B 1 492 ? 33.094 -16.797 1.931 1 93.06 492 SER B C 1
ATOM 12520 O O . SER B 1 492 ? 33.406 -16.984 3.107 1 93.06 492 SER B O 1
ATOM 12522 N N . VAL B 1 493 ? 31.906 -16.797 1.499 1 93.5 493 VAL B N 1
ATOM 12523 C CA . VAL B 1 493 ? 30.844 -17.375 2.322 1 93.5 493 VAL B CA 1
ATOM 12524 C C . VAL B 1 493 ? 31.156 -18.844 2.609 1 93.5 493 VAL B C 1
ATOM 12526 O O . VAL B 1 493 ? 31.938 -19.469 1.895 1 93.5 493 VAL B O 1
ATOM 12529 N N . LYS B 1 494 ? 30.641 -19.312 3.715 1 94.12 494 LYS B N 1
ATOM 12530 C CA . LYS B 1 494 ? 30.75 -20.75 3.973 1 94.12 494 LYS B CA 1
ATOM 12531 C C . LYS B 1 494 ? 29.688 -21.516 3.211 1 94.12 494 LYS B C 1
ATOM 12533 O O . LYS B 1 494 ? 28.547 -21.062 3.086 1 94.12 494 LYS B O 1
ATOM 12538 N N . MET B 1 495 ? 30.094 -22.703 2.721 1 95.56 495 MET B N 1
ATOM 12539 C CA . MET B 1 495 ? 29.141 -23.453 1.908 1 95.56 495 MET B CA 1
ATOM 12540 C C . MET B 1 495 ? 29.109 -24.922 2.328 1 95.56 495 MET B C 1
ATOM 12542 O O . MET B 1 495 ? 30.141 -25.5 2.662 1 95.56 495 MET B O 1
ATOM 12546 N N . HIS B 1 496 ? 28.016 -25.469 2.391 1 94.38 496 HIS B N 1
ATOM 12547 C CA . HIS B 1 496 ? 27.859 -26.906 2.539 1 94.38 496 HIS B CA 1
ATOM 12548 C C . HIS B 1 496 ? 26.578 -27.391 1.86 1 94.38 496 HIS B C 1
ATOM 12550 O O . HIS B 1 496 ? 25.641 -26.625 1.684 1 94.38 496 HIS B O 1
ATOM 12556 N N . MET B 1 497 ? 26.562 -28.641 1.379 1 95.88 497 MET B N 1
ATOM 12557 C CA . MET B 1 497 ? 25.406 -29.203 0.693 1 95.88 497 MET B CA 1
ATOM 12558 C C . MET B 1 497 ? 24.484 -29.906 1.68 1 95.88 497 MET B C 1
ATOM 12560 O O . MET B 1 497 ? 24.953 -30.656 2.535 1 95.88 497 MET B O 1
ATOM 12564 N N . GLU B 1 498 ? 23.219 -29.547 1.562 1 92.94 498 GLU B N 1
ATOM 12565 C CA . GLU B 1 498 ? 22.234 -30.078 2.496 1 92.94 498 GLU B CA 1
ATOM 12566 C C . GLU B 1 498 ? 20.844 -30.125 1.86 1 92.94 498 GLU B C 1
ATOM 12568 O O . GLU B 1 498 ? 20.609 -29.484 0.836 1 92.94 498 GLU B O 1
ATOM 12573 N N . ASN B 1 499 ? 19.984 -31.031 2.48 1 94.62 499 ASN B N 1
ATOM 12574 C CA . ASN B 1 499 ? 18.562 -31 2.162 1 94.62 499 ASN B CA 1
ATOM 12575 C C . ASN B 1 499 ? 17.938 -29.641 2.486 1 94.62 499 ASN B C 1
ATOM 12577 O O . ASN B 1 499 ? 18.156 -29.109 3.572 1 94.62 499 ASN B O 1
ATOM 12581 N N . PRO B 1 500 ? 17.25 -29.078 1.559 1 96.12 500 PRO B N 1
ATOM 12582 C CA . PRO B 1 500 ? 16.656 -27.766 1.806 1 96.12 500 PRO B CA 1
ATOM 12583 C C . PRO B 1 500 ? 15.734 -27.75 3.021 1 96.12 500 PRO B C 1
ATOM 12585 O O . PRO B 1 500 ? 15.602 -26.719 3.691 1 96.12 500 PRO B O 1
ATOM 12588 N N . VAL B 1 501 ? 15.031 -28.797 3.34 1 96.75 501 VAL B N 1
ATOM 12589 C CA . VAL B 1 501 ? 14.18 -28.875 4.52 1 96.75 501 VAL B CA 1
ATOM 12590 C C . VAL B 1 501 ? 15.016 -28.672 5.781 1 96.75 501 VAL B C 1
ATOM 12592 O O . VAL B 1 501 ? 14.57 -28.031 6.734 1 96.75 501 VAL B O 1
ATOM 12595 N N . ASP B 1 502 ? 16.203 -29.172 5.746 1 95.62 502 ASP B N 1
ATOM 12596 C CA . ASP B 1 502 ? 17.094 -29.031 6.891 1 95.62 502 ASP B CA 1
ATOM 12597 C C . ASP B 1 502 ? 17.5 -27.562 7.098 1 95.62 502 ASP B C 1
ATOM 12599 O O . ASP B 1 502 ? 17.719 -27.141 8.227 1 95.62 502 ASP B O 1
ATOM 12603 N N . TYR B 1 503 ? 17.641 -26.906 6.008 1 95.5 503 TYR B N 1
ATOM 12604 C CA . TYR B 1 503 ? 17.859 -25.469 6.121 1 95.5 503 TYR B CA 1
ATOM 12605 C C . TYR B 1 503 ? 16.781 -24.828 6.98 1 95.5 503 TYR B C 1
ATOM 12607 O O . TYR B 1 503 ? 17.078 -24.062 7.895 1 95.5 503 TYR B O 1
ATOM 12615 N N . PHE B 1 504 ? 15.547 -25.062 6.707 1 96.94 504 PHE B N 1
ATOM 12616 C CA . PHE B 1 504 ? 14.43 -24.453 7.426 1 96.94 504 PHE B CA 1
ATOM 12617 C C . PHE B 1 504 ? 14.43 -24.906 8.883 1 96.94 504 PHE B C 1
ATOM 12619 O O . PHE B 1 504 ? 14.125 -24.109 9.781 1 96.94 504 PHE B O 1
ATOM 12626 N N . VAL B 1 505 ? 14.664 -26.141 9.117 1 95.62 505 VAL B N 1
ATOM 12627 C CA . VAL B 1 505 ? 14.734 -26.656 10.484 1 95.62 505 VAL B CA 1
ATOM 12628 C C . VAL B 1 505 ? 15.805 -25.891 11.266 1 95.62 505 VAL B C 1
ATOM 12630 O O . VAL B 1 505 ? 15.562 -25.484 12.406 1 95.62 505 VAL B O 1
ATOM 12633 N N . ALA B 1 506 ? 16.969 -25.719 10.609 1 93.88 506 ALA B N 1
ATOM 12634 C CA . ALA B 1 506 ? 18.062 -24.984 11.25 1 93.88 506 ALA B CA 1
ATOM 12635 C C . ALA B 1 506 ? 17.656 -23.547 11.555 1 93.88 506 ALA B C 1
ATOM 12637 O O . ALA B 1 506 ? 17.953 -23.031 12.625 1 93.88 506 ALA B O 1
ATOM 12638 N N . MET B 1 507 ? 17.062 -22.969 10.586 1 93.38 507 MET B N 1
ATOM 12639 C CA . MET B 1 507 ? 16.641 -21.578 10.75 1 93.38 507 MET B CA 1
ATOM 12640 C C . MET B 1 507 ? 15.602 -21.453 11.859 1 93.38 507 MET B C 1
ATOM 12642 O O . MET B 1 507 ? 15.602 -20.484 12.609 1 93.38 507 MET B O 1
ATOM 12646 N N . ASP B 1 508 ? 14.719 -22.391 11.93 1 91.81 508 ASP B N 1
ATOM 12647 C CA . ASP B 1 508 ? 13.711 -22.406 12.984 1 91.81 508 ASP B CA 1
ATOM 12648 C C . ASP B 1 508 ? 14.367 -22.484 14.367 1 91.81 508 ASP B C 1
ATOM 12650 O O . ASP B 1 508 ? 13.914 -21.828 15.312 1 91.81 508 ASP B O 1
ATOM 12654 N N . GLU B 1 509 ? 15.32 -23.25 14.445 1 91.12 509 GLU B N 1
ATOM 12655 C CA . GLU B 1 509 ? 16.047 -23.406 15.703 1 91.12 509 GLU B CA 1
ATOM 12656 C C . GLU B 1 509 ? 16.734 -22.109 16.109 1 91.12 509 GLU B C 1
ATOM 12658 O O . GLU B 1 509 ? 16.938 -21.844 17.297 1 91.12 509 GLU B O 1
ATOM 12663 N N . MET B 1 510 ? 17 -21.344 15.117 1 89.31 510 MET B N 1
ATOM 12664 C CA . MET B 1 510 ? 17.656 -20.078 15.375 1 89.31 510 MET B CA 1
ATOM 12665 C C . MET B 1 510 ? 16.625 -18.984 15.695 1 89.31 510 MET B C 1
ATOM 12667 O O . MET B 1 510 ? 16.984 -17.828 15.859 1 89.31 510 MET B O 1
ATOM 12671 N N . GLY B 1 511 ? 15.398 -19.297 15.789 1 90.44 511 GLY B N 1
ATOM 12672 C CA . GLY B 1 511 ? 14.398 -18.328 16.203 1 90.44 511 GLY B CA 1
ATOM 12673 C C . GLY B 1 511 ? 13.328 -18.094 15.148 1 90.44 511 GLY B C 1
ATOM 12674 O O . GLY B 1 511 ? 12.328 -17.438 15.414 1 90.44 511 GLY B O 1
ATOM 12675 N N . GLY B 1 512 ? 13.516 -18.609 13.875 1 92.88 512 GLY B N 1
ATOM 12676 C CA . GLY B 1 512 ? 12.516 -18.453 12.836 1 92.88 512 GLY B CA 1
ATOM 12677 C C . GLY B 1 512 ? 12.516 -17.062 12.219 1 92.88 512 GLY B C 1
ATOM 12678 O O . GLY B 1 512 ? 13.336 -16.219 12.586 1 92.88 512 GLY B O 1
ATOM 12679 N N . PRO B 1 513 ? 11.617 -16.828 11.258 1 94.12 513 PRO B N 1
ATOM 12680 C CA . PRO B 1 513 ? 11.594 -15.531 10.578 1 94.12 513 PRO B CA 1
ATOM 12681 C C . PRO B 1 513 ? 11.109 -14.398 11.477 1 94.12 513 PRO B C 1
ATOM 12683 O O . PRO B 1 513 ? 10.133 -14.57 12.219 1 94.12 513 PRO B O 1
ATOM 12686 N N . ALA B 1 514 ? 11.719 -13.227 11.336 1 90.5 514 ALA B N 1
ATOM 12687 C CA . ALA B 1 514 ? 11.352 -12.047 12.117 1 90.5 514 ALA B CA 1
ATOM 12688 C C . ALA B 1 514 ? 10.227 -11.266 11.438 1 90.5 514 ALA B C 1
ATOM 12690 O O . ALA B 1 514 ? 9.445 -10.594 12.102 1 90.5 514 ALA B O 1
ATOM 12691 N N . ASN B 1 515 ? 10.148 -11.359 10.109 1 92.31 515 ASN B N 1
ATOM 12692 C CA . ASN B 1 515 ? 9.195 -10.562 9.336 1 92.31 515 ASN B CA 1
ATOM 12693 C C . ASN B 1 515 ? 8.055 -11.43 8.812 1 92.31 515 ASN B C 1
ATOM 12695 O O . ASN B 1 515 ? 8.219 -12.633 8.609 1 92.31 515 ASN B O 1
ATOM 12699 N N . THR B 1 516 ? 6.875 -10.789 8.633 1 96 516 THR B N 1
ATOM 12700 C CA . THR B 1 516 ? 5.695 -11.438 8.07 1 96 516 THR B CA 1
ATOM 12701 C C . THR B 1 516 ? 5.172 -10.648 6.871 1 96 516 THR B C 1
ATOM 12703 O O . THR B 1 516 ? 5.062 -9.422 6.922 1 96 516 THR B O 1
ATOM 12706 N N . TYR B 1 517 ? 4.988 -11.305 5.746 1 97.06 517 TYR B N 1
ATOM 12707 C CA . TYR B 1 517 ? 4.34 -10.719 4.574 1 97.06 517 TYR B CA 1
ATOM 12708 C C . TYR B 1 517 ? 2.938 -11.281 4.391 1 97.06 517 TYR B C 1
ATOM 12710 O O . TYR B 1 517 ? 2.756 -12.5 4.305 1 97.06 517 TYR B O 1
ATOM 12718 N N . THR B 1 518 ? 1.932 -10.43 4.301 1 96.12 518 THR B N 1
ATOM 12719 C CA . THR B 1 518 ? 0.534 -10.844 4.246 1 96.12 518 THR B CA 1
ATOM 12720 C C . THR B 1 518 ? -0.016 -10.695 2.828 1 96.12 518 THR B C 1
ATOM 12722 O O . THR B 1 518 ? 0.184 -9.664 2.184 1 96.12 518 THR B O 1
ATOM 12725 N N . GLY B 1 519 ? -0.766 -11.758 2.389 1 95.38 519 GLY B N 1
ATOM 12726 C CA . GLY B 1 519 ? -1.478 -11.664 1.124 1 95.38 519 GLY B CA 1
ATOM 12727 C C . GLY B 1 519 ? -0.78 -12.391 -0.009 1 95.38 519 GLY B C 1
ATOM 12728 O O . GLY B 1 519 ? -0.038 -13.352 0.226 1 95.38 519 GLY B O 1
ATOM 12729 N N . GLU B 1 520 ? -1.061 -11.984 -1.248 1 96.94 520 GLU B N 1
ATOM 12730 C CA . GLU B 1 520 ? -0.495 -12.625 -2.432 1 96.94 520 GLU B CA 1
ATOM 12731 C C . GLU B 1 520 ? 0.959 -12.211 -2.641 1 96.94 520 GLU B C 1
ATOM 12733 O O . GLU B 1 520 ? 1.398 -11.18 -2.123 1 96.94 520 GLU B O 1
ATOM 12738 N N . LEU B 1 521 ? 1.719 -13.031 -3.189 1 97.31 521 LEU B N 1
ATOM 12739 C CA . LEU B 1 521 ? 3.008 -12.633 -3.75 1 97.31 521 LEU B CA 1
ATOM 12740 C C . LEU B 1 521 ? 2.865 -12.242 -5.215 1 97.31 521 LEU B C 1
ATOM 12742 O O . LEU B 1 521 ? 3.088 -13.07 -6.105 1 97.31 521 LEU B O 1
ATOM 12746 N N . TYR B 1 522 ? 2.529 -10.961 -5.445 1 96.38 522 TYR B N 1
ATOM 12747 C CA . TYR B 1 522 ? 2.299 -10.43 -6.785 1 96.38 522 TYR B CA 1
ATOM 12748 C C . TYR B 1 522 ? 3.611 -10.281 -7.547 1 96.38 522 TYR B C 1
ATOM 12750 O O . TYR B 1 522 ? 4.547 -9.641 -7.066 1 96.38 522 TYR B O 1
ATOM 12758 N N . PHE B 1 523 ? 3.662 -10.922 -8.719 1 95.75 523 PHE B N 1
ATOM 12759 C CA . PHE B 1 523 ? 4.836 -10.805 -9.578 1 95.75 523 PHE B CA 1
ATOM 12760 C C . PHE B 1 523 ? 4.707 -9.609 -10.508 1 95.75 523 PHE B C 1
ATOM 12762 O O . PHE B 1 523 ? 3.805 -9.562 -11.344 1 95.75 523 PHE B O 1
ATOM 12769 N N . THR B 1 524 ? 5.578 -8.625 -10.352 1 92.12 524 THR B N 1
ATOM 12770 C CA . THR B 1 524 ? 5.461 -7.359 -11.07 1 92.12 524 THR B CA 1
ATOM 12771 C C . THR B 1 524 ? 5.922 -7.516 -12.523 1 92.12 524 THR B C 1
ATOM 12773 O O . THR B 1 524 ? 6.281 -6.535 -13.172 1 92.12 524 THR B O 1
ATOM 12776 N N . ALA B 1 525 ? 6.035 -8.789 -12.977 1 92.56 525 ALA B N 1
ATOM 12777 C CA . ALA B 1 525 ? 6.359 -9.133 -14.359 1 92.56 525 ALA B CA 1
ATOM 12778 C C . ALA B 1 525 ? 5.484 -10.273 -14.859 1 92.56 525 ALA B C 1
ATOM 12780 O O . ALA B 1 525 ? 4.641 -10.789 -14.117 1 92.56 525 ALA B O 1
ATOM 12781 N N . HIS B 1 526 ? 5.543 -10.562 -16.125 1 95.25 526 HIS B N 1
ATOM 12782 C CA . HIS B 1 526 ? 4.836 -11.656 -16.781 1 95.25 526 HIS B CA 1
ATOM 12783 C C . HIS B 1 526 ? 3.324 -11.5 -16.625 1 95.25 526 HIS B C 1
ATOM 12785 O O . HIS B 1 526 ? 2.619 -12.477 -16.375 1 95.25 526 HIS B O 1
ATOM 12791 N N . ARG B 1 527 ? 2.875 -10.328 -16.781 1 95.19 527 ARG B N 1
ATOM 12792 C CA . ARG B 1 527 ? 1.451 -10.07 -16.609 1 95.19 527 ARG B CA 1
ATOM 12793 C C . ARG B 1 527 ? 0.646 -10.555 -17.797 1 95.19 527 ARG B C 1
ATOM 12795 O O . ARG B 1 527 ? -0.56 -10.781 -17.703 1 95.19 527 ARG B O 1
ATOM 12802 N N . GLY B 1 528 ? 1.295 -10.656 -18.891 1 96 528 GLY B N 1
ATOM 12803 C CA . GLY B 1 528 ? 0.618 -11.141 -20.078 1 96 528 GLY B CA 1
ATOM 12804 C C . GLY B 1 528 ? 0.171 -12.586 -19.969 1 96 528 GLY B C 1
ATOM 12805 O O . GLY B 1 528 ? -0.707 -13.031 -20.719 1 96 528 GLY B O 1
ATOM 12806 N N . THR B 1 529 ? 0.735 -13.281 -18.984 1 97 529 THR B N 1
ATOM 12807 C CA . THR B 1 529 ? 0.452 -14.703 -18.828 1 97 529 THR B CA 1
ATOM 12808 C C . THR B 1 529 ? -1.001 -14.922 -18.406 1 97 529 THR B C 1
ATOM 12810 O O . THR B 1 529 ? -1.551 -16.016 -18.609 1 97 529 THR B O 1
ATOM 12813 N N . TYR B 1 530 ? -1.703 -13.93 -17.938 1 97.88 530 TYR B N 1
ATOM 12814 C CA . TYR B 1 530 ? -3.105 -14.055 -17.562 1 97.88 530 TYR B CA 1
ATOM 12815 C C . TYR B 1 530 ? -3.998 -14.156 -18.797 1 97.88 530 TYR B C 1
ATOM 12817 O O . TYR B 1 530 ? -5.145 -14.609 -18.703 1 97.88 530 TYR B O 1
ATOM 12825 N N . THR B 1 531 ? -3.457 -13.75 -19.969 1 98.06 531 THR B N 1
ATOM 12826 C CA . THR B 1 531 ? -4.32 -13.586 -21.141 1 98.06 531 THR B CA 1
ATOM 12827 C C . THR B 1 531 ? -3.801 -14.406 -22.312 1 98.06 531 THR B C 1
ATOM 12829 O O . THR B 1 531 ? -4.586 -14.945 -23.094 1 98.06 531 THR B O 1
ATOM 12832 N N . SER B 1 532 ? -2.453 -14.594 -22.453 1 97.12 532 SER B N 1
ATOM 12833 C CA . SER B 1 532 ? -1.853 -15.289 -23.578 1 97.12 532 SER B CA 1
ATOM 12834 C C . SER B 1 532 ? -2.363 -16.719 -23.688 1 97.12 532 SER B C 1
ATOM 12836 O O . SER B 1 532 ? -2.471 -17.422 -22.672 1 97.12 532 SER B O 1
ATOM 12838 N N . GLN B 1 533 ? -2.615 -17.141 -24.984 1 97.06 533 GLN B N 1
ATOM 12839 C CA . GLN B 1 533 ? -3.193 -18.453 -25.266 1 97.06 533 GLN B CA 1
ATOM 12840 C C . GLN B 1 533 ? -4.535 -18.625 -24.562 1 97.06 533 GLN B C 1
ATOM 12842 O O . GLN B 1 533 ? -4.703 -19.531 -23.75 1 97.06 533 GLN B O 1
ATOM 12847 N N . ALA B 1 534 ? -5.457 -17.75 -25.016 1 97.38 534 ALA B N 1
ATOM 12848 C CA . ALA B 1 534 ? -6.77 -17.625 -24.391 1 97.38 534 ALA B CA 1
ATOM 12849 C C . ALA B 1 534 ? -7.547 -18.938 -24.453 1 97.38 534 ALA B C 1
ATOM 12851 O O . ALA B 1 534 ? -8.297 -19.266 -23.531 1 97.38 534 ALA B O 1
ATOM 12852 N N . ALA B 1 535 ? -7.406 -19.703 -25.469 1 96.12 535 ALA B N 1
ATOM 12853 C CA . ALA B 1 535 ? -8.117 -20.969 -25.625 1 96.12 535 ALA B CA 1
ATOM 12854 C C . ALA B 1 535 ? -7.699 -21.953 -24.547 1 96.12 535 ALA B C 1
ATOM 12856 O O . ALA B 1 535 ? -8.523 -22.719 -24.031 1 96.12 535 ALA B O 1
ATOM 12857 N N . ILE B 1 536 ? -6.418 -22 -24.281 1 96.81 536 ILE B N 1
ATOM 12858 C CA . ILE B 1 536 ? -5.887 -22.906 -23.266 1 96.81 536 ILE B CA 1
ATOM 12859 C C . ILE B 1 536 ? -6.469 -22.547 -21.906 1 96.81 536 ILE B C 1
ATOM 12861 O O . ILE B 1 536 ? -6.82 -23.422 -21.125 1 96.81 536 ILE B O 1
ATOM 12865 N N . LYS B 1 537 ? -6.582 -21.281 -21.641 1 97.19 537 LYS B N 1
ATOM 12866 C CA . LYS B 1 537 ? -7.145 -20.812 -20.391 1 97.19 537 LYS B CA 1
ATOM 12867 C C . LYS B 1 537 ? -8.617 -21.172 -20.266 1 97.19 537 LYS B C 1
ATOM 12869 O O . LYS B 1 537 ? -9.102 -21.516 -19.188 1 97.19 537 LYS B O 1
ATOM 12874 N N . LYS B 1 538 ? -9.312 -21.031 -21.328 1 97.12 538 LYS B N 1
ATOM 12875 C CA . LYS B 1 538 ? -10.711 -21.453 -21.375 1 97.12 538 LYS B CA 1
ATOM 12876 C C . LYS B 1 538 ? -10.844 -22.938 -21.094 1 97.12 538 LYS B C 1
ATOM 12878 O O . LYS B 1 538 ? -11.672 -23.359 -20.281 1 97.12 538 LYS B O 1
ATOM 12883 N N . TRP B 1 539 ? -10.039 -23.75 -21.734 1 96.75 539 TRP B N 1
ATOM 12884 C CA . TRP B 1 539 ? -10.102 -25.203 -21.578 1 96.75 539 TRP B CA 1
ATOM 12885 C C . TRP B 1 539 ? -9.727 -25.609 -20.156 1 96.75 539 TRP B C 1
ATOM 12887 O O . TRP B 1 539 ? -10.258 -26.594 -19.625 1 96.75 539 TRP B O 1
ATOM 12897 N N . ASN B 1 540 ? -8.742 -24.922 -19.578 1 97.69 540 ASN B N 1
ATOM 12898 C CA . ASN B 1 540 ? -8.406 -25.203 -18.188 1 97.69 540 ASN B CA 1
ATOM 12899 C C . ASN B 1 540 ? -9.625 -25.062 -17.266 1 97.69 540 ASN B C 1
ATOM 12901 O O . ASN B 1 540 ? -9.922 -25.969 -16.484 1 97.69 540 ASN B O 1
ATOM 12905 N N . ARG B 1 541 ? -10.297 -23.953 -17.422 1 97.12 541 ARG B N 1
ATOM 12906 C CA . ARG B 1 541 ? -11.484 -23.688 -16.625 1 97.12 541 ARG B CA 1
ATOM 12907 C C . ARG B 1 541 ? -12.562 -24.734 -16.891 1 97.12 541 ARG B C 1
ATOM 12909 O O . ARG B 1 541 ? -13.172 -25.266 -15.969 1 97.12 541 ARG B O 1
ATOM 12916 N N . LYS B 1 542 ? -12.789 -25.062 -18.109 1 97.06 542 LYS B N 1
ATOM 12917 C CA . LYS B 1 542 ? -13.828 -26 -18.5 1 97.06 542 LYS B CA 1
ATOM 12918 C C . LYS B 1 542 ? -13.508 -27.406 -18 1 97.06 542 LYS B C 1
ATOM 12920 O O . LYS B 1 542 ? -14.391 -28.125 -17.531 1 97.06 542 LYS B O 1
ATOM 12925 N N . ASN B 1 543 ? -12.25 -27.797 -18.125 1 98.12 543 ASN B N 1
ATOM 12926 C CA . ASN B 1 543 ? -11.852 -29.125 -17.672 1 98.12 543 ASN B CA 1
ATOM 12927 C C . ASN B 1 543 ? -11.992 -29.266 -16.156 1 98.12 543 ASN B C 1
ATOM 12929 O O . ASN B 1 543 ? -12.43 -30.297 -15.664 1 98.12 543 ASN B O 1
ATOM 12933 N N . GLU B 1 544 ? -11.555 -28.297 -15.438 1 98 544 GLU B N 1
ATOM 12934 C CA . GLU B 1 544 ? -11.719 -28.328 -13.984 1 98 544 GLU B CA 1
ATOM 12935 C C . GLU B 1 544 ? -13.188 -28.484 -13.602 1 98 544 GLU B C 1
ATOM 12937 O O . GLU B 1 544 ? -13.523 -29.297 -12.734 1 98 544 GLU B O 1
ATOM 12942 N N . LEU B 1 545 ? -14.031 -27.734 -14.234 1 97.38 545 LEU B N 1
ATOM 12943 C CA . LEU B 1 545 ? -15.461 -27.766 -13.922 1 97.38 545 LEU B CA 1
ATOM 12944 C C . LEU B 1 545 ? -16.078 -29.094 -14.344 1 97.38 545 LEU B C 1
ATOM 12946 O O . LEU B 1 545 ? -16.938 -29.641 -13.648 1 97.38 545 LEU B O 1
ATOM 12950 N N . ALA B 1 546 ? -15.648 -29.641 -15.492 1 97.75 546 ALA B N 1
ATOM 12951 C CA . ALA B 1 546 ? -16.141 -30.938 -15.953 1 97.75 546 ALA B CA 1
ATOM 12952 C C . ALA B 1 546 ? -15.773 -32.031 -14.977 1 97.75 546 ALA B C 1
ATOM 12954 O O . ALA B 1 546 ? -16.594 -32.906 -14.672 1 97.75 546 ALA B O 1
ATOM 12955 N N . LEU B 1 547 ? -14.57 -32 -14.539 1 98.38 547 LEU B N 1
ATOM 12956 C CA . LEU B 1 547 ? -14.109 -33.031 -13.594 1 98.38 547 LEU B CA 1
ATOM 12957 C C . LEU B 1 547 ? -14.844 -32.906 -12.266 1 98.38 547 LEU B C 1
ATOM 12959 O O . LEU B 1 547 ? -15.148 -33.906 -11.617 1 98.38 547 LEU B O 1
ATOM 12963 N N . ARG B 1 548 ? -15.086 -31.703 -11.859 1 97.69 548 ARG B N 1
ATOM 12964 C CA . ARG B 1 548 ? -15.898 -31.469 -10.664 1 97.69 548 ARG B CA 1
ATOM 12965 C C . ARG B 1 548 ? -17.281 -32.094 -10.812 1 97.69 548 ARG B C 1
ATOM 12967 O O . ARG B 1 548 ? -17.766 -32.75 -9.898 1 97.69 548 ARG B O 1
ATOM 12974 N N . SER B 1 549 ? -17.906 -31.891 -11.945 1 97.44 549 SER B N 1
ATOM 12975 C CA . SER B 1 549 ? -19.234 -32.438 -12.219 1 97.44 549 SER B CA 1
ATOM 12976 C C . SER B 1 549 ? -19.219 -33.938 -12.258 1 97.44 549 SER B C 1
ATOM 12978 O O . SER B 1 549 ? -20.125 -34.594 -11.75 1 97.44 549 SER B O 1
ATOM 12980 N N . LEU B 1 550 ? -18.219 -34.5 -12.859 1 98 550 LEU B N 1
ATOM 12981 C CA . LEU B 1 550 ? -18.078 -35.938 -12.938 1 98 550 LEU B CA 1
ATOM 12982 C C . LEU B 1 550 ? -18 -36.562 -11.547 1 98 550 LEU B C 1
ATOM 12984 O O . LEU B 1 550 ? -18.688 -37.531 -11.258 1 98 550 LEU B O 1
ATOM 12988 N N . GLU B 1 551 ? -17.172 -36 -10.773 1 97.88 551 GLU B N 1
ATOM 12989 C CA . GLU B 1 551 ? -17.016 -36.5 -9.414 1 97.88 551 GLU B CA 1
ATOM 12990 C C . GLU B 1 551 ? -18.281 -36.344 -8.602 1 97.88 551 GLU B C 1
ATOM 12992 O O . GLU B 1 551 ? -18.656 -37.219 -7.832 1 97.88 551 GLU B O 1
ATOM 12997 N N . LEU B 1 552 ? -18.922 -35.25 -8.781 1 97.25 552 LEU B N 1
ATOM 12998 C CA . LEU B 1 552 ? -20.172 -35 -8.078 1 97.25 552 LEU B CA 1
ATOM 12999 C C . LEU B 1 552 ? -21.234 -36.031 -8.461 1 97.25 552 LEU B C 1
ATOM 13001 O O . LEU B 1 552 ? -21.75 -36.719 -7.594 1 97.25 552 LEU B O 1
ATOM 13005 N N . TRP B 1 553 ? -21.531 -36.156 -9.758 1 96.62 553 TRP B N 1
ATOM 13006 C CA . TRP B 1 553 ? -22.609 -37.031 -10.211 1 96.62 553 TRP B CA 1
ATOM 13007 C C . TRP B 1 553 ? -22.234 -38.5 -10.055 1 96.62 553 TRP B C 1
ATOM 13009 O O . TRP B 1 553 ? -23.094 -39.344 -9.773 1 96.62 553 TRP B O 1
ATOM 13019 N N . GLY B 1 554 ? -20.922 -38.75 -10.25 1 95.19 554 GLY B N 1
ATOM 13020 C CA . GLY B 1 554 ? -20.469 -40.125 -9.992 1 95.19 554 GLY B CA 1
ATOM 13021 C C . GLY B 1 554 ? -20.641 -40.531 -8.547 1 95.19 554 GLY B C 1
ATOM 13022 O O . GLY B 1 554 ? -21.078 -41.656 -8.266 1 95.19 554 GLY B O 1
ATOM 13023 N N . SER B 1 555 ? -20.312 -39.688 -7.66 1 94.06 555 SER B N 1
ATOM 13024 C CA . SER B 1 555 ? -20.484 -39.969 -6.234 1 94.06 555 SER B CA 1
ATOM 13025 C C . SER B 1 555 ? -21.953 -40.094 -5.859 1 94.06 555 SER B C 1
ATOM 13027 O O . SER B 1 555 ? -22.312 -40.969 -5.066 1 94.06 555 SER B O 1
ATOM 13029 N N . MET B 1 556 ? -22.734 -39.281 -6.414 1 92.25 556 MET B N 1
ATOM 13030 C CA . MET B 1 556 ? -24.172 -39.312 -6.117 1 92.25 556 MET B CA 1
ATOM 13031 C C . MET B 1 556 ? -24.812 -40.594 -6.645 1 92.25 556 MET B C 1
ATOM 13033 O O . MET B 1 556 ? -25.672 -41.156 -5.988 1 92.25 556 MET B O 1
ATOM 13037 N N . ALA B 1 557 ? -24.469 -40.938 -7.832 1 91.38 557 ALA B N 1
ATOM 13038 C CA . ALA B 1 557 ? -24.984 -42.156 -8.422 1 91.38 557 ALA B CA 1
ATOM 13039 C C . ALA B 1 557 ? -24.688 -43.375 -7.523 1 91.38 557 ALA B C 1
ATOM 13041 O O . ALA B 1 557 ? -25.531 -44.219 -7.328 1 91.38 557 ALA B O 1
ATOM 13042 N N . LEU B 1 558 ? -23.578 -43.375 -6.992 1 87.25 558 LEU B N 1
ATOM 13043 C CA . LEU B 1 558 ? -23.188 -44.469 -6.109 1 87.25 558 LEU B CA 1
ATOM 13044 C C . LEU B 1 558 ? -23.938 -44.406 -4.789 1 87.25 558 LEU B C 1
ATOM 13046 O O . LEU B 1 558 ? -24.328 -45.438 -4.238 1 87.25 558 LEU B O 1
ATOM 13050 N N . ALA B 1 559 ? -24.062 -43.219 -4.266 1 83.31 559 ALA B N 1
ATOM 13051 C CA . ALA B 1 559 ? -24.781 -43.031 -3.006 1 83.31 559 ALA B CA 1
ATOM 13052 C C . ALA B 1 559 ? -26.25 -43.469 -3.143 1 83.31 559 ALA B C 1
ATOM 13054 O O . ALA B 1 559 ? -26.812 -44.062 -2.23 1 83.31 559 ALA B O 1
ATOM 13055 N N . LYS B 1 560 ? -26.891 -43.094 -4.18 1 80.88 560 LYS B N 1
ATOM 13056 C CA . LYS B 1 560 ? -28.297 -43.438 -4.414 1 80.88 560 LYS B CA 1
ATOM 13057 C C . LYS B 1 560 ? -28.469 -44.938 -4.617 1 80.88 560 LYS B C 1
ATOM 13059 O O . LYS B 1 560 ? -29.484 -45.5 -4.219 1 80.88 560 LYS B O 1
ATOM 13064 N N . LYS B 1 561 ? -27.547 -45.531 -5.281 1 74.81 561 LYS B N 1
ATOM 13065 C CA . LYS B 1 561 ? -27.562 -46.969 -5.438 1 74.81 561 LYS B CA 1
ATOM 13066 C C . LYS B 1 561 ? -27.562 -47.688 -4.082 1 74.81 561 LYS B C 1
ATOM 13068 O O . LYS B 1 561 ? -28.234 -48.688 -3.902 1 74.81 561 LYS B O 1
ATOM 13073 N N . LYS B 1 562 ? -26.938 -47.188 -3.203 1 71.69 562 LYS B N 1
ATOM 13074 C CA . LYS B 1 562 ? -26.844 -47.781 -1.862 1 71.69 562 LYS B CA 1
ATOM 13075 C C . LYS B 1 562 ? -28.172 -47.625 -1.124 1 71.69 562 LYS B C 1
ATOM 13077 O O . LYS B 1 562 ? -28.531 -48.469 -0.29 1 71.69 562 LYS B O 1
ATOM 13082 N N . GLU B 1 563 ? -28.766 -46.531 -1.388 1 66.12 563 GLU B N 1
ATOM 13083 C CA . GLU B 1 563 ? -30.016 -46.281 -0.693 1 66.12 563 GLU B CA 1
ATOM 13084 C C . GLU B 1 563 ? -31.156 -47.094 -1.276 1 66.12 563 GLU B C 1
ATOM 13086 O O . GLU B 1 563 ? -32.062 -47.531 -0.546 1 66.12 563 GLU B O 1
ATOM 13091 N N . ASP B 1 564 ? -31.344 -47.125 -2.564 1 61.12 564 ASP B N 1
ATOM 13092 C CA . ASP B 1 564 ? -32.438 -47.844 -3.186 1 61.12 564 ASP B CA 1
ATOM 13093 C C . ASP B 1 564 ? -31.938 -48.906 -4.148 1 61.12 564 ASP B C 1
ATOM 13095 O O . ASP B 1 564 ? -31.312 -48.594 -5.164 1 61.12 564 ASP B O 1
ATOM 13099 N N . ARG B 1 565 ? -31.906 -50.25 -3.688 1 50.28 565 ARG B N 1
ATOM 13100 C CA . ARG B 1 565 ? -31.5 -51.406 -4.449 1 50.28 565 ARG B CA 1
ATOM 13101 C C . ARG B 1 565 ? -32.281 -51.5 -5.758 1 50.28 565 ARG B C 1
ATOM 13103 O O . ARG B 1 565 ? -31.969 -52.344 -6.609 1 50.28 565 ARG B O 1
ATOM 13110 N N . LEU B 1 566 ? -33.312 -50.875 -5.746 1 44.84 566 LEU B N 1
ATOM 13111 C CA . LEU B 1 566 ? -34.125 -51.031 -6.941 1 44.84 566 LEU B CA 1
ATOM 13112 C C . LEU B 1 566 ? -33.469 -50.312 -8.133 1 44.84 566 LEU B C 1
ATOM 13114 O O . LEU B 1 566 ? -33.938 -50.469 -9.266 1 44.84 566 LEU B O 1
ATOM 13118 N N . PHE B 1 567 ? -32.688 -49.219 -7.715 1 49.41 567 PHE B N 1
ATOM 13119 C CA . PHE B 1 567 ? -32.094 -48.562 -8.875 1 49.41 567 PHE B CA 1
ATOM 13120 C C . PHE B 1 567 ? -31.094 -49.5 -9.547 1 49.41 567 PHE B C 1
ATOM 13122 O O . PHE B 1 567 ? -30.156 -50 -8.914 1 49.41 567 PHE B O 1
ATOM 13129 N N . GLY B 1 568 ? -31.625 -50.594 -10.156 1 44.97 568 GLY B N 1
ATOM 13130 C CA . GLY B 1 568 ? -31 -51.656 -10.945 1 44.97 568 GLY B CA 1
ATOM 13131 C C . GLY B 1 568 ? -29.672 -51.25 -11.547 1 44.97 568 GLY B C 1
ATOM 13132 O O . GLY B 1 568 ? -29.062 -51.969 -12.328 1 44.97 568 GLY B O 1
ATOM 13133 N N . ASN B 1 569 ? -29.359 -49.938 -11.539 1 55.41 569 ASN B N 1
ATOM 13134 C CA . ASN B 1 569 ? -28.375 -49.531 -12.523 1 55.41 569 ASN B CA 1
ATOM 13135 C C . ASN B 1 569 ? -26.953 -49.781 -12.023 1 55.41 569 ASN B C 1
ATOM 13137 O O . ASN B 1 569 ? -26.672 -49.625 -10.836 1 55.41 569 ASN B O 1
ATOM 13141 N N . SER B 1 570 ? -26.25 -50.531 -12.773 1 72.44 570 SER B N 1
ATOM 13142 C CA . SER B 1 570 ? -24.891 -51.094 -12.875 1 72.44 570 SER B CA 1
ATOM 13143 C C . SER B 1 570 ? -23.844 -50 -12.977 1 72.44 570 SER B C 1
ATOM 13145 O O . SER B 1 570 ? -22.812 -50.156 -13.609 1 72.44 570 SER B O 1
ATOM 13147 N N . TYR B 1 571 ? -24.172 -48.719 -12.297 1 88.62 571 TYR B N 1
ATOM 13148 C CA . TYR B 1 571 ? -23.141 -47.719 -12.5 1 88.62 571 TYR B CA 1
ATOM 13149 C C . TYR B 1 571 ? -21.875 -48.062 -11.742 1 88.62 571 TYR B C 1
ATOM 13151 O O . TYR B 1 571 ? -21.922 -48.438 -10.562 1 88.62 571 TYR B O 1
ATOM 13159 N N . VAL B 1 572 ? -20.812 -48.094 -12.453 1 90.88 572 VAL B N 1
ATOM 13160 C CA . VAL B 1 572 ? -19.5 -48.281 -11.875 1 90.88 572 VAL B CA 1
ATOM 13161 C C . VAL B 1 572 ? -18.688 -47 -11.977 1 90.88 572 VAL B C 1
ATOM 13163 O O . VAL B 1 572 ? -18.5 -46.469 -13.07 1 90.88 572 VAL B O 1
ATOM 13166 N N . TYR B 1 573 ? -18.312 -46.5 -10.805 1 94 573 TYR B N 1
ATOM 13167 C CA . TYR B 1 573 ? -17.516 -45.281 -10.781 1 94 573 TYR B CA 1
ATOM 13168 C C . TYR B 1 573 ? -16.156 -45.5 -11.422 1 94 573 TYR B C 1
ATOM 13170 O O . TYR B 1 573 ? -15.398 -46.375 -11.008 1 94 573 TYR B O 1
ATOM 13178 N N . PRO B 1 574 ? -15.758 -44.75 -12.391 1 95.06 574 PRO B N 1
ATOM 13179 C CA . PRO B 1 574 ? -14.5 -44.969 -13.102 1 95.06 574 PRO B CA 1
ATOM 13180 C C . PRO B 1 574 ? -13.312 -44.281 -12.406 1 95.06 574 PRO B C 1
ATOM 13182 O O . PRO B 1 574 ? -12.719 -43.375 -12.961 1 95.06 574 PRO B O 1
ATOM 13185 N N . ALA B 1 575 ? -12.922 -44.781 -11.328 1 95.25 575 ALA B N 1
ATOM 13186 C CA . ALA B 1 575 ? -11.906 -44.156 -10.469 1 95.25 575 ALA B CA 1
ATOM 13187 C C . ALA B 1 575 ? -10.586 -43.969 -11.219 1 95.25 575 ALA B C 1
ATOM 13189 O O . ALA B 1 575 ? -9.945 -42.938 -11.133 1 95.25 575 ALA B O 1
ATOM 13190 N N . ASP B 1 576 ? -10.188 -45 -11.953 1 95.5 576 ASP B N 1
ATOM 13191 C CA . ASP B 1 576 ? -8.914 -44.938 -12.664 1 95.5 576 ASP B CA 1
ATOM 13192 C C . ASP B 1 576 ? -8.938 -43.875 -13.766 1 95.5 576 ASP B C 1
ATOM 13194 O O . ASP B 1 576 ? -7.949 -43.156 -13.969 1 95.5 576 ASP B O 1
ATOM 13198 N N . LYS B 1 577 ? -10.031 -43.812 -14.445 1 96.44 577 LYS B N 1
ATOM 13199 C CA . LYS B 1 577 ? -10.164 -42.812 -15.5 1 96.44 577 LYS B CA 1
ATOM 13200 C C . LYS B 1 577 ? -10.172 -41.375 -14.922 1 96.44 577 LYS B C 1
ATOM 13202 O O . LYS B 1 577 ? -9.609 -40.469 -15.516 1 96.44 577 LYS B O 1
ATOM 13207 N N . VAL B 1 578 ? -10.836 -41.25 -13.812 1 97.44 578 VAL B N 1
ATOM 13208 C CA . VAL B 1 578 ? -10.906 -39.938 -13.164 1 97.44 578 VAL B CA 1
ATOM 13209 C C . VAL B 1 578 ? -9.5 -39.5 -12.781 1 97.44 578 VAL B C 1
ATOM 13211 O O . VAL B 1 578 ? -9.133 -38.344 -13.023 1 97.44 578 VAL B O 1
ATOM 13214 N N . GLU B 1 579 ? -8.766 -40.344 -12.156 1 97 579 GLU B N 1
ATOM 13215 C CA . GLU B 1 579 ? -7.402 -40 -11.773 1 97 579 GLU B CA 1
ATOM 13216 C C . GLU B 1 579 ? -6.562 -39.656 -12.992 1 97 579 GLU B C 1
ATOM 13218 O O . GLU B 1 579 ? -5.805 -38.656 -12.953 1 97 579 GLU B O 1
ATOM 13223 N N . LYS B 1 580 ? -6.691 -40.406 -14.031 1 97.06 580 LYS B N 1
ATOM 13224 C CA . LYS B 1 580 ? -5.938 -40.156 -15.258 1 97.06 580 LYS B CA 1
ATOM 13225 C C . LYS B 1 580 ? -6.297 -38.781 -15.836 1 97.06 580 LYS B C 1
ATOM 13227 O O . LYS B 1 580 ? -5.418 -38.031 -16.266 1 97.06 580 LYS B O 1
ATOM 13232 N N . LEU B 1 581 ? -7.586 -38.469 -15.883 1 98.06 581 LEU B N 1
ATOM 13233 C CA . LEU B 1 581 ? -8.055 -37.188 -16.438 1 98.06 581 LEU B CA 1
ATOM 13234 C C . LEU B 1 581 ? -7.602 -36.031 -15.57 1 98.06 581 LEU B C 1
ATOM 13236 O O . LEU B 1 581 ? -7.234 -34.969 -16.094 1 98.06 581 LEU B O 1
ATOM 13240 N N . TRP B 1 582 ? -7.613 -36.219 -14.258 1 97.94 582 TRP B N 1
ATOM 13241 C CA . TRP B 1 582 ? -7.094 -35.188 -13.367 1 97.94 582 TRP B CA 1
ATOM 13242 C C . TRP B 1 582 ? -5.605 -34.969 -13.609 1 97.94 582 TRP B C 1
ATOM 13244 O O . TRP B 1 582 ? -5.164 -33.812 -13.75 1 97.94 582 TRP B O 1
ATOM 13254 N N . LYS B 1 583 ? -4.859 -36 -13.625 1 97.5 583 LYS B N 1
ATOM 13255 C CA . LYS B 1 583 ? -3.416 -35.875 -13.805 1 97.5 583 LYS B CA 1
ATOM 13256 C C . LYS B 1 583 ? -3.088 -35.188 -15.133 1 97.5 583 LYS B C 1
ATOM 13258 O O . LYS B 1 583 ? -2.131 -34.438 -15.227 1 97.5 583 LYS B O 1
ATOM 13263 N N . GLU B 1 584 ? -3.869 -35.531 -16.125 1 96.88 584 GLU B N 1
ATOM 13264 C CA . GLU B 1 584 ? -3.691 -34.875 -17.422 1 96.88 584 GLU B CA 1
ATOM 13265 C C . GLU B 1 584 ? -3.984 -33.375 -17.312 1 96.88 584 GLU B C 1
ATOM 13267 O O . GLU B 1 584 ? -3.23 -32.562 -17.844 1 96.88 584 GLU B O 1
ATOM 13272 N N . THR B 1 585 ? -5.086 -33.031 -16.719 1 97.94 585 THR B N 1
ATOM 13273 C CA . THR B 1 585 ? -5.445 -31.625 -16.516 1 97.94 585 THR B CA 1
ATOM 13274 C C . THR B 1 585 ? -4.379 -30.906 -15.695 1 97.94 585 THR B C 1
ATOM 13276 O O . THR B 1 585 ? -3.998 -29.766 -16.016 1 97.94 585 THR B O 1
ATOM 13279 N N . LEU B 1 586 ? -3.885 -31.562 -14.641 1 98.44 586 LEU B N 1
ATOM 13280 C CA . LEU B 1 586 ? -2.865 -30.984 -13.766 1 98.44 586 LEU B CA 1
ATOM 13281 C C . LEU B 1 586 ? -1.555 -30.781 -14.523 1 98.44 586 LEU B C 1
ATOM 13283 O O . LEU B 1 586 ? -0.853 -29.797 -14.312 1 98.44 586 LEU B O 1
ATOM 13287 N N . LEU B 1 587 ? -1.216 -31.734 -15.383 1 97.94 587 LEU B N 1
ATOM 13288 C CA . LEU B 1 587 ? -0.017 -31.609 -16.203 1 97.94 587 LEU B CA 1
ATOM 13289 C C . LEU B 1 587 ? -0.085 -30.359 -17.078 1 97.94 587 LEU B C 1
ATOM 13291 O O . LEU B 1 587 ? 0.906 -29.625 -17.203 1 97.94 587 LEU B O 1
ATOM 13295 N N . ASN B 1 588 ? -1.246 -30.062 -17.609 1 97.88 588 ASN B N 1
ATOM 13296 C CA . ASN B 1 588 ? -1.427 -28.922 -18.5 1 97.88 588 ASN B CA 1
ATOM 13297 C C . ASN B 1 588 ? -1.448 -27.609 -17.734 1 97.88 588 ASN B C 1
ATOM 13299 O O . ASN B 1 588 ? -1.497 -26.531 -18.344 1 97.88 588 ASN B O 1
ATOM 13303 N N . GLN B 1 589 ? -1.39 -27.688 -16.469 1 98.12 589 GLN B N 1
ATOM 13304 C CA . GLN B 1 589 ? -1.312 -26.484 -15.648 1 98.12 589 GLN B CA 1
ATOM 13305 C C . GLN B 1 589 ? 0.139 -26.094 -15.375 1 98.12 589 GLN B C 1
ATOM 13307 O O . GLN B 1 589 ? 0.404 -25.141 -14.648 1 98.12 589 GLN B O 1
ATOM 13312 N N . PHE B 1 590 ? 1.104 -26.844 -15.953 1 97.88 590 PHE B N 1
ATOM 13313 C CA . PHE B 1 590 ? 2.525 -26.531 -15.859 1 97.88 590 PHE B CA 1
ATOM 13314 C C . PHE B 1 590 ? 2.787 -25.078 -16.203 1 97.88 590 PHE B C 1
ATOM 13316 O O . PHE B 1 590 ? 2.125 -24.5 -17.078 1 97.88 590 PHE B O 1
ATOM 13323 N N . HIS B 1 591 ? 3.756 -24.422 -15.586 1 96.19 591 HIS B N 1
ATOM 13324 C CA . HIS B 1 591 ? 3.928 -22.969 -15.617 1 96.19 591 HIS B CA 1
ATOM 13325 C C . HIS B 1 591 ? 4.34 -22.5 -17 1 96.19 591 HIS B C 1
ATOM 13327 O O . HIS B 1 591 ? 4.293 -21.297 -17.297 1 96.19 591 HIS B O 1
ATOM 13333 N N . ASP B 1 592 ? 4.629 -23.359 -17.922 1 95.75 592 ASP B N 1
ATOM 13334 C CA . ASP B 1 592 ? 4.914 -22.906 -19.281 1 95.75 592 ASP B CA 1
ATOM 13335 C C . ASP B 1 592 ? 3.859 -23.406 -20.266 1 95.75 592 ASP B C 1
ATOM 13337 O O . ASP B 1 592 ? 4.016 -23.266 -21.484 1 95.75 592 ASP B O 1
ATOM 13341 N N . ILE B 1 593 ? 2.842 -23.969 -19.828 1 97.5 593 ILE B N 1
ATOM 13342 C CA . ILE B 1 593 ? 1.713 -24.344 -20.672 1 97.5 593 ILE B CA 1
ATOM 13343 C C . ILE B 1 593 ? 0.561 -23.359 -20.438 1 97.5 593 ILE B C 1
ATOM 13345 O O . ILE B 1 593 ? 0.246 -22.547 -21.312 1 97.5 593 ILE B O 1
ATOM 13349 N N . LEU B 1 594 ? 0.029 -23.328 -19.219 1 97.69 594 LEU B N 1
ATOM 13350 C CA . LEU B 1 594 ? -1.164 -22.547 -18.906 1 97.69 594 LEU B CA 1
ATOM 13351 C C . LEU B 1 594 ? -0.906 -21.047 -19.078 1 97.69 594 LEU B C 1
ATOM 13353 O O . LEU B 1 594 ? -1.762 -20.328 -19.594 1 97.69 594 LEU B O 1
ATOM 13357 N N . PRO B 1 595 ? 0.243 -20.562 -18.766 1 96.81 595 PRO B N 1
ATOM 13358 C CA . PRO B 1 595 ? 0.511 -19.125 -18.906 1 96.81 595 PRO B CA 1
ATOM 13359 C C . PRO B 1 595 ? 0.657 -18.703 -20.359 1 96.81 595 PRO B C 1
ATOM 13361 O O . PRO B 1 595 ? 0.617 -17.5 -20.672 1 96.81 595 PRO B O 1
ATOM 13364 N N . GLY B 1 596 ? 0.867 -19.688 -21.312 1 96.06 596 GLY B N 1
ATOM 13365 C CA . GLY B 1 596 ? 0.929 -19.344 -22.719 1 96.06 596 GLY B CA 1
ATOM 13366 C C . GLY B 1 596 ? 2.32 -18.953 -23.172 1 96.06 596 GLY B C 1
ATOM 13367 O O . GLY B 1 596 ? 2.471 -18.078 -24.047 1 96.06 596 GLY B O 1
ATOM 13368 N N . SER B 1 597 ? 3.381 -19.594 -22.656 1 94.31 597 SER B N 1
ATOM 13369 C CA . SER B 1 597 ? 4.75 -19.141 -22.875 1 94.31 597 SER B CA 1
ATOM 13370 C C . SER B 1 597 ? 5.539 -20.141 -23.719 1 94.31 597 SER B C 1
ATOM 13372 O O . SER B 1 597 ? 6.77 -20.109 -23.734 1 94.31 597 SER B O 1
ATOM 13374 N N . SER B 1 598 ? 4.938 -21.094 -24.438 1 95.62 598 SER B N 1
ATOM 13375 C CA . SER B 1 598 ? 5.641 -22.141 -25.156 1 95.62 598 SER B CA 1
ATOM 13376 C C . SER B 1 598 ? 5.52 -21.953 -26.672 1 95.62 598 SER B C 1
ATOM 13378 O O . SER B 1 598 ? 4.785 -21.078 -27.125 1 95.62 598 SER B O 1
ATOM 13380 N N . ILE B 1 599 ? 6.246 -22.766 -27.438 1 94 599 ILE B N 1
ATOM 13381 C CA . ILE B 1 599 ? 6.258 -22.719 -28.906 1 94 599 ILE B CA 1
ATOM 13382 C C . ILE B 1 599 ? 4.941 -23.266 -29.453 1 94 599 ILE B C 1
ATOM 13384 O O . ILE B 1 599 ? 4.172 -23.891 -28.719 1 94 599 ILE B O 1
ATOM 13388 N N . GLY B 1 600 ? 4.723 -23.047 -30.719 1 93.56 600 GLY B N 1
ATOM 13389 C CA . GLY B 1 600 ? 3.475 -23.391 -31.375 1 93.56 600 GLY B CA 1
ATOM 13390 C C . GLY B 1 600 ? 3.15 -24.875 -31.297 1 93.56 600 GLY B C 1
ATOM 13391 O O . GLY B 1 600 ? 2.006 -25.25 -31.031 1 93.56 600 GLY B O 1
ATOM 13392 N N . ARG B 1 601 ? 4.137 -25.766 -31.484 1 93.38 601 ARG B N 1
ATOM 13393 C CA . ARG B 1 601 ? 3.924 -27.219 -31.453 1 93.38 601 ARG B CA 1
ATOM 13394 C C . ARG B 1 601 ? 3.355 -27.656 -30.125 1 93.38 601 ARG B C 1
ATOM 13396 O O . ARG B 1 601 ? 2.508 -28.562 -30.062 1 93.38 601 ARG B O 1
ATOM 13403 N N . VAL B 1 602 ? 3.854 -27.109 -29.094 1 95.62 602 VAL B N 1
ATOM 13404 C CA . VAL B 1 602 ? 3.355 -27.438 -27.766 1 95.62 602 VAL B CA 1
ATOM 13405 C C . VAL B 1 602 ? 1.854 -27.172 -27.688 1 95.62 602 VAL B C 1
ATOM 13407 O O . VAL B 1 602 ? 1.09 -28.016 -27.219 1 95.62 602 VAL B O 1
ATOM 13410 N N . TYR B 1 603 ? 1.419 -26.062 -28.172 1 95.56 603 TYR B N 1
ATOM 13411 C CA . TYR B 1 603 ? 0.017 -25.672 -28.031 1 95.56 603 TYR B CA 1
ATOM 13412 C C . TYR B 1 603 ? -0.859 -26.469 -29 1 95.56 603 TYR B C 1
ATOM 13414 O O . TYR B 1 603 ? -2.023 -26.75 -28.688 1 95.56 603 TYR B O 1
ATOM 13422 N N . ASP B 1 604 ? -0.292 -26.938 -30.078 1 94.12 604 ASP B N 1
ATOM 13423 C CA . ASP B 1 604 ? -1.013 -27.891 -30.938 1 94.12 604 ASP B CA 1
ATOM 13424 C C . ASP B 1 604 ? -1.316 -29.172 -30.172 1 94.12 604 ASP B C 1
ATOM 13426 O O . ASP B 1 604 ? -2.439 -29.688 -30.219 1 94.12 604 ASP B O 1
ATOM 13430 N N . GLU B 1 605 ? -0.331 -29.625 -29.484 1 94.56 605 GLU B N 1
ATOM 13431 C CA . GLU B 1 605 ? -0.468 -30.859 -28.734 1 94.56 605 GLU B CA 1
ATOM 13432 C C . GLU B 1 605 ? -1.377 -30.672 -27.531 1 94.56 605 GLU B C 1
ATOM 13434 O O . GLU B 1 605 ? -2.205 -31.547 -27.219 1 94.56 605 GLU B O 1
ATOM 13439 N N . VAL B 1 606 ? -1.224 -29.641 -26.844 1 96.12 606 VAL B N 1
ATOM 13440 C CA . VAL B 1 606 ? -1.983 -29.359 -25.625 1 96.12 606 VAL B CA 1
ATOM 13441 C C . VAL B 1 606 ? -3.459 -29.172 -25.969 1 96.12 606 VAL B C 1
ATOM 13443 O O . VAL B 1 606 ? -4.34 -29.625 -25.234 1 96.12 606 VAL B O 1
ATOM 13446 N N . ARG B 1 607 ? -3.748 -28.438 -27.031 1 94.62 607 ARG B N 1
ATOM 13447 C CA . ARG B 1 607 ? -5.129 -28.234 -27.453 1 94.62 607 ARG B CA 1
ATOM 13448 C C . ARG B 1 607 ? -5.832 -29.562 -27.688 1 94.62 607 ARG B C 1
ATOM 13450 O O . ARG B 1 607 ? -6.969 -29.766 -27.266 1 94.62 607 ARG B O 1
ATOM 13457 N N . ILE B 1 608 ? -5.113 -30.422 -28.328 1 94.31 608 ILE B N 1
ATOM 13458 C CA . ILE B 1 608 ? -5.664 -31.75 -28.609 1 94.31 608 ILE B CA 1
ATOM 13459 C C . ILE B 1 608 ? -5.902 -32.5 -27.297 1 94.31 608 ILE B C 1
ATOM 13461 O O . ILE B 1 608 ? -6.961 -33.094 -27.094 1 94.31 608 ILE B O 1
ATOM 13465 N N . SER B 1 609 ? -4.941 -32.469 -26.484 1 95.31 609 SER B N 1
ATOM 13466 C CA . SER B 1 609 ? -5.023 -33.156 -25.203 1 95.31 609 SER B CA 1
ATOM 13467 C C . SER B 1 609 ? -6.18 -32.625 -24.359 1 95.31 609 SER B C 1
ATOM 13469 O O . SER B 1 609 ? -6.969 -33.375 -23.812 1 95.31 609 SER B O 1
ATOM 13471 N N . MET B 1 610 ? -6.355 -31.359 -24.266 1 96.5 610 MET B N 1
ATOM 13472 C CA . MET B 1 610 ? -7.359 -30.734 -23.406 1 96.5 610 MET B CA 1
ATOM 13473 C C . MET B 1 610 ? -8.758 -30.953 -23.953 1 96.5 610 MET B C 1
ATOM 13475 O O . MET B 1 610 ? -9.711 -31.172 -23.203 1 96.5 610 MET B O 1
ATOM 13479 N N . GLU B 1 611 ? -8.859 -30.812 -25.234 1 94.62 611 GLU B N 1
ATOM 13480 C CA . GLU B 1 611 ? -10.148 -31.078 -25.859 1 94.62 611 GLU B CA 1
ATOM 13481 C C . GLU B 1 611 ? -10.57 -32.531 -25.672 1 94.62 611 GLU B C 1
ATOM 13483 O O . GLU B 1 611 ? -11.742 -32.812 -25.391 1 94.62 611 GLU B O 1
ATOM 13488 N N . ARG B 1 612 ? -9.656 -33.375 -25.812 1 95.31 612 ARG B N 1
ATOM 13489 C CA . ARG B 1 612 ? -9.938 -34.781 -25.594 1 95.31 612 ARG B CA 1
ATOM 13490 C C . ARG B 1 612 ? -10.367 -35.062 -24.156 1 95.31 612 ARG B C 1
ATOM 13492 O O . ARG B 1 612 ? -11.336 -35.781 -23.922 1 95.31 612 ARG B O 1
ATOM 13499 N N . ALA B 1 613 ? -9.625 -34.562 -23.25 1 96.88 613 ALA B N 1
ATOM 13500 C CA . ALA B 1 613 ? -9.961 -34.719 -21.828 1 96.88 613 ALA B CA 1
ATOM 13501 C C . ALA B 1 613 ? -11.375 -34.219 -21.547 1 96.88 613 ALA B C 1
ATOM 13503 O O . ALA B 1 613 ? -12.133 -34.844 -20.812 1 96.88 613 ALA B O 1
ATOM 13504 N N . TRP B 1 614 ? -11.719 -33.094 -22.109 1 96.44 614 TRP B N 1
ATOM 13505 C CA . TRP B 1 614 ? -13.039 -32.5 -21.906 1 96.44 614 TRP B CA 1
ATOM 13506 C C . TRP B 1 614 ? -14.133 -33.406 -22.469 1 96.44 614 TRP B C 1
ATOM 13508 O O . TRP B 1 614 ? -15.148 -33.656 -21.812 1 96.44 614 TRP B O 1
ATOM 13518 N N . ASN B 1 615 ? -13.93 -33.875 -23.672 1 96.56 615 ASN B N 1
ATOM 13519 C CA . ASN B 1 615 ? -14.906 -34.75 -24.328 1 96.56 615 ASN B CA 1
ATOM 13520 C C . ASN B 1 615 ? -15.117 -36.062 -23.547 1 96.56 615 ASN B C 1
ATOM 13522 O O . ASN B 1 615 ? -16.25 -36.469 -23.344 1 96.56 615 ASN B O 1
ATOM 13526 N N . GLU B 1 616 ? -14.023 -36.594 -23.172 1 97.56 616 GLU B N 1
ATOM 13527 C CA . GLU B 1 616 ? -14.109 -37.812 -22.406 1 97.56 616 GLU B CA 1
ATOM 13528 C C . GLU B 1 616 ? -14.836 -37.594 -21.078 1 97.56 616 GLU B C 1
ATOM 13530 O O . GLU B 1 616 ? -15.672 -38.406 -20.672 1 97.56 616 GLU B O 1
ATOM 13535 N N . THR B 1 617 ? -14.484 -36.594 -20.422 1 98.06 617 THR B N 1
ATOM 13536 C CA . THR B 1 617 ? -15.125 -36.25 -19.141 1 98.06 617 THR B CA 1
ATOM 13537 C C . THR B 1 617 ? -16.609 -36 -19.328 1 98.06 617 THR B C 1
ATOM 13539 O O . THR B 1 617 ? -17.438 -36.406 -18.516 1 98.06 617 THR B O 1
ATOM 13542 N N . ALA B 1 618 ? -16.969 -35.281 -20.391 1 96.62 618 ALA B N 1
ATOM 13543 C CA . ALA B 1 618 ? -18.359 -34.938 -20.672 1 96.62 618 ALA B CA 1
ATOM 13544 C C . ALA B 1 618 ? -19.203 -36.219 -20.844 1 96.62 618 ALA B C 1
ATOM 13546 O O . ALA B 1 618 ? -20.328 -36.281 -20.391 1 96.62 618 ALA B O 1
ATOM 13547 N N . VAL B 1 619 ? -18.609 -37.156 -21.453 1 96.94 619 VAL B N 1
ATOM 13548 C CA . VAL B 1 619 ? -19.297 -38.438 -21.672 1 96.94 619 VAL B CA 1
ATOM 13549 C C . VAL B 1 619 ? -19.516 -39.125 -20.328 1 96.94 619 VAL B C 1
ATOM 13551 O O . VAL B 1 619 ? -20.609 -39.625 -20.062 1 96.94 619 VAL B O 1
ATOM 13554 N N . LEU B 1 620 ? -18.5 -39.156 -19.578 1 97.5 620 LEU B N 1
ATOM 13555 C CA . LEU B 1 620 ? -18.578 -39.812 -18.281 1 97.5 620 LEU B CA 1
ATOM 13556 C C . LEU B 1 620 ? -19.594 -39.094 -17.375 1 97.5 620 LEU B C 1
ATOM 13558 O O . LEU B 1 620 ? -20.281 -39.75 -16.594 1 97.5 620 LEU B O 1
ATOM 13562 N N . VAL B 1 621 ? -19.672 -37.812 -17.484 1 97.62 621 VAL B N 1
ATOM 13563 C CA . VAL B 1 621 ? -20.641 -37.031 -16.719 1 97.62 621 VAL B CA 1
ATOM 13564 C C . VAL B 1 621 ? -22.062 -37.438 -17.094 1 97.62 621 VAL B C 1
ATOM 13566 O O . VAL B 1 621 ? -22.906 -37.656 -16.234 1 97.62 621 VAL B O 1
ATOM 13569 N N . ARG B 1 622 ? -22.328 -37.469 -18.328 1 95.81 622 ARG B N 1
ATOM 13570 C CA . ARG B 1 622 ? -23.656 -37.844 -18.828 1 95.81 622 ARG B CA 1
ATOM 13571 C C . ARG B 1 622 ? -24.031 -39.25 -18.438 1 95.81 622 ARG B C 1
ATOM 13573 O O . ARG B 1 622 ? -25.188 -39.562 -18.156 1 95.81 622 ARG B O 1
ATOM 13580 N N . GLU B 1 623 ? -23.031 -40.125 -18.453 1 94.94 623 GLU B N 1
ATOM 13581 C CA . GLU B 1 623 ? -23.266 -41.5 -18.031 1 94.94 623 GLU B CA 1
ATOM 13582 C C . GLU B 1 623 ? -23.656 -41.594 -16.562 1 94.94 623 GLU B C 1
ATOM 13584 O O . GLU B 1 623 ? -24.578 -42.312 -16.188 1 94.94 623 GLU B O 1
ATOM 13589 N N . ALA B 1 624 ? -22.938 -40.875 -15.82 1 95.56 624 ALA B N 1
ATOM 13590 C CA . ALA B 1 624 ? -23.234 -40.844 -14.391 1 95.56 624 ALA B CA 1
ATOM 13591 C C . ALA B 1 624 ? -24.641 -40.312 -14.141 1 95.56 624 ALA B C 1
ATOM 13593 O O . ALA B 1 624 ? -25.422 -40.906 -13.383 1 95.56 624 ALA B O 1
ATOM 13594 N N . ALA B 1 625 ? -25.016 -39.219 -14.766 1 95 625 ALA B N 1
ATOM 13595 C CA . ALA B 1 625 ? -26.328 -38.594 -14.586 1 95 625 ALA B CA 1
ATOM 13596 C C . ALA B 1 625 ? -27.438 -39.469 -15.109 1 95 625 ALA B C 1
ATOM 13598 O O . ALA B 1 625 ? -28.484 -39.625 -14.469 1 95 625 ALA B O 1
ATOM 13599 N N . ALA B 1 626 ? -27.219 -40.062 -16.234 1 93.19 626 ALA B N 1
ATOM 13600 C CA . ALA B 1 626 ? -28.219 -40.938 -16.859 1 93.19 626 ALA B CA 1
ATOM 13601 C C . ALA B 1 626 ? -28.5 -42.156 -16 1 93.19 626 ALA B C 1
ATOM 13603 O O . ALA B 1 626 ? -29.625 -42.656 -15.992 1 93.19 626 ALA B O 1
ATOM 13604 N N . SER B 1 627 ? -27.531 -42.562 -15.297 1 92.88 627 SER B N 1
ATOM 13605 C CA . SER B 1 627 ? -27.672 -43.75 -14.469 1 92.88 627 SER B CA 1
ATOM 13606 C C . SER B 1 627 ? -28.625 -43.5 -13.305 1 92.88 627 SER B C 1
ATOM 13608 O O . SER B 1 627 ? -29.141 -44.438 -12.703 1 92.88 627 SER B O 1
ATOM 13610 N N . MET B 1 628 ? -28.875 -42.281 -13.023 1 91.38 628 MET B N 1
ATOM 13611 C CA . MET B 1 628 ? -29.719 -41.938 -11.875 1 91.38 628 MET B CA 1
ATOM 13612 C C . MET B 1 628 ? -31.172 -41.719 -12.297 1 91.38 628 MET B C 1
ATOM 13614 O O . MET B 1 628 ? -32.062 -41.594 -11.445 1 91.38 628 MET B O 1
ATOM 13618 N N . VAL B 1 629 ? -31.328 -41.656 -13.562 1 92 629 VAL B N 1
ATOM 13619 C CA . VAL B 1 629 ? -32.656 -41.344 -14.086 1 92 629 VAL B CA 1
ATOM 13620 C C . VAL B 1 629 ? -33.344 -42.594 -14.578 1 92 629 VAL B C 1
ATOM 13622 O O . VAL B 1 629 ? -32.688 -43.5 -15.141 1 92 629 VAL B O 1
ATOM 13625 N N . SER B 1 630 ? -34.719 -42.719 -14.391 1 91.38 630 SER B N 1
ATOM 13626 C CA . SER B 1 630 ? -35.5 -43.812 -14.914 1 91.38 630 SER B CA 1
ATOM 13627 C C . SER B 1 630 ? -36.156 -43.469 -16.266 1 91.38 630 SER B C 1
ATOM 13629 O O . SER B 1 630 ? -36.312 -42.281 -16.562 1 91.38 630 SER B O 1
ATOM 13631 N N . ALA B 1 631 ? -36.438 -44.5 -17 1 90.12 631 ALA B N 1
ATOM 13632 C CA . ALA B 1 631 ? -37.062 -44.281 -18.297 1 90.12 631 ALA B CA 1
ATOM 13633 C C . ALA B 1 631 ? -38.469 -43.688 -18.109 1 90.12 631 ALA B C 1
ATOM 13635 O O . ALA B 1 631 ? -39.188 -44.062 -17.188 1 90.12 631 ALA B O 1
ATOM 13636 N N . GLY B 1 632 ? -38.844 -42.688 -18.906 1 91.06 632 GLY B N 1
ATOM 13637 C CA . GLY B 1 632 ? -40.156 -42.062 -18.875 1 91.06 632 GLY B CA 1
ATOM 13638 C C . GLY B 1 632 ? -40.188 -40.781 -19.672 1 91.06 632 GLY B C 1
ATOM 13639 O O . GLY B 1 632 ? -39.156 -40.281 -20.125 1 91.06 632 GLY B O 1
ATOM 13640 N N . GLU B 1 633 ? -41.438 -40.406 -19.828 1 90.56 633 GLU B N 1
ATOM 13641 C CA . GLU B 1 633 ? -41.625 -39.156 -20.547 1 90.56 633 GLU B CA 1
ATOM 13642 C C . GLU B 1 633 ? -41.375 -37.938 -19.641 1 90.56 633 GLU B C 1
ATOM 13644 O O . GLU B 1 633 ? -42.25 -37.531 -18.875 1 90.56 633 GLU B O 1
ATOM 13649 N N . GLY B 1 634 ? -40.25 -37.375 -19.75 1 94.12 634 GLY B N 1
ATOM 13650 C CA . GLY B 1 634 ? -39.844 -36.219 -18.969 1 94.12 634 GLY B CA 1
ATOM 13651 C C . GLY B 1 634 ? -38.406 -35.812 -19.219 1 94.12 634 GLY B C 1
ATOM 13652 O O . GLY B 1 634 ? -37.656 -36.531 -19.875 1 94.12 634 GLY B O 1
ATOM 13653 N N . ILE B 1 635 ? -38.125 -34.594 -18.781 1 95 635 ILE B N 1
ATOM 13654 C CA . ILE B 1 635 ? -36.781 -34.031 -18.875 1 95 635 ILE B CA 1
ATOM 13655 C C . ILE B 1 635 ? -36.281 -33.688 -17.469 1 95 635 ILE B C 1
ATOM 13657 O O . ILE B 1 635 ? -36.969 -33 -16.719 1 95 635 ILE B O 1
ATOM 13661 N N . THR B 1 636 ? -35.125 -34.25 -17.156 1 96.5 636 THR B N 1
ATOM 13662 C CA . THR B 1 636 ? -34.531 -33.938 -15.859 1 96.5 636 THR B CA 1
ATOM 13663 C C . THR B 1 636 ? -33.406 -32.906 -16.016 1 96.5 636 THR B C 1
ATOM 13665 O O . THR B 1 636 ? -32.5 -33.062 -16.844 1 96.5 636 THR B O 1
ATOM 13668 N N . VAL B 1 637 ? -33.469 -31.812 -15.211 1 97.12 637 VAL B N 1
ATOM 13669 C CA . VAL B 1 637 ? -32.469 -30.75 -15.172 1 97.12 637 VAL B CA 1
ATOM 13670 C C . VAL B 1 637 ? -31.594 -30.922 -13.938 1 97.12 637 VAL B C 1
ATOM 13672 O O . VAL B 1 637 ? -32.094 -30.906 -12.805 1 97.12 637 VAL B O 1
ATOM 13675 N N . PHE B 1 638 ? -30.266 -31.141 -14.148 1 97.19 638 PHE B N 1
ATOM 13676 C CA . PHE B 1 638 ? -29.297 -31.312 -13.078 1 97.19 638 PHE B CA 1
ATOM 13677 C C . PHE B 1 638 ? -28.562 -30.016 -12.797 1 97.19 638 PHE B C 1
ATOM 13679 O O . PHE B 1 638 ? -28.094 -29.344 -13.727 1 97.19 638 PHE B O 1
ATOM 13686 N N . ASN B 1 639 ? -28.484 -29.625 -11.531 1 97.12 639 ASN B N 1
ATOM 13687 C CA . ASN B 1 639 ? -27.719 -28.469 -11.062 1 97.12 639 ASN B CA 1
ATOM 13688 C C . ASN B 1 639 ? -26.484 -28.906 -10.273 1 97.12 639 ASN B C 1
ATOM 13690 O O . ASN B 1 639 ? -26.594 -29.359 -9.133 1 97.12 639 ASN B O 1
ATOM 13694 N N . SER B 1 640 ? -25.312 -28.719 -10.836 1 96.81 640 SER B N 1
ATOM 13695 C CA . SER B 1 640 ? -24.078 -29.125 -10.18 1 96.81 640 SER B CA 1
ATOM 13696 C C . SER B 1 640 ? -23.609 -28.062 -9.195 1 96.81 640 SER B C 1
ATOM 13698 O O . SER B 1 640 ? -22.625 -28.266 -8.469 1 96.81 640 SER B O 1
ATOM 13700 N N . LEU B 1 641 ? -24.25 -26.859 -9.102 1 96.88 641 LEU B N 1
ATOM 13701 C CA . LEU B 1 641 ? -23.797 -25.75 -8.273 1 96.88 641 LEU B CA 1
ATOM 13702 C C . LEU B 1 641 ? -24.344 -25.875 -6.855 1 96.88 641 LEU B C 1
ATOM 13704 O O . LEU B 1 641 ? -25.422 -26.406 -6.652 1 96.88 641 LEU B O 1
ATOM 13708 N N . PRO B 1 642 ? -23.609 -25.391 -5.902 1 96 642 PRO B N 1
ATOM 13709 C CA . PRO B 1 642 ? -24.031 -25.484 -4.504 1 96 642 PRO B CA 1
ATOM 13710 C C . PRO B 1 642 ? -25.094 -24.438 -4.148 1 96 642 PRO B C 1
ATOM 13712 O O . PRO B 1 642 ? -25.297 -24.141 -2.967 1 96 642 PRO B O 1
ATOM 13715 N N . PHE B 1 643 ? -25.703 -23.891 -5.148 1 95.12 643 PHE B N 1
ATOM 13716 C CA . PHE B 1 643 ? -26.75 -22.891 -5 1 95.12 643 PHE B CA 1
ATOM 13717 C C . PHE B 1 643 ? -28.016 -23.328 -5.727 1 95.12 643 PHE B C 1
ATOM 13719 O O . PHE B 1 643 ? -27.953 -23.906 -6.809 1 95.12 643 PHE B O 1
ATOM 13726 N N . LYS B 1 644 ? -29.109 -23.016 -5.02 1 95.06 644 LYS B N 1
ATOM 13727 C CA . LYS B 1 644 ? -30.344 -23.078 -5.793 1 95.06 644 LYS B CA 1
ATOM 13728 C C . LYS B 1 644 ? -30.344 -22.078 -6.938 1 95.06 644 LYS B C 1
ATOM 13730 O O . LYS B 1 644 ? -29.828 -20.969 -6.785 1 95.06 644 LYS B O 1
ATOM 13735 N N . ARG B 1 645 ? -30.797 -22.5 -8.109 1 93.56 645 ARG B N 1
ATOM 13736 C CA . ARG B 1 645 ? -30.797 -21.531 -9.203 1 93.56 645 ARG B CA 1
ATOM 13737 C C . ARG B 1 645 ? -32 -21.75 -10.117 1 93.56 645 ARG B C 1
ATOM 13739 O O . ARG B 1 645 ? -32.625 -22.812 -10.117 1 93.56 645 ARG B O 1
ATOM 13746 N N . VAL B 1 646 ? -32.344 -20.672 -10.727 1 92 646 VAL B N 1
ATOM 13747 C CA . VAL B 1 646 ? -33.406 -20.688 -11.742 1 92 646 VAL B CA 1
ATOM 13748 C C . VAL B 1 646 ? -32.781 -20.781 -13.133 1 92 646 VAL B C 1
ATOM 13750 O O . VAL B 1 646 ? -31.984 -19.938 -13.516 1 92 646 VAL B O 1
ATOM 13753 N N . CYS B 1 647 ? -33.156 -21.812 -13.828 1 91.62 647 CYS B N 1
ATOM 13754 C CA . CYS B 1 647 ? -32.562 -22.078 -15.133 1 91.62 647 CYS B CA 1
ATOM 13755 C C . CYS B 1 647 ? -33.594 -21.891 -16.25 1 91.62 647 CYS B C 1
ATOM 13757 O O . CYS B 1 647 ? -34.719 -22.391 -16.156 1 91.62 647 CYS B O 1
ATOM 13759 N N . LEU B 1 648 ? -33.219 -21.078 -17.172 1 91.19 648 LEU B N 1
ATOM 13760 C CA . LEU B 1 648 ? -33.938 -21.094 -18.438 1 91.19 648 LEU B CA 1
ATOM 13761 C C . LEU B 1 648 ? -33.531 -22.281 -19.297 1 91.19 648 LEU B C 1
ATOM 13763 O O . LEU B 1 648 ? -32.344 -22.406 -19.672 1 91.19 648 LEU B O 1
ATOM 13767 N N . THR B 1 649 ? -34.438 -23.188 -19.562 1 91.25 649 THR B N 1
ATOM 13768 C CA . THR B 1 649 ? -34.125 -24.453 -20.219 1 91.25 649 THR B CA 1
ATOM 13769 C C . THR B 1 649 ? -35.031 -24.672 -21.438 1 91.25 649 THR B C 1
ATOM 13771 O O . THR B 1 649 ? -36.25 -24.484 -21.344 1 91.25 649 THR B O 1
ATOM 13774 N N . GLU B 1 650 ? -34.438 -25.062 -22.469 1 90.31 650 GLU B N 1
ATOM 13775 C CA . GLU B 1 650 ? -35.219 -25.438 -23.641 1 90.31 650 GLU B CA 1
ATOM 13776 C C . GLU B 1 650 ? -35.781 -26.844 -23.484 1 90.31 650 GLU B C 1
ATOM 13778 O O . GLU B 1 650 ? -35.094 -27.75 -23.016 1 90.31 650 GLU B O 1
ATOM 13783 N N . VAL B 1 651 ? -37.062 -27 -23.844 1 90.81 651 VAL B N 1
ATOM 13784 C CA . VAL B 1 651 ? -37.75 -28.281 -23.75 1 90.81 651 VAL B CA 1
ATOM 13785 C C . VAL B 1 651 ? -38.375 -28.625 -25.078 1 90.81 651 VAL B C 1
ATOM 13787 O O . VAL B 1 651 ? -38.5 -27.781 -25.969 1 90.81 651 VAL B O 1
ATOM 13790 N N . PRO B 1 652 ? -38.781 -29.906 -25.188 1 89.62 652 PRO B N 1
ATOM 13791 C CA . PRO B 1 652 ? -39.375 -30.312 -26.453 1 89.62 652 PRO B CA 1
ATOM 13792 C C . PRO B 1 652 ? -40.688 -29.578 -26.734 1 89.62 652 PRO B C 1
ATOM 13794 O O . PRO B 1 652 ? -41.375 -29.109 -25.797 1 89.62 652 PRO B O 1
ATOM 13797 N N . GLU B 1 653 ? -41.156 -29.609 -27.953 1 88 653 GLU B N 1
ATOM 13798 C CA . GLU B 1 653 ? -42.312 -28.891 -28.438 1 88 653 GLU B CA 1
ATOM 13799 C C . GLU B 1 653 ? -43.594 -29.344 -27.703 1 88 653 GLU B C 1
ATOM 13801 O O . GLU B 1 653 ? -44.5 -28.547 -27.469 1 88 653 GLU B O 1
ATOM 13806 N N . GLY B 1 654 ? -43.656 -30.578 -27.375 1 85.75 654 GLY B N 1
ATOM 13807 C CA . GLY B 1 654 ? -44.812 -31.141 -26.703 1 85.75 654 GLY B CA 1
ATOM 13808 C C . GLY B 1 654 ? -45.062 -30.531 -25.344 1 85.75 654 GLY B C 1
ATOM 13809 O O . GLY B 1 654 ? -46.156 -30.672 -24.781 1 85.75 654 GLY B O 1
ATOM 13810 N N . TYR B 1 655 ? -44.094 -29.734 -24.875 1 89.12 655 TYR B N 1
ATOM 13811 C CA . TYR B 1 655 ? -44.25 -29.109 -23.562 1 89.12 655 TYR B CA 1
ATOM 13812 C C . TYR B 1 655 ? -44.844 -27.719 -23.688 1 89.12 655 TYR B C 1
ATOM 13814 O O . TYR B 1 655 ? -45.031 -27.016 -22.688 1 89.12 655 TYR B O 1
ATOM 13822 N N . GLY B 1 656 ? -45.188 -27.188 -24.844 1 87.31 656 GLY B N 1
ATOM 13823 C CA . GLY B 1 656 ? -45.625 -25.828 -25.125 1 87.31 656 GLY B CA 1
ATOM 13824 C C . GLY B 1 656 ? -46.969 -25.484 -24.516 1 87.31 656 GLY B C 1
ATOM 13825 O O . GLY B 1 656 ? -47.25 -24.312 -24.219 1 87.31 656 GLY B O 1
ATOM 13826 N N . THR B 1 657 ? -47.781 -26.484 -24.344 1 84.62 657 THR B N 1
ATOM 13827 C CA . THR B 1 657 ? -49.094 -26.234 -23.766 1 84.62 657 THR B CA 1
ATOM 13828 C C . THR B 1 657 ? -49 -25.984 -22.266 1 84.62 657 THR B C 1
ATOM 13830 O O . THR B 1 657 ? -49.719 -25.141 -21.719 1 84.62 657 THR B O 1
ATOM 13833 N N . GLY B 1 658 ? -48 -26.703 -21.703 1 87.94 658 GLY B N 1
ATOM 13834 C CA . GLY B 1 658 ? -47.781 -26.609 -20.266 1 87.94 658 GLY B CA 1
ATOM 13835 C C . GLY B 1 658 ? -46.844 -27.672 -19.719 1 87.94 658 GLY B C 1
ATOM 13836 O O . GLY B 1 658 ? -46.719 -28.734 -20.328 1 87.94 658 GLY B O 1
ATOM 13837 N N . CYS B 1 659 ? -46.219 -27.266 -18.688 1 90.75 659 CYS B N 1
ATOM 13838 C CA . CYS B 1 659 ? -45.312 -28.219 -18.047 1 90.75 659 CYS B CA 1
ATOM 13839 C C . CYS B 1 659 ? -45.375 -28.078 -16.531 1 90.75 659 CYS B C 1
ATOM 13841 O O . CYS B 1 659 ? -45.844 -27.062 -16.016 1 90.75 659 CYS B O 1
ATOM 13843 N N . ARG B 1 660 ? -45.094 -29.062 -15.781 1 92.56 660 ARG B N 1
ATOM 13844 C CA . ARG B 1 660 ? -44.969 -29.094 -14.328 1 92.56 660 ARG B CA 1
ATOM 13845 C C . ARG B 1 660 ? -43.781 -29.953 -13.891 1 92.56 660 ARG B C 1
ATOM 13847 O O . ARG B 1 660 ? -43.25 -30.719 -14.688 1 92.56 660 ARG B O 1
ATOM 13854 N N . THR B 1 661 ? -43.375 -29.75 -12.766 1 94.75 661 THR B N 1
ATOM 13855 C CA . THR B 1 661 ? -42.406 -30.672 -12.203 1 94.75 661 THR B CA 1
ATOM 13856 C C . THR B 1 661 ? -43.031 -32.031 -11.914 1 94.75 661 THR B C 1
ATOM 13858 O O . THR B 1 661 ? -44.281 -32.156 -11.906 1 94.75 661 THR B O 1
ATOM 13861 N N . LEU B 1 662 ? -42.219 -32.969 -11.742 1 94.12 662 LEU B N 1
ATOM 13862 C CA . LEU B 1 662 ? -42.719 -34.312 -11.406 1 94.12 662 LEU B CA 1
ATOM 13863 C C . LEU B 1 662 ? -43.562 -34.281 -10.141 1 94.12 662 LEU B C 1
ATOM 13865 O O . LEU B 1 662 ? -44.531 -35.031 -10 1 94.12 662 LEU B O 1
ATOM 13869 N N . GLU B 1 663 ? -43.219 -33.375 -9.234 1 93.06 663 GLU B N 1
ATOM 13870 C CA . GLU B 1 663 ? -43.938 -33.219 -7.965 1 93.06 663 GLU B CA 1
ATOM 13871 C C . GLU B 1 663 ? -45.25 -32.438 -8.156 1 93.06 663 GLU B C 1
ATOM 13873 O O . GLU B 1 663 ? -46.062 -32.375 -7.246 1 93.06 663 GLU B O 1
ATOM 13878 N N . GLY B 1 664 ? -45.344 -31.734 -9.195 1 89.94 664 GLY B N 1
ATOM 13879 C CA . GLY B 1 664 ? -46.625 -31.125 -9.477 1 89.94 664 GLY B CA 1
ATOM 13880 C C . GLY B 1 664 ? -46.562 -29.609 -9.531 1 89.94 664 GLY B C 1
ATOM 13881 O O . GLY B 1 664 ? -47.562 -28.938 -9.805 1 89.94 664 GLY B O 1
ATOM 13882 N N . ASP B 1 665 ? -45.469 -29.031 -9.367 1 90.12 665 ASP B N 1
ATOM 13883 C CA . ASP B 1 665 ? -45.344 -27.578 -9.414 1 90.12 665 ASP B CA 1
ATOM 13884 C C . ASP B 1 665 ? -45.406 -27.078 -10.852 1 90.12 665 ASP B C 1
ATOM 13886 O O . ASP B 1 665 ? -44.688 -27.562 -11.727 1 90.12 665 ASP B O 1
ATOM 13890 N N . MET B 1 666 ? -46.281 -26.109 -11.023 1 90.12 666 MET B N 1
ATOM 13891 C CA . MET B 1 666 ? -46.406 -25.547 -12.367 1 90.12 666 MET B CA 1
ATOM 13892 C C . MET B 1 666 ? -45.25 -24.656 -12.703 1 90.12 666 MET B C 1
ATOM 13894 O O . MET B 1 666 ? -44.719 -23.938 -11.844 1 90.12 666 MET B O 1
ATOM 13898 N N . ILE B 1 667 ? -44.844 -24.719 -13.969 1 90.12 667 ILE B N 1
ATOM 13899 C CA . ILE B 1 667 ? -43.656 -23.984 -14.438 1 90.12 667 ILE B CA 1
ATOM 13900 C C . ILE B 1 667 ? -44.062 -23.062 -15.586 1 90.12 667 ILE B C 1
ATOM 13902 O O . ILE B 1 667 ? -44.844 -23.453 -16.453 1 90.12 667 ILE B O 1
ATOM 13906 N N . PRO B 1 668 ? -43.531 -21.719 -15.562 1 87.31 668 PRO B N 1
ATOM 13907 C CA . PRO B 1 668 ? -43.812 -20.828 -16.688 1 87.31 668 PRO B CA 1
ATOM 13908 C C . PRO B 1 668 ? -43.219 -21.344 -18 1 87.31 668 PRO B C 1
ATOM 13910 O O . PRO B 1 668 ? -42.062 -21.734 -18.047 1 87.31 668 PRO B O 1
ATOM 13913 N N . VAL B 1 669 ? -43.969 -21.297 -19.062 1 89.88 669 VAL B N 1
ATOM 13914 C CA . VAL B 1 669 ? -43.531 -21.766 -20.375 1 89.88 669 VAL B CA 1
ATOM 13915 C C . VAL B 1 669 ? -43.531 -20.594 -21.359 1 89.88 669 VAL B C 1
ATOM 13917 O O . VAL B 1 669 ? -44.438 -19.75 -21.344 1 89.88 669 VAL B O 1
ATOM 13920 N N . TYR B 1 670 ? -42.469 -20.438 -22.031 1 89.75 670 TYR B N 1
ATOM 13921 C CA . TYR B 1 670 ? -42.344 -19.453 -23.078 1 89.75 670 TYR B CA 1
ATOM 13922 C C . TYR B 1 670 ? -42.188 -20.125 -24.453 1 89.75 670 TYR B C 1
ATOM 13924 O O . TYR B 1 670 ? -41.312 -20.969 -24.641 1 89.75 670 TYR B O 1
ATOM 13932 N N . THR B 1 671 ? -43.031 -19.766 -25.344 1 86.19 671 THR B N 1
ATOM 13933 C CA . THR B 1 671 ? -42.938 -20.328 -26.688 1 86.19 671 THR B CA 1
ATOM 13934 C C . THR B 1 671 ? -42.625 -19.25 -27.703 1 86.19 671 THR B C 1
ATOM 13936 O O . THR B 1 671 ? -43.312 -18.219 -27.781 1 86.19 671 THR B O 1
ATOM 13939 N N . GLU B 1 672 ? -41.531 -19.359 -28.297 1 80.5 672 GLU B N 1
ATOM 13940 C CA . GLU B 1 672 ? -41.094 -18.484 -29.375 1 80.5 672 GLU B CA 1
ATOM 13941 C C . GLU B 1 672 ? -40.719 -19.266 -30.609 1 80.5 672 GLU B C 1
ATOM 13943 O O . GLU B 1 672 ? -39.75 -20.047 -30.578 1 80.5 672 GLU B O 1
ATOM 13948 N N . ASN B 1 673 ? -41.188 -18.984 -31.906 1 78.94 673 ASN B N 1
ATOM 13949 C CA . ASN B 1 673 ? -40.875 -19.609 -33.188 1 78.94 673 ASN B CA 1
ATOM 13950 C C . ASN B 1 673 ? -40.656 -21.109 -33.031 1 78.94 673 ASN B C 1
ATOM 13952 O O . ASN B 1 673 ? -39.656 -21.656 -33.469 1 78.94 673 ASN B O 1
ATOM 13956 N N . ASP B 1 674 ? -41.375 -21.797 -32.344 1 79.62 674 ASP B N 1
ATOM 13957 C CA . ASP B 1 674 ? -41.406 -23.25 -32.188 1 79.62 674 ASP B CA 1
ATOM 13958 C C . ASP B 1 674 ? -40.438 -23.703 -31.094 1 79.62 674 ASP B C 1
ATOM 13960 O O . ASP B 1 674 ? -40.25 -24.906 -30.891 1 79.62 674 ASP B O 1
ATOM 13964 N N . ARG B 1 675 ? -39.75 -22.781 -30.531 1 87.19 675 ARG B N 1
ATOM 13965 C CA . ARG B 1 675 ? -38.906 -23.109 -29.391 1 87.19 675 ARG B CA 1
ATOM 13966 C C . ARG B 1 675 ? -39.656 -22.891 -28.078 1 87.19 675 ARG B C 1
ATOM 13968 O O . ARG B 1 675 ? -40.281 -21.844 -27.875 1 87.19 675 ARG B O 1
ATOM 13975 N N . VAL B 1 676 ? -39.625 -23.953 -27.312 1 90.25 676 VAL B N 1
ATOM 13976 C CA . VAL B 1 676 ? -40.281 -23.875 -26.016 1 90.25 676 VAL B CA 1
ATOM 13977 C C . VAL B 1 676 ? -39.219 -23.828 -24.906 1 90.25 676 VAL B C 1
ATOM 13979 O O . VAL B 1 676 ? -38.344 -24.672 -24.859 1 90.25 676 VAL B O 1
ATOM 13982 N N . THR B 1 677 ? -39.25 -22.75 -24.203 1 91.62 677 THR B N 1
ATOM 13983 C CA . THR B 1 677 ? -38.375 -22.609 -23.062 1 91.62 677 THR B CA 1
ATOM 13984 C C . THR B 1 677 ? -39.156 -22.484 -21.75 1 91.62 677 THR B C 1
ATOM 13986 O O . THR B 1 677 ? -40.281 -22.016 -21.766 1 91.62 677 THR B O 1
ATOM 13989 N N . VAL B 1 678 ? -38.625 -22.969 -20.656 1 90.75 678 VAL B N 1
ATOM 13990 C CA . VAL B 1 678 ? -39.281 -22.922 -19.344 1 90.75 678 VAL B CA 1
ATOM 13991 C C . VAL B 1 678 ? -38.281 -22.406 -18.312 1 90.75 678 VAL B C 1
ATOM 13993 O O . VAL B 1 678 ? -37.062 -22.562 -18.453 1 90.75 678 VAL B O 1
ATOM 13996 N N . PHE B 1 679 ? -38.812 -21.734 -17.266 1 90.25 679 PHE B N 1
ATOM 13997 C CA . PHE B 1 679 ? -38.031 -21.391 -16.078 1 90.25 679 PHE B CA 1
ATOM 13998 C C . PHE B 1 679 ? -38.25 -22.438 -14.984 1 90.25 679 PHE B C 1
ATOM 14000 O O . PHE B 1 679 ? -39.344 -22.609 -14.484 1 90.25 679 PHE B O 1
ATOM 14007 N N . VAL B 1 680 ? -37.188 -23.078 -14.641 1 91.94 680 VAL B N 1
ATOM 14008 C CA . VAL B 1 680 ? -37.344 -24.094 -13.609 1 91.94 680 VAL B CA 1
ATOM 14009 C C . VAL B 1 680 ? -36.312 -23.844 -12.492 1 91.94 680 VAL B C 1
ATOM 14011 O O . VAL B 1 680 ? -35.156 -23.516 -12.766 1 91.94 680 VAL B O 1
ATOM 14014 N N . GLU B 1 681 ? -36.781 -23.844 -11.32 1 94.06 681 GLU B N 1
ATOM 14015 C CA . GLU B 1 681 ? -35.875 -23.766 -10.156 1 94.06 681 GLU B CA 1
ATOM 14016 C C . GLU B 1 681 ? -35.312 -25.141 -9.82 1 94.06 681 GLU B C 1
ATOM 14018 O O . GLU B 1 681 ? -36.062 -26.109 -9.656 1 94.06 681 GLU B O 1
ATOM 14023 N N . VAL B 1 682 ? -34.062 -25.25 -9.789 1 96.69 682 VAL B N 1
ATOM 14024 C CA . VAL B 1 682 ? -33.375 -26.516 -9.508 1 96.69 682 VAL B CA 1
ATOM 14025 C C . VAL B 1 682 ? -32.625 -26.422 -8.188 1 96.69 682 VAL B C 1
ATOM 14027 O O . VAL B 1 682 ? -31.922 -25.438 -7.945 1 96.69 682 VAL B O 1
ATOM 14030 N N . PRO B 1 683 ? -32.781 -27.375 -7.293 1 96.44 683 PRO B N 1
ATOM 14031 C CA . PRO B 1 683 ? -32.062 -27.328 -6 1 96.44 683 PRO B CA 1
ATOM 14032 C C . PRO B 1 683 ? -30.562 -27.391 -6.145 1 96.44 683 PRO B C 1
ATOM 14034 O O . PRO B 1 683 ? -30.047 -27.781 -7.195 1 96.44 683 PRO B O 1
ATOM 14037 N N . ALA B 1 684 ? -29.906 -27 -5.039 1 96.19 684 ALA B N 1
ATOM 14038 C CA . ALA B 1 684 ? -28.453 -27.062 -4.98 1 96.19 684 ALA B CA 1
ATOM 14039 C C . ALA B 1 684 ? -27.969 -28.516 -5.051 1 96.19 684 ALA B C 1
ATOM 14041 O O . ALA B 1 684 ? -28.5 -29.391 -4.371 1 96.19 684 ALA B O 1
ATOM 14042 N N . LEU B 1 685 ? -26.953 -28.703 -5.918 1 96.69 685 LEU B N 1
ATOM 14043 C CA . LEU B 1 685 ? -26.359 -30.031 -6.074 1 96.69 685 LEU B CA 1
ATOM 14044 C C . LEU B 1 685 ? -27.453 -31.094 -6.18 1 96.69 685 LEU B C 1
ATOM 14046 O O . LEU B 1 685 ? -27.453 -32.062 -5.43 1 96.69 685 LEU B O 1
ATOM 14050 N N . GLY B 1 686 ? -28.375 -30.859 -7.125 1 96.31 686 GLY B N 1
ATOM 14051 C CA . GLY B 1 686 ? -29.547 -31.703 -7.23 1 96.31 686 GLY B CA 1
ATOM 14052 C C . GLY B 1 686 ? -30.172 -31.703 -8.617 1 96.31 686 GLY B C 1
ATOM 14053 O O . GLY B 1 686 ? -29.469 -31.469 -9.609 1 96.31 686 GLY B O 1
ATOM 14054 N N . ALA B 1 687 ? -31.406 -32.156 -8.664 1 96.69 687 ALA B N 1
ATOM 14055 C CA . ALA B 1 687 ? -32.094 -32.25 -9.953 1 96.69 687 ALA B CA 1
ATOM 14056 C C . ALA B 1 687 ? -33.594 -32.125 -9.789 1 96.69 687 ALA B C 1
ATOM 14058 O O . ALA B 1 687 ? -34.125 -32.281 -8.688 1 96.69 687 ALA B O 1
ATOM 14059 N N . VAL B 1 688 ? -34.188 -31.719 -10.852 1 96.94 688 VAL B N 1
ATOM 14060 C CA . VAL B 1 688 ? -35.625 -31.641 -10.945 1 96.94 688 VAL B CA 1
ATOM 14061 C C . VAL B 1 688 ? -36.094 -32.156 -12.312 1 96.94 688 VAL B C 1
ATOM 14063 O O . VAL B 1 688 ? -35.438 -31.891 -13.32 1 96.94 688 VAL B O 1
ATOM 14066 N N . THR B 1 689 ? -37.219 -32.906 -12.297 1 96.81 689 THR B N 1
ATOM 14067 C CA . THR B 1 689 ? -37.781 -33.406 -13.547 1 96.81 689 THR B CA 1
ATOM 14068 C C . THR B 1 689 ? -38.969 -32.562 -13.977 1 96.81 689 THR B C 1
ATOM 14070 O O . THR B 1 689 ? -39.844 -32.25 -13.164 1 96.81 689 THR B O 1
ATOM 14073 N N . ILE B 1 690 ? -38.969 -32.25 -15.234 1 95.94 690 ILE B N 1
ATOM 14074 C CA . ILE B 1 690 ? -40.094 -31.531 -15.867 1 95.94 690 ILE B CA 1
ATOM 14075 C C . ILE B 1 690 ? -40.875 -32.5 -16.734 1 95.94 690 ILE B C 1
ATOM 14077 O O . ILE B 1 690 ? -40.281 -33.25 -17.531 1 95.94 690 ILE B O 1
ATOM 14081 N N . VAL B 1 691 ? -42.188 -32.469 -16.578 1 94.88 691 VAL B N 1
ATOM 14082 C CA . VAL B 1 691 ? -43.062 -33.344 -17.391 1 94.88 691 VAL B CA 1
ATOM 14083 C C . VAL B 1 691 ? -44.125 -32.469 -18.109 1 94.88 691 VAL B C 1
ATOM 14085 O O . VAL B 1 691 ? -44.5 -31.422 -17.594 1 94.88 691 VAL B O 1
ATOM 14088 N N . PRO B 1 692 ? -44.5 -32.938 -19.297 1 91.44 692 PRO B N 1
ATOM 14089 C CA . PRO B 1 692 ? -45.562 -32.188 -20 1 91.44 692 PRO B CA 1
ATOM 14090 C C . PRO B 1 692 ? -46.906 -32.25 -19.281 1 91.44 692 PRO B C 1
ATOM 14092 O O . PRO B 1 692 ? -47.188 -33.188 -18.562 1 91.44 692 PRO B O 1
ATOM 14095 N N . TRP B 1 693 ? -47.594 -31.203 -19.422 1 87.5 693 TRP B N 1
ATOM 14096 C CA . TRP B 1 693 ? -48.906 -31.078 -18.844 1 87.5 693 TRP B CA 1
ATOM 14097 C C . TRP B 1 693 ? -49.906 -30.547 -19.859 1 87.5 693 TRP B C 1
ATOM 14099 O O . TRP B 1 693 ? -49.594 -29.594 -20.594 1 87.5 693 TRP B O 1
ATOM 14109 N N . ASN B 1 694 ? -51.156 -31.172 -20.047 1 79.19 694 ASN B N 1
ATOM 14110 C CA . ASN B 1 694 ? -52.125 -30.891 -21.109 1 79.19 694 ASN B CA 1
ATOM 14111 C C . ASN B 1 694 ? -53.094 -29.781 -20.703 1 79.19 694 ASN B C 1
ATOM 14113 O O . ASN B 1 694 ? -54.062 -29.5 -21.422 1 79.19 694 ASN B O 1
ATOM 14117 N N . GLU B 1 695 ? -53 -29.125 -19.547 1 74.06 695 GLU B N 1
ATOM 14118 C CA . GLU B 1 695 ? -53.875 -28.016 -19.203 1 74.06 695 GLU B CA 1
ATOM 14119 C C . GLU B 1 695 ? -53.125 -26.703 -19.156 1 74.06 695 GLU B C 1
ATOM 14121 O O . GLU B 1 695 ? -52 -26.641 -18.656 1 74.06 695 GLU B O 1
ATOM 14126 N N . GLU B 1 696 ? -53.688 -25.672 -19.875 1 63.78 696 GLU B N 1
ATOM 14127 C CA . GLU B 1 696 ? -53.125 -24.344 -19.875 1 63.78 696 GLU B CA 1
ATOM 14128 C C . GLU B 1 696 ? -53.125 -23.734 -18.484 1 63.78 696 GLU B C 1
ATOM 14130 O O . GLU B 1 696 ? -54.188 -23.688 -17.828 1 63.78 696 GLU B O 1
ATOM 14135 N N . VAL B 1 697 ? -52.188 -23.781 -17.75 1 61.41 697 VAL B N 1
ATOM 14136 C CA . VAL B 1 697 ? -52.156 -23.094 -16.453 1 61.41 697 VAL B CA 1
ATOM 14137 C C . VAL B 1 697 ? -51.469 -21.734 -16.609 1 61.41 697 VAL B C 1
ATOM 14139 O O . VAL B 1 697 ? -50.375 -21.656 -17.219 1 61.41 697 VAL B O 1
ATOM 14142 N N . ARG B 1 698 ? -52.281 -20.641 -16.188 1 62.84 698 ARG B N 1
ATOM 14143 C CA . ARG B 1 698 ? -51.781 -19.266 -16.219 1 62.84 698 ARG B CA 1
ATOM 14144 C C . ARG B 1 698 ? -50.781 -19.031 -15.078 1 62.84 698 ARG B C 1
ATOM 14146 O O . ARG B 1 698 ? -51.188 -18.938 -13.914 1 62.84 698 ARG B O 1
ATOM 14153 N N . VAL B 1 699 ? -49.438 -19.281 -15.18 1 70.81 699 VAL B N 1
ATOM 14154 C CA . VAL B 1 699 ? -48.406 -18.828 -14.227 1 70.81 699 VAL B CA 1
ATOM 14155 C C . VAL B 1 699 ? -47.875 -17.469 -14.648 1 70.81 699 VAL B C 1
ATOM 14157 O O . VAL B 1 699 ? -47.719 -17.188 -15.836 1 70.81 699 VAL B O 1
ATOM 14160 N N . GLU B 1 700 ? -47.906 -16.5 -13.609 1 74.62 700 GLU B N 1
ATOM 14161 C CA . GLU B 1 700 ? -47.312 -15.203 -13.891 1 74.62 700 GLU B CA 1
ATOM 14162 C C . GLU B 1 700 ? -45.938 -15.352 -14.516 1 74.62 700 GLU B C 1
ATOM 14164 O O . GLU B 1 700 ? -45.062 -16.031 -13.969 1 74.62 700 GLU B O 1
ATOM 14169 N N . LYS B 1 701 ? -45.781 -14.797 -15.664 1 81.94 701 LYS B N 1
ATOM 14170 C CA . LYS B 1 701 ? -44.531 -14.898 -16.406 1 81.94 701 LYS B CA 1
ATOM 14171 C C . LYS B 1 701 ? -43.719 -13.594 -16.312 1 81.94 701 LYS B C 1
ATOM 14173 O O . LYS B 1 701 ? -44.219 -12.531 -16.703 1 81.94 701 LYS B O 1
ATOM 14178 N N . PRO B 1 702 ? -42.531 -13.703 -15.641 1 81.56 702 PRO B N 1
ATOM 14179 C CA . PRO B 1 702 ? -41.688 -12.516 -15.836 1 81.56 702 PRO B CA 1
ATOM 14180 C C . PRO B 1 702 ? -41.375 -12.234 -17.312 1 81.56 702 PRO B C 1
ATOM 14182 O O . PRO B 1 702 ? -41.344 -13.164 -18.125 1 81.56 702 PRO B O 1
ATOM 14185 N N . ILE B 1 703 ? -41.219 -10.953 -17.531 1 89.06 703 ILE B N 1
ATOM 14186 C CA . ILE B 1 703 ? -41 -10.625 -18.938 1 89.06 703 ILE B CA 1
ATOM 14187 C C . ILE B 1 703 ? -39.844 -9.625 -19.031 1 89.06 703 ILE B C 1
ATOM 14189 O O . ILE B 1 703 ? -39.594 -8.836 -18.109 1 89.06 703 ILE B O 1
ATOM 14193 N N . VAL B 1 704 ? -39.062 -9.828 -20.078 1 95.44 704 VAL B N 1
ATOM 14194 C CA . VAL B 1 704 ? -38.031 -8.867 -20.484 1 95.44 704 VAL B CA 1
ATOM 14195 C C . VAL B 1 704 ? -38.438 -8.227 -21.812 1 95.44 704 VAL B C 1
ATOM 14197 O O . VAL B 1 704 ? -39.188 -8.82 -22.594 1 95.44 704 VAL B O 1
ATOM 14200 N N . SER B 1 705 ? -38.094 -6.961 -21.969 1 96.69 705 SER B N 1
ATOM 14201 C CA . SER B 1 705 ? -38.406 -6.258 -23.219 1 96.69 705 SER B CA 1
ATOM 14202 C C . SER B 1 705 ? -37.156 -5.582 -23.797 1 96.69 705 SER B C 1
ATOM 14204 O O . SER B 1 705 ? -36.281 -5.18 -23.047 1 96.69 705 SER B O 1
ATOM 14206 N N . LEU B 1 706 ? -37.062 -5.559 -25.062 1 97.69 706 LEU B N 1
ATOM 14207 C CA . LEU B 1 706 ? -36.062 -4.871 -25.844 1 97.69 706 LEU B CA 1
ATOM 14208 C C . LEU B 1 706 ? -36.688 -4.074 -26.984 1 97.69 706 LEU B C 1
ATOM 14210 O O . LEU B 1 706 ? -37.344 -4.648 -27.844 1 97.69 706 LEU B O 1
ATOM 14214 N N . LYS B 1 707 ? -36.531 -2.746 -26.906 1 97.06 707 LYS B N 1
ATOM 14215 C CA . LYS B 1 707 ? -37.156 -1.869 -27.906 1 97.06 707 LYS B CA 1
ATOM 14216 C C . LYS B 1 707 ? -36.125 -0.899 -28.484 1 97.06 707 LYS B C 1
ATOM 14218 O O . LYS B 1 707 ? -35.188 -0.468 -27.797 1 97.06 707 LYS B O 1
ATOM 14223 N N . GLN B 1 708 ? -36.344 -0.633 -29.672 1 96.56 708 GLN B N 1
ATOM 14224 C CA . GLN B 1 708 ? -35.531 0.395 -30.312 1 96.56 708 GLN B CA 1
ATOM 14225 C C . GLN B 1 708 ? -36 1.793 -29.922 1 96.56 708 GLN B C 1
ATOM 14227 O O . GLN B 1 708 ? -37.219 2.051 -29.844 1 96.56 708 GLN B O 1
ATOM 14232 N N . GLU B 1 709 ? -35.031 2.502 -29.562 1 94.81 709 GLU B N 1
ATOM 14233 C CA . GLU B 1 709 ? -35.281 3.906 -29.266 1 94.81 709 GLU B CA 1
ATOM 14234 C C . GLU B 1 709 ? -34.594 4.824 -30.266 1 94.81 709 GLU B C 1
ATOM 14236 O O . GLU B 1 709 ? -33.938 4.352 -31.188 1 94.81 709 GLU B O 1
ATOM 14241 N N . GLN B 1 710 ? -34.781 6.168 -30.062 1 88.94 710 GLN B N 1
ATOM 14242 C CA . GLN B 1 710 ? -34.156 7.148 -30.969 1 88.94 710 GLN B CA 1
ATOM 14243 C C . GLN B 1 710 ? -32.656 7.066 -30.938 1 88.94 710 GLN B C 1
ATOM 14245 O O . GLN B 1 710 ? -32 7.18 -31.969 1 88.94 710 GLN B O 1
ATOM 14250 N N . THR B 1 711 ? -32.125 6.914 -29.812 1 88.44 711 THR B N 1
ATOM 14251 C CA . THR B 1 711 ? -30.672 6.938 -29.656 1 88.44 711 THR B CA 1
ATOM 14252 C C . THR B 1 711 ? -30.141 5.559 -29.266 1 88.44 711 THR B C 1
ATOM 14254 O O . THR B 1 711 ? -29.047 5.441 -28.703 1 88.44 711 THR B O 1
ATOM 14257 N N . GLY B 1 712 ? -30.766 4.496 -29.703 1 96.81 712 GLY B N 1
ATOM 14258 C CA . GLY B 1 712 ? -30.281 3.17 -29.344 1 96.81 712 GLY B CA 1
ATOM 14259 C C . GLY B 1 712 ? -31.391 2.207 -28.984 1 96.81 712 GLY B C 1
ATOM 14260 O O . GLY B 1 712 ? -32.375 2.098 -29.688 1 96.81 712 GLY B O 1
ATOM 14261 N N . PHE B 1 713 ? -31.141 1.481 -27.938 1 98.25 713 PHE B N 1
ATOM 14262 C CA . PHE B 1 713 ? -32.062 0.416 -27.531 1 98.25 713 PHE B CA 1
ATOM 14263 C C . PHE B 1 713 ? -32.312 0.461 -26.031 1 98.25 713 PHE B C 1
ATOM 14265 O O . PHE B 1 713 ? -31.406 0.8 -25.25 1 98.25 713 PHE B O 1
ATOM 14272 N N . LEU B 1 714 ? -33.469 0.179 -25.656 1 98.25 714 LEU B N 1
ATOM 14273 C CA . LEU B 1 714 ? -33.844 0.047 -24.25 1 98.25 714 LEU B CA 1
ATOM 14274 C C . LEU B 1 714 ? -34.156 -1.404 -23.906 1 98.25 714 LEU B C 1
ATOM 14276 O O . LEU B 1 714 ? -35.062 -2.004 -24.5 1 98.25 714 LEU B O 1
ATOM 14280 N N . MET B 1 715 ? -33.406 -1.992 -23.078 1 97.94 715 MET B N 1
ATOM 14281 C CA . MET B 1 715 ? -33.594 -3.346 -22.562 1 97.94 715 MET B CA 1
ATOM 14282 C C . MET B 1 715 ? -33.969 -3.318 -21.094 1 97.94 715 MET B C 1
ATOM 14284 O O . MET B 1 715 ? -33.281 -2.709 -20.281 1 97.94 715 MET B O 1
ATOM 14288 N N . GLU B 1 716 ? -35.094 -4.051 -20.766 1 97.38 716 GLU B N 1
ATOM 14289 C CA . GLU B 1 716 ? -35.594 -3.881 -19.406 1 97.38 716 GLU B CA 1
ATOM 14290 C C . GLU B 1 716 ? -36.312 -5.137 -18.922 1 97.38 716 GLU B C 1
ATOM 14292 O O . GLU B 1 716 ? -37 -5.801 -19.688 1 97.38 716 GLU B O 1
ATOM 14297 N N . ASN B 1 717 ? -36.062 -5.516 -17.688 1 97.44 717 ASN B N 1
ATOM 14298 C CA . ASN B 1 717 ? -36.844 -6.527 -16.969 1 97.44 717 ASN B CA 1
ATOM 14299 C C . ASN B 1 717 ? -37.281 -6.027 -15.609 1 97.44 717 ASN B C 1
ATOM 14301 O O . ASN B 1 717 ? -37.469 -4.82 -15.406 1 97.44 717 ASN B O 1
ATOM 14305 N N . GLU B 1 718 ? -37.562 -6.902 -14.617 1 95.81 718 GLU B N 1
ATOM 14306 C CA . GLU B 1 718 ? -38.125 -6.52 -13.32 1 95.81 718 GLU B CA 1
ATOM 14307 C C . GLU B 1 718 ? -37.062 -5.828 -12.461 1 95.81 718 GLU B C 1
ATOM 14309 O O . GLU B 1 718 ? -37.406 -5.043 -11.57 1 95.81 718 GLU B O 1
ATOM 14314 N N . LYS B 1 719 ? -35.812 -6.035 -12.836 1 96.81 719 LYS B N 1
ATOM 14315 C CA . LYS B 1 719 ? -34.75 -5.617 -11.922 1 96.81 719 LYS B CA 1
ATOM 14316 C C . LYS B 1 719 ? -33.875 -4.52 -12.547 1 96.81 719 LYS B C 1
ATOM 14318 O O . LYS B 1 719 ? -33.312 -3.695 -11.836 1 96.81 719 LYS B O 1
ATOM 14323 N N . LEU B 1 720 ? -33.781 -4.508 -13.93 1 98.19 720 LEU B N 1
ATOM 14324 C CA . LEU B 1 720 ? -32.844 -3.637 -14.594 1 98.19 720 LEU B CA 1
ATOM 14325 C C . LEU B 1 720 ? -33.5 -2.838 -15.711 1 98.19 720 LEU B C 1
ATOM 14327 O O . LEU B 1 720 ? -34.469 -3.312 -16.328 1 98.19 720 LEU B O 1
ATOM 14331 N N . ARG B 1 721 ? -33.094 -1.63 -15.875 1 98.19 721 ARG B N 1
ATOM 14332 C CA . ARG B 1 721 ? -33.344 -0.811 -17.062 1 98.19 721 ARG B CA 1
ATOM 14333 C C . ARG B 1 721 ? -32.031 -0.377 -17.703 1 98.19 721 ARG B C 1
ATOM 14335 O O . ARG B 1 721 ? -31.25 0.376 -17.094 1 98.19 721 ARG B O 1
ATOM 14342 N N . VAL B 1 722 ? -31.719 -0.819 -18.906 1 98.44 722 VAL B N 1
ATOM 14343 C CA . VAL B 1 722 ? -30.406 -0.648 -19.547 1 98.44 722 VAL B CA 1
ATOM 14344 C C . VAL B 1 722 ? -30.578 0.029 -20.906 1 98.44 722 VAL B C 1
ATOM 14346 O O . VAL B 1 722 ? -31.344 -0.438 -21.75 1 98.44 722 VAL B O 1
ATOM 14349 N N . HIS B 1 723 ? -29.891 1.156 -21.078 1 98.5 723 HIS B N 1
ATOM 14350 C CA . HIS B 1 723 ? -29.844 1.808 -22.391 1 98.5 723 HIS B CA 1
ATOM 14351 C C . HIS B 1 723 ? -28.578 1.42 -23.141 1 98.5 723 HIS B C 1
ATOM 14353 O O . HIS B 1 723 ? -27.469 1.512 -22.609 1 98.5 723 HIS B O 1
ATOM 14359 N N . ILE B 1 724 ? -28.719 0.923 -24.375 1 98.56 724 ILE B N 1
ATOM 14360 C CA . ILE B 1 724 ? -27.609 0.502 -25.219 1 98.56 724 ILE B CA 1
ATOM 14361 C C . ILE B 1 724 ? -27.578 1.355 -26.484 1 98.56 724 ILE B C 1
ATOM 14363 O O . ILE B 1 724 ? -28.609 1.533 -27.156 1 98.56 724 ILE B O 1
ATOM 14367 N N . ASN B 1 725 ? -26.453 1.908 -26.812 1 97.88 725 ASN B N 1
ATOM 14368 C CA . ASN B 1 725 ? -26.359 2.711 -28.031 1 97.88 725 ASN B CA 1
ATOM 14369 C C . ASN B 1 725 ? -26.172 1.839 -29.266 1 97.88 725 ASN B C 1
ATOM 14371 O O . ASN B 1 725 ? -26.172 0.61 -29.172 1 97.88 725 ASN B O 1
ATOM 14375 N N . ALA B 1 726 ? -26.031 2.406 -30.391 1 95.31 726 ALA B N 1
ATOM 14376 C CA . ALA B 1 726 ? -25.938 1.699 -31.656 1 95.31 726 ALA B CA 1
ATOM 14377 C C . ALA B 1 726 ? -24.625 0.913 -31.766 1 95.31 726 ALA B C 1
ATOM 14379 O O . ALA B 1 726 ? -24.531 -0.051 -32.531 1 95.31 726 ALA B O 1
ATOM 14380 N N . GLU B 1 727 ? -23.672 1.315 -30.969 1 95.38 727 GLU B N 1
ATOM 14381 C CA . GLU B 1 727 ? -22.375 0.649 -30.969 1 95.38 727 GLU B CA 1
ATOM 14382 C C . GLU B 1 727 ? -22.375 -0.555 -30.031 1 95.38 727 GLU B C 1
ATOM 14384 O O . GLU B 1 727 ? -21.375 -1.273 -29.953 1 95.38 727 GLU B O 1
ATOM 14389 N N . GLY B 1 728 ? -23.547 -0.804 -29.359 1 97.19 728 GLY B N 1
ATOM 14390 C CA . GLY B 1 728 ? -23.625 -1.927 -28.438 1 97.19 728 GLY B CA 1
ATOM 14391 C C . GLY B 1 728 ? -23.078 -1.609 -27.062 1 97.19 728 GLY B C 1
ATOM 14392 O O . GLY B 1 728 ? -22.766 -2.516 -26.297 1 97.19 728 GLY B O 1
ATOM 14393 N N . GLU B 1 729 ? -22.859 -0.329 -26.781 1 98.31 729 GLU B N 1
ATOM 14394 C CA . GLU B 1 729 ? -22.344 0.093 -25.484 1 98.31 729 GLU B CA 1
ATOM 14395 C C . GLU B 1 729 ? -23.484 0.484 -24.531 1 98.31 729 GLU B C 1
ATOM 14397 O O . GLU B 1 729 ? -24.469 1.079 -24.969 1 98.31 729 GLU B O 1
ATOM 14402 N N . ILE B 1 730 ? -23.344 0.11 -23.266 1 98.56 730 ILE B N 1
ATOM 14403 C CA . ILE B 1 730 ? -24.328 0.489 -22.266 1 98.56 730 ILE B CA 1
ATOM 14404 C C . ILE B 1 730 ? -24.078 1.92 -21.797 1 98.56 730 ILE B C 1
ATOM 14406 O O . ILE B 1 730 ? -23.062 2.195 -21.156 1 98.56 730 ILE B O 1
ATOM 14410 N N . THR B 1 731 ? -25.016 2.838 -22.078 1 98.06 731 THR B N 1
ATOM 14411 C CA . THR B 1 731 ? -24.844 4.242 -21.719 1 98.06 731 THR B CA 1
ATOM 14412 C C . THR B 1 731 ? -25.562 4.543 -20.391 1 98.06 731 THR B C 1
ATOM 14414 O O . THR B 1 731 ? -25.281 5.562 -19.75 1 98.06 731 THR B O 1
ATOM 14417 N N . SER B 1 732 ? -26.438 3.648 -20.047 1 98.31 732 SER B N 1
ATOM 14418 C CA . SER B 1 732 ? -27.141 3.746 -18.766 1 98.31 732 SER B CA 1
ATOM 14419 C C . SER B 1 732 ? -27.453 2.365 -18.203 1 98.31 732 SER B C 1
ATOM 14421 O O . SER B 1 732 ? -27.844 1.461 -18.953 1 98.31 732 SER B O 1
ATOM 14423 N N . TYR B 1 733 ? -27.219 2.141 -17 1 98.44 733 TYR B N 1
ATOM 14424 C CA . TYR B 1 733 ? -27.469 0.915 -16.25 1 98.44 733 TYR B CA 1
ATOM 14425 C C . TYR B 1 733 ? -28.125 1.219 -14.906 1 98.44 733 TYR B C 1
ATOM 14427 O O . TYR B 1 733 ? -27.453 1.479 -13.914 1 98.44 733 TYR B O 1
ATOM 14435 N N . ILE B 1 734 ? -29.438 1.083 -14.805 1 98.12 734 ILE B N 1
ATOM 14436 C CA . ILE B 1 734 ? -30.188 1.496 -13.625 1 98.12 734 ILE B CA 1
ATOM 14437 C C . ILE B 1 734 ? -30.703 0.264 -12.883 1 98.12 734 ILE B C 1
ATOM 14439 O O . ILE B 1 734 ? -31.344 -0.605 -13.477 1 98.12 734 ILE B O 1
ATOM 14443 N N . LEU B 1 735 ? -30.359 0.132 -11.688 1 96.81 735 LEU B N 1
ATOM 14444 C CA . LEU B 1 735 ? -31 -0.829 -10.797 1 96.81 735 LEU B CA 1
ATOM 14445 C C . LEU B 1 735 ? -32.344 -0.32 -10.328 1 96.81 735 LEU B C 1
ATOM 14447 O O . LEU B 1 735 ? -32.438 0.673 -9.602 1 96.81 735 LEU B O 1
ATOM 14451 N N . LYS B 1 736 ? -33.438 -0.977 -10.656 1 96.06 736 LYS B N 1
ATOM 14452 C CA . LYS B 1 736 ? -34.781 -0.478 -10.438 1 96.06 736 LYS B CA 1
ATOM 14453 C C . LYS B 1 736 ? -35.125 -0.431 -8.945 1 96.06 736 LYS B C 1
ATOM 14455 O O . LYS B 1 736 ? -35.875 0.424 -8.5 1 96.06 736 LYS B O 1
ATOM 14460 N N . GLU B 1 737 ? -34.5 -1.302 -8.211 1 92.75 737 GLU B N 1
ATOM 14461 C CA . GLU B 1 737 ? -34.781 -1.386 -6.781 1 92.75 737 GLU B CA 1
ATOM 14462 C C . GLU B 1 737 ? -34.531 -0.054 -6.086 1 92.75 737 GLU B C 1
ATOM 14464 O O . GLU B 1 737 ? -35.281 0.346 -5.188 1 92.75 737 GLU B O 1
ATOM 14469 N N . ASN B 1 738 ? -33.531 0.625 -6.492 1 89.25 738 ASN B N 1
ATOM 14470 C CA . ASN B 1 738 ? -33.188 1.881 -5.832 1 89.25 738 ASN B CA 1
ATOM 14471 C C . ASN B 1 738 ? -33.125 3.035 -6.824 1 89.25 738 ASN B C 1
ATOM 14473 O O . ASN B 1 738 ? -32.906 4.184 -6.434 1 89.25 738 ASN B O 1
ATOM 14477 N N . GLY B 1 739 ? -33.281 2.729 -8.078 1 92.75 739 GLY B N 1
ATOM 14478 C CA . GLY B 1 739 ? -33.312 3.754 -9.109 1 92.75 739 GLY B CA 1
ATOM 14479 C C . GLY B 1 739 ? -31.953 4.355 -9.383 1 92.75 739 GLY B C 1
ATOM 14480 O O . GLY B 1 739 ? -31.844 5.406 -10.016 1 92.75 739 GLY B O 1
ATOM 14481 N N . ARG B 1 740 ? -30.906 3.773 -9.031 1 93.56 740 ARG B N 1
ATOM 14482 C CA . ARG B 1 740 ? -29.562 4.344 -9.117 1 93.56 740 ARG B CA 1
ATOM 14483 C C . ARG B 1 740 ? -28.922 4.004 -10.453 1 93.56 740 ARG B C 1
ATOM 14485 O O . ARG B 1 740 ? -29.047 2.881 -10.945 1 93.56 740 ARG B O 1
ATOM 14492 N N . GLU B 1 741 ? -28.156 4.992 -10.969 1 96.31 741 GLU B N 1
ATOM 14493 C CA . GLU B 1 741 ? -27.359 4.84 -12.18 1 96.31 741 GLU B CA 1
ATOM 14494 C C . GLU B 1 741 ? -25.969 4.297 -11.859 1 96.31 741 GLU B C 1
ATOM 14496 O O . GLU B 1 741 ? -25.25 4.848 -11.016 1 96.31 741 GLU B O 1
ATOM 14501 N N . PHE B 1 742 ? -25.609 3.26 -12.531 1 97.25 742 PHE B N 1
ATOM 14502 C CA . PHE B 1 742 ? -24.328 2.645 -12.234 1 97.25 742 PHE B CA 1
ATOM 14503 C C . PHE B 1 742 ? -23.328 2.896 -13.359 1 97.25 742 PHE B C 1
ATOM 14505 O O . PHE B 1 742 ? -22.125 2.703 -13.195 1 97.25 742 PHE B O 1
ATOM 14512 N N . ALA B 1 743 ? -23.75 3.295 -14.531 1 98 743 ALA B N 1
ATOM 14513 C CA . ALA B 1 743 ? -22.844 3.605 -15.633 1 98 743 ALA B CA 1
ATOM 14514 C C . ALA B 1 743 ? -22.328 5.039 -15.531 1 98 743 ALA B C 1
ATOM 14516 O O . ALA B 1 743 ? -23.125 5.988 -15.492 1 98 743 ALA B O 1
ATOM 14517 N N . LYS B 1 744 ? -21.094 5.234 -15.391 1 96.19 744 LYS B N 1
ATOM 14518 C CA . LYS B 1 744 ? -20.484 6.559 -15.383 1 96.19 744 LYS B CA 1
ATOM 14519 C C . LYS B 1 744 ? -20.266 7.066 -16.812 1 96.19 744 LYS B C 1
ATOM 14521 O O . LYS B 1 744 ? -20.5 8.242 -17.094 1 96.19 744 LYS B O 1
ATOM 14526 N N . SER B 1 745 ? -19.734 6.324 -17.688 1 95.62 745 SER B N 1
ATOM 14527 C CA . SER B 1 745 ? -19.531 6.426 -19.125 1 95.62 745 SER B CA 1
ATOM 14528 C C . SER B 1 745 ? -19.828 5.102 -19.812 1 95.62 745 SER B C 1
ATOM 14530 O O . SER B 1 745 ? -20.141 4.105 -19.156 1 95.62 745 SER B O 1
ATOM 14532 N N . PRO B 1 746 ? -19.906 5.078 -21.109 1 97.19 746 PRO B N 1
ATOM 14533 C CA . PRO B 1 746 ? -20.375 3.859 -21.781 1 97.19 746 PRO B CA 1
ATOM 14534 C C . PRO B 1 746 ? -19.625 2.611 -21.328 1 97.19 746 PRO B C 1
ATOM 14536 O O . PRO B 1 746 ? -18.391 2.602 -21.297 1 97.19 746 PRO B O 1
ATOM 14539 N N . MET B 1 747 ? -20.391 1.632 -20.891 1 98.38 747 MET B N 1
ATOM 14540 C CA . MET B 1 747 ? -19.891 0.308 -20.531 1 98.38 747 MET B CA 1
ATOM 14541 C C . MET B 1 747 ? -19.859 -0.611 -21.75 1 98.38 747 MET B C 1
ATOM 14543 O O . MET B 1 747 ? -20.484 -0.314 -22.766 1 98.38 747 MET B O 1
ATOM 14547 N N . ASN B 1 748 ? -19.109 -1.703 -21.609 1 98.62 748 ASN B N 1
ATOM 14548 C CA . ASN B 1 748 ? -18.906 -2.605 -22.734 1 98.62 748 ASN B CA 1
ATOM 14549 C C . ASN B 1 748 ? -18.234 -1.9 -23.891 1 98.62 748 ASN B C 1
ATOM 14551 O O . ASN B 1 748 ? -18.641 -2.066 -25.047 1 98.62 748 ASN B O 1
ATOM 14555 N N . HIS B 1 749 ? -17.312 -1.068 -23.516 1 98 749 HIS B N 1
ATOM 14556 C CA . HIS B 1 749 ? -16.531 -0.319 -24.484 1 98 749 HIS B CA 1
ATOM 14557 C C . HIS B 1 749 ? -15.227 -1.044 -24.828 1 98 749 HIS B C 1
ATOM 14559 O O . HIS B 1 749 ? -14.367 -1.217 -23.953 1 98 749 HIS B O 1
ATOM 14565 N N . PHE B 1 750 ? -15.094 -1.505 -26.094 1 98.44 750 PHE B N 1
ATOM 14566 C CA . PHE B 1 750 ? -13.883 -2.197 -26.516 1 98.44 750 PHE B CA 1
ATOM 14567 C C . PHE B 1 750 ? -12.734 -1.216 -26.688 1 98.44 750 PHE B C 1
ATOM 14569 O O . PHE B 1 750 ? -12.875 -0.195 -27.359 1 98.44 750 PHE B O 1
ATOM 14576 N N . ARG B 1 751 ? -11.656 -1.512 -26.031 1 97.69 751 ARG B N 1
ATOM 14577 C CA . ARG B 1 751 ? -10.43 -0.735 -26.172 1 97.69 751 ARG B CA 1
ATOM 14578 C C . ARG B 1 751 ? -9.312 -1.585 -26.75 1 97.69 751 ARG B C 1
ATOM 14580 O O . ARG B 1 751 ? -9.094 -2.719 -26.328 1 97.69 751 ARG B O 1
ATOM 14587 N N . LEU B 1 752 ? -8.664 -1.093 -27.781 1 97.31 752 LEU B N 1
ATOM 14588 C CA . LEU B 1 752 ? -7.547 -1.776 -28.438 1 97.31 752 LEU B CA 1
ATOM 14589 C C . LEU B 1 752 ? -6.246 -1.006 -28.234 1 97.31 752 LEU B C 1
ATOM 14591 O O . LEU B 1 752 ? -6.223 0.223 -28.344 1 97.31 752 LEU B O 1
ATOM 14595 N N . PHE B 1 753 ? -5.152 -1.739 -27.875 1 95.81 753 PHE B N 1
ATOM 14596 C CA . PHE B 1 753 ? -3.861 -1.122 -27.609 1 95.81 753 PHE B CA 1
ATOM 14597 C C . PHE B 1 753 ? -2.756 -1.797 -28.406 1 95.81 753 PHE B C 1
ATOM 14599 O O . PHE B 1 753 ? -2.865 -2.975 -28.75 1 95.81 753 PHE B O 1
ATOM 14606 N N . LYS B 1 754 ? -1.703 -1.003 -28.734 1 90.62 754 LYS B N 1
ATOM 14607 C CA . LYS B 1 754 ? -0.451 -1.637 -29.141 1 90.62 754 LYS B CA 1
ATOM 14608 C C . LYS B 1 754 ? 0.219 -2.328 -27.953 1 90.62 754 LYS B C 1
ATOM 14610 O O . LYS B 1 754 ? 0.225 -1.799 -26.844 1 90.62 754 LYS B O 1
ATOM 14615 N N . ASP B 1 755 ? 0.658 -3.549 -28.219 1 92.38 755 ASP B N 1
ATOM 14616 C CA . ASP B 1 755 ? 1.229 -4.352 -27.141 1 92.38 755 ASP B CA 1
ATOM 14617 C C . ASP B 1 755 ? 2.564 -4.961 -27.562 1 92.38 755 ASP B C 1
ATOM 14619 O O . ASP B 1 755 ? 2.611 -6.094 -28.047 1 92.38 755 ASP B O 1
ATOM 14623 N N . VAL B 1 756 ? 3.635 -4.18 -27.406 1 85.12 756 VAL B N 1
ATOM 14624 C CA . VAL B 1 756 ? 5 -4.629 -27.656 1 85.12 756 VAL B CA 1
ATOM 14625 C C . VAL B 1 756 ? 5.832 -4.488 -26.375 1 85.12 756 VAL B C 1
ATOM 14627 O O . VAL B 1 756 ? 6.523 -3.484 -26.188 1 85.12 756 VAL B O 1
ATOM 14630 N N . PRO B 1 757 ? 5.82 -5.516 -25.547 1 86.44 757 PRO B N 1
ATOM 14631 C CA . PRO B 1 757 ? 6.59 -5.414 -24.312 1 86.44 757 PRO B CA 1
ATOM 14632 C C . PRO B 1 757 ? 8.102 -5.363 -24.547 1 86.44 757 PRO B C 1
ATOM 14634 O O . PRO B 1 757 ? 8.578 -5.859 -25.578 1 86.44 757 PRO B O 1
ATOM 14637 N N . ARG B 1 758 ? 8.789 -4.84 -23.594 1 79.19 758 ARG B N 1
ATOM 14638 C CA . ARG B 1 758 ? 10.242 -4.719 -23.656 1 79.19 758 ARG B CA 1
ATOM 14639 C C . ARG B 1 758 ? 10.906 -6.09 -23.672 1 79.19 758 ARG B C 1
ATOM 14641 O O . ARG B 1 758 ? 11.883 -6.309 -24.391 1 79.19 758 ARG B O 1
ATOM 14648 N N . LYS B 1 759 ? 10.398 -6.961 -22.797 1 86.25 759 LYS B N 1
ATOM 14649 C CA . LYS B 1 759 ? 10.938 -8.312 -22.641 1 86.25 759 LYS B CA 1
ATOM 14650 C C . LYS B 1 759 ? 9.812 -9.344 -22.562 1 86.25 759 LYS B C 1
ATOM 14652 O O . LYS B 1 759 ? 8.711 -9.039 -22.094 1 86.25 759 LYS B O 1
ATOM 14657 N N . PHE B 1 760 ? 10.156 -10.617 -23.141 1 89.56 760 PHE B N 1
ATOM 14658 C CA . PHE B 1 760 ? 9.266 -11.758 -22.984 1 89.56 760 PHE B CA 1
ATOM 14659 C C . PHE B 1 760 ? 7.898 -11.477 -23.594 1 89.56 760 PHE B C 1
ATOM 14661 O O . PHE B 1 760 ? 6.906 -11.328 -22.875 1 89.56 760 PHE B O 1
ATOM 14668 N N . ASP B 1 761 ? 7.875 -11.508 -24.828 1 89.75 761 ASP B N 1
ATOM 14669 C CA . ASP B 1 761 ? 6.781 -11.055 -25.688 1 89.75 761 ASP B CA 1
ATOM 14670 C C . ASP B 1 761 ? 5.461 -11.695 -25.266 1 89.75 761 ASP B C 1
ATOM 14672 O O . ASP B 1 761 ? 4.477 -11 -25.016 1 89.75 761 ASP B O 1
ATOM 14676 N N . ALA B 1 762 ? 5.41 -13 -25.094 1 93.75 762 ALA B N 1
ATOM 14677 C CA . ALA B 1 762 ? 4.18 -13.711 -24.734 1 93.75 762 ALA B CA 1
ATOM 14678 C C . ALA B 1 762 ? 3.893 -13.594 -23.25 1 93.75 762 ALA B C 1
ATOM 14680 O O . ALA B 1 762 ? 2.744 -13.719 -22.812 1 93.75 762 ALA B O 1
ATOM 14681 N N . TRP B 1 763 ? 4.91 -13.25 -22.406 1 94.19 763 TRP B N 1
ATOM 14682 C CA . TRP B 1 763 ? 4.82 -13.328 -20.938 1 94.19 763 TRP B CA 1
ATOM 14683 C C . TRP B 1 763 ? 4.316 -12.008 -20.359 1 94.19 763 TRP B C 1
ATOM 14685 O O . TRP B 1 763 ? 3.697 -11.992 -19.297 1 94.19 763 TRP B O 1
ATOM 14695 N N . ASP B 1 764 ? 4.621 -10.852 -21.031 1 93.12 764 ASP B N 1
ATOM 14696 C CA . ASP B 1 764 ? 4.504 -9.617 -20.266 1 93.12 764 ASP B CA 1
ATOM 14697 C C . ASP B 1 764 ? 3.654 -8.586 -21 1 93.12 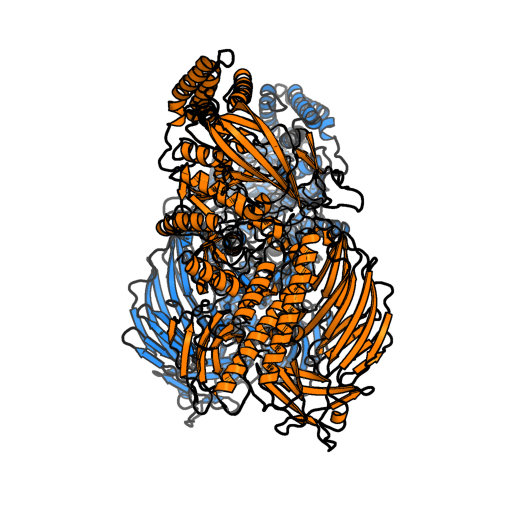764 ASP B C 1
ATOM 14699 O O . ASP B 1 764 ? 3.416 -8.719 -22.203 1 93.12 764 ASP B O 1
ATOM 14703 N N . ILE B 1 765 ? 3.113 -7.641 -20.234 1 94.12 765 ILE B N 1
ATOM 14704 C CA . ILE B 1 765 ? 2.502 -6.391 -20.656 1 94.12 765 ILE B CA 1
ATOM 14705 C C . ILE B 1 765 ? 3.199 -5.211 -19.984 1 94.12 765 ILE B C 1
ATOM 14707 O O . ILE B 1 765 ? 3.336 -5.188 -18.75 1 94.12 765 ILE B O 1
ATOM 14711 N N . ASP B 1 766 ? 3.646 -4.293 -20.797 1 88.31 766 ASP B N 1
ATOM 14712 C CA . ASP B 1 766 ? 4.242 -3.092 -20.219 1 88.31 766 ASP B CA 1
ATOM 14713 C C . ASP B 1 766 ? 3.17 -2.076 -19.844 1 88.31 766 ASP B C 1
ATOM 14715 O O . ASP B 1 766 ? 2.109 -2.018 -20.469 1 88.31 766 ASP B O 1
ATOM 14719 N N . SER B 1 767 ? 3.482 -1.26 -18.859 1 88.25 767 SER B N 1
ATOM 14720 C CA . SER B 1 767 ? 2.516 -0.282 -18.359 1 88.25 767 SER B CA 1
ATOM 14721 C C . SER B 1 767 ? 2.225 0.781 -19.422 1 88.25 767 SER B C 1
ATOM 14723 O O . SER B 1 767 ? 1.165 1.412 -19.406 1 88.25 767 SER B O 1
ATOM 14725 N N . ASN B 1 768 ? 3.086 1.033 -20.359 1 87.44 768 ASN B N 1
ATOM 14726 C CA . ASN B 1 768 ? 2.92 2.105 -21.344 1 87.44 768 ASN B CA 1
ATOM 14727 C C . ASN B 1 768 ? 1.879 1.748 -22.391 1 87.44 768 ASN B C 1
ATOM 14729 O O . ASN B 1 768 ? 1.526 2.58 -23.234 1 87.44 768 ASN B O 1
ATOM 14733 N N . TYR B 1 769 ? 1.367 0.425 -22.359 1 91.25 769 TYR B N 1
ATOM 14734 C CA . TYR B 1 769 ? 0.316 0.085 -23.312 1 91.25 769 TYR B CA 1
ATOM 14735 C C . TYR B 1 769 ? -0.834 1.082 -23.234 1 91.25 769 TYR B C 1
ATOM 14737 O O . TYR B 1 769 ? -1.428 1.436 -24.25 1 91.25 769 TYR B O 1
ATOM 14745 N N . ALA B 1 770 ? -1.081 1.587 -22.047 1 89.81 770 ALA B N 1
ATOM 14746 C CA . ALA B 1 770 ? -2.219 2.467 -21.797 1 89.81 770 ALA B CA 1
ATOM 14747 C C . ALA B 1 770 ? -2.098 3.762 -22.594 1 89.81 770 ALA B C 1
ATOM 14749 O O . ALA B 1 770 ? -3.105 4.355 -22.984 1 89.81 770 ALA B O 1
ATOM 14750 N N . ALA B 1 771 ? -0.886 4.184 -22.922 1 85.25 771 ALA B N 1
ATOM 14751 C CA . ALA B 1 771 ? -0.629 5.41 -23.672 1 85.25 771 ALA B CA 1
ATOM 14752 C C . ALA B 1 771 ? -0.655 5.156 -25.172 1 85.25 771 ALA B C 1
ATOM 14754 O O . ALA B 1 771 ? -0.546 6.09 -25.969 1 85.25 771 ALA B O 1
ATOM 14755 N N . GLN B 1 772 ? -0.917 3.92 -25.594 1 88 772 GLN B N 1
ATOM 14756 C CA . GLN B 1 772 ? -0.844 3.547 -27 1 88 772 GLN B CA 1
ATOM 14757 C C . GLN B 1 772 ? -2.176 2.986 -27.484 1 88 772 GLN B C 1
ATOM 14759 O O . GLN B 1 772 ? -2.207 1.993 -28.219 1 88 772 GLN B O 1
ATOM 14764 N N . GLU B 1 773 ? -3.189 3.545 -27.016 1 92.5 773 GLU B N 1
ATOM 14765 C CA . GLU B 1 773 ? -4.523 3.125 -27.438 1 92.5 773 GLU B CA 1
ATOM 14766 C C . GLU B 1 773 ? -4.785 3.492 -28.891 1 92.5 773 GLU B C 1
ATOM 14768 O O . GLU B 1 773 ? -4.402 4.574 -29.344 1 92.5 773 GLU B O 1
ATOM 14773 N N . ILE B 1 774 ? -5.328 2.609 -29.625 1 89.25 774 ILE B N 1
ATOM 14774 C CA . ILE B 1 774 ? -5.777 2.863 -30.984 1 89.25 774 ILE B CA 1
ATOM 14775 C C . ILE B 1 774 ? -7.281 2.621 -31.094 1 89.25 774 ILE B C 1
ATOM 14777 O O . ILE B 1 774 ? -7.938 2.326 -30.094 1 89.25 774 ILE B O 1
ATOM 14781 N N . ALA B 1 775 ? -7.848 2.748 -32.25 1 87.75 775 ALA B N 1
ATOM 14782 C CA . ALA B 1 775 ? -9.297 2.68 -32.438 1 87.75 775 ALA B CA 1
ATOM 14783 C C . ALA B 1 775 ? -9.828 1.297 -32.062 1 87.75 775 ALA B C 1
ATOM 14785 O O . ALA B 1 775 ? -9.273 0.281 -32.469 1 87.75 775 ALA B O 1
ATOM 14786 N N . GLY B 1 776 ? -10.883 1.292 -31.281 1 93.81 776 GLY B N 1
ATOM 14787 C CA . GLY B 1 776 ? -11.531 0.049 -30.891 1 93.81 776 GLY B CA 1
ATOM 14788 C C . GLY B 1 776 ? -12.477 -0.482 -31.953 1 93.81 776 GLY B C 1
ATOM 14789 O O . GLY B 1 776 ? -12.102 -0.613 -33.125 1 93.81 776 GLY B O 1
ATOM 14790 N N . ALA B 1 777 ? -13.664 -0.777 -31.547 1 95.25 777 ALA B N 1
ATOM 14791 C CA . ALA B 1 777 ? -14.664 -1.337 -32.438 1 95.25 777 ALA B CA 1
ATOM 14792 C C . ALA B 1 777 ? -15.172 -0.28 -33.438 1 95.25 777 ALA B C 1
ATOM 14794 O O . ALA B 1 777 ? -15.375 0.875 -33.062 1 95.25 777 ALA B O 1
ATOM 14795 N N . PHE B 1 778 ? -15.32 -0.681 -34.719 1 94.38 778 PHE B N 1
ATOM 14796 C CA . PHE B 1 778 ? -15.867 0.193 -35.75 1 94.38 778 PHE B CA 1
ATOM 14797 C C . PHE B 1 778 ? -16.734 -0.595 -36.75 1 94.38 778 PHE B C 1
ATOM 14799 O O . PHE B 1 778 ? -16.797 -1.823 -36.656 1 94.38 778 PHE B O 1
ATOM 14806 N N . ASP B 1 779 ? -17.562 0.103 -37.594 1 96.44 779 ASP B N 1
ATOM 14807 C CA . ASP B 1 779 ? -18.5 -0.52 -38.531 1 96.44 779 ASP B CA 1
ATOM 14808 C C . ASP B 1 779 ? -19.484 -1.432 -37.812 1 96.44 779 ASP B C 1
ATOM 14810 O O . ASP B 1 779 ? -19.672 -2.584 -38.188 1 96.44 779 ASP B O 1
ATOM 14814 N N . VAL B 1 780 ? -19.938 -0.928 -36.719 1 97.5 780 VAL B N 1
ATOM 14815 C CA . VAL B 1 780 ? -20.781 -1.724 -35.812 1 97.5 780 VAL B CA 1
ATOM 14816 C C . VAL B 1 780 ? -22.234 -1.657 -36.281 1 97.5 780 VAL B C 1
ATOM 14818 O O . VAL B 1 780 ? -22.719 -0.591 -36.656 1 97.5 780 VAL B O 1
ATOM 14821 N N . LYS B 1 781 ? -22.891 -2.795 -36.312 1 97.38 781 LYS B N 1
ATOM 14822 C CA . LYS B 1 781 ? -24.328 -2.926 -36.594 1 97.38 781 LYS B CA 1
ATOM 14823 C C . LYS B 1 781 ? -25.031 -3.672 -35.469 1 97.38 781 LYS B C 1
ATOM 14825 O O . LYS B 1 781 ? -24.5 -4.629 -34.906 1 97.38 781 LYS B O 1
ATOM 14830 N N . ALA B 1 782 ? -26.203 -3.164 -35.188 1 97.44 782 ALA B N 1
ATOM 14831 C CA . ALA B 1 782 ? -27 -3.764 -34.156 1 97.44 782 ALA B CA 1
ATOM 14832 C C . ALA B 1 782 ? -28.359 -4.211 -34.688 1 97.44 782 ALA B C 1
ATOM 14834 O O . ALA B 1 782 ? -28.969 -3.52 -35.5 1 97.44 782 ALA B O 1
ATOM 14835 N N . GLU B 1 783 ? -28.766 -5.391 -34.25 1 96.81 783 GLU B N 1
ATOM 14836 C CA . GLU B 1 783 ? -30.047 -5.938 -34.656 1 96.81 783 GLU B CA 1
ATOM 14837 C C . GLU B 1 783 ? -30.734 -6.664 -33.5 1 96.81 783 GLU B C 1
ATOM 14839 O O . GLU B 1 783 ? -30.094 -7.426 -32.75 1 96.81 783 GLU B O 1
ATOM 14844 N N . ILE B 1 784 ? -32 -6.438 -33.344 1 97.31 784 ILE B N 1
ATOM 14845 C CA . ILE B 1 784 ? -32.781 -7.16 -32.344 1 97.31 784 ILE B CA 1
ATOM 14846 C C . ILE B 1 784 ? -33.062 -8.57 -32.844 1 97.31 784 ILE B C 1
ATOM 14848 O O . ILE B 1 784 ? -33.75 -8.742 -33.844 1 97.31 784 ILE B O 1
ATOM 14852 N N . ILE B 1 785 ? -32.562 -9.539 -32.188 1 94.94 785 ILE B N 1
ATOM 14853 C CA . ILE B 1 785 ? -32.812 -10.938 -32.5 1 94.94 785 ILE B CA 1
ATOM 14854 C C . ILE B 1 785 ? -34.031 -11.445 -31.75 1 94.94 785 ILE B C 1
ATOM 14856 O O . ILE B 1 785 ? -34.781 -12.25 -32.281 1 94.94 785 ILE B O 1
ATOM 14860 N N . CYS B 1 786 ? -34.125 -11.055 -30.531 1 92.81 786 CYS B N 1
ATOM 14861 C CA . CYS B 1 786 ? -35.25 -11.391 -29.656 1 92.81 786 CYS B CA 1
ATOM 14862 C C . CYS B 1 786 ? -35.719 -10.172 -28.859 1 92.81 786 CYS B C 1
ATOM 14864 O O . CYS B 1 786 ? -35 -9.711 -27.969 1 92.81 786 CYS B O 1
ATOM 14866 N N . GLY B 1 787 ? -36.938 -9.75 -29.047 1 90.56 787 GLY B N 1
ATOM 14867 C CA . GLY B 1 787 ? -37.375 -8.484 -28.5 1 90.56 787 GLY B CA 1
ATOM 14868 C C . GLY B 1 787 ? -38 -8.633 -27.109 1 90.56 787 GLY B C 1
ATOM 14869 O O . GLY B 1 787 ? -38.219 -7.637 -26.422 1 90.56 787 GLY B O 1
ATOM 14870 N N . GLY B 1 788 ? -38.25 -9.938 -26.797 1 90.56 788 GLY B N 1
ATOM 14871 C CA . GLY B 1 788 ? -38.844 -10.086 -25.469 1 90.56 788 GLY B CA 1
ATOM 14872 C C . GLY B 1 788 ? -39.25 -11.508 -25.156 1 90.56 788 GLY B C 1
ATOM 14873 O O . GLY B 1 788 ? -38.844 -12.445 -25.844 1 90.56 788 GLY B O 1
ATOM 14874 N N . GLY B 1 789 ? -39.969 -11.633 -23.953 1 90.5 789 GLY B N 1
ATOM 14875 C CA . GLY B 1 789 ? -40.344 -12.945 -23.453 1 90.5 789 GLY B CA 1
ATOM 14876 C C . GLY B 1 789 ? -39.469 -13.406 -22.297 1 90.5 789 GLY B C 1
ATOM 14877 O O . GLY B 1 789 ? -39.312 -12.703 -21.297 1 90.5 789 GLY B O 1
ATOM 14878 N N . ALA B 1 790 ? -38.875 -14.602 -22.531 1 92.62 790 ALA B N 1
ATOM 14879 C CA . ALA B 1 790 ? -38 -15.148 -21.484 1 92.62 790 ALA B CA 1
ATOM 14880 C C . ALA B 1 790 ? -36.594 -14.523 -21.547 1 92.62 790 ALA B C 1
ATOM 14882 O O . ALA B 1 790 ? -35.906 -14.461 -20.531 1 92.62 790 ALA B O 1
ATOM 14883 N N . LYS B 1 791 ? -36.25 -14.062 -22.688 1 94.62 791 LYS B N 1
ATOM 14884 C CA . LYS B 1 791 ? -34.938 -13.5 -22.906 1 94.62 791 LYS B CA 1
ATOM 14885 C C . LYS B 1 791 ? -34.938 -12.492 -24.047 1 94.62 791 LYS B C 1
ATOM 14887 O O . LYS B 1 791 ? -35.625 -12.688 -25.062 1 94.62 791 LYS B O 1
ATOM 14892 N N . ALA B 1 792 ? -34.312 -11.352 -23.781 1 96.69 792 ALA B N 1
ATOM 14893 C CA . ALA B 1 792 ? -34.094 -10.375 -24.844 1 96.69 792 ALA B CA 1
ATOM 14894 C C . ALA B 1 792 ? -32.656 -10.461 -25.359 1 96.69 792 ALA B C 1
ATOM 14896 O O . ALA B 1 792 ? -31.703 -10.648 -24.578 1 96.69 792 ALA B O 1
ATOM 14897 N N . VAL B 1 793 ? -32.469 -10.359 -26.703 1 97.44 793 VAL B N 1
ATOM 14898 C CA . VAL B 1 793 ? -31.141 -10.492 -27.281 1 97.44 793 VAL B CA 1
ATOM 14899 C C . VAL B 1 793 ? -30.938 -9.43 -28.359 1 97.44 793 VAL B C 1
ATOM 14901 O O . VAL B 1 793 ? -31.688 -9.352 -29.328 1 97.44 793 VAL B O 1
ATOM 14904 N N . LEU B 1 794 ? -29.969 -8.594 -28.078 1 98.44 794 LEU B N 1
ATOM 14905 C CA . LEU B 1 794 ? -29.469 -7.656 -29.078 1 98.44 794 LEU B CA 1
ATOM 14906 C C . LEU B 1 794 ? -28.172 -8.188 -29.719 1 98.44 794 LEU B C 1
ATOM 14908 O O . LEU B 1 794 ? -27.188 -8.43 -29.016 1 98.44 794 LEU B O 1
ATOM 14912 N N . HIS B 1 795 ? -28.203 -8.398 -31.016 1 98.25 795 HIS B N 1
ATOM 14913 C CA . HIS B 1 795 ? -27.047 -8.898 -31.75 1 98.25 795 HIS B CA 1
ATOM 14914 C C . HIS B 1 795 ? -26.219 -7.746 -32.312 1 98.25 795 HIS B C 1
ATOM 14916 O O . HIS B 1 795 ? -26.75 -6.871 -33 1 98.25 795 HIS B O 1
ATOM 14922 N N . ILE B 1 796 ? -24.938 -7.777 -32.031 1 98.44 796 ILE B N 1
ATOM 14923 C CA . ILE B 1 796 ? -24 -6.773 -32.5 1 98.44 796 ILE B CA 1
ATOM 14924 C C . ILE B 1 796 ? -22.969 -7.426 -33.406 1 98.44 796 ILE B C 1
ATOM 14926 O O . ILE B 1 796 ? -22.484 -8.523 -33.125 1 98.44 796 ILE B O 1
ATOM 14930 N N . GLU B 1 797 ? -22.609 -6.871 -34.5 1 98.25 797 GLU B N 1
ATOM 14931 C CA . GLU B 1 797 ? -21.5 -7.285 -35.344 1 98.25 797 GLU B CA 1
ATOM 14932 C C . GLU B 1 797 ? -20.641 -6.094 -35.75 1 98.25 797 GLU B C 1
ATOM 14934 O O . GLU B 1 797 ? -21.125 -4.969 -35.844 1 98.25 797 GLU B O 1
ATOM 14939 N N . GLY B 1 798 ? -19.391 -6.359 -35.812 1 98.12 798 GLY B N 1
ATOM 14940 C CA . GLY B 1 798 ? -18.469 -5.289 -36.188 1 98.12 798 GLY B CA 1
ATOM 14941 C C . GLY B 1 798 ? -17.047 -5.762 -36.406 1 98.12 798 GLY B C 1
ATOM 14942 O O . GLY B 1 798 ? -16.812 -6.953 -36.625 1 98.12 798 GLY B O 1
ATOM 14943 N N . ARG B 1 799 ? -16.172 -4.773 -36.406 1 97.69 799 ARG B N 1
ATOM 14944 C CA . ARG B 1 799 ? -14.758 -5.051 -36.625 1 97.69 799 ARG B CA 1
ATOM 14945 C C . ARG B 1 799 ? -13.891 -4.449 -35.531 1 97.69 799 ARG B C 1
ATOM 14947 O O . ARG B 1 799 ? -14.273 -3.463 -34.906 1 97.69 799 ARG B O 1
ATOM 14954 N N . ILE B 1 800 ? -12.789 -5.031 -35.281 1 97.19 800 ILE B N 1
ATOM 14955 C CA . ILE B 1 800 ? -11.719 -4.555 -34.406 1 97.19 800 ILE B CA 1
ATOM 14956 C C . ILE B 1 800 ? -10.367 -4.789 -35.062 1 97.19 800 ILE B C 1
ATOM 14958 O O . ILE B 1 800 ? -9.906 -5.93 -35.188 1 97.19 800 ILE B O 1
ATOM 14962 N N . GLY B 1 801 ? -9.703 -3.713 -35.438 1 94.06 801 GLY B N 1
ATOM 14963 C CA . GLY B 1 801 ? -8.516 -3.902 -36.25 1 94.06 801 GLY B CA 1
ATOM 14964 C C . GLY B 1 801 ? -8.789 -4.695 -37.5 1 94.06 801 GLY B C 1
ATOM 14965 O O . GLY B 1 801 ? -9.672 -4.344 -38.281 1 94.06 801 GLY B O 1
ATOM 14966 N N . GLU B 1 802 ? -8.078 -5.82 -37.656 1 94.44 802 GLU B N 1
ATOM 14967 C CA . GLU B 1 802 ? -8.281 -6.711 -38.812 1 94.44 802 GLU B CA 1
ATOM 14968 C C . GLU B 1 802 ? -9.211 -7.863 -38.438 1 94.44 802 GLU B C 1
ATOM 14970 O O . GLU B 1 802 ? -9.477 -8.734 -39.281 1 94.44 802 GLU B O 1
ATOM 14975 N N . SER B 1 803 ? -9.727 -7.82 -37.312 1 97.81 803 SER B N 1
ATOM 14976 C CA . SER B 1 803 ? -10.57 -8.891 -36.812 1 97.81 803 SER B CA 1
ATOM 14977 C C . SER B 1 803 ? -12.047 -8.555 -36.938 1 97.81 803 SER B C 1
ATOM 14979 O O . SER B 1 803 ? -12.414 -7.387 -37.094 1 97.81 803 SER B O 1
ATOM 14981 N N . THR B 1 804 ? -12.852 -9.547 -36.969 1 98.06 804 THR B N 1
ATOM 14982 C CA . THR B 1 804 ? -14.297 -9.391 -36.875 1 98.06 804 THR B CA 1
ATOM 14983 C C . THR B 1 804 ? -14.836 -9.93 -35.562 1 98.06 804 THR B C 1
ATOM 14985 O O . THR B 1 804 ? -14.219 -10.805 -34.938 1 98.06 804 THR B O 1
ATOM 14988 N N . PHE B 1 805 ? -15.891 -9.336 -35.125 1 98.19 805 PHE B N 1
ATOM 14989 C CA . PHE B 1 805 ? -16.5 -9.867 -33.906 1 98.19 805 PHE B CA 1
ATOM 14990 C C . PHE B 1 805 ? -18.016 -9.836 -34 1 98.19 805 PHE B C 1
ATOM 14992 O O . PHE B 1 805 ? -18.578 -9.07 -34.781 1 98.19 805 PHE B O 1
ATOM 14999 N N . THR B 1 806 ? -18.672 -10.703 -33.312 1 98.5 806 THR B N 1
ATOM 15000 C CA . THR B 1 806 ? -20.109 -10.703 -33.031 1 98.5 806 THR B CA 1
ATOM 15001 C C . THR B 1 806 ? -20.359 -10.805 -31.531 1 98.5 806 THR B C 1
ATOM 15003 O O . THR B 1 806 ? -19.547 -11.367 -30.781 1 98.5 806 THR B O 1
ATOM 15006 N N . GLN B 1 807 ? -21.391 -10.172 -31.062 1 98.69 807 GLN B N 1
ATOM 15007 C CA . GLN B 1 807 ? -21.734 -10.211 -29.656 1 98.69 807 GLN B CA 1
ATOM 15008 C C . GLN B 1 807 ? -23.25 -10.219 -29.453 1 98.69 807 GLN B C 1
ATOM 15010 O O . GLN B 1 807 ? -23.969 -9.453 -30.109 1 98.69 807 GLN B O 1
ATOM 15015 N N . ASP B 1 808 ? -23.766 -11.094 -28.719 1 98.62 808 ASP B N 1
ATOM 15016 C CA . ASP B 1 808 ? -25.156 -11.102 -28.266 1 98.62 808 ASP B CA 1
ATOM 15017 C C . ASP B 1 808 ? -25.281 -10.531 -26.859 1 98.62 808 ASP B C 1
ATOM 15019 O O . ASP B 1 808 ? -24.797 -11.125 -25.906 1 98.62 808 ASP B O 1
ATOM 15023 N N . ILE B 1 809 ? -25.828 -9.375 -26.781 1 98.75 809 ILE B N 1
ATOM 15024 C CA . ILE B 1 809 ? -26.141 -8.766 -25.5 1 98.75 809 ILE B CA 1
ATOM 15025 C C . ILE B 1 809 ? -27.531 -9.227 -25.031 1 98.75 809 ILE B C 1
ATOM 15027 O O . ILE B 1 809 ? -28.531 -9 -25.719 1 98.75 809 ILE B O 1
ATOM 15031 N N . SER B 1 810 ? -27.609 -9.812 -23.891 1 98.12 810 SER B N 1
ATOM 15032 C CA . SER B 1 810 ? -28.875 -10.43 -23.516 1 98.12 810 SER B CA 1
ATOM 15033 C C . SER B 1 810 ? -29.234 -10.117 -22.062 1 98.12 810 SER B C 1
ATOM 15035 O O . SER B 1 810 ? -28.359 -9.828 -21.25 1 98.12 810 SER B O 1
ATOM 15037 N N . LEU B 1 811 ? -30.406 -10.141 -21.766 1 98 811 LEU B N 1
ATOM 15038 C CA . LEU B 1 811 ? -31.016 -10.008 -20.453 1 98 811 LEU B CA 1
ATOM 15039 C C . LEU B 1 811 ? -32.188 -10.961 -20.297 1 98 811 LEU B C 1
ATOM 15041 O O . LEU B 1 811 ? -33.062 -11.039 -21.172 1 98 811 LEU B O 1
ATOM 15045 N N . GLU B 1 812 ? -32.219 -11.734 -19.281 1 95.88 812 GLU B N 1
ATOM 15046 C CA . GLU B 1 812 ? -33.281 -12.695 -19.031 1 95.88 812 GLU B CA 1
ATOM 15047 C C . GLU B 1 812 ? -34.375 -12.07 -18.156 1 95.88 812 GLU B C 1
ATOM 15049 O O . GLU B 1 812 ? -34.125 -11.148 -17.391 1 95.88 812 GLU B O 1
ATOM 15054 N N . ALA B 1 813 ? -35.594 -12.648 -18.312 1 94.12 813 ALA B N 1
ATOM 15055 C CA . ALA B 1 813 ? -36.656 -12.289 -17.375 1 94.12 813 ALA B CA 1
ATOM 15056 C C . ALA B 1 813 ? -36.25 -12.648 -15.945 1 94.12 813 ALA B C 1
ATOM 15058 O O . ALA B 1 813 ? -35.75 -13.742 -15.688 1 94.12 813 ALA B O 1
ATOM 15059 N N . GLY B 1 814 ? -36.312 -11.664 -15.117 1 91.88 814 GLY B N 1
ATOM 15060 C CA . GLY B 1 814 ? -35.938 -11.875 -13.727 1 91.88 814 GLY B CA 1
ATOM 15061 C C . GLY B 1 814 ? -34.438 -11.906 -13.5 1 91.88 814 GLY B C 1
ATOM 15062 O O . GLY B 1 814 ? -34 -12.055 -12.359 1 91.88 814 GLY B O 1
ATOM 15063 N N . GLY B 1 815 ? -33.719 -11.789 -14.547 1 94.62 815 GLY B N 1
ATOM 15064 C CA . GLY B 1 815 ? -32.281 -11.867 -14.445 1 94.62 815 GLY B CA 1
ATOM 15065 C C . GLY B 1 815 ? -31.672 -10.664 -13.742 1 94.62 815 GLY B C 1
ATOM 15066 O O . GLY B 1 815 ? -32.219 -9.562 -13.812 1 94.62 815 GLY B O 1
ATOM 15067 N N . GLU B 1 816 ? -30.469 -10.875 -13.102 1 95.62 816 GLU B N 1
ATOM 15068 C CA . GLU B 1 816 ? -29.781 -9.844 -12.336 1 95.62 816 GLU B CA 1
ATOM 15069 C C . GLU B 1 816 ? -28.594 -9.281 -13.102 1 95.62 816 GLU B C 1
ATOM 15071 O O . GLU B 1 816 ? -27.922 -8.367 -12.633 1 95.62 816 GLU B O 1
ATOM 15076 N N . ARG B 1 817 ? -28.281 -9.844 -14.273 1 97.75 817 ARG B N 1
ATOM 15077 C CA . ARG B 1 817 ? -27.078 -9.43 -14.984 1 97.75 817 ARG B CA 1
ATOM 15078 C C . ARG B 1 817 ? -27.328 -9.344 -16.484 1 97.75 817 ARG B C 1
ATOM 15080 O O . ARG B 1 817 ? -28.219 -10.023 -17.016 1 97.75 817 ARG B O 1
ATOM 15087 N N . VAL B 1 818 ? -26.594 -8.461 -17.109 1 98.69 818 VAL B N 1
ATOM 15088 C CA . VAL B 1 818 ? -26.516 -8.422 -18.562 1 98.69 818 VAL B CA 1
ATOM 15089 C C . VAL B 1 818 ? -25.328 -9.258 -19.047 1 98.69 818 VAL B C 1
ATOM 15091 O O . VAL B 1 818 ? -24.234 -9.156 -18.484 1 98.69 818 VAL B O 1
ATOM 15094 N N . GLU B 1 819 ? -25.578 -10.094 -20.031 1 98.56 819 GLU B N 1
ATOM 15095 C CA . GLU B 1 819 ? -24.516 -10.969 -20.531 1 98.56 819 GLU B CA 1
ATOM 15096 C C . GLU B 1 819 ? -24.094 -10.562 -21.922 1 98.56 819 GLU B C 1
ATOM 15098 O O . GLU B 1 819 ? -24.891 -10.07 -22.719 1 98.56 819 GLU B O 1
ATOM 15103 N N . PHE B 1 820 ? -22.828 -10.742 -22.141 1 98.88 820 PHE B N 1
ATOM 15104 C CA . PHE B 1 820 ? -22.203 -10.445 -23.438 1 98.88 820 PHE B CA 1
ATOM 15105 C C . PHE B 1 820 ? -21.531 -11.688 -24 1 98.88 820 PHE B C 1
ATOM 15107 O O . PHE B 1 820 ? -20.359 -11.945 -23.719 1 98.88 820 PHE B O 1
ATOM 15114 N N . ALA B 1 821 ? -22.266 -12.477 -24.781 1 98.62 821 ALA B N 1
ATOM 15115 C CA . ALA B 1 821 ? -21.656 -13.586 -25.5 1 98.62 821 ALA B CA 1
ATOM 15116 C C . ALA B 1 821 ? -20.938 -13.109 -26.766 1 98.62 821 ALA B C 1
ATOM 15118 O O . ALA B 1 821 ? -21.578 -12.578 -27.688 1 98.62 821 ALA B O 1
ATOM 15119 N N . THR B 1 822 ? -19.625 -13.32 -26.797 1 98.69 822 THR B N 1
ATOM 15120 C CA . THR B 1 822 ? -18.812 -12.656 -27.797 1 98.69 822 THR B CA 1
ATOM 15121 C C . THR B 1 822 ? -17.984 -13.68 -28.578 1 98.69 822 THR B C 1
ATOM 15123 O O . THR B 1 822 ? -17.453 -14.625 -28 1 98.69 822 THR B O 1
ATOM 15126 N N . GLU B 1 823 ? -17.969 -13.578 -29.859 1 98.56 823 GLU B N 1
ATOM 15127 C CA . GLU B 1 823 ? -17.078 -14.312 -30.75 1 98.56 823 GLU B CA 1
ATOM 15128 C C . GLU B 1 823 ? -16.172 -13.359 -31.531 1 98.56 823 GLU B C 1
ATOM 15130 O O . GLU B 1 823 ? -16.625 -12.352 -32.062 1 98.56 823 GLU B O 1
ATOM 15135 N N . VAL B 1 824 ? -14.922 -13.578 -31.5 1 98.56 824 VAL B N 1
ATOM 15136 C CA . VAL B 1 824 ? -13.945 -12.766 -32.219 1 98.56 824 VAL B CA 1
ATOM 15137 C C . VAL B 1 824 ? -13.094 -13.656 -33.125 1 98.56 824 VAL B C 1
ATOM 15139 O O . VAL B 1 824 ? -12.562 -14.672 -32.688 1 98.56 824 VAL B O 1
ATOM 15142 N N . ASP B 1 825 ? -13.039 -13.383 -34.375 1 98.38 825 ASP B N 1
ATOM 15143 C CA . ASP B 1 825 ? -12.008 -13.93 -35.25 1 98.38 825 ASP B CA 1
ATOM 15144 C C . ASP B 1 825 ? -10.734 -13.094 -35.188 1 98.38 825 ASP B C 1
ATOM 15146 O O . ASP B 1 825 ? -10.57 -12.148 -35.969 1 98.38 825 ASP B O 1
ATOM 15150 N N . TRP B 1 826 ? -9.891 -13.477 -34.281 1 98 826 TRP B N 1
ATOM 15151 C CA . TRP B 1 826 ? -8.727 -12.68 -33.875 1 98 826 TRP B CA 1
ATOM 15152 C C . TRP B 1 826 ? -7.609 -12.828 -34.906 1 98 826 TRP B C 1
ATOM 15154 O O . TRP B 1 826 ? -7.117 -13.938 -35.156 1 98 826 TRP B O 1
ATOM 15164 N N . ARG B 1 827 ? -7.18 -11.727 -35.531 1 96.31 827 ARG B N 1
ATOM 15165 C CA . ARG B 1 827 ? -6.199 -11.75 -36.594 1 96.31 827 ARG B CA 1
ATOM 15166 C C . ARG B 1 827 ? -5.109 -10.711 -36.375 1 96.31 827 ARG B C 1
ATOM 15168 O O . ARG B 1 827 ? -4.469 -10.25 -37.344 1 96.31 827 ARG B O 1
ATOM 15175 N N . GLU B 1 828 ? -4.938 -10.359 -35.188 1 93.81 828 GLU B N 1
ATOM 15176 C CA . GLU B 1 828 ? -4.047 -9.25 -34.875 1 93.81 828 GLU B CA 1
ATOM 15177 C C . GLU B 1 828 ? -2.646 -9.742 -34.531 1 93.81 828 GLU B C 1
ATOM 15179 O O . GLU B 1 828 ? -2.457 -10.922 -34.219 1 93.81 828 GLU B O 1
ATOM 15184 N N . MET B 1 829 ? -1.655 -8.891 -34.625 1 89.56 829 MET B N 1
ATOM 15185 C CA . MET B 1 829 ? -0.291 -9.062 -34.156 1 89.56 829 MET B CA 1
ATOM 15186 C C . MET B 1 829 ? 0.116 -7.91 -33.25 1 89.56 829 MET B C 1
ATOM 15188 O O . MET B 1 829 ? -0.019 -6.742 -33.625 1 89.56 829 MET B O 1
ATOM 15192 N N . HIS B 1 830 ? 0.591 -8.211 -32.062 1 91.25 830 HIS B N 1
ATOM 15193 C CA . HIS B 1 830 ? 1.044 -7.219 -31.078 1 91.25 830 HIS B CA 1
ATOM 15194 C C . HIS B 1 830 ? -0.065 -6.227 -30.75 1 91.25 830 HIS B C 1
ATOM 15196 O O . HIS B 1 830 ? 0.143 -5.012 -30.812 1 91.25 830 HIS B O 1
ATOM 15202 N N . ARG B 1 831 ? -1.221 -6.793 -30.469 1 95.12 831 ARG B N 1
ATOM 15203 C CA . ARG B 1 831 ? -2.361 -6.008 -30 1 95.12 831 ARG B CA 1
ATOM 15204 C C . ARG B 1 831 ? -2.922 -6.574 -28.703 1 95.12 831 ARG B C 1
ATOM 15206 O O . ARG B 1 831 ? -2.787 -7.77 -28.422 1 95.12 831 ARG B O 1
ATOM 15213 N N . LEU B 1 832 ? -3.4 -5.73 -27.891 1 97 832 LEU B N 1
ATOM 15214 C CA . LEU B 1 832 ? -4.074 -6.047 -26.625 1 97 832 LEU B CA 1
ATOM 15215 C C . LEU B 1 832 ? -5.512 -5.543 -26.641 1 97 832 LEU B C 1
ATOM 15217 O O . LEU B 1 832 ? -5.758 -4.352 -26.844 1 97 832 LEU B O 1
ATOM 15221 N N . LEU B 1 833 ? -6.492 -6.402 -26.547 1 98.56 833 LEU B N 1
ATOM 15222 C CA . LEU B 1 833 ? -7.91 -6.055 -26.562 1 98.56 833 LEU B CA 1
ATOM 15223 C C . LEU B 1 833 ? -8.492 -6.113 -25.156 1 98.56 833 LEU B C 1
ATOM 15225 O O . LEU B 1 833 ? -8.336 -7.117 -24.453 1 98.56 833 LEU B O 1
ATOM 15229 N N . LYS B 1 834 ? -9.125 -5.043 -24.719 1 98.44 834 LYS B N 1
ATOM 15230 C CA . LYS B 1 834 ? -9.805 -4.973 -23.438 1 98.44 834 LYS B CA 1
ATOM 15231 C C . LYS B 1 834 ? -11.242 -4.48 -23.594 1 98.44 834 LYS B C 1
ATOM 15233 O O . LYS B 1 834 ? -11.594 -3.924 -24.641 1 98.44 834 LYS B O 1
ATOM 15238 N N . VAL B 1 835 ? -12.078 -4.727 -22.609 1 98.75 835 VAL B N 1
ATOM 15239 C CA . VAL B 1 835 ? -13.422 -4.164 -22.547 1 98.75 835 VAL B CA 1
ATOM 15240 C C . VAL B 1 835 ? -13.617 -3.439 -21.219 1 98.75 835 VAL B C 1
ATOM 15242 O O . VAL B 1 835 ? -13.258 -3.961 -20.156 1 98.75 835 VAL B O 1
ATOM 15245 N N . SER B 1 836 ? -14.102 -2.221 -21.281 1 98.31 836 SER B N 1
ATOM 15246 C CA . SER B 1 836 ? -14.117 -1.319 -20.141 1 98.31 836 SER B CA 1
ATOM 15247 C C . SER B 1 836 ? -15.531 -1.147 -19.594 1 98.31 836 SER B C 1
ATOM 15249 O O . SER B 1 836 ? -16.484 -1.038 -20.359 1 98.31 836 SER B O 1
ATOM 15251 N N . PHE B 1 837 ? -15.656 -1.138 -18.266 1 98.69 837 PHE B N 1
ATOM 15252 C CA . PHE B 1 837 ? -16.906 -0.907 -17.562 1 98.69 837 PHE B CA 1
ATOM 15253 C C . PHE B 1 837 ? -16.734 0.157 -16.484 1 98.69 837 PHE B C 1
ATOM 15255 O O . PHE B 1 837 ? -16.594 -0.166 -15.297 1 98.69 837 PHE B O 1
ATOM 15262 N N . PRO B 1 838 ? -16.797 1.469 -16.828 1 97.81 838 PRO B N 1
ATOM 15263 C CA . PRO B 1 838 ? -16.734 2.549 -15.844 1 97.81 838 PRO B CA 1
ATOM 15264 C C . PRO B 1 838 ? -18 2.654 -14.992 1 97.81 838 PRO B C 1
ATOM 15266 O O . PRO B 1 838 ? -19.109 2.646 -15.523 1 97.81 838 PRO B O 1
ATOM 15269 N N . THR B 1 839 ? -17.906 2.711 -13.703 1 97.31 839 THR B N 1
ATOM 15270 C CA . THR B 1 839 ? -19.062 2.723 -12.812 1 97.31 839 THR B CA 1
ATOM 15271 C C . THR B 1 839 ? -19.047 3.967 -11.93 1 97.31 839 THR B C 1
ATOM 15273 O O . THR B 1 839 ? -18.016 4.602 -11.758 1 97.31 839 THR B O 1
ATOM 15276 N N . THR B 1 840 ? -20.234 4.328 -11.406 1 94.25 840 THR B N 1
ATOM 15277 C CA . THR B 1 840 ? -20.406 5.461 -10.5 1 94.25 840 THR B CA 1
ATOM 15278 C C . THR B 1 840 ? -20.062 5.066 -9.07 1 94.25 840 THR B C 1
ATOM 15280 O O . THR B 1 840 ? -19.891 5.93 -8.203 1 94.25 840 THR B O 1
ATOM 15283 N N . VAL B 1 841 ? -19.906 3.779 -8.82 1 93.5 841 VAL B N 1
ATOM 15284 C CA . VAL B 1 841 ? -19.547 3.318 -7.48 1 93.5 841 VAL B CA 1
ATOM 15285 C C . VAL B 1 841 ? -18.109 3.74 -7.152 1 93.5 841 VAL B C 1
ATOM 15287 O O . VAL B 1 841 ? -17.203 3.49 -7.934 1 93.5 841 VAL B O 1
ATOM 15290 N N . TYR B 1 842 ? -17.984 4.387 -6.027 1 87.44 842 TYR B N 1
ATOM 15291 C CA . TYR B 1 842 ? -16.656 4.836 -5.625 1 87.44 842 TYR B CA 1
ATOM 15292 C C . TYR B 1 842 ? -16.016 3.852 -4.648 1 87.44 842 TYR B C 1
ATOM 15294 O O . TYR B 1 842 ? -16.625 3.486 -3.641 1 87.44 842 TYR B O 1
ATOM 15302 N N . GLY B 1 843 ? -14.867 3.395 -4.949 1 88.38 843 GLY B N 1
ATOM 15303 C CA . GLY B 1 843 ? -14.07 2.553 -4.07 1 88.38 843 GLY B CA 1
ATOM 15304 C C . GLY B 1 843 ? -12.578 2.678 -4.316 1 88.38 843 GLY B C 1
ATOM 15305 O O . GLY B 1 843 ? -12.133 2.76 -5.465 1 88.38 843 GLY B O 1
ATOM 15306 N N . GLU B 1 844 ? -11.781 2.773 -3.205 1 90.75 844 GLU B N 1
ATOM 15307 C CA . GLU B 1 844 ? -10.328 2.854 -3.314 1 90.75 844 GLU B CA 1
ATOM 15308 C C . GLU B 1 844 ? -9.719 1.486 -3.613 1 90.75 844 GLU B C 1
ATOM 15310 O O . GLU B 1 844 ? -8.57 1.395 -4.051 1 90.75 844 GLU B O 1
ATOM 15315 N N . MET B 1 845 ? -10.453 0.417 -3.354 1 93.56 845 MET B N 1
ATOM 15316 C CA . MET B 1 845 ? -10.031 -0.962 -3.578 1 93.56 845 MET B CA 1
ATOM 15317 C C . MET B 1 845 ? -11.062 -1.724 -4.398 1 93.56 845 MET B C 1
ATOM 15319 O O . MET B 1 845 ? -12.242 -1.36 -4.41 1 93.56 845 MET B O 1
ATOM 15323 N N . ALA B 1 846 ? -10.609 -2.713 -5.109 1 96.12 846 ALA B N 1
ATOM 15324 C CA . ALA B 1 846 ? -11.5 -3.633 -5.812 1 96.12 846 ALA B CA 1
ATOM 15325 C C . ALA B 1 846 ? -11.305 -5.066 -5.324 1 96.12 846 ALA B C 1
ATOM 15327 O O . ALA B 1 846 ? -10.234 -5.418 -4.824 1 96.12 846 ALA B O 1
ATOM 15328 N N . ILE B 1 847 ? -12.375 -5.82 -5.426 1 96.75 847 ILE B N 1
ATOM 15329 C CA . ILE B 1 847 ? -12.383 -7.23 -5.051 1 96.75 847 ILE B CA 1
ATOM 15330 C C . ILE B 1 847 ? -12.102 -8.094 -6.281 1 96.75 847 ILE B C 1
ATOM 15332 O O . ILE B 1 847 ? -12.75 -7.93 -7.32 1 96.75 847 ILE B O 1
ATOM 15336 N N . ASN B 1 848 ? -11.117 -8.93 -6.23 1 98.31 848 ASN B N 1
ATOM 15337 C CA . ASN B 1 848 ? -10.82 -9.914 -7.266 1 98.31 848 ASN B CA 1
ATOM 15338 C C . ASN B 1 848 ? -10.891 -11.344 -6.723 1 98.31 848 ASN B C 1
ATOM 15340 O O . ASN B 1 848 ? -10.188 -11.68 -5.773 1 98.31 848 ASN B O 1
ATOM 15344 N N . GLU B 1 849 ? 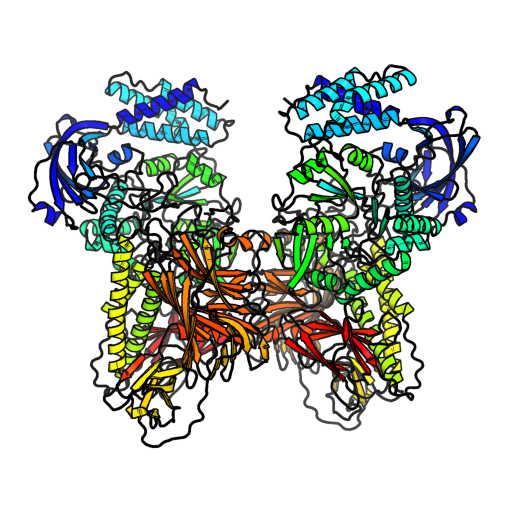-11.695 -12.125 -7.379 1 98.31 849 GLU B N 1
ATOM 15345 C CA . GLU B 1 849 ? -11.758 -13.516 -6.93 1 98.31 849 GLU B CA 1
ATOM 15346 C C . GLU B 1 849 ? -10.398 -14.195 -7.043 1 98.31 849 GLU B C 1
ATOM 15348 O O . GLU B 1 849 ? -9.664 -13.969 -8.008 1 98.31 849 GLU B O 1
ATOM 15353 N N . MET B 1 850 ? -10.156 -14.984 -6.082 1 96.69 850 MET B N 1
ATOM 15354 C CA . MET B 1 850 ? -9.031 -15.922 -6.023 1 96.69 850 MET B CA 1
ATOM 15355 C C . MET B 1 850 ? -9.484 -17.281 -5.5 1 96.69 850 MET B C 1
ATOM 15357 O O . MET B 1 850 ? -10.664 -17.469 -5.203 1 96.69 850 MET B O 1
ATOM 15361 N N . GLN B 1 851 ? -8.594 -18.234 -5.441 1 97.94 851 GLN B N 1
ATOM 15362 C CA . GLN B 1 851 ? -8.945 -19.562 -4.961 1 97.94 851 GLN B CA 1
ATOM 15363 C C . GLN B 1 851 ? -9.523 -19.5 -3.549 1 97.94 851 GLN B C 1
ATOM 15365 O O . GLN B 1 851 ? -8.867 -19.031 -2.619 1 97.94 851 GLN B O 1
ATOM 15370 N N . PHE B 1 852 ? -10.82 -19.953 -3.383 1 97.94 852 PHE B N 1
ATOM 15371 C CA . PHE B 1 852 ? -11.516 -20.125 -2.111 1 97.94 852 PHE B CA 1
ATOM 15372 C C . PHE B 1 852 ? -11.703 -18.781 -1.418 1 97.94 852 PHE B C 1
ATOM 15374 O O . PHE B 1 852 ? -11.648 -18.703 -0.189 1 97.94 852 PHE B O 1
ATOM 15381 N N . GLY B 1 853 ? -11.836 -17.719 -2.234 1 97.12 853 GLY B N 1
ATOM 15382 C CA . GLY B 1 853 ? -12.078 -16.391 -1.683 1 97.12 853 GLY B CA 1
ATOM 15383 C C . GLY B 1 853 ? -11.727 -15.281 -2.645 1 97.12 853 GLY B C 1
ATOM 15384 O O . GLY B 1 853 ? -11.961 -15.398 -3.85 1 97.12 853 GLY B O 1
ATOM 15385 N N . TYR B 1 854 ? -11.328 -14.094 -2.123 1 97.25 854 TYR B N 1
ATOM 15386 C CA . TYR B 1 854 ? -10.93 -12.945 -2.938 1 97.25 854 TYR B CA 1
ATOM 15387 C C . TYR B 1 854 ? -9.859 -12.125 -2.236 1 97.25 854 TYR B C 1
ATOM 15389 O O . TYR B 1 854 ? -9.547 -12.359 -1.067 1 97.25 854 TYR B O 1
ATOM 15397 N N . VAL B 1 855 ? -9.195 -11.281 -2.932 1 96.38 855 VAL B N 1
ATOM 15398 C CA . VAL B 1 855 ? -8.273 -10.289 -2.391 1 96.38 855 VAL B CA 1
ATOM 15399 C C . VAL B 1 855 ? -8.734 -8.891 -2.773 1 96.38 855 VAL B C 1
ATOM 15401 O O . VAL B 1 855 ? -9.5 -8.719 -3.723 1 96.38 855 VAL B O 1
ATOM 15404 N N . GLU B 1 856 ? -8.336 -7.965 -2.016 1 95.12 856 GLU B N 1
ATOM 15405 C CA . GLU B 1 856 ? -8.586 -6.559 -2.312 1 95.12 856 GLU B CA 1
ATOM 15406 C C . GLU B 1 856 ? -7.328 -5.879 -2.85 1 95.12 856 GLU B C 1
ATOM 15408 O O . GLU B 1 856 ? -6.238 -6.062 -2.311 1 95.12 856 GLU B O 1
ATOM 15413 N N . ARG B 1 857 ? -7.469 -5.191 -3.979 1 96.56 857 ARG B N 1
ATOM 15414 C CA . ARG B 1 857 ? -6.359 -4.504 -4.629 1 96.56 857 ARG B CA 1
ATOM 15415 C C . ARG B 1 857 ? -6.707 -3.051 -4.922 1 96.56 857 ARG B C 1
ATOM 15417 O O . ARG B 1 857 ? -7.879 -2.719 -5.125 1 96.56 857 ARG B O 1
ATOM 15424 N N . PRO B 1 858 ? -5.723 -2.131 -4.953 1 93.31 858 PRO B N 1
ATOM 15425 C CA . PRO B 1 858 ? -6 -0.7 -5.105 1 93.31 858 PRO B CA 1
ATOM 15426 C C . PRO B 1 858 ? -6.551 -0.35 -6.488 1 93.31 858 PRO B C 1
ATOM 15428 O O . PRO B 1 858 ? -6.113 -0.917 -7.492 1 93.31 858 PRO B O 1
ATOM 15431 N N . MET B 1 859 ? -7.434 0.603 -6.508 1 94.81 859 MET B N 1
ATOM 15432 C CA . MET B 1 859 ? -7.953 1.168 -7.75 1 94.81 859 MET B CA 1
ATOM 15433 C C . MET B 1 859 ? -7.312 2.52 -8.047 1 94.81 859 MET B C 1
ATOM 15435 O O . MET B 1 859 ? -7.871 3.328 -8.789 1 94.81 859 MET B O 1
ATOM 15439 N N . HIS B 1 860 ? -6.207 2.84 -7.348 1 93.94 860 HIS B N 1
ATOM 15440 C CA . HIS B 1 860 ? -5.453 4.07 -7.562 1 93.94 860 HIS B CA 1
ATOM 15441 C C . HIS B 1 860 ? -3.977 3.779 -7.801 1 93.94 860 HIS B C 1
ATOM 15443 O O . HIS B 1 860 ? -3.516 2.658 -7.57 1 93.94 860 HIS B O 1
ATOM 15449 N N . ARG B 1 861 ? -3.217 4.742 -8.344 1 94.06 861 ARG B N 1
ATOM 15450 C CA . ARG B 1 861 ? -1.799 4.629 -8.672 1 94.06 861 ARG B CA 1
ATOM 15451 C C . ARG B 1 861 ? -0.969 5.617 -7.859 1 94.06 861 ARG B C 1
ATOM 15453 O O . ARG B 1 861 ? -0.149 6.352 -8.414 1 94.06 861 ARG B O 1
ATOM 15460 N N . SER B 1 862 ? -1.167 5.598 -6.484 1 93.19 862 SER B N 1
ATOM 15461 C CA . SER B 1 862 ? -0.601 6.621 -5.613 1 93.19 862 SER B CA 1
ATOM 15462 C C . SER B 1 862 ? 0.896 6.414 -5.414 1 93.19 862 SER B C 1
ATOM 15464 O O . SER B 1 862 ? 1.675 7.367 -5.484 1 93.19 862 SER B O 1
ATOM 15466 N N . ARG B 1 863 ? 1.327 5.238 -5.125 1 92.44 863 ARG B N 1
ATOM 15467 C CA . ARG B 1 863 ? 2.732 4.926 -4.891 1 92.44 863 ARG B CA 1
ATOM 15468 C C . ARG B 1 863 ? 3.229 3.873 -5.879 1 92.44 863 ARG B C 1
ATOM 15470 O O . ARG B 1 863 ? 2.453 3.354 -6.68 1 92.44 863 ARG B O 1
ATOM 15477 N N . THR B 1 864 ? 4.48 3.59 -5.805 1 87.38 864 THR B N 1
ATOM 15478 C CA . THR B 1 864 ? 5.141 2.758 -6.805 1 87.38 864 THR B CA 1
ATOM 15479 C C . THR B 1 864 ? 4.512 1.368 -6.852 1 87.38 864 THR B C 1
ATOM 15481 O O . THR B 1 864 ? 4.203 0.859 -7.93 1 87.38 864 THR B O 1
ATOM 15484 N N . TYR B 1 865 ? 4.348 0.708 -5.691 1 91.06 865 TYR B N 1
ATOM 15485 C CA . TYR B 1 865 ? 3.785 -0.639 -5.672 1 91.06 865 TYR B CA 1
ATOM 15486 C C . TYR B 1 865 ? 2.35 -0.641 -6.184 1 91.06 865 TYR B C 1
ATOM 15488 O O . TYR B 1 865 ? 1.911 -1.606 -6.812 1 91.06 865 TYR B O 1
ATOM 15496 N N . ASP B 1 866 ? 1.568 0.454 -5.938 1 92.56 866 ASP B N 1
ATOM 15497 C CA . ASP B 1 866 ? 0.226 0.606 -6.488 1 92.56 866 ASP B CA 1
ATOM 15498 C C . ASP B 1 866 ? 0.264 0.679 -8.016 1 92.56 866 ASP B C 1
ATOM 15500 O O . ASP B 1 866 ? -0.552 0.051 -8.695 1 92.56 866 ASP B O 1
ATOM 15504 N N . LYS B 1 867 ? 1.206 1.423 -8.547 1 90.31 867 LYS B N 1
ATOM 15505 C CA . LYS B 1 867 ? 1.362 1.598 -9.984 1 90.31 867 LYS B CA 1
ATOM 15506 C C . LYS B 1 867 ? 1.729 0.28 -10.664 1 90.31 867 LYS B C 1
ATOM 15508 O O . LYS B 1 867 ? 1.298 0.012 -11.789 1 90.31 867 LYS B O 1
ATOM 15513 N N . ASP B 1 868 ? 2.506 -0.513 -9.969 1 91.06 868 ASP B N 1
ATOM 15514 C CA . ASP B 1 868 ? 2.977 -1.777 -10.523 1 91.06 868 ASP B CA 1
ATOM 15515 C C . ASP B 1 868 ? 1.821 -2.756 -10.719 1 91.06 868 ASP B C 1
ATOM 15517 O O . ASP B 1 868 ? 1.91 -3.676 -11.531 1 91.06 868 ASP B O 1
ATOM 15521 N N . ARG B 1 869 ? 0.698 -2.562 -10.07 1 95.19 869 ARG B N 1
ATOM 15522 C CA . ARG B 1 869 ? -0.416 -3.506 -10.109 1 95.19 869 ARG B CA 1
ATOM 15523 C C . ARG B 1 869 ? -1.492 -3.041 -11.086 1 95.19 869 ARG B C 1
ATOM 15525 O O . ARG B 1 869 ? -2.684 -3.105 -10.781 1 95.19 869 ARG B O 1
ATOM 15532 N N . PHE B 1 870 ? -1.062 -2.598 -12.297 1 94.44 870 PHE B N 1
ATOM 15533 C CA . PHE B 1 870 ? -1.967 -2.076 -13.312 1 94.44 870 PHE B CA 1
ATOM 15534 C C . PHE B 1 870 ? -2.666 -3.211 -14.047 1 94.44 870 PHE B C 1
ATOM 15536 O O . PHE B 1 870 ? -3.66 -2.988 -14.742 1 94.44 870 PHE B O 1
ATOM 15543 N N . GLU B 1 871 ? -2.182 -4.449 -13.953 1 97 871 GLU B N 1
ATOM 15544 C CA . GLU B 1 871 ? -2.754 -5.688 -14.477 1 97 871 GLU B CA 1
ATOM 15545 C C . GLU B 1 871 ? -2.664 -6.812 -13.453 1 97 871 GLU B C 1
ATOM 15547 O O . GLU B 1 871 ? -1.575 -7.141 -12.977 1 97 871 GLU B O 1
ATOM 15552 N N . VAL B 1 872 ? -3.811 -7.383 -13.125 1 97.75 872 VAL B N 1
ATOM 15553 C CA . VAL B 1 872 ? -3.822 -8.391 -12.062 1 97.75 872 VAL B CA 1
ATOM 15554 C C . VAL B 1 872 ? -4.68 -9.578 -12.492 1 97.75 872 VAL B C 1
ATOM 15556 O O . VAL B 1 872 ? -5.348 -9.531 -13.531 1 97.75 872 VAL B O 1
ATOM 15559 N N . CYS B 1 873 ? -4.547 -10.656 -11.742 1 98 873 CYS B N 1
ATOM 15560 C CA . CYS B 1 873 ? -5.277 -11.891 -12.031 1 98 873 CYS B CA 1
ATOM 15561 C C . CYS B 1 873 ? -6.625 -11.898 -11.32 1 98 873 CYS B C 1
ATOM 15563 O O . CYS B 1 873 ? -6.738 -11.43 -10.18 1 98 873 CYS B O 1
ATOM 15565 N N . ASN B 1 874 ? -7.664 -12.32 -11.977 1 98.06 874 ASN B N 1
ATOM 15566 C CA . ASN B 1 874 ? -8.953 -12.641 -11.375 1 98.06 874 ASN B CA 1
ATOM 15567 C C . ASN B 1 874 ? -9.484 -13.977 -11.875 1 98.06 874 ASN B C 1
ATOM 15569 O O . ASN B 1 874 ? -8.93 -14.562 -12.805 1 98.06 874 ASN B O 1
ATOM 15573 N N . HIS B 1 875 ? -10.422 -14.5 -11.234 1 98.19 875 HIS B N 1
ATOM 15574 C CA . HIS B 1 875 ? -11.078 -15.727 -11.68 1 98.19 875 HIS B CA 1
ATOM 15575 C C . HIS B 1 875 ? -12.461 -15.43 -12.258 1 98.19 875 HIS B C 1
ATOM 15577 O O . HIS B 1 875 ? -12.578 -14.773 -13.289 1 98.19 875 HIS B O 1
ATOM 15583 N N . ARG B 1 876 ? -13.531 -15.656 -11.562 1 98.12 876 ARG B N 1
ATOM 15584 C CA . ARG B 1 876 ? -14.852 -15.586 -12.172 1 98.12 876 ARG B CA 1
ATOM 15585 C C . ARG B 1 876 ? -15.422 -14.18 -12.078 1 98.12 876 ARG B C 1
ATOM 15587 O O . ARG B 1 876 ? -16.328 -13.812 -12.836 1 98.12 876 ARG B O 1
ATOM 15594 N N . TYR B 1 877 ? -14.867 -13.336 -11.078 1 98.56 877 TYR B N 1
ATOM 15595 C CA . TYR B 1 877 ? -15.461 -12.008 -10.938 1 98.56 877 TYR B CA 1
ATOM 15596 C C . TYR B 1 877 ? -14.453 -11.023 -10.352 1 98.56 877 TYR B C 1
ATOM 15598 O O . TYR B 1 877 ? -13.5 -11.43 -9.68 1 98.56 877 TYR B O 1
ATOM 15606 N N . SER B 1 878 ? -14.641 -9.789 -10.633 1 98.5 878 SER B N 1
ATOM 15607 C CA . SER B 1 878 ? -14.07 -8.625 -9.969 1 98.5 878 SER B CA 1
ATOM 15608 C C . SER B 1 878 ? -15.148 -7.598 -9.633 1 98.5 878 SER B C 1
ATOM 15610 O O . SER B 1 878 ? -16.109 -7.43 -10.391 1 98.5 878 SER B O 1
ATOM 15612 N N . ALA B 1 879 ? -15.031 -6.941 -8.484 1 98.25 879 ALA B N 1
ATOM 15613 C CA . ALA B 1 879 ? -16.094 -6.043 -8.055 1 98.25 879 ALA B CA 1
ATOM 15614 C C . ALA B 1 879 ? -15.531 -4.781 -7.406 1 98.25 879 ALA B C 1
ATOM 15616 O O . ALA B 1 879 ? -14.43 -4.801 -6.855 1 98.25 879 ALA B O 1
ATOM 15617 N N . VAL B 1 880 ? -16.234 -3.711 -7.578 1 96.31 880 VAL B N 1
ATOM 15618 C CA . VAL B 1 880 ? -16.031 -2.492 -6.805 1 96.31 880 VAL B CA 1
ATOM 15619 C C . VAL B 1 880 ? -17.25 -2.219 -5.93 1 96.31 880 VAL B C 1
ATOM 15621 O O . VAL B 1 880 ? -18.391 -2.309 -6.398 1 96.31 880 VAL B O 1
ATOM 15624 N N . CYS B 1 881 ? -16.969 -2.039 -4.656 1 93.88 881 CYS B N 1
ATOM 15625 C CA . CYS B 1 881 ? -18.031 -1.841 -3.684 1 93.88 881 CYS B CA 1
ATOM 15626 C C . CYS B 1 881 ? -17.766 -0.615 -2.818 1 93.88 881 CYS B C 1
ATOM 15628 O O . CYS B 1 881 ? -16.609 -0.271 -2.566 1 93.88 881 CYS B O 1
ATOM 15630 N N . ASP B 1 882 ? -18.812 0.02 -2.494 1 90.56 882 ASP B N 1
ATOM 15631 C CA . ASP B 1 882 ? -18.75 0.924 -1.351 1 90.56 882 ASP B CA 1
ATOM 15632 C C . ASP B 1 882 ? -19.516 0.349 -0.156 1 90.56 882 ASP B C 1
ATOM 15634 O O . ASP B 1 882 ? -19.562 -0.868 0.03 1 90.56 882 ASP B O 1
ATOM 15638 N N . GLY B 1 883 ? -20 1.157 0.719 1 87.94 883 GLY B N 1
ATOM 15639 C CA . GLY B 1 883 ? -20.656 0.65 1.917 1 87.94 883 GLY B CA 1
ATOM 15640 C C . GLY B 1 883 ? -22.078 0.216 1.68 1 87.94 883 GLY B C 1
ATOM 15641 O O . GLY B 1 883 ? -22.703 -0.412 2.543 1 87.94 883 GLY B O 1
ATOM 15642 N N . GLY B 1 884 ? -22.625 0.41 0.416 1 91.81 884 GLY B N 1
ATOM 15643 C CA . GLY B 1 884 ? -24.031 0.109 0.218 1 91.81 884 GLY B CA 1
ATOM 15644 C C . GLY B 1 884 ? -24.375 -0.241 -1.219 1 91.81 884 GLY B C 1
ATOM 15645 O O . GLY B 1 884 ? -25.547 -0.497 -1.543 1 91.81 884 GLY B O 1
ATOM 15646 N N . ASN B 1 885 ? -23.438 -0.22 -2.062 1 94.31 885 ASN B N 1
ATOM 15647 C CA . ASN B 1 885 ? -23.625 -0.513 -3.48 1 94.31 885 ASN B CA 1
ATOM 15648 C C . ASN B 1 885 ? -22.438 -1.261 -4.059 1 94.31 885 ASN B C 1
ATOM 15650 O O . ASN B 1 885 ? -21.328 -1.176 -3.525 1 94.31 885 ASN B O 1
ATOM 15654 N N . GLY B 1 886 ? -22.719 -1.985 -5.059 1 96.44 886 GLY B N 1
ATOM 15655 C CA . GLY B 1 886 ? -21.609 -2.646 -5.727 1 96.44 886 GLY B CA 1
ATOM 15656 C C . GLY B 1 886 ? -21.922 -3.002 -7.168 1 96.44 886 GLY B C 1
ATOM 15657 O O . GLY B 1 886 ? -23.078 -3.045 -7.578 1 96.44 886 GLY B O 1
ATOM 15658 N N . MET B 1 887 ? -20.922 -3.104 -7.945 1 97.81 887 MET B N 1
ATOM 15659 C CA . MET B 1 887 ? -20.969 -3.592 -9.32 1 97.81 887 MET B CA 1
ATOM 15660 C C . MET B 1 887 ? -19.844 -4.602 -9.578 1 97.81 887 MET B C 1
ATOM 15662 O O . MET B 1 887 ? -18.75 -4.461 -9.047 1 97.81 887 MET B O 1
ATOM 15666 N N . ALA B 1 888 ? -20.156 -5.637 -10.328 1 98.56 888 ALA B N 1
ATOM 15667 C CA . ALA B 1 888 ? -19.156 -6.676 -10.594 1 98.56 888 ALA B CA 1
ATOM 15668 C C . ALA B 1 888 ? -19.141 -7.043 -12.078 1 98.56 888 ALA B C 1
ATOM 15670 O O . ALA B 1 888 ? -20.172 -6.938 -12.766 1 98.56 888 ALA B O 1
ATOM 15671 N N . LEU B 1 889 ? -18.016 -7.336 -12.523 1 98.62 889 LEU B N 1
ATOM 15672 C CA . LEU B 1 889 ? -17.797 -7.938 -13.836 1 98.62 889 LEU B CA 1
ATOM 15673 C C . LEU B 1 889 ? -17.516 -9.43 -13.711 1 98.62 889 LEU B C 1
ATOM 15675 O O . LEU B 1 889 ? -16.672 -9.844 -12.906 1 98.62 889 LEU B O 1
ATOM 15679 N N . LEU B 1 890 ? -18.266 -10.219 -14.414 1 98.69 890 LEU B N 1
ATOM 15680 C CA . LEU B 1 890 ? -18.141 -11.672 -14.422 1 98.69 890 LEU B CA 1
ATOM 15681 C C . LEU B 1 890 ? -17.562 -12.164 -15.734 1 98.69 890 LEU B C 1
ATOM 15683 O O . LEU B 1 890 ? -17.625 -11.469 -16.75 1 98.69 890 LEU B O 1
ATOM 15687 N N . ASN B 1 891 ? -16.938 -13.336 -15.68 1 98.75 891 ASN B N 1
ATOM 15688 C CA . ASN B 1 891 ? -16.406 -13.922 -16.906 1 98.75 891 ASN B CA 1
ATOM 15689 C C . ASN B 1 891 ? -16.375 -15.445 -16.844 1 98.75 891 ASN B C 1
ATOM 15691 O O . ASN B 1 891 ? -16.469 -16.031 -15.766 1 98.75 891 ASN B O 1
ATOM 15695 N N . ASP B 1 892 ? -16.234 -16.047 -18.016 1 98.19 892 ASP B N 1
ATOM 15696 C CA . ASP B 1 892 ? -16.297 -17.5 -18.047 1 98.19 892 ASP B CA 1
ATOM 15697 C C . ASP B 1 892 ? -14.922 -18.094 -18.359 1 98.19 892 ASP B C 1
ATOM 15699 O O . ASP B 1 892 ? -14.75 -19.312 -18.359 1 98.19 892 ASP B O 1
ATOM 15703 N N . CYS B 1 893 ? -13.938 -17.219 -18.641 1 97.69 893 CYS B N 1
ATOM 15704 C CA . CYS B 1 893 ? -12.648 -17.844 -18.922 1 97.69 893 CYS B CA 1
ATOM 15705 C C . CYS B 1 893 ? -11.539 -16.797 -18.969 1 97.69 893 CYS B C 1
ATOM 15707 O O . CYS B 1 893 ? -10.461 -17.047 -19.5 1 97.69 893 CYS B O 1
ATOM 15709 N N . LYS B 1 894 ? -11.758 -15.555 -18.578 1 98.44 894 LYS B N 1
ATOM 15710 C CA . LYS B 1 894 ? -10.758 -14.492 -18.609 1 98.44 894 LYS B CA 1
ATOM 15711 C C . LYS B 1 894 ? -10.125 -14.297 -17.234 1 98.44 894 LYS B C 1
ATOM 15713 O O . LYS B 1 894 ? -10.828 -14.219 -16.219 1 98.44 894 LYS B O 1
ATOM 15718 N N . TYR B 1 895 ? -8.781 -14.172 -17.219 1 98.5 895 TYR B N 1
ATOM 15719 C CA . TYR B 1 895 ? -8.094 -14.086 -15.93 1 98.5 895 TYR B CA 1
ATOM 15720 C C . TYR B 1 895 ? -7.453 -12.719 -15.742 1 98.5 895 TYR B C 1
ATOM 15722 O O . TYR B 1 895 ? -7.172 -12.305 -14.617 1 98.5 895 TYR B O 1
ATOM 15730 N N . GLY B 1 896 ? -7.141 -11.961 -16.812 1 98.38 896 GLY B N 1
ATOM 15731 C CA . GLY B 1 896 ? -6.504 -10.656 -16.703 1 98.38 896 GLY B CA 1
ATOM 15732 C C . GLY B 1 896 ? -7.496 -9.516 -16.547 1 98.38 896 GLY B C 1
ATOM 15733 O O . GLY B 1 896 ? -8.555 -9.523 -17.188 1 98.38 896 GLY B O 1
ATOM 15734 N N . ILE B 1 897 ? -7.172 -8.547 -15.703 1 98.62 897 ILE B N 1
ATOM 15735 C CA . ILE B 1 897 ? -8.039 -7.387 -15.539 1 98.62 897 ILE B CA 1
ATOM 15736 C C . ILE B 1 897 ? -7.215 -6.195 -15.047 1 98.62 897 ILE B C 1
ATOM 15738 O O . ILE B 1 897 ? -6.207 -6.371 -14.359 1 98.62 897 ILE B O 1
ATOM 15742 N N . SER B 1 898 ? -7.59 -5.027 -15.445 1 97.88 898 SER B N 1
ATOM 15743 C CA . SER B 1 898 ? -7.09 -3.76 -14.93 1 97.88 898 SER B CA 1
ATOM 15744 C C . SER B 1 898 ? -8.195 -2.973 -14.234 1 97.88 898 SER B C 1
ATOM 15746 O O . SER B 1 898 ? -9.344 -2.965 -14.688 1 97.88 898 SER B O 1
ATOM 15748 N N . MET B 1 899 ? -7.879 -2.361 -13.102 1 97.06 899 MET B N 1
ATOM 15749 C CA . MET B 1 899 ? -8.852 -1.589 -12.336 1 97.06 899 MET B CA 1
ATOM 15750 C C . MET B 1 899 ? -8.273 -0.245 -11.906 1 97.06 899 MET B C 1
ATOM 15752 O O . MET B 1 899 ? -7.23 -0.196 -11.25 1 97.06 899 MET B O 1
ATOM 15756 N N . GLU B 1 900 ? -8.914 0.834 -12.281 1 94 900 GLU B N 1
ATOM 15757 C CA . GLU B 1 900 ? -8.438 2.166 -11.922 1 94 900 GLU B CA 1
ATOM 15758 C C . GLU B 1 900 ? -9.578 3.178 -11.906 1 94 900 GLU B C 1
ATOM 15760 O O . GLU B 1 900 ? -10.375 3.238 -12.844 1 94 900 GLU B O 1
ATOM 15765 N N . ASP B 1 901 ? -9.719 3.932 -10.859 1 91.81 901 ASP B N 1
ATOM 15766 C CA . ASP B 1 901 ? -10.617 5.074 -10.734 1 91.81 901 ASP B CA 1
ATOM 15767 C C . ASP B 1 901 ? -12.047 4.691 -11.109 1 91.81 901 ASP B C 1
ATOM 15769 O O . ASP B 1 901 ? -12.664 5.34 -11.961 1 91.81 901 ASP B O 1
ATOM 15773 N N . GLY B 1 902 ? -12.516 3.553 -10.633 1 92.75 902 GLY B N 1
ATOM 15774 C CA . GLY B 1 902 ? -13.898 3.129 -10.82 1 92.75 902 GLY B CA 1
ATOM 15775 C C . GLY B 1 902 ? -14.125 2.416 -12.141 1 92.75 902 GLY B C 1
ATOM 15776 O O . GLY B 1 902 ? -15.266 2.203 -12.547 1 92.75 902 GLY B O 1
ATOM 15777 N N . VAL B 1 903 ? -13.109 2.033 -12.836 1 96.75 903 VAL B N 1
ATOM 15778 C CA . VAL B 1 903 ? -13.242 1.335 -14.109 1 96.75 903 VAL B CA 1
ATOM 15779 C C . VAL B 1 903 ? -12.742 -0.103 -13.969 1 96.75 903 VAL B C 1
ATOM 15781 O O . VAL B 1 903 ? -11.617 -0.336 -13.523 1 96.75 903 VAL B O 1
ATOM 15784 N N . LEU B 1 904 ? -13.594 -1.071 -14.234 1 98.12 904 LEU B N 1
ATOM 15785 C CA . LEU B 1 904 ? -13.203 -2.467 -14.398 1 98.12 904 LEU B CA 1
ATOM 15786 C C . LEU B 1 904 ? -12.969 -2.795 -15.867 1 98.12 904 LEU B C 1
ATOM 15788 O O . LEU B 1 904 ? -13.883 -2.684 -16.688 1 98.12 904 LEU B O 1
ATOM 15792 N N . GLU B 1 905 ? -11.758 -3.131 -16.188 1 98.38 905 GLU B N 1
ATOM 15793 C CA . GLU B 1 905 ? -11.398 -3.404 -17.578 1 98.38 905 GLU B CA 1
ATOM 15794 C C . GLU B 1 905 ? -10.898 -4.836 -17.734 1 98.38 905 GLU B C 1
ATOM 15796 O O . GLU B 1 905 ? -9.734 -5.129 -17.453 1 98.38 905 GLU B O 1
ATOM 15801 N N . LEU B 1 906 ? -11.703 -5.652 -18.297 1 98.69 906 LEU B N 1
ATOM 15802 C CA . LEU B 1 906 ? -11.375 -7.059 -18.516 1 98.69 906 LEU B CA 1
ATOM 15803 C C . LEU B 1 906 ? -10.469 -7.215 -19.734 1 98.69 906 LEU B C 1
ATOM 15805 O O . LEU B 1 906 ? -10.734 -6.637 -20.797 1 98.69 906 LEU B O 1
ATOM 15809 N N . THR B 1 907 ? -9.336 -7.926 -19.609 1 98.69 907 THR B N 1
ATOM 15810 C CA . THR B 1 907 ? -8.453 -8.211 -20.734 1 98.69 907 THR B CA 1
ATOM 15811 C C . THR B 1 907 ? -8.938 -9.438 -21.5 1 98.69 907 THR B C 1
ATOM 15813 O O . THR B 1 907 ? -9.023 -10.531 -20.938 1 98.69 907 THR B O 1
ATOM 15816 N N . LEU B 1 908 ? -9.203 -9.258 -22.766 1 98.62 908 LEU B N 1
ATOM 15817 C CA . LEU B 1 908 ? -9.898 -10.289 -23.531 1 98.62 908 LEU B CA 1
ATOM 15818 C C . LEU B 1 908 ? -8.922 -11.117 -24.344 1 98.62 908 LEU B C 1
ATOM 15820 O O . LEU B 1 908 ? -8.922 -12.352 -24.266 1 98.62 908 LEU B O 1
ATOM 15824 N N . LEU B 1 909 ? -8.055 -10.422 -25.172 1 98.38 909 LEU B N 1
ATOM 15825 C CA . LEU B 1 909 ? -7.152 -11.141 -26.078 1 98.38 909 LEU B CA 1
ATOM 15826 C C . LEU B 1 909 ? -5.832 -10.391 -26.234 1 98.38 909 LEU B C 1
ATOM 15828 O O . LEU B 1 909 ? -5.793 -9.164 -26.109 1 98.38 909 LEU B O 1
ATOM 15832 N N . ARG B 1 910 ? -4.836 -11.148 -26.453 1 95.88 910 ARG B N 1
ATOM 15833 C CA . ARG B 1 910 ? -3.504 -10.641 -26.781 1 95.88 910 ARG B CA 1
ATOM 15834 C C . ARG B 1 910 ? -2.896 -11.406 -27.953 1 95.88 910 ARG B C 1
ATOM 15836 O O . ARG B 1 910 ? -3.283 -12.539 -28.219 1 95.88 910 ARG B O 1
ATOM 15843 N N . ALA B 1 911 ? -1.983 -10.758 -28.688 1 92.25 911 ALA B N 1
ATOM 15844 C CA . ALA B 1 911 ? -1.374 -11.391 -29.859 1 92.25 911 ALA B CA 1
ATOM 15845 C C . ALA B 1 911 ? 0.148 -11.281 -29.812 1 92.25 911 ALA B C 1
ATOM 15847 O O . ALA B 1 911 ? 0.744 -10.461 -30.5 1 92.25 911 ALA B O 1
ATOM 15848 N N . ALA B 1 912 ? 0.766 -12.086 -29 1 91.81 912 ALA B N 1
ATOM 15849 C CA . ALA B 1 912 ? 2.227 -12.125 -28.953 1 91.81 912 ALA B CA 1
ATOM 15850 C C . ALA B 1 912 ? 2.789 -12.836 -30.188 1 91.81 912 ALA B C 1
ATOM 15852 O O . ALA B 1 912 ? 2.078 -13.586 -30.859 1 91.81 912 ALA B O 1
ATOM 15853 N N . THR B 1 913 ? 4.102 -12.562 -30.484 1 89.75 913 THR B N 1
ATOM 15854 C CA . THR B 1 913 ? 4.688 -13.148 -31.688 1 89.75 913 THR B CA 1
ATOM 15855 C C . THR B 1 913 ? 5.887 -14.023 -31.328 1 89.75 913 THR B C 1
ATOM 15857 O O . THR B 1 913 ? 6.523 -14.602 -32.219 1 89.75 913 THR B O 1
ATOM 15860 N N . CYS B 1 914 ? 6.16 -14.211 -30.141 1 89.25 914 CYS B N 1
ATOM 15861 C CA . CYS B 1 914 ? 7.27 -15.047 -29.688 1 89.25 914 CYS B CA 1
ATOM 15862 C C . CYS B 1 914 ? 6.977 -15.648 -28.312 1 89.25 914 CYS B C 1
ATOM 15864 O O . CYS B 1 914 ? 6.57 -14.938 -27.391 1 89.25 914 CYS B O 1
ATOM 15866 N N . PRO B 1 915 ? 7.152 -17.031 -28.125 1 90.62 915 PRO B N 1
ATOM 15867 C CA . PRO B 1 915 ? 7.836 -17.938 -29.062 1 90.62 915 PRO B CA 1
ATOM 15868 C C . PRO B 1 915 ? 6.926 -18.406 -30.188 1 90.62 915 PRO B C 1
ATOM 15870 O O . PRO B 1 915 ? 7.41 -18.906 -31.203 1 90.62 915 PRO B O 1
ATOM 15873 N N . GLU B 1 916 ? 5.68 -18.297 -29.953 1 90.62 916 GLU B N 1
ATOM 15874 C CA . GLU B 1 916 ? 4.746 -18.656 -31.016 1 90.62 916 GLU B CA 1
ATOM 15875 C C . GLU B 1 916 ? 4.309 -17.422 -31.797 1 90.62 916 GLU B C 1
ATOM 15877 O O . GLU B 1 916 ? 3.609 -16.547 -31.266 1 90.62 916 GLU B O 1
ATOM 15882 N N . MET B 1 917 ? 4.562 -17.359 -33.031 1 85.94 917 MET B N 1
ATOM 15883 C CA . MET B 1 917 ? 4.391 -16.188 -33.875 1 85.94 917 MET B CA 1
ATOM 15884 C C . MET B 1 917 ? 2.92 -15.797 -33.969 1 85.94 917 MET B C 1
ATOM 15886 O O . MET B 1 917 ? 2.594 -14.617 -34.125 1 85.94 917 MET B O 1
ATOM 15890 N N . ARG B 1 918 ? 2.021 -16.703 -33.938 1 88.75 918 ARG B N 1
ATOM 15891 C CA . ARG B 1 918 ? 0.605 -16.406 -34.125 1 88.75 918 ARG B CA 1
ATOM 15892 C C . ARG B 1 918 ? -0.213 -16.844 -32.906 1 88.75 918 ARG B C 1
ATOM 15894 O O . ARG B 1 918 ? -1.259 -17.469 -33.062 1 88.75 918 ARG B O 1
ATOM 15901 N N . ALA B 1 919 ? 0.367 -16.484 -31.828 1 91.69 919 ALA B N 1
ATOM 15902 C CA . ALA B 1 919 ? -0.332 -16.812 -30.594 1 91.69 919 ALA B CA 1
ATOM 15903 C C . ALA B 1 919 ? -1.747 -16.25 -30.594 1 91.69 919 ALA B C 1
ATOM 15905 O O . ALA B 1 919 ? -1.946 -15.07 -30.906 1 91.69 919 ALA B O 1
ATOM 15906 N N . ASP B 1 920 ? -2.818 -17.062 -30.406 1 94.81 920 ASP B N 1
ATOM 15907 C CA . ASP B 1 920 ? -4.227 -16.75 -30.172 1 94.81 920 ASP B CA 1
ATOM 15908 C C . ASP B 1 920 ? -4.934 -16.406 -31.484 1 94.81 920 ASP B C 1
ATOM 15910 O O . ASP B 1 920 ? -6.141 -16.172 -31.5 1 94.81 920 ASP B O 1
ATOM 15914 N N . ASN B 1 921 ? -4.211 -16.312 -32.562 1 95.75 921 ASN B N 1
ATOM 15915 C CA . ASN B 1 921 ? -4.953 -16.094 -33.781 1 95.75 921 ASN B CA 1
ATOM 15916 C C . ASN B 1 921 ? -5.949 -17.219 -34.062 1 95.75 921 ASN B C 1
ATOM 15918 O O . ASN B 1 921 ? -5.633 -18.391 -33.844 1 95.75 921 ASN B O 1
ATOM 15922 N N . GLY B 1 922 ? -7.105 -16.875 -34.438 1 96.12 922 GLY B N 1
ATOM 15923 C CA . GLY B 1 922 ? -8.195 -17.812 -34.625 1 96.12 922 GLY B CA 1
ATOM 15924 C C . GLY B 1 922 ? -9.5 -17.359 -34 1 96.12 922 GLY B C 1
ATOM 15925 O O . GLY B 1 922 ? -9.617 -16.219 -33.531 1 96.12 922 GLY B O 1
ATOM 15926 N N . ILE B 1 923 ? -10.406 -18.234 -34 1 97.69 923 ILE B N 1
ATOM 15927 C CA . ILE B 1 923 ? -11.734 -17.922 -33.5 1 97.69 923 ILE B CA 1
ATOM 15928 C C . ILE B 1 923 ? -11.773 -18.141 -31.969 1 97.69 923 ILE B C 1
ATOM 15930 O O . ILE B 1 923 ? -11.375 -19.188 -31.484 1 97.69 923 ILE B O 1
ATOM 15934 N N . HIS B 1 924 ? -12.164 -17.141 -31.266 1 98 924 HIS B N 1
ATOM 15935 C CA . HIS B 1 924 ? -12.336 -17.203 -29.828 1 98 924 HIS B CA 1
ATOM 15936 C C . HIS B 1 924 ? -13.773 -16.906 -29.422 1 98 924 HIS B C 1
ATOM 15938 O O . HIS B 1 924 ? -14.422 -16.031 -30.016 1 98 924 HIS B O 1
ATOM 15944 N N . ASN B 1 925 ? -14.289 -17.656 -28.5 1 97.69 925 ASN B N 1
ATOM 15945 C CA . ASN B 1 925 ? -15.602 -17.453 -27.906 1 97.69 925 ASN B CA 1
ATOM 15946 C C . ASN B 1 925 ? -15.508 -17.266 -26.391 1 97.69 925 ASN B C 1
ATOM 15948 O O . ASN B 1 925 ? -14.812 -18.031 -25.719 1 97.69 925 ASN B O 1
ATOM 15952 N N . PHE B 1 926 ? -16.094 -16.266 -25.891 1 98.25 926 PHE B N 1
ATOM 15953 C CA . PHE B 1 926 ? -16.141 -16.047 -24.453 1 98.25 926 PHE B CA 1
ATOM 15954 C C . PHE B 1 926 ? -17.375 -15.242 -24.062 1 98.25 926 PHE B C 1
ATOM 15956 O O . PHE B 1 926 ? -17.953 -14.555 -24.906 1 98.25 926 PHE B O 1
ATOM 15963 N N . THR B 1 927 ? -17.828 -15.352 -22.844 1 98.69 927 THR B N 1
ATOM 15964 C CA . THR B 1 927 ? -18.953 -14.625 -22.281 1 98.69 927 THR B CA 1
ATOM 15965 C C . THR B 1 927 ? -18.562 -13.906 -21 1 98.69 927 THR B C 1
ATOM 15967 O O . THR B 1 927 ? -17.828 -14.453 -20.172 1 98.69 927 THR B O 1
ATOM 15970 N N . TYR B 1 928 ? -18.891 -12.695 -20.906 1 98.69 928 TYR B N 1
ATOM 15971 C CA . TYR B 1 928 ? -18.797 -11.961 -19.641 1 98.69 928 TYR B CA 1
ATOM 15972 C C . TYR B 1 928 ? -20.109 -11.281 -19.312 1 98.69 928 TYR B C 1
ATOM 15974 O O . TYR B 1 928 ? -21.062 -11.32 -20.109 1 98.69 928 TYR B O 1
ATOM 15982 N N . GLY B 1 929 ? -20.281 -10.828 -18.078 1 98.75 929 GLY B N 1
ATOM 15983 C CA . GLY B 1 929 ? -21.5 -10.188 -17.609 1 98.75 929 GLY B CA 1
ATOM 15984 C C . GLY B 1 929 ? -21.25 -9.094 -16.594 1 98.75 929 GLY B C 1
ATOM 15985 O O . GLY B 1 929 ? -20.188 -9.055 -15.977 1 98.75 929 GLY B O 1
ATOM 15986 N N . VAL B 1 930 ? -22.156 -8.188 -16.531 1 98.69 930 VAL B N 1
ATOM 15987 C CA . VAL B 1 930 ? -22.094 -7.117 -15.547 1 98.69 930 VAL B CA 1
ATOM 15988 C C . VAL B 1 930 ? -23.328 -7.18 -14.641 1 98.69 930 VAL B C 1
ATOM 15990 O O . VAL B 1 930 ? -24.438 -7.465 -15.102 1 98.69 930 VAL B O 1
ATOM 15993 N N . THR B 1 931 ? -23.125 -7.035 -13.359 1 98.56 931 THR B N 1
ATOM 15994 C CA . THR B 1 931 ? -24.203 -7.004 -12.375 1 98.56 931 THR B CA 1
ATOM 15995 C C . THR B 1 931 ? -23.969 -5.898 -11.352 1 98.56 931 THR B C 1
ATOM 15997 O O . THR B 1 931 ? -22.844 -5.43 -11.188 1 98.56 931 THR B O 1
ATOM 16000 N N . ALA B 1 932 ? -25 -5.348 -10.828 1 97.81 932 ALA B N 1
ATOM 16001 C CA . ALA B 1 932 ? -24.984 -4.355 -9.758 1 97.81 932 ALA B CA 1
ATOM 16002 C C . ALA B 1 932 ? -25.984 -4.723 -8.656 1 97.81 932 ALA B C 1
ATOM 16004 O O . ALA B 1 932 ? -26.938 -5.477 -8.898 1 97.81 932 ALA B O 1
ATOM 16005 N N . TRP B 1 933 ? -25.734 -4.289 -7.449 1 97.06 933 TRP B N 1
ATOM 16006 C CA . TRP B 1 933 ? -26.641 -4.602 -6.344 1 97.06 933 TRP B CA 1
ATOM 16007 C C . TRP B 1 933 ? -26.625 -3.488 -5.305 1 97.06 933 TRP B C 1
ATOM 16009 O O . TRP B 1 933 ? -25.703 -2.666 -5.273 1 97.06 933 TRP B O 1
ATOM 16019 N N . LYS B 1 934 ? -27.688 -3.42 -4.617 1 95.06 934 LYS B N 1
ATOM 16020 C CA . LYS B 1 934 ? -27.766 -2.609 -3.406 1 95.06 934 LYS B CA 1
ATOM 16021 C C . LYS B 1 934 ? -27.297 -3.4 -2.188 1 95.06 934 LYS B C 1
ATOM 16023 O O . LYS B 1 934 ? -27.688 -4.559 -2.006 1 95.06 934 LYS B O 1
ATOM 16028 N N . GLY B 1 935 ? -26.453 -2.807 -1.44 1 92.56 935 GLY B N 1
ATOM 16029 C CA . GLY B 1 935 ? -25.953 -3.457 -0.243 1 92.56 935 GLY B CA 1
ATOM 16030 C C . GLY B 1 935 ? -24.469 -3.766 -0.315 1 92.56 935 GLY B C 1
ATOM 16031 O O . GLY B 1 935 ? -23.781 -3.346 -1.252 1 92.56 935 GLY B O 1
ATOM 16032 N N . MET B 1 936 ? -23.984 -4.465 0.643 1 91.38 936 MET B N 1
ATOM 16033 C CA . MET B 1 936 ? -22.562 -4.812 0.737 1 91.38 936 MET B CA 1
ATOM 16034 C C . MET B 1 936 ? -22.266 -6.086 -0.046 1 91.38 936 MET B C 1
ATOM 16036 O O . MET B 1 936 ? -23.188 -6.77 -0.504 1 91.38 936 MET B O 1
ATOM 16040 N N . PHE B 1 937 ? -21.047 -6.383 -0.252 1 94.5 937 PHE B N 1
ATOM 16041 C CA . PHE B 1 937 ? -20.641 -7.566 -0.998 1 94.5 937 PHE B CA 1
ATOM 16042 C C . PHE B 1 937 ? -21.188 -8.828 -0.343 1 94.5 937 PHE B C 1
ATOM 16044 O O . PHE B 1 937 ? -21.562 -9.781 -1.033 1 94.5 937 PHE B O 1
ATOM 16051 N N . MET B 1 938 ? -21.203 -8.836 1.008 1 92.69 938 MET B N 1
ATOM 16052 C CA . MET B 1 938 ? -21.703 -9.977 1.769 1 92.69 938 MET B CA 1
ATOM 16053 C C . MET B 1 938 ? -23.125 -10.328 1.354 1 92.69 938 MET B C 1
ATOM 16055 O O . MET B 1 938 ? -23.531 -11.492 1.396 1 92.69 938 MET B O 1
ATOM 16059 N N . GLU B 1 939 ? -23.828 -9.336 0.899 1 92.19 939 GLU B N 1
ATOM 16060 C CA . GLU B 1 939 ? -25.234 -9.523 0.556 1 92.19 939 GLU B CA 1
ATOM 16061 C C . GLU B 1 939 ? -25.406 -9.766 -0.94 1 92.19 939 GLU B C 1
ATOM 16063 O O . GLU B 1 939 ? -26.516 -10.031 -1.406 1 92.19 939 GLU B O 1
ATOM 16068 N N . SER B 1 940 ? -24.375 -9.703 -1.639 1 95.31 940 SER B N 1
ATOM 16069 C CA . SER B 1 940 ? -24.453 -9.797 -3.092 1 95.31 940 SER B CA 1
ATOM 16070 C C . SER B 1 940 ? -24.562 -11.242 -3.549 1 95.31 940 SER B C 1
ATOM 16072 O O . SER B 1 940 ? -24.203 -12.164 -2.809 1 95.31 940 SER B O 1
ATOM 16074 N N . SER B 1 941 ? -25.047 -11.414 -4.742 1 96.38 941 SER B N 1
ATOM 16075 C CA . SER B 1 941 ? -25.125 -12.727 -5.371 1 96.38 941 SER B CA 1
ATOM 16076 C C . SER B 1 941 ? -23.969 -12.938 -6.348 1 96.38 941 SER B C 1
ATOM 16078 O O . SER B 1 941 ? -24.047 -13.789 -7.234 1 96.38 941 SER B O 1
ATOM 16080 N N . VAL B 1 942 ? -22.906 -12.164 -6.211 1 97.81 942 VAL B N 1
ATOM 16081 C CA . VAL B 1 942 ? -21.812 -12.117 -7.184 1 97.81 942 VAL B CA 1
ATOM 16082 C C . VAL B 1 942 ? -21.141 -13.484 -7.258 1 97.81 942 VAL B C 1
ATOM 16084 O O . VAL B 1 942 ? -20.828 -13.977 -8.344 1 97.81 942 VAL B O 1
ATOM 16087 N N . VAL B 1 943 ? -20.891 -14.141 -6.098 1 97.69 943 VAL B N 1
ATOM 16088 C CA . VAL B 1 943 ? -20.219 -15.438 -6.062 1 97.69 943 VAL B CA 1
ATOM 16089 C C . VAL B 1 943 ? -21.047 -16.469 -6.809 1 97.69 943 VAL B C 1
ATOM 16091 O O . VAL B 1 943 ? -20.531 -17.203 -7.652 1 97.69 943 VAL B O 1
ATOM 16094 N N . ARG B 1 944 ? -22.344 -16.516 -6.508 1 96.94 944 ARG B N 1
ATOM 16095 C CA . ARG B 1 944 ? -23.25 -17.422 -7.195 1 96.94 944 ARG B CA 1
ATOM 16096 C C . ARG B 1 944 ? -23.266 -17.156 -8.695 1 96.94 944 ARG B C 1
ATOM 16098 O O . ARG B 1 944 ? -23.172 -18.094 -9.5 1 96.94 944 ARG B O 1
ATOM 16105 N N . GLN B 1 945 ? -23.359 -15.898 -9.07 1 97.75 945 GLN B N 1
ATOM 16106 C CA . GLN B 1 945 ? -23.406 -15.523 -10.477 1 97.75 945 GLN B CA 1
ATOM 16107 C C . GLN B 1 945 ? -22.109 -15.906 -11.195 1 97.75 945 GLN B C 1
ATOM 16109 O O . GLN B 1 945 ? -22.141 -16.25 -12.383 1 97.75 945 GLN B O 1
ATOM 16114 N N . GLY B 1 946 ? -20.984 -15.789 -10.484 1 98 946 GLY B N 1
ATOM 16115 C CA . GLY B 1 946 ? -19.719 -16.219 -11.047 1 98 946 GLY B CA 1
ATOM 16116 C C . GLY B 1 946 ? -19.703 -17.703 -11.398 1 98 946 GLY B C 1
ATOM 16117 O O . GLY B 1 946 ? -19.188 -18.078 -12.453 1 98 946 GLY B O 1
ATOM 16118 N N . TYR B 1 947 ? -20.312 -18.516 -10.555 1 97.38 947 TYR B N 1
ATOM 16119 C CA . TYR B 1 947 ? -20.422 -19.938 -10.844 1 97.38 947 TYR B CA 1
ATOM 16120 C C . TYR B 1 947 ? -21.406 -20.188 -11.984 1 97.38 947 TYR B C 1
ATOM 16122 O O . TYR B 1 947 ? -21.141 -20.984 -12.875 1 97.38 947 TYR B O 1
ATOM 16130 N N . GLU B 1 948 ? -22.484 -19.453 -11.977 1 97.12 948 GLU B N 1
ATOM 16131 C CA . GLU B 1 948 ? -23.578 -19.688 -12.914 1 97.12 948 GLU B CA 1
ATOM 16132 C C . GLU B 1 948 ? -23.156 -19.406 -14.352 1 97.12 948 GLU B C 1
ATOM 16134 O O . GLU B 1 948 ? -23.531 -20.125 -15.266 1 97.12 948 GLU B O 1
ATOM 16139 N N . ILE B 1 949 ? -22.375 -18.359 -14.516 1 97.44 949 ILE B N 1
ATOM 16140 C CA . ILE B 1 949 ? -22 -17.969 -15.867 1 97.44 949 ILE B CA 1
ATOM 16141 C C . ILE B 1 949 ? -21.031 -19 -16.453 1 97.44 949 ILE B C 1
ATOM 16143 O O . ILE B 1 949 ? -20.875 -19.094 -17.672 1 97.44 949 ILE B O 1
ATOM 16147 N N . ASN B 1 950 ? -20.453 -19.859 -15.633 1 97.44 950 ASN B N 1
ATOM 16148 C CA . ASN B 1 950 ? -19.453 -20.828 -16.062 1 97.44 950 ASN B CA 1
ATOM 16149 C C . ASN B 1 950 ? -20.047 -22.219 -16.234 1 97.44 950 ASN B C 1
ATOM 16151 O O . ASN B 1 950 ? -19.453 -23.094 -16.859 1 97.44 950 ASN B O 1
ATOM 16155 N N . GLU B 1 951 ? -21.266 -22.453 -15.648 1 95.25 951 GLU B N 1
ATOM 16156 C CA . GLU B 1 951 ? -21.797 -23.812 -15.609 1 95.25 951 GLU B CA 1
ATOM 16157 C C . GLU B 1 951 ? -23.266 -23.844 -16.016 1 95.25 951 GLU B C 1
ATOM 16159 O O . GLU B 1 951 ? -24.141 -23.547 -15.195 1 95.25 951 GLU B O 1
ATOM 16164 N N . ALA B 1 952 ? -23.484 -24.328 -17.156 1 93.44 952 ALA B N 1
ATOM 16165 C CA . ALA B 1 952 ? -24.859 -24.547 -17.578 1 93.44 952 ALA B CA 1
ATOM 16166 C C . ALA B 1 952 ? -25.438 -25.797 -16.922 1 93.44 952 ALA B C 1
ATOM 16168 O O . ALA B 1 952 ? -24.703 -26.719 -16.562 1 93.44 952 ALA B O 1
ATOM 16169 N N . PRO B 1 953 ? -26.75 -25.859 -16.734 1 95.25 953 PRO B N 1
ATOM 16170 C CA . PRO B 1 953 ? -27.344 -27.094 -16.219 1 95.25 953 PRO B CA 1
ATOM 16171 C C . PRO B 1 953 ? -27.234 -28.25 -17.203 1 95.25 953 PRO B C 1
ATOM 16173 O O . PRO B 1 953 ? -27.172 -28.031 -18.406 1 95.25 953 PRO B O 1
ATOM 16176 N N . LEU B 1 954 ? -27.125 -29.469 -16.625 1 95.94 954 LEU B N 1
ATOM 16177 C CA . LEU B 1 954 ? -27.125 -30.672 -17.453 1 95.94 954 LEU B CA 1
ATOM 16178 C C . LEU B 1 954 ? -28.547 -31.203 -17.641 1 95.94 954 LEU B C 1
ATOM 16180 O O . LEU B 1 954 ? -29.281 -31.375 -16.672 1 95.94 954 LEU B O 1
ATOM 16184 N N . ILE B 1 955 ? -28.953 -31.406 -18.891 1 95.62 955 ILE B N 1
ATOM 16185 C CA . ILE B 1 955 ? -30.297 -31.875 -19.234 1 95.62 955 ILE B CA 1
ATOM 16186 C C . ILE B 1 955 ? -30.234 -33.344 -19.688 1 95.62 955 ILE B C 1
ATOM 16188 O O . ILE B 1 955 ? -29.5 -33.656 -20.625 1 95.62 955 ILE B O 1
ATOM 16192 N N . VAL B 1 956 ? -30.984 -34.156 -19.047 1 95.5 956 VAL B N 1
ATOM 16193 C CA . VAL B 1 956 ? -31.031 -35.562 -19.375 1 95.5 956 VAL B CA 1
ATOM 16194 C C . VAL B 1 956 ? -32.469 -36.031 -19.516 1 95.5 956 VAL B C 1
ATOM 16196 O O . VAL B 1 956 ? -33.344 -35.656 -18.703 1 95.5 956 VAL B O 1
ATOM 16199 N N . ALA B 1 957 ? -32.781 -36.812 -20.5 1 93.81 957 ALA B N 1
ATOM 16200 C CA . ALA B 1 957 ? -34.125 -37.344 -20.672 1 93.81 957 ALA B CA 1
ATOM 16201 C C . ALA B 1 957 ? -34.406 -38.438 -19.625 1 93.81 957 ALA B C 1
ATOM 16203 O O . ALA B 1 957 ? -33.531 -39.25 -19.297 1 93.81 957 ALA B O 1
ATOM 16204 N N . GLY B 1 958 ? -35.562 -38.438 -19.094 1 94 958 GLY B N 1
ATOM 16205 C CA . GLY B 1 958 ? -35.969 -39.406 -18.094 1 94 958 GLY B CA 1
ATOM 16206 C C . GLY B 1 958 ? -36.469 -38.75 -16.828 1 94 958 GLY B C 1
ATOM 16207 O O . GLY B 1 958 ? -36.75 -37.562 -16.781 1 94 958 GLY B O 1
ATOM 16208 N N . LEU B 1 959 ? -36.812 -39.625 -15.852 1 94.81 959 LEU B N 1
ATOM 16209 C CA . LEU B 1 959 ? -37.5 -39.188 -14.656 1 94.81 959 LEU B CA 1
ATOM 16210 C C . LEU B 1 959 ? -36.688 -39.438 -13.406 1 94.81 959 LEU B C 1
ATOM 16212 O O . LEU B 1 959 ? -36.062 -40.5 -13.273 1 94.81 959 LEU B O 1
ATOM 16216 N N . ILE B 1 960 ? -36.531 -38.469 -12.625 1 93.44 960 ILE B N 1
ATOM 16217 C CA . ILE B 1 960 ? -36.062 -38.625 -11.266 1 93.44 960 ILE B CA 1
ATOM 16218 C C . ILE B 1 960 ? -36.812 -37.688 -10.32 1 93.44 960 ILE B C 1
ATOM 16220 O O . ILE B 1 960 ? -37.219 -36.625 -10.719 1 93.44 960 ILE B O 1
ATOM 16224 N N . GLU B 1 961 ? -37.031 -38.094 -9.102 1 92.38 961 GLU B N 1
ATOM 16225 C CA . GLU B 1 961 ? -37.656 -37.219 -8.102 1 92.38 961 GLU B CA 1
ATOM 16226 C C . GLU B 1 961 ? -36.688 -36.094 -7.711 1 92.38 961 GLU B C 1
ATOM 16228 O O . GLU B 1 961 ? -35.5 -36.281 -7.676 1 92.38 961 GLU B O 1
ATOM 16233 N N . ARG B 1 962 ? -37.312 -35 -7.445 1 94.88 962 ARG B N 1
ATOM 16234 C CA . ARG B 1 962 ? -36.531 -33.844 -6.984 1 94.88 962 ARG B CA 1
ATOM 16235 C C . ARG B 1 962 ? -35.656 -34.219 -5.805 1 94.88 962 ARG B C 1
ATOM 16237 O O . ARG B 1 962 ? -36.094 -34.875 -4.879 1 94.88 962 ARG B O 1
ATOM 16244 N N . PHE B 1 963 ? -34.406 -33.844 -5.867 1 92.12 963 PHE B N 1
ATOM 16245 C CA . PHE B 1 963 ? -33.5 -34.094 -4.742 1 92.12 963 PHE B CA 1
ATOM 16246 C C . PHE B 1 963 ? -32.406 -33.031 -4.668 1 92.12 963 PHE B C 1
ATOM 16248 O O . PHE B 1 963 ? -32.188 -32.281 -5.617 1 92.12 963 PHE B O 1
ATOM 16255 N N . SER B 1 964 ? -31.844 -32.906 -3.559 1 94.06 964 SER B N 1
ATOM 16256 C CA . SER B 1 964 ? -30.609 -32.188 -3.27 1 94.06 964 SER B CA 1
ATOM 16257 C C . SER B 1 964 ? -29.656 -33 -2.422 1 94.06 964 SER B C 1
ATOM 16259 O O . SER B 1 964 ? -30.062 -33.625 -1.434 1 94.06 964 SER B O 1
ATOM 16261 N N . LEU B 1 965 ? -28.469 -33.156 -2.846 1 92.06 965 LEU B N 1
ATOM 16262 C CA . LEU B 1 965 ? -27.516 -33.969 -2.111 1 92.06 965 LEU B CA 1
ATOM 16263 C C . LEU B 1 965 ? -27.109 -33.312 -0.796 1 92.06 965 LEU B C 1
ATOM 16265 O O . LEU B 1 965 ? -27.031 -33.969 0.239 1 92.06 965 LEU B O 1
ATOM 16269 N N . VAL B 1 966 ? -26.75 -32.062 -0.925 1 92.19 966 VAL B N 1
ATOM 16270 C CA . VAL B 1 966 ? -26.25 -31.328 0.249 1 92.19 966 VAL B CA 1
ATOM 16271 C C . VAL B 1 966 ? -26.812 -29.922 0.262 1 92.19 966 VAL B C 1
ATOM 16273 O O . VAL B 1 966 ? -27.203 -29.375 -0.784 1 92.19 966 VAL B O 1
ATOM 16276 N N . GLY B 1 967 ? -26.953 -29.375 1.46 1 91.5 967 GLY B N 1
ATOM 16277 C CA . GLY B 1 967 ? -27.297 -27.969 1.66 1 91.5 967 GLY B CA 1
ATOM 16278 C C . GLY B 1 967 ? -26.531 -27.312 2.785 1 91.5 967 GLY B C 1
ATOM 16279 O O . GLY B 1 967 ? -26.047 -28 3.697 1 91.5 967 GLY B O 1
ATOM 16280 N N . VAL B 1 968 ? -26.25 -26.031 2.627 1 94.44 968 VAL B N 1
ATOM 16281 C CA . VAL B 1 968 ? -25.672 -25.219 3.699 1 94.44 968 VAL B CA 1
ATOM 16282 C C . VAL B 1 968 ? -26.641 -24.125 4.113 1 94.44 968 VAL B C 1
ATOM 16284 O O . VAL B 1 968 ? -27.328 -23.547 3.268 1 94.44 968 VAL B O 1
ATOM 16287 N N . ASN B 1 969 ? -26.719 -23.766 5.375 1 92.38 969 ASN B N 1
ATOM 16288 C CA . ASN B 1 969 ? -27.734 -22.859 5.891 1 92.38 969 ASN B CA 1
ATOM 16289 C C . ASN B 1 969 ? -27.328 -21.391 5.742 1 92.38 969 ASN B C 1
ATOM 16291 O O . ASN B 1 969 ? -27.938 -20.5 6.324 1 92.38 969 ASN B O 1
ATOM 16295 N N . CYS B 1 970 ? -26.25 -21.141 5.07 1 89.44 970 CYS B N 1
ATOM 16296 C CA . CYS B 1 970 ? -25.844 -19.75 4.84 1 89.44 970 CYS B CA 1
ATOM 16297 C C . CYS B 1 970 ? -25.344 -19.562 3.41 1 89.44 970 CYS B C 1
ATOM 16299 O O . CYS B 1 970 ? -25.078 -20.547 2.703 1 89.44 970 CYS B O 1
ATOM 16301 N N . ASP B 1 971 ? -25.219 -18.281 2.998 1 89.81 971 ASP B N 1
ATOM 16302 C CA . ASP B 1 971 ? -24.906 -17.984 1.606 1 89.81 971 ASP B CA 1
ATOM 16303 C C . ASP B 1 971 ? -23.422 -17.641 1.445 1 89.81 971 ASP B C 1
ATOM 16305 O O . ASP B 1 971 ? -22.953 -17.422 0.33 1 89.81 971 ASP B O 1
ATOM 16309 N N . HIS B 1 972 ? -22.703 -17.672 2.559 1 93.88 972 HIS B N 1
ATOM 16310 C CA . HIS B 1 972 ? -21.297 -17.281 2.43 1 93.88 972 HIS B CA 1
ATOM 16311 C C . HIS B 1 972 ? -20.375 -18.484 2.611 1 93.88 972 HIS B C 1
ATOM 16313 O O . HIS B 1 972 ? -19.156 -18.328 2.713 1 93.88 972 HIS B O 1
ATOM 16319 N N . VAL B 1 973 ? -20.906 -19.688 2.732 1 96.94 973 VAL B N 1
ATOM 16320 C CA . VAL B 1 973 ? -20.141 -20.938 2.691 1 96.94 973 VAL B CA 1
ATOM 16321 C C . VAL B 1 973 ? -20.531 -21.734 1.45 1 96.94 973 VAL B C 1
ATOM 16323 O O . VAL B 1 973 ? -21.719 -21.984 1.211 1 96.94 973 VAL B O 1
ATOM 16326 N N . VAL B 1 974 ? -19.531 -22.109 0.699 1 97.44 974 VAL B N 1
ATOM 16327 C CA . VAL B 1 974 ? -19.734 -22.797 -0.575 1 97.44 974 VAL B CA 1
ATOM 16328 C C . VAL B 1 974 ? -19.25 -24.234 -0.482 1 97.44 974 VAL B C 1
ATOM 16330 O O . VAL B 1 974 ? -18.141 -24.484 0.001 1 97.44 974 VAL B O 1
ATOM 16333 N N . VAL B 1 975 ? -20.078 -25.203 -0.853 1 97.62 975 VAL B N 1
ATOM 16334 C CA . VAL B 1 975 ? -19.609 -26.547 -1.1 1 97.62 975 VAL B CA 1
ATOM 16335 C C . VAL B 1 975 ? -18.953 -26.625 -2.48 1 97.62 975 VAL B C 1
ATOM 16337 O O . VAL B 1 975 ? -19.656 -26.75 -3.494 1 97.62 975 VAL B O 1
ATOM 16340 N N . ASP B 1 976 ? -17.688 -26.672 -2.467 1 96.5 976 ASP B N 1
ATOM 16341 C CA . ASP B 1 976 ? -16.938 -26.562 -3.711 1 96.5 976 ASP B CA 1
ATOM 16342 C C . ASP B 1 976 ? -16.781 -27.922 -4.387 1 96.5 976 ASP B C 1
ATOM 16344 O O . ASP B 1 976 ? -16.906 -28.031 -5.605 1 96.5 976 ASP B O 1
ATOM 16348 N N . THR B 1 977 ? -16.453 -28.938 -3.58 1 97 977 THR B N 1
ATOM 16349 C CA . THR B 1 977 ? -16.125 -30.25 -4.129 1 97 977 THR B CA 1
ATOM 16350 C C . THR B 1 977 ? -16.859 -31.359 -3.389 1 97 977 THR B C 1
ATOM 16352 O O . THR B 1 977 ? -16.922 -31.344 -2.156 1 97 977 THR B O 1
ATOM 16355 N N . VAL B 1 978 ? -17.453 -32.219 -4.109 1 97.38 978 VAL B N 1
ATOM 16356 C CA . VAL B 1 978 ? -18 -33.469 -3.633 1 97.38 978 VAL B CA 1
ATOM 16357 C C . VAL B 1 978 ? -17.406 -34.625 -4.434 1 97.38 978 VAL B C 1
ATOM 16359 O O . VAL B 1 978 ? -17.516 -34.688 -5.66 1 97.38 978 VAL B O 1
ATOM 16362 N N . LYS B 1 979 ? -16.781 -35.5 -3.754 1 97.56 979 LYS B N 1
ATOM 16363 C CA . LYS B 1 979 ? -16.156 -36.625 -4.441 1 97.56 979 LYS B CA 1
ATOM 16364 C C . LYS B 1 979 ? -16.047 -37.844 -3.531 1 97.56 979 LYS B C 1
ATOM 16366 O O . LYS B 1 979 ? -16.25 -37.75 -2.32 1 97.56 979 LYS B O 1
ATOM 16371 N N . LEU B 1 980 ? -15.656 -38.969 -4.125 1 96.38 980 LEU B N 1
ATOM 16372 C CA . LEU B 1 980 ? -15.32 -40.156 -3.338 1 96.38 980 LEU B CA 1
ATOM 16373 C C . LEU B 1 980 ? -13.922 -40.031 -2.74 1 96.38 980 LEU B C 1
ATOM 16375 O O . LEU B 1 980 ? -13.039 -39.406 -3.338 1 96.38 980 LEU B O 1
ATOM 16379 N N . ALA B 1 981 ? -13.758 -40.562 -1.56 1 96.62 981 ALA B N 1
ATOM 16380 C CA . ALA B 1 981 ? -12.43 -40.625 -0.948 1 96.62 981 ALA B CA 1
ATOM 16381 C C . ALA B 1 981 ? -11.445 -41.375 -1.836 1 96.62 981 ALA B C 1
ATOM 16383 O O . ALA B 1 981 ? -11.797 -42.375 -2.457 1 96.62 981 ALA B O 1
ATOM 16384 N N . GLU B 1 982 ? -10.227 -40.938 -1.862 1 95 982 GLU B N 1
ATOM 16385 C CA . GLU B 1 982 ? -9.188 -41.469 -2.729 1 95 982 GLU B CA 1
ATOM 16386 C C . GLU B 1 982 ? -8.805 -42.906 -2.314 1 95 982 GLU B C 1
ATOM 16388 O O . GLU B 1 982 ? -8.273 -43.656 -3.121 1 95 982 GLU B O 1
ATOM 16393 N N . ASP B 1 983 ? -9.133 -43.312 -1.092 1 93.56 983 ASP B N 1
ATOM 16394 C CA . ASP B 1 983 ? -8.664 -44.594 -0.565 1 93.56 983 ASP B CA 1
ATOM 16395 C C . ASP B 1 983 ? -9.594 -45.75 -0.967 1 93.56 983 ASP B C 1
ATOM 16397 O O . ASP B 1 983 ? -9.391 -46.875 -0.566 1 93.56 983 ASP B O 1
ATOM 16401 N N . GLY B 1 984 ? -10.633 -45.469 -1.636 1 91.38 984 GLY B N 1
ATOM 16402 C CA . GLY B 1 984 ? -11.531 -46.469 -2.143 1 91.38 984 GLY B CA 1
ATOM 16403 C C . GLY B 1 984 ? -12.531 -46.969 -1.108 1 91.38 984 GLY B C 1
ATOM 16404 O O . GLY B 1 984 ? -13.219 -47.969 -1.319 1 91.38 984 GLY B O 1
ATOM 16405 N N . SER B 1 985 ? -12.688 -46.312 -0.041 1 92.81 985 SER B N 1
ATOM 16406 C CA . SER B 1 985 ? -13.578 -46.719 1.041 1 92.81 985 SER B CA 1
ATOM 16407 C C . SER B 1 985 ? -15.039 -46.531 0.647 1 92.81 985 SER B C 1
ATOM 16409 O O . SER B 1 985 ? -15.93 -47.094 1.272 1 92.81 985 SER B O 1
ATOM 16411 N N . GLY B 1 986 ? -15.258 -45.656 -0.343 1 91.38 986 GLY B N 1
ATOM 16412 C CA . GLY B 1 986 ? -16.625 -45.281 -0.706 1 91.38 986 GLY B CA 1
ATOM 16413 C C . GLY B 1 986 ? -17.172 -44.125 0.096 1 91.38 986 GLY B C 1
ATOM 16414 O O . GLY B 1 986 ? -18.266 -43.656 -0.168 1 91.38 986 GLY B O 1
ATOM 16415 N N . ASP B 1 987 ? -16.344 -43.625 1.04 1 95.12 987 ASP B N 1
ATOM 16416 C CA . ASP B 1 987 ? -16.75 -42.438 1.783 1 95.12 987 ASP B CA 1
ATOM 16417 C C . ASP B 1 987 ? -16.859 -41.219 0.863 1 95.12 987 ASP B C 1
ATOM 16419 O O . ASP B 1 987 ? -16.219 -41.188 -0.197 1 95.12 987 ASP B O 1
ATOM 16423 N N . LEU B 1 988 ? -17.672 -40.281 1.278 1 96.06 988 LEU B N 1
ATOM 16424 C CA . LEU B 1 988 ? -17.812 -39 0.548 1 96.06 988 LEU B CA 1
ATOM 16425 C C . LEU B 1 988 ? -16.953 -37.938 1.168 1 96.06 988 LEU B C 1
ATOM 16427 O O . LEU B 1 988 ? -16.828 -37.844 2.393 1 96.06 988 LEU B O 1
ATOM 16431 N N . ILE B 1 989 ? -16.297 -37.188 0.358 1 97.69 989 ILE B N 1
ATOM 16432 C CA . ILE B 1 989 ? -15.516 -36.031 0.769 1 97.69 989 ILE B CA 1
ATOM 16433 C C . ILE B 1 989 ? -16.234 -34.75 0.337 1 97.69 989 ILE B C 1
ATOM 16435 O O . ILE B 1 989 ? -16.594 -34.594 -0.834 1 97.69 989 ILE B O 1
ATOM 16439 N N . PHE B 1 990 ? -16.5 -33.844 1.255 1 97.44 990 PHE B N 1
ATOM 16440 C CA . PHE B 1 990 ? -17.016 -32.5 0.99 1 97.44 990 PHE B CA 1
ATOM 16441 C C . PHE B 1 990 ? -15.961 -31.453 1.299 1 97.44 990 PHE B C 1
ATOM 16443 O O . PHE B 1 990 ? -15.438 -31.406 2.412 1 97.44 990 PHE B O 1
ATOM 16450 N N . ARG B 1 991 ? -15.625 -30.688 0.359 1 97.94 991 ARG B N 1
ATOM 16451 C CA . ARG B 1 991 ? -14.766 -29.531 0.599 1 97.94 991 ARG B CA 1
ATOM 16452 C C . ARG B 1 991 ? -15.578 -28.234 0.566 1 97.94 991 ARG B C 1
ATOM 16454 O O . ARG B 1 991 ? -16.266 -27.953 -0.418 1 97.94 991 ARG B O 1
ATOM 16461 N N . LEU B 1 992 ? -15.508 -27.484 1.637 1 98.12 992 LEU B N 1
ATOM 16462 C CA . LEU B 1 992 ? -16.234 -26.234 1.791 1 98.12 992 LEU B CA 1
ATOM 16463 C C . LEU B 1 992 ? -15.273 -25.062 2.006 1 98.12 992 LEU B C 1
ATOM 16465 O O . LEU B 1 992 ? -14.141 -25.266 2.443 1 98.12 992 LEU B O 1
ATOM 16469 N N . TYR B 1 993 ? -15.672 -23.875 1.691 1 97.88 993 TYR B N 1
ATOM 16470 C CA . TYR B 1 993 ? -14.898 -22.688 2.049 1 97.88 993 TYR B CA 1
ATOM 16471 C C . TYR B 1 993 ? -15.82 -21.5 2.326 1 97.88 993 TYR B C 1
ATOM 16473 O O . TYR B 1 993 ? -16.922 -21.406 1.76 1 97.88 993 TYR B O 1
ATOM 16481 N N . GLU B 1 994 ? -15.445 -20.656 3.238 1 97.25 994 GLU B N 1
ATOM 16482 C CA . GLU B 1 994 ? -16.109 -19.375 3.455 1 97.25 994 GLU B CA 1
ATOM 16483 C C . GLU B 1 994 ? -15.711 -18.359 2.391 1 97.25 994 GLU B C 1
ATOM 16485 O O . GLU B 1 994 ? -14.523 -18.047 2.24 1 97.25 994 GLU B O 1
ATOM 16490 N N . CYS B 1 995 ? -16.641 -17.781 1.639 1 97.06 995 CYS B N 1
ATOM 16491 C CA . CYS B 1 995 ? -16.281 -17.094 0.4 1 97.06 995 CYS B CA 1
ATOM 16492 C C . CYS B 1 995 ? -16.422 -15.594 0.547 1 97.06 995 CYS B C 1
ATOM 16494 O O . CYS B 1 995 ? -16.156 -14.844 -0.395 1 97.06 995 CYS B O 1
ATOM 16496 N N . LYS B 1 996 ? -16.812 -15.023 1.678 1 95.31 996 LYS B N 1
ATOM 16497 C CA . LYS B 1 996 ? -17.141 -13.602 1.741 1 95.31 996 LYS B CA 1
ATOM 16498 C C . LYS B 1 996 ? -16.422 -12.93 2.912 1 95.31 996 LYS B C 1
ATOM 16500 O O . LYS B 1 996 ? -16.859 -11.883 3.387 1 95.31 996 LYS B O 1
ATOM 16505 N N . LYS B 1 997 ? -15.383 -13.555 3.521 1 93.44 997 LYS B N 1
ATOM 16506 C CA . LYS B 1 997 ? -14.492 -12.984 4.531 1 93.44 997 LYS B CA 1
ATOM 16507 C C . LYS B 1 997 ? -15.234 -12.773 5.852 1 93.44 997 LYS B C 1
ATOM 16509 O O . LYS B 1 997 ? -15.227 -11.664 6.398 1 93.44 997 LYS B O 1
ATOM 16514 N N . ALA B 1 998 ? -15.828 -13.789 6.301 1 91.94 998 ALA B N 1
ATOM 16515 C CA . ALA B 1 998 ? -16.547 -13.656 7.562 1 91.94 998 ALA B CA 1
ATOM 16516 C C . ALA B 1 998 ? -16.391 -14.898 8.43 1 91.94 998 ALA B C 1
ATOM 16518 O O . ALA B 1 998 ? -16.547 -16.016 7.949 1 91.94 998 ALA B O 1
ATOM 16519 N N . MET B 1 999 ? -15.977 -14.695 9.602 1 90 999 MET B N 1
ATOM 16520 C CA . MET B 1 999 ? -16.078 -15.773 10.578 1 90 999 MET B CA 1
ATOM 16521 C C . MET B 1 999 ? -17.531 -16.078 10.906 1 90 999 MET B C 1
ATOM 16523 O O . MET B 1 999 ? -18.328 -15.172 11.148 1 90 999 MET B O 1
ATOM 16527 N N . ASP B 1 1000 ? -17.891 -17.344 10.773 1 91.06 1000 ASP B N 1
ATOM 16528 C CA . ASP B 1 1000 ? -19.281 -17.703 11.031 1 91.06 1000 ASP B CA 1
ATOM 16529 C C . ASP B 1 1000 ? -19.438 -19.203 11.258 1 91.06 1000 ASP B C 1
ATOM 16531 O O . ASP B 1 1000 ? -18.469 -19.969 11.07 1 91.06 1000 ASP B O 1
ATOM 16535 N N . ARG B 1 1001 ? -20.578 -19.594 11.852 1 93.06 1001 ARG B N 1
ATOM 16536 C CA . ARG B 1 1001 ? -20.969 -21 11.977 1 93.06 1001 ARG B CA 1
ATOM 16537 C C . ARG B 1 1001 ? -21.922 -21.406 10.852 1 93.06 1001 ARG B C 1
ATOM 16539 O O . ARG B 1 1001 ? -22.812 -20.641 10.469 1 93.06 1001 ARG B O 1
ATOM 16546 N N . ALA B 1 1002 ? -21.625 -22.531 10.219 1 94.38 1002 ALA B N 1
ATOM 16547 C CA . ALA B 1 1002 ? -22.469 -23.078 9.156 1 94.38 1002 ALA B CA 1
ATOM 16548 C C . ALA B 1 1002 ? -22.844 -24.516 9.461 1 94.38 1002 ALA B C 1
ATOM 16550 O O . ALA B 1 1002 ? -22.156 -25.219 10.203 1 94.38 1002 ALA B O 1
ATOM 16551 N N . VAL B 1 1003 ? -24.031 -24.891 8.992 1 95.94 1003 VAL B N 1
ATOM 16552 C CA . VAL B 1 1003 ? -24.484 -26.266 9.133 1 95.94 1003 VAL B CA 1
ATOM 16553 C C . VAL B 1 1003 ? -24.578 -26.922 7.758 1 95.94 1003 VAL B C 1
ATOM 16555 O O . VAL B 1 1003 ? -25.281 -26.438 6.871 1 95.94 1003 VAL B O 1
ATOM 16558 N N . LEU B 1 1004 ? -23.781 -27.938 7.586 1 96.12 1004 LEU B N 1
ATOM 16559 C CA . LEU B 1 1004 ? -23.844 -28.766 6.391 1 96.12 1004 LEU B CA 1
ATOM 16560 C C . LEU B 1 1004 ? -24.875 -29.875 6.559 1 96.12 1004 LEU B C 1
ATOM 16562 O O . LEU B 1 1004 ? -24.797 -30.672 7.5 1 96.12 1004 LEU B O 1
ATOM 16566 N N . THR B 1 1005 ? -25.859 -29.891 5.703 1 95.56 1005 THR B N 1
ATOM 16567 C CA . THR B 1 1005 ? -26.875 -30.938 5.715 1 95.56 1005 THR B CA 1
ATOM 16568 C C . THR B 1 1005 ? -26.672 -31.906 4.555 1 95.56 1005 THR B C 1
ATOM 16570 O O . THR B 1 1005 ? -26.719 -31.5 3.391 1 95.56 1005 THR B O 1
ATOM 16573 N N . VAL B 1 1006 ? -26.406 -33.156 4.848 1 94.12 1006 VAL B N 1
ATOM 16574 C CA . VAL B 1 1006 ? -26.25 -34.219 3.855 1 94.12 1006 VAL B CA 1
ATOM 16575 C C . VAL B 1 1006 ? -27.547 -35.031 3.77 1 94.12 1006 VAL B C 1
ATOM 16577 O O . VAL B 1 1006 ? -27.953 -35.656 4.746 1 94.12 1006 VAL B O 1
ATOM 16580 N N . ASN B 1 1007 ? -28.156 -35 2.557 1 91.25 1007 ASN B N 1
ATOM 16581 C CA . ASN B 1 1007 ? -29.438 -35.656 2.375 1 91.25 1007 ASN B CA 1
ATOM 16582 C C . ASN B 1 1007 ? -29.281 -37.125 1.994 1 91.25 1007 ASN B C 1
ATOM 16584 O O . ASN B 1 1007 ? -29.844 -37.562 0.997 1 91.25 1007 ASN B O 1
ATOM 16588 N N . CYS B 1 1008 ? -28.438 -37.812 2.66 1 88.19 1008 CYS B N 1
ATOM 16589 C CA . CYS B 1 1008 ? -28.234 -39.25 2.646 1 88.19 1008 CYS B CA 1
ATOM 16590 C C . CYS B 1 1008 ? -28.125 -39.812 4.062 1 88.19 1008 CYS B C 1
ATOM 16592 O O . CYS B 1 1008 ? -28.047 -39.031 5.027 1 88.19 1008 CYS B O 1
ATOM 16594 N N . LEU B 1 1009 ? -28.234 -41.125 4.207 1 87.81 1009 LEU B N 1
ATOM 16595 C CA . LEU B 1 1009 ? -28.062 -41.75 5.512 1 87.81 1009 LEU B CA 1
ATOM 16596 C C . LEU B 1 1009 ? -26.594 -41.75 5.938 1 87.81 1009 LEU B C 1
ATOM 16598 O O . LEU B 1 1009 ? -25.812 -42.594 5.504 1 87.81 1009 LEU B O 1
ATOM 16602 N N . VAL B 1 1010 ? -26.328 -40.844 6.879 1 91.88 1010 VAL B N 1
ATOM 16603 C CA . VAL B 1 1010 ? -24.953 -40.656 7.316 1 91.88 1010 VAL B CA 1
ATOM 16604 C C . VAL B 1 1010 ? -24.656 -41.562 8.5 1 91.88 1010 VAL B C 1
ATOM 16606 O O . VAL B 1 1010 ? -25.391 -41.562 9.492 1 91.88 1010 VAL B O 1
ATOM 16609 N N . ARG B 1 1011 ? -23.688 -42.344 8.398 1 91.38 1011 ARG B N 1
ATOM 16610 C CA . ARG B 1 1011 ? -23.234 -43.188 9.5 1 91.38 1011 ARG B CA 1
ATOM 16611 C C . ARG B 1 1011 ? -22.312 -42.406 10.438 1 91.38 1011 ARG B C 1
ATOM 16613 O O . ARG B 1 1011 ? -22.531 -42.406 11.648 1 91.38 1011 ARG B O 1
ATOM 16620 N N . GLN B 1 1012 ? -21.297 -41.906 9.891 1 94.19 1012 GLN B N 1
ATOM 16621 C CA . GLN B 1 1012 ? -20.281 -41.188 10.633 1 94.19 1012 GLN B CA 1
ATOM 16622 C C . GLN B 1 1012 ? -19.672 -40.062 9.789 1 94.19 1012 GLN B C 1
ATOM 16624 O O . GLN B 1 1012 ? -19.688 -40.125 8.555 1 94.19 1012 GLN B O 1
ATOM 16629 N N . ALA B 1 1013 ? -19.172 -39 10.445 1 96.44 1013 ALA B N 1
ATOM 16630 C CA . ALA B 1 1013 ? -18.516 -37.906 9.75 1 96.44 1013 ALA B CA 1
ATOM 16631 C C . ALA B 1 1013 ? -17.25 -37.469 10.484 1 96.44 1013 ALA B C 1
ATOM 16633 O O . ALA B 1 1013 ? -17.156 -37.625 11.703 1 96.44 1013 ALA B O 1
ATOM 16634 N N . TRP B 1 1014 ? -16.234 -36.969 9.789 1 97.81 1014 TRP B N 1
ATOM 16635 C CA . TRP B 1 1014 ? -14.961 -36.5 10.32 1 97.81 1014 TRP B CA 1
ATOM 16636 C C . TRP B 1 1014 ? -14.539 -35.188 9.656 1 97.81 1014 TRP B C 1
ATOM 16638 O O . TRP B 1 1014 ? -14.75 -35 8.453 1 97.81 1014 TRP B O 1
ATOM 16648 N N . ILE B 1 1015 ? -13.953 -34.312 10.461 1 97.56 1015 ILE B N 1
ATOM 16649 C CA . ILE B 1 1015 ? -13.117 -33.25 9.875 1 97.56 1015 ILE B CA 1
ATOM 16650 C C . ILE B 1 1015 ? -11.781 -33.875 9.43 1 97.56 1015 ILE B C 1
ATOM 16652 O O . ILE B 1 1015 ? -11.148 -34.594 10.172 1 97.56 1015 ILE B O 1
ATOM 16656 N N . CYS B 1 1016 ? -11.391 -33.562 8.148 1 97.31 1016 CYS B N 1
ATOM 16657 C CA . CYS B 1 1016 ? -10.172 -34.125 7.566 1 97.31 1016 CYS B CA 1
ATOM 16658 C C . CYS B 1 1016 ? -9.25 -33 7.082 1 97.31 1016 CYS B C 1
ATOM 16660 O O . CYS B 1 1016 ? -9.672 -31.844 6.98 1 97.31 1016 CYS B O 1
ATOM 16662 N N . ASP B 1 1017 ? -7.973 -33.344 6.988 1 97.62 1017 ASP B N 1
ATOM 16663 C CA . ASP B 1 1017 ? -7.105 -32.438 6.254 1 97.62 1017 ASP B CA 1
ATOM 16664 C C . ASP B 1 1017 ? -7.359 -32.531 4.75 1 97.62 1017 ASP B C 1
ATOM 16666 O O . ASP B 1 1017 ? -8.281 -33.219 4.312 1 97.62 1017 ASP B O 1
ATOM 16670 N N . MET B 1 1018 ? -6.656 -31.828 3.928 1 98 1018 MET B N 1
ATOM 16671 C CA . MET B 1 1018 ? -6.953 -31.719 2.504 1 98 1018 MET B CA 1
ATOM 16672 C C . MET B 1 1018 ? -6.434 -32.938 1.741 1 98 1018 MET B C 1
ATOM 16674 O O . MET B 1 1018 ? -6.785 -33.125 0.578 1 98 1018 MET B O 1
ATOM 16678 N N . LEU B 1 1019 ? -5.652 -33.781 2.449 1 97.81 1019 LEU B N 1
ATOM 16679 C CA . LEU B 1 1019 ? -5.262 -35.062 1.903 1 97.81 1019 LEU B CA 1
ATOM 16680 C C . LEU B 1 1019 ? -6.25 -36.156 2.316 1 97.81 1019 LEU B C 1
ATOM 16682 O O . LEU B 1 1019 ? -6.027 -37.344 2.045 1 97.81 1019 LEU B O 1
ATOM 16686 N N . GLU B 1 1020 ? -7.367 -35.781 3.051 1 97.44 1020 GLU B N 1
ATOM 16687 C CA . GLU B 1 1020 ? -8.5 -36.625 3.43 1 97.44 1020 GLU B CA 1
ATOM 16688 C C . GLU B 1 1020 ? -8.164 -37.5 4.625 1 97.44 1020 GLU B C 1
ATOM 16690 O O . GLU B 1 1020 ? -8.852 -38.5 4.883 1 97.44 1020 GLU B O 1
ATOM 16695 N N . ASN B 1 1021 ? -7.07 -37.125 5.32 1 97.19 1021 ASN B N 1
ATOM 16696 C CA . ASN B 1 1021 ? -6.781 -37.812 6.574 1 97.19 1021 ASN B CA 1
ATOM 16697 C C . ASN B 1 1021 ? -7.738 -37.406 7.684 1 97.19 1021 ASN B C 1
ATOM 16699 O O . ASN B 1 1021 ? -7.988 -36.188 7.867 1 97.19 1021 ASN B O 1
ATOM 16703 N N . LYS B 1 1022 ? -8.266 -38.344 8.383 1 96.88 1022 LYS B N 1
ATOM 16704 C CA . LYS B 1 1022 ? -9.203 -38.062 9.469 1 96.88 1022 LYS B CA 1
ATOM 16705 C C . LYS B 1 1022 ? -8.508 -37.344 10.617 1 96.88 1022 LYS B C 1
ATOM 16707 O O . LYS B 1 1022 ? -7.512 -37.844 11.156 1 96.88 1022 LYS B O 1
ATOM 16712 N N . LEU B 1 1023 ? -8.961 -36.219 10.992 1 96 1023 LEU B N 1
ATOM 16713 C CA . LEU B 1 1023 ? -8.391 -35.438 12.094 1 96 1023 LEU B CA 1
ATOM 16714 C C . LEU B 1 1023 ? -9.25 -35.562 13.344 1 96 1023 LEU B C 1
ATOM 16716 O O . LEU B 1 1023 ? -8.734 -35.875 14.422 1 96 1023 LEU B O 1
ATOM 16720 N N . GLU B 1 1024 ? -10.578 -35.281 13.203 1 96 1024 GLU B N 1
ATOM 16721 C CA . GLU B 1 1024 ? -11.5 -35.281 14.336 1 96 1024 GLU B CA 1
ATOM 16722 C C . GLU B 1 1024 ? -12.883 -35.781 13.922 1 96 1024 GLU B C 1
ATOM 16724 O O . GLU B 1 1024 ? -13.414 -35.344 12.891 1 96 1024 GLU B O 1
ATOM 16729 N N . GLU B 1 1025 ? -13.469 -36.656 14.734 1 95.81 1025 GLU B N 1
ATOM 16730 C CA . GLU B 1 1025 ? -14.852 -37.062 14.5 1 95.81 1025 GLU B CA 1
ATOM 16731 C C . GLU B 1 1025 ? -15.82 -35.938 14.867 1 95.81 1025 GLU B C 1
ATOM 16733 O O . GLU B 1 1025 ? -15.641 -35.25 15.883 1 95.81 1025 GLU B O 1
ATOM 16738 N N . THR B 1 1026 ? -16.688 -35.688 14 1 94.44 1026 THR B N 1
ATOM 16739 C CA . THR B 1 1026 ? -17.641 -34.594 14.25 1 94.44 1026 THR B CA 1
ATOM 16740 C C . THR B 1 1026 ? -19.047 -35.156 14.477 1 94.44 1026 THR B C 1
ATOM 16742 O O . THR B 1 1026 ? -19.406 -36.188 13.906 1 94.44 1026 THR B O 1
ATOM 16745 N N . GLU B 1 1027 ? -19.828 -34.438 15.328 1 92.56 1027 GLU B N 1
ATOM 16746 C CA . GLU B 1 1027 ? -21.188 -34.875 15.656 1 92.56 1027 GLU B CA 1
ATOM 16747 C C . GLU B 1 1027 ? -22.125 -34.688 14.469 1 92.56 1027 GLU B C 1
ATOM 16749 O O . GLU B 1 1027 ? -22.047 -33.688 13.758 1 92.56 1027 GLU B O 1
ATOM 16754 N N . VAL B 1 1028 ? -22.875 -35.719 14.164 1 93.88 1028 VAL B N 1
ATOM 16755 C CA . VAL B 1 1028 ? -23.906 -35.688 13.141 1 93.88 1028 VAL B CA 1
ATOM 16756 C C . VAL B 1 1028 ? -25.281 -35.688 13.797 1 93.88 1028 VAL B C 1
ATOM 16758 O O . VAL B 1 1028 ? -25.609 -36.562 14.586 1 93.88 1028 VAL B O 1
ATOM 16761 N N . SER B 1 1029 ? -25.953 -34.531 13.656 1 89.06 1029 SER B N 1
ATOM 16762 C CA . SER B 1 1029 ? -27.312 -34.469 14.156 1 89.06 1029 SER B CA 1
ATOM 16763 C C . SER B 1 1029 ? -28.328 -34.75 13.047 1 89.06 1029 SER B C 1
ATOM 16765 O O . SER B 1 1029 ? -28 -34.594 11.867 1 89.06 1029 SER B O 1
ATOM 16767 N N . GLY B 1 1030 ? -29.547 -35 13.43 1 77.81 1030 GLY B N 1
ATOM 16768 C CA . GLY B 1 1030 ? -30.625 -35.219 12.484 1 77.81 1030 GLY B CA 1
ATOM 16769 C C . GLY B 1 1030 ? -31.062 -36.656 12.398 1 77.81 1030 GLY B C 1
ATOM 16770 O O . GLY B 1 1030 ? -30.453 -37.531 13 1 77.81 1030 GLY B O 1
ATOM 16771 N N . GLY B 1 1031 ? -32.344 -37 12.164 1 65.56 1031 GLY B N 1
ATOM 16772 C CA . GLY B 1 1031 ? -33.062 -38.25 12.023 1 65.56 1031 GLY B CA 1
ATOM 16773 C C . GLY B 1 1031 ? -33.844 -38.375 10.711 1 65.56 1031 GLY B C 1
ATOM 16774 O O . GLY B 1 1031 ? -33.906 -37.406 9.945 1 65.56 1031 GLY B O 1
ATOM 16775 N N . ASN B 1 1032 ? -34.062 -39.469 10.125 1 61.88 1032 ASN B N 1
ATOM 16776 C CA . ASN B 1 1032 ? -34.969 -39.812 9.039 1 61.88 1032 ASN B CA 1
ATOM 16777 C C . ASN B 1 1032 ? -34.375 -39.5 7.676 1 61.88 1032 ASN B C 1
ATOM 16779 O O . ASN B 1 1032 ? -35 -38.844 6.848 1 61.88 1032 ASN B O 1
ATOM 16783 N N . GLY B 1 1033 ? -33.125 -39.75 7.461 1 70.12 1033 GLY B N 1
ATOM 16784 C CA . GLY B 1 1033 ? -32.625 -39.75 6.094 1 70.12 1033 GLY B CA 1
ATOM 16785 C C . GLY B 1 1033 ? -31.688 -38.594 5.809 1 70.12 1033 GLY B C 1
ATOM 16786 O O . GLY B 1 1033 ? -31.219 -38.438 4.68 1 70.12 1033 GLY B O 1
ATOM 16787 N N . CYS B 1 1034 ? -31.484 -37.688 6.832 1 82.06 1034 CYS B N 1
ATOM 16788 C CA . CYS B 1 1034 ? -30.562 -36.562 6.617 1 82.06 1034 CYS B CA 1
ATOM 16789 C C . CYS B 1 1034 ? -29.594 -36.438 7.797 1 82.06 1034 CYS B C 1
ATOM 16791 O O . CYS B 1 1034 ? -29.922 -36.812 8.914 1 82.06 1034 CYS B O 1
ATOM 16793 N N . GLY B 1 1035 ? -28.328 -36.094 7.574 1 90.31 1035 GLY B N 1
ATOM 16794 C CA . GLY B 1 1035 ? -27.328 -35.781 8.594 1 90.31 1035 GLY B CA 1
ATOM 16795 C C . GLY B 1 1035 ? -26.875 -34.344 8.555 1 90.31 1035 GLY B C 1
ATOM 16796 O O . GLY B 1 1035 ? -26.578 -33.781 7.484 1 90.31 1035 GLY B O 1
ATOM 16797 N N . SER B 1 1036 ? -27 -33.688 9.703 1 94.5 1036 SER B N 1
ATOM 16798 C CA . SER B 1 1036 ? -26.547 -32.312 9.836 1 94.5 1036 SER B CA 1
ATOM 16799 C C . SER B 1 1036 ? -25.234 -32.219 10.602 1 94.5 1036 SER B C 1
ATOM 16801 O O . SER B 1 1036 ? -25.094 -32.844 11.664 1 94.5 1036 SER B O 1
ATOM 16803 N N . ILE B 1 1037 ? -24.281 -31.5 10.055 1 95.88 1037 ILE B N 1
ATOM 16804 C CA . ILE B 1 1037 ? -22.953 -31.328 10.641 1 95.88 1037 ILE B CA 1
ATOM 16805 C C . ILE B 1 1037 ? -22.672 -29.859 10.867 1 95.88 1037 ILE B C 1
ATOM 16807 O O . ILE B 1 1037 ? -22.672 -29.062 9.922 1 95.88 1037 ILE B O 1
ATOM 16811 N N . GLY B 1 1038 ? -22.438 -29.438 12.117 1 95 1038 GLY B N 1
ATOM 16812 C CA . GLY B 1 1038 ? -22.062 -28.078 12.438 1 95 1038 GLY B CA 1
ATOM 16813 C C . GLY B 1 1038 ? -20.578 -27.797 12.227 1 95 1038 GLY B C 1
ATOM 16814 O O . GLY B 1 1038 ? -19.734 -28.578 12.641 1 95 1038 GLY B O 1
ATOM 16815 N N . LEU B 1 1039 ? -20.25 -26.656 11.523 1 95.69 1039 LEU B N 1
ATOM 16816 C CA . LEU B 1 1039 ? -18.891 -26.266 11.211 1 95.69 1039 LEU B CA 1
ATOM 16817 C C . LEU B 1 1039 ? -18.641 -24.812 11.547 1 95.69 1039 LEU B C 1
ATOM 16819 O O . LEU B 1 1039 ? -19.438 -23.938 11.188 1 95.69 1039 LEU B O 1
ATOM 16823 N N . ASP B 1 1040 ? -17.578 -24.484 12.297 1 93.44 1040 ASP B N 1
ATOM 16824 C CA . ASP B 1 1040 ? -17.156 -23.109 12.57 1 93.44 1040 ASP B CA 1
ATOM 16825 C C . ASP B 1 1040 ? -16.078 -22.672 11.578 1 93.44 1040 ASP B C 1
ATOM 16827 O O . ASP B 1 1040 ? -15.008 -23.281 11.5 1 93.44 1040 ASP B O 1
ATOM 16831 N N . PHE B 1 1041 ? -16.375 -21.578 10.828 1 94.94 1041 PHE B N 1
ATOM 16832 C CA . PHE B 1 1041 ? -15.438 -21.094 9.82 1 94.94 1041 PHE B CA 1
ATOM 16833 C C . PHE B 1 1041 ? -14.797 -19.781 10.266 1 94.94 1041 PHE B C 1
ATOM 16835 O O . PHE B 1 1041 ? -15.461 -18.922 10.836 1 94.94 1041 PHE B O 1
ATOM 16842 N N . ARG B 1 1042 ? -13.531 -19.688 10.094 1 92.75 1042 ARG B N 1
ATOM 16843 C CA . ARG B 1 1042 ? -12.891 -18.391 10 1 92.75 1042 ARG B CA 1
ATOM 16844 C C . ARG B 1 1042 ? -13.094 -17.766 8.625 1 92.75 1042 ARG B C 1
ATOM 16846 O O . ARG B 1 1042 ? -13.625 -18.406 7.719 1 92.75 1042 ARG B O 1
ATOM 16853 N N . ALA B 1 1043 ? -12.656 -16.5 8.469 1 94.06 1043 ALA B N 1
ATOM 16854 C CA . ALA B 1 1043 ? -12.727 -15.859 7.16 1 94.06 1043 ALA B CA 1
ATOM 16855 C C . ALA B 1 1043 ? -11.898 -16.625 6.129 1 94.06 1043 ALA B C 1
ATOM 16857 O O . ALA B 1 1043 ? -10.719 -16.906 6.352 1 94.06 1043 ALA B O 1
ATOM 16858 N N . PHE B 1 1044 ? -12.477 -17.031 5.031 1 97 1044 PHE B N 1
ATOM 16859 C CA . PHE B 1 1044 ? -11.891 -17.672 3.865 1 97 1044 PHE B CA 1
ATOM 16860 C C . PHE B 1 1044 ? -11.367 -19.062 4.219 1 97 1044 PHE B C 1
ATOM 16862 O O . PHE B 1 1044 ? -10.617 -19.672 3.449 1 97 1044 PHE B O 1
ATOM 16869 N N . GLU B 1 1045 ? -11.75 -19.609 5.328 1 97.44 1045 GLU B N 1
ATOM 16870 C CA . GLU B 1 1045 ? -11.234 -20.906 5.738 1 97.44 1045 GLU B CA 1
ATOM 16871 C C . GLU B 1 1045 ? -11.781 -22.031 4.848 1 97.44 1045 GLU B C 1
ATOM 16873 O O . GLU B 1 1045 ? -12.953 -22.016 4.48 1 97.44 1045 GLU B O 1
ATOM 16878 N N . ILE B 1 1046 ? -10.922 -22.938 4.488 1 98.25 1046 ILE B N 1
ATOM 16879 C CA . ILE B 1 1046 ? -11.281 -24.172 3.781 1 98.25 1046 ILE B CA 1
ATOM 16880 C C . ILE B 1 1046 ? -11.469 -25.312 4.781 1 98.25 1046 ILE B C 1
ATOM 16882 O O . ILE B 1 1046 ? -10.641 -25.5 5.676 1 98.25 1046 ILE B O 1
ATOM 16886 N N . LYS B 1 1047 ? -12.547 -26.062 4.633 1 98.06 1047 LYS B N 1
ATOM 16887 C CA . LYS B 1 1047 ? -12.75 -27.25 5.457 1 98.06 1047 LYS B CA 1
ATOM 16888 C C . LYS B 1 1047 ? -13.055 -28.469 4.594 1 98.06 1047 LYS B C 1
ATOM 16890 O O . LYS B 1 1047 ? -13.727 -28.359 3.564 1 98.06 1047 LYS B O 1
ATOM 16895 N N . THR B 1 1048 ? -12.523 -29.547 4.949 1 98.19 1048 THR B N 1
ATOM 16896 C CA . THR B 1 1048 ? -12.797 -30.844 4.328 1 98.19 1048 THR B CA 1
ATOM 16897 C C . THR B 1 1048 ? -13.508 -31.781 5.301 1 98.19 1048 THR B C 1
ATOM 16899 O O . THR B 1 1048 ? -13.008 -32.031 6.398 1 98.19 1048 THR B O 1
ATOM 16902 N N . VAL B 1 1049 ? -14.633 -32.25 4.906 1 98.06 1049 VAL B N 1
ATOM 16903 C CA . VAL B 1 1049 ? -15.438 -33.156 5.727 1 98.06 1049 VAL B CA 1
ATOM 16904 C C . VAL B 1 1049 ? -15.555 -34.531 5.035 1 98.06 1049 VAL B C 1
ATOM 16906 O O . VAL B 1 1049 ? -15.852 -34.594 3.84 1 98.06 1049 VAL B O 1
ATOM 16909 N N . ARG B 1 1050 ? -15.273 -35.531 5.734 1 97.81 1050 ARG B N 1
ATOM 16910 C CA . ARG B 1 1050 ? -15.43 -36.906 5.266 1 97.81 1050 ARG B CA 1
ATOM 16911 C C . ARG B 1 1050 ? -16.656 -37.562 5.895 1 97.81 1050 ARG B C 1
ATOM 16913 O O . ARG B 1 1050 ? -16.859 -37.469 7.105 1 97.81 1050 ARG B O 1
ATOM 16920 N N . VAL B 1 1051 ? -17.484 -38.188 5.078 1 96.31 1051 VAL B N 1
ATOM 16921 C CA . VAL B 1 1051 ? -18.734 -38.781 5.559 1 96.31 1051 VAL B CA 1
ATOM 16922 C C . VAL B 1 1051 ? -18.828 -40.25 5.105 1 96.31 1051 VAL B C 1
ATOM 16924 O O . VAL B 1 1051 ? -18.641 -40.531 3.922 1 96.31 1051 VAL B O 1
ATOM 16927 N N . SER B 1 1052 ? -19.047 -41.062 6.031 1 94.88 1052 SER B N 1
ATOM 16928 C CA . SER B 1 1052 ? -19.375 -42.469 5.734 1 94.88 1052 SER B CA 1
ATOM 16929 C C . SER B 1 1052 ? -20.875 -42.688 5.719 1 94.88 1052 SER B C 1
ATOM 16931 O O . SER B 1 1052 ? -21.594 -42.25 6.629 1 94.88 1052 SER B O 1
ATOM 16933 N N . LEU B 1 1053 ? -21.359 -43.312 4.652 1 91.19 1053 LEU B N 1
ATOM 16934 C CA . LEU B 1 1053 ? -22.797 -43.562 4.504 1 91.19 1053 LEU B CA 1
ATOM 16935 C C . LEU B 1 1053 ? -23.172 -44.938 5.039 1 91.19 1053 LEU B C 1
ATOM 16937 O O . LEU B 1 1053 ? -22.328 -45.844 5.09 1 91.19 1053 LEU B O 1
ATOM 16941 N N . LYS B 1 1054 ? -24.469 -44.969 5.48 1 84.94 1054 LYS B N 1
ATOM 16942 C CA . LYS B 1 1054 ? -25.031 -46.25 5.898 1 84.94 1054 LYS B CA 1
ATOM 16943 C C . LYS B 1 1054 ? -25.562 -47.031 4.703 1 84.94 1054 LYS B C 1
ATOM 16945 O O . LYS B 1 1054 ? -26.094 -46.438 3.754 1 84.94 1054 LYS B O 1
ATOM 16950 N N . ASN B 1 1055 ? -25.266 -48.344 4.688 1 68.69 1055 ASN B N 1
ATOM 16951 C CA . ASN B 1 1055 ? -25.938 -49.188 3.707 1 68.69 1055 ASN B CA 1
ATOM 16952 C C . ASN B 1 1055 ? -27.391 -49.438 4.102 1 68.69 1055 ASN B C 1
ATOM 16954 O O . ASN B 1 1055 ? -27.672 -49.719 5.266 1 68.69 1055 ASN B O 1
ATOM 16958 N N . LYS B 1 1056 ? -28.375 -49.25 3.346 1 55.53 1056 LYS B N 1
ATOM 16959 C CA . LYS B 1 1056 ? -29.719 -49.719 3.686 1 55.53 1056 LYS B CA 1
ATOM 16960 C C . LYS B 1 1056 ? -29.812 -51.25 3.58 1 55.53 1056 LYS B C 1
ATOM 16962 O O . LYS B 1 1056 ? -29.266 -51.844 2.656 1 55.53 1056 LYS B O 1
#

InterPro domains:
  IPR000602 Glycoside hydrolase family 38, N-terminal domain [PF01074] (260-519)
  IPR008979 Galactose-binding-like domain superfamily [SSF49785] (54-107)
  IPR011013 Galactose mutarotase-like domain superfamily [SSF74650] (632-1054)
  IPR011330 Glycoside hydrolase/deacetylase, beta/alpha-barrel [SSF88713] (255-522)
  IPR011682 Glycosyl hydrolase family 38, C-terminal [PF07748] (715-916)
  IPR015341 Glycoside hydrolase family 38, central domain [PF09261] (525-627)
  IPR015341 Glycoside hydrolase family 38, central domain [SM00872] (524-610)
  IPR027291 Glycoside hydrolase 38, N-terminal domain superfamily [G3DSA:3.20.110.10] (254-524)
  IPR028995 Glycoside hydrolase families 57/38, central domain superfamily [SSF88688] (525-638)
  IPR037094 Glycoside hydrolase family 38, central domain superfamily [G3DSA:1.20.1270.50] (528-632)
  IPR041147 Glycosyl hydrolases family 38, C-terminal domain [PF17677] (972-1049)
  IPR054723 Alpha-mannosidase Ams1-like, N-terminal [PF22907] (39-141)

Radius of gyration: 42.39 Å; Cα contacts (8 Å, |Δi|>4): 5266; chains: 2; bounding box: 112×122×92 Å

Secondary structure (DSSP, 8-state):
--SS-HHHHHHHHHHHHHHHHTSEEEEEE--EEEEEESS---HHHHTTS--EEE-TT-EE--TT-EEEEEEEEE--GGGTTS-EEEE---SS-EEEEETTEEEEEE--TT---HHHHHHTTEEESS--TT-EEEEEEEEE--------TTS-TT-S---TTTS---SBTTBSEE----EEEEE-HHHHHHHHHHHHHHHHHTTS-TTSHHHHHHHHHHHHHHHH--TTS-HHHHHHHHHHHHHHHHHHHH-B--TT--EEEEEEE--B-SSSSS-HHHHHHHHHHHHHHHHHHHHH-TT--EEE--HHHHHHHHHH-HHHHHHHHHHHHTTSEEE--SSSS-B-SSSS-HHHHHHHHHHHHHHHHHHH-----EEEETT-S-B-TTHHHHHHHTT--EEEE-GGG--SS--PPP--SEEEEE-TTS-EEEEE--S-S-B---HHHHHHHHHT-S--SS--EEEEEES--SB-----HHHHHHHHHTSSBTTSPEEEE--HHHHHHHHHHTT--S-EEES-B--SS-GGGGTSSHHHHHHHHHHHHHHHHHHHHHHHHHHHHHH-TT--------HHHHHHHHHHHHHTTBTTTTTS-S-HHHHHHHHHHHHHHHHHHHHHHHHHHHTTPEEEEEEEEEE-SSS-EEEEEEE-GGGSS-EEETTS-EE-EEEETTEEEEEEEE-TTEEEEEEE-SS---PPPP-EEEEEETTEEEEE-SSEEEEE-TTS-EEEEEETTTTEE-BSS-BSEEEEEE---SS-TTT---GGGGGGEE--EEEEEEEEEE-EESEEEEEEEEEETTEEEEEEEEEETT-SEEEEEEEEEE--SSEEEEEEEEBS---SEEEEEETTEEEEEESS--SHHHHHTSSEE-SSEEEEE-SSEEEEEEESS--EEEEETTEEEEEEEE---SSSTTTT-EEEEEEEEEEEEES-GGG--HHHHHHHTT-PPEEEEEE---EESEEESSSSEEEEEEEE-TTSS--EEEEEEE-SS--EEEEEEESS-EEEEEEE-TT--EEEEE--B--SS-EEEEEEE-TT-EEEEEEEEPP-/--SS-HHHHHHHHHHHHHHHTTSEEEEEE--EEEEEESS---HHHHTTSPPEEE-TT-EE--TT-EEEEEEEEE--GGGTT--EEEE---SS-EEEEETTEEEEEE--TT---HHHHHHTTEEESS--TT-EEEEEEEEE--------TTS-TT-S---TTTS---SPTT-SEE----EEEEE-HHHHHHHHHHHHHHHHHTTS-TTSHHHHHHHHHHHHHHHH--TTS-HHHHHHHHHHHHHHHHHHHH-B--TT--EEEEEEE--B-SSSSS-HHHHHHHHHHHHHHHHHHHHH-TT--EEE--HHHHHHHHHH-HHHHHHHHHHHHTTSEEE--SSSS-B-SSSS-HHHHHHHHHHHHHHHHHHH-----EEEETT-S-B-TTHHHHHHHTT--EEEE-GGG--SS--PPP--SEEEEE-TTS-EEEEE--S-S-B---HHHHHHHHHT-S--SS--EEEEEESB-SB--B--HHHHHHHHHTSSBTTSPEEEE--HHHHHHHHHHTT--S-EEES-B--SS-GGGGTSSHHHHHHHHHHHHHHHHHHHHHHHHHHHHHH-TT--------HHHHHHHHHHHHHTTBTTTTTS-S-HHHHHHHHHHHHHHHHHHHHHHHHHHHTTPEEEEEEEEEE-SSS-EEEEEEE-GGGSS-EEETTS-EE-EEEETTEEEEEEEE-TTEEEEEEE-SS--------EEEEEETTEEEEE-SSEEEEE-TTS-EEEEEETTTTEE-BSS-BSEEEEEE---SS-TTT---GGGGGGEE--EEEEEEEEEE-EESEEEEEEEEEETTEEEEEEEEEETT-SEEEEEEEEEE--SSEEEEEEEEBS---SEEEEEETTEEEEEESS--SHHHHHTSSEE-SSEEEEE-SSEEEEEEESS--EEEEETTEEEEEEEE---SSSTTTT-EEEEEEEEEEEEES-GGG--HHHHHHHTT-PPEEEEEE---EESEEESSSSEEEEEEEE-TTSS--EEEEEEE-SS--EEEEEEESS-EEEEEEE-TT--EEEEE-EE--TT-EEEEEEE-TT-EEEEEEEEPP-

Foldseek 3Di:
DFLADPVLVVLLVVVLVLLVVLFWDFDDWWWKWKDKDLDDDAPVVVVPDDTHTDDAFDFFDAASIKMKIKTKDFDAPVQAQFWKWKFFFFQAWKFKDKPRHGAAIDDGPVDDDRCLNTQLGTDDRGHDGGDMMMMMIIGTLYHDFDDDPPQDAFADDDDPPPDDDPADGTGSGGGHIMGMTGGDPLSVLLSLLLLQLVLLLVAFDSPDPLNNLSSVLSSLLSVQQDPPDDPVVNSVSSVVSCVSSVVLLPDFADPQFFEEAEAWEAAAFCFFQHANVVSLSLLSNQLNSVLVVCVVDVQHAYEDAALCSLVSCCVRPVVSSVSLLVCVVVVRYHHAAQFNFLFAAFQFFQLLRLVRNLVSQVSCCVRRVDRHQEHERADYQWHFLCVLQSSVLSNHAEYEYALLQDDDPPFDGDQDQWAWEAGPQGHTHIYGYQNHQAAQLRQNRQVVSLVVPRHVPQDRYHYHRHAYYHNHNIDGPSSVSSLVSQCGRYSGHHYGYDDVVVVQVVSVVVPGGPHYDHGISHRLWQLLLLFFQLVLLLLLLLLVVLLQLLQLLQLVLVQVCLVDVVLVFPDDRPLVLSSVLSSLSSSCRHNNRSSNNHAPVNVVVNVVSSVVSNVVSNVSSQVSNQSQFAADAWKKWFAQFQAWDKAWDWDALLQQQFKAWPVGHGWDWDDDPSIIITIDTAHGSWMIIMHHDNHRDDDDFWKWFWDADPAAIWIDTPFWTWGAGQQRWTQFIAGPVVRDTWAPGTFQAKKKWQFRDSDSQSRGGDLCRVVGIDDAWDPKGWDWPAGMGQKTWIWIWTDGDPKIKIWIWMDGHVGQKIKIKMKMQDDDARMWMKTKGATPADDQWKWADGHLATDIAGQADPDSNNSSPQKFFHHAWMKGHDAWKIKMKGWQRRTIWGHHGRMIMTTHHGAGCPSYHGTPRGMDIIMMIMGMDTHDPLPDCSVVVSVPRHDHIDMDGGDDHRDHFKHKPGDQKTFDHWRAQSVPPSKIKTKIWGYYQAWDKMKMKGQAAFDWKAWGRSSRHGDGTFDWDDDDRMTITMDTDGTSNMTMMITDGDRD/DFLADPVLVVLLVVVLVLLVVLFWDFDDWWWKWKDKDLDDDAPVVVVPDDTHTDDAFDFFDAASIKMKIKTKDFDAPVQAQFWKWKFFFFQAWKFKDKPRHGAAIDDGPVDDDRCLNTQLGTDDRGDDGGDMMMMMIIGTLYHDFDDDPPADAWADDDDPPPDDDPADGTGSGGGHIMGMTGGDVLSVLLSLLLLQLVLLLVQFDSPDPLNNLSSVLSSLLSVQQDPPDDPVVNSVSSVVSCVSSVVSLPDFADPQFFEEAEAWEAAAFCFFQHANVVSLSLLSNQLNSVLVVCVVDVQHAYEDAALCSLVSCCVRPVVSSVSLLVCVVVVRYHHAAQFNFLFAAFQFFQLLRLVRNLVSQVSCCVRRVDRHQEHERADYFWHFLCVLQSSVLSNHAEYEYALLQDDDPPFDGDQDQWAWEAGPQGHTHIYGYQNHQAAQLRQNRQSVSLVVPRHVPQDRYHYHRHAYYHNHNIDGPSSVSSLVSQCGRYSGHHYGYDDVVVVQVVSVVVPGGPHYDHGISHRLWQLLLLFFQLVLLLLLLLLVVLLQLLQLLQLVLVQVCLVDVVLVFPDDRPLVLSSVLSSLSSSCSHNNRSSNNHAPVNVVVNVVSSVVSNVVSNVSSQVSNQSQFADDAWKKWFAQFQAWDKAWDWDALLQQQFKAWPVGHGWDWDDDPSIIITIDTAHGSWMIIMHHDNHRDDDDFWKWFWDADPAAIWIDTPFWTWGAGQQRWTQFIAGPVVRDTWAPGTFQAKKKWQFRDSDSQSRGGDLCRVVGIDDAWDPKGWDWPAGMGQKTWIWIWTDGDPKIKIWIWMDGHVGQKIKIKMKMQDDDARMWMKTKGATPADDQWKWADGHLATDIAGQADPDSNNSSPQKFFHHAWMKGHDAWKIKMKGWQRRTIWGHHGRMIMTTHHGAGCPSYHGTPRGMDIIMMIMGMDTHGPLPDCSVVVSVPRHDHIDMDGGDDHIDHFKHKPGDQKTFDHWRAQSVPPSKIKTKIWGYYQAWDKMKMKGQAAWDWKAWGRSSRHGDGTFDWDDDDRMTITMDTDGTSNMTMMITDGDRD

Organism: NCBI:txid29354

pLDDT: mean 92.56, std 7.17, range [44.84, 98.88]